Protein 6WOM (pdb70)

Foldseek 3Di:
DPQWPDEQAPDACVQAFPKIKYKAWFQDWDDDPLKIWTFGDDLRFTAIEIEDCVVANPVVSVVVVLADGGFIKMFIFTWHADPDFDPPGRHRGTHGHTHDMDGPGRDDDDPWRQEPDIPDDPLSCLLVLVSVCSHPVLVVLQVLLVVLVVLLVVLLVVVVADEDDDDQFADDADDDFDFDWAFDLVDFPDITTGAQDCVLVQLLVLLVVSFKYWYFDKHATDDFQDALRFRIATKTWIKGFPDALVVQCVSVVVSVQVLLCVLQVDGDDDAAEAAQVRCCQFQNHQFDQPLDHQTKDWCLVLQEPQPPVQSPPFPTKMKGKAAQALVPDPVRQVVLQVVCVPPVNNFDGKKKWACAQVRFIDIPPCVRAPRVSSVVVCVSNVHDHNMMMMMGTHYSNSVSSSNNVSVVVSCVVVVSQFLSDKRKHKYFFAQQWDADPVVRAIAGPDPLQFAWDVVCLVCLVPNSRNTTTQKMFMHMSSRTFKIKGWGDLDLVSSCSSCVNNPHDPVRCCVNPVVVSVSSVSPRGGMMIMMGRSLQSSQSSSSHRNSVSSDSQGADSVNASSNVGPDDDDDPVVCVSSVHDDDD/DDQWPDEQAPDAPVQAFPKIKYKAWFQDWDDPPQKIWTWGDDLRGTAIEIEGNVVADPVQVVVSVLADGGFIKMFIFTWHADPDFDVPGRHRGTHGHTHDMDGPGRDDDDPWHQEPDIPDDPLSCLLVLVSVCSHCVQVVLQVLLVVLVVLLCVLLVVVVADEDDDDQFADDDPDDFDWDWAFDLVDFPDITTGAQDCVVVQLVVLLVPSFKYWYFDKHAGDDFQDALRFRIATKTWIKGFPDALVRQCVSVVVSVQVLLCVLLVDGDDDAAEAAQVRCCQFQNGQFDQPLDHQTKDWCLVLPEPLPPVQSPPFPTKIKGKAAQCLVPDPVRQVVLQVVCCPPVQNFDGKKKWACAQVRFIDIPPCVRAPRVSSVVVCVSNVHDHRMMMIMGTHYSNSVSSSNNVSVVVVCVVVVSQFLSDKRKHKYFFAQQWDADPVVRAIHGPAPLQWDFDPVQPVCLVPNSRNTTTQKMFMHMSSRTFKIKGWGDLDVVVSVSSCVRRPDDPVRCCVRPVVVVVSSVSPRGGMMIMMGRSLQVSQSSSSHRNSVSSDSQGADSVNASSNVGPDDDDDPVVCVSSVHDDDD/DQWPDEQQDDVKIKYKAFFQDADPCGKTWGDDPRGTAIEDEVPVVVVVVVLADGGFIKMFIADKAVTYGYTDDIGGPGRDDDDPWHQEPDIPDDPLSCLLVVVSVCSHPVLVVLQVLLVVLVVLLVVLLVVVVADEDDDDQFAADFPDDADWDWAFDLVPFPHITTGAQDCVLVQLVVLQVPSFKYWYFDKHAGQDFFDFQRFRIATKTWIKGFPDALVRQCVSVQVVVQVVCCVLQVDHDDDFAEAACVRCCQFQNGQFDQPLDHQTKFWCLVLQEDQPPVQSPPFPTKIKGKAALALVPDVVNVVVLQVVCCPPVQNADGKKKWHCAQVRQIDIPPCVRAPRVSSVVVCVSNVHDHRMMMMMGTHYSNSRSSSNNVSVVVVCVVVVVQFLSDKHKHKYFFAQQWDCDVAIDGPADLQWAWDPVQPVCLPPNSRNTTTQKMWMHMSSRTFKIKHWGDLDLVVSVSSCVNRPADPVRCCSRCVVVSVSSVVPRGGMMIMMGGSLQVSQSSVSHRRSPSSDSNTADSNNASSNVGPDDDDDPCVCVSSVD

Organism: NCBI:txid1117645

Solvent-accessible surface area: 75802 Å² total; per-residue (Å²): 94,69,24,52,78,38,28,0,14,86,1,24,63,151,12,72,95,70,120,4,23,0,0,0,5,0,32,68,56,50,99,57,76,148,54,1,73,1,44,0,22,6,26,70,19,36,0,29,0,2,0,17,60,132,134,33,51,64,71,13,4,116,65,2,112,120,14,16,85,2,25,0,0,32,1,29,2,75,0,20,96,33,120,94,124,49,108,177,50,104,0,1,50,0,21,0,18,1,110,136,29,70,57,20,18,95,7,106,108,10,47,4,33,8,91,85,161,35,110,12,45,96,155,64,22,25,109,29,3,5,0,0,0,8,12,60,41,0,25,98,32,4,52,31,20,16,85,0,8,18,56,0,17,52,49,0,26,128,62,23,0,10,19,4,49,8,8,17,0,23,79,18,77,101,91,74,47,98,16,10,2,0,4,4,31,70,21,90,18,55,2,5,1,1,8,41,36,4,63,45,5,7,1,0,0,0,0,2,10,0,5,36,0,0,12,24,19,39,0,0,75,10,33,110,13,78,84,44,134,25,2,15,37,2,34,0,3,0,3,6,2,9,10,63,20,74,56,0,0,72,37,0,10,17,0,1,44,48,2,0,123,65,46,47,72,47,80,49,57,143,6,69,77,25,37,52,68,94,0,33,114,86,10,4,30,50,93,0,1,50,45,19,32,15,63,15,47,59,2,38,147,71,1,72,69,73,120,24,59,108,6,56,150,12,104,10,0,0,0,0,15,0,133,63,8,10,96,44,75,76,76,78,10,84,73,3,25,93,43,0,107,81,129,132,33,28,7,121,28,29,13,55,3,39,19,57,92,106,32,82,4,30,9,54,12,82,183,53,4,86,91,127,35,3,71,110,5,1,92,75,16,53,13,146,71,17,11,0,0,0,1,2,23,22,97,68,108,124,1,24,58,14,0,10,30,0,1,43,41,2,0,79,114,63,42,64,44,102,39,124,74,27,16,7,0,0,0,23,19,19,43,6,6,40,113,65,118,138,78,109,166,51,125,24,99,45,71,20,2,3,11,0,26,91,101,4,70,140,25,3,133,130,77,2,38,131,1,85,0,9,6,0,25,0,0,0,8,15,14,80,0,6,17,26,14,15,19,6,60,62,126,110,20,15,64,63,3,7,79,43,22,62,54,63,107,127,90,3,105,90,79,29,10,80,21,49,64,0,27,66,21,0,1,0,2,0,0,4,1,25,2,21,1,8,64,0,0,0,4,4,63,38,45,75,84,11,54,16,0,30,3,7,18,12,56,69,50,3,46,3,65,16,18,81,0,0,18,87,20,39,115,73,28,20,96,69,13,20,3,70,44,74,145,115,58,26,51,80,38,24,0,12,89,2,23,59,147,13,68,93,71,109,4,24,0,0,0,4,0,30,69,56,148,69,42,30,124,37,0,51,0,42,0,19,7,23,68,19,45,0,28,0,5,0,25,87,129,169,30,69,75,64,18,10,112,53,1,104,127,14,17,89,2,27,0,0,36,1,26,0,69,0,43,81,24,114,91,94,53,132,190,50,99,0,1,61,0,22,0,22,3,88,145,26,70,49,20,12,86,6,94,107,11,47,5,32,8,90,80,155,34,109,11,46,93,152,66,25,22,107,33,4,6,0,0,0,7,13,58,38,0,24,99,36,4,50,28,20,18,95,0,6,19,48,0,15,54,48,0,24,128,63,22,1,10,18,6,48,8,8,19,0,25,70,13,67,102,70,76,45,43,20,7,2,0,5,5,50,68,19,92,24,49,3,4,1,1,8,45,36,5,56,43,6,12,0,0,0,0,0,2,10,0,5,40,0,0,12,23,22,41,0,1,63,8,61,82,19,84,91,46,130,25,2,16,33,2,34,0,3,0,1,7,4,10,10,59,28,76,54,0,1,76,36,0,11,18,1,3,47,57,1,0,23,72,48,41,58,124,157,51,55,146,5,68,77,26,35,57,69,92,0,34,117,92,15,4,31,51,97,0,1,49,45,20,39,15,62,13,32,58,2,40,142,56,1,66,72,82,86,19,56,110,6,50,147,13,104,10,0,0,0,0,17,0,135,62,10,6,137,38,77,77,75,78,10,82,75,2,25,90,44,0,101,83,108,135,35,42,8,110,27,27,15,60,4,35,46,63,81,109,34,88,4,27,8,53,16,80,98,79,5,90,77,60,27,3,34,121,4,2,129,76,13,46,11,144,77,22,13,0,0,0,1,3,20,23,102,67,105,52,0,26,59,21,0,9,30,0,0,44,39,0,0,82,107,64,42,63,39,103,39,124,69,28,16,7,0,0,0,27,20,15,42,6,6,88,116,36,102,51,42,116,95,42,81,39,97,50,48,30,4,2,16,1,34,92,101,5,80,132,27,4,79,139,109,3,41,62,0,87,0,15,2,0,25,0,0,0,8,14,14,79,1,7,17,25,9,17,19,7,64,69,144,102,26,17,60,76,3,10,78,37,11,28,52,60,109,130,86,3,96,93,68,28,10,73,18,63,81,0,30,30,33,0,1,0,2,0,0,5,2,25,2,21,1,8,68,4,0,0,5,4,61,40,43,78,81,14,43,19,0,29,4,8,15,14,59,66,54,2,46,2,55,16,17,71,0,0,21,86,21,42,116,142,24,20,95,64,17,20,3,69,55,65,155,135,138,125,77,80,38,5,45,70,102,165,129,24,22,33,19,7,96,0,34,70,63,61,74,138,42,124,5,48,14,19,10,146,114,25,86,37,41,15,25,58,120,89,83,16,49,76,48,6,76,60,23,18,86,2,23,20,15,39,23,37,6,37,70,82,166,44,76,38,58,19,75,59,50,71,70,78,88,73,28,156,118,12,60,5,48,10,41,95,93,39,108,10,46,64,86,72,39,58,32,78,6,118,18,2,38,64,16,52,61,6,31,102,8,47,95,43,43,110,74,27,17,86,60,14,76,94,29,18,60,132,40,48,14,40,78,40,159,16,63,68,96,32,80,60,69,119,31,77,55,54,35,61,83,42,66,25,68,103,42,83,41,104,111,79,1,32,6,38,38,3,42,44,50,4,3,52,36,1,39,62,60,82,62,60,0,1,12,22,16,92,0,30,70,72,60,95,16,91,86,34,114,28,25,78,36,14,31,5,1,22,6,17,9,143,23,58,40,105,61,7,19,77,76,9,40,36,37,22,30,86,36,20,45,83,68,48,76,50,103,65,59,96,20,64,67,34,49,42,71,43,0,30,39,96,10,2,29,44,92,0,1,52,58,29,45,25,22,16,50,82,1,40,143,70,2,76,73,33,124,20,60,107,6,53,151,13,103,10,0,0,0,0,12,6,137,59,15,6,96,73,55,142,78,37,8,83,52,6,19,80,46,0,109,81,129,138,35,35,9,121,27,28,14,41,4,23,46,64,97,119,40,38,13,30,6,54,8,82,196,80,9,90,79,118,52,4,30,40,4,2,134,78,14,59,15,27,76,18,11,0,0,0,2,2,22,23,90,60,110,130,0,28,56,16,0,8,29,0,0,40,38,5,0,76,134,50,54,93,43,54,40,94,43,70,18,25,0,4,0,42,51,3,31,16,13,43,160,79,118,48,77,52,44,58,33,57,33,3,14,20,20,10,109,119,13,64,151,11,35,98,104,57,32,35,76,8,93,4,26,0,0,14,4,0,20,8,14,14,75,6,8,18,14,11,20,10,8,133,72,88,76,51,9,60,84,22,9,76,36,20,60,63,52,125,80,39,15,63,66,18,29,21,138,16,54,95,19,33,86,185,50,25,15,44,2,0,9,10,25,4,18,4,9,58,34,7,0,8,72,81,39,58,74,60,8,47,59,7,35,36,112,19,25,65,69,92,26,90,31,59,63,75,91,49,84,84,117,66,65,125,76,50,81,76,72,15,62,78

Secondary structure (DSSP, 8-state):
----SS-TTS--GGGTT-EEEEEEEEEEEEEETTEEEEEEEETTEEEEEEE-GGGS-HHHHHHHTT--TT-EEEEEEEEEE-SS--TTSTTTTEEEEEEEEEEEE-PPPPSS--SSS-S--HHHHHHTHHHHTTSHHHHHHHHHHHHHHHHHHHHHHHTT-EE----SSB---SSSSPPPEEE-SSSTT-EEE--S-SHHHHHHHHHTT--EEEEEEEEE--S---SS--SEEEEEEEEEES--HHHHHHHHHHHHHHHHHHHHSS---PPPEEEHHHHHHHHSSSS---SS----EE-HHHHTTSS-HHHHH-SEEEEEEETT-TT--HHHHHHHHHHHHSTTT-----EEEEE-TTS-EEES-TTT--HHHHHHHHHHHT--TT-EEEEEEESHHHHHHHHHHHHHHHHHHTT---TT---EEEEE--BSEEEETTTTEEEESS-TTBPBPGGGGGGTTT-GGGPBBSEEEEEETTEEEEEEEEEP--HHHHHHHHHHTT--HHHHHHHHHHHHHHHTTTPPPEEEEEEEHHHHHHHHTT----GGGSSS---TTS-BTTTTBSB---HHHHHHHTEEE--/----SS-TTS--GGGTT-EEEEEEEEEEEEE-SSEEEEEEEETTEEEEEEEEGGGS-HHHHHHHHT--TT-EEEEEEEEEE-SS--TTSTTTTEEEEEEEEEEEE-PPPPSS--SSS-S--HHHHHHTHHHHTTSHHHHHHHHHHHHHHHHHHHHHHHTT-EE----SSB---SSSSPPPEEE-SSSTT-EEE--SSSHHHHHHHHHTT--EEEEEEEEE--S---SS--SEEEEEEEEEES--HHHHHHHHHHHHHHHHHHHHS----SPPEEEHHHHHHHHSSSS---SS----EE-HHHHTTSS-HHHHH-SEEEEEEETT-TT--HHHHHHHHHHHHSTTT-----EEEEE-TTS-EEETTTTT--HHHHHHHHHHHT--TT-EEEEEEESHHHHHHHHHHHHHHHHHHTT---TT---EEEEE--BSEEEETTTTEEEESS-TTBPBPGGGGGGTTT-GGGPBBSEEEEEETTEEEEEEEBBP--HHHHHHHHHHTT--HHHHHHHHHHHHHHHTTTPPPEEEEEEEHHHHHHHHTT-S--GGGSSS---TTS-BTTTTBSB---HHHHHHTTEEE--/---SS-TT---EEEEEEEEEEEE---EEEEEETTEEEEEE--HHHHHHHTT--TT-EEEEEEEE----EEEEEEEEEE-PPPPSS--SSS-S--HHHHHHTHHHHTTSHHHHHHHHHHHHHHHHHHHHHHHTT-EE----SSB---SSSSPPPEEEESSSTTEEEE--SSSHHHHHHHHHTT--EEEEEEEEE--S---SS--SEEEEEEEEEES--HHHHHHHHHHHHHHHHHHHHSS---PPPEEEHHHHHHHHSSSS---SS----EE-HHHHTTSS-HHHHH-SEEEEEEETT-TT--HHHHHHHHHHHHSTTT-----EEEEE-TTS-EEETTTTT--HHHHHHHHHHHT--TT-EEEEEEESHHHHHHHHHHHHHHHHHHTT---TT---EEEEE--BSEEE---EEESS-TTBPBPGGGGGGGTT-GGGPBBSEEEEEETTEEEEEEEEBP--HHHHHHHHHHTT--HHHHHHHHHHHHHHHTTTPPPEEEEEEEHHHHHHHHTT----GGGSSS---TTS-BTTTTBS----HHHHHHTT-

B-factor: mean 54.82, std 27.16, range [22.13, 235.01]

InterPro domains:
  IPR002312 Aspartyl/Asparaginyl-tRNA synthetase, class IIb [PR01042] (193-205)
  IPR002312 Aspartyl/Asparaginyl-tRNA synthetase, class IIb [PR01042] (210-223)
  IPR002312 Aspartyl/Asparaginyl-tRNA synthetase, class IIb [PR01042] (471-487)
  IPR002312 Aspartyl/Asparaginyl-tRNA synthetase, class IIb [PR01042] (515-529)
  IPR004115 GAD-like domain superfamily [G3DSA:3.30.1360.30] (274-416)
  IPR004115 GAD-like domain superfamily [SSF55261] (291-415)
  IPR004364 Aminoacyl-tRNA synthetase, class II (D/K/N) [PF00152] (121-554)
  IPR004365 OB-fold nucleic acid binding domain, AA-tRNA synthetase-type [PF01336] (19-103)
  IPR004524 Aspartate-tRNA ligase, type 1 [MF_00044] (2-581)
  IPR004524 Aspartate-tRNA ligase, type 1 [NF001750] (1-581)
  IPR004524 Aspartate-tRNA ligase, type 1 [TIGR00459] (2-579)
  IPR006195 Aminoacyl-tRNA synthetase, class II [PS50862] (144-552)
  IPR012340 Nucleic acid-binding, OB-fold [G3DSA:2.40.50.140] (1-108)
  IPR012340 Nucleic acid-binding, OB-fold [SSF50249] (2-110)
  IPR029351 GAD domain [PF02938] (314-400)
  IPR045864 Class II Aminoacyl-tRNA synthetase/Biotinyl protein ligase (BPL) and lipoyl protein ligase (LPL) [G3DSA:3.30.930.10] (113-577)
  IPR045864 Class II Aminoacyl-tRNA synthetase/Biotinyl protein ligase (BPL) and lipoyl protein ligase (LPL) [SSF55681] (116-579)
  IPR047089 Aspartate-tRNA ligase, type 1, anticodon recognition domain [cd04317] (3-134)
  IPR047090 Aspartate-tRNA ligase, type 1, core domain [cd00777] (141-556)

CATH classification: 2.40.50.140 (+1 more: 3.30.1360.30)

Nearest PDB structures (foldseek):
  6wom-assembly1_A  TM=1.002E+00  e=0.000E+00  Elizabethkingia anophelis
  6wom-assembly2_C  TM=9.666E-01  e=0.000E+00  Elizabethkingia anophelis
  1l0w-assembly1_B  TM=9.329E-01  e=7.699E-73  Thermus thermophilus
  7ap4-assembly1_B  TM=9.175E-01  e=4.406E-73  Thermus thermophilus HB8
  7ap4-assembly1_A  TM=9.339E-01  e=1.061E-71  Thermus thermophilus HB8

Sequence (1715 aa):
HMFRTHTNGELSLKNLNEEVTLSGWVQTIRDKGFMIWIDLRDRYGITQLVFDQDRSSAALLEEAKKLGREFVIQVSGKVIERASKNPKIPTGEIEILVEKLTILNNSELPPFTIEDETDGGEELRMKYRYLDIRRNPVKEKLIFRHKIAQQKVRNYLSDQGFIEVETPVLIKSTPEGARDFVVPSRMNPGQFYALPQSPQQTFKQLLMVGGMDKYFQIVKCFRDEDLRADRQPEFTQIDCEMAFVEQEDVMNIFEGLTQNLLKDIAGQEFGKFPRMTFAEAMKKYGNDKPDIRFGMEEFHELNDLVKGKDFKIFDEAELVVGINVEGCAEYTRKQIDELTDWIKRPQIGATGMVWIKYQADGIVTSSVNKFYNEEDLKKIAEEFGAKPGDLMLVLSGNENKVRAQLSALRMELGNRLGLRKGNEFAPLWVIDFPLLEWDEDTQRYHHAMHHPFTSPKPEDIHLLENEAGKARANAYDLVINGNEIGGGSIRIFDKDLQAQMFSLLGFTPEEAEAQFGFLMNAFKYGAPPHGGLAFGFDRLVAVLDGNEVIRDYIAFPKNNSGRDVMIDAPASIANEQLDELALTINIHMFRTHTNGELSLKNLNEEVTLSGWVQTIRDKGFMIWIDLRDRYGITQLVFDQDRSSAALLEEAKKLGREFVIQVSGKVIERASKNPKIPTGEIEILVEEKLTILNNSELPPFTIEDETDGGEELRMKYRYLDIRRNPVKEKLIFRHKIAQKVRNYLSDQGFIEVETPVLIKSTPEGARDFVVPSRMNPGQFYALPQSPQTFKQLLMVGGMDKYFQIVKCFRDEDLRADRQPEFTQIDCEMAFVEQEDVMNIFEGLTQNLLKDIAGQEFGKFPRMTFAEAMKKYGNDKPDIRFGMEFHELNDLVKGKDFKIFDEAELVVGINVEGCAEYTRKQIDELTDWIKRPQIGATGMVWIKYQADGIVTSSVNKFYNEEDLKKIAEEFGAKPGDLMLVLSGNENKVRAQLSALRMELGNRLGLRKGNEFAPLWVIDFPLLEWDEDTQRYHAMHHPFTSSPKPEDIHLLENEAGKARANAYDLVINGNEIGGGSIRIFDKDLQAQMFSLLGFTPEEAEAQFGFLMMNAFKYGAPPHGGLAFFGFDRLVAVLDGNEVIRDYIAFPKNNSGRDVMIDAPASIANEQLDELALTINIMFRTHTNGELEEVTLSGWVQTIRDKIWIDLRDRYGITQLVFSAALLEEAKKLGREFVIQVSGKVIEIEILVEKLTILNNSELPPFTIEDETDGGEELRMKYRYLDIRRNPVKEKLIFRHKIAQKVRNYLSDQGFIEVETPVLIKSTPEGARDFVVPSRMNPGQFYALPQSPQTFKQLLMVGGMDKYFQIVKCFRDEDLRADRQPEFTQIDCEMAFVEQEDVMNIFEGLTQNLLKDIAGQEFGKFPRMTFAEAMKKYGNDKPDIRFGMEFHELNDLVKGKDFKIFDEAELVVGINVEGCAEYTRKQIDELTDWIKRPQIGATGMVWIKYQADGIVTSSVNKFYNEEDLKKIAEEFGAKPGDLMLVLSGNENKVRAQLSALRMELGNRLGLRKGNEFAPLWVIDFPLLEWDQRYHAMHHPFTSPKPEDIHLLENEAGKARANAYDLVINGNEIGGGSIRIFDKDLQAQMFSLLGFTPEEAEAQFGFLMNAFKYGAPPHGGLAFGFDRLVAVLDGNEVIRDYIAFPKNNSGRDVMIDAPASIANEQLDELAL

Structure (mmCIF, N/CA/C/O backbone):
data_6WOM
#
_entry.id   6WOM
#
_cell.length_a   234.370
_cell.length_b   106.570
_cell.length_c   93.410
_cell.angle_alpha   90.000
_cell.angle_beta   100.910
_cell.angle_gamma   90.000
#
_symmetry.space_group_name_H-M   'C 1 2 1'
#
loop_
_entity.id
_entity.type
_entity.pdbx_description
1 polymer 'Aspartate--tRNA ligase'
2 non-polymer 'SULFATE ION'
3 water water
#
loop_
_atom_site.group_PDB
_atom_site.id
_atom_site.type_symbol
_atom_site.label_atom_id
_atom_site.label_alt_id
_atom_site.label_comp_id
_atom_site.label_asym_id
_atom_site.label_entity_id
_atom_site.label_seq_id
_atom_site.pdbx_PDB_ins_code
_atom_site.Cartn_x
_atom_site.Cartn_y
_atom_site.Cartn_z
_atom_site.occupancy
_atom_site.B_iso_or_equiv
_atom_site.auth_seq_id
_atom_site.auth_comp_id
_atom_site.auth_asym_id
_atom_site.auth_atom_id
_atom_site.pdbx_PDB_model_num
ATOM 1 N N . HIS A 1 8 ? 29.764 2.881 6.902 1.00 78.35 0 HIS A N 1
ATOM 2 C CA . HIS A 1 8 ? 28.637 3.230 6.044 1.00 79.65 0 HIS A CA 1
ATOM 3 C C . HIS A 1 8 ? 28.720 2.511 4.712 1.00 67.16 0 HIS A C 1
ATOM 4 O O . HIS A 1 8 ? 29.439 2.967 3.822 1.00 63.29 0 HIS A O 1
ATOM 6 N N . MET A 1 9 ? 28.016 1.387 4.570 1.00 56.18 1 MET A N 1
ATOM 7 C CA . MET A 1 9 ? 27.713 0.898 3.234 1.00 53.82 1 MET A CA 1
ATOM 8 C C . MET A 1 9 ? 27.021 2.010 2.461 1.00 47.77 1 MET A C 1
ATOM 9 O O . MET A 1 9 ? 26.076 2.624 2.954 1.00 52.40 1 MET A O 1
ATOM 11 N N . PHE A 1 10 ? 27.485 2.257 1.242 1.00 39.64 2 PHE A N 1
ATOM 12 C CA . PHE A 1 10 ? 26.909 3.314 0.423 1.00 38.35 2 PHE A CA 1
ATOM 13 C C . PHE A 1 10 ? 25.730 2.826 -0.396 1.00 33.12 2 PHE A C 1
ATOM 14 O O . PHE A 1 10 ? 24.907 3.645 -0.819 1.00 30.10 2 PHE A O 1
ATOM 22 N N . ARG A 1 11 ? 25.660 1.530 -0.683 1.00 32.16 3 ARG A N 1
ATOM 23 C CA . ARG A 1 11 ? 24.567 1.006 -1.484 1.00 30.74 3 ARG A CA 1
ATOM 24 C C . ARG A 1 11 ? 24.456 -0.491 -1.250 1.00 32.85 3 ARG A C 1
ATOM 25 O O . ARG A 1 11 ? 25.449 -1.173 -0.976 1.00 30.64 3 ARG A O 1
ATOM 33 N N . THR A 1 12 ? 23.225 -0.983 -1.323 1.00 30.21 4 THR A N 1
ATOM 34 C CA . THR A 1 12 ? 22.950 -2.408 -1.386 1.00 32.96 4 THR A CA 1
ATOM 35 C C . THR A 1 12 ? 22.788 -2.914 -2.808 1.00 28.74 4 THR A C 1
ATOM 36 O O . THR A 1 12 ? 22.873 -4.125 -3.028 1.00 34.12 4 THR A O 1
ATOM 40 N N . HIS A 1 13 ? 22.530 -2.020 -3.759 1.00 29.29 5 HIS A N 1
ATOM 41 C CA . HIS A 1 13 ? 22.277 -2.381 -5.151 1.00 27.43 5 HIS A CA 1
ATOM 42 C C . HIS A 1 13 ? 22.806 -1.258 -6.031 1.00 30.48 5 HIS A C 1
ATOM 43 O O . HIS A 1 13 ? 23.017 -0.132 -5.572 1.00 30.80 5 HIS A O 1
ATOM 50 N N . THR A 1 14 ? 22.988 -1.562 -7.311 1.00 29.97 6 THR A N 1
ATOM 51 C CA . THR A 1 14 ? 23.216 -0.505 -8.279 1.00 30.73 6 THR A CA 1
ATOM 52 C C . THR A 1 14 ? 21.888 0.126 -8.674 1.00 32.00 6 THR A C 1
ATOM 53 O O . THR A 1 14 ? 20.803 -0.367 -8.333 1.00 29.53 6 THR A O 1
ATOM 57 N N . ASN A 1 15 ? 21.974 1.232 -9.404 1.00 29.00 7 ASN A N 1
ATOM 58 C CA . ASN A 1 15 ? 20.759 1.923 -9.818 1.00 29.25 7 ASN A CA 1
ATOM 59 C C . ASN A 1 15 ? 20.131 1.320 -11.060 1.00 31.65 7 ASN A C 1
ATOM 60 O O . ASN A 1 15 ? 19.162 1.898 -11.592 1.00 31.60 7 ASN A O 1
ATOM 65 N N . GLY A 1 16 ? 20.622 0.165 -11.530 1.00 30.89 8 GLY A N 1
ATOM 66 C CA . GLY A 1 16 ? 19.983 -0.459 -12.676 1.00 29.85 8 GLY A CA 1
ATOM 67 C C . GLY A 1 16 ? 19.463 -1.866 -12.450 1.00 33.75 8 GLY A C 1
ATOM 68 O O . GLY A 1 16 ? 18.959 -2.488 -13.381 1.00 34.97 8 GLY A O 1
ATOM 69 N N . GLU A 1 17 ? 19.563 -2.394 -11.231 1.00 34.98 9 GLU A N 1
ATOM 70 C CA . GLU A 1 17 ? 19.261 -3.802 -11.039 1.00 35.03 9 GLU A CA 1
ATOM 71 C C . GLU A 1 17 ? 17.953 -4.088 -10.315 1.00 30.69 9 GLU A C 1
ATOM 72 O O . GLU A 1 17 ? 17.509 -5.236 -10.340 1.00 35.94 9 GLU A O 1
ATOM 78 N N . LEU A 1 18 ? 17.334 -3.110 -9.661 1.00 32.16 10 LEU A N 1
ATOM 79 C CA . LEU A 1 18 ? 16.089 -3.402 -8.953 1.00 33.09 10 LEU A CA 1
ATOM 80 C C . LEU A 1 18 ? 14.933 -3.567 -9.942 1.00 39.85 10 LEU A C 1
ATOM 81 O O . LEU A 1 18 ? 14.920 -2.978 -11.029 1.00 36.02 10 LEU A O 1
ATOM 86 N N . SER A 1 19 ? 13.974 -4.411 -9.568 1.00 36.92 11 SER A N 1
ATOM 87 C CA . SER A 1 19 ? 12.775 -4.616 -10.364 1.00 38.50 11 SER A CA 1
ATOM 88 C C . SER A 1 19 ? 11.639 -5.029 -9.434 1.00 39.00 11 SER A C 1
ATOM 89 O O . SER A 1 19 ? 11.752 -4.945 -8.206 1.00 36.91 11 SER A O 1
ATOM 92 N N . LEU A 1 20 ? 10.528 -5.472 -10.031 1.00 36.23 12 LEU A N 1
ATOM 93 C CA . LEU A 1 20 ? 9.348 -5.783 -9.242 1.00 39.56 12 LEU A CA 1
ATOM 94 C C . LEU A 1 20 ? 9.619 -6.941 -8.295 1.00 43.24 12 LEU A C 1
ATOM 95 O O . LEU A 1 20 ? 9.004 -7.027 -7.223 1.00 41.10 12 LEU A O 1
ATOM 100 N N . LYS A 1 21 ? 10.572 -7.808 -8.648 1.00 40.58 13 LYS A N 1
ATOM 101 C CA . LYS A 1 21 ? 10.971 -8.893 -7.763 1.00 40.58 13 LYS A CA 1
ATOM 102 C C . LYS A 1 21 ? 11.514 -8.379 -6.430 1.00 42.14 13 LYS A C 1
ATOM 103 O O . LYS A 1 21 ? 11.570 -9.141 -5.462 1.00 43.27 13 LYS A O 1
ATOM 109 N N . ASN A 1 22 ? 11.909 -7.108 -6.349 1.00 41.46 14 ASN A N 1
ATOM 110 C CA . ASN A 1 22 ? 12.417 -6.535 -5.110 1.00 40.11 14 ASN A CA 1
ATOM 111 C C . ASN A 1 22 ? 11.351 -5.784 -4.321 1.00 41.64 14 ASN A C 1
ATOM 112 O O . ASN A 1 22 ? 11.692 -5.094 -3.352 1.00 37.04 14 ASN A O 1
ATOM 117 N N . LEU A 1 23 ? 10.075 -5.901 -4.720 1.00 37.71 15 LEU A N 1
ATOM 118 C CA . LEU A 1 23 ? 8.985 -5.180 -4.068 1.00 39.76 15 LEU A CA 1
ATOM 119 C C . LEU A 1 23 ? 9.078 -5.295 -2.551 1.00 39.49 15 LEU A C 1
ATOM 120 O O . LEU A 1 23 ? 9.302 -6.380 -2.011 1.00 42.89 15 LEU A O 1
ATOM 125 N N . ASN A 1 24 ? 8.941 -4.160 -1.870 1.00 38.52 16 ASN A N 1
ATOM 126 C CA . ASN A 1 24 ? 8.877 -4.062 -0.415 1.00 40.29 16 ASN A CA 1
ATOM 127 C C . ASN A 1 24 ? 10.209 -4.306 0.278 1.00 42.44 16 ASN A C 1
ATOM 128 O O . ASN A 1 24 ? 10.252 -4.270 1.512 1.00 44.03 16 ASN A O 1
ATOM 133 N N . GLU A 1 25 ? 11.300 -4.535 -0.453 1.00 38.95 17 GLU A N 1
ATOM 134 C CA . GLU A 1 25 ? 12.597 -4.625 0.202 1.00 39.79 17 GLU A CA 1
ATOM 135 C C . GLU A 1 25 ? 13.073 -3.236 0.624 1.00 35.79 17 GLU A C 1
ATOM 136 O O . GLU A 1 25 ? 12.750 -2.223 -0.004 1.00 34.98 17 GLU A O 1
ATOM 142 N N . GLU A 1 26 ? 13.816 -3.200 1.725 1.00 36.42 18 GLU A N 1
ATOM 143 C CA . GLU A 1 26 ? 14.543 -2.009 2.148 1.00 35.29 18 GLU A CA 1
ATOM 144 C C . GLU A 1 26 ? 15.893 -1.980 1.433 1.00 38.56 18 GLU A C 1
ATOM 145 O O . GLU A 1 26 ? 16.645 -2.958 1.484 1.00 37.64 18 GLU A O 1
ATOM 151 N N . VAL A 1 27 ? 16.195 -0.880 0.746 1.00 32.66 19 VAL A N 1
ATOM 152 C CA . VAL A 1 27 ? 17.444 -0.784 -0.002 1.00 35.44 19 VAL A CA 1
ATOM 153 C C . VAL A 1 27 ? 18.139 0.536 0.303 1.00 33.63 19 VAL A C 1
ATOM 154 O O . VAL A 1 27 ? 17.546 1.488 0.813 1.00 34.11 19 VAL A O 1
ATOM 158 N N . THR A 1 28 ? 19.409 0.589 -0.060 1.00 33.61 20 THR A N 1
ATOM 159 C CA . THR A 1 28 ? 20.215 1.798 0.013 1.00 33.87 20 THR A CA 1
ATOM 160 C C . THR A 1 28 ? 20.853 1.990 -1.346 1.00 31.69 20 THR A C 1
ATOM 161 O O . THR A 1 28 ? 21.376 1.029 -1.914 1.00 33.01 20 THR A O 1
ATOM 165 N N . LEU A 1 29 ? 20.789 3.212 -1.874 1.00 29.28 21 LEU A N 1
ATOM 166 C CA . LEU A 1 29 ? 21.319 3.530 -3.195 1.00 28.34 21 LEU A CA 1
ATOM 167 C C . LEU A 1 29 ? 22.118 4.823 -3.125 1.00 29.97 21 LEU A C 1
ATOM 168 O O . LEU A 1 29 ? 21.774 5.736 -2.366 1.00 32.22 21 LEU A O 1
ATOM 173 N N . SER A 1 30 ? 23.144 4.920 -3.965 1.00 26.10 22 SER A N 1
ATOM 174 C CA . SER A 1 30 ? 23.914 6.147 -4.140 1.00 27.27 22 SER A CA 1
ATOM 175 C C . SER A 1 30 ? 24.085 6.425 -5.635 1.00 30.46 22 SER A C 1
ATOM 176 O O . SER A 1 30 ? 24.123 5.490 -6.444 1.00 25.68 22 SER A O 1
ATOM 179 N N . GLY A 1 31 ? 24.251 7.703 -5.985 1.00 25.49 23 GLY A N 1
ATOM 180 C CA . GLY A 1 31 ? 24.460 8.084 -7.371 1.00 25.20 23 GLY A CA 1
ATOM 181 C C . GLY A 1 31 ? 24.291 9.583 -7.571 1.00 27.86 23 GLY A C 1
ATOM 182 O O . GLY A 1 31 ? 24.317 10.356 -6.611 1.00 24.96 23 GLY A O 1
ATOM 183 N N . TRP A 1 32 ? 24.110 9.975 -8.841 1.00 24.35 24 TRP A N 1
ATOM 184 C CA . TRP A 1 32 ? 23.982 11.372 -9.243 1.00 26.23 24 TRP A CA 1
ATOM 185 C C . TRP A 1 32 ? 22.519 11.706 -9.523 1.00 26.71 24 TRP A C 1
ATOM 186 O O . TRP A 1 32 ? 21.789 10.880 -10.064 1.00 25.72 24 TRP A O 1
ATOM 197 N N . VAL A 1 33 ? 22.105 12.930 -9.196 1.00 25.13 25 VAL A N 1
ATOM 198 C CA . VAL A 1 33 ? 20.742 13.384 -9.475 1.00 28.39 25 VAL A CA 1
ATOM 199 C C . VAL A 1 33 ? 20.646 13.706 -10.969 1.00 30.28 25 VAL A C 1
ATOM 200 O O . VAL A 1 33 ? 21.142 14.735 -11.438 1.00 29.82 25 VAL A O 1
ATOM 204 N N . GLN A 1 34 ? 20.013 12.825 -11.733 1.00 28.01 26 GLN A N 1
ATOM 205 C CA . GLN A 1 34 ? 19.918 13.057 -13.168 1.00 33.18 26 GLN A CA 1
ATOM 206 C C . GLN A 1 34 ? 18.822 14.076 -13.485 1.00 33.46 26 GLN A C 1
ATOM 207 O O . GLN A 1 34 ? 19.068 15.049 -14.209 1.00 33.61 26 GLN A O 1
ATOM 213 N N . THR A 1 35 ? 17.637 13.906 -12.894 1.00 29.55 27 THR A N 1
ATOM 214 C CA . THR A 1 35 ? 16.461 14.726 -13.180 1.00 34.06 27 THR A CA 1
ATOM 215 C C . THR A 1 35 ? 15.667 14.944 -11.899 1.00 31.99 27 THR A C 1
ATOM 216 O O . THR A 1 35 ? 15.540 14.036 -11.073 1.00 29.76 27 THR A O 1
ATOM 220 N N . ILE A 1 36 ? 15.055 16.121 -11.783 1.00 35.60 28 ILE A N 1
ATOM 221 C CA . ILE A 1 36 ? 14.184 16.458 -10.658 1.00 36.98 28 ILE A CA 1
ATOM 222 C C . ILE A 1 36 ? 12.828 16.876 -11.220 1.00 38.51 28 ILE A C 1
ATOM 223 O O . ILE A 1 36 ? 12.770 17.676 -12.163 1.00 37.96 28 ILE A O 1
ATOM 228 N N . ARG A 1 37 ? 11.750 16.310 -10.670 1.00 38.35 29 ARG A N 1
ATOM 229 C CA . ARG A 1 37 ? 10.376 16.675 -11.026 1.00 43.80 29 ARG A CA 1
ATOM 230 C C . ARG A 1 37 ? 9.575 17.035 -9.776 1.00 45.59 29 ARG A C 1
ATOM 231 O O . ARG A 1 37 ? 9.534 16.251 -8.825 1.00 48.36 29 ARG A O 1
ATOM 233 N N . ASP A 1 38 ? 8.959 18.225 -9.773 1.00 56.97 30 ASP A N 1
ATOM 234 C CA . ASP A 1 38 ? 8.167 18.756 -8.660 1.00 55.53 30 ASP A CA 1
ATOM 235 C C . ASP A 1 38 ? 6.690 18.809 -9.048 1.00 65.78 30 ASP A C 1
ATOM 236 O O . ASP A 1 38 ? 6.325 19.479 -10.019 1.00 72.80 30 ASP A O 1
ATOM 241 N N . LYS A 1 39 ? 5.846 18.084 -8.312 1.00 67.53 31 LYS A N 1
ATOM 242 C CA . LYS A 1 39 ? 4.391 18.182 -8.444 1.00 68.51 31 LYS A CA 1
ATOM 243 C C . LYS A 1 39 ? 3.838 18.481 -7.059 1.00 73.44 31 LYS A C 1
ATOM 244 O O . LYS A 1 39 ? 3.853 17.610 -6.183 1.00 79.55 31 LYS A O 1
ATOM 246 N N . GLY A 1 40 ? 3.354 19.701 -6.855 1.00 76.47 32 GLY A N 1
ATOM 247 C CA . GLY A 1 40 ? 2.866 20.058 -5.534 1.00 70.23 32 GLY A CA 1
ATOM 248 C C . GLY A 1 40 ? 3.991 19.964 -4.521 1.00 70.12 32 GLY A C 1
ATOM 249 O O . GLY A 1 40 ? 5.071 20.541 -4.702 1.00 67.75 32 GLY A O 1
ATOM 250 N N . PHE A 1 41 ? 3.750 19.212 -3.444 1.00 61.33 33 PHE A N 1
ATOM 251 C CA . PHE A 1 41 ? 4.769 19.025 -2.419 1.00 62.02 33 PHE A CA 1
ATOM 252 C C . PHE A 1 41 ? 5.686 17.841 -2.685 1.00 57.80 33 PHE A C 1
ATOM 253 O O . PHE A 1 41 ? 6.778 17.793 -2.110 1.00 62.38 33 PHE A O 1
ATOM 261 N N . MET A 1 42 ? 5.274 16.893 -3.527 1.00 54.55 34 MET A N 1
ATOM 262 C CA . MET A 1 42 ? 6.064 15.695 -3.799 1.00 55.82 34 MET A CA 1
ATOM 263 C C . MET A 1 42 ? 7.197 15.978 -4.775 1.00 48.15 34 MET A C 1
ATOM 264 O O . MET A 1 42 ? 7.084 16.832 -5.655 1.00 49.11 34 MET A O 1
ATOM 269 N N . ILE A 1 43 ? 8.294 15.236 -4.616 1.00 45.14 35 ILE A N 1
ATOM 270 C CA . ILE A 1 43 ? 9.461 15.354 -5.481 1.00 41.50 35 ILE A CA 1
ATOM 271 C C . ILE A 1 43 ? 9.849 13.972 -5.986 1.00 39.79 35 ILE A C 1
ATOM 272 O O . ILE A 1 43 ? 9.921 13.014 -5.206 1.00 36.38 35 ILE A O 1
ATOM 277 N N . TRP A 1 44 ? 10.051 13.862 -7.295 1.00 35.77 36 TRP A N 1
ATOM 278 C CA . TRP A 1 44 ? 10.581 12.666 -7.924 1.00 35.56 36 TRP A CA 1
ATOM 279 C C . TRP A 1 44 ? 11.977 12.970 -8.451 1.00 37.02 36 TRP A C 1
ATOM 280 O O . TRP A 1 44 ? 12.230 14.063 -8.977 1.00 36.32 36 TRP A O 1
ATOM 291 N N . ILE A 1 45 ? 12.888 12.015 -8.278 1.00 32.61 37 ILE A N 1
ATOM 292 C CA . ILE A 1 45 ? 14.277 12.147 -8.712 1.00 29.98 37 ILE A CA 1
ATOM 293 C C . ILE A 1 45 ? 14.698 10.877 -9.442 1.00 34.16 37 ILE A C 1
ATOM 294 O O . ILE A 1 45 ? 14.464 9.762 -8.952 1.00 30.79 37 ILE A O 1
ATOM 299 N N . ASP A 1 46 ? 15.305 11.052 -10.616 1.00 32.86 38 ASP A N 1
ATOM 300 C CA . ASP A 1 46 ? 15.976 9.959 -11.316 1.00 32.63 38 ASP A CA 1
ATOM 301 C C . ASP A 1 46 ? 17.402 9.855 -10.781 1.00 28.67 38 ASP A C 1
ATOM 302 O O . ASP A 1 46 ? 18.201 10.778 -10.940 1.00 33.92 38 ASP A O 1
ATOM 307 N N . LEU A 1 47 ? 17.708 8.765 -10.091 1.00 31.58 39 LEU A N 1
ATOM 308 C CA . LEU A 1 47 ? 19.042 8.549 -9.535 1.00 26.75 39 LEU A CA 1
ATOM 309 C C . LEU A 1 47 ? 19.876 7.719 -10.505 1.00 28.53 39 LEU A C 1
ATOM 310 O O . LEU A 1 47 ? 19.483 6.607 -10.863 1.00 28.09 39 LEU A O 1
ATOM 315 N N . ARG A 1 48 ? 21.065 8.206 -10.853 1.00 28.31 40 ARG A N 1
ATOM 316 C CA . ARG A 1 48 ? 21.875 7.591 -11.907 1.00 28.33 40 ARG A CA 1
ATOM 317 C C . ARG A 1 48 ? 23.203 7.061 -11.375 1.00 28.37 40 ARG A C 1
ATOM 318 O O . ARG A 1 48 ? 23.864 7.716 -10.564 1.00 28.35 40 ARG A O 1
ATOM 326 N N . ASP A 1 49 ? 23.626 5.919 -11.917 1.00 28.21 41 ASP A N 1
ATOM 327 C CA . ASP A 1 49 ? 25.018 5.486 -11.886 1.00 29.18 41 ASP A CA 1
ATOM 328 C C . ASP A 1 49 ? 25.323 4.829 -13.246 1.00 29.77 41 ASP A C 1
ATOM 329 O O . ASP A 1 49 ? 24.515 4.879 -14.182 1.00 29.71 41 ASP A O 1
ATOM 334 N N . ARG A 1 50 ? 26.489 4.195 -13.357 1.00 27.76 42 ARG A N 1
ATOM 335 C CA . ARG A 1 50 ? 26.912 3.578 -14.623 1.00 29.16 42 ARG A CA 1
ATOM 336 C C . ARG A 1 50 ? 25.915 2.536 -15.123 1.00 31.68 42 ARG A C 1
ATOM 337 O O . ARG A 1 50 ? 25.838 2.267 -16.326 1.00 29.00 42 ARG A O 1
ATOM 345 N N . TYR A 1 51 ? 25.160 1.938 -14.219 1.00 27.56 43 TYR A N 1
ATOM 346 C CA . TYR A 1 51 ? 24.360 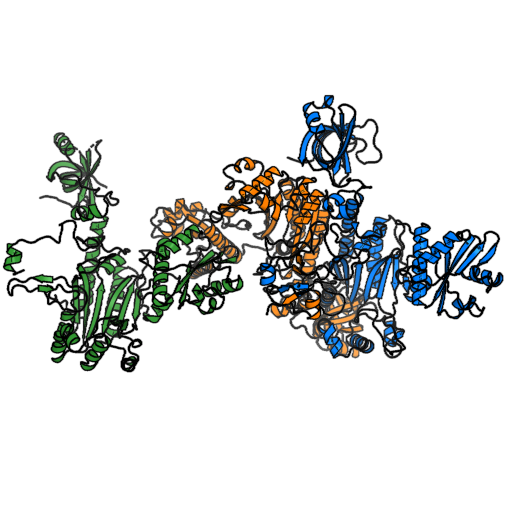0.756 -14.488 1.00 29.14 43 TYR A CA 1
ATOM 347 C C . TYR A 1 51 ? 22.928 1.066 -14.895 1.00 29.39 43 TYR A C 1
ATOM 348 O O . TYR A 1 51 ? 22.251 0.188 -15.417 1.00 31.22 43 TYR A O 1
ATOM 357 N N . GLY A 1 52 ? 22.443 2.263 -14.649 1.00 32.34 44 GLY A N 1
ATOM 358 C CA . GLY A 1 52 ? 21.082 2.604 -15.009 1.00 33.18 44 GLY A CA 1
ATOM 359 C C . GLY A 1 52 ? 20.527 3.671 -14.079 1.00 32.73 44 GLY A C 1
ATOM 360 O O . GLY A 1 52 ? 21.251 4.301 -13.306 1.00 28.67 44 GLY A O 1
ATOM 361 N N . ILE A 1 53 ? 19.211 3.840 -14.174 1.00 32.23 45 ILE A N 1
ATOM 362 C CA . ILE A 1 53 ? 18.451 4.867 -13.474 1.00 30.90 45 ILE A CA 1
ATOM 363 C C . ILE A 1 53 ? 17.390 4.202 -12.601 1.00 32.06 45 ILE A C 1
ATOM 364 O O . ILE A 1 53 ? 16.661 3.316 -13.071 1.00 29.74 45 ILE A O 1
ATOM 369 N N . THR A 1 54 ? 17.279 4.644 -11.346 1.00 29.74 46 THR A N 1
ATOM 370 C CA . THR A 1 54 ? 16.182 4.229 -10.467 1.00 29.00 46 THR A CA 1
ATOM 371 C C . THR A 1 54 ? 15.454 5.485 -10.006 1.00 32.26 46 THR A C 1
ATOM 372 O O . THR A 1 54 ? 16.090 6.473 -9.627 1.00 28.67 46 THR A O 1
ATOM 376 N N . GLN A 1 55 ? 14.124 5.453 -10.058 1.00 34.71 47 GLN A N 1
ATOM 377 C CA . GLN A 1 55 ? 13.319 6.595 -9.664 1.00 30.69 47 GLN A CA 1
ATOM 378 C C . GLN A 1 55 ? 13.129 6.595 -8.155 1.00 27.66 47 GLN A C 1
ATOM 379 O O . GLN A 1 55 ? 12.841 5.552 -7.562 1.00 28.26 47 GLN A O 1
ATOM 385 N N . LEU A 1 56 ? 13.311 7.757 -7.533 1.00 30.20 48 LEU A N 1
ATOM 386 C CA . LEU A 1 56 ? 13.054 7.962 -6.108 1.00 30.85 48 LEU A CA 1
ATOM 387 C C . LEU A 1 56 ? 11.853 8.881 -5.928 1.00 33.53 48 LEU A C 1
ATOM 388 O O . LEU A 1 56 ? 11.688 9.847 -6.683 1.00 33.07 48 LEU A O 1
ATOM 393 N N . VAL A 1 57 ? 11.025 8.612 -4.914 1.00 35.20 49 VAL A N 1
ATOM 394 C CA . VAL A 1 57 ? 9.893 9.477 -4.617 1.00 34.43 49 VAL A CA 1
ATOM 395 C C . VAL A 1 57 ? 10.010 9.998 -3.187 1.00 36.05 49 VAL A C 1
ATOM 396 O O . VAL A 1 57 ? 10.167 9.225 -2.231 1.00 36.23 49 VAL A O 1
ATOM 400 N N . PHE A 1 58 ? 9.932 11.316 -3.052 1.00 37.16 50 PHE A N 1
ATOM 401 C CA . PHE A 1 58 ? 9.876 11.992 -1.766 1.00 36.46 50 PHE A CA 1
ATOM 402 C C . PHE A 1 58 ? 8.448 12.469 -1.519 1.00 40.60 50 PHE A C 1
ATOM 403 O O . PHE A 1 58 ? 7.932 13.317 -2.247 1.00 38.41 50 PHE A O 1
ATOM 411 N N . ASP A 1 59 ? 7.815 11.928 -0.497 1.00 39.04 51 ASP A N 1
ATOM 412 C CA . ASP A 1 59 ? 6.444 12.285 -0.164 1.00 45.22 51 ASP A CA 1
ATOM 413 C C . ASP A 1 59 ? 6.401 12.418 1.349 1.00 45.94 51 ASP A C 1
ATOM 414 O O . ASP A 1 59 ? 6.562 11.418 2.058 1.00 41.43 51 ASP A O 1
ATOM 419 N N . GLN A 1 60 ? 6.227 13.650 1.841 1.00 46.25 52 GLN A N 1
ATOM 420 C CA . GLN A 1 60 ? 6.427 13.873 3.267 1.00 49.49 52 GLN A CA 1
ATOM 421 C C . GLN A 1 60 ? 5.390 13.128 4.089 1.00 52.94 52 GLN A C 1
ATOM 422 O O . GLN A 1 60 ? 5.705 12.679 5.194 1.00 53.88 52 GLN A O 1
ATOM 428 N N . ASP A 1 61 ? 4.169 12.950 3.547 1.00 49.01 53 ASP A N 1
ATOM 429 C CA . ASP A 1 61 ? 3.120 12.216 4.254 1.00 52.79 53 ASP A CA 1
ATOM 430 C C . ASP A 1 61 ? 3.526 10.785 4.554 1.00 48.69 53 ASP A C 1
ATOM 431 O O . ASP A 1 61 ? 3.018 10.189 5.506 1.00 56.98 53 ASP A O 1
ATOM 436 N N . ARG A 1 62 ? 4.396 10.199 3.738 1.00 41.91 54 ARG A N 1
ATOM 437 C CA . ARG A 1 62 ? 4.875 8.851 3.985 1.00 40.32 54 ARG A CA 1
ATOM 438 C C . ARG A 1 62 ? 6.312 8.846 4.482 1.00 46.91 54 ARG A C 1
ATOM 439 O O . ARG A 1 62 ? 6.885 7.774 4.697 1.00 42.51 54 ARG A O 1
ATOM 447 N N . SER A 1 63 ? 6.910 10.015 4.669 1.00 40.05 55 SER A N 1
ATOM 448 C CA . SER A 1 63 ? 8.266 10.061 5.199 1.00 44.37 55 SER A CA 1
ATOM 449 C C . SER A 1 63 ? 8.274 11.053 6.357 1.00 42.48 55 SER A C 1
ATOM 450 O O . SER A 1 63 ? 7.894 10.695 7.484 1.00 42.42 55 SER A O 1
ATOM 453 N N . SER A 1 64 ? 8.649 12.304 6.090 1.00 41.61 56 SER A N 1
ATOM 454 C CA . SER A 1 64 ? 8.668 13.339 7.120 1.00 36.94 56 SER A CA 1
ATOM 455 C C . SER A 1 64 ? 8.841 14.692 6.454 1.00 36.08 56 SER A C 1
ATOM 456 O O . SER A 1 64 ? 9.382 14.794 5.353 1.00 35.91 56 SER A O 1
ATOM 459 N N . ALA A 1 65 ? 8.448 15.736 7.183 1.00 38.30 57 ALA A N 1
ATOM 460 C CA . ALA A 1 65 ? 8.619 17.084 6.676 1.00 36.07 57 ALA A CA 1
ATOM 461 C C . ALA A 1 65 ? 10.092 17.475 6.605 1.00 38.78 57 ALA A C 1
ATOM 462 O O . ALA A 1 65 ? 10.478 18.237 5.713 1.00 37.67 57 ALA A O 1
ATOM 464 N N . ALA A 1 66 ? 10.925 16.955 7.515 1.00 38.17 58 ALA A N 1
ATOM 465 C CA . ALA A 1 66 ? 12.361 17.254 7.471 1.00 35.69 58 ALA A CA 1
ATOM 466 C C . ALA A 1 66 ? 13.023 16.635 6.243 1.00 36.61 58 ALA A C 1
ATOM 467 O O . ALA A 1 66 ? 13.913 17.242 5.640 1.00 38.78 58 ALA A O 1
ATOM 469 N N . LEU A 1 67 ? 12.646 15.408 5.885 1.00 34.34 59 LEU A N 1
ATOM 470 C CA . LEU A 1 67 ? 13.200 14.820 4.675 1.00 36.86 59 LEU A CA 1
ATOM 471 C C . LEU A 1 67 ? 12.880 15.683 3.455 1.00 36.72 59 LEU A C 1
ATOM 472 O O . LEU A 1 67 ? 13.752 15.926 2.615 1.00 37.20 59 LEU A O 1
ATOM 477 N N . LEU A 1 68 ? 11.643 16.179 3.347 1.00 37.06 60 LEU A N 1
ATOM 478 C CA . LEU A 1 68 ? 11.287 16.985 2.171 1.00 41.04 60 LEU A CA 1
ATOM 479 C C . LEU A 1 68 ? 12.039 18.310 2.153 1.00 41.18 60 LEU A C 1
ATOM 480 O O . LEU A 1 68 ? 12.381 18.813 1.081 1.00 37.51 60 LEU A O 1
ATOM 485 N N . GLU A 1 69 ? 12.298 18.887 3.326 1.00 36.74 61 GLU A N 1
ATOM 486 C CA . GLU A 1 69 ? 13.103 20.101 3.391 1.00 41.81 61 GLU A CA 1
ATOM 487 C C . GLU A 1 69 ? 14.482 19.887 2.773 1.00 39.54 61 GLU A C 1
ATOM 488 O O . GLU A 1 69 ? 15.007 20.768 2.087 1.00 43.02 61 GLU A O 1
ATOM 494 N N . GLU A 1 70 ? 15.118 18.756 3.063 1.00 37.28 62 GLU A N 1
ATOM 495 C CA . GLU A 1 70 ? 16.424 18.491 2.466 1.00 38.01 62 GLU A CA 1
ATOM 496 C C . GLU A 1 70 ? 16.308 18.159 0.984 1.00 38.63 62 GLU A C 1
ATOM 497 O O . GLU A 1 70 ? 17.161 18.570 0.185 1.00 36.04 62 GLU A O 1
ATOM 503 N N . ALA A 1 71 ? 15.278 17.395 0.602 1.00 34.53 63 ALA A N 1
ATOM 504 C CA . ALA A 1 71 ? 15.101 17.045 -0.802 1.00 35.94 63 ALA A CA 1
ATOM 505 C C . ALA A 1 71 ? 14.861 18.270 -1.684 1.00 38.66 63 ALA A C 1
ATOM 506 O O . ALA A 1 71 ? 15.267 18.271 -2.851 1.00 33.11 63 ALA A O 1
ATOM 508 N N . LYS A 1 72 ? 14.230 19.324 -1.154 1.00 34.10 64 LYS A N 1
ATOM 509 C CA . LYS A 1 72 ? 14.028 20.543 -1.942 1.00 37.18 64 LYS A CA 1
ATOM 510 C C . LYS A 1 72 ? 15.328 21.275 -2.260 1.00 38.56 64 LYS A C 1
ATOM 511 O O . LYS A 1 72 ? 15.308 22.193 -3.079 1.00 37.03 64 LYS A O 1
ATOM 517 N N . LYS A 1 73 ? 16.434 20.949 -1.577 1.00 34.69 65 LYS A N 1
ATOM 518 C CA . LYS A 1 73 ? 17.744 21.523 -1.851 1.00 37.54 65 LYS A CA 1
ATOM 519 C C . LYS A 1 73 ? 18.491 20.821 -2.970 1.00 35.86 65 LYS A C 1
ATOM 520 O O . LYS A 1 73 ? 19.573 21.286 -3.344 1.00 36.74 65 LYS A O 1
ATOM 526 N N . LEU A 1 74 ? 18.005 19.679 -3.442 1.00 34.25 66 LEU A N 1
ATOM 527 C CA . LEU A 1 74 ? 18.763 18.896 -4.411 1.00 36.35 66 LEU A CA 1
ATOM 528 C C . LEU A 1 74 ? 18.800 19.596 -5.764 1.00 33.98 66 LEU A C 1
ATOM 529 O O . LEU A 1 74 ? 17.826 20.219 -6.179 1.00 35.75 66 LEU A O 1
ATOM 534 N N . GLY A 1 75 ? 19.947 19.504 -6.443 1.00 35.02 67 GLY A N 1
ATOM 535 C CA . GLY A 1 75 ? 20.076 19.990 -7.798 1.00 29.17 67 GLY A CA 1
ATOM 536 C C . GLY A 1 75 ? 20.674 18.919 -8.697 1.00 30.38 67 GLY A C 1
ATOM 537 O O . GLY A 1 75 ? 21.181 17.891 -8.232 1.00 29.90 67 GLY A O 1
ATOM 538 N N . ARG A 1 76 ? 20.638 19.200 -9.998 1.00 28.41 68 ARG A N 1
ATOM 539 C CA . ARG A 1 76 ? 21.199 18.291 -10.997 1.00 30.41 68 ARG A CA 1
ATOM 540 C C . ARG A 1 76 ? 22.650 17.973 -10.669 1.00 30.78 68 ARG A C 1
ATOM 541 O O . ARG A 1 76 ? 23.424 18.857 -10.293 1.00 25.56 68 ARG A O 1
ATOM 549 N N . GLU A 1 77 ? 22.988 16.690 -10.761 1.00 29.39 69 GLU A N 1
ATOM 550 C CA . GLU A 1 77 ? 24.314 16.134 -10.566 1.00 28.04 69 GLU A CA 1
ATOM 551 C C . GLU A 1 77 ? 24.782 16.184 -9.114 1.00 31.24 69 GLU A C 1
ATOM 552 O O . GLU A 1 77 ? 25.940 15.864 -8.854 1.00 26.15 69 GLU A O 1
ATOM 558 N N . PHE A 1 78 ? 23.913 16.542 -8.156 1.00 29.39 70 PHE A N 1
ATOM 559 C CA . PHE A 1 78 ? 24.225 16.277 -6.757 1.00 30.08 70 PHE A CA 1
ATOM 560 C C . PHE A 1 78 ? 24.542 14.797 -6.613 1.00 26.41 70 PHE A C 1
ATOM 561 O O . PHE A 1 78 ? 23.923 13.960 -7.265 1.00 28.35 70 PHE A O 1
ATOM 569 N N . VAL A 1 79 ? 25.503 14.477 -5.763 1.00 24.69 71 VAL A N 1
ATOM 570 C CA . VAL A 1 79 ? 25.798 13.099 -5.377 1.00 26.44 71 VAL A CA 1
ATOM 571 C C . VAL A 1 79 ? 25.112 12.838 -4.041 1.00 27.34 71 VAL A C 1
ATOM 572 O O . VAL A 1 79 ? 25.344 13.562 -3.067 1.00 26.80 71 VAL A O 1
ATOM 576 N N . ILE A 1 80 ? 24.217 11.856 -4.003 1.00 26.21 72 ILE A N 1
ATOM 577 C CA . ILE A 1 80 ? 23.420 11.608 -2.813 1.00 28.98 72 ILE A CA 1
ATOM 578 C C . ILE A 1 80 ? 23.408 10.119 -2.503 1.00 29.07 72 ILE A C 1
ATOM 579 O O . ILE A 1 80 ? 23.717 9.271 -3.354 1.00 27.44 72 ILE A O 1
ATOM 584 N N . GLN A 1 81 ? 23.032 9.822 -1.256 1.00 29.25 73 GLN A N 1
ATOM 585 C CA . GLN A 1 81 ? 22.745 8.481 -0.778 1.00 29.16 73 GLN A CA 1
ATOM 586 C C . GLN A 1 81 ? 21.358 8.495 -0.157 1.00 32.17 73 GLN A C 1
ATOM 587 O O . GLN A 1 81 ? 21.025 9.431 0.575 1.00 32.59 73 GLN A O 1
ATOM 593 N N . VAL A 1 82 ? 20.534 7.493 -0.489 1.00 29.28 74 VAL A N 1
ATOM 594 C CA . VAL A 1 82 ? 19.190 7.376 0.059 1.00 28.08 74 VAL A CA 1
ATOM 595 C C . VAL A 1 82 ? 18.977 5.951 0.551 1.00 31.74 74 VAL A C 1
ATOM 596 O O . VAL A 1 82 ? 19.586 5.004 0.046 1.00 30.28 74 VAL A O 1
ATOM 600 N N . SER A 1 83 ? 18.110 5.807 1.556 1.00 29.64 75 SER A N 1
ATOM 601 C CA . SER A 1 83 ? 17.573 4.516 1.976 1.00 31.37 75 SER A CA 1
ATOM 602 C C . SER A 1 83 ? 16.050 4.582 1.970 1.00 37.51 75 SER A C 1
ATOM 603 O O . SER A 1 83 ? 15.457 5.612 2.331 1.00 34.78 75 SER A O 1
ATOM 606 N N . GLY A 1 84 ? 15.417 3.491 1.554 1.00 34.02 76 GLY A N 1
ATOM 607 C CA . GLY A 1 84 ? 13.966 3.466 1.521 1.00 31.96 76 GLY A CA 1
ATOM 608 C C . GLY A 1 84 ? 13.460 2.120 1.065 1.00 34.64 76 GLY A C 1
ATOM 609 O O . GLY A 1 84 ? 14.215 1.145 1.010 1.00 33.63 76 GLY A O 1
ATOM 610 N N . LYS A 1 85 ? 12.179 2.095 0.696 1.00 32.14 77 LYS A N 1
ATOM 611 C CA . LYS A 1 85 ? 11.455 0.868 0.392 1.00 36.72 77 LYS A CA 1
ATOM 612 C C . LYS A 1 85 ? 11.115 0.797 -1.095 1.00 32.20 77 LYS A C 1
ATOM 613 O O . LYS A 1 85 ? 10.612 1.772 -1.674 1.00 34.34 77 LYS A O 1
ATOM 619 N N . VAL A 1 86 ? 11.352 -0.367 -1.698 1.00 35.62 78 VAL A N 1
ATOM 620 C CA . VAL A 1 86 ? 10.982 -0.594 -3.090 1.00 33.76 78 VAL A CA 1
ATOM 621 C C . VAL A 1 86 ? 9.465 -0.717 -3.181 1.00 35.09 78 VAL A C 1
ATOM 622 O O . VAL A 1 86 ? 8.870 -1.613 -2.570 1.00 36.10 78 VAL A O 1
ATOM 626 N N . ILE A 1 87 ? 8.828 0.172 -3.950 1.00 33.07 79 ILE A N 1
ATOM 627 C CA . ILE A 1 87 ? 7.386 0.099 -4.163 1.00 34.32 79 ILE A CA 1
ATOM 628 C C . ILE A 1 87 ? 7.078 0.086 -5.660 1.00 39.99 79 ILE A C 1
ATOM 629 O O . ILE A 1 87 ? 7.895 0.469 -6.500 1.00 37.12 79 ILE A O 1
ATOM 634 N N . GLU A 1 88 ? 5.862 -0.340 -5.984 1.00 41.26 80 GLU A N 1
ATOM 635 C CA . GLU A 1 88 ? 5.428 -0.494 -7.363 1.00 44.03 80 GLU A CA 1
ATOM 636 C C . GLU A 1 88 ? 4.895 0.825 -7.899 1.00 43.76 80 GLU A C 1
ATOM 637 O O . GLU A 1 88 ? 4.109 1.498 -7.226 1.00 48.30 80 GLU A O 1
ATOM 643 N N . ARG A 1 89 ? 5.312 1.180 -9.115 1.00 36.15 81 ARG A N 1
ATOM 644 C CA . ARG A 1 89 ? 4.743 2.329 -9.795 1.00 40.82 81 ARG A CA 1
ATOM 645 C C . ARG A 1 89 ? 3.313 2.029 -10.241 1.00 48.81 81 ARG A C 1
ATOM 646 O O . ARG A 1 89 ? 2.965 0.886 -10.560 1.00 41.36 81 ARG A O 1
ATOM 654 N N . ALA A 1 90 ? 2.492 3.083 -10.311 1.00 53.07 82 ALA A N 1
ATOM 655 C CA . ALA A 1 90 ? 1.137 2.926 -10.834 1.00 50.01 82 ALA A CA 1
ATOM 656 C C . ALA A 1 90 ? 1.163 2.413 -12.262 1.00 52.55 82 ALA A C 1
ATOM 657 O O . ALA A 1 90 ? 0.405 1.504 -12.621 1.00 48.72 82 ALA A O 1
ATOM 659 N N . SER A 1 91 ? 2.046 2.961 -13.091 1.00 52.23 83 SER A N 1
ATOM 660 C CA . SER A 1 91 ? 2.205 2.447 -14.440 1.00 52.04 83 SER A CA 1
ATOM 661 C C . SER A 1 91 ? 3.691 2.315 -14.723 1.00 50.43 83 SER A C 1
ATOM 662 O O . SER A 1 91 ? 4.452 3.271 -14.536 1.00 48.75 83 SER A O 1
ATOM 665 N N . LYS A 1 92 ? 4.103 1.119 -15.140 1.00 45.13 84 LYS A N 1
ATOM 666 C CA . LYS A 1 92 ? 5.518 0.831 -15.288 1.00 42.84 84 LYS A CA 1
ATOM 667 C C . LYS A 1 92 ? 6.076 1.616 -16.468 1.00 45.35 84 LYS A C 1
ATOM 668 O O . LYS A 1 92 ? 5.385 1.832 -17.471 1.00 44.86 84 LYS A O 1
ATOM 674 N N . ASN A 1 93 ? 7.323 2.095 -16.333 1.00 40.92 85 ASN A N 1
ATOM 675 C CA . ASN A 1 93 ? 7.979 2.676 -17.496 1.00 39.87 85 ASN A CA 1
ATOM 676 C C . ASN A 1 93 ? 8.641 1.526 -18.237 1.00 40.01 85 ASN A C 1
ATOM 677 O O . ASN A 1 93 ? 9.627 0.961 -17.755 1.00 41.58 85 ASN A O 1
ATOM 682 N N . PRO A 1 94 ? 8.132 1.157 -19.413 1.00 41.83 86 PRO A N 1
ATOM 683 C CA . PRO A 1 94 ? 8.670 -0.017 -20.112 1.00 38.78 86 PRO A CA 1
ATOM 684 C C . PRO A 1 94 ? 10.022 0.222 -20.732 1.00 39.68 86 PRO A C 1
ATOM 685 O O . PRO A 1 94 ? 10.632 -0.735 -21.222 1.00 39.77 86 PRO A O 1
ATOM 689 N N . LYS A 1 95 ? 10.508 1.459 -20.742 1.00 37.66 87 LYS A N 1
ATOM 690 C CA . LYS A 1 95 ? 11.736 1.802 -21.432 1.00 40.42 87 LYS A CA 1
ATOM 691 C C . LYS A 1 95 ? 12.999 1.612 -20.590 1.00 44.43 87 LYS A C 1
ATOM 692 O O . LYS A 1 95 ? 14.102 1.707 -21.145 1.00 40.65 87 LYS A O 1
ATOM 698 N N . ILE A 1 96 ? 12.887 1.370 -19.283 1.00 36.00 88 ILE A N 1
ATOM 699 C CA . ILE A 1 96 ? 14.085 1.225 -18.456 1.00 37.51 88 ILE A CA 1
ATOM 700 C C . ILE A 1 96 ? 13.970 -0.018 -17.576 1.00 37.46 88 ILE A C 1
ATOM 701 O O . ILE A 1 96 ? 12.860 -0.425 -17.216 1.00 37.60 88 ILE A O 1
ATOM 706 N N . PRO A 1 97 ? 15.081 -0.668 -17.228 1.00 37.64 89 PRO A N 1
ATOM 707 C CA . PRO A 1 97 ? 14.964 -1.954 -16.523 1.00 34.81 89 PRO A CA 1
ATOM 708 C C . PRO A 1 97 ? 14.275 -1.863 -15.173 1.00 34.99 89 PRO A C 1
ATOM 709 O O . PRO A 1 97 ? 13.556 -2.798 -14.809 1.00 32.45 89 PRO A O 1
ATOM 713 N N . THR A 1 98 ? 14.482 -0.781 -14.414 1.00 28.28 90 THR A N 1
ATOM 714 C CA . THR A 1 98 ? 13.848 -0.589 -13.112 1.00 32.26 90 THR A CA 1
ATOM 715 C C . THR A 1 98 ? 12.466 0.054 -13.204 1.00 35.53 90 THR A C 1
ATOM 716 O O . THR A 1 98 ? 11.919 0.467 -12.170 1.00 32.06 90 THR A O 1
ATOM 720 N N . GLY A 1 99 ? 11.902 0.164 -14.411 1.00 34.08 91 GLY A N 1
ATOM 721 C CA . GLY A 1 99 ? 10.695 0.945 -14.644 1.00 36.05 91 GLY A CA 1
ATOM 722 C C . GLY A 1 99 ? 9.440 0.430 -13.958 1.00 35.39 91 GLY A C 1
ATOM 723 O O . GLY A 1 99 ? 8.441 1.156 -13.922 1.00 37.29 91 GLY A O 1
ATOM 724 N N . GLU A 1 100 ? 9.455 -0.786 -13.417 1.00 34.21 92 GLU A N 1
ATOM 725 C CA . GLU A 1 100 ? 8.281 -1.232 -12.672 1.00 34.71 92 GLU A CA 1
ATOM 726 C C . GLU A 1 100 ? 8.214 -0.658 -11.268 1.00 36.52 92 GLU A C 1
ATOM 727 O O . GLU A 1 100 ? 7.141 -0.692 -10.660 1.00 42.06 92 GLU A O 1
ATOM 733 N N . ILE A 1 101 ? 9.328 -0.173 -10.710 1.00 37.66 93 ILE A N 1
ATOM 734 C CA . ILE A 1 101 ? 9.372 0.173 -9.292 1.00 33.99 93 ILE A CA 1
ATOM 735 C C . ILE A 1 101 ? 9.911 1.586 -9.092 1.00 33.69 93 ILE A C 1
ATOM 736 O O . ILE A 1 101 ? 10.408 2.239 -10.011 1.00 33.47 93 ILE A O 1
ATOM 741 N N . GLU A 1 102 ? 9.808 2.045 -7.852 1.00 33.36 94 GLU A N 1
ATOM 742 C CA . GLU A 1 102 ? 10.412 3.293 -7.431 1.00 33.17 94 GLU A CA 1
ATOM 743 C C . GLU A 1 102 ? 10.708 3.136 -5.953 1.00 34.56 94 GLU A C 1
ATOM 744 O O . GLU A 1 102 ? 10.188 2.233 -5.297 1.00 36.23 94 GLU A O 1
ATOM 750 N N . ILE A 1 103 ? 11.558 4.008 -5.434 1.00 33.04 95 ILE A N 1
ATOM 751 C CA . ILE A 1 103 ? 12.009 3.909 -4.052 1.00 33.77 95 ILE A CA 1
ATOM 752 C C . ILE A 1 103 ? 11.248 4.935 -3.233 1.00 33.94 95 ILE A C 1
ATOM 753 O O . ILE A 1 103 ? 11.287 6.137 -3.528 1.00 34.59 95 ILE A O 1
ATOM 758 N N . LEU A 1 104 ? 10.534 4.471 -2.212 1.00 31.91 96 LEU A N 1
ATOM 759 C CA . LEU A 1 104 ? 9.908 5.407 -1.293 1.00 32.97 96 LEU A CA 1
ATOM 760 C C . LEU A 1 104 ? 10.983 5.835 -0.311 1.00 31.62 96 LEU A C 1
ATOM 761 O O . LEU A 1 104 ? 11.314 5.099 0.616 1.00 30.91 96 LEU A O 1
ATOM 766 N N . VAL A 1 105 ? 11.535 7.035 -0.495 1.00 34.90 97 VAL A N 1
ATOM 767 C CA . VAL A 1 105 ? 12.729 7.391 0.262 1.00 32.04 97 VAL A CA 1
ATOM 768 C C . VAL A 1 105 ? 12.347 7.681 1.703 1.00 33.72 97 VAL A C 1
ATOM 769 O O . VAL A 1 105 ? 11.373 8.393 1.976 1.00 35.38 97 VAL A O 1
ATOM 773 N N . GLU A 1 106 ? 13.116 7.123 2.632 1.00 33.99 98 GLU A N 1
ATOM 774 C CA . GLU A 1 106 ? 13.008 7.453 4.043 1.00 37.05 98 GLU A CA 1
ATOM 775 C C . GLU A 1 106 ? 14.172 8.287 4.566 1.00 36.68 98 GLU A C 1
ATOM 776 O O . GLU A 1 106 ? 13.963 9.136 5.435 1.00 36.02 98 GLU A O 1
ATOM 782 N N . LYS A 1 107 ? 15.380 8.093 4.039 1.00 33.40 99 LYS A N 1
ATOM 783 C CA . LYS A 1 107 ? 16.570 8.799 4.506 1.00 34.83 99 LYS A CA 1
ATOM 784 C C . LYS A 1 107 ? 17.364 9.338 3.325 1.00 32.17 99 LYS A C 1
ATOM 785 O O . LYS A 1 107 ? 17.465 8.685 2.286 1.00 29.86 99 LYS A O 1
ATOM 791 N N . LEU A 1 108 ? 17.950 10.517 3.510 1.00 28.02 100 LEU A N 1
ATOM 792 C CA . LEU A 1 108 ? 18.722 11.182 2.479 1.00 30.82 100 LEU A CA 1
ATOM 793 C C . LEU A 1 108 ? 20.001 11.739 3.099 1.00 37.22 100 LEU A C 1
ATOM 794 O O . LEU A 1 108 ? 19.954 12.371 4.157 1.00 32.89 100 LEU A O 1
ATOM 799 N N . THR A 1 109 ? 21.134 11.503 2.437 1.00 31.06 101 THR A N 1
ATOM 800 C CA . THR A 1 109 ? 22.410 12.116 2.788 1.00 31.69 101 THR A CA 1
ATOM 801 C C . THR A 1 109 ? 22.957 12.749 1.521 1.00 30.53 101 THR A C 1
ATOM 802 O O . THR A 1 109 ? 23.095 12.061 0.506 1.00 30.63 101 THR A O 1
ATOM 806 N N . ILE A 1 110 ? 23.254 14.047 1.569 1.00 27.16 102 ILE A N 1
ATOM 807 C CA . ILE A 1 110 ? 23.906 14.717 0.451 1.00 29.13 102 ILE A CA 1
ATOM 808 C C . ILE A 1 110 ? 25.416 14.490 0.576 1.00 33.60 102 ILE A C 1
ATOM 809 O O . ILE A 1 110 ? 26.045 14.961 1.523 1.00 36.05 102 ILE A O 1
ATOM 814 N N . LEU A 1 111 ? 25.998 13.759 -0.380 1.00 31.51 103 LEU A N 1
ATOM 815 C CA . LEU A 1 111 ? 27.429 13.467 -0.360 1.00 31.60 103 LEU A CA 1
ATOM 816 C C . LEU A 1 111 ? 28.268 14.553 -1.029 1.00 28.72 103 LEU A C 1
ATOM 817 O O . LEU A 1 111 ? 29.399 14.798 -0.608 1.00 27.36 103 LEU A O 1
ATOM 822 N N . ASN A 1 112 ? 27.744 15.208 -2.061 1.00 29.56 104 ASN A N 1
ATOM 823 C CA . ASN A 1 112 ? 28.436 16.309 -2.730 1.00 29.22 104 ASN A CA 1
ATOM 824 C C . ASN A 1 112 ? 27.357 17.214 -3.294 1.00 31.61 104 ASN A C 1
ATOM 825 O O . ASN A 1 112 ? 26.521 16.759 -4.089 1.00 27.44 104 ASN A O 1
ATOM 830 N N . ASN A 1 113 ? 27.333 18.471 -2.844 1.00 32.43 105 ASN A N 1
ATOM 831 C CA . ASN A 1 113 ? 26.380 19.455 -3.368 1.00 32.94 105 ASN A CA 1
ATOM 832 C C . ASN A 1 113 ? 26.966 20.082 -4.633 1.00 33.67 105 ASN A C 1
ATOM 833 O O . ASN A 1 113 ? 27.395 21.235 -4.654 1.00 34.62 105 ASN A O 1
ATOM 838 N N . SER A 1 114 ? 26.946 19.293 -5.711 1.00 33.08 106 SER A N 1
ATOM 839 C CA . SER A 1 114 ? 27.628 19.677 -6.948 1.00 34.15 106 SER A CA 1
ATOM 840 C C . SER A 1 114 ? 27.125 21.005 -7.510 1.00 33.59 106 SER A C 1
ATOM 841 O O . SER A 1 114 ? 25.935 21.343 -7.424 1.00 32.49 106 SER A O 1
ATOM 844 N N . GLU A 1 115 ? 28.046 21.740 -8.136 1.00 32.45 107 GLU A N 1
ATOM 845 C CA . GLU A 1 115 ? 27.639 22.813 -9.029 1.00 32.64 107 GLU A CA 1
ATOM 846 C C . GLU A 1 115 ? 26.892 22.208 -10.210 1.00 34.65 107 GLU A C 1
ATOM 847 O O . GLU A 1 115 ? 27.034 21.017 -10.522 1.00 31.56 107 GLU A O 1
ATOM 853 N N . LEU A 1 116 ? 26.092 23.038 -10.873 1.00 33.72 108 LEU A N 1
ATOM 854 C CA . LEU A 1 116 ? 25.437 22.592 -12.092 1.00 37.32 108 LEU A CA 1
ATOM 855 C C . LEU A 1 116 ? 26.484 22.269 -13.154 1.00 34.17 108 LEU A C 1
ATOM 856 O O . LEU A 1 116 ? 27.519 22.953 -13.237 1.00 34.81 108 LEU A O 1
ATOM 861 N N . PRO A 1 117 ? 26.272 21.251 -13.979 1.00 31.54 109 PRO A N 1
ATOM 862 C CA . PRO A 1 117 ? 27.223 20.938 -15.039 1.00 32.14 109 PRO A CA 1
ATOM 863 C C . PRO A 1 117 ? 27.212 22.032 -16.120 1.00 34.58 109 PRO A C 1
ATOM 864 O O . PRO A 1 117 ? 26.170 22.658 -16.352 1.00 33.48 109 PRO A O 1
ATOM 868 N N . PRO A 1 118 ? 28.341 22.273 -16.775 1.00 31.82 110 PRO A N 1
ATOM 869 C CA . PRO A 1 118 ? 28.366 23.318 -17.818 1.00 35.63 110 PRO A CA 1
ATOM 870 C C . PRO A 1 118 ? 27.527 22.979 -19.050 1.00 35.15 110 PRO A C 1
ATOM 871 O O . PRO A 1 118 ? 27.308 23.863 -19.883 1.00 35.80 110 PRO A O 1
ATOM 875 N N . PHE A 1 119 ? 27.050 21.744 -19.173 1.00 31.64 111 PHE A N 1
ATOM 876 C CA . PHE A 1 119 ? 26.164 21.318 -20.244 1.00 32.35 111 PHE A CA 1
ATOM 877 C C . PHE A 1 119 ? 25.334 20.184 -19.677 1.00 32.71 111 PHE A C 1
ATOM 878 O O . PHE A 1 119 ? 25.710 19.571 -18.667 1.00 32.19 111 PHE A O 1
ATOM 886 N N . THR A 1 120 ? 24.209 19.899 -20.334 1.00 31.82 112 THR A N 1
ATOM 887 C CA . THR A 1 120 ? 23.276 18.906 -19.802 1.00 33.55 112 THR A CA 1
ATOM 888 C C . THR A 1 120 ? 23.868 17.510 -19.909 1.00 33.08 112 THR A C 1
ATOM 889 O O . THR A 1 120 ? 24.504 17.172 -20.913 1.00 30.70 112 THR A O 1
ATOM 893 N N . ILE A 1 121 ? 23.633 16.691 -18.885 1.00 27.89 113 ILE A N 1
ATOM 894 C CA . ILE A 1 121 ? 24.140 15.306 -18.873 1.00 30.86 113 ILE A CA 1
ATOM 895 C C . ILE A 1 121 ? 23.044 14.447 -19.499 1.00 35.60 113 ILE A C 1
ATOM 896 O O . ILE A 1 121 ? 22.258 13.778 -18.825 1.00 34.89 113 ILE A O 1
ATOM 901 N N . GLU A 1 122 ? 22.984 14.474 -20.837 1.00 30.54 114 GLU A N 1
ATOM 902 C CA . GLU A 1 122 ? 21.919 13.817 -21.595 1.00 33.90 114 GLU A CA 1
ATOM 903 C C . GLU A 1 122 ? 22.477 13.331 -22.920 1.00 35.76 114 GLU A C 1
ATOM 904 O O . GLU A 1 122 ? 23.453 13.881 -23.438 1.00 32.88 114 GLU A O 1
ATOM 910 N N . ASP A 1 123 ? 21.812 12.320 -23.487 1.00 33.78 115 ASP A N 1
ATOM 911 C CA . ASP A 1 123 ? 22.247 11.776 -24.767 1.00 33.88 115 ASP A CA 1
ATOM 912 C C . ASP A 1 123 ? 22.374 12.879 -25.800 1.00 37.92 115 ASP A C 1
ATOM 913 O O . ASP A 1 123 ? 23.383 12.977 -26.497 1.00 35.72 115 ASP A O 1
ATOM 918 N N . GLU A 1 124 ? 21.368 13.745 -25.892 1.00 35.88 116 GLU A N 1
ATOM 919 C CA . GLU A 1 124 ? 21.444 14.914 -26.764 1.00 41.96 116 GLU A CA 1
ATOM 920 C C . GLU A 1 124 ? 21.732 16.123 -25.891 1.00 38.24 116 GLU A C 1
ATOM 921 O O . GLU A 1 124 ? 20.816 16.741 -25.346 1.00 39.80 116 GLU A O 1
ATOM 927 N N . THR A 1 125 ? 23.000 16.490 -25.804 1.00 36.22 117 THR A N 1
ATOM 928 C CA . THR A 1 125 ? 23.425 17.523 -24.882 1.00 31.12 117 THR A CA 1
ATOM 929 C C . THR A 1 125 ? 23.451 18.866 -25.595 1.00 33.53 117 THR A C 1
ATOM 930 O O . THR A 1 125 ? 23.581 18.945 -26.815 1.00 34.30 117 THR A O 1
ATOM 934 N N . ASP A 1 126 ? 23.364 19.936 -24.813 1.00 34.86 118 ASP A N 1
ATOM 935 C CA . ASP A 1 126 ? 23.463 21.271 -25.386 1.00 33.62 118 ASP A CA 1
ATOM 936 C C . ASP A 1 126 ? 24.907 21.780 -25.437 1.00 36.65 118 ASP A C 1
ATOM 937 O O . ASP A 1 126 ? 25.124 22.909 -25.875 1.00 35.98 118 ASP A O 1
ATOM 942 N N . GLY A 1 127 ? 25.888 20.989 -25.024 1.00 34.56 119 GLY A N 1
ATOM 943 C CA . GLY A 1 127 ? 27.274 21.439 -25.017 1.00 32.90 119 GLY A CA 1
ATOM 944 C C . GLY A 1 127 ? 27.952 21.261 -26.363 1.00 30.72 119 GLY A C 1
ATOM 945 O O . GLY A 1 127 ? 27.865 20.196 -26.972 1.00 33.10 119 GLY A O 1
ATOM 946 N N . GLY A 1 128 ? 28.660 22.293 -26.799 1.00 34.12 120 GLY A N 1
ATOM 947 C CA . GLY A 1 128 ? 29.472 22.157 -27.990 1.00 35.65 120 GLY A CA 1
ATOM 948 C C . GLY A 1 128 ? 30.682 21.267 -27.738 1.00 36.80 120 GLY A C 1
ATOM 949 O O . GLY A 1 128 ? 31.024 20.923 -26.597 1.00 33.69 120 GLY A O 1
ATOM 950 N N . GLU A 1 129 ? 31.328 20.858 -28.840 1.00 36.13 121 GLU A N 1
ATOM 951 C CA . GLU A 1 129 ? 32.433 19.906 -28.734 1.00 38.68 121 GLU A CA 1
ATOM 952 C C . GLU A 1 129 ? 33.576 20.450 -27.873 1.00 37.43 121 GLU A C 1
ATOM 953 O O . GLU A 1 129 ? 34.145 19.717 -27.052 1.00 34.99 121 GLU A O 1
ATOM 959 N N . GLU A 1 130 ? 33.939 21.725 -28.048 1.00 33.80 122 GLU A N 1
ATOM 960 C CA . GLU A 1 130 ? 35.087 22.257 -27.314 1.00 37.04 122 GLU A CA 1
ATOM 961 C C . GLU A 1 130 ? 34.806 22.341 -25.821 1.00 33.54 122 GLU A C 1
ATOM 962 O O . GLU A 1 130 ? 35.691 22.067 -24.993 1.00 32.76 122 GLU A O 1
ATOM 968 N N . LEU A 1 131 ? 33.587 22.743 -25.468 1.00 30.05 123 LEU A N 1
ATOM 969 C CA . LEU A 1 131 ? 33.186 22.784 -24.072 1.00 29.93 123 LEU A CA 1
ATOM 970 C C . LEU A 1 131 ? 33.184 21.384 -23.459 1.00 31.47 123 LEU A C 1
ATOM 971 O O . LEU A 1 131 ? 33.590 21.203 -22.304 1.00 32.94 123 LEU A O 1
ATOM 976 N N . ARG A 1 132 ? 32.730 20.381 -24.215 1.00 32.04 124 ARG A N 1
ATOM 977 C CA . ARG A 1 132 ? 32.710 19.017 -23.699 1.00 30.64 124 ARG A CA 1
ATOM 978 C C . ARG A 1 132 ? 34.123 18.465 -23.509 1.00 32.05 124 ARG A C 1
ATOM 979 O O . ARG A 1 132 ? 34.371 17.700 -22.566 1.00 30.18 124 ARG A O 1
ATOM 987 N N . MET A 1 133 ? 35.058 18.822 -24.392 1.00 30.34 125 MET A N 1
ATOM 988 C CA . MET A 1 133 ? 36.434 18.358 -24.205 1.00 30.46 125 MET A CA 1
ATOM 989 C C . MET A 1 133 ? 37.107 19.059 -23.037 1.00 31.84 125 MET A C 1
ATOM 990 O O . MET A 1 133 ? 37.955 18.460 -22.362 1.00 31.60 125 MET A O 1
ATOM 995 N N . LYS A 1 134 ? 36.786 20.331 -22.811 1.00 30.78 126 LYS A N 1
ATOM 996 C CA . LYS A 1 134 ? 37.278 21.002 -21.618 1.00 34.35 126 LYS A CA 1
ATOM 997 C C . LYS A 1 134 ? 36.800 20.293 -20.359 1.00 32.36 126 LYS A C 1
ATOM 998 O O . LYS A 1 134 ? 37.557 20.158 -19.388 1.00 30.42 126 LYS A O 1
ATOM 1004 N N . TYR A 1 135 ? 35.572 19.779 -20.384 1.00 27.82 127 TYR A N 1
ATOM 1005 C CA . TYR A 1 135 ? 35.004 19.075 -19.245 1.00 29.20 127 TYR A CA 1
ATOM 1006 C C . TYR A 1 135 ? 34.799 17.612 -19.603 1.00 29.29 127 TYR A C 1
ATOM 1007 O O . TYR A 1 135 ? 33.740 17.031 -19.322 1.00 27.96 127 TYR A O 1
ATOM 1016 N N . ARG A 1 136 ? 35.824 17.016 -20.218 1.00 28.82 128 ARG A N 1
ATOM 1017 C CA . ARG A 1 136 ? 35.714 15.642 -20.703 1.00 27.39 128 ARG A CA 1
ATOM 1018 C C . ARG A 1 136 ? 35.317 14.684 -19.591 1.00 29.13 128 ARG A C 1
ATOM 1019 O O . ARG A 1 136 ? 34.570 13.726 -19.844 1.00 29.67 128 ARG A O 1
ATOM 1027 N N . TYR A 1 137 ? 35.790 14.929 -18.351 1.00 28.56 129 TYR A N 1
ATOM 1028 C CA . TYR A 1 137 ? 35.413 14.077 -17.228 1.00 27.81 129 TYR A CA 1
ATOM 1029 C C . TYR A 1 137 ? 33.912 14.122 -16.928 1.00 29.09 129 TYR A C 1
ATOM 1030 O O . TYR A 1 137 ? 33.386 13.166 -16.356 1.00 28.06 129 TYR A O 1
ATOM 1039 N N . LEU A 1 138 ? 33.202 15.204 -17.278 1.00 28.93 130 LEU A N 1
ATOM 1040 C CA . LEU A 1 138 ? 31.737 15.200 -17.163 1.00 26.60 130 LEU A CA 1
ATOM 1041 C C . LEU A 1 138 ? 31.054 14.647 -18.409 1.00 27.60 130 LEU A C 1
ATOM 1042 O O . LEU A 1 138 ? 29.994 14.015 -18.303 1.00 28.55 130 LEU A O 1
ATOM 1047 N N . ASP A 1 139 ? 31.663 14.860 -19.577 1.00 27.29 131 ASP A N 1
ATOM 1048 C CA . ASP A 1 139 ? 31.164 14.300 -20.833 1.00 27.57 131 ASP A CA 1
ATOM 1049 C C . ASP A 1 139 ? 31.028 12.784 -20.745 1.00 27.49 131 ASP A C 1
ATOM 1050 O O . ASP A 1 139 ? 30.078 12.200 -21.278 1.00 28.64 131 ASP A O 1
ATOM 1055 N N . ILE A 1 140 ? 31.978 12.138 -20.065 1.00 27.52 132 ILE A N 1
ATOM 1056 C CA . ILE A 1 140 ? 32.045 10.693 -19.899 1.00 26.19 132 ILE A CA 1
ATOM 1057 C C . ILE A 1 140 ? 30.858 10.163 -19.112 1.00 30.43 132 ILE A C 1
ATOM 1058 O O . ILE A 1 140 ? 30.505 8.982 -19.246 1.00 26.06 132 ILE A O 1
ATOM 1063 N N . ARG A 1 141 ? 30.215 11.022 -18.296 1.00 25.62 133 ARG A N 1
ATOM 1064 C CA . ARG A 1 141 ? 28.982 10.622 -17.627 1.00 30.32 133 ARG A CA 1
ATOM 1065 C C . ARG A 1 141 ? 27.881 10.275 -18.627 1.00 30.37 133 ARG A C 1
ATOM 1066 O O . ARG A 1 141 ? 27.011 9.451 -18.320 1.00 26.19 133 ARG A O 1
ATOM 1074 N N . ARG A 1 142 ? 27.879 10.911 -19.804 1.00 26.98 134 ARG A N 1
ATOM 1075 C CA . ARG A 1 142 ? 26.749 10.758 -20.726 1.00 30.62 134 ARG A CA 1
ATOM 1076 C C . ARG A 1 142 ? 26.778 9.387 -21.400 1.00 29.97 134 ARG A C 1
ATOM 1077 O O . ARG A 1 142 ? 27.843 8.880 -21.762 1.00 28.90 134 ARG A O 1
ATOM 1085 N N . ASN A 1 143 ? 25.602 8.802 -21.598 1.00 32.21 135 ASN A N 1
ATOM 1086 C CA . ASN A 1 143 ? 25.536 7.454 -22.160 1.00 31.93 135 ASN A CA 1
ATOM 1087 C C . ASN A 1 143 ? 26.277 7.269 -23.488 1.00 31.27 135 ASN A C 1
ATOM 1088 O O . ASN A 1 143 ? 26.915 6.215 -23.652 1.00 32.67 135 ASN A O 1
ATOM 1093 N N . PRO A 1 144 ? 26.224 8.190 -24.465 1.00 29.92 136 PRO A N 1
ATOM 1094 C CA . PRO A 1 144 ? 26.938 7.939 -25.733 1.00 32.01 136 PRO A CA 1
ATOM 1095 C C . PRO A 1 144 ? 28.450 7.847 -25.575 1.00 34.48 136 PRO A C 1
ATOM 1096 O O . PRO A 1 144 ? 29.107 7.299 -26.466 1.00 35.13 136 PRO A O 1
ATOM 1100 N N . VAL A 1 145 ? 29.022 8.409 -24.515 1.00 28.26 137 VAL A N 1
ATOM 1101 C CA . VAL A 1 145 ? 30.460 8.300 -24.276 1.00 28.60 137 VAL A CA 1
ATOM 1102 C C . VAL A 1 145 ? 30.774 7.138 -23.347 1.00 29.07 137 VAL A C 1
ATOM 1103 O O . VAL A 1 145 ? 31.635 6.306 -23.646 1.00 25.84 137 VAL A O 1
ATOM 1107 N N . LYS A 1 146 ? 30.045 7.034 -22.231 1.00 29.78 138 LYS A N 1
ATOM 1108 C CA . LYS A 1 146 ? 30.244 5.917 -21.309 1.00 30.44 138 LYS A CA 1
ATOM 1109 C C . LYS A 1 146 ? 30.128 4.578 -22.031 1.00 32.84 138 LYS A C 1
ATOM 1110 O O . LYS A 1 146 ? 30.934 3.668 -21.809 1.00 28.62 138 LYS A O 1
ATOM 1116 N N . GLU A 1 147 ? 29.123 4.442 -22.908 1.00 27.93 139 GLU A N 1
ATOM 1117 C CA . GLU A 1 147 ? 28.909 3.164 -23.578 1.00 30.57 139 GLU A CA 1
ATOM 1118 C C . GLU A 1 147 ? 30.042 2.849 -24.545 1.00 30.82 139 GLU A C 1
ATOM 1119 O O . GLU A 1 147 ? 30.403 1.676 -24.721 1.00 29.53 139 GLU A O 1
ATOM 1125 N N . LYS A 1 148 ? 30.627 3.874 -25.159 1.00 24.54 140 LYS A N 1
ATOM 1126 C CA . LYS A 1 148 ? 31.733 3.628 -26.080 1.00 28.53 140 LYS A CA 1
ATOM 1127 C C . LYS A 1 148 ? 32.970 3.152 -25.329 1.00 29.00 140 LYS A C 1
ATOM 1128 O O . LYS A 1 148 ? 33.675 2.247 -25.801 1.00 26.04 140 LYS A O 1
ATOM 1134 N N . LEU A 1 149 ? 33.221 3.707 -24.134 1.00 27.74 141 LEU A N 1
ATOM 1135 C CA . LEU A 1 149 ? 34.373 3.254 -23.360 1.00 28.59 141 LEU A CA 1
ATOM 1136 C C . LEU A 1 149 ? 34.175 1.831 -22.858 1.00 29.70 141 LEU A C 1
ATOM 1137 O O . LEU A 1 149 ? 35.141 1.058 -22.765 1.00 25.77 141 LEU A O 1
ATOM 1142 N N . ILE A 1 150 ? 32.946 1.496 -22.459 1.00 28.66 142 ILE A N 1
ATOM 1143 C CA . ILE A 1 150 ? 32.658 0.129 -22.032 1.00 30.03 142 ILE A CA 1
ATOM 1144 C C . ILE A 1 150 ? 32.788 -0.834 -23.205 1.00 28.84 142 ILE A C 1
ATOM 1145 O O . ILE A 1 150 ? 33.368 -1.914 -23.070 1.00 27.54 142 ILE A O 1
ATOM 1150 N N . PHE A 1 151 ? 32.259 -0.452 -24.375 1.00 29.53 143 PHE A N 1
ATOM 1151 C CA . PHE A 1 151 ? 32.364 -1.311 -25.556 1.00 31.35 143 PHE A CA 1
ATOM 1152 C C . PHE A 1 151 ? 33.823 -1.534 -25.944 1.00 28.45 143 PHE A C 1
ATOM 1153 O O . PHE A 1 151 ? 34.221 -2.656 -26.282 1.00 27.09 143 PHE A O 1
ATOM 1161 N N . ARG A 1 152 ? 34.633 -0.473 -25.895 1.00 27.84 144 ARG A N 1
ATOM 1162 C CA . ARG A 1 152 ? 36.065 -0.603 -26.188 1.00 26.63 144 ARG A CA 1
ATOM 1163 C C . ARG A 1 152 ? 36.736 -1.598 -25.246 1.00 27.89 144 ARG A C 1
ATOM 1164 O O . ARG A 1 152 ? 37.564 -2.416 -25.673 1.00 27.23 144 ARG A O 1
ATOM 1172 N N . HIS A 1 153 ? 36.389 -1.535 -23.954 1.00 27.17 145 HIS A N 1
ATOM 1173 C CA . HIS A 1 153 ? 36.904 -2.483 -22.975 1.00 26.26 145 HIS A CA 1
ATOM 1174 C C . HIS A 1 153 ? 36.541 -3.919 -23.346 1.00 27.98 145 HIS A C 1
ATOM 1175 O O . HIS A 1 153 ? 37.390 -4.812 -23.337 1.00 26.89 145 HIS A O 1
ATOM 1182 N N . LYS A 1 154 ? 35.266 -4.150 -23.688 1.00 30.38 146 LYS A N 1
ATOM 1183 C CA . LYS A 1 154 ? 34.799 -5.480 -24.078 1.00 29.23 146 LYS A CA 1
ATOM 1184 C C . LYS A 1 154 ? 35.580 -6.028 -25.285 1.00 27.47 146 LYS A C 1
ATOM 1185 O O . LYS A 1 154 ? 35.964 -7.201 -25.306 1.00 27.64 146 LYS A O 1
ATOM 1191 N N . ILE A 1 155 ? 35.840 -5.193 -26.298 1.00 26.68 147 ILE A N 1
ATOM 1192 C CA . ILE A 1 155 ? 36.598 -5.674 -27.460 1.00 27.01 147 ILE A CA 1
ATOM 1193 C C . ILE A 1 155 ? 38.042 -6.026 -27.071 1.00 29.97 147 ILE A C 1
ATOM 1194 O O . ILE A 1 155 ? 38.593 -7.040 -27.523 1.00 24.93 147 ILE A O 1
ATOM 1199 N N . ALA A 1 156 ? 38.683 -5.184 -26.253 1.00 26.64 148 ALA A N 1
ATOM 1200 C CA . ALA A 1 156 ? 40.057 -5.465 -25.844 1.00 29.09 148 ALA A CA 1
ATOM 1201 C C . ALA A 1 156 ? 40.152 -6.821 -25.143 1.00 31.16 148 ALA A C 1
ATOM 1202 O O . ALA A 1 156 ? 41.051 -7.625 -25.438 1.00 27.76 148 ALA A O 1
ATOM 1204 N N . GLN A 1 157 ? 39.227 -7.101 -24.214 1.00 27.65 149 GLN A N 1
ATOM 1205 C CA A GLN A 1 157 ? 39.249 -8.388 -23.520 0.50 39.00 149 GLN A CA 1
ATOM 1206 C CA B GLN A 1 157 ? 39.285 -8.383 -23.532 0.50 34.94 149 GLN A CA 1
ATOM 1207 C C . GLN A 1 157 ? 39.023 -9.534 -24.490 1.00 30.08 149 GLN A C 1
ATOM 1208 O O . GLN A 1 157 ? 39.654 -10.589 -24.381 1.00 27.30 149 GLN A O 1
ATOM 1219 N N . LYS A 1 158 ? 38.080 -9.361 -25.416 1.00 30.15 150 LYS A N 1
ATOM 1220 C CA . LYS A 1 158 ? 37.811 -10.405 -26.394 1.00 31.05 150 LYS A CA 1
ATOM 1221 C C . LYS A 1 158 ? 39.043 -10.675 -27.259 1.00 29.50 150 LYS A C 1
ATOM 1222 O O . LYS A 1 158 ? 39.413 -11.835 -27.482 1.00 28.27 150 LYS A O 1
ATOM 1228 N N . VAL A 1 159 ? 39.715 -9.610 -27.707 1.00 26.33 151 VAL A N 1
ATOM 1229 C CA . VAL A 1 159 ? 40.944 -9.766 -28.498 1.00 30.27 151 VAL A CA 1
ATOM 1230 C C . VAL A 1 159 ? 41.995 -10.532 -27.702 1.00 29.33 151 VAL A C 1
ATOM 1231 O O . VAL A 1 159 ? 42.544 -11.526 -28.182 1.00 27.05 151 VAL A O 1
ATOM 1235 N N . ARG A 1 160 ? 42.261 -10.110 -26.452 1.00 29.26 152 ARG A N 1
ATOM 1236 C CA . ARG A 1 160 ? 43.342 -10.754 -25.687 1.00 29.73 152 ARG A CA 1
ATOM 1237 C C . ARG A 1 160 ? 43.005 -12.214 -25.376 1.00 27.00 152 ARG A C 1
ATOM 1238 O O . ARG A 1 160 ? 43.868 -13.082 -25.481 1.00 27.66 152 ARG A O 1
ATOM 1246 N N . ASN A 1 161 ? 41.754 -12.512 -25.006 1.00 27.70 153 ASN A N 1
ATOM 1247 C CA . ASN A 1 161 ? 41.391 -13.910 -24.753 1.00 29.39 153 ASN A CA 1
ATOM 1248 C C . ASN A 1 161 ? 41.459 -14.756 -26.028 1.00 30.72 153 ASN A C 1
ATOM 1249 O O . ASN A 1 161 ? 41.944 -15.893 -25.996 1.00 32.87 153 ASN A O 1
ATOM 1254 N N . TYR A 1 162 ? 40.978 -14.228 -27.161 1.00 27.51 154 TYR A N 1
ATOM 1255 C CA . TYR A 1 162 ? 41.020 -15.003 -28.397 1.00 29.39 154 TYR A CA 1
ATOM 1256 C C . TYR A 1 162 ? 42.457 -15.312 -28.802 1.00 28.07 154 TYR A C 1
ATOM 1257 O O . TYR A 1 162 ? 42.778 -16.451 -29.150 1.00 28.45 154 TYR A O 1
ATOM 1266 N N . LEU A 1 163 ? 43.330 -14.298 -28.805 1.00 27.83 155 LEU A N 1
ATOM 1267 C CA . LEU A 1 163 ? 44.719 -14.527 -29.222 1.00 29.61 155 LEU A CA 1
ATOM 1268 C C . LEU A 1 163 ? 45.502 -15.363 -28.201 1.00 31.47 155 LEU A C 1
ATOM 1269 O O . LEU A 1 163 ? 46.339 -16.179 -28.605 1.00 31.02 155 LEU A O 1
ATOM 1274 N N . SER A 1 164 ? 45.228 -15.216 -26.889 1.00 27.61 156 SER A N 1
ATOM 1275 C CA . SER A 1 164 ? 45.879 -16.087 -25.905 1.00 30.65 156 SER A CA 1
ATOM 1276 C C . SER A 1 164 ? 45.501 -17.542 -26.133 1.00 32.07 156 SER A C 1
ATOM 1277 O O . SER A 1 164 ? 46.343 -18.440 -25.998 1.00 30.62 156 SER A O 1
ATOM 1280 N N . ASP A 1 165 ? 44.221 -17.795 -26.425 1.00 28.70 157 ASP A N 1
ATOM 1281 C CA . ASP A 1 165 ? 43.767 -19.155 -26.711 1.00 28.79 157 ASP A CA 1
ATOM 1282 C C . ASP A 1 165 ? 44.464 -19.740 -27.938 1.00 33.46 157 ASP A C 1
ATOM 1283 O O . ASP A 1 165 ? 44.627 -20.959 -28.028 1.00 33.10 157 ASP A O 1
ATOM 1288 N N . GLN A 1 166 ? 44.847 -18.895 -28.899 1.00 30.72 158 GLN A N 1
ATOM 1289 C CA . GLN A 1 166 ? 45.562 -19.319 -30.107 1.00 34.33 158 GLN A CA 1
ATOM 1290 C C . GLN A 1 166 ? 47.040 -19.631 -29.873 1.00 36.93 158 GLN A C 1
ATOM 1291 O O . GLN A 1 166 ? 47.721 -20.042 -30.817 1.00 34.68 158 GLN A O 1
ATOM 1297 N N . GLY A 1 167 ? 47.565 -19.394 -28.671 1.00 33.08 159 GLY A N 1
ATOM 1298 C CA . GLY A 1 167 ? 48.970 -19.603 -28.379 1.00 30.08 159 GLY A CA 1
ATOM 1299 C C . GLY A 1 167 ? 49.810 -18.344 -28.426 1.00 32.37 159 GLY A C 1
ATOM 1300 O O . GLY A 1 167 ? 51.031 -18.424 -28.259 1.00 32.83 159 GLY A O 1
ATOM 1301 N N . PHE A 1 168 ? 49.198 -17.186 -28.652 1.00 29.86 160 PHE A N 1
ATOM 1302 C CA . PHE A 1 168 ? 49.937 -15.937 -28.628 1.00 29.21 160 PHE A CA 1
ATOM 1303 C C . PHE A 1 168 ? 50.309 -15.567 -27.200 1.00 34.24 160 PHE A C 1
ATOM 1304 O O . PHE A 1 168 ? 49.536 -15.789 -26.250 1.00 29.23 160 PHE A O 1
ATOM 1312 N N . ILE A 1 169 ? 51.511 -15.017 -27.057 1.00 29.26 161 ILE A N 1
ATOM 1313 C CA . ILE A 1 169 ? 52.027 -14.525 -25.789 1.00 30.67 161 ILE A CA 1
ATOM 1314 C C . ILE A 1 169 ? 52.059 -13.010 -25.871 1.00 31.38 161 ILE A C 1
ATOM 1315 O O . ILE A 1 169 ? 52.652 -12.456 -26.802 1.00 29.90 161 ILE A O 1
ATOM 1320 N N . GLU A 1 170 ? 51.446 -12.342 -24.892 1.00 27.83 162 GLU A N 1
ATOM 1321 C CA . GLU A 1 170 ? 51.520 -10.886 -24.790 1.00 32.74 162 GLU A CA 1
ATOM 1322 C C . GLU A 1 170 ? 52.861 -10.475 -24.188 1.00 29.44 162 GLU A C 1
ATOM 1323 O O . GLU A 1 170 ? 53.199 -10.912 -23.083 1.00 28.87 162 GLU A O 1
ATOM 1329 N N . VAL A 1 171 ? 53.620 -9.628 -24.884 1.00 28.94 163 VAL A N 1
ATOM 1330 C CA . VAL A 1 171 ? 54.930 -9.199 -24.386 1.00 30.03 163 VAL A CA 1
ATOM 1331 C C . VAL A 1 171 ? 54.966 -7.676 -24.412 1.00 33.56 163 VAL A C 1
ATOM 1332 O O . VAL A 1 171 ? 54.719 -7.068 -25.461 1.00 31.06 163 VAL A O 1
ATOM 1336 N N . GLU A 1 172 ? 55.215 -7.062 -23.250 1.00 29.50 164 GLU A N 1
ATOM 1337 C CA . GLU A 1 172 ? 55.421 -5.623 -23.195 1.00 32.21 164 GLU A CA 1
ATOM 1338 C C . GLU A 1 172 ? 56.804 -5.280 -23.732 1.00 31.30 164 GLU A C 1
ATOM 1339 O O . GLU A 1 172 ? 57.806 -5.860 -23.313 1.00 34.41 164 GLU A O 1
ATOM 1345 N N . THR A 1 173 ? 56.861 -4.352 -24.664 1.00 31.15 165 THR A N 1
ATOM 1346 C CA . THR A 1 173 ? 58.108 -3.877 -25.207 1.00 27.76 165 THR A CA 1
ATOM 1347 C C . THR A 1 173 ? 58.357 -2.459 -24.713 1.00 30.31 165 THR A C 1
ATOM 1348 O O . THR A 1 173 ? 57.429 -1.792 -24.248 1.00 28.77 165 THR A O 1
ATOM 1352 N N . PRO A 1 174 ? 59.603 -1.980 -24.733 1.00 25.61 166 PRO A N 1
ATOM 1353 C CA . PRO A 1 174 ? 59.887 -0.687 -24.106 1.00 33.18 166 PRO A CA 1
ATOM 1354 C C . PRO A 1 174 ? 59.210 0.486 -24.805 1.00 32.99 166 PRO A C 1
ATOM 1355 O O . PRO A 1 174 ? 58.932 0.468 -26.005 1.00 32.39 166 PRO A O 1
ATOM 1359 N N . VAL A 1 175 ? 58.955 1.519 -24.014 1.00 30.20 167 VAL A N 1
ATOM 1360 C CA . VAL A 1 175 ? 58.492 2.795 -24.521 1.00 28.26 167 VAL A CA 1
ATOM 1361 C C . VAL A 1 175 ? 59.646 3.769 -24.749 1.00 31.59 167 VAL A C 1
ATOM 1362 O O . VAL A 1 175 ? 59.589 4.603 -25.657 1.00 33.29 167 VAL A O 1
ATOM 1366 N N . LEU A 1 176 ? 60.701 3.681 -23.956 1.00 28.97 168 LEU A N 1
ATOM 1367 C CA . LEU A 1 176 ? 61.873 4.536 -24.128 1.00 29.18 168 LEU A CA 1
ATOM 1368 C C . LEU A 1 176 ? 62.838 3.783 -25.035 1.00 33.09 168 LEU A C 1
ATOM 1369 O O . LEU A 1 176 ? 63.575 2.906 -24.579 1.00 30.64 168 LEU A O 1
ATOM 1374 N N . ILE A 1 177 ? 62.839 4.104 -26.328 1.00 32.30 169 ILE A N 1
ATOM 1375 C CA . ILE A 1 177 ? 63.677 3.354 -27.261 1.00 30.74 169 ILE A CA 1
ATOM 1376 C C . ILE A 1 177 ? 64.632 4.300 -27.985 1.00 31.07 169 ILE A C 1
ATOM 1377 O O . ILE A 1 177 ? 64.866 5.431 -27.538 1.00 31.96 169 ILE A O 1
ATOM 1382 N N . LYS A 1 178 ? 65.207 3.857 -29.096 1.00 32.32 170 LYS A N 1
ATOM 1383 C CA . LYS A 1 178 ? 66.206 4.666 -29.789 1.00 38.19 170 LYS A CA 1
ATOM 1384 C C . LYS A 1 178 ? 65.543 5.455 -30.917 1.00 34.12 170 LYS A C 1
ATOM 1385 O O . LYS A 1 178 ? 64.764 4.897 -31.699 1.00 32.77 170 LYS A O 1
ATOM 1391 N N . SER A 1 179 ? 65.873 6.746 -31.007 1.00 32.58 171 SER A N 1
ATOM 1392 C CA . SER A 1 179 ? 65.354 7.580 -32.085 1.00 42.50 171 SER A CA 1
ATOM 1393 C C . SER A 1 179 ? 66.048 7.267 -33.408 1.00 45.70 171 SER A C 1
ATOM 1394 O O . SER A 1 179 ? 67.273 7.109 -33.455 1.00 45.14 171 SER A O 1
ATOM 1397 N N . THR A 1 180 ? 65.258 7.255 -34.499 1.00 45.40 172 THR A N 1
ATOM 1398 C CA . THR A 1 180 ? 65.729 7.045 -35.862 1.00 52.49 172 THR A CA 1
ATOM 1399 C C . THR A 1 180 ? 65.528 8.313 -36.679 1.00 50.67 172 THR A C 1
ATOM 1400 O O . THR A 1 180 ? 64.438 8.896 -36.645 1.00 46.69 172 THR A O 1
ATOM 1404 N N . PRO A 1 181 ? 66.531 8.746 -37.449 1.00 54.10 173 PRO A N 1
ATOM 1405 C CA . PRO A 1 181 ? 66.391 10.019 -38.181 1.00 53.43 173 PRO A CA 1
ATOM 1406 C C . PRO A 1 181 ? 65.359 10.008 -39.299 1.00 49.90 173 PRO A C 1
ATOM 1407 O O . PRO A 1 181 ? 64.684 11.021 -39.509 1.00 45.69 173 PRO A O 1
ATOM 1411 N N . GLU A 1 182 ? 65.205 8.903 -40.021 1.00 48.17 174 GLU A N 1
ATOM 1412 C CA . GLU A 1 182 ? 64.367 8.925 -41.211 1.00 49.33 174 GLU A CA 1
ATOM 1413 C C . GLU A 1 182 ? 62.904 8.681 -40.862 1.00 48.71 174 GLU A C 1
ATOM 1414 O O . GLU A 1 182 ? 62.559 8.217 -39.772 1.00 51.95 174 GLU A O 1
ATOM 1420 N N . GLY A 1 183 ? 62.040 8.924 -41.831 1.00 46.94 175 GLY A N 1
ATOM 1421 C CA . GLY A 1 183 ? 60.648 8.603 -41.628 1.00 45.08 175 GLY A CA 1
ATOM 1422 C C . GLY A 1 183 ? 59.893 9.668 -40.850 1.00 42.96 175 GLY A C 1
ATOM 1423 O O . GLY A 1 183 ? 60.293 10.832 -40.759 1.00 42.85 175 GLY A O 1
ATOM 1424 N N . ALA A 1 184 ? 58.752 9.263 -40.307 1.00 42.08 176 ALA A N 1
ATOM 1425 C CA . ALA A 1 184 ? 57.968 10.244 -39.584 1.00 46.72 176 ALA A CA 1
ATOM 1426 C C . ALA A 1 184 ? 58.727 10.684 -38.335 1.00 39.70 176 ALA A C 1
ATOM 1427 O O . ALA A 1 184 ? 59.624 9.992 -37.841 1.00 39.89 176 ALA A O 1
ATOM 1429 N N . ARG A 1 185 ? 58.358 11.856 -37.837 1.00 37.01 177 ARG A N 1
ATOM 1430 C CA . ARG A 1 185 ? 59.038 12.445 -36.699 1.00 40.09 177 ARG A CA 1
ATOM 1431 C C . ARG A 1 185 ? 58.751 11.652 -35.430 1.00 37.68 177 ARG A C 1
ATOM 1432 O O . ARG A 1 185 ? 57.599 11.318 -35.138 1.00 34.70 177 ARG A O 1
ATOM 1440 N N . ASP A 1 186 ? 59.806 11.362 -34.685 1.00 35.03 178 ASP A N 1
ATOM 1441 C CA . ASP A 1 186 ? 59.692 10.794 -33.353 1.00 35.29 178 ASP A CA 1
ATOM 1442 C C . ASP A 1 186 ? 59.325 11.896 -32.360 1.00 32.24 178 ASP A C 1
ATOM 1443 O O . ASP A 1 186 ? 59.727 13.056 -32.514 1.00 31.27 178 ASP A O 1
ATOM 1448 N N . PHE A 1 187 ? 58.521 11.545 -31.358 1.00 30.76 179 PHE A N 1
ATOM 1449 C CA . PHE A 1 187 ? 58.583 12.267 -30.094 1.00 30.53 179 PHE A CA 1
ATOM 1450 C C . PHE A 1 187 ? 59.857 11.826 -29.386 1.00 32.02 179 PHE A C 1
ATOM 1451 O O . PHE A 1 187 ? 60.210 10.642 -29.419 1.00 31.15 179 PHE A O 1
ATOM 1459 N N . VAL A 1 188 ? 60.548 12.765 -28.734 1.00 29.53 180 VAL A N 1
ATOM 1460 C CA . VAL A 1 188 ? 61.809 12.446 -28.079 1.00 30.22 180 VAL A CA 1
ATOM 1461 C C . VAL A 1 188 ? 61.710 12.784 -26.595 1.00 36.07 180 VAL A C 1
ATOM 1462 O O . VAL A 1 188 ? 60.893 13.607 -26.165 1.00 33.38 180 VAL A O 1
ATOM 1466 N N . VAL A 1 189 ? 62.573 12.137 -25.815 1.00 29.22 181 VAL A N 1
ATOM 1467 C CA . VAL A 1 189 ? 62.618 12.246 -24.357 1.00 30.04 181 VAL A CA 1
ATOM 1468 C C . VAL A 1 189 ? 64.060 12.542 -23.931 1.00 31.18 181 VAL A C 1
ATOM 1469 O O . VAL A 1 189 ? 64.913 11.650 -23.987 1.00 32.22 181 VAL A O 1
ATOM 1473 N N . PRO A 1 190 ? 64.381 13.753 -23.485 1.00 31.05 182 PRO A N 1
ATOM 1474 C CA . PRO A 1 190 ? 65.759 14.029 -23.060 1.00 34.61 182 PRO A CA 1
ATOM 1475 C C . PRO A 1 190 ? 66.139 13.204 -21.840 1.00 34.81 182 PRO A C 1
ATOM 1476 O O . PRO A 1 190 ? 65.322 12.934 -20.955 1.00 34.00 182 PRO A O 1
ATOM 1480 N N . SER A 1 191 ? 67.393 12.795 -21.807 1.00 34.20 183 SER A N 1
ATOM 1481 C CA . SER A 1 191 ? 67.899 11.976 -20.726 1.00 42.76 183 SER A CA 1
ATOM 1482 C C . SER A 1 191 ? 68.707 12.858 -19.796 1.00 45.89 183 SER A C 1
ATOM 1483 O O . SER A 1 191 ? 69.576 13.622 -20.241 1.00 47.22 183 SER A O 1
ATOM 1486 N N . ARG A 1 192 ? 68.388 12.767 -18.516 1.00 43.41 184 ARG A N 1
ATOM 1487 C CA . ARG A 1 192 ? 69.120 13.511 -17.517 1.00 47.19 184 ARG A CA 1
ATOM 1488 C C . ARG A 1 192 ? 70.458 12.847 -17.216 1.00 51.85 184 ARG A C 1
ATOM 1489 O O . ARG A 1 192 ? 71.481 13.529 -17.122 1.00 52.34 184 ARG A O 1
ATOM 1497 N N . MET A 1 193 ? 70.461 11.516 -17.064 1.00 58.58 185 MET A N 1
ATOM 1498 C CA . MET A 1 193 ? 71.675 10.793 -16.698 1.00 58.37 185 MET A CA 1
ATOM 1499 C C . MET A 1 193 ? 72.666 10.755 -17.844 1.00 59.57 185 MET A C 1
ATOM 1500 O O . MET A 1 193 ? 73.873 10.644 -17.613 1.00 67.42 185 MET A O 1
ATOM 1505 N N . ASN A 1 194 ? 72.189 10.869 -19.082 1.00 55.46 186 ASN A N 1
ATOM 1506 C CA . ASN A 1 194 ? 73.052 10.884 -20.261 1.00 56.96 186 ASN A CA 1
ATOM 1507 C C . ASN A 1 194 ? 72.834 12.217 -20.974 1.00 55.92 186 ASN A C 1
ATOM 1508 O O . ASN A 1 194 ? 72.084 12.292 -21.962 1.00 54.78 186 ASN A O 1
ATOM 1513 N N . PRO A 1 195 ? 73.476 13.289 -20.509 1.00 58.19 187 PRO A N 1
ATOM 1514 C CA . PRO A 1 195 ? 73.118 14.628 -21.001 1.00 56.20 187 PRO A CA 1
ATOM 1515 C C . PRO A 1 195 ? 73.369 14.763 -22.497 1.00 58.02 187 PRO A C 1
ATOM 1516 O O . PRO A 1 195 ? 74.342 14.238 -23.040 1.00 58.08 187 PRO A O 1
ATOM 1520 N N . GLY A 1 196 ? 72.498 15.519 -23.159 1.00 55.09 188 GLY A N 1
ATOM 1521 C CA . GLY A 1 196 ? 72.591 15.669 -24.596 1.00 51.15 188 GLY A CA 1
ATOM 1522 C C . GLY A 1 196 ? 72.089 14.481 -25.393 1.00 48.34 188 GLY A C 1
ATOM 1523 O O . GLY A 1 196 ? 72.106 14.530 -26.633 1.00 48.80 188 GLY A O 1
ATOM 1524 N N . GLN A 1 197 ? 71.666 13.410 -24.734 1.00 42.88 189 GLN A N 1
ATOM 1525 C CA . GLN A 1 197 ? 71.138 12.247 -25.420 1.00 39.90 189 GLN A CA 1
ATOM 1526 C C . GLN A 1 197 ? 69.641 12.123 -25.171 1.00 40.58 189 GLN A C 1
ATOM 1527 O O . GLN A 1 197 ? 69.103 12.623 -24.173 1.00 37.76 189 GLN A O 1
ATOM 1533 N N . PHE A 1 198 ? 68.9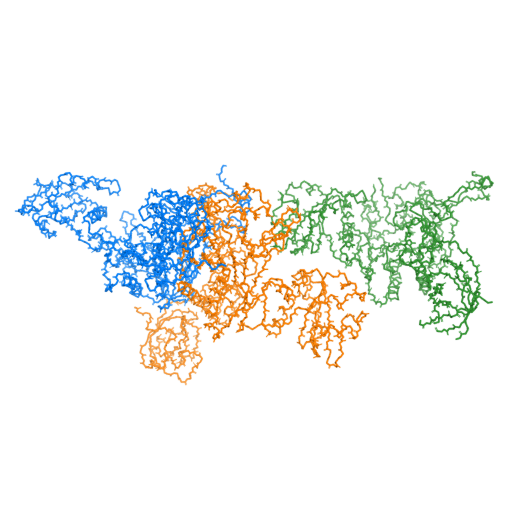71 11.416 -26.079 1.00 35.19 190 PHE A N 1
ATOM 1534 C CA . PHE A 1 198 ? 67.518 11.300 -26.052 1.00 34.84 190 PHE A CA 1
ATOM 1535 C C . PHE A 1 198 ? 67.071 9.863 -26.260 1.00 36.69 190 PHE A C 1
ATOM 1536 O O . PHE A 1 198 ? 67.719 9.084 -26.969 1.00 34.66 190 PHE A O 1
ATOM 1544 N N . TYR A 1 199 ? 65.920 9.547 -25.680 1.00 30.38 191 TYR A N 1
ATOM 1545 C CA . TYR A 1 199 ? 65.142 8.415 -26.142 1.00 30.58 191 TYR A CA 1
ATOM 1546 C C . TYR A 1 199 ? 64.112 8.925 -27.152 1.00 36.01 191 TYR A C 1
ATOM 1547 O O . TYR A 1 199 ? 63.828 10.127 -27.233 1.00 30.76 191 TYR A O 1
ATOM 1556 N N . ALA A 1 200 ? 63.522 7.992 -27.902 1.00 29.95 192 ALA A N 1
ATOM 1557 C CA . ALA A 1 200 ? 62.310 8.276 -28.644 1.00 28.36 192 ALA A CA 1
ATOM 1558 C C . ALA A 1 200 ? 61.168 7.427 -28.099 1.00 30.95 192 ALA A C 1
ATOM 1559 O O . ALA A 1 200 ? 61.382 6.317 -27.596 1.00 31.67 192 ALA A O 1
ATOM 1561 N N . LEU A 1 201 ? 59.927 7.964 -28.221 1.00 28.56 193 LEU A N 1
ATOM 1562 C CA . LEU A 1 201 ? 58.751 7.137 -28.031 1.00 28.48 193 LEU A CA 1
ATOM 1563 C C . LEU A 1 201 ? 58.528 6.314 -29.302 1.00 28.58 193 LEU A C 1
ATOM 1564 O O . LEU A 1 201 ? 58.882 6.746 -30.404 1.00 29.77 193 LEU A O 1
ATOM 1569 N N . PRO A 1 202 ? 57.993 5.101 -29.169 1.00 30.64 194 PRO A N 1
ATOM 1570 C CA . PRO A 1 202 ? 57.942 4.185 -30.310 1.00 30.59 194 PRO A CA 1
ATOM 1571 C C . PRO A 1 202 ? 56.836 4.554 -31.297 1.00 33.24 194 PRO A C 1
ATOM 1572 O O . PRO A 1 202 ? 55.692 4.813 -30.915 1.00 28.99 194 PRO A O 1
ATOM 1576 N N . GLN A 1 203 ? 57.187 4.561 -32.581 1.00 30.26 195 GLN A N 1
ATOM 1577 C CA . GLN A 1 203 ? 56.166 4.631 -33.625 1.00 35.73 195 GLN A CA 1
ATOM 1578 C C . GLN A 1 203 ? 55.326 3.357 -33.646 1.00 35.57 195 GLN A C 1
ATOM 1579 O O . GLN A 1 203 ? 54.141 3.398 -33.997 1.00 36.48 195 GLN A O 1
ATOM 1585 N N . SER A 1 204 ? 55.932 2.219 -33.277 1.00 32.99 196 SER A N 1
ATOM 1586 C CA . SER A 1 204 ? 55.316 0.898 -33.183 1.00 33.21 196 SER A CA 1
ATOM 1587 C C . SER A 1 204 ? 56.330 -0.042 -32.542 1.00 32.03 196 SER A C 1
ATOM 1588 O O . SER A 1 204 ? 57.497 0.340 -32.369 1.00 30.29 196 SER A O 1
ATOM 1591 N N . PRO A 1 205 ? 55.951 -1.265 -32.197 1.00 32.27 197 PRO A N 1
ATOM 1592 C CA . PRO A 1 205 ? 56.940 -2.215 -31.655 1.00 33.84 197 PRO A CA 1
ATOM 1593 C C . PRO A 1 205 ? 57.777 -2.939 -32.704 1.00 33.90 197 PRO A C 1
ATOM 1594 O O . PRO A 1 205 ? 58.389 -3.971 -32.391 1.00 34.05 197 PRO A O 1
ATOM 1598 N N . GLN A 1 206 ? 57.861 -2.382 -33.917 1.00 33.59 198 GLN A N 1
ATOM 1599 C CA A GLN A 1 206 ? 58.427 -3.105 -35.059 0.45 37.80 198 GLN A CA 1
ATOM 1600 C CA B GLN A 1 206 ? 58.418 -3.120 -35.052 0.55 37.79 198 GLN A CA 1
ATOM 1601 C C . GLN A 1 206 ? 59.786 -3.736 -34.743 1.00 35.67 198 GLN A C 1
ATOM 1602 O O . GLN A 1 206 ? 60.002 -4.938 -34.962 1.00 39.50 198 GLN A O 1
ATOM 1613 N N . THR A 1 207 ? 60.728 -2.944 -34.240 1.00 30.00 199 THR A N 1
ATOM 1614 C CA . THR A 1 207 ? 62.055 -3.495 -33.978 1.00 31.74 199 THR A CA 1
ATOM 1615 C C . THR A 1 207 ? 61.994 -4.648 -32.975 1.00 33.66 199 THR A C 1
ATOM 1616 O O . THR A 1 207 ? 62.511 -5.746 -33.237 1.00 28.71 199 THR A O 1
ATOM 1620 N N . PHE A 1 208 ? 61.276 -4.448 -31.853 1.00 28.41 200 PHE A N 1
ATOM 1621 C CA . PHE A 1 208 ? 61.283 -5.451 -30.797 1.00 26.48 200 PHE A CA 1
ATOM 1622 C C . PHE A 1 208 ? 60.455 -6.668 -31.175 1.00 27.22 200 PHE A C 1
ATOM 1623 O O . PHE A 1 208 ? 60.808 -7.791 -30.805 1.00 29.80 200 PHE A O 1
ATOM 1631 N N . LYS A 1 209 ? 59.379 -6.497 -31.942 1.00 29.35 201 LYS A N 1
ATOM 1632 C CA . LYS A 1 209 ? 58.627 -7.692 -32.290 1.00 29.98 201 LYS A CA 1
ATOM 1633 C C . LYS A 1 209 ? 59.413 -8.582 -33.240 1.00 30.57 201 LYS A C 1
ATOM 1634 O O . LYS A 1 209 ? 59.311 -9.818 -33.157 1.00 29.17 201 LYS A O 1
ATOM 1640 N N . GLN A 1 210 ? 60.244 -7.991 -34.100 1.00 27.34 202 GLN A N 1
ATOM 1641 C CA . GLN A 1 210 ? 61.117 -8.831 -34.913 1.00 28.07 202 GLN A CA 1
ATOM 1642 C C . GLN A 1 210 ? 62.178 -9.500 -34.052 1.00 26.87 202 GLN A C 1
ATOM 1643 O O . GLN A 1 210 ? 62.433 -10.700 -34.205 1.00 30.63 202 GLN A O 1
ATOM 1649 N N . LEU A 1 211 ? 62.761 -8.767 -33.093 1.00 28.64 203 LEU A N 1
ATOM 1650 C CA . LEU A 1 211 ? 63.711 -9.404 -32.184 1.00 27.72 203 LEU A CA 1
ATOM 1651 C C . LEU A 1 211 ? 63.070 -10.545 -31.399 1.00 29.80 203 LEU A C 1
ATOM 1652 O O . LEU A 1 211 ? 63.747 -11.532 -31.077 1.00 29.06 203 LEU A O 1
ATOM 1657 N N . LEU A 1 212 ? 61.777 -10.437 -31.072 1.00 27.05 204 LEU A N 1
ATOM 1658 C CA . LEU A 1 212 ? 61.135 -11.543 -30.357 1.00 27.57 204 LEU A CA 1
ATOM 1659 C C . LEU A 1 212 ? 61.003 -12.783 -31.234 1.00 28.39 204 LEU A C 1
ATOM 1660 O O . LEU A 1 212 ? 60.950 -13.901 -30.710 1.00 31.00 204 LEU A O 1
ATOM 1665 N N . MET A 1 213 ? 60.934 -12.615 -32.560 1.00 27.62 205 MET A N 1
ATOM 1666 C CA . MET A 1 213 ? 60.934 -13.778 -33.442 1.00 28.80 205 MET A CA 1
ATOM 1667 C C . MET A 1 213 ? 62.318 -14.420 -33.496 1.00 30.05 205 MET A C 1
ATOM 1668 O O . MET A 1 213 ? 62.443 -15.652 -33.436 1.00 30.84 205 MET A O 1
ATOM 1673 N N . VAL A 1 214 ? 63.367 -13.602 -33.590 1.00 30.49 206 VAL A N 1
ATOM 1674 C CA . VAL A 1 214 ? 64.726 -14.125 -33.450 1.00 27.96 206 VAL A CA 1
ATOM 1675 C C . VAL A 1 214 ? 64.887 -14.855 -32.122 1.00 30.53 206 VAL A C 1
ATOM 1676 O O . VAL A 1 214 ? 65.605 -15.861 -32.036 1.00 31.71 206 VAL A O 1
ATOM 1680 N N . GLY A 1 215 ? 64.200 -14.388 -31.082 1.00 28.79 207 GLY A N 1
ATOM 1681 C CA . GLY A 1 215 ? 64.255 -14.924 -29.742 1.00 30.16 207 GLY A CA 1
ATOM 1682 C C . GLY A 1 215 ? 63.390 -16.129 -29.479 1.00 29.70 207 GLY A C 1
ATOM 1683 O O . GLY A 1 215 ? 63.343 -16.597 -28.333 1.00 29.49 207 GLY A O 1
ATOM 1684 N N . GLY A 1 216 ? 62.705 -16.642 -30.509 1.00 28.46 208 GLY A N 1
ATOM 1685 C CA . GLY A 1 216 ? 61.981 -17.892 -30.401 1.00 28.56 208 GLY A CA 1
ATOM 1686 C C . GLY A 1 216 ? 60.591 -17.818 -29.796 1.00 31.68 208 GLY A C 1
ATOM 1687 O O . GLY A 1 216 ? 60.032 -18.859 -29.427 1.00 30.92 208 GLY A O 1
ATOM 1688 N N . MET A 1 217 ? 60.002 -16.625 -29.689 1.00 30.37 209 MET A N 1
ATOM 1689 C CA . MET A 1 217 ? 58.690 -16.493 -29.033 1.00 30.54 209 MET A CA 1
ATOM 1690 C C . MET A 1 217 ? 57.524 -17.024 -29.876 1.00 30.32 209 MET A C 1
ATOM 1691 O O . MET A 1 217 ? 56.443 -17.264 -29.317 1.00 33.46 209 MET A O 1
ATOM 1696 N N . ASP A 1 218 ? 57.718 -17.229 -31.192 1.00 26.90 210 ASP A N 1
ATOM 1697 C CA . ASP A 1 218 ? 56.786 -17.932 -32.092 1.00 32.93 210 ASP A CA 1
ATOM 1698 C C . ASP A 1 218 ? 55.481 -17.200 -32.410 1.00 30.65 210 ASP A C 1
ATOM 1699 O O . ASP A 1 218 ? 55.073 -17.147 -33.584 1.00 28.80 210 ASP A O 1
ATOM 1704 N N . LYS A 1 219 ? 54.783 -16.709 -31.385 1.00 28.32 211 LYS A N 1
ATOM 1705 C CA . LYS A 1 219 ? 53.525 -15.989 -31.571 1.00 28.13 211 LYS A CA 1
ATOM 1706 C C . LYS A 1 219 ? 53.458 -14.907 -30.507 1.00 30.17 211 LYS A C 1
ATOM 1707 O O . LYS A 1 219 ? 53.320 -15.207 -29.320 1.00 28.04 211 LYS A O 1
ATOM 1713 N N . TYR A 1 220 ? 53.513 -13.660 -30.935 1.00 29.85 212 TYR A N 1
ATOM 1714 C CA . TYR A 1 220 ? 53.527 -12.508 -30.053 1.00 29.45 212 TYR A CA 1
ATOM 1715 C C . TYR A 1 220 ? 52.361 -11.588 -30.373 1.00 30.66 212 TYR A C 1
ATOM 1716 O O . TYR A 1 220 ? 51.971 -11.452 -31.536 1.00 30.30 212 TYR A O 1
ATOM 1725 N N . PHE A 1 221 ? 51.809 -10.944 -29.339 1.00 29.88 213 PHE A N 1
ATOM 1726 C CA . PHE A 1 221 ? 50.915 -9.821 -29.597 1.00 31.78 213 PHE A CA 1
ATOM 1727 C C . PHE A 1 221 ? 51.032 -8.801 -28.483 1.00 31.85 213 PHE A C 1
ATOM 1728 O O . PHE A 1 221 ? 51.571 -9.067 -27.404 1.00 31.02 213 PHE A O 1
ATOM 1736 N N . GLN A 1 222 ? 50.432 -7.647 -28.744 1.00 31.28 214 GLN A N 1
ATOM 1737 C CA . GLN A 1 222 ? 50.420 -6.556 -27.787 1.00 34.72 214 GLN A CA 1
ATOM 1738 C C . GLN A 1 222 ? 49.346 -5.577 -28.237 1.00 34.96 214 GLN A C 1
ATOM 1739 O O . GLN A 1 222 ? 49.309 -5.218 -29.418 1.00 32.01 214 GLN A O 1
ATOM 1745 N N . ILE A 1 223 ? 48.482 -5.156 -27.313 1.00 30.86 215 ILE A N 1
ATOM 1746 C CA . ILE A 1 223 ? 47.658 -3.965 -27.495 1.00 28.98 215 ILE A CA 1
ATOM 1747 C C . ILE A 1 223 ? 48.438 -2.813 -26.878 1.00 31.19 215 ILE A C 1
ATOM 1748 O O . ILE A 1 223 ? 48.661 -2.787 -25.663 1.00 31.89 215 ILE A O 1
ATOM 1753 N N . VAL A 1 224 ? 48.875 -1.870 -27.704 1.00 26.96 216 VAL A N 1
ATOM 1754 C CA . VAL A 1 224 ? 49.999 -1.015 -27.338 1.00 28.71 216 VAL A CA 1
ATOM 1755 C C . VAL A 1 224 ? 49.798 0.392 -27.890 1.00 26.54 216 VAL A C 1
ATOM 1756 O O . VAL A 1 224 ? 49.305 0.570 -29.010 1.00 29.47 216 VAL A O 1
ATOM 1760 N N . LYS A 1 225 ? 50.182 1.389 -27.097 1.00 30.87 217 LYS A N 1
ATOM 1761 C CA . LYS A 1 225 ? 50.202 2.776 -27.548 1.00 29.70 217 LYS A CA 1
ATOM 1762 C C . LYS A 1 225 ? 51.373 3.021 -28.492 1.00 31.54 217 LYS A C 1
ATOM 1763 O O . LYS A 1 225 ? 52.492 2.562 -28.254 1.00 33.74 217 LYS A O 1
ATOM 1769 N N . CYS A 1 226 ? 51.110 3.774 -29.548 1.00 27.43 218 CYS A N 1
ATOM 1770 C CA . CYS A 1 226 ? 52.105 4.202 -30.516 1.00 33.79 218 CYS A CA 1
ATOM 1771 C C . CYS A 1 226 ? 52.065 5.720 -30.592 1.00 34.39 218 CYS A C 1
ATOM 1772 O O . CYS A 1 226 ? 51.059 6.349 -30.262 1.00 31.73 218 CYS A O 1
ATOM 1775 N N . PHE A 1 227 ? 53.175 6.309 -31.028 1.00 30.88 219 PHE A N 1
ATOM 1776 C CA . PHE A 1 227 ? 53.341 7.751 -30.923 1.00 30.72 219 PHE A CA 1
ATOM 1777 C C . PHE A 1 227 ? 53.939 8.272 -32.215 1.00 35.52 219 PHE A C 1
ATOM 1778 O O . PHE A 1 227 ? 54.997 7.803 -32.639 1.00 37.47 219 PHE A O 1
ATOM 1786 N N . ARG A 1 228 ? 53.287 9.259 -32.822 1.00 32.44 220 ARG A N 1
ATOM 1787 C CA . ARG A 1 228 ? 53.770 9.815 -34.082 1.00 36.68 220 ARG A CA 1
ATOM 1788 C C . ARG A 1 228 ? 53.486 11.309 -34.098 1.00 36.13 220 ARG A C 1
ATOM 1789 O O . ARG A 1 228 ? 52.353 11.735 -33.863 1.00 39.16 220 ARG A O 1
ATOM 1797 N N . ASP A 1 229 ? 54.526 12.099 -34.347 1.00 33.39 221 ASP A N 1
ATOM 1798 C CA . ASP A 1 229 ? 54.444 13.558 -34.321 1.00 32.79 221 ASP A CA 1
ATOM 1799 C C . ASP A 1 229 ? 54.347 14.063 -35.761 1.00 39.54 221 ASP A C 1
ATOM 1800 O O . ASP A 1 229 ? 55.301 14.550 -36.359 1.00 35.94 221 ASP A O 1
ATOM 1805 N N . GLU A 1 230 ? 53.164 13.861 -36.310 1.00 41.27 222 GLU A N 1
ATOM 1806 C CA . GLU A 1 230 ? 52.780 14.188 -37.678 1.00 50.67 222 GLU A CA 1
ATOM 1807 C C . GLU A 1 230 ? 51.600 15.149 -37.666 1.00 55.38 222 GLU A C 1
ATOM 1808 O O . GLU A 1 230 ? 51.039 15.472 -36.611 1.00 56.71 222 GLU A O 1
ATOM 1810 N N . ASP A 1 231 ? 51.217 15.599 -38.858 1.00 61.72 223 ASP A N 1
ATOM 1811 C CA . ASP A 1 231 ? 50.055 16.469 -38.985 1.00 64.64 223 ASP A CA 1
ATOM 1812 C C . ASP A 1 231 ? 48.828 15.739 -38.459 1.00 63.60 223 ASP A C 1
ATOM 1813 O O . ASP A 1 231 ? 48.573 14.586 -38.820 1.00 62.17 223 ASP A O 1
ATOM 1818 N N . LEU A 1 232 ? 48.073 16.408 -37.595 1.00 66.99 224 LEU A N 1
ATOM 1819 C CA . LEU A 1 232 ? 46.853 15.835 -37.037 1.00 71.11 224 LEU A CA 1
ATOM 1820 C C . LEU A 1 232 ? 45.713 16.409 -37.868 1.00 79.86 224 LEU A C 1
ATOM 1821 O O . LEU A 1 232 ? 45.240 17.519 -37.619 1.00 82.15 224 LEU A O 1
ATOM 1826 N N . ARG A 1 233 ? 45.272 15.636 -38.855 1.00 85.09 225 ARG A N 1
ATOM 1827 C CA . ARG A 1 233 ? 44.305 16.107 -39.835 1.00 93.99 225 ARG A CA 1
ATOM 1828 C C . ARG A 1 233 ? 42.891 15.812 -39.367 1.00 102.85 225 ARG A C 1
ATOM 1829 O O . ARG A 1 233 ? 42.312 16.569 -38.581 1.00 103.94 225 ARG A O 1
ATOM 1831 N N . ALA A 1 234 ? 42.331 14.711 -39.845 1.00 114.66 226 ALA A N 1
ATOM 1832 C CA . ALA A 1 234 ? 41.014 14.258 -39.428 1.00 110.29 226 ALA A CA 1
ATOM 1833 C C . ALA A 1 234 ? 41.185 12.994 -38.603 1.00 102.55 226 ALA A C 1
ATOM 1834 O O . ALA A 1 234 ? 41.752 12.008 -39.089 1.00 107.56 226 ALA A O 1
ATOM 1836 N N . ASP A 1 235 ? 40.727 13.042 -37.349 1.00 90.60 227 ASP A N 1
ATOM 1837 C CA . ASP A 1 235 ? 40.743 11.879 -36.459 1.00 85.90 227 ASP A CA 1
ATOM 1838 C C . ASP A 1 235 ? 42.159 11.360 -36.241 1.00 78.15 227 ASP A C 1
ATOM 1839 O O . ASP A 1 235 ? 42.386 10.151 -36.145 1.00 79.74 227 ASP A O 1
ATOM 1844 N N . ARG A 1 236 ? 43.116 12.271 -36.133 1.00 70.09 228 ARG A N 1
ATOM 1845 C CA . ARG A 1 236 ? 44.513 11.893 -35.964 1.00 64.24 228 ARG A CA 1
ATOM 1846 C C . ARG A 1 236 ? 45.031 12.426 -34.643 1.00 56.47 228 ARG A C 1
ATOM 1847 O O . ARG A 1 236 ? 45.096 13.641 -34.436 1.00 59.56 228 ARG A O 1
ATOM 1855 N N . GLN A 1 237 ? 45.319 11.513 -33.739 1.00 46.23 229 GLN A N 1
ATOM 1856 C CA . GLN A 1 237 ? 45.835 11.703 -32.401 1.00 42.52 229 GLN A CA 1
ATOM 1857 C C . GLN A 1 237 ? 47.347 11.486 -32.380 1.00 39.87 229 GLN A C 1
ATOM 1858 O O . GLN A 1 237 ? 47.857 10.600 -33.075 1.00 36.43 229 GLN A O 1
ATOM 1864 N N . PRO A 1 238 ? 48.095 12.265 -31.592 1.00 39.64 230 PRO A N 1
ATOM 1865 C CA . PRO A 1 238 ? 49.541 12.015 -31.490 1.00 34.48 230 PRO A CA 1
ATOM 1866 C C . PRO A 1 238 ? 49.877 10.681 -30.832 1.00 34.63 230 PRO A C 1
ATOM 1867 O O . PRO A 1 238 ? 50.971 10.146 -31.040 1.00 34.11 230 PRO A O 1
ATOM 1871 N N . GLU A 1 239 ? 48.999 10.152 -29.999 1.00 35.80 231 GLU A N 1
ATOM 1872 C CA . GLU A 1 239 ? 49.161 8.814 -29.461 1.00 34.88 231 GLU A CA 1
ATOM 1873 C C . GLU A 1 239 ? 47.901 8.027 -29.793 1.00 32.77 231 GLU A C 1
ATOM 1874 O O . GLU A 1 239 ? 46.792 8.570 -29.751 1.00 33.09 231 GLU A O 1
ATOM 1880 N N . PHE A 1 240 ? 48.082 6.755 -30.138 1.00 27.66 232 PHE A N 1
ATOM 1881 C CA . PHE A 1 240 ? 46.993 5.944 -30.668 1.00 31.61 232 PHE A CA 1
ATOM 1882 C C . PHE A 1 240 ? 47.316 4.497 -30.347 1.00 33.76 232 PHE A C 1
ATOM 1883 O O . PHE A 1 240 ? 48.454 4.167 -30.006 1.00 31.01 232 PHE A O 1
ATOM 1891 N N . THR A 1 241 ? 46.313 3.627 -30.442 1.00 28.98 233 THR A N 1
ATOM 1892 C CA . THR A 1 241 ? 46.479 2.264 -29.956 1.00 29.89 233 THR A CA 1
ATOM 1893 C C . THR A 1 241 ? 46.419 1.274 -31.105 1.00 28.02 233 THR A C 1
ATOM 1894 O O . THR A 1 241 ? 45.560 1.385 -31.980 1.00 27.83 233 THR A O 1
ATOM 1898 N N . GLN A 1 242 ? 47.321 0.291 -31.079 1.00 29.09 234 GLN A N 1
ATOM 1899 C CA . GLN A 1 242 ? 47.368 -0.775 -32.069 1.00 29.73 234 GLN A CA 1
ATOM 1900 C C . GLN A 1 242 ? 47.226 -2.148 -31.424 1.00 29.63 234 GLN A C 1
ATOM 1901 O O . GLN A 1 242 ? 47.630 -2.358 -30.281 1.00 32.57 234 GLN A O 1
ATOM 1907 N N . ILE A 1 243 ? 46.704 -3.107 -32.186 1.00 29.77 235 ILE A N 1
ATOM 1908 C CA . ILE A 1 243 ? 46.913 -4.522 -31.894 1.00 31.84 235 ILE A CA 1
ATOM 1909 C C . ILE A 1 243 ? 48.092 -4.964 -32.741 1.00 36.93 235 ILE A C 1
ATOM 1910 O O . ILE A 1 243 ? 47.969 -5.086 -33.966 1.00 32.98 235 ILE A O 1
ATOM 1915 N N . ASP A 1 244 ? 49.249 -5.180 -32.117 1.00 30.83 236 ASP A N 1
ATOM 1916 C CA . ASP A 1 244 ? 50.469 -5.493 -32.853 1.00 31.40 236 ASP A CA 1
ATOM 1917 C C . ASP A 1 244 ? 50.791 -6.976 -32.710 1.00 35.37 236 ASP A C 1
ATOM 1918 O O . ASP A 1 244 ? 50.861 -7.489 -31.590 1.00 31.86 236 ASP A O 1
ATOM 1923 N N . CYS A 1 245 ? 51.009 -7.662 -33.832 1.00 30.72 237 CYS A N 1
ATOM 1924 C CA . CYS A 1 245 ? 51.166 -9.111 -33.787 1.00 28.75 237 CYS A CA 1
ATOM 1925 C C . CYS A 1 245 ? 52.309 -9.548 -34.684 1.00 32.33 237 CYS A C 1
ATOM 1926 O O . CYS A 1 245 ? 52.564 -8.942 -35.730 1.00 35.54 237 CYS A O 1
ATOM 1929 N N . GLU A 1 246 ? 52.956 -10.648 -34.298 1.00 30.76 238 GLU A N 1
ATOM 1930 C CA . GLU A 1 246 ? 54.026 -11.201 -35.112 1.00 27.49 238 GLU A CA 1
ATOM 1931 C C . GLU A 1 246 ? 54.067 -12.697 -34.869 1.00 32.48 238 GLU A C 1
ATOM 1932 O O . GLU A 1 246 ? 53.855 -13.153 -33.739 1.00 28.77 238 GLU A O 1
ATOM 1938 N N . MET A 1 247 ? 54.325 -13.450 -35.943 1.00 28.63 239 MET A N 1
ATOM 1939 C CA . MET A 1 247 ? 54.315 -14.901 -35.926 1.00 29.79 239 MET A CA 1
ATOM 1940 C C . MET A 1 247 ? 55.507 -15.431 -36.711 1.00 32.52 239 MET A C 1
ATOM 1941 O O . MET A 1 247 ? 55.959 -14.811 -37.674 1.00 31.82 239 MET A O 1
ATOM 1946 N N . ALA A 1 248 ? 55.996 -16.601 -36.306 1.00 31.07 240 ALA A N 1
ATOM 1947 C CA . ALA A 1 248 ? 57.121 -17.254 -36.950 1.00 29.21 240 ALA A CA 1
ATOM 1948 C C . ALA A 1 248 ? 56.635 -18.440 -37.775 1.00 32.10 240 ALA A C 1
ATOM 1949 O O . ALA A 1 248 ? 55.544 -18.991 -37.547 1.00 32.61 240 ALA A O 1
ATOM 1951 N N . PHE A 1 249 ? 57.458 -18.808 -38.763 1.00 28.01 241 PHE A N 1
ATOM 1952 C CA . PHE A 1 249 ? 57.224 -19.982 -39.609 1.00 31.17 241 PHE A CA 1
ATOM 1953 C C . PHE A 1 249 ? 55.834 -19.978 -40.221 1.00 31.28 241 PHE A C 1
ATOM 1954 O O . PHE A 1 249 ? 55.126 -20.986 -40.203 1.00 32.68 241 PHE A O 1
ATOM 1962 N N . VAL A 1 250 ? 55.447 -18.838 -40.787 1.00 30.94 242 VAL A N 1
ATOM 1963 C CA . VAL A 1 250 ? 54.116 -18.686 -41.360 1.00 29.30 242 VAL A CA 1
ATOM 1964 C C . VAL A 1 250 ? 54.228 -18.295 -42.821 1.00 35.95 242 VAL A C 1
ATOM 1965 O O . VAL A 1 250 ? 55.168 -17.613 -43.241 1.00 34.16 242 VAL A O 1
ATOM 1969 N N . GLU A 1 251 ? 53.239 -18.732 -43.589 1.00 36.20 243 GLU A N 1
ATOM 1970 C CA . GLU A 1 251 ? 52.944 -18.202 -44.907 1.00 35.09 243 GLU A CA 1
ATOM 1971 C C . GLU A 1 251 ? 51.853 -17.149 -44.779 1.00 34.20 243 GLU A C 1
ATOM 1972 O O . GLU A 1 251 ? 51.129 -17.090 -43.778 1.00 33.92 243 GLU A O 1
ATOM 1978 N N . GLN A 1 252 ? 51.734 -16.332 -45.830 1.00 36.83 244 GLN A N 1
ATOM 1979 C CA . GLN A 1 252 ? 50.682 -15.328 -45.909 1.00 37.14 244 GLN A CA 1
ATOM 1980 C C . GLN A 1 252 ? 49.328 -15.920 -45.547 1.00 35.98 244 GLN A C 1
ATOM 1981 O O . GLN A 1 252 ? 48.547 -15.325 -44.790 1.00 35.02 244 GLN A O 1
ATOM 1987 N N . GLU A 1 253 ? 49.050 -17.113 -46.060 1.00 32.25 245 GLU A N 1
ATOM 1988 C CA . GLU A 1 253 ? 47.754 -17.727 -45.821 1.00 39.53 245 GLU A CA 1
ATOM 1989 C C . GLU A 1 253 ? 47.528 -17.978 -44.335 1.00 35.07 245 GLU A C 1
ATOM 1990 O O . GLU A 1 253 ? 46.417 -17.790 -43.832 1.00 36.46 245 GLU A O 1
ATOM 1996 N N . ASP A 1 254 ? 48.576 -18.384 -43.615 1.00 33.38 246 ASP A N 1
ATOM 1997 C CA . ASP A 1 254 ? 48.450 -18.608 -42.175 1.00 36.22 246 ASP A CA 1
ATOM 1998 C C . ASP A 1 254 ? 48.126 -17.308 -41.448 1.00 33.05 246 ASP A C 1
ATOM 1999 O O . ASP A 1 254 ? 47.270 -17.288 -40.559 1.00 36.48 246 ASP A O 1
ATOM 2004 N N . VAL A 1 255 ? 48.837 -16.213 -41.774 1.00 33.34 247 VAL A N 1
ATOM 2005 C CA . VAL A 1 255 ? 48.573 -14.962 -41.058 1.00 30.43 247 VAL A CA 1
ATOM 2006 C C . VAL A 1 255 ? 47.144 -14.503 -41.306 1.00 32.04 247 VAL A C 1
ATOM 2007 O O . VAL A 1 255 ? 46.427 -14.131 -40.374 1.00 31.24 247 VAL A O 1
ATOM 2011 N N . MET A 1 256 ? 46.692 -14.575 -42.552 1.00 29.98 248 MET A N 1
ATOM 2012 C CA . MET A 1 256 ? 45.345 -14.128 -42.875 1.00 29.83 248 MET A CA 1
ATOM 2013 C C . MET A 1 256 ? 44.292 -14.974 -42.190 1.00 29.04 248 MET A C 1
ATOM 2014 O O . MET A 1 256 ? 43.293 -14.439 -41.719 1.00 31.87 248 MET A O 1
ATOM 2019 N N . ASN A 1 257 ? 44.459 -16.300 -42.177 1.00 29.55 249 ASN A N 1
ATOM 2020 C CA . ASN A 1 257 ? 43.446 -17.159 -41.562 1.00 32.00 249 ASN A CA 1
ATOM 2021 C C . ASN A 1 257 ? 43.296 -16.877 -40.068 1.00 34.12 249 ASN A C 1
ATOM 2022 O O . ASN A 1 257 ? 42.171 -16.764 -39.565 1.00 35.48 249 ASN A O 1
ATOM 2027 N N . ILE A 1 258 ? 44.414 -16.746 -39.345 1.00 32.88 250 ILE A N 1
ATOM 2028 C CA . ILE A 1 258 ? 44.348 -16.474 -37.901 1.00 34.68 250 ILE A CA 1
ATOM 2029 C C . ILE A 1 258 ? 43.554 -15.206 -37.628 1.00 31.62 250 ILE A C 1
ATOM 2030 O O . ILE A 1 258 ? 42.627 -15.183 -36.808 1.00 32.07 250 ILE A O 1
ATOM 2035 N N . PHE A 1 259 ? 43.916 -14.123 -38.305 1.00 29.95 251 PHE A N 1
ATOM 2036 C CA . PHE A 1 259 ? 43.290 -12.848 -38.011 1.00 29.72 251 PHE A CA 1
ATOM 2037 C C . PHE A 1 259 ? 41.940 -12.712 -38.674 1.00 30.15 251 PHE A C 1
ATOM 2038 O O . PHE A 1 259 ? 41.125 -11.891 -38.232 1.00 31.29 251 PHE A O 1
ATOM 2046 N N . GLU A 1 260 ? 41.668 -13.506 -39.707 1.00 30.86 252 GLU A N 1
ATOM 2047 C CA . GLU A 1 260 ? 40.286 -13.630 -40.165 1.00 32.04 252 GLU A CA 1
ATOM 2048 C C . GLU A 1 260 ? 39.414 -14.283 -39.097 1.00 32.79 252 GLU A C 1
ATOM 2049 O O . GLU A 1 260 ? 38.279 -13.851 -38.859 1.00 33.75 252 GLU A O 1
ATOM 2055 N N . GLY A 1 261 ? 39.917 -15.349 -38.468 1.00 33.71 253 GLY A N 1
ATOM 2056 C CA . GLY A 1 261 ? 39.177 -15.988 -37.387 1.00 32.05 253 GLY A CA 1
ATOM 2057 C C . GLY A 1 261 ? 38.879 -15.051 -36.231 1.00 34.28 253 GLY A C 1
ATOM 2058 O O . GLY A 1 261 ? 37.787 -15.084 -35.659 1.00 36.30 253 GLY A O 1
ATOM 2059 N N . LEU A 1 262 ? 39.857 -14.224 -35.850 1.00 36.82 254 LEU A N 1
ATOM 2060 C CA . LEU A 1 262 ? 39.632 -13.231 -34.799 1.00 33.63 254 LEU A CA 1
ATOM 2061 C C . LEU A 1 262 ? 38.543 -12.252 -35.207 1.00 35.84 254 LEU A C 1
ATOM 2062 O O . LEU A 1 262 ? 37.631 -11.950 -34.420 1.00 34.04 254 LEU A O 1
ATOM 2067 N N . THR A 1 263 ? 38.633 -11.724 -36.437 1.00 28.96 255 THR A N 1
ATOM 2068 C CA . THR A 1 263 ? 37.649 -10.740 -36.873 1.00 31.90 255 THR A CA 1
ATOM 2069 C C . THR A 1 263 ? 36.260 -11.362 -36.951 1.00 34.55 255 THR A C 1
ATOM 2070 O O . THR A 1 263 ? 35.281 -10.748 -36.515 1.00 35.88 255 THR A O 1
ATOM 2074 N N . GLN A 1 264 ? 36.162 -12.599 -37.467 1.00 33.24 256 GLN A N 1
ATOM 2075 C CA . GLN A 1 264 ? 34.892 -13.325 -37.440 1.00 37.94 256 GLN A CA 1
ATOM 2076 C C . GLN A 1 264 ? 34.357 -13.457 -36.014 1.00 40.13 256 GLN A C 1
ATOM 2077 O O . GLN A 1 264 ? 33.162 -13.241 -35.767 1.00 35.27 256 GLN A O 1
ATOM 2083 N N . ASN A 1 265 ? 35.231 -13.793 -35.059 1.00 38.09 257 ASN A N 1
ATOM 2084 C CA . ASN A 1 265 ? 34.813 -13.893 -33.662 1.00 36.74 257 ASN A CA 1
ATOM 2085 C C . ASN A 1 265 ? 34.191 -12.586 -33.175 1.00 40.74 257 ASN A C 1
ATOM 2086 O O . ASN A 1 265 ? 33.118 -12.588 -32.557 1.00 40.64 257 ASN A O 1
ATOM 2091 N N . LEU A 1 266 ? 34.846 -11.453 -33.455 1.00 39.57 258 LEU A N 1
ATOM 2092 C CA . LEU A 1 266 ? 34.313 -10.160 -33.027 1.00 36.66 258 LEU A CA 1
ATOM 2093 C C . LEU A 1 266 ? 32.995 -9.841 -33.718 1.00 46.20 258 LEU A C 1
ATOM 2094 O O . LEU A 1 266 ? 32.053 -9.360 -33.079 1.00 43.65 258 LEU A O 1
ATOM 2099 N N . LEU A 1 267 ? 32.924 -10.061 -35.033 1.00 41.60 259 LEU A N 1
ATOM 2100 C CA . LEU A 1 267 ? 31.704 -9.729 -35.762 1.00 45.86 259 LEU A CA 1
ATOM 2101 C C . LEU A 1 267 ? 30.535 -10.588 -35.288 1.00 49.99 259 LEU A C 1
ATOM 2102 O O . LEU A 1 267 ? 29.445 -10.074 -35.030 1.00 49.09 259 LEU A O 1
ATOM 2107 N N . LYS A 1 268 ? 30.763 -11.891 -35.123 1.00 46.06 260 LYS A N 1
ATOM 2108 C CA . LYS A 1 268 ? 29.701 -12.794 -34.697 1.00 52.51 260 LYS A CA 1
ATOM 2109 C C . LYS A 1 268 ? 29.111 -12.345 -33.366 1.00 59.66 260 LYS A C 1
ATOM 2110 O O . LYS A 1 268 ? 27.887 -12.333 -33.195 1.00 60.56 260 LYS A O 1
ATOM 2116 N N . ASP A 1 269 ? 29.965 -11.947 -32.423 1.00 56.39 261 ASP A N 1
ATOM 2117 C CA . ASP A 1 269 ? 29.482 -11.487 -31.129 1.00 58.53 261 ASP A CA 1
ATOM 2118 C C . ASP A 1 269 ? 28.754 -10.156 -31.254 1.00 61.41 261 ASP A C 1
ATOM 2119 O O . ASP A 1 269 ? 27.750 -9.920 -30.573 1.00 59.83 261 ASP A O 1
ATOM 2124 N N . ILE A 1 270 ? 29.237 -9.275 -32.123 1.00 61.58 262 ILE A N 1
ATOM 2125 C CA . ILE A 1 270 ? 28.659 -7.940 -32.200 1.00 63.92 262 ILE A CA 1
ATOM 2126 C C . ILE A 1 270 ? 27.380 -7.951 -33.036 1.00 66.94 262 ILE A C 1
ATOM 2127 O O . ILE A 1 270 ? 26.424 -7.234 -32.720 1.00 72.06 262 ILE A O 1
ATOM 2132 N N . ALA A 1 271 ? 27.325 -8.765 -34.090 1.00 70.07 263 ALA A N 1
ATOM 2133 C CA . ALA A 1 271 ? 26.192 -8.788 -35.006 1.00 76.06 263 ALA A CA 1
ATOM 2134 C C . ALA A 1 271 ? 25.243 -9.962 -34.786 1.00 84.53 263 ALA A C 1
ATOM 2135 O O . ALA A 1 271 ? 24.132 -9.946 -35.329 1.00 93.92 263 ALA A O 1
ATOM 2137 N N . GLY A 1 272 ? 25.632 -10.965 -34.005 1.00 74.35 264 GLY A N 1
ATOM 2138 C CA . GLY A 1 272 ? 24.772 -12.120 -33.846 1.00 73.68 264 GLY A CA 1
ATOM 2139 C C . GLY A 1 272 ? 24.752 -13.038 -35.049 1.00 76.97 264 GLY A C 1
ATOM 2140 O O . GLY A 1 272 ? 23.973 -13.999 -35.075 1.00 77.51 264 GLY A O 1
ATOM 2141 N N . GLN A 1 273 ? 25.597 -12.775 -36.043 1.00 74.88 265 GLN A N 1
ATOM 2142 C CA . GLN A 1 273 ? 25.660 -13.544 -37.277 1.00 75.49 265 GLN A CA 1
ATOM 2143 C C . GLN A 1 273 ? 27.068 -14.069 -37.491 1.00 68.06 265 GLN A C 1
ATOM 2144 O O . GLN A 1 273 ? 28.038 -13.324 -37.330 1.00 65.70 265 GLN A O 1
ATOM 2146 N N . GLU A 1 274 ? 27.185 -15.343 -37.849 1.00 69.32 266 GLU A N 1
ATOM 2147 C CA . GLU A 1 274 ? 28.472 -15.835 -38.311 1.00 68.93 266 GLU A CA 1
ATOM 2148 C C . GLU A 1 274 ? 28.762 -15.248 -39.682 1.00 60.95 266 GLU A C 1
ATOM 2149 O O . GLU A 1 274 ? 27.861 -14.951 -40.469 1.00 59.45 266 GLU A O 1
ATOM 2151 N N . PHE A 1 275 ? 30.028 -15.007 -39.933 1.00 62.68 267 PHE A N 1
ATOM 2152 C CA . PHE A 1 275 ? 30.454 -14.522 -41.225 1.00 53.76 267 PHE A CA 1
ATOM 2153 C C . PHE A 1 275 ? 31.273 -15.633 -41.852 1.00 54.82 267 PHE A C 1
ATOM 2154 O O . PHE A 1 275 ? 32.059 -16.295 -41.162 1.00 58.18 267 PHE A O 1
ATOM 2162 N N . GLY A 1 276 ? 31.086 -15.836 -43.153 1.00 50.19 268 GLY A N 1
ATOM 2163 C CA . GLY A 1 276 ? 31.827 -16.844 -43.876 1.00 50.19 268 GLY A CA 1
ATOM 2164 C C . GLY A 1 276 ? 33.190 -16.331 -44.302 1.00 48.28 268 GLY A C 1
ATOM 2165 O O . GLY A 1 276 ? 33.679 -15.304 -43.832 1.00 45.62 268 GLY A O 1
ATOM 2166 N N . LYS A 1 277 ? 33.822 -17.086 -45.197 1.00 49.16 269 LYS A N 1
ATOM 2167 C CA . LYS A 1 277 ? 35.133 -16.703 -45.696 1.00 47.24 269 LYS A CA 1
ATOM 2168 C C . LYS A 1 277 ? 35.100 -15.283 -46.251 1.00 41.09 269 LYS A C 1
ATOM 2169 O O . LYS A 1 277 ? 34.143 -14.881 -46.914 1.00 42.55 269 LYS A O 1
ATOM 2175 N N . PHE A 1 278 ? 36.131 -14.523 -45.948 1.00 38.62 270 PHE A N 1
ATOM 2176 C CA . PHE A 1 278 ? 36.190 -13.141 -46.400 1.00 41.57 270 PHE A CA 1
ATOM 2177 C C . PHE A 1 278 ? 36.556 -13.114 -47.881 1.00 37.96 270 PHE A C 1
ATOM 2178 O O . PHE A 1 278 ? 37.509 -13.778 -48.296 1.00 38.52 270 PHE A O 1
ATOM 2186 N N . PRO A 1 279 ? 35.888 -12.302 -48.682 1.00 39.32 271 PRO A N 1
ATOM 2187 C CA . PRO A 1 279 ? 36.343 -12.128 -50.067 1.00 37.27 271 PRO A CA 1
ATOM 2188 C C . PRO A 1 279 ? 37.730 -11.498 -50.090 1.00 41.10 271 PRO A C 1
ATOM 2189 O O . PRO A 1 279 ? 38.158 -10.846 -49.130 1.00 37.94 271 PRO A O 1
ATOM 2193 N N . ARG A 1 280 ? 38.461 -11.770 -51.174 1.00 36.60 272 ARG A N 1
ATOM 2194 C CA . ARG A 1 280 ? 39.794 -11.235 -51.416 1.00 39.32 272 ARG A CA 1
ATOM 2195 C C . ARG A 1 280 ? 39.838 -10.543 -52.772 1.00 38.48 272 ARG A C 1
ATOM 2196 O O . ARG A 1 280 ? 39.324 -11.077 -53.759 1.00 41.29 272 ARG A O 1
ATOM 2204 N N . MET A 1 281 ? 40.409 -9.343 -52.817 1.00 38.14 273 MET A N 1
ATOM 2205 C CA . MET A 1 281 ? 40.673 -8.657 -54.076 1.00 39.52 273 MET A CA 1
ATOM 2206 C C . MET A 1 281 ? 42.159 -8.350 -54.199 1.00 34.05 273 MET A C 1
ATOM 2207 O O . MET A 1 281 ? 42.793 -7.947 -53.223 1.00 33.67 273 MET A O 1
ATOM 2212 N N . THR A 1 282 ? 42.691 -8.434 -55.414 1.00 32.83 274 THR A N 1
ATOM 2213 C CA . THR A 1 282 ? 44.022 -7.895 -55.628 1.00 35.92 274 THR A CA 1
ATOM 2214 C C . THR A 1 282 ? 43.973 -6.365 -55.581 1.00 33.83 274 THR A C 1
ATOM 2215 O O . THR A 1 282 ? 42.917 -5.740 -55.739 1.00 29.61 274 THR A O 1
ATOM 2219 N N . PHE A 1 283 ? 45.143 -5.768 -55.355 1.00 28.62 275 PHE A N 1
ATOM 2220 C CA . PHE A 1 283 ? 45.266 -4.319 -55.425 1.00 34.57 275 PHE A CA 1
ATOM 2221 C C . PHE A 1 283 ? 44.767 -3.776 -56.766 1.00 32.84 275 PHE A C 1
ATOM 2222 O O . PHE A 1 283 ? 44.063 -2.758 -56.814 1.00 28.89 275 PHE A O 1
ATOM 2230 N N . ALA A 1 284 ? 45.131 -4.442 -57.862 1.00 31.11 276 ALA A N 1
ATOM 2231 C CA . ALA A 1 284 ? 44.723 -3.992 -59.188 1.00 33.98 276 ALA A CA 1
ATOM 2232 C C . ALA A 1 284 ? 43.209 -4.071 -59.365 1.00 32.78 276 ALA A C 1
ATOM 2233 O O . ALA A 1 284 ? 42.597 -3.153 -59.924 1.00 35.01 276 ALA A O 1
ATOM 2235 N N . GLU A 1 285 ? 42.587 -5.156 -58.892 1.00 32.69 277 GLU A N 1
ATOM 2236 C CA . GLU A 1 285 ? 41.133 -5.280 -58.993 1.00 33.09 277 GLU A CA 1
ATOM 2237 C C . GLU A 1 285 ? 40.420 -4.198 -58.190 1.00 34.52 277 GLU A C 1
ATOM 2238 O O . GLU A 1 285 ? 39.427 -3.624 -58.655 1.00 32.58 277 GLU A O 1
ATOM 2244 N N . ALA A 1 286 ? 40.896 -3.919 -56.970 1.00 32.38 278 ALA A N 1
ATOM 2245 C CA . ALA A 1 286 ? 40.246 -2.909 -56.131 1.00 33.93 278 ALA A CA 1
ATOM 2246 C C . ALA A 1 286 ? 40.366 -1.519 -56.754 1.00 32.85 278 ALA A C 1
ATOM 2247 O O . ALA A 1 286 ? 39.389 -0.758 -56.796 1.00 30.43 278 ALA A O 1
ATOM 2249 N N . MET A 1 287 ? 41.566 -1.167 -57.228 1.00 28.24 279 MET A N 1
ATOM 2250 C CA . MET A 1 287 ? 41.762 0.144 -57.851 1.00 32.09 279 MET A CA 1
ATOM 2251 C C . MET A 1 287 ? 40.900 0.295 -59.102 1.00 32.95 279 MET A C 1
ATOM 2252 O O . MET A 1 287 ? 40.359 1.378 -59.366 1.00 33.28 279 MET A O 1
ATOM 2257 N N . LYS A 1 288 ? 40.756 -0.778 -59.883 1.00 32.07 280 LYS A N 1
ATOM 2258 C CA . LYS A 1 288 ? 40.011 -0.681 -61.143 1.00 34.55 280 LYS A CA 1
ATOM 2259 C C . LYS A 1 288 ? 38.504 -0.585 -60.920 1.00 33.94 280 LYS A C 1
ATOM 2260 O O . LYS A 1 288 ? 37.814 0.159 -61.628 1.00 34.75 280 LYS A O 1
ATOM 2266 N N . LYS A 1 289 ? 37.973 -1.358 -59.972 1.00 31.62 281 LYS A N 1
ATOM 2267 C CA . LYS A 1 289 ? 36.544 -1.440 -59.703 1.00 31.70 281 LYS A CA 1
ATOM 2268 C C . LYS A 1 289 ? 36.045 -0.358 -58.756 1.00 32.45 281 LYS A C 1
ATOM 2269 O O . LYS A 1 289 ? 34.901 0.087 -58.889 1.00 32.27 281 LYS A O 1
ATOM 2275 N N . TYR A 1 290 ? 36.866 0.092 -57.805 1.00 31.31 282 TYR A N 1
ATOM 2276 C CA . TYR A 1 290 ? 36.385 1.045 -56.810 1.00 30.92 282 TYR A CA 1
ATOM 2277 C C . TYR A 1 290 ? 37.248 2.290 -56.688 1.00 33.06 282 TYR A C 1
ATOM 2278 O O . TYR A 1 290 ? 36.880 3.203 -55.937 1.00 29.97 282 TYR A O 1
ATOM 2287 N N . GLY A 1 291 ? 38.391 2.349 -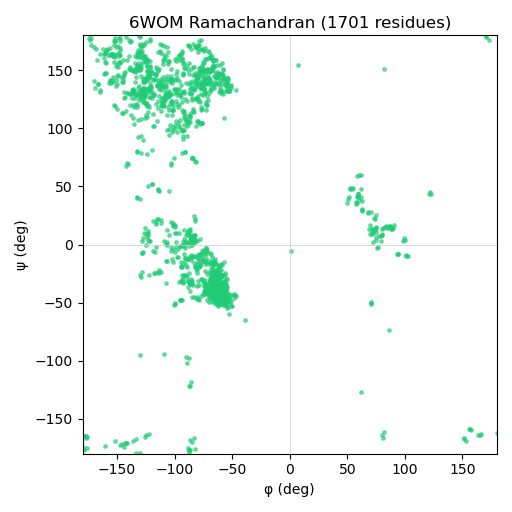57.369 1.00 27.12 283 GLY A N 1
ATOM 2288 C CA . GLY A 1 291 ? 39.233 3.528 -57.315 1.00 30.73 283 GLY A CA 1
ATOM 2289 C C . GLY A 1 291 ? 40.023 3.726 -56.045 1.00 26.68 283 GLY A C 1
ATOM 2290 O O . GLY A 1 291 ? 40.535 4.829 -55.822 1.00 28.36 283 GLY A O 1
ATOM 2291 N N . ASN A 1 292 ? 40.134 2.714 -55.199 1.00 29.31 284 ASN A N 1
ATOM 2292 C CA . ASN A 1 292 ? 40.941 2.831 -53.987 1.00 32.94 284 ASN A CA 1
ATOM 2293 C C . ASN A 1 292 ? 41.310 1.428 -53.527 1.00 32.30 284 ASN A C 1
ATOM 2294 O O . ASN A 1 292 ? 40.782 0.439 -54.036 1.00 32.11 284 ASN A O 1
ATOM 2299 N N . ASP A 1 293 ? 42.255 1.339 -52.574 1.00 31.67 285 ASP A N 1
ATOM 2300 C CA . ASP A 1 293 ? 42.707 0.032 -52.115 1.00 31.60 285 ASP A CA 1
ATOM 2301 C C . ASP A 1 293 ? 42.120 -0.355 -50.756 1.00 35.87 285 ASP A C 1
ATOM 2302 O O . ASP A 1 293 ? 42.672 -1.225 -50.070 1.00 31.65 285 ASP A O 1
ATOM 2307 N N . LYS A 1 294 ? 41.031 0.282 -50.342 1.00 34.47 286 LYS A N 1
ATOM 2308 C CA . LYS A 1 294 ? 40.301 -0.117 -49.133 1.00 32.92 286 LYS A CA 1
ATOM 2309 C C . LYS A 1 294 ? 38.803 0.035 -49.399 1.00 30.31 286 LYS A C 1
ATOM 2310 O O . LYS A 1 294 ? 38.137 0.939 -48.883 1.00 31.31 286 LYS A O 1
ATOM 2316 N N . PRO A 1 295 ? 38.247 -0.817 -50.244 1.00 32.19 287 PRO A N 1
ATOM 2317 C CA . PRO A 1 295 ? 36.907 -0.537 -50.780 1.00 32.37 287 PRO A CA 1
ATOM 2318 C C . PRO A 1 295 ? 35.770 -0.909 -49.832 1.00 35.46 287 PRO A C 1
ATOM 2319 O O . PRO A 1 295 ? 35.839 -1.889 -49.083 1.00 31.76 287 PRO A O 1
ATOM 2323 N N . ASP A 1 296 ? 34.720 -0.090 -49.877 1.00 32.68 288 ASP A N 1
ATOM 2324 C CA . ASP A 1 296 ? 33.428 -0.393 -49.260 1.00 33.19 288 ASP A CA 1
ATOM 2325 C C . ASP A 1 296 ? 32.591 -1.111 -50.310 1.00 35.02 288 ASP A C 1
ATOM 2326 O O . ASP A 1 296 ? 32.138 -0.486 -51.271 1.00 31.59 288 ASP A O 1
ATOM 2331 N N . ILE A 1 297 ? 32.412 -2.424 -50.151 1.00 34.22 289 ILE A N 1
ATOM 2332 C CA . ILE A 1 297 ? 31.725 -3.234 -51.147 1.00 34.38 289 ILE A CA 1
ATOM 2333 C C . ILE A 1 297 ? 30.268 -3.515 -50.760 1.00 39.83 289 ILE A C 1
ATOM 2334 O O . ILE A 1 297 ? 29.647 -4.407 -51.341 1.00 38.75 289 ILE A O 1
ATOM 2339 N N . ARG A 1 298 ? 29.709 -2.775 -49.794 1.00 33.95 290 ARG A N 1
ATOM 2340 C CA . ARG A 1 298 ? 28.339 -3.029 -49.377 1.00 37.80 290 ARG A CA 1
ATOM 2341 C C . ARG A 1 298 ? 27.301 -2.498 -50.357 1.00 42.01 290 ARG A C 1
ATOM 2342 O O . ARG A 1 298 ? 26.138 -2.898 -50.267 1.00 42.16 290 ARG A O 1
ATOM 2350 N N . PHE A 1 299 ? 27.682 -1.639 -51.300 1.00 37.35 291 PHE A N 1
ATOM 2351 C CA . PHE A 1 299 ? 26.736 -1.103 -52.263 1.00 35.45 291 PHE A CA 1
ATOM 2352 C C . PHE A 1 299 ? 27.407 -1.109 -53.622 1.00 40.52 291 PHE A C 1
ATOM 2353 O O . PHE A 1 299 ? 28.600 -1.421 -53.748 1.00 39.22 291 PHE A O 1
ATOM 2361 N N . GLY A 1 300 ? 26.630 -0.746 -54.641 1.00 37.98 292 GLY A N 1
ATOM 2362 C CA . GLY A 1 300 ? 27.071 -0.889 -56.011 1.00 35.39 292 GLY A CA 1
ATOM 2363 C C . GLY A 1 300 ? 27.868 0.296 -56.503 1.00 36.28 292 GLY A C 1
ATOM 2364 O O . GLY A 1 300 ? 28.904 0.645 -55.924 1.00 33.45 292 GLY A O 1
ATOM 2365 N N . MET A 1 301 ? 27.384 0.924 -57.575 1.00 32.88 293 MET A N 1
ATOM 2366 C CA . MET A 1 301 ? 28.106 2.006 -58.249 1.00 32.82 293 MET A CA 1
ATOM 2367 C C . MET A 1 301 ? 29.561 1.623 -58.571 1.00 32.63 293 MET A C 1
ATOM 2368 O O . MET A 1 301 ? 30.478 2.433 -58.450 1.00 30.72 293 MET A O 1
ATOM 2373 N N . GLU A 1 302 ? 29.785 0.377 -58.983 1.00 29.18 294 GLU A N 1
ATOM 2374 C CA A GLU A 1 302 ? 31.123 -0.027 -59.394 0.50 35.56 294 GLU A CA 1
ATOM 2375 C CA B GLU A 1 302 ? 31.121 -0.026 -59.395 0.50 34.09 294 GLU A CA 1
ATOM 2376 C C . GLU A 1 302 ? 31.561 0.750 -60.642 1.00 36.39 294 GLU A C 1
ATOM 2377 O O . GLU A 1 302 ? 30.738 1.232 -61.432 1.00 34.17 294 GLU A O 1
ATOM 2388 N N . PHE A 1 303 ? 32.885 0.859 -60.818 1.00 28.70 295 PHE A N 1
ATOM 2389 C CA . PHE A 1 303 ? 33.450 1.620 -61.932 1.00 33.39 295 PHE A CA 1
ATOM 2390 C C . PHE A 1 303 ? 33.306 0.878 -63.253 1.00 33.18 295 PHE A C 1
ATOM 2391 O O . PHE A 1 303 ? 33.533 -0.327 -63.331 1.00 33.08 295 PHE A O 1
ATOM 2399 N N . HIS A 1 304 ? 32.966 1.611 -64.306 1.00 29.54 296 HIS A N 1
ATOM 2400 C CA . HIS A 1 304 ? 33.042 1.108 -65.669 1.00 32.37 296 HIS A CA 1
ATOM 2401 C C . HIS A 1 304 ? 33.908 2.050 -66.487 1.00 33.24 296 HIS A C 1
ATOM 2402 O O . HIS A 1 304 ? 33.621 3.250 -66.552 1.00 35.07 296 HIS A O 1
ATOM 2409 N N . GLU A 1 305 ? 34.993 1.516 -67.051 1.00 30.07 297 GLU A N 1
ATOM 2410 C CA . GLU A 1 305 ? 35.865 2.282 -67.921 1.00 32.45 297 GLU A CA 1
ATOM 2411 C C . GLU A 1 305 ? 35.269 2.323 -69.328 1.00 32.96 297 GLU A C 1
ATOM 2412 O O . GLU A 1 305 ? 34.711 1.331 -69.802 1.00 33.36 297 GLU A O 1
ATOM 2418 N N . LEU A 1 306 ? 35.360 3.485 -69.981 1.00 33.08 298 LEU A N 1
ATOM 2419 C CA . LEU A 1 306 ? 34.576 3.772 -71.179 1.00 31.24 298 LEU A CA 1
ATOM 2420 C C . LEU A 1 306 ? 35.429 4.145 -72.390 1.00 37.32 298 LEU A C 1
ATOM 2421 O O . LEU A 1 306 ? 34.858 4.530 -73.416 1.00 36.16 298 LEU A O 1
ATOM 2426 N N . ASN A 1 307 ? 36.767 4.018 -72.305 1.00 31.24 299 ASN A N 1
ATOM 2427 C CA . ASN A 1 307 ? 37.661 4.540 -73.338 1.00 38.41 299 ASN A CA 1
ATOM 2428 C C . ASN A 1 307 ? 37.253 4.093 -74.738 1.00 35.96 299 ASN A C 1
ATOM 2429 O O . ASN A 1 307 ? 37.069 4.926 -75.625 1.00 36.56 299 ASN A O 1
ATOM 2434 N N . ASP A 1 308 ? 37.091 2.781 -74.945 1.00 33.84 300 ASP A N 1
ATOM 2435 C CA . ASP A 1 308 ? 36.788 2.267 -76.281 1.00 37.73 300 ASP A CA 1
ATOM 2436 C C . ASP A 1 308 ? 35.432 2.752 -76.779 1.00 43.02 300 ASP A C 1
ATOM 2437 O O . ASP A 1 308 ? 35.230 2.890 -77.995 1.00 43.91 300 ASP A O 1
ATOM 2442 N N . LEU A 1 309 ? 34.479 2.986 -75.874 1.00 36.13 301 LEU A N 1
ATOM 2443 C CA . LEU A 1 309 ? 33.163 3.417 -76.319 1.00 39.63 301 LEU A CA 1
ATOM 2444 C C . LEU A 1 309 ? 33.072 4.914 -76.604 1.00 39.61 301 LEU A C 1
ATOM 2445 O O . LEU A 1 309 ? 32.207 5.312 -77.384 1.00 47.19 301 LEU A O 1
ATOM 2450 N N . VAL A 1 310 ? 33.975 5.743 -76.086 1.00 36.76 302 VAL A N 1
ATOM 2451 C CA . VAL A 1 310 ? 33.799 7.188 -76.184 1.00 31.35 302 VAL A CA 1
ATOM 2452 C C . VAL A 1 310 ? 34.860 7.878 -77.040 1.00 35.44 302 VAL A C 1
ATOM 2453 O O . VAL A 1 310 ? 34.591 8.974 -77.566 1.00 36.01 302 VAL A O 1
ATOM 2457 N N . LYS A 1 311 ? 36.049 7.303 -77.214 1.00 33.27 303 LYS A N 1
ATOM 2458 C CA . LYS A 1 311 ? 37.127 7.986 -77.929 1.00 39.56 303 LYS A CA 1
ATOM 2459 C C . LYS A 1 311 ? 36.902 7.930 -79.438 1.00 36.42 303 LYS A C 1
ATOM 2460 O O . LYS A 1 311 ? 36.326 6.972 -79.959 1.00 36.11 303 LYS A O 1
ATOM 2466 N N . GLY A 1 312 ? 37.383 8.966 -80.135 1.00 41.05 304 GLY A N 1
ATOM 2467 C CA . GLY A 1 312 ? 37.311 9.063 -81.590 1.00 36.98 304 GLY A CA 1
ATOM 2468 C C . GLY A 1 312 ? 36.041 9.700 -82.120 1.00 36.76 304 GLY A C 1
ATOM 2469 O O . GLY A 1 312 ? 35.798 9.648 -83.331 1.00 33.73 304 GLY A O 1
ATOM 2470 N N . LYS A 1 313 ? 35.253 10.342 -81.254 1.00 35.11 305 LYS A N 1
ATOM 2471 C CA . LYS A 1 313 ? 33.958 10.918 -81.606 1.00 38.25 305 LYS A CA 1
ATOM 2472 C C . LYS A 1 313 ? 33.950 12.443 -81.477 1.00 37.75 305 LYS A C 1
ATOM 2473 O O . LYS A 1 313 ? 32.880 13.045 -81.303 1.00 35.38 305 LYS A O 1
ATOM 2479 N N . ASP A 1 314 ? 35.130 13.072 -81.519 1.00 36.06 306 ASP A N 1
ATOM 2480 C CA . ASP A 1 314 ? 35.353 14.524 -81.529 1.00 37.17 306 ASP A CA 1
ATOM 2481 C C . ASP A 1 314 ? 35.052 15.225 -80.212 1.00 37.56 306 ASP A C 1
ATOM 2482 O O . ASP A 1 314 ? 34.980 16.460 -80.194 1.00 39.69 306 ASP A O 1
ATOM 2487 N N . PHE A 1 315 ? 34.886 14.505 -79.106 1.00 34.62 307 PHE A N 1
ATOM 2488 C CA . PHE A 1 315 ? 34.766 15.169 -77.807 1.00 37.70 307 PHE A CA 1
ATOM 2489 C C . PHE A 1 315 ? 36.179 15.254 -77.222 1.00 43.99 307 PHE A C 1
ATOM 2490 O O . PHE A 1 315 ? 36.703 14.269 -76.692 1.00 39.43 307 PHE A O 1
ATOM 2498 N N . LYS A 1 316 ? 36.795 16.446 -77.295 1.00 43.26 308 LYS A N 1
ATOM 2499 C CA . LYS A 1 316 ? 38.230 16.570 -77.016 1.00 39.95 308 LYS A CA 1
ATOM 2500 C C . LYS A 1 316 ? 38.567 16.102 -75.602 1.00 42.21 308 LYS A C 1
ATOM 2501 O O . LYS A 1 316 ? 39.585 15.437 -75.386 1.00 41.77 308 LYS A O 1
ATOM 2503 N N . ILE A 1 317 ? 37.721 16.436 -74.630 1.00 36.74 309 ILE A N 1
ATOM 2504 C CA . ILE A 1 317 ? 37.982 16.060 -73.242 1.00 43.18 309 ILE A CA 1
ATOM 2505 C C . ILE A 1 317 ? 38.183 14.551 -73.110 1.00 42.44 309 ILE A C 1
ATOM 2506 O O . ILE A 1 317 ? 39.142 14.095 -72.480 1.00 41.26 309 ILE A O 1
ATOM 2511 N N . PHE A 1 318 ? 37.287 13.753 -73.702 1.00 36.67 310 PHE A N 1
ATOM 2512 C CA . PHE A 1 318 ? 37.444 12.302 -73.618 1.00 33.49 310 PHE A CA 1
ATOM 2513 C C . PHE A 1 318 ? 38.602 11.813 -74.483 1.00 40.53 310 PHE A C 1
ATOM 2514 O O . PHE A 1 318 ? 39.290 10.853 -74.106 1.00 36.93 310 PHE A O 1
ATOM 2522 N N . ASP A 1 319 ? 38.831 12.466 -75.634 1.00 36.76 311 ASP A N 1
ATOM 2523 C CA . ASP A 1 319 ? 39.919 12.079 -76.530 1.00 40.10 311 ASP A CA 1
ATOM 2524 C C . ASP A 1 319 ? 41.281 12.206 -75.856 1.00 42.01 311 ASP A C 1
ATOM 2525 O O . ASP A 1 319 ? 42.129 11.321 -75.995 1.00 39.69 311 ASP A O 1
ATOM 2530 N N . GLU A 1 320 ? 41.504 13.290 -75.109 1.00 40.81 312 GLU A N 1
ATOM 2531 C CA . GLU A 1 320 ? 42.806 13.553 -74.515 1.00 39.81 312 GLU A CA 1
ATOM 2532 C C . GLU A 1 320 ? 43.021 12.866 -73.175 1.00 42.82 312 GLU A C 1
ATOM 2533 O O . GLU A 1 320 ? 44.160 12.830 -72.699 1.00 43.69 312 GLU A O 1
ATOM 2539 N N . ALA A 1 321 ? 41.978 12.336 -72.549 1.00 37.93 313 ALA A N 1
ATOM 2540 C CA . ALA A 1 321 ? 42.131 11.780 -71.214 1.00 39.09 313 ALA A CA 1
ATOM 2541 C C . ALA A 1 321 ? 42.721 10.384 -71.281 1.00 37.46 313 ALA A C 1
ATOM 2542 O O . ALA A 1 321 ? 42.413 9.600 -72.179 1.00 37.93 313 ALA A O 1
ATOM 2544 N N . GLU A 1 322 ? 43.587 10.085 -70.321 1.00 38.04 314 GLU A N 1
ATOM 2545 C CA . GLU A 1 322 ? 44.125 8.737 -70.194 1.00 39.02 314 GLU A CA 1
ATOM 2546 C C . GLU A 1 322 ? 43.019 7.728 -69.896 1.00 35.44 314 GLU A C 1
ATOM 2547 O O . GLU A 1 322 ? 43.050 6.591 -70.384 1.00 36.39 314 GLU A O 1
ATOM 2553 N N . LEU A 1 323 ? 42.064 8.102 -69.041 1.00 35.41 315 LEU A N 1
ATOM 2554 C CA . LEU A 1 323 ? 41.014 7.183 -68.631 1.00 33.39 315 LEU A CA 1
ATOM 2555 C C . LEU A 1 323 ? 39.699 7.937 -68.537 1.00 33.39 315 LEU A C 1
ATOM 2556 O O . LEU A 1 323 ? 39.634 9.004 -67.916 1.00 30.61 315 LEU A O 1
ATOM 2561 N N . VAL A 1 324 ? 38.663 7.380 -69.167 1.00 34.67 316 VAL A N 1
ATOM 2562 C CA . VAL A 1 324 ? 37.284 7.835 -69.031 1.00 30.72 316 VAL A CA 1
ATOM 2563 C C . VAL A 1 324 ? 36.575 6.755 -68.239 1.00 29.32 316 VAL A C 1
ATOM 2564 O O . VAL A 1 324 ? 36.585 5.589 -68.646 1.00 30.71 316 VAL A O 1
ATOM 2568 N N . VAL A 1 325 ? 35.973 7.118 -67.104 1.00 28.57 317 VAL A N 1
ATOM 2569 C CA . VAL A 1 325 ? 35.404 6.109 -66.216 1.00 28.90 317 VAL A CA 1
ATOM 2570 C C . VAL A 1 325 ? 34.221 6.712 -65.468 1.00 31.10 317 VAL A C 1
ATOM 2571 O O . VAL A 1 325 ? 34.217 7.901 -65.129 1.00 32.98 317 VAL A O 1
ATOM 2575 N N . GLY A 1 326 ? 33.200 5.883 -65.213 1.00 31.02 318 GLY A N 1
ATOM 2576 C CA . GLY A 1 326 ? 32.000 6.364 -64.559 1.00 29.78 318 GLY A CA 1
ATOM 2577 C C . GLY A 1 326 ? 31.307 5.338 -63.687 1.00 31.04 318 GLY A C 1
ATOM 2578 O O . GLY A 1 326 ? 31.741 4.190 -63.566 1.00 31.12 318 GLY A O 1
ATOM 2579 N N . ILE A 1 327 ? 30.224 5.790 -63.049 1.00 28.60 319 ILE A N 1
ATOM 2580 C CA . ILE A 1 327 ? 29.368 4.962 -62.205 1.00 31.85 319 ILE A CA 1
ATOM 2581 C C . ILE A 1 327 ? 27.912 5.155 -62.610 1.00 33.04 319 ILE A C 1
ATOM 2582 O O . ILE A 1 327 ? 27.527 6.197 -63.153 1.00 35.13 319 ILE A O 1
ATOM 2587 N N . ASN A 1 328 ? 27.101 4.129 -62.363 1.00 35.02 320 ASN A N 1
ATOM 2588 C CA . ASN A 1 328 ? 25.662 4.186 -62.599 1.00 33.67 320 ASN A CA 1
ATOM 2589 C C . ASN A 1 328 ? 24.977 4.396 -61.252 1.00 33.75 320 ASN A C 1
ATOM 2590 O O . ASN A 1 328 ? 25.071 3.535 -60.373 1.00 31.33 320 ASN A O 1
ATOM 2595 N N . VAL A 1 329 ? 24.313 5.540 -61.091 1.00 35.71 321 VAL A N 1
ATOM 2596 C CA . VAL A 1 329 ? 23.591 5.903 -59.871 1.00 33.55 321 VAL A CA 1
ATOM 2597 C C . VAL A 1 329 ? 22.124 5.527 -60.092 1.00 37.11 321 VAL A C 1
ATOM 2598 O O . VAL A 1 329 ? 21.388 6.230 -60.794 1.00 35.20 321 VAL A O 1
ATOM 2602 N N . GLU A 1 330 ? 21.700 4.403 -59.516 1.00 34.14 322 GLU A N 1
ATOM 2603 C CA . GLU A 1 330 ? 20.383 3.838 -59.805 1.00 39.48 322 GLU A CA 1
ATOM 2604 C C . GLU A 1 330 ? 19.248 4.715 -59.286 1.00 38.20 322 GLU A C 1
ATOM 2605 O O . GLU A 1 330 ? 19.300 5.238 -58.167 1.00 37.36 322 GLU A O 1
ATOM 2611 N N . GLY A 1 331 ? 18.207 4.852 -60.108 1.00 37.63 323 GLY A N 1
ATOM 2612 C CA . GLY A 1 331 ? 16.992 5.559 -59.745 1.00 34.47 323 GLY A CA 1
ATOM 2613 C C . GLY A 1 331 ? 17.105 7.064 -59.732 1.00 39.55 323 GLY A C 1
ATOM 2614 O O . GLY A 1 331 ? 16.166 7.734 -59.308 1.00 40.14 323 GLY A O 1
ATOM 2615 N N . CYS A 1 332 ? 18.188 7.640 -60.249 1.00 35.61 324 CYS A N 1
ATOM 2616 C CA . CYS A 1 332 ? 18.365 9.081 -60.133 1.00 35.20 324 CYS A CA 1
ATOM 2617 C C . CYS A 1 332 ? 18.270 9.814 -61.469 1.00 35.76 324 CYS A C 1
ATOM 2618 O O . CYS A 1 332 ? 18.682 10.977 -61.559 1.00 37.07 324 CYS A O 1
ATOM 2621 N N . ALA A 1 333 ? 17.676 9.191 -62.495 1.00 35.30 325 ALA A N 1
ATOM 2622 C CA . ALA A 1 333 ? 17.572 9.867 -63.785 1.00 39.73 325 ALA A CA 1
ATOM 2623 C C . ALA A 1 333 ? 16.758 11.157 -63.709 1.00 43.11 325 ALA A C 1
ATOM 2624 O O . ALA A 1 333 ? 16.946 12.045 -64.547 1.00 43.60 325 ALA A O 1
ATOM 2626 N N . GLU A 1 334 ? 15.858 11.288 -62.740 1.00 39.87 326 GLU A N 1
ATOM 2627 C CA . GLU A 1 334 ? 15.072 12.512 -62.623 1.00 43.12 326 GLU A CA 1
ATOM 2628 C C . GLU A 1 334 ? 15.783 13.616 -61.834 1.00 42.91 326 GLU A C 1
ATOM 2629 O O . GLU A 1 334 ? 15.146 14.628 -61.541 1.00 47.14 326 GLU A O 1
ATOM 2631 N N . TYR A 1 335 ? 17.058 13.451 -61.470 1.00 40.78 327 TYR A N 1
ATOM 2632 C CA . TYR A 1 335 ? 17.814 14.543 -60.861 1.00 43.70 327 TYR A CA 1
ATOM 2633 C C . TYR A 1 335 ? 17.725 15.817 -61.692 1.00 46.30 327 TYR A C 1
ATOM 2634 O O . TYR A 1 335 ? 17.841 15.794 -62.922 1.00 46.16 327 TYR A O 1
ATOM 2643 N N . THR A 1 336 ? 17.537 16.938 -61.004 1.00 45.95 328 THR A N 1
ATOM 2644 C CA . THR A 1 336 ? 17.376 18.234 -61.646 1.00 50.42 328 THR A CA 1
ATOM 2645 C C . THR A 1 336 ? 18.732 18.821 -62.028 1.00 54.41 328 THR A C 1
ATOM 2646 O O . THR A 1 336 ? 19.793 18.324 -61.639 1.00 50.26 328 THR A O 1
ATOM 2650 N N . ARG A 1 337 ? 18.685 19.908 -62.801 1.00 55.29 329 ARG A N 1
ATOM 2651 C CA . ARG A 1 337 ? 19.917 20.600 -63.159 1.00 55.28 329 ARG A CA 1
ATOM 2652 C C . ARG A 1 337 ? 20.620 21.147 -61.922 1.00 52.98 329 ARG A C 1
ATOM 2653 O O . ARG A 1 337 ? 21.851 21.095 -61.831 1.00 50.13 329 ARG A O 1
ATOM 2655 N N . LYS A 1 338 ? 19.854 21.654 -60.947 1.00 54.88 330 LYS A N 1
ATOM 2656 C CA . LYS A 1 338 ? 20.469 22.125 -59.708 1.00 58.06 330 LYS A CA 1
ATOM 2657 C C . LYS A 1 338 ? 21.191 20.996 -58.988 1.00 53.68 330 LYS A C 1
ATOM 2658 O O . LYS A 1 338 ? 22.302 21.188 -58.477 1.00 53.59 330 LYS A O 1
ATOM 2660 N N . GLN A 1 339 ? 20.575 19.809 -58.934 1.00 47.43 331 GLN A N 1
ATOM 2661 C CA . GLN A 1 339 ? 21.214 18.667 -58.285 1.00 48.63 331 GLN A CA 1
ATOM 2662 C C . GLN A 1 339 ? 22.475 18.221 -59.028 1.00 50.02 331 GLN A C 1
ATOM 2663 O O . GLN A 1 339 ? 23.481 17.881 -58.394 1.00 46.39 331 GLN A O 1
ATOM 2669 N N . ILE A 1 340 ? 22.441 18.206 -60.365 1.00 44.60 332 ILE A N 1
ATOM 2670 C CA . ILE A 1 340 ? 23.624 17.818 -61.129 1.00 45.74 332 ILE A CA 1
ATOM 2671 C C . ILE A 1 340 ? 24.735 18.848 -60.935 1.00 46.91 332 ILE A C 1
ATOM 2672 O O . ILE A 1 340 ? 25.899 18.494 -60.704 1.00 48.05 332 ILE A O 1
ATOM 2677 N N . ASP A 1 341 ? 24.391 20.141 -61.032 1.00 46.62 333 ASP A N 1
ATOM 2678 C CA . ASP A 1 341 ? 25.376 21.203 -60.830 1.00 48.23 333 ASP A CA 1
ATOM 2679 C C . ASP A 1 341 ? 25.958 21.162 -59.425 1.00 48.25 333 ASP A C 1
ATOM 2680 O O . ASP A 1 341 ? 27.145 21.465 -59.230 1.00 43.97 333 ASP A O 1
ATOM 2685 N N . GLU A 1 342 ? 25.140 20.789 -58.440 1.00 46.50 334 GLU A N 1
ATOM 2686 C CA . GLU A 1 342 ? 25.628 20.663 -57.068 1.00 46.91 334 GLU A CA 1
ATOM 2687 C C . GLU A 1 342 ? 26.704 19.587 -56.968 1.00 47.09 334 GLU A C 1
ATOM 2688 O O . GLU A 1 342 ? 27.726 19.777 -56.295 1.00 45.65 334 GLU A O 1
ATOM 2694 N N . LEU A 1 343 ? 26.475 18.433 -57.609 1.00 47.09 335 LEU A N 1
ATOM 2695 C CA . LEU A 1 343 ? 27.492 17.387 -57.626 1.00 46.34 335 LEU A CA 1
ATOM 2696 C C . LEU A 1 343 ? 28.734 17.847 -58.385 1.00 44.03 335 LEU A C 1
ATOM 2697 O O . LEU A 1 343 ? 29.865 17.590 -57.957 1.00 43.87 335 LEU A O 1
ATOM 2702 N N . THR A 1 344 ? 28.543 18.551 -59.502 1.00 41.83 336 THR A N 1
ATOM 2703 C CA . THR A 1 344 ? 29.684 19.047 -60.261 1.00 45.66 336 THR A CA 1
ATOM 2704 C C . THR A 1 344 ? 30.503 20.027 -59.431 1.00 45.51 336 THR A C 1
ATOM 2705 O O . THR A 1 344 ? 31.739 19.978 -59.439 1.00 49.47 336 THR A O 1
ATOM 2709 N N . ASP A 1 345 ? 29.830 20.913 -58.696 1.00 44.92 337 ASP A N 1
ATOM 2710 C CA . ASP A 1 345 ? 30.538 21.834 -57.812 1.00 49.64 337 ASP A CA 1
ATOM 2711 C C . ASP A 1 345 ? 31.280 21.083 -56.715 1.00 46.49 337 ASP A C 1
ATOM 2712 O O . ASP A 1 345 ? 32.417 21.422 -56.379 1.00 47.35 337 ASP A O 1
ATOM 2717 N N . TRP A 1 346 ? 30.662 20.040 -56.164 1.00 45.89 338 TRP A N 1
ATOM 2718 C CA . TRP A 1 346 ? 31.270 19.310 -55.054 1.00 46.39 338 TRP A CA 1
ATOM 2719 C C . TRP A 1 346 ? 32.564 18.620 -55.463 1.00 47.99 338 TRP A C 1
ATOM 2720 O O . TRP A 1 346 ? 33.519 18.582 -54.682 1.00 44.93 338 TRP A O 1
ATOM 2731 N N . ILE A 1 347 ? 32.595 18.008 -56.651 1.00 44.42 339 ILE A N 1
ATOM 2732 C CA . ILE A 1 347 ? 33.827 17.368 -57.101 1.00 44.20 339 ILE A CA 1
ATOM 2733 C C . ILE A 1 347 ? 34.824 18.387 -57.618 1.00 45.60 339 ILE A C 1
ATOM 2734 O O . ILE A 1 347 ? 36.009 18.064 -57.743 1.00 48.17 339 ILE A O 1
ATOM 2739 N N . LYS A 1 348 ? 34.389 19.610 -57.929 1.00 44.72 340 LYS A N 1
ATOM 2740 C CA . LYS A 1 348 ? 35.354 20.650 -58.266 1.00 48.10 340 LYS A CA 1
ATOM 2741 C C . LYS A 1 348 ? 36.026 21.267 -57.039 1.00 51.43 340 LYS A C 1
ATOM 2742 O O . LYS A 1 348 ? 36.962 22.055 -57.205 1.00 47.11 340 LYS A O 1
ATOM 2748 N N . ARG A 1 349 ? 35.577 20.942 -55.830 1.00 48.20 341 ARG A N 1
ATOM 2749 C CA . ARG A 1 349 ? 36.254 21.442 -54.642 1.00 53.14 341 ARG A CA 1
ATOM 2750 C C . ARG A 1 349 ? 37.721 21.022 -54.673 1.00 54.10 341 ARG A C 1
ATOM 2751 O O . ARG A 1 349 ? 38.033 19.901 -55.098 1.00 52.45 341 ARG A O 1
ATOM 2759 N N . PRO A 1 350 ? 38.640 21.878 -54.203 1.00 59.65 342 PRO A N 1
ATOM 2760 C CA . PRO A 1 350 ? 40.072 21.523 -54.235 1.00 56.49 342 PRO A CA 1
ATOM 2761 C C . PRO A 1 350 ? 40.383 20.221 -53.532 1.00 53.08 342 PRO A C 1
ATOM 2762 O O . PRO A 1 350 ? 41.348 19.542 -53.901 1.00 55.41 342 PRO A O 1
ATOM 2766 N N . GLN A 1 351 ? 39.601 19.866 -52.513 1.00 52.77 343 GLN A N 1
ATOM 2767 C CA . GLN A 1 351 ? 39.761 18.576 -51.850 1.00 53.72 343 GLN A CA 1
ATOM 2768 C C . GLN A 1 351 ? 39.678 17.420 -52.834 1.00 49.06 343 GLN A C 1
ATOM 2769 O O . GLN A 1 351 ? 40.325 16.392 -52.628 1.00 47.05 343 GLN A O 1
ATOM 2775 N N . ILE A 1 352 ? 38.855 17.543 -53.874 1.00 51.71 344 ILE A N 1
ATOM 2776 C CA . ILE A 1 352 ? 38.654 16.473 -54.862 1.00 47.77 344 ILE A CA 1
ATOM 2777 C C . ILE A 1 352 ? 39.470 16.723 -56.122 1.00 45.48 344 ILE A C 1
ATOM 2778 O O . ILE A 1 352 ? 40.197 15.844 -56.582 1.00 46.37 344 ILE A O 1
ATOM 2783 N N . GLY A 1 353 ? 39.354 17.920 -56.690 1.00 43.99 345 GLY A N 1
ATOM 2784 C CA . GLY A 1 353 ? 40.191 18.321 -57.793 1.00 46.34 345 GLY A CA 1
ATOM 2785 C C . GLY A 1 353 ? 39.693 17.941 -59.164 1.00 50.96 345 GLY A C 1
ATOM 2786 O O . GLY A 1 353 ? 40.481 17.972 -60.116 1.00 48.12 345 GLY A O 1
ATOM 2787 N N . ALA A 1 354 ? 38.421 17.566 -59.302 1.00 47.40 346 ALA A N 1
ATOM 2788 C CA . ALA A 1 354 ? 37.904 17.235 -60.621 1.00 46.42 346 ALA A CA 1
ATOM 2789 C C . ALA A 1 354 ? 37.696 18.498 -61.447 1.00 44.59 346 ALA A C 1
ATOM 2790 O O . ALA A 1 354 ? 37.442 19.584 -60.916 1.00 47.56 346 ALA A O 1
ATOM 2792 N N . THR A 1 355 ? 37.839 18.353 -62.762 1.00 44.06 347 THR A N 1
ATOM 2793 C CA . THR A 1 355 ? 37.661 19.480 -63.669 1.00 45.45 347 THR A CA 1
ATOM 2794 C C . THR A 1 355 ? 36.230 19.591 -64.180 1.00 47.61 347 THR A C 1
ATOM 2795 O O . THR A 1 355 ? 35.807 20.682 -64.576 1.00 53.00 347 THR A O 1
ATOM 2799 N N . GLY A 1 356 ? 35.488 18.488 -64.225 1.00 46.79 348 GLY A N 1
ATOM 2800 C CA . GLY A 1 356 ? 34.135 18.520 -64.757 1.00 41.24 348 GLY A CA 1
ATOM 2801 C C . GLY A 1 356 ? 33.501 17.153 -64.662 1.00 40.08 348 GLY A C 1
ATOM 2802 O O . GLY A 1 356 ? 34.077 16.221 -64.103 1.00 38.92 348 GLY A O 1
ATOM 2803 N N . MET A 1 357 ? 32.299 17.045 -65.215 1.00 39.03 349 MET A N 1
ATOM 2804 C CA . MET A 1 357 ? 31.546 15.796 -65.182 1.00 38.91 349 MET A CA 1
ATOM 2805 C C . MET A 1 357 ? 30.588 15.707 -66.369 1.00 40.10 349 MET A C 1
ATOM 2806 O O . MET A 1 357 ? 29.978 16.705 -66.747 1.00 36.86 349 MET A O 1
ATOM 2811 N N . VAL A 1 358 ? 30.486 14.512 -66.958 1.00 34.62 350 VAL A N 1
ATOM 2812 C CA . VAL A 1 358 ? 29.503 14.188 -67.985 1.00 33.61 350 VAL A CA 1
ATOM 2813 C C . VAL A 1 358 ? 28.395 13.363 -67.344 1.00 35.36 350 VAL A C 1
ATOM 2814 O O . VAL A 1 358 ? 28.658 12.512 -66.478 1.00 32.86 350 VAL A O 1
ATOM 2818 N N . TRP A 1 359 ? 27.151 13.613 -67.739 1.00 31.97 351 TRP A N 1
ATOM 2819 C CA . TRP A 1 359 ? 26.047 12.808 -67.226 1.00 32.72 351 TRP A CA 1
ATOM 2820 C C . TRP A 1 359 ? 25.261 12.184 -68.367 1.00 34.59 351 TRP A C 1
ATOM 2821 O O . TRP A 1 359 ? 25.185 12.732 -69.479 1.00 32.57 351 TRP A O 1
ATOM 2832 N N . ILE A 1 360 ? 24.699 11.011 -68.079 1.00 34.41 352 ILE A N 1
ATOM 2833 C CA . ILE A 1 360 ? 23.874 10.267 -69.016 1.00 31.71 352 ILE A CA 1
ATOM 2834 C C . ILE A 1 360 ? 22.614 9.799 -68.295 1.00 32.13 352 ILE A C 1
ATOM 2835 O O . ILE A 1 360 ? 22.699 9.096 -67.279 1.00 34.12 352 ILE A O 1
ATOM 2840 N N . LYS A 1 361 ? 21.450 10.208 -68.804 1.00 33.09 353 LYS A N 1
ATOM 2841 C CA . LYS A 1 361 ? 20.166 9.830 -68.232 1.00 35.08 353 LYS A CA 1
ATOM 2842 C C . LYS A 1 361 ? 19.548 8.727 -69.072 1.00 34.55 353 LYS A C 1
ATOM 2843 O O . LYS A 1 361 ? 19.345 8.896 -70.279 1.00 36.14 353 LYS A O 1
ATOM 2849 N N . TYR A 1 362 ? 19.251 7.609 -68.434 1.00 32.82 354 TYR A N 1
ATOM 2850 C CA . TYR A 1 362 ? 18.390 6.589 -69.016 1.00 35.62 354 TYR A CA 1
ATOM 2851 C C . TYR A 1 362 ? 16.976 6.891 -68.534 1.00 37.07 354 TYR A C 1
ATOM 2852 O O . TYR A 1 362 ? 16.571 6.478 -67.446 1.00 37.68 354 TYR A O 1
ATOM 2861 N N . GLN A 1 363 ? 16.215 7.644 -69.333 1.00 36.42 355 GLN A N 1
ATOM 2862 C CA . GLN A 1 363 ? 14.923 8.117 -68.856 1.00 37.47 355 GLN A CA 1
ATOM 2863 C C . GLN A 1 363 ? 13.962 6.940 -68.666 1.00 39.69 355 GLN A C 1
ATOM 2864 O O . GLN A 1 363 ? 14.132 5.865 -69.254 1.00 37.84 355 GLN A O 1
ATOM 2870 N N . ALA A 1 364 ? 12.938 7.160 -67.827 1.00 42.45 356 ALA A N 1
ATOM 2871 C CA . ALA A 1 364 ? 11.938 6.125 -67.572 1.00 39.77 356 ALA A CA 1
ATOM 2872 C C . ALA A 1 364 ? 11.160 5.762 -68.836 1.00 39.92 356 ALA A C 1
ATOM 2873 O O . ALA A 1 364 ? 10.617 4.655 -68.927 1.00 41.23 356 ALA A O 1
ATOM 2875 N N . ASP A 1 365 ? 11.061 6.668 -69.808 1.00 41.33 357 ASP A N 1
ATOM 2876 C CA . ASP A 1 365 ? 10.389 6.320 -71.056 1.00 40.14 357 ASP A CA 1
ATOM 2877 C C . ASP A 1 365 ? 11.324 5.638 -72.044 1.00 39.00 357 ASP A C 1
ATOM 2878 O O . ASP A 1 365 ? 10.951 5.447 -73.206 1.00 34.81 357 ASP A O 1
ATOM 2883 N N . GLY A 1 366 ? 12.548 5.303 -71.623 1.00 41.65 358 GLY A N 1
ATOM 2884 C CA . GLY A 1 366 ? 13.469 4.572 -72.467 1.00 36.98 358 GLY A CA 1
ATOM 2885 C C . GLY A 1 366 ? 14.440 5.407 -73.273 1.00 37.55 358 GLY A C 1
ATOM 2886 O O . GLY A 1 366 ? 15.397 4.846 -73.824 1.00 38.03 358 GLY A O 1
ATOM 2887 N N . ILE A 1 367 ? 14.294 6.726 -73.304 1.00 36.63 359 ILE A N 1
ATOM 2888 C CA . ILE A 1 367 ? 15.223 7.545 -74.077 1.00 40.43 359 ILE A CA 1
ATOM 2889 C C . ILE A 1 367 ? 16.514 7.741 -73.286 1.00 33.41 359 ILE A C 1
ATOM 2890 O O . ILE A 1 367 ? 16.492 8.122 -72.114 1.00 33.54 359 ILE A O 1
ATOM 2895 N N . VAL A 1 368 ? 17.641 7.446 -73.907 1.00 35.31 360 VAL A N 1
ATOM 2896 C CA . VAL A 1 368 ? 18.931 7.768 -73.308 1.00 37.58 360 VAL A CA 1
ATOM 2897 C C . VAL A 1 368 ? 19.358 9.130 -73.843 1.00 35.10 360 VAL A C 1
ATOM 2898 O O . VAL A 1 368 ? 19.378 9.351 -75.059 1.00 37.56 360 VAL A O 1
ATOM 2902 N N . THR A 1 369 ? 19.595 10.077 -72.939 1.00 33.52 361 THR A N 1
ATOM 2903 C CA . THR A 1 369 ? 20.062 11.406 -73.303 1.00 35.49 361 THR A CA 1
ATOM 2904 C C . THR A 1 369 ? 21.236 11.767 -72.403 1.00 36.78 361 THR A C 1
ATOM 2905 O O . THR A 1 369 ? 21.509 11.085 -71.411 1.00 36.33 361 THR A O 1
ATOM 2909 N N . SER A 1 370 ? 21.958 12.833 -72.755 1.00 34.40 362 SER A N 1
ATOM 2910 C CA . SER A 1 370 ? 23.213 13.129 -72.063 1.00 33.44 362 SER A CA 1
ATOM 2911 C C . SER A 1 370 ? 23.479 14.626 -72.104 1.00 33.83 362 SER A C 1
ATOM 2912 O O . SER A 1 370 ? 22.699 15.401 -72.658 1.00 35.66 362 SER A O 1
ATOM 2915 N N . SER A 1 371 ? 24.574 15.029 -71.462 1.00 35.07 363 SER A N 1
ATOM 2916 C CA . SER A 1 371 ? 25.109 16.378 -71.593 1.00 33.70 363 SER A CA 1
ATOM 2917 C C . SER A 1 371 ? 26.057 16.518 -72.774 1.00 37.35 363 SER A C 1
ATOM 2918 O O . SER A 1 371 ? 26.632 17.595 -72.957 1.00 40.18 363 SER A O 1
ATOM 2921 N N . VAL A 1 372 ? 26.227 15.469 -73.584 1.00 35.83 364 VAL A N 1
ATOM 2922 C CA . VAL A 1 372 ? 27.124 15.530 -74.736 1.00 32.22 364 VAL A CA 1
ATOM 2923 C C . VAL A 1 372 ? 26.440 14.970 -75.989 1.00 34.22 364 VAL A C 1
ATOM 2924 O O . VAL A 1 372 ? 27.064 14.271 -76.793 1.00 35.39 364 VAL A O 1
ATOM 2928 N N . ASN A 1 373 ? 25.152 15.279 -76.179 1.00 32.83 365 ASN A N 1
ATOM 2929 C CA . ASN A 1 373 ? 24.419 14.765 -77.336 1.00 30.80 365 ASN A CA 1
ATOM 2930 C C . ASN A 1 373 ? 24.980 15.288 -78.653 1.00 36.51 365 ASN A C 1
ATOM 2931 O O . ASN A 1 373 ? 24.737 14.693 -79.707 1.00 34.17 365 ASN A O 1
ATOM 2936 N N . LYS A 1 374 ? 25.692 16.410 -78.619 1.00 32.23 366 LYS A N 1
ATOM 2937 C CA . LYS A 1 374 ? 26.316 16.917 -79.825 1.00 37.00 366 LYS A CA 1
ATOM 2938 C C . LYS A 1 374 ? 27.354 15.939 -80.366 1.00 35.01 366 LYS A C 1
ATOM 2939 O O . LYS A 1 374 ? 27.613 15.931 -81.568 1.00 36.98 366 LYS A O 1
ATOM 2945 N N . PHE A 1 375 ? 27.889 15.057 -79.518 1.00 33.58 367 PHE A N 1
ATOM 2946 C CA . PHE A 1 375 ? 28.945 14.139 -79.919 1.00 32.31 367 PHE A CA 1
ATOM 2947 C C . PHE A 1 375 ? 28.512 12.687 -79.945 1.00 33.17 367 PHE A C 1
ATOM 2948 O O . PHE A 1 375 ? 29.132 11.893 -80.656 1.00 37.36 367 PHE A O 1
ATOM 2956 N N . TYR A 1 376 ? 27.474 12.316 -79.201 1.00 33.35 368 TYR A N 1
ATOM 2957 C CA . TYR A 1 376 ? 27.051 10.927 -79.094 1.00 35.84 368 TYR A CA 1
ATOM 2958 C C . TYR A 1 376 ? 25.555 10.860 -79.359 1.00 36.39 368 TYR A C 1
ATOM 2959 O O . TYR A 1 376 ? 24.784 11.548 -78.684 1.00 35.69 368 TYR A O 1
ATOM 2968 N N . ASN A 1 377 ? 25.142 10.016 -80.309 1.00 35.07 369 ASN A N 1
ATOM 2969 C CA . ASN A 1 377 ? 23.727 9.892 -80.643 1.00 36.90 369 ASN A CA 1
ATOM 2970 C C . ASN A 1 377 ? 23.078 8.863 -79.723 1.00 38.30 369 ASN A C 1
ATOM 2971 O O . ASN A 1 377 ? 23.730 8.297 -78.841 1.00 38.07 369 ASN A O 1
ATOM 2976 N N . GLU A 1 378 ? 21.788 8.586 -79.947 1.00 36.76 370 GLU A N 1
ATOM 2977 C CA . GLU A 1 378 ? 21.048 7.733 -79.016 1.00 45.26 370 GLU A CA 1
ATOM 2978 C C . GLU A 1 378 ? 21.609 6.310 -78.968 1.00 40.89 370 GLU A C 1
ATOM 2979 O O . GLU A 1 378 ? 21.612 5.675 -77.902 1.00 37.11 370 GLU A O 1
ATOM 2985 N N . GLU A 1 379 ? 22.022 5.773 -80.119 1.00 42.97 371 GLU A N 1
ATOM 2986 C CA . GLU A 1 379 ? 22.581 4.424 -80.163 1.00 45.04 371 GLU A CA 1
ATOM 2987 C C . GLU A 1 379 ? 23.929 4.347 -79.449 1.00 42.12 371 GLU A C 1
ATOM 2988 O O . GLU A 1 379 ? 24.254 3.326 -78.841 1.00 41.85 371 GLU A O 1
ATOM 2994 N N . ASP A 1 380 ? 24.755 5.384 -79.578 1.00 38.09 372 ASP A N 1
ATOM 2995 C CA . ASP A 1 380 ? 26.019 5.438 -78.858 1.00 35.83 372 ASP A CA 1
ATOM 2996 C C . ASP A 1 380 ? 25.762 5.436 -77.352 1.00 39.71 372 ASP A C 1
ATOM 2997 O O . ASP A 1 380 ? 26.372 4.667 -76.598 1.00 31.83 372 ASP A O 1
ATOM 3002 N N . LEU A 1 381 ? 24.829 6.288 -76.910 1.00 34.03 373 LEU A N 1
ATOM 3003 C CA . LEU A 1 381 ? 24.507 6.387 -75.493 1.00 38.20 373 LEU A CA 1
ATOM 3004 C C . LEU A 1 381 ? 23.918 5.083 -74.975 1.00 36.71 373 LEU A C 1
ATOM 3005 O O . LEU A 1 381 ? 24.215 4.670 -73.849 1.00 34.42 373 LEU A O 1
ATOM 3010 N N . LYS A 1 382 ? 23.143 4.386 -75.814 1.00 37.49 374 LYS A N 1
ATOM 3011 C CA . LYS A 1 382 ? 22.526 3.124 -75.412 1.00 36.48 374 LYS A CA 1
ATOM 3012 C C . LYS A 1 382 ? 23.576 2.043 -75.155 1.00 39.80 374 LYS A C 1
ATOM 3013 O O . LYS A 1 382 ? 23.458 1.269 -74.194 1.00 39.73 374 LYS A O 1
ATOM 3019 N N . LYS A 1 383 ? 24.608 1.978 -76.000 1.00 35.76 375 LYS A N 1
ATOM 3020 C CA . LYS A 1 383 ? 25.705 1.035 -75.777 1.00 39.76 375 LYS A CA 1
ATOM 3021 C C . LYS A 1 383 ? 26.455 1.344 -74.484 1.00 38.31 375 LYS A C 1
ATOM 3022 O O . LYS A 1 383 ? 26.955 0.430 -73.819 1.00 35.62 375 LYS A O 1
ATOM 3028 N N . ILE A 1 384 ? 26.589 2.628 -74.132 1.00 38.18 376 ILE A N 1
ATOM 3029 C CA . ILE A 1 384 ? 27.199 2.956 -72.844 1.00 34.64 376 ILE A CA 1
ATOM 3030 C C . ILE A 1 384 ? 26.311 2.488 -71.696 1.00 35.89 376 ILE A C 1
ATOM 3031 O O . ILE A 1 384 ? 26.793 1.884 -70.725 1.00 34.65 376 ILE A O 1
ATOM 3036 N N . ALA A 1 385 ? 24.998 2.736 -71.793 1.00 34.49 377 ALA A N 1
ATOM 3037 C CA . ALA A 1 385 ? 24.098 2.251 -70.753 1.00 34.83 377 ALA A CA 1
ATOM 3038 C C . ALA A 1 385 ? 24.174 0.732 -70.632 1.00 33.18 377 ALA A C 1
ATOM 3039 O O . ALA A 1 385 ? 24.122 0.179 -69.520 1.00 35.18 377 ALA A O 1
ATOM 3041 N N . GLU A 1 386 ? 24.329 0.047 -71.763 1.00 35.50 378 GLU A N 1
ATOM 3042 C CA . GLU A 1 386 ? 24.475 -1.406 -71.760 1.00 37.03 378 GLU A CA 1
ATOM 3043 C C . GLU A 1 386 ? 25.777 -1.832 -71.099 1.00 36.38 378 GLU A C 1
ATOM 3044 O O . GLU A 1 386 ? 25.810 -2.847 -70.399 1.00 36.43 378 GLU A O 1
ATOM 3050 N N . GLU A 1 387 ? 26.857 -1.078 -71.316 1.00 35.18 379 GLU A N 1
ATOM 3051 C CA . GLU A 1 387 ? 28.098 -1.366 -70.608 1.00 34.19 379 GLU A CA 1
ATOM 3052 C C . GLU A 1 387 ? 27.883 -1.292 -69.103 1.00 36.81 379 GLU A C 1
ATOM 3053 O O . GLU A 1 387 ? 28.380 -2.143 -68.356 1.00 38.02 379 GLU A O 1
ATOM 3059 N N . PHE A 1 388 ? 27.116 -0.302 -68.636 1.00 36.49 380 PHE A N 1
ATOM 3060 C CA . PHE A 1 388 ? 26.812 -0.219 -67.207 1.00 31.38 380 PHE A CA 1
ATOM 3061 C C . PHE A 1 388 ? 25.785 -1.229 -66.733 1.00 34.20 380 PHE A C 1
ATOM 3062 O O . PHE A 1 388 ? 25.667 -1.426 -65.524 1.00 38.51 380 PHE A O 1
ATOM 3070 N N . GLY A 1 389 ? 25.060 -1.890 -67.626 1.00 37.40 381 GLY A N 1
ATOM 3071 C CA . GLY A 1 389 ? 23.885 -2.609 -67.165 1.00 35.42 381 GLY A CA 1
ATOM 3072 C C . GLY A 1 389 ? 22.840 -1.689 -66.573 1.00 35.58 381 GLY A C 1
ATOM 3073 O O . GLY A 1 389 ? 22.069 -2.100 -65.702 1.00 34.12 381 GLY A O 1
ATOM 3074 N N . ALA A 1 390 ? 22.784 -0.448 -67.038 1.00 36.14 382 ALA A N 1
ATOM 3075 C CA . ALA A 1 390 ? 21.823 0.503 -66.519 1.00 34.02 382 ALA A CA 1
ATOM 3076 C C . ALA A 1 390 ? 20.420 0.204 -67.053 1.00 33.57 382 ALA A C 1
ATOM 3077 O O . ALA A 1 390 ? 20.237 -0.433 -68.097 1.00 34.20 382 ALA A O 1
ATOM 3079 N N . LYS A 1 391 ? 19.428 0.679 -66.319 1.00 35.00 383 LYS A N 1
ATOM 3080 C CA . LYS A 1 391 ? 18.021 0.454 -66.603 1.00 35.00 383 LYS A CA 1
ATOM 3081 C C . LYS A 1 391 ? 17.323 1.799 -66.634 1.00 37.59 383 LYS A C 1
ATOM 3082 O O . LYS A 1 391 ? 17.836 2.781 -66.081 1.00 34.66 383 LYS A O 1
ATOM 3088 N N . PRO A 1 392 ? 16.139 1.870 -67.251 1.00 36.62 384 PRO A N 1
ATOM 3089 C CA . PRO A 1 392 ? 15.371 3.120 -67.248 1.00 36.75 384 PRO A CA 1
ATOM 3090 C C . PRO A 1 392 ? 15.194 3.639 -65.832 1.00 34.27 384 PRO A C 1
ATOM 3091 O O . PRO A 1 392 ? 14.912 2.882 -64.907 1.00 38.44 384 PRO A O 1
ATOM 3095 N N . GLY A 1 393 ? 15.434 4.939 -65.655 1.00 35.48 385 GLY A N 1
ATOM 3096 C CA . GLY A 1 393 ? 15.459 5.559 -64.351 1.00 35.21 385 GLY A CA 1
ATOM 3097 C C . GLY A 1 393 ? 16.853 5.800 -63.797 1.00 40.46 385 GLY A C 1
ATOM 3098 O O . GLY A 1 393 ? 16.987 6.481 -62.769 1.00 37.48 385 GLY A O 1
ATOM 3099 N N . ASP A 1 394 ? 17.892 5.276 -64.442 1.00 33.65 386 ASP A N 1
ATOM 3100 C CA . ASP A 1 394 ? 19.238 5.387 -63.894 1.00 34.52 386 ASP A CA 1
ATOM 3101 C C . ASP A 1 394 ? 19.964 6.636 -64.405 1.00 35.70 386 ASP A C 1
ATOM 3102 O O . ASP A 1 394 ? 19.638 7.191 -65.459 1.00 31.35 386 ASP A O 1
ATOM 3107 N N . LEU A 1 395 ? 20.949 7.086 -63.618 1.00 32.64 387 LEU A N 1
ATOM 3108 C CA . LEU A 1 395 ? 21.807 8.213 -63.971 1.00 34.94 387 LEU A CA 1
ATOM 3109 C C . LEU A 1 395 ? 23.270 7.783 -63.904 1.00 32.19 387 LEU A C 1
ATOM 3110 O O . LEU A 1 395 ? 23.745 7.348 -62.849 1.00 33.87 387 LEU A O 1
ATOM 3115 N N . MET A 1 396 ? 23.972 7.900 -65.023 1.00 31.71 388 MET A N 1
ATOM 3116 C CA . MET A 1 396 ? 25.393 7.597 -65.106 1.00 32.53 388 MET A CA 1
ATOM 3117 C C . MET A 1 396 ? 26.182 8.894 -65.051 1.00 35.69 388 MET A C 1
ATOM 3118 O O . MET A 1 396 ? 25.822 9.871 -65.716 1.00 33.25 388 MET A O 1
ATOM 3123 N N . LEU A 1 397 ? 27.232 8.901 -64.232 1.00 29.76 389 LEU A N 1
ATOM 3124 C CA . LEU A 1 397 ? 28.120 10.038 -64.046 1.00 31.80 389 LEU A CA 1
ATOM 3125 C C . LEU A 1 397 ? 29.518 9.627 -64.485 1.00 32.90 389 LEU A C 1
ATOM 3126 O O . LEU A 1 397 ? 30.022 8.578 -64.066 1.00 32.80 389 LEU A O 1
ATOM 3131 N N . VAL A 1 398 ? 30.143 10.443 -65.329 1.00 32.17 390 VAL A N 1
ATOM 3132 C CA . VAL A 1 398 ? 31.380 10.069 -66.010 1.00 34.46 390 VAL A CA 1
ATOM 3133 C C . VAL A 1 398 ? 32.439 11.135 -65.772 1.00 31.29 390 VAL A C 1
ATOM 3134 O O . VAL A 1 398 ? 32.201 12.319 -66.029 1.00 32.63 390 VAL A O 1
ATOM 3138 N N . LEU A 1 399 ? 33.610 10.709 -65.305 1.00 28.81 391 LEU A N 1
ATOM 3139 C CA . LEU A 1 399 ? 34.771 11.572 -65.159 1.00 32.19 391 LEU A CA 1
ATOM 3140 C C . LEU A 1 399 ? 35.844 11.130 -66.139 1.00 30.96 391 LEU A C 1
ATOM 3141 O O . LEU A 1 399 ? 35.788 10.039 -66.713 1.00 28.45 391 LEU A O 1
ATOM 3146 N N . SER A 1 400 ? 36.845 11.983 -66.318 1.00 34.08 392 SER A N 1
ATOM 3147 C CA . SER A 1 400 ? 37.982 11.610 -67.147 1.00 33.51 392 SER A CA 1
ATOM 3148 C C . SER A 1 400 ? 39.230 12.322 -66.646 1.00 33.30 392 SER A C 1
ATOM 3149 O O . SER A 1 400 ? 39.144 13.370 -66.008 1.00 32.80 392 SER A O 1
ATOM 3152 N N . GLY A 1 401 ? 40.385 11.728 -66.930 1.00 34.01 393 GLY A N 1
ATOM 3153 C CA . GLY A 1 401 ? 41.651 12.341 -66.585 1.00 36.28 393 GLY A CA 1
ATOM 3154 C C . GLY A 1 401 ? 42.749 11.295 -66.486 1.00 38.44 393 GLY A C 1
ATOM 3155 O O . GLY A 1 401 ? 42.648 10.206 -67.057 1.00 37.22 393 GLY A O 1
ATOM 3156 N N . ASN A 1 402 ? 43.813 11.672 -65.775 1.00 37.83 394 ASN A N 1
ATOM 3157 C CA . ASN A 1 402 ? 44.894 10.733 -65.511 1.00 38.90 394 ASN A CA 1
ATOM 3158 C C . ASN A 1 402 ? 44.372 9.582 -64.656 1.00 40.08 394 ASN A C 1
ATOM 3159 O O . ASN A 1 402 ? 43.537 9.775 -63.763 1.00 37.19 394 ASN A O 1
ATOM 3164 N N . GLU A 1 403 ? 44.909 8.386 -64.921 1.00 35.67 395 GLU A N 1
ATOM 3165 C CA . GLU A 1 403 ? 44.351 7.145 -64.390 1.00 37.09 395 GLU A CA 1
ATOM 3166 C C . GLU A 1 403 ? 44.192 7.186 -62.879 1.00 40.96 395 GLU A C 1
ATOM 3167 O O . GLU A 1 403 ? 43.099 6.940 -62.359 1.00 36.87 395 GLU A O 1
ATOM 3173 N N . ASN A 1 404 ? 45.267 7.504 -62.153 1.00 34.14 396 ASN A N 1
ATOM 3174 C CA . ASN A 1 404 ? 45.184 7.449 -60.698 1.00 40.20 396 ASN A CA 1
ATOM 3175 C C . ASN A 1 404 ? 44.348 8.595 -60.165 1.00 41.39 396 ASN A C 1
ATOM 3176 O O . ASN A 1 404 ? 43.588 8.423 -59.204 1.00 39.97 396 ASN A O 1
ATOM 3181 N N . LYS A 1 405 ? 44.489 9.772 -60.783 1.00 37.80 397 LYS A N 1
ATOM 3182 C CA . LYS A 1 405 ? 43.791 10.959 -60.324 1.00 36.83 397 LYS A CA 1
ATOM 3183 C C . LYS A 1 405 ? 42.280 10.802 -60.470 1.00 37.72 397 LYS A C 1
ATOM 3184 O O . LYS A 1 405 ? 41.526 11.112 -59.547 1.00 36.71 397 LYS A O 1
ATOM 3190 N N . VAL A 1 406 ? 41.825 10.303 -61.618 1.00 36.66 398 VAL A N 1
ATOM 3191 C CA . VAL A 1 406 ? 40.390 10.237 -61.880 1.00 35.59 398 VAL A CA 1
ATOM 3192 C C . VAL A 1 406 ? 39.757 9.082 -61.115 1.00 32.04 398 VAL A C 1
ATOM 3193 O O . VAL A 1 406 ? 38.595 9.159 -60.707 1.00 34.45 398 VAL A O 1
ATOM 3197 N N . ARG A 1 407 ? 40.501 8.009 -60.863 1.00 33.32 399 ARG A N 1
ATOM 3198 C CA . ARG A 1 407 ? 39.958 6.954 -60.020 1.00 36.36 399 ARG A CA 1
ATOM 3199 C C . ARG A 1 407 ? 39.711 7.443 -58.593 1.00 36.44 399 ARG A C 1
ATOM 3200 O O . ARG A 1 407 ? 38.709 7.073 -57.967 1.00 32.24 399 ARG A O 1
ATOM 3208 N N . ALA A 1 408 ? 40.608 8.276 -58.058 1.00 37.78 400 ALA A N 1
ATOM 3209 C CA . ALA A 1 408 ? 40.392 8.811 -56.715 1.00 35.81 400 ALA A CA 1
ATOM 3210 C C . ALA A 1 408 ? 39.219 9.778 -56.686 1.00 33.42 400 ALA A C 1
ATOM 3211 O O . ALA A 1 408 ? 38.453 9.800 -55.719 1.00 30.16 400 ALA A O 1
ATOM 3213 N N . GLN A 1 409 ? 39.091 10.613 -57.719 1.00 32.30 401 GLN A N 1
ATOM 3214 C CA . GLN A 1 409 ? 37.970 11.542 -57.794 1.00 36.68 401 GLN A CA 1
ATOM 3215 C C . GLN A 1 409 ? 36.649 10.787 -57.857 1.00 33.86 401 GLN A C 1
ATOM 3216 O O . GLN A 1 409 ? 35.720 11.076 -57.103 1.00 34.21 401 GLN A O 1
ATOM 3222 N N . LEU A 1 410 ? 36.557 9.805 -58.752 1.00 33.95 402 LEU A N 1
ATOM 3223 C CA . LEU A 1 410 ? 35.332 9.037 -58.892 1.00 29.70 402 LEU A CA 1
ATOM 3224 C C . LEU A 1 410 ? 35.035 8.249 -57.629 1.00 36.38 402 LEU A C 1
ATOM 3225 O O . LEU A 1 410 ? 33.861 8.045 -57.282 1.00 31.60 402 LEU A O 1
ATOM 3230 N N . SER A 1 411 ? 36.085 7.791 -56.931 1.00 31.09 403 SER A N 1
ATOM 3231 C CA . SER A 1 411 ? 35.885 7.086 -55.664 1.00 34.90 403 SER A CA 1
ATOM 3232 C C . SER A 1 411 ? 35.302 8.009 -54.606 1.00 32.92 403 SER A C 1
ATOM 3233 O O . SER A 1 411 ? 34.405 7.612 -53.853 1.00 34.08 403 SER A O 1
ATOM 3236 N N . ALA A 1 412 ? 35.802 9.245 -54.524 1.00 33.16 404 ALA A N 1
ATOM 3237 C CA . ALA A 1 412 ? 35.211 10.201 -53.591 1.00 36.34 404 ALA A CA 1
ATOM 3238 C C . ALA A 1 412 ? 33.746 10.449 -53.920 1.00 36.42 404 ALA A C 1
ATOM 3239 O O . ALA A 1 412 ? 32.891 10.457 -53.027 1.00 33.32 404 ALA A O 1
ATOM 3241 N N . LEU A 1 413 ? 33.432 10.621 -55.210 1.00 35.28 405 LEU A N 1
ATOM 3242 C CA . LEU A 1 413 ? 32.047 10.849 -55.610 1.00 33.34 405 LEU A CA 1
ATOM 3243 C C . LEU A 1 413 ? 31.176 9.636 -55.303 1.00 31.75 405 LEU A C 1
ATOM 3244 O O . LEU A 1 413 ? 30.048 9.781 -54.812 1.00 35.13 405 LEU A O 1
ATOM 3249 N N . ARG A 1 414 ? 31.682 8.428 -55.580 1.00 33.38 406 ARG A N 1
ATOM 3250 C CA . ARG A 1 414 ? 30.924 7.212 -55.279 1.00 32.11 406 ARG A CA 1
ATOM 3251 C C . ARG A 1 414 ? 30.583 7.125 -53.785 1.00 36.40 406 ARG A C 1
ATOM 3252 O O . ARG A 1 414 ? 29.431 6.857 -53.409 1.00 30.30 406 ARG A O 1
ATOM 3260 N N . MET A 1 415 ? 31.582 7.358 -52.919 1.00 34.31 407 MET A N 1
ATOM 3261 C CA . MET A 1 415 ? 31.363 7.249 -51.478 1.00 33.57 407 MET A CA 1
ATOM 3262 C C . MET A 1 415 ? 30.445 8.354 -50.977 1.00 33.22 407 MET A C 1
ATOM 3263 O O . MET A 1 415 ? 29.638 8.131 -50.075 1.00 36.35 407 MET A O 1
ATOM 3268 N N . GLU A 1 416 ? 30.601 9.565 -51.506 1.00 31.78 408 GLU A N 1
ATOM 3269 C CA . GLU A 1 416 ? 29.730 10.651 -51.101 1.00 34.14 408 GLU A CA 1
ATOM 3270 C C . GLU A 1 416 ? 28.286 10.356 -51.484 1.00 37.55 408 GLU A C 1
ATOM 3271 O O . GLU A 1 416 ? 27.365 10.624 -50.710 1.00 38.08 408 GLU A O 1
ATOM 3277 N N . LEU A 1 417 ? 28.072 9.777 -52.667 1.00 37.96 409 LEU A N 1
ATOM 3278 C CA . LEU A 1 417 ? 26.726 9.377 -53.062 1.00 36.20 409 LEU A CA 1
ATOM 3279 C C . LEU A 1 417 ? 26.233 8.202 -52.234 1.00 33.74 409 LEU A C 1
ATOM 3280 O O . LEU A 1 417 ? 25.039 8.111 -51.954 1.00 32.31 409 LEU A O 1
ATOM 3285 N N . GLY A 1 418 ? 27.122 7.279 -51.854 1.00 34.21 410 GLY A N 1
ATOM 3286 C CA . GLY A 1 418 ? 26.693 6.175 -51.012 1.00 31.60 410 GLY A CA 1
ATOM 3287 C C . GLY A 1 418 ? 26.161 6.659 -49.673 1.00 38.70 410 GLY A C 1
ATOM 3288 O O . GLY A 1 418 ? 25.114 6.202 -49.206 1.00 33.53 410 GLY A O 1
ATOM 3289 N N . ASN A 1 419 ? 26.848 7.630 -49.064 1.00 36.65 411 ASN A N 1
ATOM 3290 C CA . ASN A 1 419 ? 26.363 8.209 -47.815 1.00 35.71 411 ASN A CA 1
ATOM 3291 C C . ASN A 1 419 ? 25.033 8.923 -48.033 1.00 39.48 411 ASN A C 1
ATOM 3292 O O . ASN A 1 419 ? 24.052 8.628 -47.347 1.00 38.22 411 ASN A O 1
ATOM 3297 N N . ARG A 1 420 ? 24.966 9.821 -49.032 1.00 38.18 412 ARG A N 1
ATOM 3298 C CA . ARG A 1 420 ? 23.762 10.633 -49.238 1.00 41.91 412 ARG A CA 1
ATOM 3299 C C . ARG A 1 420 ? 22.542 9.781 -49.563 1.00 42.06 412 ARG A C 1
ATOM 3300 O O . ARG A 1 420 ? 21.425 10.089 -49.137 1.00 47.20 412 ARG A O 1
ATOM 3308 N N . LEU A 1 421 ? 22.716 8.742 -50.341 1.00 40.23 413 LEU A N 1
ATOM 3309 C CA . LEU A 1 421 ? 21.566 7.947 -50.728 1.00 41.37 413 LEU A CA 1
ATOM 3310 C C . LEU A 1 421 ? 21.200 6.909 -49.684 1.00 35.19 413 LEU A C 1
ATOM 3311 O O . LEU A 1 421 ? 20.349 6.055 -49.953 1.00 37.32 413 LEU A O 1
ATOM 3316 N N . GLY A 1 422 ? 21.844 6.935 -48.522 1.00 39.97 414 GLY A N 1
ATOM 3317 C CA . GLY A 1 422 ? 21.521 5.991 -47.459 1.00 37.77 414 GLY A CA 1
ATOM 3318 C C . GLY A 1 422 ? 21.932 4.560 -47.726 1.00 40.09 414 GLY A C 1
ATOM 3319 O O . GLY A 1 422 ? 21.332 3.637 -47.169 1.00 38.77 414 GLY A O 1
ATOM 3320 N N . LEU A 1 423 ? 22.979 4.349 -48.524 1.00 35.69 415 LEU A N 1
ATOM 3321 C CA . LEU A 1 423 ? 23.434 3.003 -48.848 1.00 39.50 415 LEU A CA 1
ATOM 3322 C C . LEU A 1 423 ? 24.498 2.465 -47.887 1.00 39.09 415 LEU A C 1
ATOM 3323 O O . LEU A 1 423 ? 24.779 1.261 -47.916 1.00 37.27 415 LEU A O 1
ATOM 3328 N N . ARG A 1 424 ? 25.079 3.305 -47.031 1.00 34.89 416 ARG A N 1
ATOM 3329 C CA . ARG A 1 424 ? 26.097 2.873 -46.060 1.00 36.08 416 ARG A CA 1
ATOM 3330 C C . ARG A 1 424 ? 25.455 2.800 -44.674 1.00 39.80 416 ARG A C 1
ATOM 3331 O O . ARG A 1 424 ? 25.234 3.827 -44.028 1.00 39.61 416 ARG A O 1
ATOM 3339 N N . LYS A 1 425 ? 25.147 1.588 -44.213 1.00 39.05 417 LYS A N 1
ATOM 3340 C CA . LYS A 1 425 ? 24.452 1.394 -42.942 1.00 43.71 417 LYS A CA 1
ATOM 3341 C C . LYS A 1 425 ? 25.397 0.882 -41.860 1.00 43.22 417 LYS A C 1
ATOM 3342 O O . LYS A 1 425 ? 26.044 -0.161 -42.033 1.00 40.65 417 LYS A O 1
ATOM 3348 N N . GLY A 1 426 ? 25.380 1.560 -40.709 1.00 48.53 418 GLY A N 1
ATOM 3349 C CA . GLY A 1 426 ? 26.273 1.204 -39.614 1.00 52.67 418 GLY A CA 1
ATOM 3350 C C . GLY A 1 426 ? 26.166 -0.237 -39.143 1.00 49.45 418 GLY A C 1
ATOM 3351 O O . GLY A 1 426 ? 27.145 -0.795 -38.647 1.00 49.10 418 GLY A O 1
ATOM 3352 N N . ASN A 1 427 ? 25.009 -0.871 -39.320 1.00 40.58 419 ASN A N 1
ATOM 3353 C CA . ASN A 1 427 ? 24.856 -2.250 -38.866 1.00 48.33 419 ASN A CA 1
ATOM 3354 C C . ASN A 1 427 ? 25.218 -3.293 -39.924 1.00 41.20 419 ASN A C 1
ATOM 3355 O O . ASN A 1 427 ? 25.014 -4.489 -39.691 1.00 43.20 419 ASN A O 1
ATOM 3360 N N . GLU A 1 428 ? 25.689 -2.894 -41.096 1.00 42.18 420 GLU A N 1
ATOM 3361 C CA . GLU A 1 428 ? 26.080 -3.849 -42.119 1.00 39.49 420 GLU A CA 1
ATOM 3362 C C . GLU A 1 428 ? 27.597 -3.871 -42.235 1.00 35.91 420 GLU A C 1
ATOM 3363 O O . GLU A 1 428 ? 28.242 -2.818 -42.235 1.00 38.51 420 GLU A O 1
ATOM 3369 N N . PHE A 1 429 ? 28.157 -5.071 -42.350 1.00 31.81 421 PHE A N 1
ATOM 3370 C CA . PHE A 1 429 ? 29.599 -5.270 -42.316 1.00 38.87 421 PHE A CA 1
ATOM 3371 C C . PHE A 1 429 ? 30.006 -6.116 -43.504 1.00 38.08 421 PHE A C 1
ATOM 3372 O O . PHE A 1 429 ? 29.473 -7.213 -43.698 1.00 37.08 421 PHE A O 1
ATOM 3380 N N . ALA A 1 430 ? 30.977 -5.619 -44.264 1.00 35.25 422 ALA A N 1
ATOM 3381 C CA . ALA A 1 430 ? 31.540 -6.336 -45.399 1.00 39.38 422 ALA A CA 1
ATOM 3382 C C . ALA A 1 430 ? 33.049 -6.303 -45.221 1.00 36.51 422 ALA A C 1
ATOM 3383 O O . ALA A 1 430 ? 33.733 -5.377 -45.686 1.00 35.85 422 ALA A O 1
ATOM 3385 N N . PRO A 1 431 ? 33.610 -7.324 -44.597 1.00 36.24 423 PRO A N 1
ATOM 3386 C CA . PRO A 1 431 ? 35.065 -7.424 -44.528 1.00 33.98 423 PRO A CA 1
ATOM 3387 C C . PRO A 1 431 ? 35.649 -8.052 -45.784 1.00 38.61 423 PRO A C 1
ATOM 3388 O O . PRO A 1 431 ? 35.007 -8.834 -46.489 1.00 35.18 423 PRO A O 1
ATOM 3392 N N . LEU A 1 432 ? 36.901 -7.678 -46.061 1.00 33.53 424 LEU A N 1
ATOM 3393 C CA . LEU A 1 432 ? 37.627 -8.288 -47.157 1.00 31.34 424 LEU A CA 1
ATOM 3394 C C . LEU A 1 432 ? 39.104 -8.031 -46.941 1.00 32.14 424 LEU A C 1
ATOM 3395 O O . LEU A 1 432 ? 39.502 -7.132 -46.183 1.00 32.06 424 LEU A O 1
ATOM 3400 N N . TRP A 1 433 ? 39.902 -8.807 -47.665 1.00 30.83 425 TRP A N 1
ATOM 3401 C CA . TRP A 1 433 ? 41.342 -8.635 -47.745 1.00 34.60 425 TRP A CA 1
ATOM 3402 C C . TRP A 1 433 ? 41.688 -7.987 -49.082 1.00 30.91 425 TRP A C 1
ATOM 3403 O O . TRP A 1 433 ? 41.145 -8.364 -50.124 1.00 35.13 425 TRP A O 1
ATOM 3414 N N . VAL A 1 434 ? 42.636 -7.066 -49.064 1.00 31.31 426 VAL A N 1
ATOM 3415 C CA . VAL A 1 434 ? 43.274 -6.594 -50.281 1.00 31.40 426 VAL A CA 1
ATOM 3416 C C . VAL A 1 434 ? 44.684 -7.143 -50.280 1.00 32.96 426 VAL A C 1
ATOM 3417 O O . VAL A 1 434 ? 45.414 -6.965 -49.301 1.00 33.14 426 VAL A O 1
ATOM 3421 N N . ILE A 1 435 ? 45.057 -7.840 -51.358 1.00 30.80 427 ILE A N 1
ATOM 3422 C CA . ILE A 1 435 ? 46.329 -8.548 -51.431 1.00 34.55 427 ILE A CA 1
ATOM 3423 C C . ILE A 1 435 ? 47.028 -8.198 -52.745 1.00 32.03 427 ILE A C 1
ATOM 3424 O O . ILE A 1 435 ? 46.520 -7.432 -53.557 1.00 32.72 427 ILE A O 1
ATOM 3429 N N . ASP A 1 436 ? 48.211 -8.776 -52.937 1.00 33.73 428 ASP A N 1
ATOM 3430 C CA . ASP A 1 436 ? 48.950 -8.704 -54.206 1.00 33.93 428 ASP A CA 1
ATOM 3431 C C . ASP A 1 436 ? 49.274 -7.263 -54.615 1.00 33.13 428 ASP A C 1
ATOM 3432 O O . ASP A 1 436 ? 49.173 -6.894 -55.785 1.00 33.05 428 ASP A O 1
ATOM 3437 N N . PHE A 1 437 ? 49.682 -6.448 -53.643 1.00 31.67 429 PHE A N 1
ATOM 3438 C CA . PHE A 1 437 ? 50.211 -5.134 -53.941 1.00 34.30 429 PHE A CA 1
ATOM 3439 C C . PHE A 1 437 ? 51.484 -5.286 -54.773 1.00 34.73 429 PHE A C 1
ATOM 3440 O O . PHE A 1 437 ? 52.260 -6.217 -54.559 1.00 29.44 429 PHE A O 1
ATOM 3448 N N . PRO A 1 438 ? 51.751 -4.359 -55.688 1.00 35.06 430 PRO A N 1
ATOM 3449 C CA . PRO A 1 438 ? 53.051 -4.370 -56.369 1.00 35.50 430 PRO A CA 1
ATOM 3450 C C . PRO A 1 438 ? 54.189 -4.200 -55.366 1.00 36.71 430 PRO A C 1
ATOM 3451 O O . PRO A 1 438 ? 54.114 -3.400 -54.432 1.00 33.04 430 PRO A O 1
ATOM 3455 N N . LEU A 1 439 ? 55.251 -4.978 -55.557 1.00 32.74 431 LEU A N 1
ATOM 3456 C CA . LEU A 1 439 ? 56.384 -4.868 -54.649 1.00 34.38 431 LEU A CA 1
ATOM 3457 C C . LEU A 1 439 ? 57.104 -3.542 -54.855 1.00 40.13 431 LEU A C 1
ATOM 3458 O O . LEU A 1 439 ? 57.471 -2.871 -53.887 1.00 40.87 431 LEU A O 1
ATOM 3463 N N . LEU A 1 440 ? 57.272 -3.128 -56.106 1.00 37.68 432 LEU A N 1
ATOM 3464 C CA . LEU A 1 440 ? 58.008 -1.919 -56.447 1.00 40.57 432 LEU A CA 1
ATOM 3465 C C . LEU A 1 440 ? 57.162 -1.080 -57.387 1.00 44.03 432 LEU A C 1
ATOM 3466 O O . LEU A 1 440 ? 56.213 -1.576 -57.997 1.00 43.90 432 LEU A O 1
ATOM 3471 N N . GLU A 1 441 ? 57.541 0.186 -57.542 1.00 44.39 433 GLU A N 1
ATOM 3472 C CA . GLU A 1 441 ? 56.909 1.053 -58.527 1.00 48.60 433 GLU A CA 1
ATOM 3473 C C . GLU A 1 441 ? 57.997 1.712 -59.365 1.00 46.12 433 GLU A C 1
ATOM 3474 O O . GLU A 1 441 ? 58.989 2.214 -58.827 1.00 45.23 433 GLU A O 1
ATOM 3476 N N . TRP A 1 442 ? 57.843 1.624 -60.681 1.00 46.47 434 TRP A N 1
ATOM 3477 C CA . TRP A 1 442 ? 58.847 2.077 -61.637 1.00 46.82 434 TRP A CA 1
ATOM 3478 C C . TRP A 1 442 ? 58.584 3.493 -62.118 1.00 47.48 434 TRP A C 1
ATOM 3479 O O . TRP A 1 442 ? 57.446 3.858 -62.423 1.00 45.43 434 TRP A O 1
ATOM 3490 N N . ASP A 1 443 ? 59.645 4.284 -62.209 1.00 46.94 435 ASP A N 1
ATOM 3491 C CA . ASP A 1 443 ? 59.563 5.623 -62.779 1.00 48.79 435 ASP A CA 1
ATOM 3492 C C . ASP A 1 443 ? 60.334 5.620 -64.095 1.00 48.78 435 ASP A C 1
ATOM 3493 O O . ASP A 1 443 ? 61.557 5.429 -64.103 1.00 42.67 435 ASP A O 1
ATOM 3498 N N . GLU A 1 444 ? 59.611 5.822 -65.198 1.00 45.91 436 GLU A N 1
ATOM 3499 C CA . GLU A 1 444 ? 60.215 5.707 -66.523 1.00 52.41 436 GLU A CA 1
ATOM 3500 C C . GLU A 1 444 ? 61.254 6.805 -66.758 1.00 50.37 436 GLU A C 1
ATOM 3501 O O . GLU A 1 444 ? 62.371 6.523 -67.203 1.00 48.62 436 GLU A O 1
ATOM 3507 N N . ASP A 1 445 ? 60.917 8.055 -66.416 1.00 49.98 437 ASP A N 1
ATOM 3508 C CA . ASP A 1 445 ? 61.794 9.191 -66.700 1.00 51.05 437 ASP A CA 1
ATOM 3509 C C . ASP A 1 445 ? 63.172 9.004 -66.082 1.00 52.44 437 ASP A C 1
ATOM 3510 O O . ASP A 1 445 ? 64.195 9.240 -66.733 1.00 51.46 437 ASP A O 1
ATOM 3515 N N . THR A 1 446 ? 63.221 8.604 -64.817 1.00 47.75 438 THR A N 1
ATOM 3516 C CA . THR A 1 446 ? 64.491 8.494 -64.123 1.00 51.83 438 THR A CA 1
ATOM 3517 C C . THR A 1 446 ? 65.028 7.073 -64.081 1.00 51.44 438 THR A C 1
ATOM 3518 O O . THR A 1 446 ? 66.108 6.851 -63.531 1.00 44.61 438 THR A O 1
ATOM 3522 N N . GLN A 1 447 ? 64.290 6.101 -64.615 1.00 50.83 439 GLN A N 1
ATOM 3523 C CA . GLN A 1 447 ? 64.722 4.706 -64.574 1.00 45.30 439 GLN A CA 1
ATOM 3524 C C . GLN A 1 447 ? 65.012 4.255 -63.139 1.00 49.30 439 GLN A C 1
ATOM 3525 O O . GLN A 1 447 ? 66.031 3.622 -62.856 1.00 48.94 439 GLN A O 1
ATOM 3531 N N . ARG A 1 448 ? 64.072 4.540 -62.229 1.00 49.31 440 ARG A N 1
ATOM 3532 C CA . ARG A 1 448 ? 64.239 4.198 -60.820 1.00 46.29 440 ARG A CA 1
ATOM 3533 C C . ARG A 1 448 ? 63.060 3.380 -60.328 1.00 44.60 440 ARG A C 1
ATOM 3534 O O . ARG A 1 448 ? 61.922 3.606 -60.737 1.00 44.77 440 ARG A O 1
ATOM 3542 N N . TYR A 1 449 ? 63.353 2.427 -59.451 1.00 47.23 441 TYR A N 1
ATOM 3543 C CA . TYR A 1 449 ? 62.356 1.729 -58.659 1.00 40.31 441 TYR A CA 1
ATOM 3544 C C . TYR A 1 449 ? 62.283 2.404 -57.302 1.00 46.06 441 TYR A C 1
ATOM 3545 O O . TYR A 1 449 ? 63.310 2.789 -56.743 1.00 46.60 441 TYR A O 1
ATOM 3554 N N . HIS A 1 450 ? 61.081 2.535 -56.763 1.00 46.08 442 HIS A N 1
ATOM 3555 C CA A HIS A 1 450 ? 60.879 3.004 -55.401 0.44 47.85 442 HIS A CA 1
ATOM 3556 C CA B HIS A 1 450 ? 60.921 2.976 -55.389 0.56 47.85 442 HIS A CA 1
ATOM 3557 C C . HIS A 1 450 ? 60.062 1.970 -54.643 1.00 48.85 442 HIS A C 1
ATOM 3558 O O . HIS A 1 450 ? 59.083 1.441 -55.180 1.00 45.42 442 HIS A O 1
ATOM 3571 N N . ALA A 1 451 ? 60.471 1.691 -53.404 1.00 47.20 443 ALA A N 1
ATOM 3572 C CA . ALA A 1 451 ? 59.801 0.704 -52.572 1.00 45.66 443 ALA A CA 1
ATOM 3573 C C . ALA A 1 451 ? 58.416 1.178 -52.168 1.00 48.79 443 ALA A C 1
ATOM 3574 O O . ALA A 1 451 ? 58.213 2.345 -51.822 1.00 47.82 443 ALA A O 1
ATOM 3576 N N . MET A 1 452 ? 57.453 0.280 -52.271 1.00 41.40 444 MET A N 1
ATOM 3577 C CA . MET A 1 452 ? 56.116 0.546 -51.778 1.00 42.88 444 MET A CA 1
ATOM 3578 C C . MET A 1 452 ? 55.901 0.036 -50.355 1.00 44.49 444 MET A C 1
ATOM 3579 O O . MET A 1 452 ? 54.932 0.436 -49.709 1.00 46.50 444 MET A O 1
ATOM 3584 N N . HIS A 1 453 ? 56.786 -0.819 -49.851 1.00 45.19 445 HIS A N 1
ATOM 3585 C CA . HIS A 1 453 ? 56.671 -1.375 -48.518 1.00 44.92 445 HIS A CA 1
ATOM 3586 C C . HIS A 1 453 ? 58.025 -1.266 -47.842 1.00 42.43 445 HIS A C 1
ATOM 3587 O O . HIS A 1 453 ? 59.012 -0.862 -48.457 1.00 45.57 445 HIS A O 1
ATOM 3594 N N . HIS A 1 454 ? 58.093 -1.739 -46.606 1.00 44.54 446 HIS A N 1
ATOM 3595 C CA . HIS A 1 454 ? 59.366 -1.786 -45.909 1.00 41.86 446 HIS A CA 1
ATOM 3596 C C . HIS A 1 454 ? 60.356 -2.653 -46.687 1.00 40.73 446 HIS A C 1
ATOM 3597 O O . HIS A 1 454 ? 59.970 -3.692 -47.233 1.00 37.91 446 HIS A O 1
ATOM 3604 N N . PRO A 1 455 ? 61.635 -2.272 -46.734 1.00 41.63 447 PRO A N 1
ATOM 3605 C CA . PRO A 1 455 ? 62.617 -3.057 -47.508 1.00 38.85 447 PRO A CA 1
ATOM 3606 C C . PRO A 1 455 ? 62.767 -4.504 -47.091 1.00 37.41 447 PRO A C 1
ATOM 3607 O O . PRO A 1 455 ? 63.314 -5.273 -47.886 1.00 36.65 447 PRO A O 1
ATOM 3611 N N . PHE A 1 456 ? 62.319 -4.906 -45.891 1.00 35.88 448 PHE A N 1
ATOM 3612 C CA . PHE A 1 456 ? 62.346 -6.316 -45.499 1.00 38.73 448 PHE A CA 1
ATOM 3613 C C . PHE A 1 456 ? 61.130 -7.100 -45.989 1.00 38.70 448 PHE A C 1
ATOM 3614 O O . PHE A 1 456 ? 61.027 -8.296 -45.686 1.00 33.23 448 PHE A O 1
ATOM 3622 N N . THR A 1 457 ? 60.197 -6.459 -46.693 1.00 33.30 449 THR A N 1
ATOM 3623 C CA . THR A 1 457 ? 58.978 -7.133 -47.121 1.00 34.03 449 THR A CA 1
ATOM 3624 C C . THR A 1 457 ? 59.288 -8.196 -48.169 1.00 39.91 449 THR A C 1
ATOM 3625 O O . THR A 1 457 ? 60.027 -7.950 -49.131 1.00 34.63 449 THR A O 1
ATOM 3629 N N . SER A 1 458 ? 58.732 -9.353 -47.994 1.00 32.88 450 SER A N 1
ATOM 3630 C CA . SER A 1 458 ? 59.091 -10.397 -48.937 1.00 35.57 450 SER A CA 1
ATOM 3631 C C . SER A 1 458 ? 58.283 -10.280 -50.232 1.00 35.05 450 SER A C 1
ATOM 3632 O O . SER A 1 458 ? 57.096 -9.935 -50.206 1.00 36.01 450 SER A O 1
ATOM 3635 N N . PRO A 1 459 ? 58.901 -10.561 -51.376 1.00 37.34 451 PRO A N 1
ATOM 3636 C CA . PRO A 1 459 ? 58.118 -10.835 -52.585 1.00 36.19 451 PRO A CA 1
ATOM 3637 C C . PRO A 1 459 ? 57.365 -12.138 -52.402 1.00 37.26 451 PRO A C 1
ATOM 3638 O O . PRO A 1 459 ? 57.811 -13.027 -51.677 1.00 35.38 451 PRO A O 1
ATOM 3642 N N . LYS A 1 460 ? 56.233 -12.265 -53.082 1.00 36.06 452 LYS A N 1
ATOM 3643 C CA . LYS A 1 460 ? 55.561 -13.555 -53.072 1.00 39.63 452 LYS A CA 1
ATOM 3644 C C . LYS A 1 460 ? 56.549 -14.611 -53.551 1.00 41.31 452 LYS A C 1
ATOM 3645 O O . LYS A 1 460 ? 57.297 -14.366 -54.505 1.00 40.10 452 LYS A O 1
ATOM 3651 N N . PRO A 1 461 ? 56.602 -15.772 -52.897 1.00 45.96 453 PRO A N 1
ATOM 3652 C CA . PRO A 1 461 ? 57.532 -16.830 -53.337 1.00 43.80 453 PRO A CA 1
ATOM 3653 C C . PRO A 1 461 ? 57.517 -17.099 -54.835 1.00 42.61 453 PRO A C 1
ATOM 3654 O O . PRO A 1 461 ? 58.587 -17.205 -55.446 1.00 46.92 453 PRO A O 1
ATOM 3658 N N . GLU A 1 462 ? 56.347 -17.171 -55.459 1.00 41.89 454 GLU A N 1
ATOM 3659 C CA . GLU A 1 462 ? 56.315 -17.469 -56.891 1.00 47.27 454 GLU A CA 1
ATOM 3660 C C . GLU A 1 462 ? 56.775 -16.302 -57.757 1.00 47.38 454 GLU A C 1
ATOM 3661 O O . GLU A 1 462 ? 56.850 -16.458 -58.985 1.00 47.51 454 GLU A O 1
ATOM 3667 N N . ASP A 1 463 ? 57.084 -15.145 -57.178 1.00 43.76 455 ASP A N 1
ATOM 3668 C CA . ASP A 1 463 ? 57.526 -14.009 -57.965 1.00 41.79 455 ASP A CA 1
ATOM 3669 C C . ASP A 1 463 ? 59.005 -13.741 -57.805 1.00 40.03 455 ASP A C 1
ATOM 3670 O O . ASP A 1 463 ? 59.511 -12.798 -58.409 1.00 40.84 455 ASP A O 1
ATOM 3675 N N . ILE A 1 464 ? 59.704 -14.527 -56.991 1.00 40.95 456 ILE A N 1
ATOM 3676 C CA . ILE A 1 464 ? 61.118 -14.262 -56.758 1.00 44.82 456 ILE A CA 1
ATOM 3677 C C . ILE A 1 464 ? 61.895 -14.378 -58.066 1.00 46.80 456 ILE A C 1
ATOM 3678 O O . ILE A 1 464 ? 62.798 -13.579 -58.338 1.00 44.31 456 ILE A O 1
ATOM 3683 N N . HIS A 1 465 ? 61.509 -15.324 -58.929 1.00 45.40 457 HIS A N 1
ATOM 3684 C CA . HIS A 1 465 ? 62.186 -15.465 -60.216 1.00 51.90 457 HIS A CA 1
ATOM 3685 C C . HIS A 1 465 ? 62.056 -14.216 -61.081 1.00 53.20 457 HIS A C 1
ATOM 3686 O O . HIS A 1 465 ? 62.790 -14.074 -62.063 1.00 54.39 457 HIS A O 1
ATOM 3693 N N . LEU A 1 466 ? 61.102 -13.335 -60.779 1.00 51.24 458 LEU A N 1
ATOM 3694 C CA . LEU A 1 466 ? 60.921 -12.129 -61.569 1.00 45.74 458 LEU A CA 1
ATOM 3695 C C . LEU A 1 466 ? 61.922 -11.030 -61.222 1.00 46.24 458 LEU A C 1
ATOM 3696 O O . LEU A 1 466 ? 62.078 -10.091 -62.005 1.00 44.52 458 LEU A O 1
ATOM 3701 N N . LEU A 1 467 ? 62.629 -11.134 -60.093 1.00 44.67 459 LEU A N 1
ATOM 3702 C CA . LEU A 1 467 ? 63.440 -10.008 -59.635 1.00 43.31 459 LEU A CA 1
ATOM 3703 C C . LEU A 1 467 ? 64.643 -9.739 -60.537 1.00 45.92 459 LEU A C 1
ATOM 3704 O O . LEU A 1 467 ? 65.069 -8.585 -60.657 1.00 46.25 459 LEU A O 1
ATOM 3709 N N . GLU A 1 468 ? 65.203 -10.773 -61.165 1.00 38.83 460 GLU A N 1
ATOM 3710 C CA . GLU A 1 468 ? 66.426 -10.599 -61.950 1.00 53.72 460 GLU A CA 1
ATOM 3711 C C . GLU A 1 468 ? 66.222 -9.612 -63.100 1.00 48.60 460 GLU A C 1
ATOM 3712 O O . GLU A 1 468 ? 67.006 -8.674 -63.268 1.00 50.64 460 GLU A O 1
ATOM 3718 N N . ASN A 1 469 ? 65.147 -9.770 -63.866 1.00 44.07 461 ASN A N 1
ATOM 3719 C CA . ASN A 1 469 ? 64.931 -8.951 -65.057 1.00 51.61 461 ASN A CA 1
ATOM 3720 C C . ASN A 1 469 ? 63.572 -8.270 -65.132 1.00 54.56 461 ASN A C 1
ATOM 3721 O O . ASN A 1 469 ? 63.439 -7.302 -65.894 1.00 53.98 461 ASN A O 1
ATOM 3726 N N . GLU A 1 470 ? 62.543 -8.779 -64.453 1.00 47.57 462 GLU A N 1
ATOM 3727 C CA . GLU A 1 470 ? 61.230 -8.154 -64.528 1.00 45.92 462 GLU A CA 1
ATOM 3728 C C . GLU A 1 470 ? 60.698 -7.754 -63.146 1.00 45.72 462 GLU A C 1
ATOM 3729 O O . GLU A 1 470 ? 59.554 -8.070 -62.805 1.00 38.78 462 GLU A O 1
ATOM 3735 N N . ALA A 1 471 ? 61.516 -7.047 -62.358 1.00 43.56 463 ALA A N 1
ATOM 3736 C CA . ALA A 1 471 ? 61.160 -6.750 -60.971 1.00 43.29 463 ALA A CA 1
ATOM 3737 C C . ALA A 1 471 ? 59.864 -5.952 -60.877 1.00 43.37 463 ALA A C 1
ATOM 3738 O O . ALA A 1 471 ? 59.152 -6.042 -59.873 1.00 42.50 463 ALA A O 1
ATOM 3740 N N . GLY A 1 472 ? 59.523 -5.193 -61.921 1.00 40.79 464 GLY A N 1
ATOM 3741 C CA . GLY A 1 472 ? 58.326 -4.383 -61.866 1.00 38.75 464 GLY A CA 1
ATOM 3742 C C . GLY A 1 472 ? 57.048 -5.193 -61.807 1.00 41.18 464 GLY A C 1
ATOM 3743 O O . GLY A 1 472 ? 56.006 -4.658 -61.413 1.00 43.31 464 GLY A O 1
ATOM 3744 N N . LYS A 1 473 ? 57.110 -6.482 -62.141 1.00 39.41 465 LYS A N 1
ATOM 3745 C CA . LYS A 1 473 ? 55.926 -7.338 -62.104 1.00 42.32 465 LYS A CA 1
ATOM 3746 C C . LYS A 1 473 ? 55.784 -8.120 -60.807 1.00 38.71 465 LYS A C 1
ATOM 3747 O O . LYS A 1 473 ? 54.857 -8.923 -60.698 1.00 36.62 465 LYS A O 1
ATOM 3753 N N . ALA A 1 474 ? 56.721 -7.977 -59.869 1.00 35.16 466 ALA A N 1
ATOM 3754 C CA . ALA A 1 474 ? 56.681 -8.746 -58.634 1.00 36.49 466 ALA A CA 1
ATOM 3755 C C . ALA A 1 474 ? 55.639 -8.176 -57.685 1.00 36.53 466 ALA A C 1
ATOM 3756 O O . ALA A 1 474 ? 55.457 -6.955 -57.601 1.00 32.18 466 ALA A O 1
ATOM 3758 N N . ARG A 1 475 ? 54.903 -9.075 -57.028 1.00 36.08 467 ARG A N 1
ATOM 3759 C CA . ARG A 1 475 ? 53.924 -8.735 -56.003 1.00 34.06 467 ARG A CA 1
ATOM 3760 C C . ARG A 1 475 ? 54.532 -8.901 -54.618 1.00 35.64 467 ARG A C 1
ATOM 3761 O O . ARG A 1 475 ? 55.404 -9.743 -54.399 1.00 33.66 467 ARG A O 1
ATOM 3769 N N . ALA A 1 476 ? 54.064 -8.097 -53.677 1.00 32.95 468 ALA A N 1
ATOM 3770 C CA . ALA A 1 476 ? 54.533 -8.243 -52.311 1.00 36.37 468 ALA A CA 1
ATOM 3771 C C . ALA A 1 476 ? 53.705 -9.303 -51.605 1.00 37.25 468 ALA A C 1
ATOM 3772 O O . ALA A 1 476 ? 52.537 -9.539 -51.937 1.00 37.58 468 ALA A O 1
ATOM 3774 N N . ASN A 1 477 ? 54.339 -9.967 -50.643 1.00 36.29 469 ASN A N 1
ATOM 3775 C CA . ASN A 1 477 ? 53.652 -10.865 -49.718 1.00 34.79 469 ASN A CA 1
ATOM 3776 C C . ASN A 1 477 ? 53.023 -10.018 -48.609 1.00 41.14 469 ASN A C 1
ATOM 3777 O O . ASN A 1 477 ? 53.481 -9.993 -47.462 1.00 37.22 469 ASN A O 1
ATOM 3782 N N . ALA A 1 478 ? 51.976 -9.276 -48.975 1.00 35.14 470 ALA A N 1
ATOM 3783 C CA . ALA A 1 478 ? 51.397 -8.309 -48.057 1.00 34.65 470 ALA A CA 1
ATOM 3784 C C . ALA A 1 478 ? 49.885 -8.330 -48.211 1.00 36.84 470 ALA A C 1
ATOM 3785 O O . ALA A 1 478 ? 49.346 -8.763 -49.236 1.00 35.93 470 ALA A O 1
ATOM 3787 N N . TYR A 1 479 ? 49.202 -7.854 -47.174 1.00 34.04 471 TYR A N 1
ATOM 3788 C CA . TYR A 1 479 ? 47.758 -8.025 -47.053 1.00 32.98 471 TYR A CA 1
ATOM 3789 C C . TYR A 1 479 ? 47.217 -6.929 -46.146 1.00 35.28 471 TYR A C 1
ATOM 3790 O O . TYR A 1 479 ? 47.855 -6.572 -45.152 1.00 30.90 471 TYR A O 1
ATOM 3799 N N . ASP A 1 480 ? 46.039 -6.418 -46.493 1.00 31.96 472 ASP A N 1
ATOM 3800 C CA . ASP A 1 480 ? 45.337 -5.375 -45.758 1.00 31.58 472 ASP A CA 1
ATOM 3801 C C . ASP A 1 480 ? 43.947 -5.915 -45.471 1.00 32.98 472 ASP A C 1
ATOM 3802 O O . ASP A 1 480 ? 43.297 -6.436 -46.381 1.00 28.71 472 ASP A O 1
ATOM 3807 N N . LEU A 1 481 ? 43.483 -5.772 -44.230 1.00 30.63 473 LEU A N 1
ATOM 3808 C CA . LEU A 1 481 ? 42.123 -6.138 -43.860 1.00 30.83 473 LEU A CA 1
ATOM 3809 C C . LEU A 1 481 ? 41.267 -4.875 -43.872 1.00 31.43 473 LEU A C 1
ATOM 3810 O O . LEU A 1 481 ? 41.652 -3.858 -43.286 1.00 30.18 473 LEU A O 1
ATOM 3815 N N . VAL A 1 482 ? 40.131 -4.937 -44.567 1.00 28.18 474 VAL A N 1
ATOM 3816 C CA . VAL A 1 482 ? 39.267 -3.787 -44.804 1.00 31.72 474 VAL A CA 1
ATOM 3817 C C . VAL A 1 482 ? 37.844 -4.127 -44.369 1.00 29.77 474 VAL A C 1
ATOM 3818 O O . VAL A 1 482 ? 37.370 -5.242 -44.596 1.00 31.47 474 VAL A O 1
ATOM 3822 N N . ILE A 1 483 ? 37.166 -3.172 -43.735 1.00 29.32 475 ILE A N 1
ATOM 3823 C CA . ILE A 1 483 ? 35.751 -3.323 -43.402 1.00 32.58 475 ILE A CA 1
ATOM 3824 C C . ILE A 1 483 ? 35.053 -2.018 -43.745 1.00 30.10 475 ILE A C 1
ATOM 3825 O O . ILE A 1 483 ? 35.402 -0.961 -43.197 1.00 32.96 475 ILE A O 1
ATOM 3830 N N . ASN A 1 484 ? 34.082 -2.089 -44.651 1.00 29.79 476 ASN A N 1
ATOM 3831 C CA . ASN A 1 484 ? 33.202 -0.964 -44.962 1.00 30.18 476 ASN A CA 1
ATOM 3832 C C . ASN A 1 484 ? 33.984 0.253 -45.440 1.00 32.28 476 ASN A C 1
ATOM 3833 O O . ASN A 1 484 ? 33.618 1.395 -45.154 1.00 32.99 476 ASN A O 1
ATOM 3838 N N . GLY A 1 485 ? 35.065 0.014 -46.190 1.00 28.94 477 GLY A N 1
ATOM 3839 C CA . GLY A 1 485 ? 35.888 1.109 -46.682 1.00 30.74 477 GLY A CA 1
ATOM 3840 C C . GLY A 1 485 ? 36.869 1.683 -45.683 1.00 33.99 477 GLY A C 1
ATOM 3841 O O . GLY A 1 485 ? 37.475 2.730 -45.962 1.00 28.98 477 GLY A O 1
ATOM 3842 N N . ASN A 1 486 ? 37.028 1.052 -44.521 1.00 30.83 478 ASN A N 1
ATOM 3843 C CA . ASN A 1 486 ? 37.992 1.466 -43.504 1.00 31.47 478 ASN A CA 1
ATOM 3844 C C . ASN A 1 486 ? 39.124 0.457 -43.468 1.00 32.13 478 ASN A C 1
ATOM 3845 O O . ASN A 1 486 ? 38.872 -0.750 -43.359 1.00 31.95 478 ASN A O 1
ATOM 3850 N N . GLU A 1 487 ? 40.363 0.927 -43.524 1.00 31.84 479 GLU A N 1
ATOM 3851 C CA . GLU A 1 487 ? 41.467 -0.012 -43.358 1.00 34.34 479 GLU A CA 1
ATOM 3852 C C . GLU A 1 487 ? 41.613 -0.352 -41.873 1.00 33.89 479 GLU A C 1
ATOM 3853 O O . GLU A 1 487 ? 41.901 0.519 -41.050 1.00 33.87 479 GLU A O 1
ATOM 3859 N N . ILE A 1 488 ? 41.387 -1.616 -41.537 1.00 29.84 480 ILE A N 1
ATOM 3860 C CA . ILE A 1 488 ? 41.411 -2.077 -40.155 1.00 31.54 480 ILE A CA 1
ATOM 3861 C C . ILE A 1 488 ? 42.814 -2.499 -39.744 1.00 40.83 480 ILE A C 1
ATOM 3862 O O . ILE A 1 488 ? 43.186 -2.357 -38.577 1.00 36.51 480 ILE A O 1
ATOM 3867 N N . GLY A 1 489 ? 43.600 -3.010 -40.684 1.00 37.84 481 GLY A N 1
ATOM 3868 C CA . GLY A 1 489 ? 44.973 -3.360 -40.389 1.00 40.05 481 GLY A CA 1
ATOM 3869 C C . GLY A 1 489 ? 45.608 -4.082 -41.554 1.00 34.72 481 GLY A C 1
ATOM 3870 O O . GLY A 1 489 ? 44.972 -4.362 -42.577 1.00 37.86 481 GLY A O 1
ATOM 3871 N N . GLY A 1 490 ? 46.887 -4.362 -41.383 1.00 31.60 482 GLY A N 1
ATOM 3872 C CA . GLY A 1 490 ? 47.623 -5.036 -42.429 1.00 36.56 482 GLY A CA 1
ATOM 3873 C C . GLY A 1 490 ? 49.014 -5.385 -41.957 1.00 38.78 482 GLY A C 1
ATOM 3874 O O . GLY A 1 490 ? 49.433 -5.041 -40.845 1.00 32.52 482 GLY A O 1
ATOM 3875 N N . GLY A 1 491 ? 49.720 -6.081 -42.833 1.00 31.00 483 GLY A N 1
ATOM 3876 C CA . GLY A 1 491 ? 51.080 -6.460 -42.547 1.00 33.99 483 GLY A CA 1
ATOM 3877 C C . GLY A 1 491 ? 51.629 -7.242 -43.713 1.00 36.83 483 GLY A C 1
ATOM 3878 O O . GLY A 1 491 ? 51.070 -7.230 -44.816 1.00 30.30 483 GLY A O 1
ATOM 3879 N N . SER A 1 492 ? 52.707 -7.961 -43.445 1.00 32.41 484 SER A N 1
ATOM 3880 C CA . SER A 1 492 ? 53.356 -8.683 -44.518 1.00 35.81 484 SER A CA 1
ATOM 3881 C C . SER A 1 492 ? 54.231 -9.790 -43.953 1.00 35.79 484 SER A C 1
ATOM 3882 O O . SER A 1 492 ? 54.571 -9.805 -42.761 1.00 31.83 484 SER A O 1
ATOM 3885 N N . ILE A 1 493 ? 54.616 -10.697 -44.852 1.00 30.97 485 ILE A N 1
ATOM 3886 C CA . ILE A 1 493 ? 55.648 -11.691 -44.585 1.00 34.67 485 ILE A CA 1
ATOM 3887 C C . ILE A 1 493 ? 57.003 -11.052 -44.863 1.00 32.29 485 ILE A C 1
ATOM 3888 O O . ILE A 1 493 ? 57.146 -10.286 -45.817 1.00 33.70 485 ILE A O 1
ATOM 3893 N N . ARG A 1 494 ? 57.977 -11.316 -43.996 1.00 31.47 486 ARG A N 1
ATOM 3894 C CA . ARG A 1 494 ? 59.302 -10.717 -44.050 1.00 29.11 486 ARG A CA 1
ATOM 3895 C C . ARG A 1 494 ? 60.308 -11.668 -44.682 1.00 33.27 486 ARG A C 1
ATOM 3896 O O . ARG A 1 494 ? 60.149 -12.890 -44.659 1.00 31.60 486 ARG A O 1
ATOM 3904 N N . ILE A 1 495 ? 61.409 -11.088 -45.153 1.00 35.69 487 ILE A N 1
ATOM 3905 C CA . ILE A 1 495 ? 62.515 -11.852 -45.721 1.00 34.63 487 ILE A CA 1
ATOM 3906 C C . ILE A 1 495 ? 63.334 -12.446 -44.586 1.00 32.16 487 ILE A C 1
ATOM 3907 O O . ILE A 1 495 ? 63.635 -11.761 -43.603 1.00 35.65 487 ILE A O 1
ATOM 3912 N N . PHE A 1 496 ? 63.688 -13.727 -44.706 1.00 32.77 488 PHE A N 1
ATOM 3913 C CA . PHE A 1 496 ? 64.633 -14.346 -43.781 1.00 30.76 488 PHE A CA 1
ATOM 3914 C C . PHE A 1 496 ? 65.908 -14.818 -44.466 1.00 37.44 488 PHE A C 1
ATOM 3915 O O . PHE A 1 496 ? 66.843 -15.248 -43.778 1.00 38.73 488 PHE A O 1
ATOM 3923 N N . ASP A 1 497 ? 65.965 -14.736 -45.789 1.00 34.42 489 ASP A N 1
ATOM 3924 C CA . ASP A 1 497 ? 67.104 -15.163 -46.587 1.00 35.96 489 ASP A CA 1
ATOM 3925 C C . ASP A 1 497 ? 68.030 -13.980 -46.840 1.00 36.73 489 ASP A C 1
ATOM 3926 O O . ASP A 1 497 ? 67.657 -13.023 -47.530 1.00 33.54 489 ASP A O 1
ATOM 3931 N N . LYS A 1 498 ? 69.242 -14.076 -46.310 1.00 38.32 490 LYS A N 1
ATOM 3932 C CA . LYS A 1 498 ? 70.186 -12.972 -46.342 1.00 41.14 490 LYS A CA 1
ATOM 3933 C C . LYS A 1 498 ? 70.488 -12.537 -47.777 1.00 38.15 490 LYS A C 1
ATOM 3934 O O . LYS A 1 498 ? 70.578 -11.337 -48.067 1.00 38.90 490 LYS A O 1
ATOM 3940 N N . ASP A 1 499 ? 70.544 -13.491 -48.705 1.00 37.66 491 ASP A N 1
ATOM 3941 C CA . ASP A 1 499 ? 70.817 -13.158 -50.101 1.00 37.07 491 ASP A CA 1
ATOM 3942 C C . ASP A 1 499 ? 69.639 -12.465 -50.765 1.00 39.90 491 ASP A C 1
ATOM 3943 O O . ASP A 1 499 ? 69.831 -11.544 -51.574 1.00 36.12 491 ASP A O 1
ATOM 3948 N N . LEU A 1 500 ? 68.412 -12.913 -50.479 1.00 34.68 492 LEU A N 1
ATOM 3949 C CA . LEU A 1 500 ? 67.254 -12.219 -51.041 1.00 34.45 492 LEU A CA 1
ATOM 3950 C C . LEU A 1 500 ? 67.205 -10.776 -50.556 1.00 33.58 492 LEU A C 1
ATOM 3951 O O . LEU A 1 500 ? 66.916 -9.860 -51.333 1.00 34.41 492 LEU A O 1
ATOM 3956 N N . GLN A 1 501 ? 67.510 -10.554 -49.275 1.00 37.02 493 GLN A N 1
ATOM 3957 C CA . GLN A 1 501 ? 67.468 -9.200 -48.726 1.00 38.14 493 GLN A CA 1
ATOM 3958 C C . GLN A 1 501 ? 68.466 -8.281 -49.431 1.00 39.55 493 GLN A C 1
ATOM 3959 O O . GLN A 1 501 ? 68.129 -7.148 -49.798 1.00 38.68 493 GLN A O 1
ATOM 3965 N N . ALA A 1 502 ? 69.700 -8.762 -49.641 1.00 37.72 494 ALA A N 1
ATOM 3966 C CA . ALA A 1 502 ? 70.706 -7.950 -50.329 1.00 39.29 494 ALA A CA 1
ATOM 3967 C C . ALA A 1 502 ? 70.266 -7.635 -51.748 1.00 37.72 494 ALA A C 1
ATOM 3968 O O . ALA A 1 502 ? 70.431 -6.509 -52.229 1.00 38.72 494 ALA A O 1
ATOM 3970 N N . GLN A 1 503 ? 69.653 -8.607 -52.412 1.00 37.49 495 GLN A N 1
ATOM 3971 C CA . GLN A 1 503 ? 69.143 -8.382 -53.760 1.00 38.83 495 GLN A CA 1
ATOM 3972 C C . GLN A 1 503 ? 68.042 -7.331 -53.772 1.00 40.97 495 GLN A C 1
ATOM 3973 O O . GLN A 1 503 ? 67.956 -6.517 -54.700 1.00 35.10 495 GLN A O 1
ATOM 3979 N N . MET A 1 504 ? 67.172 -7.345 -52.756 1.00 36.35 496 MET A N 1
ATOM 3980 C CA . MET A 1 504 ? 66.135 -6.321 -52.681 1.00 34.88 496 MET A CA 1
ATOM 3981 C C . MET A 1 504 ? 66.734 -4.939 -52.442 1.00 32.90 496 MET A C 1
ATOM 3982 O O . MET A 1 504 ? 66.282 -3.957 -53.033 1.00 36.97 496 MET A O 1
ATOM 3987 N N . PHE A 1 505 ? 67.730 -4.833 -51.559 1.00 36.98 497 PHE A N 1
ATOM 3988 C CA . PHE A 1 505 ? 68.379 -3.543 -51.333 1.00 38.56 497 PHE A CA 1
ATOM 3989 C C . PHE A 1 505 ? 69.021 -3.017 -52.609 1.00 41.69 497 PHE A C 1
ATOM 3990 O O . PHE A 1 505 ? 69.005 -1.807 -52.863 1.00 43.70 497 PHE A O 1
ATOM 3998 N N . SER A 1 506 ? 69.612 -3.906 -53.416 1.00 40.40 498 SER A N 1
ATOM 3999 C CA . SER A 1 506 ? 70.213 -3.464 -54.671 1.00 41.45 498 SER A CA 1
ATOM 4000 C C . SER A 1 506 ? 69.153 -2.921 -55.618 1.00 42.02 498 SER A C 1
ATOM 4001 O O . SER A 1 506 ? 69.314 -1.842 -56.197 1.00 46.76 498 SER A O 1
ATOM 4004 N N . LEU A 1 507 ? 68.044 -3.644 -55.773 1.00 40.69 499 LEU A N 1
ATOM 4005 C CA . LEU A 1 507 ? 66.964 -3.135 -56.609 1.00 40.46 499 LEU A CA 1
ATOM 4006 C C . LEU A 1 507 ? 66.440 -1.792 -56.112 1.00 45.62 499 LEU A C 1
ATOM 4007 O O . LEU A 1 507 ? 66.027 -0.953 -56.922 1.00 43.64 499 LEU A O 1
ATOM 4012 N N . LEU A 1 508 ? 66.454 -1.564 -54.795 1.00 41.20 500 LEU A N 1
ATOM 4013 C CA . LEU A 1 508 ? 65.934 -0.321 -54.226 1.00 43.90 500 LEU A CA 1
ATOM 4014 C C . LEU A 1 508 ? 66.926 0.829 -54.260 1.00 44.43 500 LEU A C 1
ATOM 4015 O O . LEU A 1 508 ? 66.605 1.903 -53.750 1.00 50.68 500 LEU A O 1
ATOM 4020 N N . GLY A 1 509 ? 68.120 0.629 -54.801 1.00 45.68 501 GLY A N 1
ATOM 4021 C CA . GLY A 1 509 ? 69.087 1.701 -54.932 1.00 48.04 501 GLY A CA 1
ATOM 4022 C C . GLY A 1 509 ? 70.014 1.900 -53.750 1.00 50.28 501 GLY A C 1
ATOM 4023 O O . GLY A 1 509 ? 70.679 2.941 -53.681 1.00 50.45 501 GLY A O 1
ATOM 4024 N N . PHE A 1 510 ? 70.081 0.946 -52.820 1.00 45.89 502 PHE A N 1
ATOM 4025 C CA . PHE A 1 510 ? 71.016 1.006 -51.702 1.00 46.19 502 PHE A CA 1
ATOM 4026 C C . PHE A 1 510 ? 72.297 0.260 -52.065 1.00 50.71 502 PHE A C 1
ATOM 4027 O O . PHE A 1 510 ? 72.239 -0.881 -52.538 1.00 50.40 502 PHE A O 1
ATOM 4035 N N . THR A 1 511 ? 73.448 0.886 -51.832 1.00 42.89 503 THR A N 1
ATOM 4036 C CA . THR A 1 511 ? 74.676 0.114 -51.795 1.00 46.45 503 THR A CA 1
ATOM 4037 C C . THR A 1 511 ? 74.646 -0.764 -50.546 1.00 48.27 503 THR A C 1
ATOM 4038 O O . THR A 1 511 ? 73.896 -0.489 -49.608 1.00 45.66 503 THR A O 1
ATOM 4042 N N . PRO A 1 512 ? 75.465 -1.812 -50.493 1.00 47.23 504 PRO A N 1
ATOM 4043 C CA . PRO A 1 512 ? 75.526 -2.601 -49.249 1.00 46.72 504 PRO A CA 1
ATOM 4044 C C . PRO A 1 512 ? 75.830 -1.758 -48.022 1.00 44.45 504 PRO A C 1
ATOM 4045 O O . PRO A 1 512 ? 75.286 -2.013 -46.943 1.00 46.83 504 PRO A O 1
ATOM 4049 N N . GLU A 1 513 ? 76.686 -0.747 -48.160 1.00 46.25 505 GLU A N 1
ATOM 4050 C CA . GLU A 1 513 ? 77.049 0.078 -47.010 1.00 48.26 505 GLU A CA 1
ATOM 4051 C C . GLU A 1 513 ? 75.915 1.017 -46.607 1.00 41.89 505 GLU A C 1
ATOM 4052 O O . GLU A 1 513 ? 75.701 1.260 -45.411 1.00 45.46 505 GLU A O 1
ATOM 4058 N N . GLU A 1 514 ? 75.173 1.554 -47.581 1.00 45.41 506 GLU A N 1
ATOM 4059 C CA . GLU A 1 514 ? 74.030 2.398 -47.238 1.00 42.48 506 GLU A CA 1
ATOM 4060 C C . GLU A 1 514 ? 72.953 1.583 -46.535 1.00 43.86 506 GLU A C 1
ATOM 4061 O O . GLU A 1 514 ? 72.355 2.043 -45.554 1.00 43.04 506 GLU A O 1
ATOM 4067 N N . ALA A 1 515 ? 72.723 0.354 -46.997 1.00 43.81 507 ALA A N 1
ATOM 4068 C CA . ALA A 1 515 ? 71.721 -0.485 -46.358 1.00 45.10 507 ALA A CA 1
ATOM 4069 C C . ALA A 1 515 ? 72.123 -0.797 -44.928 1.00 45.68 507 ALA A C 1
ATOM 4070 O O . ALA A 1 515 ? 71.298 -0.722 -44.012 1.00 41.81 507 ALA A O 1
ATOM 4072 N N . GLU A 1 516 ? 73.405 -1.083 -44.707 1.00 44.37 508 GLU A N 1
ATOM 4073 C CA . GLU A 1 516 ? 73.860 -1.361 -43.352 1.00 44.77 508 GLU A CA 1
ATOM 4074 C C . GLU A 1 516 ? 73.702 -0.135 -42.460 1.00 47.38 508 GLU A C 1
ATOM 4075 O O . GLU A 1 516 ? 73.314 -0.260 -41.296 1.00 46.71 508 GLU A O 1
ATOM 4081 N N . ALA A 1 517 ? 73.951 1.061 -43.004 1.00 49.31 509 ALA A N 1
ATOM 4082 C CA . ALA A 1 517 ? 73.877 2.287 -42.205 1.00 47.52 509 ALA A CA 1
ATOM 4083 C C . ALA A 1 517 ? 72.464 2.543 -41.692 1.00 47.29 509 ALA A C 1
ATOM 4084 O O . ALA A 1 517 ? 72.285 3.030 -40.571 1.00 50.76 509 ALA A O 1
ATOM 4086 N N . GLN A 1 518 ? 71.449 2.246 -42.500 1.00 46.14 510 GLN A N 1
ATOM 4087 C CA . GLN A 1 518 ? 70.073 2.514 -42.099 1.00 46.15 510 GLN A CA 1
ATOM 4088 C C . GLN A 1 518 ? 69.412 1.319 -41.411 1.00 47.23 510 GLN A C 1
ATOM 4089 O O . GLN A 1 518 ? 68.560 1.512 -40.537 1.00 47.37 510 GLN A O 1
ATOM 4095 N N . PHE A 1 519 ? 69.798 0.086 -41.760 1.00 45.99 511 PHE A N 1
ATOM 4096 C CA . PHE A 1 519 ? 69.125 -1.114 -41.269 1.00 46.41 511 PHE A CA 1
ATOM 4097 C C . PHE A 1 519 ? 70.063 -2.124 -40.606 1.00 45.12 511 PHE A C 1
ATOM 4098 O O . PHE A 1 519 ? 69.662 -3.278 -40.400 1.00 46.84 511 PHE A O 1
ATOM 4106 N N . GLY A 1 520 ? 71.292 -1.737 -40.276 1.00 45.16 512 GLY A N 1
ATOM 4107 C CA . GLY A 1 520 ? 72.284 -2.710 -39.834 1.00 45.97 512 GLY A CA 1
ATOM 4108 C C . GLY A 1 520 ? 71.986 -3.422 -38.525 1.00 42.66 512 GLY A C 1
ATOM 4109 O O . GLY A 1 520 ? 72.396 -4.572 -38.343 1.00 39.72 512 GLY A O 1
ATOM 4110 N N . PHE A 1 521 ? 71.303 -2.760 -37.583 1.00 44.18 513 PHE A N 1
ATOM 4111 C CA . PHE A 1 521 ? 71.106 -3.394 -36.281 1.00 38.77 513 PHE A CA 1
ATOM 4112 C C . PHE A 1 521 ? 70.289 -4.677 -36.411 1.00 36.24 513 PHE A C 1
ATOM 4113 O O . PHE A 1 521 ? 70.671 -5.725 -35.876 1.00 38.23 513 PHE A O 1
ATOM 4121 N N . LEU A 1 522 ? 69.164 -4.616 -37.126 1.00 38.44 514 LEU A N 1
ATOM 4122 C CA . LEU A 1 522 ? 68.326 -5.799 -37.304 1.00 37.19 514 LEU A CA 1
ATOM 4123 C C . LEU A 1 522 ? 68.993 -6.835 -38.201 1.00 35.40 514 LEU A C 1
ATOM 4124 O O . LEU A 1 522 ? 68.958 -8.039 -37.905 1.00 30.03 514 LEU A O 1
ATOM 4129 N N . MET A 1 523 ? 69.597 -6.395 -39.310 1.00 37.14 515 MET A N 1
ATOM 4130 C CA . MET A 1 523 ? 70.296 -7.342 -40.176 1.00 39.74 515 MET A CA 1
ATOM 4131 C C . MET A 1 523 ? 71.370 -8.085 -39.409 1.00 36.76 515 MET A C 1
ATOM 4132 O O . MET A 1 523 ? 71.530 -9.304 -39.572 1.00 36.30 515 MET A O 1
ATOM 4137 N N . ASN A 1 524 ? 72.101 -7.384 -38.544 1.00 36.57 516 ASN A N 1
ATOM 4138 C CA . ASN A 1 524 ? 73.099 -8.089 -37.751 1.00 36.52 516 ASN A CA 1
ATOM 4139 C C . ASN A 1 524 ? 72.443 -9.057 -36.769 1.00 35.97 516 ASN A C 1
ATOM 4140 O O . ASN A 1 524 ? 72.941 -10.168 -36.559 1.00 35.28 516 ASN A O 1
ATOM 4145 N N . ALA A 1 525 ? 71.325 -8.658 -36.154 1.00 34.60 517 ALA A N 1
ATOM 4146 C CA . ALA A 1 525 ? 70.627 -9.573 -35.247 1.00 36.68 517 ALA A CA 1
ATOM 4147 C C . ALA A 1 525 ? 70.127 -10.816 -35.983 1.00 33.13 517 ALA A C 1
ATOM 4148 O O . ALA A 1 525 ? 70.192 -11.929 -35.453 1.00 30.23 517 ALA A O 1
ATOM 4150 N N . PHE A 1 526 ? 69.625 -10.643 -37.209 1.00 34.10 518 PHE A N 1
ATOM 4151 C CA . PHE A 1 526 ? 69.062 -11.767 -37.956 1.00 33.79 518 PHE A CA 1
ATOM 4152 C C . PHE A 1 526 ? 70.094 -12.864 -38.220 1.00 35.50 518 PHE A C 1
ATOM 4153 O O . PHE A 1 526 ? 69.724 -14.038 -38.351 1.00 32.74 518 PHE A O 1
ATOM 4161 N N . LYS A 1 527 ? 71.386 -12.511 -38.290 1.00 31.11 519 LYS A N 1
ATOM 4162 C CA . LYS A 1 527 ? 72.418 -13.494 -38.599 1.00 29.95 519 LYS A CA 1
ATOM 4163 C C . LYS A 1 527 ? 72.596 -14.539 -37.505 1.00 33.59 519 LYS A C 1
ATOM 4164 O O . LYS A 1 527 ? 73.207 -15.580 -37.769 1.00 33.83 519 LYS A O 1
ATOM 4170 N N . TYR A 1 528 ? 72.094 -14.292 -36.289 1.00 31.72 520 TYR A N 1
ATOM 4171 C CA . TYR A 1 528 ? 72.131 -15.266 -35.208 1.00 30.03 520 TYR A CA 1
ATOM 4172 C C . TYR A 1 528 ? 70.918 -16.199 -35.201 1.00 32.04 520 TYR A C 1
ATOM 4173 O O . TYR A 1 528 ? 70.754 -16.983 -34.259 1.00 32.05 520 TYR A O 1
ATOM 4182 N N . GLY A 1 529 ? 70.081 -16.156 -36.236 1.00 31.48 521 GLY A N 1
ATOM 4183 C CA . GLY A 1 529 ? 69.031 -17.141 -36.369 1.00 29.86 521 GLY A CA 1
ATOM 4184 C C . GLY A 1 529 ? 67.617 -16.605 -36.460 1.00 32.56 521 GLY A C 1
ATOM 4185 O O . GLY A 1 529 ? 66.709 -17.151 -35.824 1.00 30.95 521 GLY A O 1
ATOM 4186 N N . ALA A 1 530 ? 67.398 -15.552 -37.240 1.00 32.05 522 ALA A N 1
ATOM 4187 C CA . ALA A 1 530 ? 66.033 -15.153 -37.537 1.00 27.50 522 ALA A CA 1
ATOM 4188 C C . ALA A 1 530 ? 65.315 -16.289 -38.252 1.00 32.78 522 ALA A C 1
ATOM 4189 O O . ALA A 1 530 ? 65.880 -16.878 -39.187 1.00 33.09 522 ALA A O 1
ATOM 4191 N N . PRO A 1 531 ? 64.094 -16.631 -37.844 1.00 31.21 523 PRO A N 1
ATOM 4192 C CA . PRO A 1 531 ? 63.293 -17.593 -38.594 1.00 29.06 523 PRO A CA 1
ATOM 4193 C C . PRO A 1 531 ? 62.503 -16.877 -39.671 1.00 27.17 523 PRO A C 1
ATOM 4194 O O . PRO A 1 531 ? 62.413 -15.642 -39.659 1.00 31.73 523 PRO A O 1
ATOM 4198 N N . PRO A 1 532 ? 61.851 -17.601 -40.576 1.00 29.17 524 PRO A N 1
ATOM 4199 C CA . PRO A 1 532 ? 60.766 -16.974 -41.337 1.00 33.04 524 PRO A CA 1
ATOM 4200 C C . PRO A 1 532 ? 59.782 -16.374 -40.345 1.00 32.61 524 PRO A C 1
ATOM 4201 O O . PRO A 1 532 ? 59.560 -16.935 -39.267 1.00 29.92 524 PRO A O 1
ATOM 4205 N N . HIS A 1 533 ? 59.247 -15.200 -40.673 1.00 28.01 525 HIS A N 1
ATOM 4206 C CA . HIS A 1 533 ? 58.251 -14.592 -39.797 1.00 32.70 525 HIS A CA 1
ATOM 4207 C C . HIS A 1 533 ? 57.456 -13.580 -40.601 1.00 33.91 525 HIS A C 1
ATOM 4208 O O . HIS A 1 533 ? 57.910 -13.079 -41.631 1.00 32.09 525 HIS A O 1
ATOM 4215 N N . GLY A 1 534 ? 56.247 -13.319 -40.125 1.00 33.17 526 GLY A N 1
ATOM 4216 C CA . GLY A 1 534 ? 55.381 -12.316 -40.711 1.00 30.00 526 GLY A CA 1
ATOM 4217 C C . GLY A 1 534 ? 54.447 -11.802 -39.639 1.00 39.74 526 GLY A C 1
ATOM 4218 O O . GLY A 1 534 ? 54.273 -12.429 -38.585 1.00 36.89 526 GLY A O 1
ATOM 4219 N N . GLY A 1 535 ? 53.831 -10.659 -39.921 1.00 36.18 527 GLY A N 1
ATOM 4220 C CA . GLY A 1 535 ? 52.984 -10.038 -38.923 1.00 37.73 527 GLY A CA 1
ATOM 4221 C C . GLY A 1 535 ? 51.769 -9.295 -39.436 1.00 36.27 527 GLY A C 1
ATOM 4222 O O . GLY A 1 535 ? 51.427 -9.359 -40.622 1.00 31.84 527 GLY A O 1
ATOM 4223 N N . LEU A 1 536 ? 51.107 -8.583 -38.520 1.00 34.59 528 LEU A N 1
ATOM 4224 C CA . LEU A 1 536 ? 49.907 -7.824 -38.828 1.00 39.40 528 LEU A CA 1
ATOM 4225 C C . LEU A 1 536 ? 49.636 -6.903 -37.649 1.00 37.90 528 LEU A C 1
ATOM 4226 O O . LEU A 1 536 ? 49.792 -7.312 -36.496 1.00 40.73 528 LEU A O 1
ATOM 4231 N N . ALA A 1 537 ? 49.262 -5.663 -37.937 1.00 31.95 529 ALA A N 1
ATOM 4232 C CA . ALA A 1 537 ? 48.858 -4.732 -36.895 1.00 33.81 529 ALA A CA 1
ATOM 4233 C C . ALA A 1 537 ? 47.512 -4.133 -37.262 1.00 34.42 529 ALA A C 1
ATOM 4234 O O . ALA A 1 537 ? 47.302 -3.729 -38.414 1.00 36.31 529 ALA A O 1
ATOM 4236 N N . PHE A 1 538 ? 46.602 -4.116 -36.293 1.00 28.86 530 PHE A N 1
ATOM 4237 C CA . PHE A 1 538 ? 45.309 -3.442 -36.402 1.00 35.60 530 PHE A CA 1
ATOM 4238 C C . PHE A 1 538 ? 45.397 -2.028 -35.851 1.00 36.25 530 PHE A C 1
ATOM 4239 O O . PHE A 1 538 ? 46.062 -1.789 -34.830 1.00 31.32 530 PHE A O 1
ATOM 4247 N N . GLY A 1 539 ? 44.636 -1.113 -36.470 1.00 31.88 531 GLY A N 1
ATOM 4248 C CA . GLY A 1 539 ? 44.303 0.145 -35.823 1.00 29.89 531 GLY A CA 1
ATOM 4249 C C . GLY A 1 539 ? 43.228 -0.123 -34.783 1.00 29.47 531 GLY A C 1
ATOM 4250 O O . GLY A 1 539 ? 42.073 -0.328 -35.158 1.00 32.95 531 GLY A O 1
ATOM 4251 N N . PHE A 1 540 ? 43.567 -0.147 -33.488 1.00 27.26 532 PHE A N 1
ATOM 4252 C CA . PHE A 1 540 ? 42.572 -0.551 -32.492 1.00 27.73 532 PHE A CA 1
ATOM 4253 C C . PHE A 1 540 ? 41.464 0.490 -32.363 1.00 25.26 532 PHE A C 1
ATOM 4254 O O . PHE A 1 540 ? 40.284 0.146 -32.353 1.00 27.02 532 PHE A O 1
ATOM 4262 N N . ASP A 1 541 ? 41.822 1.770 -32.287 1.00 31.84 533 ASP A N 1
ATOM 4263 C CA . ASP A 1 541 ? 40.815 2.827 -32.217 1.00 31.72 533 ASP A CA 1
ATOM 4264 C C . ASP A 1 541 ? 39.814 2.708 -33.356 1.00 29.59 533 ASP A C 1
ATOM 4265 O O . ASP A 1 541 ? 38.598 2.782 -33.150 1.00 30.34 533 ASP A O 1
ATOM 4270 N N . ARG A 1 542 ? 40.320 2.509 -34.569 1.00 29.25 534 ARG A N 1
ATOM 4271 C CA . ARG A 1 542 ? 39.459 2.433 -35.737 1.00 35.38 534 ARG A CA 1
ATOM 4272 C C . ARG A 1 542 ? 38.650 1.139 -35.747 1.00 28.58 534 ARG A C 1
ATOM 4273 O O . ARG A 1 542 ? 37.479 1.135 -36.147 1.00 29.96 534 ARG A O 1
ATOM 4281 N N . LEU A 1 543 ? 39.267 0.023 -35.340 1.00 27.43 535 LEU A N 1
ATOM 4282 C CA . LEU A 1 543 ? 38.549 -1.251 -35.307 1.00 28.14 535 LEU A CA 1
ATOM 4283 C C . LEU A 1 543 ? 37.322 -1.172 -34.397 1.00 31.95 535 LEU A C 1
ATOM 4284 O O . LEU A 1 543 ? 36.225 -1.608 -34.774 1.00 30.93 535 LEU A O 1
ATOM 4289 N N . VAL A 1 544 ? 37.490 -0.597 -33.197 1.00 28.53 536 VAL A N 1
ATOM 4290 C CA . VAL A 1 544 ? 36.379 -0.476 -32.248 1.00 30.18 536 VAL A CA 1
ATOM 4291 C C . VAL A 1 544 ? 35.280 0.420 -32.812 1.00 27.74 536 VAL A C 1
ATOM 4292 O O . VAL A 1 544 ? 34.092 0.085 -32.746 1.00 30.65 536 VAL A O 1
ATOM 4296 N N . ALA A 1 545 ? 35.656 1.593 -33.329 1.00 30.46 537 ALA A N 1
ATOM 4297 C CA . ALA A 1 545 ? 34.674 2.497 -33.927 1.00 36.12 537 ALA A CA 1
ATOM 4298 C C . ALA A 1 545 ? 33.869 1.788 -35.014 1.00 34.34 537 ALA A C 1
ATOM 4299 O O . ALA A 1 545 ? 32.635 1.800 -34.994 1.00 33.64 537 ALA A O 1
ATOM 4301 N N . VAL A 1 546 ? 34.559 1.103 -35.934 1.00 33.94 538 VAL A N 1
ATOM 4302 C CA . VAL A 1 546 ? 33.867 0.445 -37.037 1.00 31.63 538 VAL A CA 1
ATOM 4303 C C . VAL A 1 546 ? 32.955 -0.652 -36.508 1.00 34.10 538 VAL A C 1
ATOM 4304 O O . VAL A 1 546 ? 31.825 -0.820 -36.979 1.00 32.09 538 VAL A O 1
ATOM 4308 N N . LEU A 1 547 ? 33.427 -1.424 -35.527 1.00 33.87 539 LEU A N 1
ATOM 4309 C CA . LEU A 1 547 ? 32.575 -2.474 -34.971 1.00 33.83 539 LEU A CA 1
ATOM 4310 C C . LEU A 1 547 ? 31.338 -1.889 -34.303 1.00 36.29 539 LEU A C 1
ATOM 4311 O O . LEU A 1 547 ? 30.300 -2.550 -34.242 1.00 36.49 539 LEU A O 1
ATOM 4316 N N . ASP A 1 548 ? 31.431 -0.663 -33.795 1.00 34.72 540 ASP A N 1
ATOM 4317 C CA . ASP A 1 548 ? 30.297 0.007 -33.175 1.00 38.47 540 ASP A CA 1
ATOM 4318 C C . ASP A 1 548 ? 29.473 0.787 -34.189 1.00 39.70 540 ASP A C 1
ATOM 4319 O O . ASP A 1 548 ? 28.644 1.605 -33.789 1.00 36.24 540 ASP A O 1
ATOM 4324 N N . GLY A 1 549 ? 29.712 0.581 -35.487 1.00 35.92 541 GLY A N 1
ATOM 4325 C CA . GLY A 1 549 ? 28.960 1.273 -36.514 1.00 38.49 541 GLY A CA 1
ATOM 4326 C C . GLY A 1 549 ? 29.309 2.730 -36.689 1.00 40.71 541 GLY A C 1
ATOM 4327 O O . GLY A 1 549 ? 28.530 3.480 -37.268 1.00 42.27 541 GLY A O 1
ATOM 4328 N N . ASN A 1 550 ? 30.493 3.139 -36.276 1.00 37.14 542 ASN A N 1
ATOM 4329 C CA . ASN A 1 550 ? 30.868 4.538 -36.242 1.00 39.12 542 ASN A CA 1
ATOM 4330 C C . ASN A 1 550 ? 32.124 4.710 -37.081 1.00 43.53 542 ASN A C 1
ATOM 4331 O O . ASN A 1 550 ? 32.880 3.758 -37.297 1.00 41.68 542 ASN A O 1
ATOM 4336 N N . GLU A 1 551 ? 32.372 5.928 -37.546 1.00 43.68 543 GLU A N 1
ATOM 4337 C CA . GLU A 1 551 ? 33.612 6.159 -38.278 1.00 47.36 543 GLU A CA 1
ATOM 4338 C C . GLU A 1 551 ? 34.416 7.330 -37.725 1.00 49.18 543 GLU A C 1
ATOM 4339 O O . GLU A 1 551 ? 35.444 7.688 -38.302 1.00 48.03 543 GLU A O 1
ATOM 4345 N N . VAL A 1 552 ? 33.986 7.924 -36.616 1.00 51.40 544 VAL A N 1
ATOM 4346 C CA . VAL A 1 552 ? 34.772 8.913 -35.888 1.00 53.69 544 VAL A CA 1
ATOM 4347 C C . VAL A 1 552 ? 35.349 8.235 -34.653 1.00 47.81 544 VAL A C 1
ATOM 4348 O O . VAL A 1 552 ? 34.593 7.759 -33.798 1.00 45.33 544 VAL A O 1
ATOM 4352 N N . ILE A 1 553 ? 36.681 8.222 -34.528 1.00 47.70 545 ILE A N 1
ATOM 4353 C CA . ILE A 1 553 ? 37.300 7.534 -33.397 1.00 49.26 545 ILE A CA 1
ATOM 4354 C C . ILE A 1 553 ? 37.379 8.389 -32.142 1.00 49.39 545 ILE A C 1
ATOM 4355 O O . ILE A 1 553 ? 37.644 7.842 -31.065 1.00 46.79 545 ILE A O 1
ATOM 4360 N N . ARG A 1 554 ? 37.094 9.694 -32.235 1.00 51.85 546 ARG A N 1
ATOM 4361 C CA . ARG A 1 554 ? 37.309 10.610 -31.113 1.00 46.77 546 ARG A CA 1
ATOM 4362 C C . ARG A 1 554 ? 36.669 10.118 -29.818 1.00 45.48 546 ARG A C 1
ATOM 4363 O O . ARG A 1 554 ? 37.324 10.093 -28.771 1.00 44.85 546 ARG A O 1
ATOM 4371 N N . ASP A 1 555 ? 35.384 9.736 -29.849 1.00 43.32 547 ASP A N 1
ATOM 4372 C CA . ASP A 1 555 ? 34.734 9.422 -28.575 1.00 42.70 547 ASP A CA 1
ATOM 4373 C C . ASP A 1 555 ? 34.992 8.003 -28.102 1.00 38.75 547 ASP A C 1
ATOM 4374 O O . ASP A 1 555 ? 34.410 7.600 -27.092 1.00 39.28 547 ASP A O 1
ATOM 4379 N N . TYR A 1 556 ? 35.837 7.239 -28.782 1.00 35.60 548 TYR A N 1
ATOM 4380 C CA . TYR A 1 556 ? 36.294 5.975 -28.233 1.00 35.81 548 TYR A CA 1
ATOM 4381 C C . TYR A 1 556 ? 37.603 6.139 -27.469 1.00 33.94 548 TYR A C 1
ATOM 4382 O O . TYR A 1 556 ? 38.136 5.151 -26.952 1.00 26.97 548 TYR A O 1
ATOM 4391 N N . ILE A 1 557 ? 38.105 7.369 -27.366 1.00 29.35 549 ILE A N 1
ATOM 4392 C CA . ILE A 1 557 ? 39.302 7.686 -26.601 1.00 33.06 549 ILE A CA 1
ATOM 4393 C C . ILE A 1 557 ? 38.864 8.478 -25.375 1.00 32.85 549 ILE A C 1
ATOM 4394 O O . ILE A 1 557 ? 38.248 9.546 -25.498 1.00 31.07 549 ILE A O 1
ATOM 4399 N N . ALA A 1 558 ? 39.159 7.942 -24.192 1.00 26.03 550 ALA A N 1
ATOM 4400 C CA . ALA A 1 558 ? 38.679 8.568 -22.966 1.00 28.08 550 ALA A CA 1
ATOM 4401 C C . ALA A 1 558 ? 39.150 10.016 -22.850 1.00 29.53 550 ALA A C 1
ATOM 4402 O O . ALA A 1 558 ? 38.352 10.916 -22.569 1.00 31.16 550 ALA A O 1
ATOM 4404 N N . PHE A 1 559 ? 40.442 10.270 -23.060 1.00 27.79 551 PHE A N 1
ATOM 4405 C CA . PHE A 1 559 ? 41.014 11.610 -22.879 1.00 30.69 551 PHE A CA 1
ATOM 4406 C C . PHE A 1 559 ? 41.819 12.008 -24.117 1.00 30.48 551 PHE A C 1
ATOM 4407 O O . PHE A 1 559 ? 43.061 11.953 -24.129 1.00 29.73 551 PHE A O 1
ATOM 4415 N N . PRO A 1 560 ? 41.134 12.426 -25.180 1.00 28.75 552 PRO A N 1
ATOM 4416 C CA . PRO A 1 560 ? 41.810 12.726 -26.446 1.00 29.29 552 PRO A CA 1
ATOM 4417 C C . PRO A 1 560 ? 42.471 14.102 -26.450 1.00 30.99 552 PRO A C 1
ATOM 4418 O O . PRO A 1 560 ? 42.268 14.938 -25.566 1.00 32.02 552 PRO A O 1
ATOM 4422 N N . LYS A 1 561 ? 43.246 14.337 -27.508 1.00 30.39 553 LYS A N 1
ATOM 4423 C CA . LYS A 1 561 ? 43.877 15.618 -27.771 1.00 30.24 553 LYS A CA 1
ATOM 4424 C C . LYS A 1 561 ? 43.190 16.303 -28.944 1.00 34.36 553 LYS A C 1
ATOM 4425 O O . LYS A 1 561 ? 42.482 15.667 -29.730 1.00 32.51 553 LYS A O 1
ATOM 4431 N N . ASN A 1 562 ? 43.420 17.616 -29.062 1.00 35.59 554 ASN A N 1
ATOM 4432 C CA . ASN A 1 562 ? 42.875 18.409 -30.156 1.00 34.49 554 ASN A CA 1
ATOM 4433 C C . ASN A 1 562 ? 43.859 18.346 -31.324 1.00 33.31 554 ASN A C 1
ATOM 4434 O O . ASN A 1 562 ? 44.901 17.689 -31.247 1.00 35.89 554 ASN A O 1
ATOM 4439 N N . ASN A 1 563 ? 43.535 19.042 -32.414 1.00 39.90 555 ASN A N 1
ATOM 4440 C CA . ASN A 1 563 ? 44.312 18.994 -33.658 1.00 39.39 555 ASN A CA 1
ATOM 4441 C C . ASN A 1 563 ? 45.708 19.582 -33.526 1.00 43.87 555 ASN A C 1
ATOM 4442 O O . ASN A 1 563 ? 46.531 19.395 -34.430 1.00 45.68 555 ASN A O 1
ATOM 4444 N N . SER A 1 564 ? 45.993 20.309 -32.454 1.00 40.27 556 SER A N 1
ATOM 4445 C CA . SER A 1 564 ? 47.336 20.800 -32.219 1.00 40.15 556 SER A CA 1
ATOM 4446 C C . SER A 1 564 ? 48.092 19.936 -31.225 1.00 35.84 556 SER A C 1
ATOM 4447 O O . SER A 1 564 ? 49.161 20.332 -30.766 1.00 36.92 556 SER A O 1
ATOM 4450 N N . GLY A 1 565 ? 47.548 18.786 -30.858 1.00 36.91 557 GLY A N 1
ATOM 4451 C CA . GLY A 1 565 ? 48.201 17.928 -29.891 1.00 32.72 557 GLY A CA 1
ATOM 4452 C C . GLY A 1 565 ? 47.989 18.343 -28.453 1.00 34.20 557 GLY A C 1
ATOM 4453 O O . GLY A 1 565 ? 48.673 17.830 -27.563 1.00 29.76 557 GLY A O 1
ATOM 4454 N N . ARG A 1 566 ? 47.036 19.219 -28.185 1.00 29.22 558 ARG A N 1
ATOM 4455 C CA . ARG A 1 566 ? 46.856 19.731 -26.839 1.00 32.52 558 ARG A CA 1
ATOM 4456 C C . ARG A 1 566 ? 45.719 19.012 -26.132 1.00 32.42 558 ARG A C 1
ATOM 4457 O O . ARG A 1 566 ? 44.690 18.700 -26.742 1.00 32.45 558 ARG A O 1
ATOM 4465 N N . ASP A 1 567 ? 45.909 18.750 -24.841 1.00 29.90 559 ASP A N 1
ATOM 4466 C CA . ASP A 1 567 ? 44.812 18.289 -23.987 1.00 29.16 559 ASP A CA 1
ATOM 4467 C C . ASP A 1 567 ? 44.187 19.543 -23.404 1.00 28.49 559 ASP A C 1
ATOM 4468 O O . ASP A 1 567 ? 44.825 20.235 -22.607 1.00 33.37 559 ASP A O 1
ATOM 4473 N N . VAL A 1 568 ? 42.981 19.891 -23.871 1.00 30.08 560 VAL A N 1
ATOM 4474 C CA . VAL A 1 568 ? 42.327 21.126 -23.439 1.00 31.00 560 VAL A CA 1
ATOM 4475 C C . VAL A 1 568 ? 41.719 21.023 -22.051 1.00 31.48 560 VAL A C 1
ATOM 4476 O O . VAL A 1 568 ? 41.253 22.031 -21.512 1.00 35.12 560 VAL A O 1
ATOM 4480 N N . MET A 1 569 ? 41.696 19.836 -21.460 1.00 32.26 561 MET A N 1
ATOM 4481 C CA . MET A 1 569 ? 41.157 19.651 -20.117 1.00 31.34 561 MET A CA 1
ATOM 4482 C C . MET A 1 569 ? 42.189 19.938 -19.033 1.00 31.61 561 MET A C 1
ATOM 4483 O O . MET A 1 569 ? 41.888 20.643 -18.065 1.00 35.53 561 MET A O 1
ATOM 4488 N N . ILE A 1 570 ? 43.415 19.422 -19.189 1.00 32.82 562 ILE A N 1
ATOM 4489 C CA . ILE A 1 570 ? 44.471 19.649 -18.206 1.00 37.02 562 ILE A CA 1
ATOM 4490 C C . ILE A 1 570 ? 45.496 20.690 -18.649 1.00 38.39 562 ILE A C 1
ATOM 4491 O O . ILE A 1 570 ? 46.414 20.993 -17.871 1.00 42.69 562 ILE A O 1
ATOM 4496 N N . ASP A 1 571 ? 45.375 21.245 -19.862 1.00 38.98 563 ASP A N 1
ATOM 4497 C CA . ASP A 1 571 ? 46.315 22.253 -20.389 1.00 35.27 563 ASP A CA 1
ATOM 4498 C C . ASP A 1 571 ? 47.730 21.684 -20.505 1.00 35.84 563 ASP A C 1
ATOM 4499 O O . ASP A 1 571 ? 48.679 22.162 -19.884 1.00 37.27 563 ASP A O 1
ATOM 4504 N N . ALA A 1 572 ? 47.847 20.619 -21.302 1.00 35.27 564 ALA A N 1
ATOM 4505 C CA . ALA A 1 572 ? 49.133 20.099 -21.731 1.00 34.41 564 ALA A CA 1
ATOM 4506 C C . ALA A 1 572 ? 49.202 20.163 -23.252 1.00 34.90 564 ALA A C 1
ATOM 4507 O O . ALA A 1 572 ? 48.173 20.024 -23.919 1.00 33.37 564 ALA A O 1
ATOM 4509 N N . PRO A 1 573 ? 50.398 20.386 -23.837 1.00 34.10 565 PRO A N 1
ATOM 4510 C CA . PRO A 1 573 ? 51.682 20.562 -23.144 1.00 34.13 565 PRO A CA 1
ATOM 4511 C C . PRO A 1 573 ? 51.793 21.965 -22.525 1.00 35.62 565 PRO A C 1
ATOM 4512 O O . PRO A 1 573 ? 50.990 22.846 -22.830 1.00 35.08 565 PRO A O 1
ATOM 4516 N N . ALA A 1 574 ? 52.783 22.175 -21.672 1.00 33.90 566 ALA A N 1
ATOM 4517 C CA . ALA A 1 574 ? 52.988 23.489 -21.085 1.00 38.17 566 ALA A CA 1
ATOM 4518 C C . ALA A 1 574 ? 54.467 23.648 -20.736 1.00 38.62 566 ALA A C 1
ATOM 4519 O O . ALA A 1 574 ? 55.253 22.698 -20.791 1.00 35.09 566 ALA A O 1
ATOM 4521 N N . SER A 1 575 ? 54.832 24.860 -20.343 1.00 34.71 567 SER A N 1
ATOM 4522 C CA . SER A 1 575 ? 56.216 25.143 -19.984 1.00 41.84 567 SER A CA 1
ATOM 4523 C C . SER A 1 575 ? 56.610 24.437 -18.693 1.00 41.72 567 SER A C 1
ATOM 4524 O O . SER A 1 575 ? 55.783 24.219 -17.806 1.00 44.79 567 SER A O 1
ATOM 4527 N N . ILE A 1 576 ? 57.885 24.075 -18.592 1.00 38.36 568 ILE A N 1
ATOM 4528 C CA . ILE A 1 576 ? 58.414 23.435 -17.398 1.00 43.00 568 ILE A CA 1
ATOM 4529 C C . ILE A 1 576 ? 59.369 24.402 -16.691 1.00 51.12 568 ILE A C 1
ATOM 4530 O O . ILE A 1 576 ? 59.690 25.479 -17.199 1.00 47.95 568 ILE A O 1
ATOM 4535 N N . ALA A 1 577 ? 59.806 24.013 -15.489 1.00 49.74 569 ALA A N 1
ATOM 4536 C CA . ALA A 1 577 ? 60.620 24.887 -14.647 1.00 56.98 569 ALA A CA 1
ATOM 4537 C C . ALA A 1 577 ? 62.052 25.004 -15.162 1.00 50.78 569 ALA A C 1
ATOM 4538 O O . ALA A 1 577 ? 62.598 24.077 -15.764 1.00 50.22 569 ALA A O 1
ATOM 4540 N N . ASN A 1 578 ? 62.668 26.162 -14.891 1.00 55.26 570 ASN A N 1
ATOM 4541 C CA . ASN A 1 578 ? 64.060 26.377 -15.288 1.00 55.32 570 ASN A CA 1
ATOM 4542 C C . ASN A 1 578 ? 64.983 25.331 -14.682 1.00 52.44 570 ASN A C 1
ATOM 4543 O O . ASN A 1 578 ? 65.958 24.914 -15.315 1.00 51.46 570 ASN A O 1
ATOM 4548 N N . GLU A 1 579 ? 64.705 24.908 -13.449 1.00 53.94 571 GLU A N 1
ATOM 4549 C CA . GLU A 1 579 ? 65.551 23.898 -12.827 1.00 53.05 571 GLU A CA 1
ATOM 4550 C C . GLU A 1 579 ? 65.458 22.574 -13.571 1.00 49.70 571 GLU A C 1
ATOM 4551 O O . GLU A 1 579 ? 66.443 21.833 -13.637 1.00 51.56 571 GLU A O 1
ATOM 4553 N N . GLN A 1 580 ? 64.296 22.268 -14.156 1.00 49.52 572 GLN A N 1
ATOM 4554 C CA . GLN A 1 580 ? 64.179 21.062 -14.969 1.00 47.06 572 GLN A CA 1
ATOM 4555 C C . GLN A 1 580 ? 64.993 21.200 -16.247 1.00 44.43 572 GLN A C 1
ATOM 4556 O O . GLN A 1 580 ? 65.733 20.283 -16.619 1.00 48.49 572 GLN A O 1
ATOM 4562 N N . LEU A 1 581 ? 64.857 22.336 -16.942 1.00 45.47 573 LEU A N 1
ATOM 4563 C CA . LEU A 1 581 ? 65.663 22.584 -18.140 1.00 48.10 573 LEU A CA 1
ATOM 4564 C C . LEU A 1 581 ? 67.153 22.505 -17.828 1.00 52.55 573 LEU A C 1
ATOM 4565 O O . LEU A 1 581 ? 67.914 21.848 -18.548 1.00 55.47 573 LEU A O 1
ATOM 4570 N N . ASP A 1 582 ? 67.583 23.143 -16.736 1.00 46.60 574 ASP A N 1
ATOM 4571 C CA . ASP A 1 582 ? 68.998 23.126 -16.386 1.00 51.39 574 ASP A CA 1
ATOM 4572 C C . ASP A 1 582 ? 69.471 21.701 -16.138 1.00 50.08 574 ASP A C 1
ATOM 4573 O O . ASP A 1 582 ? 70.518 21.274 -16.636 1.00 54.41 574 ASP A O 1
ATOM 4578 N N . GLU A 1 583 ? 68.696 20.944 -15.380 1.00 47.36 575 GLU A N 1
ATOM 4579 C CA . GLU A 1 583 ? 69.095 19.594 -15.035 1.00 49.24 575 GLU A CA 1
ATOM 4580 C C . GLU A 1 583 ? 69.144 18.673 -16.252 1.00 53.21 575 GLU A C 1
ATOM 4581 O O . GLU A 1 583 ? 69.896 17.689 -16.242 1.00 49.87 575 GLU A O 1
ATOM 4587 N N . LEU A 1 584 ? 68.418 19.014 -17.319 1.00 50.04 576 LEU A N 1
ATOM 4588 C CA . LEU A 1 584 ? 68.462 18.296 -18.585 1.00 48.03 576 LEU A CA 1
ATOM 4589 C C . LEU A 1 584 ? 69.494 18.867 -19.543 1.00 52.11 576 LEU A C 1
ATOM 4590 O O . LEU A 1 584 ? 69.686 18.304 -20.631 1.00 53.31 576 LEU A O 1
ATOM 4595 N N . ALA A 1 585 ? 70.163 19.955 -19.154 1.00 52.05 577 ALA A N 1
ATOM 4596 C CA . ALA A 1 585 ? 71.144 20.640 -19.993 1.00 54.03 577 ALA A CA 1
ATOM 4597 C C . ALA A 1 585 ? 70.511 21.128 -21.295 1.00 50.21 577 ALA A C 1
ATOM 4598 O O . ALA A 1 585 ? 71.091 21.004 -22.376 1.00 48.81 577 ALA A O 1
ATOM 4600 N N . LEU A 1 586 ? 69.320 21.706 -21.187 1.00 49.27 578 LEU A N 1
ATOM 4601 C CA . LEU A 1 586 ? 68.597 22.240 -22.329 1.00 52.37 578 LEU A CA 1
ATOM 4602 C C . LEU A 1 586 ? 68.324 23.721 -22.119 1.00 51.01 578 LEU A C 1
ATOM 4603 O O . LEU A 1 586 ? 67.974 24.144 -21.014 1.00 49.37 578 LEU A O 1
ATOM 4608 N N . THR A 1 587 ? 68.475 24.493 -23.192 1.00 49.45 579 THR A N 1
ATOM 4609 C CA . THR A 1 587 ? 68.047 25.882 -23.262 1.00 50.67 579 THR A CA 1
ATOM 4610 C C . THR A 1 587 ? 67.045 26.013 -24.397 1.00 48.32 579 THR A C 1
ATOM 4611 O O . THR A 1 587 ? 67.261 25.456 -25.474 1.00 47.70 579 THR A O 1
ATOM 4615 N N . ILE A 1 588 ? 65.943 26.721 -24.151 1.00 49.31 580 ILE A N 1
ATOM 4616 C CA . ILE A 1 588 ? 64.929 26.948 -25.179 1.00 50.48 580 ILE A CA 1
ATOM 4617 C C . ILE A 1 588 ? 65.401 28.082 -26.075 1.00 54.39 580 ILE A C 1
ATOM 4618 O O . ILE A 1 588 ? 65.697 29.179 -25.593 1.00 57.41 580 ILE A O 1
ATOM 4623 N N . ASN A 1 589 ? 65.445 27.829 -27.383 1.00 55.94 581 ASN A N 1
ATOM 4624 C CA . ASN A 1 589 ? 65.878 28.836 -28.346 1.00 61.32 581 ASN A CA 1
ATOM 4625 C C . ASN A 1 589 ? 65.028 30.099 -28.258 1.00 63.79 581 ASN A C 1
ATOM 4626 O O . ASN A 1 589 ? 63.853 30.098 -28.640 1.00 66.93 581 ASN A O 1
ATOM 4631 N N . ILE A 1 590 ? 65.622 31.174 -27.745 1.00 79.45 582 ILE A N 1
ATOM 4632 C CA . ILE A 1 590 ? 64.953 32.466 -27.626 1.00 86.63 582 ILE A CA 1
ATOM 4633 C C . ILE A 1 590 ? 65.963 33.585 -27.851 1.00 94.84 582 ILE A C 1
ATOM 4634 O O . ILE A 1 590 ? 66.958 33.689 -27.131 1.00 95.84 582 ILE A O 1
ATOM 4636 N N . HIS B 1 8 ? 56.983 -24.145 -48.985 1.00 88.21 0 HIS B N 1
ATOM 4637 C CA . HIS B 1 8 ? 55.612 -23.886 -48.552 1.00 98.22 0 HIS B CA 1
ATOM 4638 C C . HIS B 1 8 ? 55.523 -24.024 -47.034 1.00 90.15 0 HIS B C 1
ATOM 4639 O O . HIS B 1 8 ? 56.319 -23.407 -46.328 1.00 85.19 0 HIS B O 1
ATOM 4641 N N . MET B 1 9 ? 54.576 -24.841 -46.552 1.00 66.54 1 MET B N 1
ATOM 4642 C CA . MET B 1 9 ? 54.362 -25.030 -45.117 1.00 58.77 1 MET B CA 1
ATOM 4643 C C . MET B 1 9 ? 55.667 -25.370 -44.399 1.00 56.67 1 MET B C 1
ATOM 4644 O O . MET B 1 9 ? 56.465 -26.187 -44.866 1.00 61.04 1 MET B O 1
ATOM 4646 N N . PHE B 1 10 ? 55.887 -24.712 -43.265 1.00 44.12 2 PHE B N 1
ATOM 4647 C CA . PHE B 1 10 ? 57.105 -24.865 -42.486 1.00 43.53 2 PHE B CA 1
ATOM 4648 C C . PHE B 1 10 ? 56.996 -25.977 -41.449 1.00 40.22 2 PHE B C 1
ATOM 4649 O O . PHE B 1 10 ? 58.016 -26.562 -41.071 1.00 35.67 2 PHE B O 1
ATOM 4657 N N . ARG B 1 11 ? 55.789 -26.289 -40.983 1.00 35.99 3 ARG B N 1
ATOM 4658 C CA . ARG B 1 11 ? 55.622 -27.342 -39.997 1.00 33.95 3 ARG B CA 1
ATOM 4659 C C . ARG B 1 11 ? 54.183 -27.831 -40.011 1.00 37.82 3 ARG B C 1
ATOM 4660 O O . ARG B 1 11 ? 53.262 -27.075 -40.315 1.00 37.77 3 ARG B O 1
ATOM 4668 N N . THR B 1 12 ? 54.015 -29.125 -39.723 1.00 37.15 4 THR B N 1
ATOM 4669 C CA . THR B 1 12 ? 52.718 -29.711 -39.412 1.00 34.07 4 THR B CA 1
ATOM 4670 C C . THR B 1 12 ? 52.436 -29.742 -37.921 1.00 38.26 4 THR B C 1
ATOM 4671 O O . THR B 1 12 ? 51.279 -29.891 -37.533 1.00 39.34 4 THR B O 1
ATOM 4675 N N . HIS B 1 13 ? 53.475 -29.631 -37.092 1.00 38.35 5 HIS B N 1
ATOM 4676 C CA . HIS B 1 13 ? 53.386 -29.716 -35.648 1.00 37.46 5 HIS B CA 1
ATOM 4677 C C . HIS B 1 13 ? 54.463 -28.819 -35.057 1.00 36.02 5 HIS B C 1
ATOM 4678 O O . HIS B 1 13 ? 55.422 -28.451 -35.737 1.00 36.35 5 HIS B O 1
ATOM 4685 N N . THR B 1 14 ? 54.306 -28.488 -33.777 1.00 36.17 6 THR B N 1
ATOM 4686 C CA . THR B 1 14 ? 55.372 -27.867 -32.998 1.00 34.26 6 THR B CA 1
ATOM 4687 C C . THR B 1 14 ? 56.358 -28.930 -32.525 1.00 31.30 6 THR B C 1
ATOM 4688 O O . THR B 1 14 ? 56.101 -30.135 -32.600 1.00 34.49 6 THR B O 1
ATOM 4692 N N . ASN B 1 15 ? 57.477 -28.473 -31.978 1.00 33.66 7 ASN B N 1
ATOM 4693 C CA . ASN B 1 15 ? 58.523 -29.374 -31.496 1.00 33.27 7 ASN B CA 1
ATOM 4694 C C . ASN B 1 15 ? 58.267 -29.903 -30.088 1.00 36.66 7 ASN B C 1
ATOM 4695 O O . ASN B 1 15 ? 59.121 -30.614 -29.534 1.00 35.08 7 ASN B O 1
ATOM 4700 N N . GLY B 1 16 ? 57.101 -29.629 -29.509 1.00 34.94 8 GLY B N 1
ATOM 4701 C CA . GLY B 1 16 ? 56.811 -30.216 -28.226 1.00 34.09 8 GLY B CA 1
ATOM 4702 C C . GLY B 1 16 ? 55.547 -31.043 -28.170 1.00 37.68 8 GLY B C 1
ATOM 4703 O O . GLY B 1 16 ? 55.191 -31.512 -27.093 1.00 38.71 8 GLY B O 1
ATOM 4704 N N . GLU B 1 17 ? 54.847 -31.247 -29.286 1.00 35.81 9 GLU B N 1
ATOM 4705 C CA . GLU B 1 17 ? 53.517 -31.848 -29.199 1.00 38.92 9 GLU B CA 1
ATOM 4706 C C . GLU B 1 17 ? 53.435 -33.293 -29.667 1.00 42.82 9 GLU B C 1
ATOM 4707 O O . GLU B 1 17 ? 52.420 -33.943 -29.399 1.00 38.30 9 GLU B O 1
ATOM 4713 N N . LEU B 1 18 ? 54.446 -33.807 -30.365 1.00 39.47 10 LEU B N 1
ATOM 4714 C CA . LEU B 1 18 ? 54.401 -35.181 -30.855 1.00 40.46 10 LEU B CA 1
ATOM 4715 C C . LEU B 1 18 ? 54.667 -36.184 -29.736 1.00 37.66 10 LEU B C 1
ATOM 4716 O O . LEU B 1 18 ? 55.377 -35.895 -28.765 1.00 39.25 10 LEU B O 1
ATOM 4721 N N . SER B 1 19 ? 54.125 -37.390 -29.902 1.00 33.62 11 SER B N 1
ATOM 4722 C CA . SER B 1 19 ? 54.260 -38.436 -28.897 1.00 39.86 11 SER B CA 1
ATOM 4723 C C . SER B 1 19 ? 53.983 -39.780 -29.558 1.00 43.66 11 SER B C 1
ATOM 4724 O O . SER B 1 19 ? 53.801 -39.868 -30.776 1.00 43.27 11 SER B O 1
ATOM 4727 N N . LEU B 1 20 ? 53.931 -40.832 -28.738 1.00 45.49 12 LEU B N 1
ATOM 4728 C CA . LEU B 1 20 ? 53.740 -42.184 -29.250 1.00 49.66 12 LEU B CA 1
ATOM 4729 C C . LEU B 1 20 ? 52.432 -42.330 -30.018 1.00 46.42 12 LEU B C 1
ATOM 4730 O O . LEU B 1 20 ? 52.304 -43.247 -30.838 1.00 46.58 12 LEU B O 1
ATOM 4735 N N . LYS B 1 21 ? 51.462 -41.448 -29.777 1.00 43.30 13 LYS B N 1
ATOM 4736 C CA . LYS B 1 21 ? 50.210 -41.481 -30.525 1.00 42.61 13 LYS B CA 1
ATOM 4737 C C . LYS B 1 21 ? 50.407 -41.124 -31.992 1.00 43.86 13 LYS B C 1
ATOM 4738 O O . LYS B 1 21 ? 49.582 -41.494 -32.829 1.00 45.21 13 LYS B O 1
ATOM 4744 N N . ASN B 1 22 ? 51.476 -40.413 -32.327 1.00 44.33 14 ASN B N 1
ATOM 4745 C CA . ASN B 1 22 ? 51.763 -40.049 -33.707 1.00 46.31 14 ASN B CA 1
ATOM 4746 C C . ASN B 1 22 ? 52.647 -41.063 -34.405 1.00 46.29 14 ASN B C 1
ATOM 4747 O O . ASN B 1 22 ? 53.176 -40.769 -35.482 1.00 45.35 14 ASN B O 1
ATOM 4752 N N . LEU B 1 23 ? 52.834 -42.238 -33.807 1.00 46.14 15 LEU B N 1
ATOM 4753 C CA . LEU B 1 23 ? 53.785 -43.202 -34.343 1.00 49.91 15 LEU B CA 1
ATOM 4754 C C . LEU B 1 23 ? 53.501 -43.473 -35.815 1.00 48.80 15 LEU B C 1
ATOM 4755 O O . LEU B 1 23 ? 52.347 -43.657 -36.216 1.00 48.32 15 LEU B O 1
ATOM 4760 N N . ASN B 1 24 ? 54.564 -43.417 -36.618 1.00 47.83 16 ASN B N 1
ATOM 4761 C CA . ASN B 1 24 ? 54.589 -43.711 -38.048 1.00 50.22 16 ASN B CA 1
ATOM 4762 C C . ASN B 1 24 ? 53.917 -42.659 -38.921 1.00 46.11 16 ASN B C 1
ATOM 4763 O O . ASN B 1 24 ? 53.766 -42.889 -40.124 1.00 48.82 16 ASN B O 1
ATOM 4768 N N . GLU B 1 25 ? 53.550 -41.503 -38.373 1.00 42.25 17 GLU B N 1
ATOM 4769 C CA . GLU B 1 25 ? 53.068 -40.410 -39.200 1.00 43.37 17 GLU B CA 1
ATOM 4770 C C . GLU B 1 25 ? 54.243 -39.709 -39.885 1.00 44.95 17 GLU B C 1
ATOM 4771 O O . GLU B 1 25 ? 55.359 -39.652 -39.358 1.00 41.07 17 GLU B O 1
ATOM 4777 N N . GLU B 1 26 ? 53.984 -39.189 -41.083 1.00 38.46 18 GLU B N 1
ATOM 4778 C CA . GLU B 1 26 ? 54.901 -38.289 -41.768 1.00 38.22 18 GLU B CA 1
ATOM 4779 C C . GLU B 1 26 ? 54.630 -36.876 -41.268 1.00 41.37 18 GLU B C 1
ATOM 4780 O O . GLU B 1 26 ? 53.492 -36.403 -41.344 1.00 42.57 18 GLU B O 1
ATOM 4786 N N . VAL B 1 27 ? 55.664 -36.200 -40.763 1.00 39.70 19 VAL B N 1
ATOM 4787 C CA . VAL B 1 27 ? 55.516 -34.872 -40.178 1.00 36.45 19 VAL B CA 1
ATOM 4788 C C . VAL B 1 27 ? 56.586 -33.950 -40.759 1.00 36.66 19 VAL B C 1
ATOM 4789 O O . VAL B 1 27 ? 57.576 -34.402 -41.331 1.00 35.68 19 VAL B O 1
ATOM 4793 N N . THR B 1 28 ? 56.373 -32.641 -40.597 1.00 33.07 20 THR B N 1
ATOM 4794 C CA . THR B 1 28 ? 57.338 -31.614 -40.982 1.00 35.58 20 THR B CA 1
ATOM 4795 C C . THR B 1 28 ? 57.541 -30.692 -39.792 1.00 34.27 20 THR B C 1
ATOM 4796 O O . THR B 1 28 ? 56.563 -30.235 -39.196 1.00 34.35 20 THR B O 1
ATOM 4800 N N . LEU B 1 29 ? 58.799 -30.398 -39.464 1.00 32.79 21 LEU B N 1
ATOM 4801 C CA . LEU B 1 29 ? 59.137 -29.589 -38.296 1.00 32.92 21 LEU B CA 1
ATOM 4802 C C . LEU B 1 29 ? 60.165 -28.529 -38.669 1.00 36.31 21 LEU B C 1
ATOM 4803 O O . LEU B 1 29 ? 61.024 -28.751 -39.528 1.00 35.35 21 LEU B O 1
ATOM 4808 N N . SER B 1 30 ? 60.094 -27.390 -37.979 1.00 31.35 22 SER B N 1
ATOM 4809 C CA . SER B 1 30 ? 61.067 -26.318 -38.105 1.00 31.70 22 SER B CA 1
ATOM 4810 C C . SER B 1 30 ? 61.488 -25.842 -36.721 1.00 33.43 22 SER B C 1
ATOM 4811 O O . SER B 1 30 ? 60.748 -25.996 -35.747 1.00 30.76 22 SER B O 1
ATOM 4814 N N . GLY B 1 31 ? 62.693 -25.288 -36.631 1.00 34.28 23 GLY B N 1
ATOM 4815 C CA . GLY B 1 31 ? 63.157 -24.761 -35.355 1.00 32.45 23 GLY B CA 1
ATOM 4816 C C . GLY B 1 31 ? 64.665 -24.541 -35.356 1.00 33.44 23 GLY B C 1
ATOM 4817 O O . GLY B 1 31 ? 65.301 -24.504 -36.411 1.00 32.07 23 GLY B O 1
ATOM 4818 N N . TRP B 1 32 ? 65.204 -24.394 -34.139 1.00 28.95 24 TRP B N 1
ATOM 4819 C CA . TRP B 1 32 ? 66.615 -24.124 -33.901 1.00 32.48 24 TRP B CA 1
ATOM 4820 C C . TRP B 1 32 ? 67.315 -25.410 -33.467 1.00 34.60 24 TRP B C 1
ATOM 4821 O O . TRP B 1 32 ? 66.740 -26.229 -32.738 1.00 31.37 24 TRP B O 1
ATOM 4832 N N . VAL B 1 33 ? 68.547 -25.589 -33.944 1.00 30.50 25 VAL B N 1
ATOM 4833 C CA . VAL B 1 33 ? 69.397 -26.727 -33.610 1.00 30.75 25 VAL B CA 1
ATOM 4834 C C . VAL B 1 33 ? 69.965 -26.479 -32.217 1.00 32.08 25 VAL B C 1
ATOM 4835 O O . VAL B 1 33 ? 70.855 -25.654 -32.039 1.00 34.02 25 VAL B O 1
ATOM 4839 N N . GLN B 1 34 ? 69.430 -27.179 -31.219 1.00 35.86 26 GLN B N 1
ATOM 4840 C CA . GLN B 1 34 ? 69.870 -27.006 -29.838 1.00 35.10 26 GLN B CA 1
ATOM 4841 C C . GLN B 1 34 ? 71.169 -27.768 -29.580 1.00 37.80 26 GLN B C 1
ATOM 4842 O O . GLN B 1 34 ? 72.120 -27.223 -29.007 1.00 40.19 26 GLN B O 1
ATOM 4848 N N . THR B 1 35 ? 71.237 -29.026 -30.015 1.00 40.99 27 THR B N 1
ATOM 4849 C CA . THR B 1 35 ? 72.389 -29.883 -29.765 1.00 36.50 27 THR B CA 1
ATOM 4850 C C . THR B 1 35 ? 72.605 -30.757 -30.988 1.00 40.29 27 THR B C 1
ATOM 4851 O O . THR B 1 35 ? 71.651 -31.116 -31.685 1.00 39.13 27 THR B O 1
ATOM 4855 N N . ILE B 1 36 ? 73.870 -31.080 -31.248 1.00 37.36 28 ILE B N 1
ATOM 4856 C CA . ILE B 1 36 ? 74.276 -31.993 -32.309 1.00 37.44 28 ILE B CA 1
ATOM 4857 C C . ILE B 1 36 ? 75.145 -33.095 -31.712 1.00 44.00 28 ILE B C 1
ATOM 4858 O O . ILE B 1 36 ? 76.136 -32.805 -31.031 1.00 44.15 28 ILE B O 1
ATOM 4863 N N . ARG B 1 37 ? 74.802 -34.352 -31.994 1.00 38.26 29 ARG B N 1
ATOM 4864 C CA . ARG B 1 37 ? 75.666 -35.483 -31.677 1.00 37.23 29 ARG B CA 1
ATOM 4865 C C . ARG B 1 37 ? 75.913 -36.217 -32.989 1.00 40.39 29 ARG B C 1
ATOM 4866 O O . ARG B 1 37 ? 74.986 -36.795 -33.569 1.00 37.95 29 ARG B O 1
ATOM 4874 N N . ASP B 1 38 ? 77.163 -36.203 -33.443 1.00 39.20 30 ASP B N 1
ATOM 4875 C CA . ASP B 1 38 ? 77.563 -36.766 -34.728 1.00 39.55 30 ASP B CA 1
ATOM 4876 C C . ASP B 1 38 ? 78.482 -37.947 -34.458 1.00 47.37 30 ASP B C 1
ATOM 4877 O O . ASP B 1 38 ? 79.593 -37.773 -33.935 1.00 47.26 30 ASP B O 1
ATOM 4882 N N . LYS B 1 39 ? 78.053 -39.139 -34.868 1.00 42.50 31 LYS B N 1
ATOM 4883 C CA . LYS B 1 39 ? 78.880 -40.332 -34.729 1.00 47.28 31 LYS B CA 1
ATOM 4884 C C . LYS B 1 39 ? 79.183 -40.957 -36.084 1.00 48.08 31 LYS B C 1
ATOM 4885 O O . LYS B 1 39 ? 79.572 -42.125 -36.156 1.00 53.60 31 LYS B O 1
ATOM 4887 N N . GLY B 1 40 ? 79.048 -40.185 -37.159 1.00 46.90 32 GLY B N 1
ATOM 4888 C CA . GLY B 1 40 ? 79.416 -40.668 -38.479 1.00 50.17 32 GLY B CA 1
ATOM 4889 C C . GLY B 1 40 ? 78.299 -41.428 -39.165 1.00 52.24 32 GLY B C 1
ATOM 4890 O O . GLY B 1 40 ? 77.679 -40.922 -40.106 1.00 54.36 32 GLY B O 1
ATOM 4891 N N . PHE B 1 41 ? 78.038 -42.655 -38.706 1.00 52.67 33 PHE B N 1
ATOM 4892 C CA . PHE B 1 41 ? 76.944 -43.470 -39.226 1.00 53.11 33 PHE B CA 1
ATOM 4893 C C . PHE B 1 41 ? 75.570 -42.967 -38.783 1.00 52.67 33 PHE B C 1
ATOM 4894 O O . PHE B 1 41 ? 74.557 -43.448 -39.303 1.00 52.25 33 PHE B O 1
ATOM 4902 N N . MET B 1 42 ? 75.511 -42.047 -37.819 1.00 47.80 34 MET B N 1
ATOM 4903 C CA . MET B 1 42 ? 74.239 -41.525 -37.340 1.00 43.56 34 MET B CA 1
ATOM 4904 C C . MET B 1 42 ? 74.472 -40.158 -36.715 1.00 44.27 34 MET B C 1
ATOM 4905 O O . MET B 1 42 ? 75.473 -39.945 -36.023 1.00 41.94 34 MET B O 1
ATOM 4910 N N . ILE B 1 43 ? 73.556 -39.231 -36.990 1.00 39.42 35 ILE B N 1
ATOM 4911 C CA . ILE B 1 43 ? 73.558 -37.901 -36.398 1.00 37.59 35 ILE B CA 1
ATOM 4912 C C . ILE B 1 43 ? 72.239 -37.708 -35.664 1.00 40.30 35 ILE B C 1
ATOM 4913 O O . ILE B 1 43 ? 71.170 -37.996 -36.214 1.00 39.12 35 ILE B O 1
ATOM 4918 N N . TRP B 1 44 ? 72.319 -37.251 -34.420 1.00 38.00 36 TRP B N 1
ATOM 4919 C CA . TRP B 1 44 ? 71.145 -36.918 -33.628 1.00 37.07 36 TRP B CA 1
ATOM 4920 C C . TRP B 1 44 ? 71.099 -35.410 -33.429 1.00 41.70 36 TRP B C 1
ATOM 4921 O O . TRP B 1 44 ? 72.115 -34.779 -33.102 1.00 40.00 36 TRP B O 1
ATOM 4932 N N . ILE B 1 45 ? 69.920 -34.832 -33.589 1.00 37.02 37 ILE B N 1
ATOM 4933 C CA . ILE B 1 45 ? 69.753 -33.397 -33.430 1.00 40.18 37 ILE B CA 1
ATOM 4934 C C . ILE B 1 45 ? 68.524 -33.128 -32.575 1.00 40.82 37 ILE B C 1
ATOM 4935 O O . ILE B 1 45 ? 67.438 -33.657 -32.850 1.00 37.79 37 ILE B O 1
ATOM 4940 N N . ASP B 1 46 ? 68.710 -32.315 -31.535 1.00 35.97 38 ASP B N 1
ATOM 4941 C CA . ASP B 1 46 ? 67.614 -31.785 -30.730 1.00 38.00 38 ASP B CA 1
ATOM 4942 C C . ASP B 1 46 ? 67.110 -30.507 -31.390 1.00 37.80 38 ASP B C 1
ATOM 4943 O O . ASP B 1 46 ? 67.827 -29.508 -31.447 1.00 32.57 38 ASP B O 1
ATOM 4948 N N . LEU B 1 47 ? 65.902 -30.561 -31.935 1.00 33.93 39 LEU B N 1
ATOM 4949 C CA . LEU B 1 47 ? 65.275 -29.425 -32.592 1.00 32.77 39 LEU B CA 1
ATOM 4950 C C . LEU B 1 47 ? 64.368 -28.703 -31.599 1.00 38.06 39 LEU B C 1
ATOM 4951 O O . LEU B 1 47 ? 63.457 -29.320 -31.030 1.00 35.02 39 LEU B O 1
ATOM 4956 N N . ARG B 1 48 ? 64.545 -27.384 -31.473 1.00 36.58 40 ARG B N 1
ATOM 4957 C CA . ARG B 1 48 ? 63.902 -26.594 -30.428 1.00 33.16 40 ARG B CA 1
ATOM 4958 C C . ARG B 1 48 ? 62.978 -25.532 -31.012 1.00 35.98 40 ARG B C 1
ATOM 4959 O O . ARG B 1 48 ? 63.304 -24.889 -32.017 1.00 31.75 40 ARG B O 1
ATOM 4967 N N . ASP B 1 49 ? 61.844 -25.322 -30.340 1.00 35.47 41 ASP B N 1
ATOM 4968 C CA . ASP B 1 49 ? 61.049 -24.116 -30.502 1.00 33.15 41 ASP B CA 1
ATOM 4969 C C . ASP B 1 49 ? 60.497 -23.766 -29.121 1.00 32.61 41 ASP B C 1
ATOM 4970 O O . ASP B 1 49 ? 60.909 -24.339 -28.106 1.00 32.49 41 ASP B O 1
ATOM 4975 N N . ARG B 1 50 ? 59.582 -22.795 -29.076 1.00 33.54 42 ARG B N 1
ATOM 4976 C CA . ARG B 1 50 ? 59.023 -22.372 -27.795 1.00 36.70 42 ARG B CA 1
ATOM 4977 C C . ARG B 1 50 ? 58.336 -23.526 -27.065 1.00 32.46 42 ARG B C 1
ATOM 4978 O O . ARG B 1 50 ? 58.264 -23.525 -25.833 1.00 33.62 42 ARG B O 1
ATOM 4986 N N . TYR B 1 51 ? 57.853 -24.529 -27.799 1.00 33.00 43 TYR B N 1
ATOM 4987 C CA . TYR B 1 51 ? 57.002 -25.558 -27.217 1.00 35.77 43 TYR B CA 1
ATOM 4988 C C . TYR B 1 51 ? 57.781 -26.753 -26.679 1.00 36.20 43 TYR B C 1
ATOM 4989 O O . TYR B 1 51 ? 57.248 -27.499 -25.858 1.00 36.37 43 TYR B O 1
ATOM 4998 N N . GLY B 1 52 ? 59.024 -26.943 -27.070 1.00 36.46 44 GLY B N 1
ATOM 4999 C CA . GLY B 1 52 ? 59.796 -28.059 -26.558 1.00 33.38 44 GLY B CA 1
ATOM 5000 C C . GLY B 1 52 ? 60.835 -28.486 -27.574 1.00 35.32 44 GLY B C 1
ATOM 5001 O O . GLY B 1 52 ? 61.124 -27.767 -28.525 1.00 33.43 44 GLY B O 1
ATOM 5002 N N . ILE B 1 53 ? 61.398 -29.669 -27.329 1.00 33.39 45 ILE B N 1
ATOM 5003 C CA . ILE B 1 53 ? 62.457 -30.257 -28.140 1.00 33.09 45 ILE B CA 1
ATOM 5004 C C . ILE B 1 53 ? 61.990 -31.595 -28.682 1.00 35.96 45 ILE B C 1
ATOM 5005 O O . ILE B 1 53 ? 61.386 -32.390 -27.951 1.00 38.49 45 ILE B O 1
ATOM 5010 N N . THR B 1 54 ? 62.267 -31.832 -29.965 1.00 33.48 46 THR B N 1
ATOM 5011 C CA . THR B 1 54 ? 62.052 -33.107 -30.635 1.00 35.20 46 THR B CA 1
ATOM 5012 C C . THR B 1 54 ? 63.382 -33.608 -31.190 1.00 34.58 46 THR B C 1
ATOM 5013 O O . THR B 1 54 ? 64.166 -32.829 -31.735 1.00 36.07 46 THR B O 1
ATOM 5017 N N . GLN B 1 55 ? 63.663 -34.894 -30.996 1.00 31.75 47 GLN B N 1
ATOM 5018 C CA . GLN B 1 55 ? 64.913 -35.488 -31.451 1.00 37.58 47 GLN B CA 1
ATOM 5019 C C . GLN B 1 55 ? 64.794 -35.941 -32.903 1.00 36.07 47 GLN B C 1
ATOM 5020 O O . GLN B 1 55 ? 63.867 -36.677 -33.260 1.00 34.79 47 GLN B O 1
ATOM 5026 N N . LEU B 1 56 ? 65.768 -35.543 -33.717 1.00 37.01 48 LEU B N 1
ATOM 5027 C CA . LEU B 1 56 ? 65.866 -35.934 -35.114 1.00 35.88 48 LEU B CA 1
ATOM 5028 C C . LEU B 1 56 ? 67.005 -36.929 -35.268 1.00 38.64 48 LEU B C 1
ATOM 5029 O O . LEU B 1 56 ? 68.068 -36.768 -34.652 1.00 37.34 48 LEU B O 1
ATOM 5034 N N . VAL B 1 57 ? 66.790 -37.938 -36.109 1.00 37.21 49 VAL B N 1
ATOM 5035 C CA . VAL B 1 57 ? 67.794 -38.960 -36.393 1.00 36.09 49 VAL B CA 1
ATOM 5036 C C . VAL B 1 57 ? 68.103 -38.912 -37.880 1.00 38.59 49 VAL B C 1
ATOM 5037 O O . VAL B 1 57 ? 67.189 -38.977 -38.709 1.00 36.12 49 VAL B O 1
ATOM 5041 N N . PHE B 1 58 ? 69.383 -38.777 -38.213 1.00 37.39 50 PHE B N 1
ATOM 5042 C CA . PHE B 1 58 ? 69.862 -38.929 -39.584 1.00 39.13 50 PHE B CA 1
ATOM 5043 C C . PHE B 1 58 ? 70.600 -40.263 -39.650 1.00 39.34 50 PHE B C 1
ATOM 5044 O O . PHE B 1 58 ? 71.666 -40.417 -39.043 1.00 39.96 50 PHE 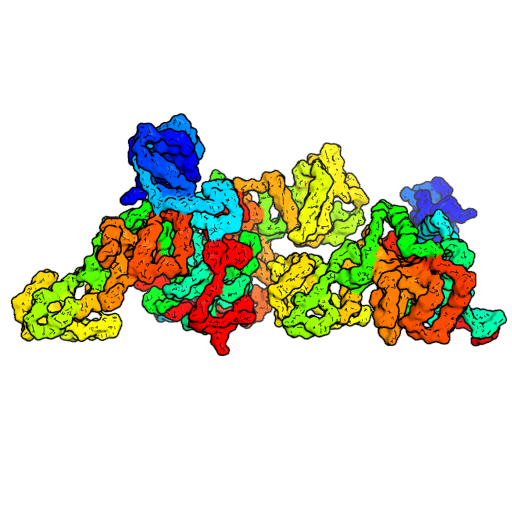B O 1
ATOM 5052 N N . ASP B 1 59 ? 70.028 -41.223 -40.366 1.00 38.44 51 ASP B N 1
ATOM 5053 C CA . ASP B 1 59 ? 70.542 -42.590 -40.427 1.00 37.53 51 ASP B CA 1
ATOM 5054 C C . ASP B 1 59 ? 71.286 -42.756 -41.751 1.00 47.83 51 ASP B C 1
ATOM 5055 O O . ASP B 1 59 ? 70.666 -42.763 -42.817 1.00 44.52 51 ASP B O 1
ATOM 5060 N N . GLN B 1 60 ? 72.613 -42.897 -41.676 1.00 42.85 52 GLN B N 1
ATOM 5061 C CA . GLN B 1 60 ? 73.435 -42.932 -42.884 1.00 51.97 52 GLN B CA 1
ATOM 5062 C C . GLN B 1 60 ? 73.021 -44.066 -43.812 1.00 52.48 52 GLN B C 1
ATOM 5063 O O . GLN B 1 60 ? 72.861 -43.867 -45.021 1.00 50.52 52 GLN B O 1
ATOM 5069 N N . ASP B 1 61 ? 72.838 -45.268 -43.266 1.00 52.04 53 ASP B N 1
ATOM 5070 C CA . ASP B 1 61 ? 72.557 -46.415 -44.118 1.00 56.91 53 ASP B CA 1
ATOM 5071 C C . ASP B 1 61 ? 71.188 -46.336 -44.781 1.00 55.81 53 ASP B C 1
ATOM 5072 O O . ASP B 1 61 ? 70.972 -46.995 -45.804 1.00 56.91 53 ASP B O 1
ATOM 5077 N N . ARG B 1 62 ? 70.265 -45.543 -44.239 1.00 52.82 54 ARG B N 1
ATOM 5078 C CA . ARG B 1 62 ? 68.929 -45.430 -44.806 1.00 51.83 54 ARG B CA 1
ATOM 5079 C C . ARG B 1 62 ? 68.717 -44.102 -45.512 1.00 49.51 54 ARG B C 1
ATOM 5080 O O . ARG B 1 62 ? 67.585 -43.779 -45.889 1.00 48.32 54 ARG B O 1
ATOM 5088 N N . SER B 1 63 ? 69.789 -43.351 -45.747 1.00 49.71 55 SER B N 1
ATOM 5089 C CA . SER B 1 63 ? 69.689 -42.025 -46.331 1.00 52.53 55 SER B CA 1
ATOM 5090 C C . SER B 1 63 ? 70.665 -41.857 -47.492 1.00 46.76 55 SER B C 1
ATOM 5091 O O . SER B 1 63 ? 71.687 -42.539 -47.587 1.00 39.36 55 SER B O 1
ATOM 5094 N N . SER B 1 64 ? 70.319 -40.914 -48.364 1.00 41.70 56 SER B N 1
ATOM 5095 C CA . SER B 1 64 ? 71.212 -40.444 -49.407 1.00 46.42 56 SER B CA 1
ATOM 5096 C C . SER B 1 64 ? 72.495 -39.878 -48.801 1.00 45.98 56 SER B C 1
ATOM 5097 O O . SER B 1 64 ? 72.529 -39.411 -47.655 1.00 39.19 56 SER B O 1
ATOM 5100 N N . ALA B 1 65 ? 73.558 -39.875 -49.609 1.00 43.16 57 ALA B N 1
ATOM 5101 C CA . ALA B 1 65 ? 74.807 -39.299 -49.138 1.00 43.40 57 ALA B CA 1
ATOM 5102 C C . ALA B 1 65 ? 74.669 -37.795 -49.004 1.00 44.38 57 ALA B C 1
ATOM 5103 O O . ALA B 1 65 ? 75.330 -37.182 -48.158 1.00 48.64 57 ALA B O 1
ATOM 5105 N N . ALA B 1 66 ? 73.806 -37.193 -49.821 1.00 41.85 58 ALA B N 1
ATOM 5106 C CA . ALA B 1 66 ? 73.621 -35.749 -49.784 1.00 43.53 58 ALA B CA 1
ATOM 5107 C C . ALA B 1 66 ? 72.950 -35.301 -48.485 1.00 45.12 58 ALA B C 1
ATOM 5108 O O . ALA B 1 66 ? 73.334 -34.280 -47.897 1.00 41.67 58 ALA B O 1
ATOM 5110 N N . LEU B 1 67 ? 71.940 -36.046 -48.027 1.00 45.27 59 LEU B N 1
ATOM 5111 C CA . LEU B 1 67 ? 71.270 -35.690 -46.776 1.00 39.64 59 LEU B CA 1
ATOM 5112 C C . LEU B 1 67 ? 72.244 -35.705 -45.599 1.00 39.96 59 LEU B C 1
ATOM 5113 O O . LEU B 1 67 ? 72.257 -34.780 -44.778 1.00 39.58 59 LEU B O 1
ATOM 5118 N N . LEU B 1 68 ? 73.081 -36.741 -45.507 1.00 40.06 60 LEU B N 1
ATOM 5119 C CA . LEU B 1 68 ? 74.027 -36.819 -44.393 1.00 42.68 60 LEU B CA 1
ATOM 5120 C C . LEU B 1 68 ? 75.076 -35.724 -44.475 1.00 45.06 60 LEU B C 1
ATOM 5121 O O . LEU B 1 68 ? 75.478 -35.168 -43.443 1.00 42.36 60 LEU B O 1
ATOM 5126 N N . GLU B 1 69 ? 75.524 -35.397 -45.691 1.00 40.71 61 GLU B N 1
ATOM 5127 C CA . GLU B 1 69 ? 76.454 -34.287 -45.865 1.00 46.48 61 GLU B CA 1
ATOM 5128 C C . GLU B 1 69 ? 75.837 -32.982 -45.399 1.00 41.85 61 GLU B C 1
ATOM 5129 O O . GLU B 1 69 ? 76.508 -32.157 -44.768 1.00 47.28 61 GLU B O 1
ATOM 5135 N N . GLU B 1 70 ? 74.562 -32.768 -45.722 1.00 42.87 62 GLU B N 1
ATOM 5136 C CA . GLU B 1 70 ? 73.895 -31.554 -45.281 1.00 39.14 62 GLU B CA 1
ATOM 5137 C C . GLU B 1 70 ? 73.738 -31.537 -43.767 1.00 42.12 62 GLU B C 1
ATOM 5138 O O . GLU B 1 70 ? 73.902 -30.488 -43.136 1.00 37.26 62 GLU B O 1
ATOM 5144 N N . ALA B 1 71 ? 73.432 -32.687 -43.162 1.00 36.21 63 ALA B N 1
ATOM 5145 C CA . ALA B 1 71 ? 73.304 -32.716 -41.709 1.00 43.40 63 ALA B CA 1
ATOM 5146 C C . ALA B 1 71 ? 74.620 -32.358 -41.032 1.00 41.44 63 ALA B C 1
ATOM 5147 O O . ALA B 1 71 ? 74.624 -31.694 -39.987 1.00 37.53 63 ALA B O 1
ATOM 5149 N N . LYS B 1 72 ? 75.746 -32.750 -41.637 1.00 39.56 64 LYS B N 1
ATOM 5150 C CA . LYS B 1 72 ? 77.061 -32.441 -41.086 1.00 41.42 64 LYS B CA 1
ATOM 5151 C C . LYS B 1 72 ? 77.416 -30.963 -41.200 1.00 40.69 64 LYS B C 1
ATOM 5152 O O . LYS B 1 72 ? 78.366 -30.525 -40.549 1.00 42.57 64 LYS B O 1
ATOM 5158 N N . LYS B 1 73 ? 76.693 -30.184 -42.011 1.00 42.94 65 LYS B N 1
ATOM 5159 C CA . LYS B 1 73 ? 76.932 -28.743 -42.061 1.00 44.64 65 LYS B CA 1
ATOM 5160 C C . LYS B 1 73 ? 76.252 -27.987 -40.929 1.00 42.19 65 LYS B C 1
ATOM 5161 O O . LYS B 1 73 ? 76.524 -26.795 -40.748 1.00 38.16 65 LYS B O 1
ATOM 5167 N N . LEU B 1 74 ? 75.372 -28.636 -40.179 1.00 37.74 66 LEU B N 1
ATOM 5168 C CA . LEU B 1 74 ? 74.587 -27.919 -39.189 1.00 38.10 66 LEU B CA 1
ATOM 5169 C C . LEU B 1 74 ? 75.455 -27.495 -38.009 1.00 40.16 66 LEU B C 1
ATOM 5170 O O . LEU B 1 74 ? 76.343 -28.228 -37.570 1.00 41.21 66 LEU B O 1
ATOM 5175 N N . GLY B 1 75 ? 75.182 -26.298 -37.484 1.00 37.23 67 GLY B N 1
ATOM 5176 C CA . GLY B 1 75 ? 75.806 -25.839 -36.265 1.00 33.88 67 GLY B CA 1
ATOM 5177 C C . GLY B 1 75 ? 74.741 -25.411 -35.271 1.00 34.19 67 GLY B C 1
ATOM 5178 O O . GLY B 1 75 ? 73.552 -25.331 -35.598 1.00 36.19 67 GLY B O 1
ATOM 5179 N N . ARG B 1 76 ? 75.189 -25.140 -34.049 1.00 37.64 68 ARG B N 1
ATOM 5180 C CA . ARG B 1 76 ? 74.288 -24.703 -32.989 1.00 32.89 68 ARG B CA 1
ATOM 5181 C C . ARG B 1 76 ? 73.509 -23.479 -33.422 1.00 35.91 68 ARG B C 1
ATOM 5182 O O . ARG B 1 76 ? 74.086 -22.518 -33.940 1.00 32.82 68 ARG B O 1
ATOM 5190 N N . GLU B 1 77 ? 72.190 -23.521 -33.196 1.00 32.02 69 GLU B N 1
ATOM 5191 C CA . GLU B 1 77 ? 71.250 -22.438 -33.473 1.00 33.38 69 GLU B CA 1
ATOM 5192 C C . GLU B 1 77 ? 70.972 -22.187 -34.961 1.00 34.39 69 GLU B C 1
ATOM 5193 O O . GLU B 1 77 ? 70.295 -21.207 -35.280 1.00 34.00 69 GLU B O 1
ATOM 5199 N N . PHE B 1 78 ? 71.424 -23.051 -35.881 1.00 32.41 70 PHE B N 1
ATOM 5200 C CA . PHE B 1 78 ? 70.891 -23.023 -37.251 1.00 31.38 70 PHE B CA 1
ATOM 5201 C C . PHE B 1 78 ? 69.369 -23.140 -37.198 1.00 30.06 70 PHE B C 1
ATOM 5202 O O . PHE B 1 78 ? 68.825 -23.861 -36.357 1.00 29.55 70 PHE B O 1
ATOM 5210 N N . VAL B 1 79 ? 68.676 -22.441 -38.094 1.00 29.05 71 VAL B N 1
ATOM 5211 C CA . VAL B 1 79 ? 67.237 -22.606 -38.267 1.00 30.25 71 VAL B CA 1
ATOM 5212 C C . VAL B 1 79 ? 67.033 -23.573 -39.422 1.00 32.55 71 VAL B C 1
ATOM 5213 O O . VAL B 1 79 ? 67.501 -23.317 -40.535 1.00 31.76 71 VAL B O 1
ATOM 5217 N N . ILE B 1 80 ? 66.370 -24.703 -39.168 1.00 31.65 72 ILE B N 1
ATOM 5218 C CA . ILE B 1 80 ? 66.209 -25.738 -40.183 1.00 32.11 72 ILE B CA 1
ATOM 5219 C C . ILE B 1 80 ? 64.741 -26.155 -40.254 1.00 34.96 72 ILE B C 1
ATOM 5220 O O . ILE B 1 80 ? 63.946 -25.908 -39.339 1.00 33.23 72 ILE B O 1
ATOM 5225 N N . GLN B 1 81 ? 64.393 -26.793 -41.372 1.00 29.82 73 GLN B N 1
ATOM 5226 C CA . GLN B 1 81 ? 63.116 -27.466 -41.553 1.00 30.69 73 GLN B CA 1
ATOM 5227 C C . GLN B 1 81 ? 63.412 -28.894 -42.005 1.00 36.09 73 GLN B C 1
ATOM 5228 O O . GLN B 1 81 ? 64.241 -29.101 -42.899 1.00 36.13 73 GLN B O 1
ATOM 5234 N N . VAL B 1 82 ? 62.731 -29.875 -41.413 1.00 33.40 74 VAL B N 1
ATOM 5235 C CA . VAL B 1 82 ? 62.922 -31.281 -41.762 1.00 33.24 74 VAL B CA 1
ATOM 5236 C C . VAL B 1 82 ? 61.563 -31.931 -41.989 1.00 34.09 74 VAL B C 1
ATOM 5237 O O . VAL B 1 82 ? 60.543 -31.487 -41.458 1.00 35.78 74 VAL B O 1
ATOM 5241 N N . SER B 1 83 ? 61.554 -32.980 -42.799 1.00 32.86 75 SER B N 1
ATOM 5242 C CA . SER B 1 83 ? 60.418 -33.880 -42.907 1.00 37.75 75 SER B CA 1
ATOM 5243 C C . SER B 1 83 ? 60.899 -35.302 -42.673 1.00 40.01 75 SER B C 1
ATOM 5244 O O . SER B 1 83 ? 62.014 -35.665 -43.071 1.00 37.43 75 SER B O 1
ATOM 5247 N N . GLY B 1 84 ? 60.075 -36.091 -41.996 1.00 37.78 76 GLY B N 1
ATOM 5248 C CA . GLY B 1 84 ? 60.428 -37.479 -41.762 1.00 42.75 76 GLY B CA 1
ATOM 5249 C C . GLY B 1 84 ? 59.315 -38.203 -41.038 1.00 45.67 76 GLY B C 1
ATOM 5250 O O . GLY B 1 84 ? 58.203 -37.689 -40.901 1.00 40.44 76 GLY B O 1
ATOM 5251 N N . LYS B 1 85 ? 59.648 -39.388 -40.524 1.00 39.04 77 LYS B N 1
ATOM 5252 C CA . LYS B 1 85 ? 58.661 -40.295 -39.961 1.00 41.76 77 LYS B CA 1
ATOM 5253 C C . LYS B 1 85 ? 58.814 -40.398 -38.449 1.00 40.61 77 LYS B C 1
ATOM 5254 O O . LYS B 1 85 ? 59.927 -40.525 -37.934 1.00 38.96 77 LYS B O 1
ATOM 5260 N N . VAL B 1 86 ? 57.688 -40.364 -37.740 1.00 41.40 78 VAL B N 1
ATOM 5261 C CA . VAL B 1 86 ? 57.711 -40.553 -36.291 1.00 39.38 78 VAL B CA 1
ATOM 5262 C C . VAL B 1 86 ? 57.998 -42.020 -35.977 1.00 42.73 78 VAL B C 1
ATOM 5263 O O . VAL B 1 86 ? 57.250 -42.917 -36.387 1.00 43.37 78 VAL B O 1
ATOM 5267 N N . ILE B 1 87 ? 59.095 -42.277 -35.252 1.00 37.59 79 ILE B N 1
ATOM 5268 C CA . ILE B 1 87 ? 59.434 -43.631 -34.836 1.00 38.12 79 ILE B CA 1
ATOM 5269 C C . ILE B 1 87 ? 59.615 -43.624 -33.326 1.00 43.89 79 ILE B C 1
ATOM 5270 O O . ILE B 1 87 ? 59.847 -42.581 -32.710 1.00 40.72 79 ILE B O 1
ATOM 5275 N N . GLU B 1 88 ? 59.512 -44.809 -32.733 1.00 44.01 80 GLU B N 1
ATOM 5276 C CA . GLU B 1 88 ? 59.561 -44.963 -31.281 1.00 48.12 80 GLU B CA 1
ATOM 5277 C C . GLU B 1 88 ? 61.008 -45.103 -30.810 1.00 45.29 80 GLU B C 1
ATOM 5278 O O . GLU B 1 88 ? 61.765 -45.902 -31.356 1.00 45.26 80 GLU B O 1
ATOM 5284 N N . ARG B 1 89 ? 61.388 -44.325 -29.800 1.00 43.68 81 ARG B N 1
ATOM 5285 C CA . ARG B 1 89 ? 62.746 -44.402 -29.281 1.00 46.93 81 ARG B CA 1
ATOM 5286 C C . ARG B 1 89 ? 63.011 -45.762 -28.657 1.00 51.22 81 ARG B C 1
ATOM 5287 O O . ARG B 1 89 ? 62.157 -46.317 -27.962 1.00 48.76 81 ARG B O 1
ATOM 5295 N N . ALA B 1 90 ? 64.210 -46.294 -28.906 1.00 46.25 82 ALA B N 1
ATOM 5296 C CA . ALA B 1 90 ? 64.673 -47.447 -28.144 1.00 50.66 82 ALA B CA 1
ATOM 5297 C C . ALA B 1 90 ? 64.898 -47.078 -26.688 1.00 52.80 82 ALA B C 1
ATOM 5298 O O . ALA B 1 90 ? 64.569 -47.857 -25.786 1.00 56.06 82 ALA B O 1
ATOM 5300 N N . SER B 1 91 ? 65.442 -45.893 -26.443 1.00 49.86 83 SER B N 1
ATOM 5301 C CA . SER B 1 91 ? 65.734 -45.398 -25.099 1.00 53.35 83 SER B CA 1
ATOM 5302 C C . SER B 1 91 ? 64.924 -44.120 -24.888 1.00 49.31 83 SER B C 1
ATOM 5303 O O . SER B 1 91 ? 65.289 -43.048 -25.379 1.00 48.31 83 SER B O 1
ATOM 5306 N N . LYS B 1 92 ? 63.826 -44.236 -24.153 1.00 47.76 84 LYS B N 1
ATOM 5307 C CA . LYS B 1 92 ? 62.902 -43.127 -23.998 1.00 49.50 84 LYS B CA 1
ATOM 5308 C C . LYS B 1 92 ? 63.415 -42.115 -22.985 1.00 44.70 84 LYS B C 1
ATOM 5309 O O . LYS B 1 92 ? 64.123 -42.457 -22.038 1.00 48.59 84 LYS B O 1
ATOM 5315 N N . ASN B 1 93 ? 63.078 -40.851 -23.214 1.00 42.49 85 ASN B N 1
ATOM 5316 C CA . ASN B 1 93 ? 63.440 -39.798 -22.276 1.00 42.16 85 ASN B CA 1
ATOM 5317 C C . ASN B 1 93 ? 62.193 -39.391 -21.507 1.00 47.16 85 ASN B C 1
ATOM 5318 O O . ASN B 1 93 ? 61.431 -38.531 -21.968 1.00 46.93 85 ASN B O 1
ATOM 5323 N N . PRO B 1 94 ? 61.956 -39.969 -20.328 1.00 49.59 86 PRO B N 1
ATOM 5324 C CA . PRO B 1 94 ? 60.711 -39.661 -19.599 1.00 50.10 86 PRO B CA 1
ATOM 5325 C C . PRO B 1 94 ? 60.571 -38.195 -19.233 1.00 46.43 86 PRO B C 1
ATOM 5326 O O . PRO B 1 94 ? 59.449 -37.722 -19.026 1.00 51.50 86 PRO B O 1
ATOM 5330 N N . LYS B 1 95 ? 61.674 -37.454 -19.173 1.00 51.54 87 LYS B N 1
ATOM 5331 C CA . LYS B 1 95 ? 61.645 -36.085 -18.679 1.00 50.18 87 LYS B CA 1
ATOM 5332 C C . LYS B 1 95 ? 61.011 -35.095 -19.664 1.00 51.23 87 LYS B C 1
ATOM 5333 O O . LYS B 1 95 ? 60.536 -34.042 -19.226 1.00 56.92 87 LYS B O 1
ATOM 5339 N N . ILE B 1 96 ? 60.967 -35.385 -20.966 1.00 45.63 88 ILE B N 1
ATOM 5340 C CA . ILE B 1 96 ? 60.377 -34.410 -21.892 1.00 44.05 88 ILE B CA 1
ATOM 5341 C C . ILE B 1 96 ? 59.121 -34.964 -22.564 1.00 43.93 88 ILE B C 1
ATOM 5342 O O . ILE B 1 96 ? 58.994 -36.181 -22.733 1.00 43.54 88 ILE B O 1
ATOM 5347 N N . PRO B 1 97 ? 58.173 -34.111 -22.974 1.00 41.88 89 PRO B N 1
ATOM 5348 C CA . PRO B 1 97 ? 56.911 -34.631 -23.538 1.00 41.06 89 PRO B CA 1
ATOM 5349 C C . PRO B 1 97 ? 57.062 -35.475 -24.797 1.00 42.69 89 PRO B C 1
ATOM 5350 O O . PRO B 1 97 ? 56.302 -36.435 -24.973 1.00 38.38 89 PRO B O 1
ATOM 5354 N N . THR B 1 98 ? 57.969 -35.121 -25.710 1.00 40.09 90 THR B N 1
ATOM 5355 C CA . THR B 1 98 ? 58.148 -35.900 -26.930 1.00 37.13 90 THR B CA 1
ATOM 5356 C C . THR B 1 98 ? 59.119 -37.053 -26.740 1.00 41.60 90 THR B C 1
ATOM 5357 O O . THR B 1 98 ? 59.561 -37.644 -27.732 1.00 40.81 90 THR B O 1
ATOM 5361 N N . GLY B 1 99 ? 59.464 -37.379 -25.491 1.00 40.35 91 GLY B N 1
ATOM 5362 C CA . GLY B 1 99 ? 60.574 -38.273 -25.207 1.00 42.76 91 GLY B CA 1
ATOM 5363 C C . GLY B 1 99 ? 60.333 -39.728 -25.546 1.00 43.27 91 GLY B C 1
ATOM 5364 O O . GLY B 1 99 ? 61.258 -40.530 -25.393 1.00 42.81 91 GLY B O 1
ATOM 5365 N N . GLU B 1 100 ? 59.121 -40.093 -25.975 1.00 42.36 92 GLU B N 1
ATOM 5366 C CA . GLU B 1 100 ? 58.867 -41.449 -26.452 1.00 42.49 92 GLU B CA 1
ATOM 5367 C C . GLU B 1 100 ? 59.273 -41.654 -27.906 1.00 43.31 92 GLU B C 1
ATOM 5368 O O . GLU B 1 100 ? 59.400 -42.809 -28.337 1.00 42.49 92 GLU B O 1
ATOM 5374 N N . ILE B 1 101 ? 59.435 -40.572 -28.678 1.00 41.11 93 ILE B N 1
ATOM 5375 C CA . ILE B 1 101 ? 59.587 -40.666 -30.125 1.00 40.30 93 ILE B CA 1
ATOM 5376 C C . ILE B 1 101 ? 60.801 -39.863 -30.592 1.00 42.92 93 ILE B C 1
ATOM 5377 O O . ILE B 1 101 ? 61.441 -39.136 -29.828 1.00 35.76 93 ILE B O 1
ATOM 5382 N N . GLU B 1 102 ? 61.115 -40.037 -31.879 1.00 39.30 94 GLU B N 1
ATOM 5383 C CA . GLU B 1 102 ? 62.145 -39.321 -32.609 1.00 35.46 94 GLU B CA 1
ATOM 5384 C C . GLU B 1 102 ? 61.746 -39.324 -34.078 1.00 37.34 94 GLU B C 1
ATOM 5385 O O . GLU B 1 102 ? 60.903 -40.114 -34.501 1.00 39.45 94 GLU B O 1
ATOM 5391 N N . ILE B 1 103 ? 62.348 -38.434 -34.861 1.00 35.30 95 ILE B N 1
ATOM 5392 C CA . ILE B 1 103 ? 62.006 -38.290 -36.272 1.00 37.06 95 ILE B CA 1
ATOM 5393 C C . ILE B 1 103 ? 63.118 -38.901 -37.111 1.00 36.82 95 ILE B C 1
ATOM 5394 O O . ILE B 1 103 ? 64.265 -38.430 -37.077 1.00 35.68 95 ILE B O 1
ATOM 5399 N N . LEU B 1 104 ? 62.784 -39.926 -37.890 1.00 35.64 96 LEU B N 1
ATOM 5400 C CA . LEU B 1 104 ? 63.727 -40.441 -38.882 1.00 38.37 96 LEU B CA 1
ATOM 5401 C C . LEU B 1 104 ? 63.661 -39.506 -40.090 1.00 39.34 96 LEU B C 1
ATOM 5402 O O . LEU B 1 104 ? 62.665 -39.497 -40.821 1.00 37.99 96 LEU B O 1
ATOM 5407 N N . VAL B 1 105 ? 64.686 -38.678 -40.267 1.00 35.18 97 VAL B N 1
ATOM 5408 C CA . VAL B 1 105 ? 64.630 -37.575 -41.225 1.00 38.70 97 VAL B CA 1
ATOM 5409 C C . VAL B 1 105 ? 64.760 -38.089 -42.650 1.00 38.98 97 VAL B C 1
ATOM 5410 O O . VAL B 1 105 ? 65.659 -38.883 -42.963 1.00 38.65 97 VAL B O 1
ATOM 5414 N N . GLU B 1 106 ? 63.883 -37.594 -43.527 1.00 38.96 98 GLU B N 1
ATOM 5415 C CA A GLU B 1 106 ? 63.941 -37.844 -44.963 0.56 41.88 98 GLU B CA 1
ATOM 5416 C CA B GLU B 1 106 ? 63.967 -37.845 -44.961 0.44 41.92 98 GLU B CA 1
ATOM 5417 C C . GLU B 1 106 ? 64.437 -36.643 -45.764 1.00 40.41 98 GLU B C 1
ATOM 5418 O O . GLU B 1 106 ? 65.048 -36.824 -46.816 1.00 41.74 98 GLU B O 1
ATOM 5429 N N . LYS B 1 107 ? 64.185 -35.423 -45.295 1.00 38.00 99 LYS B N 1
ATOM 5430 C CA . LYS B 1 107 ? 64.508 -34.209 -46.036 1.00 38.50 99 LYS B CA 1
ATOM 5431 C C . LYS B 1 107 ? 64.938 -33.113 -45.068 1.00 39.31 99 LYS B C 1
ATOM 5432 O O . LYS B 1 107 ? 64.390 -32.996 -43.964 1.00 34.60 99 LYS B O 1
ATOM 5438 N N . LEU B 1 108 ? 65.904 -32.302 -45.500 1.00 36.35 100 LEU B N 1
ATOM 5439 C CA . LEU B 1 108 ? 66.476 -31.248 -44.676 1.00 37.50 100 LEU B CA 1
ATOM 5440 C C . LEU B 1 108 ? 66.617 -29.974 -45.492 1.00 38.10 100 LEU B C 1
ATOM 5441 O O . LEU B 1 108 ? 67.104 -30.013 -46.625 1.00 34.42 100 LEU B O 1
ATOM 5446 N N . THR B 1 109 ? 66.202 -28.848 -44.907 1.00 33.73 101 THR B N 1
ATOM 5447 C CA . THR B 1 109 ? 66.389 -27.521 -45.492 1.00 33.20 101 THR B CA 1
ATOM 5448 C C . THR B 1 109 ? 66.983 -26.598 -44.435 1.00 35.71 101 THR B C 1
ATOM 5449 O O . THR B 1 109 ? 66.401 -26.430 -43.353 1.00 33.87 101 THR B O 1
ATOM 5453 N N . ILE B 1 110 ? 68.119 -25.983 -44.750 1.00 32.74 102 ILE B N 1
ATOM 5454 C CA . ILE B 1 110 ? 68.693 -24.965 -43.877 1.00 34.22 102 ILE B CA 1
ATOM 5455 C C . ILE B 1 110 ? 67.992 -23.646 -44.193 1.00 38.06 102 ILE B C 1
ATOM 5456 O O . ILE B 1 110 ? 68.148 -23.099 -45.285 1.00 37.22 102 ILE B O 1
ATOM 5461 N N . LEU B 1 111 ? 67.224 -23.126 -43.232 1.00 33.38 103 LEU B N 1
ATOM 5462 C CA . LEU B 1 111 ? 66.534 -21.863 -43.441 1.00 33.42 103 LEU B CA 1
ATOM 5463 C C . LEU B 1 111 ? 67.420 -20.676 -43.090 1.00 34.31 103 LEU B C 1
ATOM 5464 O O . LEU B 1 111 ? 67.349 -19.637 -43.751 1.00 35.69 103 LEU B O 1
ATOM 5469 N N . ASN B 1 112 ? 68.294 -20.835 -42.100 1.00 31.48 104 ASN B N 1
ATOM 5470 C CA . ASN B 1 112 ? 69.241 -19.796 -41.706 1.00 36.73 104 ASN B CA 1
ATOM 5471 C C . ASN B 1 112 ? 70.489 -20.467 -41.145 1.00 32.08 104 ASN B C 1
ATOM 5472 O O . ASN B 1 112 ? 70.418 -21.135 -40.108 1.00 32.51 104 ASN B O 1
ATOM 5477 N N . ASN B 1 113 ? 71.633 -20.279 -41.806 1.00 35.25 105 ASN B N 1
ATOM 5478 C CA . ASN B 1 113 ? 72.902 -20.817 -41.302 1.00 33.47 105 ASN B CA 1
ATOM 5479 C C . ASN B 1 113 ? 73.486 -19.828 -40.292 1.00 37.40 105 ASN B C 1
ATOM 5480 O O . ASN B 1 113 ? 74.469 -19.125 -40.542 1.00 35.59 105 ASN B O 1
ATOM 5485 N N . SER B 1 114 ? 72.860 -19.825 -39.112 1.00 34.78 106 SER B N 1
ATOM 5486 C CA . SER B 1 114 ? 73.141 -18.852 -38.072 1.00 35.72 106 SER B CA 1
ATOM 5487 C C . SER B 1 114 ? 74.607 -18.889 -37.659 1.00 35.94 106 SER B C 1
ATOM 5488 O O . SER B 1 114 ? 75.237 -19.953 -37.617 1.00 38.16 106 SER B O 1
ATOM 5491 N N . GLU B 1 115 ? 75.137 -17.716 -37.305 1.00 35.97 107 GLU B N 1
ATOM 5492 C CA . GLU B 1 115 ? 76.382 -17.679 -36.557 1.00 37.79 107 GLU B CA 1
ATOM 5493 C C . GLU B 1 115 ? 76.166 -18.314 -35.192 1.00 34.89 107 GLU B C 1
ATOM 5494 O O . GLU B 1 115 ? 75.047 -18.385 -34.675 1.00 32.97 107 GLU B O 1
ATOM 5500 N N . LEU B 1 116 ? 77.261 -18.749 -34.595 1.00 38.86 108 LEU B N 1
ATOM 5501 C CA . LEU B 1 116 ? 77.206 -19.282 -33.244 1.00 41.48 108 LEU B CA 1
ATOM 5502 C C . LEU B 1 116 ? 76.719 -18.198 -32.282 1.00 36.33 108 LEU B C 1
ATOM 5503 O O . LEU B 1 116 ? 77.032 -17.012 -32.463 1.00 36.45 108 LEU B O 1
ATOM 5508 N N . PRO B 1 117 ? 75.930 -18.547 -31.271 1.00 37.58 109 PRO B N 1
ATOM 5509 C CA . PRO B 1 117 ? 75.515 -17.549 -30.295 1.00 39.66 109 PRO B CA 1
ATOM 5510 C C . PRO B 1 117 ? 76.692 -17.129 -29.454 1.00 39.03 109 PRO B C 1
ATOM 5511 O O . PRO B 1 117 ? 77.643 -17.914 -29.243 1.00 36.58 109 PRO B O 1
ATOM 5515 N N . PRO B 1 118 ? 76.726 -15.887 -28.961 1.00 37.39 110 PRO B N 1
ATOM 5516 C CA . PRO B 1 118 ? 77.867 -15.442 -28.152 1.00 38.16 110 PRO B CA 1
ATOM 5517 C C . PRO B 1 118 ? 77.931 -16.116 -26.788 1.00 41.10 110 PRO B C 1
ATOM 5518 O O . PRO B 1 118 ? 78.905 -15.897 -26.057 1.00 44.46 110 PRO B O 1
ATOM 5522 N N . PHE B 1 119 ? 76.911 -16.886 -26.413 1.00 39.30 111 PHE B N 1
ATOM 5523 C CA . PHE B 1 119 ? 76.884 -17.664 -25.180 1.00 41.36 111 PHE B CA 1
ATOM 5524 C C . PHE B 1 119 ? 75.951 -18.845 -25.411 1.00 40.65 111 PHE B C 1
ATOM 5525 O O . PHE B 1 119 ? 75.148 -18.834 -26.348 1.00 38.00 111 PHE B O 1
ATOM 5533 N N . THR B 1 120 ? 76.063 -19.873 -24.561 1.00 39.05 112 THR B N 1
ATOM 5534 C CA . THR B 1 120 ? 75.291 -21.092 -24.784 1.00 39.08 112 THR B CA 1
ATOM 5535 C C . THR B 1 120 ? 73.804 -20.863 -24.531 1.00 39.36 112 THR B C 1
ATOM 5536 O O . THR B 1 120 ? 73.412 -20.177 -23.580 1.00 34.59 112 THR B O 1
ATOM 5540 N N . ILE B 1 121 ? 72.976 -21.465 -25.380 1.00 37.52 113 ILE B N 1
ATOM 5541 C CA . ILE B 1 121 ? 71.498 -21.368 -25.243 1.00 35.04 113 ILE B CA 1
ATOM 5542 C C . ILE B 1 121 ? 71.095 -22.555 -24.374 1.00 38.70 113 ILE B C 1
ATOM 5543 O O . ILE B 1 121 ? 70.650 -23.603 -24.843 1.00 41.44 113 ILE B O 1
ATOM 5548 N N . GLU B 1 122 ? 71.290 -22.393 -23.065 1.00 36.98 114 GLU B N 1
ATOM 5549 C CA . GLU B 1 122 ? 71.122 -23.454 -22.077 1.00 39.81 114 GLU B CA 1
ATOM 5550 C C . GLU B 1 122 ? 70.639 -22.845 -20.770 1.00 38.80 114 GLU B C 1
ATOM 5551 O O . GLU B 1 122 ? 70.850 -21.656 -20.508 1.00 34.58 114 GLU B O 1
ATOM 5557 N N . ASP B 1 123 ? 69.990 -23.680 -19.947 1.00 38.18 115 ASP B N 1
ATOM 5558 C CA . ASP B 1 123 ? 69.504 -23.212 -18.647 1.00 43.93 115 ASP B CA 1
ATOM 5559 C C . ASP B 1 123 ? 70.641 -22.610 -17.819 1.00 46.17 115 ASP B C 1
ATOM 5560 O O . ASP B 1 123 ? 70.490 -21.532 -17.239 1.00 43.78 115 ASP B O 1
ATOM 5565 N N . GLU B 1 124 ? 71.787 -23.300 -17.750 1.00 42.39 116 GLU B N 1
ATOM 5566 C CA . GLU B 1 124 ? 72.995 -22.764 -17.122 1.00 47.19 116 GLU B CA 1
ATOM 5567 C C . GLU B 1 124 ? 73.893 -22.313 -18.262 1.00 44.09 116 GLU B C 1
ATOM 5568 O O . GLU B 1 124 ? 74.604 -23.125 -18.856 1.00 47.37 116 GLU B O 1
ATOM 5574 N N . THR B 1 125 ? 73.882 -21.022 -18.556 1.00 43.96 117 THR B N 1
ATOM 5575 C CA . THR B 1 125 ? 74.612 -20.505 -19.706 1.00 45.14 117 THR B CA 1
ATOM 5576 C C . THR B 1 125 ? 75.998 -20.042 -19.269 1.00 41.81 117 THR B C 1
ATOM 5577 O O . THR B 1 125 ? 76.245 -19.810 -18.091 1.00 40.05 117 THR B O 1
ATOM 5581 N N . ASP B 1 126 ? 76.921 -19.947 -20.234 1.00 39.77 118 ASP B N 1
ATOM 5582 C CA . ASP B 1 126 ? 78.252 -19.424 -19.957 1.00 42.54 118 ASP B CA 1
ATOM 5583 C C . ASP B 1 126 ? 78.339 -17.921 -20.172 1.00 42.08 118 ASP B C 1
ATOM 5584 O O . ASP B 1 126 ? 79.415 -17.343 -19.972 1.00 43.22 118 ASP B O 1
ATOM 5589 N N . GLY B 1 127 ? 77.237 -17.271 -20.549 1.00 41.58 119 GLY B N 1
ATOM 5590 C CA . GLY B 1 127 ? 77.269 -15.834 -20.768 1.00 42.00 119 GLY B CA 1
ATOM 5591 C C . GLY B 1 127 ? 77.074 -15.084 -19.466 1.00 40.88 119 GLY B C 1
ATOM 5592 O O . GLY B 1 127 ? 76.236 -15.461 -18.643 1.00 38.91 119 GLY B O 1
ATOM 5593 N N . GLY B 1 128 ? 77.900 -14.053 -19.248 1.00 41.95 120 GLY B N 1
ATOM 5594 C CA . GLY B 1 128 ? 77.702 -13.141 -18.139 1.00 42.66 120 GLY B CA 1
ATOM 5595 C C . GLY B 1 128 ? 76.537 -12.183 -18.394 1.00 49.92 120 GLY B C 1
ATOM 5596 O O . GLY B 1 128 ? 76.061 -12.031 -19.523 1.00 45.00 120 GLY B O 1
ATOM 5597 N N . GLU B 1 129 ? 76.105 -11.498 -17.325 1.00 47.93 121 GLU B N 1
ATOM 5598 C CA . GLU B 1 129 ? 74.893 -10.687 -17.406 1.00 51.22 121 GLU B CA 1
ATOM 5599 C C . GLU B 1 129 ? 74.996 -9.585 -18.459 1.00 42.24 121 GLU B C 1
ATOM 5600 O O . GLU B 1 129 ? 74.050 -9.371 -19.221 1.00 45.58 121 GLU B O 1
ATOM 5606 N N . GLU B 1 130 ? 76.123 -8.872 -18.529 1.00 47.96 122 GLU B N 1
ATOM 5607 C CA . GLU B 1 130 ? 76.213 -7.770 -19.493 1.00 49.81 122 GLU B CA 1
ATOM 5608 C C . GLU B 1 130 ? 76.189 -8.282 -20.927 1.00 40.79 122 GLU B C 1
ATOM 5609 O O . GLU B 1 130 ? 75.561 -7.670 -21.799 1.00 41.27 122 GLU B O 1
ATOM 5615 N N . LEU B 1 131 ? 76.867 -9.401 -21.191 1.00 41.64 123 LEU B N 1
ATOM 5616 C CA . LEU B 1 131 ? 76.818 -9.986 -22.524 1.00 38.79 123 LEU B CA 1
ATOM 5617 C C . LEU B 1 131 ? 75.398 -10.432 -22.870 1.00 39.23 123 LEU B C 1
ATOM 5618 O O . LEU B 1 131 ? 74.939 -10.246 -24.006 1.00 37.21 123 LEU B O 1
ATOM 5623 N N . ARG B 1 132 ? 74.677 -11.001 -21.894 1.00 38.30 124 ARG B N 1
ATOM 5624 C CA . ARG B 1 132 ? 73.318 -11.456 -22.162 1.00 34.15 124 ARG B CA 1
ATOM 5625 C C . ARG B 1 132 ? 72.394 -10.283 -22.445 1.00 33.93 124 ARG B C 1
ATOM 5626 O O . ARG B 1 132 ? 71.543 -10.369 -23.337 1.00 34.88 124 ARG B O 1
ATOM 5634 N N . MET B 1 133 ? 72.570 -9.156 -21.747 1.00 33.36 125 MET B N 1
ATOM 5635 C CA . MET B 1 133 ? 71.691 -8.021 -22.031 1.00 34.06 125 MET B CA 1
ATOM 5636 C C . MET B 1 133 ? 72.009 -7.388 -23.388 1.00 35.13 125 MET B C 1
ATOM 5637 O O . MET B 1 133 ? 71.096 -6.952 -24.104 1.00 34.38 125 MET B O 1
ATOM 5642 N N . LYS B 1 134 ? 73.284 -7.359 -23.769 1.00 37.64 126 LYS B N 1
ATOM 5643 C CA . LYS B 1 134 ? 73.655 -6.907 -25.107 1.00 35.93 126 LYS B CA 1
ATOM 5644 C C . LYS B 1 134 ? 72.973 -7.755 -26.173 1.00 33.73 126 LYS B C 1
ATOM 5645 O O . LYS B 1 134 ? 72.577 -7.242 -27.223 1.00 33.65 126 LYS B O 1
ATOM 5651 N N . TYR B 1 135 ? 72.818 -9.056 -25.912 1.00 33.97 127 TYR B N 1
ATOM 5652 C CA . TYR B 1 135 ? 72.123 -9.952 -26.827 1.00 34.05 127 TYR B CA 1
ATOM 5653 C C . TYR B 1 135 ? 70.849 -10.477 -26.175 1.00 31.90 127 TYR B C 1
ATOM 5654 O O . TYR B 1 135 ? 70.577 -11.684 -26.179 1.00 33.07 127 TYR B O 1
ATOM 5663 N N . ARG B 1 136 ? 70.073 -9.571 -25.582 1.00 32.67 128 ARG B N 1
ATOM 5664 C CA . ARG B 1 136 ? 68.868 -9.979 -24.860 1.00 30.26 128 ARG B CA 1
ATOM 5665 C C . ARG B 1 136 ? 67.929 -10.778 -25.753 1.00 31.21 128 ARG B C 1
ATOM 5666 O O . ARG B 1 136 ? 67.251 -11.704 -25.288 1.00 32.03 128 ARG B O 1
ATOM 5674 N N . TYR B 1 137 ? 67.865 -10.436 -27.042 1.00 30.42 129 TYR B N 1
ATOM 5675 C CA . TYR B 1 137 ? 67.001 -11.192 -27.944 1.00 30.12 129 TYR B CA 1
ATOM 5676 C C . TYR B 1 137 ? 67.435 -12.648 -28.096 1.00 30.13 129 TYR B C 1
ATOM 5677 O O . TYR B 1 137 ? 66.608 -13.497 -28.449 1.00 32.96 129 TYR B O 1
ATOM 5686 N N . LEU B 1 138 ? 68.698 -12.959 -27.862 1.00 29.34 130 LEU B N 1
ATOM 5687 C CA . LEU B 1 138 ? 69.114 -14.357 -27.820 1.00 29.03 130 LEU B CA 1
ATOM 5688 C C . LEU B 1 138 ? 68.976 -14.974 -26.432 1.00 31.78 130 LEU B C 1
ATOM 5689 O O . LEU B 1 138 ? 68.773 -16.190 -26.320 1.00 31.57 130 LEU B O 1
ATOM 5694 N N . ASP B 1 139 ? 69.142 -14.173 -25.374 1.00 29.83 131 ASP B N 1
ATOM 5695 C CA . ASP B 1 139 ? 68.910 -14.650 -24.007 1.00 32.34 131 ASP B CA 1
ATOM 5696 C C . ASP B 1 139 ? 67.477 -15.156 -23.839 1.00 31.67 131 ASP B C 1
ATOM 5697 O O . ASP B 1 139 ? 67.229 -16.165 -23.163 1.00 32.32 131 ASP B O 1
ATOM 5702 N N . ILE B 1 140 ? 66.529 -14.493 -24.498 1.00 32.69 132 ILE B N 1
ATOM 5703 C CA . ILE B 1 140 ? 65.116 -14.850 -24.410 1.00 31.81 132 ILE B CA 1
ATOM 5704 C C . ILE B 1 140 ? 64.840 -16.259 -24.935 1.00 33.78 132 ILE B C 1
ATOM 5705 O O . ILE B 1 140 ? 63.847 -16.882 -24.537 1.00 31.77 132 ILE B O 1
ATOM 5710 N N . ARG B 1 141 ? 65.710 -16.787 -25.811 1.00 29.55 133 ARG B N 1
ATOM 5711 C CA . ARG B 1 141 ? 65.582 -18.171 -26.270 1.00 32.00 133 ARG B CA 1
ATOM 5712 C C . ARG B 1 141 ? 65.700 -19.188 -25.128 1.00 32.31 133 ARG B C 1
ATOM 5713 O O . ARG B 1 141 ? 65.212 -20.319 -25.264 1.00 33.80 133 ARG B O 1
ATOM 5721 N N . ARG B 1 142 ? 66.449 -18.860 -24.062 1.00 31.77 134 ARG B N 1
ATOM 5722 C CA . ARG B 1 142 ? 66.737 -19.825 -23.000 1.00 31.72 134 ARG B CA 1
ATOM 5723 C C . ARG B 1 142 ? 65.513 -20.050 -22.106 1.00 31.36 134 ARG B C 1
ATOM 5724 O O . ARG B 1 142 ? 64.767 -19.118 -21.809 1.00 31.25 134 ARG B O 1
ATOM 5732 N N . ASN B 1 143 ? 65.317 -21.286 -21.653 1.00 31.57 135 ASN B N 1
ATOM 5733 C CA . ASN B 1 143 ? 64.129 -21.583 -20.853 1.00 33.94 135 ASN B CA 1
ATOM 5734 C C . ASN B 1 143 ? 63.972 -20.709 -19.602 1.00 35.21 135 ASN B C 1
ATOM 5735 O O . ASN B 1 143 ? 62.826 -20.340 -19.294 1.00 36.01 135 ASN B O 1
ATOM 5740 N N . PRO B 1 144 ? 65.014 -20.383 -18.822 1.00 32.80 136 PRO B N 1
ATOM 5741 C CA . PRO B 1 144 ? 64.771 -19.556 -17.620 1.00 35.61 136 PRO B CA 1
ATOM 5742 C C . PRO B 1 144 ? 64.235 -18.161 -17.926 1.00 38.64 136 PRO B C 1
ATOM 5743 O O . PRO B 1 144 ? 63.625 -17.548 -17.043 1.00 39.30 136 PRO B O 1
ATOM 5747 N N . VAL B 1 145 ? 64.444 -17.629 -19.127 1.00 32.46 137 VAL B N 1
ATOM 5748 C CA . VAL B 1 145 ? 63.893 -16.330 -19.507 1.00 31.37 137 VAL B CA 1
ATOM 5749 C C . VAL B 1 145 ? 62.572 -16.478 -20.255 1.00 35.82 137 VAL B C 1
ATOM 5750 O O . VAL B 1 145 ? 61.603 -15.774 -19.965 1.00 36.55 137 VAL B O 1
ATOM 5754 N N . LYS B 1 146 ? 62.522 -17.375 -21.245 1.00 32.52 138 LYS B N 1
ATOM 5755 C CA . LYS B 1 146 ? 61.284 -17.611 -21.972 1.00 32.87 138 LYS B CA 1
ATOM 5756 C C . LYS B 1 146 ? 60.136 -17.955 -21.027 1.00 33.68 138 LYS B C 1
ATOM 5757 O O . LYS B 1 146 ? 59.022 -17.436 -21.174 1.00 32.50 138 LYS B O 1
ATOM 5763 N N . GLU B 1 147 ? 60.395 -18.826 -20.044 1.00 30.17 139 GLU B N 1
ATOM 5764 C CA . GLU B 1 147 ? 59.330 -19.270 -19.159 1.00 33.50 139 GLU B CA 1
ATOM 5765 C C . GLU B 1 147 ? 58.840 -18.138 -18.263 1.00 34.52 139 GLU B C 1
ATOM 5766 O O . GLU B 1 147 ? 57.659 -18.112 -17.895 1.00 32.50 139 GLU B O 1
ATOM 5772 N N . LYS B 1 148 ? 59.720 -17.198 -17.906 1.00 30.83 140 LYS B N 1
ATOM 5773 C CA . LYS B 1 148 ? 59.273 -16.068 -17.093 1.00 32.74 140 LYS B CA 1
ATOM 5774 C C . LYS B 1 148 ? 58.384 -15.125 -17.894 1.00 31.98 140 LYS B C 1
ATOM 5775 O O . LYS B 1 148 ? 57.426 -14.557 -17.350 1.00 32.50 140 LYS B O 1
ATOM 5781 N N . LEU B 1 149 ? 58.692 -14.914 -19.180 1.00 29.53 141 LEU B N 1
ATOM 5782 C CA . LEU B 1 149 ? 57.837 -14.052 -19.986 1.00 29.16 141 LEU B CA 1
ATOM 5783 C C . LEU B 1 149 ? 56.478 -14.692 -20.217 1.00 31.88 141 LEU B C 1
ATOM 5784 O O . LEU B 1 149 ? 55.452 -14.000 -20.219 1.00 29.87 141 LEU B O 1
ATOM 5789 N N . ILE B 1 150 ? 56.451 -16.007 -20.441 1.00 28.82 142 ILE B N 1
ATOM 5790 C CA . ILE B 1 150 ? 55.173 -16.689 -20.610 1.00 31.07 142 ILE B CA 1
ATOM 5791 C C . ILE B 1 150 ? 54.366 -16.609 -19.318 1.00 32.85 142 ILE B C 1
ATOM 5792 O O . ILE B 1 150 ? 53.142 -16.390 -19.337 1.00 28.92 142 ILE B O 1
ATOM 5797 N N . PHE B 1 151 ? 55.043 -16.785 -18.177 1.00 28.81 143 PHE B N 1
ATOM 5798 C CA . PHE B 1 151 ? 54.381 -16.717 -16.876 1.00 29.49 143 PHE B CA 1
ATOM 5799 C C . PHE B 1 151 ? 53.793 -15.327 -16.634 1.00 30.00 143 PHE B C 1
ATOM 5800 O O . PHE B 1 151 ? 52.676 -15.194 -16.115 1.00 29.00 143 PHE B O 1
ATOM 5808 N N . ARG B 1 152 ? 54.538 -14.278 -16.997 1.00 27.92 144 ARG B N 1
ATOM 5809 C CA . ARG B 1 152 ? 54.045 -12.907 -16.857 1.00 28.45 144 ARG B CA 1
ATOM 5810 C C . ARG B 1 152 ? 52.769 -12.703 -17.671 1.00 30.07 144 ARG B C 1
ATOM 5811 O O . ARG B 1 152 ? 51.800 -12.120 -17.182 1.00 27.36 144 ARG B O 1
ATOM 5819 N N . HIS B 1 153 ? 52.745 -13.220 -18.906 1.00 26.81 145 HIS B N 1
ATOM 5820 C CA . HIS B 1 153 ? 51.551 -13.158 -19.734 1.00 28.29 145 HIS B CA 1
ATOM 5821 C C . HIS B 1 153 ? 50.381 -13.842 -19.037 1.00 30.62 145 HIS B C 1
ATOM 5822 O O . HIS B 1 153 ? 49.274 -13.301 -18.973 1.00 31.33 145 HIS B O 1
ATOM 5829 N N . LYS B 1 154 ? 50.624 -15.029 -18.477 1.00 29.51 146 LYS B N 1
ATOM 5830 C CA . LYS B 1 154 ? 49.572 -15.762 -17.777 1.00 33.11 146 LYS B CA 1
ATOM 5831 C C . LYS B 1 154 ? 48.997 -14.960 -16.600 1.00 31.50 146 LYS B C 1
ATOM 5832 O O . LYS B 1 154 ? 47.775 -14.947 -16.397 1.00 30.37 146 LYS B O 1
ATOM 5838 N N . ILE B 1 155 ? 49.856 -14.301 -15.805 1.00 27.93 147 ILE B N 1
ATOM 5839 C CA . ILE B 1 155 ? 49.353 -13.506 -14.681 1.00 29.26 147 ILE B CA 1
ATOM 5840 C C . ILE B 1 155 ? 48.543 -12.313 -15.184 1.00 29.88 147 ILE B C 1
ATOM 5841 O O . ILE B 1 155 ? 47.496 -11.974 -14.617 1.00 29.89 147 ILE B O 1
ATOM 5846 N N . ALA B 1 156 ? 49.029 -11.637 -16.229 1.00 27.19 148 ALA B N 1
ATOM 5847 C CA . ALA B 1 156 ? 48.301 -10.489 -16.774 1.00 29.94 148 ALA B CA 1
ATOM 5848 C C . ALA B 1 156 ? 46.891 -10.885 -17.213 1.00 28.75 148 ALA B C 1
ATOM 5849 O O . ALA B 1 156 ? 45.917 -10.181 -16.920 1.00 27.69 148 ALA B O 1
ATOM 5851 N N . GLN B 1 157 ? 46.769 -12.012 -17.915 1.00 28.13 149 GLN B N 1
ATOM 5852 C CA . GLN B 1 157 ? 45.464 -12.498 -18.365 1.00 33.49 149 GLN B CA 1
ATOM 5853 C C . GLN B 1 157 ? 44.541 -12.787 -17.183 1.00 29.07 149 GLN B C 1
ATOM 5854 O O . GLN B 1 157 ? 43.366 -12.421 -17.191 1.00 26.45 149 GLN B O 1
ATOM 5860 N N . LYS B 1 158 ? 45.053 -13.490 -16.179 1.00 24.85 150 LYS B N 1
ATOM 5861 C CA . LYS B 1 158 ? 44.235 -13.787 -15.013 1.00 28.03 150 LYS B CA 1
ATOM 5862 C C . LYS B 1 158 ? 43.771 -12.515 -14.342 1.00 26.19 150 LYS B C 1
ATOM 5863 O O . LYS B 1 158 ? 42.620 -12.424 -13.928 1.00 28.33 150 LYS B O 1
ATOM 5869 N N . VAL B 1 159 ? 44.655 -11.523 -14.215 1.00 27.63 151 VAL B N 1
ATOM 5870 C CA . VAL B 1 159 ? 44.271 -10.269 -13.564 1.00 25.98 151 VAL B CA 1
ATOM 5871 C C . VAL B 1 159 ? 43.134 -9.598 -14.322 1.00 30.03 151 VAL B C 1
ATOM 5872 O O . VAL B 1 159 ? 42.143 -9.165 -13.730 1.00 27.22 151 VAL B O 1
ATOM 5876 N N . ARG B 1 160 ? 43.285 -9.451 -15.641 1.00 28.08 152 ARG B N 1
ATOM 5877 C CA . ARG B 1 160 ? 42.267 -8.738 -16.417 1.00 26.20 152 ARG B CA 1
ATOM 5878 C C . ARG B 1 160 ? 40.948 -9.489 -16.421 1.00 26.56 152 ARG B C 1
ATOM 5879 O O . ARG B 1 160 ? 39.886 -8.872 -16.293 1.00 29.15 152 ARG B O 1
ATOM 5887 N N . ASN B 1 161 ? 40.989 -10.818 -16.582 1.00 24.77 153 ASN B N 1
ATOM 5888 C CA . ASN B 1 161 ? 39.756 -11.595 -16.533 1.00 27.15 153 ASN B CA 1
ATOM 5889 C C . ASN B 1 161 ? 39.099 -11.502 -15.158 1.00 31.92 153 ASN B C 1
ATOM 5890 O O . ASN B 1 161 ? 37.878 -11.373 -15.065 1.00 28.69 153 ASN B O 1
ATOM 5895 N N . TYR B 1 162 ? 39.886 -11.573 -14.074 1.00 27.23 154 TYR B N 1
ATOM 5896 C CA . TYR B 1 162 ? 39.285 -11.480 -12.739 1.00 30.90 154 TYR B CA 1
ATOM 5897 C C . TYR B 1 162 ? 38.635 -10.117 -12.513 1.00 28.20 154 TYR B C 1
ATOM 5898 O O . TYR B 1 162 ? 37.485 -10.026 -12.062 1.00 28.41 154 TYR B O 1
ATOM 5907 N N . LEU B 1 163 ? 39.358 -9.037 -12.803 1.00 27.77 155 LEU B N 1
ATOM 5908 C CA . LEU B 1 163 ? 38.781 -7.718 -12.548 1.00 26.66 155 LEU B CA 1
ATOM 5909 C C . LEU B 1 163 ? 37.631 -7.400 -13.511 1.00 31.79 155 LEU B C 1
ATOM 5910 O O . LEU B 1 163 ? 36.623 -6.808 -13.095 1.00 29.84 155 LEU B O 1
ATOM 5915 N N . SER B 1 164 ? 37.713 -7.853 -14.770 1.00 30.04 156 SER B N 1
ATOM 5916 C CA . SER B 1 164 ? 36.605 -7.621 -15.699 1.00 28.59 156 SER B CA 1
ATOM 5917 C C . SER B 1 164 ? 35.337 -8.308 -15.214 1.00 28.42 156 SER B C 1
ATOM 5918 O O . SER B 1 164 ? 34.245 -7.737 -15.298 1.00 32.57 156 SER B O 1
ATOM 5921 N N . ASP B 1 165 ? 35.465 -9.554 -14.731 1.00 30.25 157 ASP B N 1
ATOM 5922 C CA . ASP B 1 165 ? 34.317 -10.305 -14.207 1.00 31.40 157 ASP B CA 1
ATOM 5923 C C . ASP B 1 165 ? 33.718 -9.636 -12.974 1.00 29.61 157 ASP B C 1
ATOM 5924 O O . ASP B 1 165 ? 32.517 -9.743 -12.731 1.00 33.06 157 ASP B O 1
ATOM 5929 N N . GLN B 1 166 ? 34.536 -8.944 -12.187 1.00 30.33 158 GLN B N 1
ATOM 5930 C CA . GLN B 1 166 ? 34.053 -8.166 -11.052 1.00 32.38 158 GLN B CA 1
ATOM 5931 C C . GLN B 1 166 ? 33.341 -6.880 -11.477 1.00 34.66 158 GLN B C 1
ATOM 5932 O O . GLN B 1 166 ? 32.807 -6.179 -10.616 1.00 36.13 158 GLN B O 1
ATOM 5938 N N . GLY B 1 167 ? 33.354 -6.527 -12.765 1.00 31.79 159 GLY B N 1
ATOM 5939 C CA . GLY B 1 167 ? 32.731 -5.299 -13.228 1.00 30.27 159 GLY B CA 1
ATOM 5940 C C . GLY B 1 167 ? 33.663 -4.128 -13.441 1.00 28.39 159 GLY B C 1
ATOM 5941 O O . GLY B 1 167 ? 33.175 -3.015 -13.711 1.00 26.73 159 GLY B O 1
ATOM 5942 N N . PHE B 1 168 ? 34.979 -4.325 -13.310 1.00 28.10 160 PHE B N 1
ATOM 5943 C CA . PHE B 1 168 ? 35.918 -3.242 -13.586 1.00 30.58 160 PHE B CA 1
ATOM 5944 C C . PHE B 1 168 ? 36.014 -3.011 -15.089 1.00 26.80 160 PHE B C 1
ATOM 5945 O O . PHE B 1 168 ? 35.999 -3.960 -15.871 1.00 25.99 160 PHE B O 1
ATOM 5953 N N . ILE B 1 169 ? 36.130 -1.747 -15.488 1.00 25.78 161 ILE B N 1
ATOM 5954 C CA . ILE B 1 169 ? 36.282 -1.364 -16.884 1.00 26.35 161 ILE B CA 1
ATOM 5955 C C . ILE B 1 169 ? 37.723 -0.914 -17.087 1.00 28.00 161 ILE B C 1
ATOM 5956 O O . ILE B 1 169 ? 38.211 -0.036 -16.367 1.00 28.42 161 ILE B O 1
ATOM 5961 N N . GLU B 1 170 ? 38.395 -1.504 -18.060 1.00 25.92 162 GLU B N 1
ATOM 5962 C CA . GLU B 1 170 ? 39.734 -1.065 -18.415 1.00 29.43 162 GLU B CA 1
ATOM 5963 C C . GLU B 1 170 ? 39.659 0.189 -19.282 1.00 28.88 162 GLU B C 1
ATOM 5964 O O . GLU B 1 170 ? 38.974 0.204 -20.311 1.00 33.03 162 GLU B O 1
ATOM 5970 N N . VAL B 1 171 ? 40.317 1.259 -18.844 1.00 27.95 163 VAL B N 1
ATOM 5971 C CA . VAL B 1 171 ? 40.307 2.513 -19.584 1.00 27.46 163 VAL B CA 1
ATOM 5972 C C . VAL B 1 171 ? 41.755 2.926 -19.812 1.00 31.62 163 VAL B C 1
ATOM 5973 O O . VAL B 1 171 ? 42.522 3.062 -18.847 1.00 29.75 163 VAL B O 1
ATOM 5977 N N . GLU B 1 172 ? 42.132 3.109 -21.080 1.00 29.09 164 GLU B N 1
ATOM 5978 C CA . GLU B 1 172 ? 43.448 3.658 -21.397 1.00 32.83 164 GLU B CA 1
ATOM 5979 C C . GLU B 1 172 ? 43.464 5.146 -21.077 1.00 26.10 164 GLU B C 1
ATOM 5980 O O . GLU B 1 172 ? 42.570 5.879 -21.486 1.00 29.18 164 GLU B O 1
ATOM 5986 N N . THR B 1 173 ? 44.475 5.593 -20.354 1.00 26.49 165 THR B N 1
ATOM 5987 C CA . THR B 1 173 ? 44.672 6.995 -20.040 1.00 27.69 165 THR B CA 1
ATOM 5988 C C . THR B 1 173 ? 45.872 7.528 -20.800 1.00 30.18 165 THR B C 1
ATOM 5989 O O . THR B 1 173 ? 46.699 6.745 -21.285 1.00 30.91 165 THR B O 1
ATOM 5993 N N . PRO B 1 174 ? 45.981 8.847 -20.983 1.00 28.44 166 PRO B N 1
ATOM 5994 C CA . PRO B 1 174 ? 47.037 9.369 -21.856 1.00 28.96 166 PRO B CA 1
ATOM 5995 C C . PRO B 1 174 ? 48.433 9.142 -21.285 1.00 29.58 166 PRO B C 1
ATOM 5996 O O . PRO B 1 174 ? 48.653 9.125 -20.068 1.00 30.01 166 PRO B O 1
ATOM 6000 N N . VAL B 1 175 ? 49.387 9.003 -22.199 1.00 30.85 167 VAL B N 1
ATOM 6001 C CA . VAL B 1 175 ? 50.799 8.954 -21.842 1.00 28.81 167 VAL B CA 1
ATOM 6002 C C . VAL B 1 175 ? 51.409 10.347 -21.928 1.00 32.18 167 VAL B C 1
ATOM 6003 O O . VAL B 1 175 ? 52.347 10.661 -21.190 1.00 32.40 167 VAL B O 1
ATOM 6007 N N . LEU B 1 176 ? 50.896 11.198 -22.815 1.00 27.39 168 LEU B N 1
ATOM 6008 C CA . LEU B 1 176 ? 51.402 12.566 -22.955 1.00 31.47 168 LEU B CA 1
ATOM 6009 C C . LEU B 1 176 ? 50.542 13.465 -22.074 1.00 33.68 168 LEU B C 1
ATOM 6010 O O . LEU B 1 176 ? 49.436 13.869 -22.459 1.00 30.41 168 LEU B O 1
ATOM 6015 N N . ILE B 1 177 ? 51.037 13.770 -20.881 1.00 29.15 169 ILE B N 1
ATOM 6016 C CA . ILE B 1 177 ? 50.231 14.526 -19.925 1.00 31.23 169 ILE B CA 1
ATOM 6017 C C . ILE B 1 177 ? 50.978 15.778 -19.480 1.00 33.81 169 ILE B C 1
ATOM 6018 O O . ILE B 1 177 ? 51.933 16.206 -20.132 1.00 31.63 169 ILE B O 1
ATOM 6023 N N . LYS B 1 178 ? 50.540 16.388 -18.384 1.00 34.56 170 LYS B N 1
ATOM 6024 C CA . LYS B 1 178 ? 51.074 17.672 -17.951 1.00 38.53 170 LYS B CA 1
ATOM 6025 C C . LYS B 1 178 ? 52.130 17.461 -16.879 1.00 34.96 170 LYS B C 1
ATOM 6026 O O . LYS B 1 178 ? 51.908 16.716 -15.924 1.00 35.31 170 LYS B O 1
ATOM 6032 N N . SER B 1 179 ? 53.274 18.098 -17.042 1.00 37.48 171 SER B N 1
ATOM 6033 C CA . SER B 1 179 ? 54.308 18.031 -16.024 1.00 42.69 171 SER B CA 1
ATOM 6034 C C . SER B 1 179 ? 53.994 19.018 -14.910 1.00 51.89 171 SER B C 1
ATOM 6035 O O . SER B 1 179 ? 53.631 20.168 -15.170 1.00 49.21 171 SER B O 1
ATOM 6038 N N . THR B 1 180 ? 54.195 18.583 -13.678 1.00 53.38 172 THR B N 1
ATOM 6039 C CA . THR B 1 180 ? 54.051 19.392 -12.478 1.00 65.52 172 THR B CA 1
ATOM 6040 C C . THR B 1 180 ? 55.418 19.553 -11.824 1.00 65.15 172 THR B C 1
ATOM 6041 O O . THR B 1 180 ? 56.207 18.599 -11.805 1.00 63.39 172 THR B O 1
ATOM 6045 N N . PRO B 1 181 ? 55.742 20.746 -11.317 1.00 73.99 173 PRO B N 1
ATOM 6046 C CA . PRO B 1 181 ? 57.069 20.942 -10.699 1.00 78.01 173 PRO B CA 1
ATOM 6047 C C . PRO B 1 181 ? 57.315 20.064 -9.476 1.00 76.45 173 PRO B C 1
ATOM 6048 O O . PRO B 1 181 ? 58.460 19.659 -9.238 1.00 78.14 173 PRO B O 1
ATOM 6052 N N . GLU B 1 182 ? 56.276 19.741 -8.712 1.00 75.60 174 GLU B N 1
ATOM 6053 C CA . GLU B 1 182 ? 56.397 19.038 -7.444 1.00 74.94 174 GLU B CA 1
ATOM 6054 C C . GLU B 1 182 ? 56.521 17.529 -7.665 1.00 71.38 174 GLU B C 1
ATOM 6055 O O . GLU B 1 182 ? 56.360 17.018 -8.774 1.00 73.33 174 GLU B O 1
ATOM 6061 N N . GLY B 1 183 ? 56.826 16.809 -6.587 1.00 67.70 175 GLY B N 1
ATOM 6062 C CA . GLY B 1 183 ? 56.836 15.355 -6.639 1.00 64.64 175 GLY B CA 1
ATOM 6063 C C . GLY B 1 183 ? 58.107 14.784 -7.253 1.00 61.78 175 GLY B C 1
ATOM 6064 O O . GLY B 1 183 ? 59.134 15.463 -7.386 1.00 59.53 175 GLY B O 1
ATOM 6065 N N . ALA B 1 184 ? 58.031 13.505 -7.630 1.00 55.08 176 ALA B N 1
ATOM 6066 C CA . ALA B 1 184 ? 59.173 12.833 -8.235 1.00 56.84 176 ALA B CA 1
ATOM 6067 C C . ALA B 1 184 ? 59.462 13.421 -9.623 1.00 50.75 176 ALA B C 1
ATOM 6068 O O . ALA B 1 184 ? 58.614 14.066 -10.243 1.00 48.01 176 ALA B O 1
ATOM 6070 N N . ARG B 1 185 ? 60.681 13.198 -10.108 1.00 46.54 177 ARG B N 1
ATOM 6071 C CA . ARG B 1 185 ? 61.095 13.813 -11.367 1.00 46.63 177 ARG B CA 1
ATOM 6072 C C . ARG B 1 185 ? 60.389 13.160 -12.556 1.00 39.64 177 ARG B C 1
ATOM 6073 O O . ARG B 1 185 ? 60.458 11.945 -12.741 1.00 38.33 177 ARG B O 1
ATOM 6081 N N . ASP B 1 186 ? 59.761 13.983 -13.391 1.00 37.28 178 ASP B N 1
ATOM 6082 C CA . ASP B 1 186 ? 59.144 13.513 -14.623 1.00 36.06 178 ASP B CA 1
ATOM 6083 C C . ASP B 1 186 ? 60.179 13.335 -15.730 1.00 36.88 178 ASP B C 1
ATOM 6084 O O . ASP B 1 186 ? 61.103 14.140 -15.861 1.00 36.51 178 ASP B O 1
ATOM 6089 N N . PHE B 1 187 ? 59.991 12.305 -16.553 1.00 29.83 179 PHE B N 1
ATOM 6090 C CA . PHE B 1 187 ? 60.489 12.359 -17.924 1.00 34.44 179 PHE B CA 1
ATOM 6091 C C . PHE B 1 187 ? 59.627 13.339 -18.717 1.00 34.94 179 PHE B C 1
ATOM 6092 O O . PHE B 1 187 ? 58.413 13.410 -18.507 1.00 31.61 179 PHE B O 1
ATOM 6100 N N . VAL B 1 188 ? 60.245 14.113 -19.616 1.00 30.44 180 VAL B N 1
ATOM 6101 C CA . VAL B 1 188 ? 59.491 15.118 -20.362 1.00 29.22 180 VAL B CA 1
ATOM 6102 C C . VAL B 1 188 ? 59.667 14.909 -21.863 1.00 30.58 180 VAL B C 1
ATOM 6103 O O . VAL B 1 188 ? 60.600 14.244 -22.322 1.00 30.09 180 VAL B O 1
ATOM 6107 N N . VAL B 1 189 ? 58.722 15.469 -22.622 1.00 27.98 181 VAL B N 1
ATOM 6108 C CA . VAL B 1 189 ? 58.635 15.340 -24.078 1.00 30.42 181 VAL B CA 1
ATOM 6109 C C . VAL B 1 189 ? 58.425 16.724 -24.688 1.00 28.81 181 VAL B C 1
ATOM 6110 O O . VAL B 1 189 ? 57.314 17.260 -24.608 1.00 31.00 181 VAL B O 1
ATOM 6114 N N . PRO B 1 190 ? 59.421 17.309 -25.346 1.00 30.79 182 PRO B N 1
ATOM 6115 C CA . PRO B 1 190 ? 59.224 18.625 -25.969 1.00 32.04 182 PRO B CA 1
ATOM 6116 C C . PRO B 1 190 ? 58.217 18.530 -27.098 1.00 33.70 182 PRO B C 1
ATOM 6117 O O . PRO B 1 190 ? 58.156 17.536 -27.829 1.00 33.16 182 PRO B O 1
ATOM 6121 N N . SER B 1 191 ? 57.425 19.582 -27.255 1.00 32.10 183 SER B N 1
ATOM 6122 C CA . SER B 1 191 ? 56.405 19.591 -28.290 1.00 36.02 183 SER B CA 1
ATOM 6123 C C . SER B 1 191 ? 56.855 20.480 -29.439 1.00 35.94 183 SER B C 1
ATOM 6124 O O . SER B 1 191 ? 57.188 21.652 -29.238 1.00 41.20 183 SER B O 1
ATOM 6127 N N . ARG B 1 192 ? 56.813 19.928 -30.648 1.00 35.66 184 ARG B N 1
ATOM 6128 C CA . ARG B 1 192 ? 57.189 20.701 -31.825 1.00 36.23 184 ARG B CA 1
ATOM 6129 C C . ARG B 1 192 ? 56.087 21.685 -32.199 1.00 38.97 184 ARG B C 1
ATOM 6130 O O . ARG B 1 192 ? 56.362 22.843 -32.524 1.00 38.21 184 ARG B O 1
ATOM 6138 N N . MET B 1 193 ? 54.833 21.238 -32.142 1.00 37.72 185 MET B N 1
ATOM 6139 C CA . MET B 1 193 ? 53.706 22.072 -32.524 1.00 38.97 185 MET B CA 1
ATOM 6140 C C . MET B 1 193 ? 53.457 23.199 -31.538 1.00 42.90 185 MET B C 1
ATOM 6141 O O . MET B 1 193 ? 52.821 24.191 -31.906 1.00 42.89 185 MET B O 1
ATOM 6146 N N . ASN B 1 194 ? 53.894 23.040 -30.285 1.00 42.50 186 ASN B N 1
ATOM 6147 C CA . ASN B 1 194 ? 53.739 24.043 -29.239 1.00 41.98 186 ASN B CA 1
ATOM 6148 C C . ASN B 1 194 ? 55.112 24.388 -28.672 1.00 44.09 186 ASN B C 1
ATOM 6149 O O . ASN B 1 194 ? 55.461 23.962 -27.559 1.00 38.32 186 ASN B O 1
ATOM 6154 N N . PRO B 1 195 ? 55.897 25.197 -29.380 1.00 42.24 187 PRO B N 1
ATOM 6155 C CA . PRO B 1 195 ? 57.312 25.354 -29.018 1.00 42.70 187 PRO B CA 1
ATOM 6156 C C . PRO B 1 195 ? 57.475 25.923 -27.618 1.00 43.12 187 PRO B C 1
ATOM 6157 O O . PRO B 1 195 ? 56.681 26.743 -27.158 1.00 47.22 187 PRO B O 1
ATOM 6161 N N . GLY B 1 196 ? 58.536 25.489 -26.947 1.00 43.92 188 GLY B N 1
ATOM 6162 C CA . GLY B 1 196 ? 58.783 25.868 -25.575 1.00 45.34 188 GLY B CA 1
ATOM 6163 C C . GLY B 1 196 ? 57.913 25.148 -24.565 1.00 47.32 188 GLY B C 1
ATOM 6164 O O . GLY B 1 196 ? 58.063 25.386 -23.358 1.00 46.44 188 GLY B O 1
ATOM 6165 N N . GLN B 1 197 ? 56.985 24.307 -25.014 1.00 39.50 189 GLN B N 1
ATOM 6166 C CA . GLN B 1 197 ? 56.142 23.528 -24.121 1.00 39.38 189 GLN B CA 1
ATOM 6167 C C . GLN B 1 197 ? 56.513 22.050 -24.179 1.00 37.45 189 GLN B C 1
ATOM 6168 O O . GLN B 1 197 ? 57.046 21.544 -25.176 1.00 34.50 189 GLN B O 1
ATOM 6174 N N . PHE B 1 198 ? 56.196 21.355 -23.091 1.00 33.54 190 PHE B N 1
ATOM 6175 C CA . PHE B 1 198 ? 56.550 19.960 -22.901 1.00 33.87 190 PHE B CA 1
ATOM 6176 C C . PHE B 1 198 ? 55.345 19.195 -22.380 1.00 33.96 190 PHE B C 1
ATOM 6177 O O . PHE B 1 198 ? 54.521 19.735 -21.633 1.00 29.61 190 PHE B O 1
ATOM 6185 N N . TYR B 1 199 ? 55.301 17.913 -22.722 1.00 30.69 191 TYR B N 1
ATOM 6186 C CA . TYR B 1 199 ? 54.492 16.961 -21.981 1.00 28.66 191 TYR B CA 1
ATOM 6187 C C . TYR B 1 199 ? 55.376 16.309 -20.931 1.00 31.03 191 TYR B C 1
ATOM 6188 O O . TYR B 1 199 ? 56.603 16.400 -20.981 1.00 31.57 191 TYR B O 1
ATOM 6197 N N . ALA B 1 200 ? 54.738 15.623 -19.991 1.00 31.62 192 ALA B N 1
ATOM 6198 C CA . ALA B 1 200 ? 55.399 14.652 -19.135 1.00 31.71 192 ALA B CA 1
ATOM 6199 C C . ALA B 1 200 ? 54.872 13.256 -19.430 1.00 28.89 192 ALA B C 1
ATOM 6200 O O . ALA B 1 200 ? 53.733 13.084 -19.884 1.00 31.65 192 ALA B O 1
ATOM 6202 N N . LEU B 1 201 ? 55.712 12.280 -19.212 1.00 27.95 193 LEU B N 1
ATOM 6203 C CA . LEU B 1 201 ? 55.248 10.908 -19.137 1.00 31.32 193 LEU B CA 1
ATOM 6204 C C . LEU B 1 201 ? 54.703 10.656 -17.729 1.00 33.43 193 LEU B C 1
ATOM 6205 O O . LEU B 1 201 ? 55.199 11.224 -16.750 1.00 29.43 193 LEU B O 1
ATOM 6210 N N . PRO B 1 202 ? 53.671 9.826 -17.600 1.00 28.77 194 PRO B N 1
ATOM 6211 C CA . PRO B 1 202 ? 52.974 9.724 -16.310 1.00 36.29 194 PRO B CA 1
ATOM 6212 C C . PRO B 1 202 ? 53.766 8.892 -15.309 1.00 31.10 194 PRO B C 1
ATOM 6213 O O . PRO B 1 202 ? 54.300 7.834 -15.649 1.00 31.02 194 PRO B O 1
ATOM 6217 N N . GLN B 1 203 ? 53.866 9.396 -14.074 1.00 31.89 195 GLN B N 1
ATOM 6218 C CA . GLN B 1 203 ? 54.336 8.556 -12.967 1.00 34.14 195 GLN B CA 1
ATOM 6219 C C . GLN B 1 203 ? 53.334 7.462 -12.634 1.00 37.34 195 GLN B C 1
ATOM 6220 O O . GLN B 1 203 ? 53.721 6.404 -12.114 1.00 34.35 195 GLN B O 1
ATOM 6226 N N . SER B 1 204 ? 52.044 7.730 -12.882 1.00 29.98 196 SER B N 1
ATOM 6227 C CA . SER B 1 204 ? 50.910 6.853 -12.657 1.00 36.87 196 SER B CA 1
ATOM 6228 C C . SER B 1 204 ? 49.680 7.477 -13.313 1.00 34.13 196 SER B C 1
ATOM 6229 O O . SER B 1 204 ? 49.723 8.636 -13.734 1.00 35.22 196 SER B O 1
ATOM 6232 N N . PRO B 1 205 ? 48.583 6.769 -13.405 1.00 35.21 197 PRO B N 1
ATOM 6233 C CA . PRO B 1 205 ? 47.366 7.387 -13.960 1.00 36.50 197 PRO B CA 1
ATOM 6234 C C . PRO B 1 205 ? 46.591 8.223 -12.933 1.00 36.20 197 PRO B C 1
ATOM 6235 O O . PRO B 1 205 ? 45.400 8.493 -13.138 1.00 34.01 197 PRO B O 1
ATOM 6239 N N . GLN B 1 206 ? 47.269 8.678 -11.869 1.00 34.06 198 GLN B N 1
ATOM 6240 C CA . GLN B 1 206 ? 46.670 9.353 -10.714 1.00 37.02 198 GLN B CA 1
ATOM 6241 C C . GLN B 1 206 ? 45.535 10.333 -11.030 1.00 37.47 198 GLN B C 1
ATOM 6242 O O . GLN B 1 206 ? 44.390 10.127 -10.610 1.00 35.38 198 GLN B O 1
ATOM 6248 N N . THR B 1 207 ? 45.847 11.418 -11.739 1.00 32.30 199 THR B N 1
ATOM 6249 C CA . THR B 1 207 ? 44.835 12.430 -12.040 1.00 36.37 199 THR B CA 1
ATOM 6250 C C . THR B 1 207 ? 43.640 11.855 -12.809 1.00 34.77 199 THR B C 1
ATOM 6251 O O . THR B 1 207 ? 42.486 12.140 -12.476 1.00 28.10 199 THR B O 1
ATOM 6255 N N . PHE B 1 208 ? 43.899 11.033 -13.826 1.00 27.81 200 PHE B N 1
ATOM 6256 C CA . PHE B 1 208 ? 42.827 10.569 -14.698 1.00 27.80 200 PHE B CA 1
ATOM 6257 C C . PHE B 1 208 ? 41.967 9.509 -14.035 1.00 29.54 200 PHE B C 1
ATOM 6258 O O . PHE B 1 208 ? 40.761 9.423 -14.324 1.00 29.03 200 PHE B O 1
ATOM 6266 N N . LYS B 1 209 ? 42.544 8.688 -13.152 1.00 30.53 201 LYS B N 1
ATOM 6267 C CA . LYS B 1 209 ? 41.709 7.700 -12.490 1.00 29.23 201 LYS B CA 1
ATOM 6268 C C . LYS B 1 209 ? 40.728 8.367 -11.528 1.00 30.12 201 LYS B C 1
ATOM 6269 O O . LYS B 1 209 ? 39.598 7.890 -11.371 1.00 30.82 201 LYS B O 1
ATOM 6275 N N . GLN B 1 210 ? 41.111 9.487 -10.911 1.00 29.13 202 GLN B N 1
ATOM 6276 C CA . GLN B 1 210 ? 40.147 10.212 -10.092 1.00 31.00 202 GLN B CA 1
ATOM 6277 C C . GLN B 1 210 ? 39.063 10.842 -10.966 1.00 30.21 202 GLN B C 1
ATOM 6278 O O . GLN B 1 210 ? 37.879 10.803 -10.618 1.00 30.67 202 GLN B O 1
ATOM 6284 N N . LEU B 1 211 ? 39.447 11.407 -12.111 1.00 25.83 203 LEU B N 1
ATOM 6285 C CA . LEU B 1 211 ? 38.464 11.970 -13.036 1.00 27.20 203 LEU B CA 1
ATOM 6286 C C . LEU B 1 211 ? 37.491 10.914 -13.535 1.00 27.48 203 LEU B C 1
ATOM 6287 O O . LEU B 1 211 ? 36.339 11.228 -13.824 1.00 29.75 203 LEU B O 1
ATOM 6292 N N . LEU B 1 212 ? 37.940 9.673 -13.688 1.00 28.78 204 LEU B N 1
ATOM 6293 C CA . LEU B 1 212 ? 37.022 8.624 -14.091 1.00 26.57 204 LEU B CA 1
ATOM 6294 C C . LEU B 1 212 ? 35.990 8.335 -13.013 1.00 28.73 204 LEU B C 1
ATOM 6295 O O . LEU B 1 212 ? 34.881 7.904 -13.335 1.00 27.22 204 LEU B O 1
ATOM 6300 N N . MET B 1 213 ? 36.313 8.585 -11.742 1.00 26.34 205 MET B N 1
ATOM 6301 C CA . MET B 1 213 ? 35.295 8.439 -10.701 1.00 26.49 205 MET B CA 1
ATOM 6302 C C . MET B 1 213 ? 34.301 9.588 -10.753 1.00 26.70 205 MET B C 1
ATOM 6303 O O . MET B 1 213 ? 33.090 9.379 -10.601 1.00 27.63 205 MET B O 1
ATOM 6308 N N . VAL B 1 214 ? 34.798 10.813 -10.944 1.00 28.29 206 VAL B N 1
ATOM 6309 C CA . VAL B 1 214 ? 33.926 11.970 -11.145 1.00 25.49 206 VAL B CA 1
ATOM 6310 C C . VAL B 1 214 ? 33.011 11.749 -12.339 1.00 27.77 206 VAL B C 1
ATOM 6311 O O . VAL B 1 214 ? 31.847 12.168 -12.336 1.00 29.02 206 VAL B O 1
ATOM 6315 N N . GLY B 1 215 ? 33.520 11.071 -13.369 1.00 26.25 207 GLY B N 1
ATOM 6316 C CA . GLY B 1 215 ? 32.796 10.769 -14.588 1.00 28.91 207 GLY B CA 1
ATOM 6317 C C . GLY B 1 215 ? 31.898 9.564 -14.517 1.00 26.89 207 GLY B C 1
ATOM 6318 O O . GLY B 1 215 ? 31.341 9.158 -15.541 1.00 28.86 207 GLY B O 1
ATOM 6319 N N . GLY B 1 216 ? 31.785 8.942 -13.348 1.00 28.35 208 GLY B N 1
ATOM 6320 C CA . GLY B 1 216 ? 30.786 7.898 -13.146 1.00 27.72 208 GLY B CA 1
ATOM 6321 C C . GLY B 1 216 ? 31.163 6.504 -13.591 1.00 26.71 208 GLY B C 1
ATOM 6322 O O . GLY B 1 216 ? 30.285 5.633 -13.632 1.00 27.88 208 GLY B O 1
ATOM 6323 N N . MET B 1 217 ? 32.452 6.242 -13.861 1.00 26.99 209 MET B N 1
ATOM 6324 C CA . MET B 1 217 ? 32.862 4.920 -14.351 1.00 28.62 209 MET B CA 1
ATOM 6325 C C . MET B 1 217 ? 32.828 3.823 -13.274 1.00 31.90 209 MET B C 1
ATOM 6326 O O . MET B 1 217 ? 32.890 2.635 -13.629 1.00 32.33 209 MET B O 1
ATOM 6331 N N . ASP B 1 218 ? 32.746 4.189 -11.980 1.00 27.76 210 ASP B N 1
ATOM 6332 C CA . ASP B 1 218 ? 32.452 3.285 -10.850 1.00 29.32 210 ASP B CA 1
ATOM 6333 C C . ASP B 1 218 ? 33.566 2.297 -10.502 1.00 28.26 210 ASP B C 1
ATOM 6334 O O . ASP B 1 218 ? 33.905 2.148 -9.328 1.00 28.86 210 ASP B O 1
ATOM 6339 N N . LYS B 1 219 ? 34.093 1.560 -11.479 1.00 29.11 211 LYS B N 1
ATOM 6340 C CA . LYS B 1 219 ? 35.164 0.595 -11.225 1.00 25.94 211 LYS B CA 1
ATOM 6341 C C . LYS B 1 219 ? 36.061 0.618 -12.448 1.00 27.66 211 LYS B C 1
ATOM 6342 O O . LYS B 1 219 ? 35.633 0.192 -13.527 1.00 28.41 211 LYS B O 1
ATOM 6348 N N . TYR B 1 220 ? 37.292 1.099 -12.271 1.00 25.78 212 TYR B N 1
ATOM 6349 C CA . TYR B 1 220 ? 38.285 1.261 -13.327 1.00 26.73 212 TYR B CA 1
ATOM 6350 C C . TYR B 1 220 ? 39.552 0.508 -12.951 1.00 28.60 212 TYR B C 1
ATOM 6351 O O . TYR B 1 220 ? 39.919 0.454 -11.772 1.00 30.00 212 TYR B O 1
ATOM 6360 N N . PHE B 1 221 ? 40.222 -0.058 -13.961 1.00 25.83 213 PHE B N 1
ATOM 6361 C CA . PHE B 1 221 ? 41.570 -0.579 -13.791 1.00 27.44 213 PHE B CA 1
ATOM 6362 C C . PHE B 1 221 ? 42.344 -0.451 -15.099 1.00 29.13 213 PHE B C 1
ATOM 6363 O O . PHE B 1 221 ? 41.791 -0.162 -16.158 1.00 28.87 213 PHE B O 1
ATOM 6371 N N . GLN B 1 222 ? 43.644 -0.719 -15.002 1.00 29.73 214 GLN B N 1
ATOM 6372 C CA . GLN B 1 222 ? 44.567 -0.658 -16.116 1.00 28.07 214 GLN B CA 1
ATOM 6373 C C . GLN B 1 222 ? 45.836 -1.380 -15.680 1.00 33.47 214 GLN B C 1
ATOM 6374 O O . GLN B 1 222 ? 46.311 -1.163 -14.554 1.00 33.41 214 GLN B O 1
ATOM 6380 N N . ILE B 1 223 ? 46.369 -2.264 -16.519 1.00 29.08 215 ILE B N 1
ATOM 6381 C CA . ILE B 1 223 ? 47.754 -2.690 -16.388 1.00 30.86 215 ILE B CA 1
ATOM 6382 C C . ILE B 1 223 ? 48.528 -1.731 -17.273 1.00 33.67 215 ILE B C 1
ATOM 6383 O O . ILE B 1 223 ? 48.275 -1.657 -18.476 1.00 29.70 215 ILE B O 1
ATOM 6388 N N . VAL B 1 224 ? 49.390 -0.920 -16.675 1.00 26.03 216 VAL B N 1
ATOM 6389 C CA . VAL B 1 224 ? 49.810 0.307 -17.332 1.00 30.22 216 VAL B CA 1
ATOM 6390 C C . VAL B 1 224 ? 51.274 0.607 -17.015 1.00 32.89 216 VAL B C 1
ATOM 6391 O O . VAL B 1 224 ? 51.740 0.413 -15.880 1.00 27.37 216 VAL B O 1
ATOM 6395 N N . LYS B 1 225 ? 51.996 1.083 -18.044 1.00 29.24 217 LYS B N 1
ATOM 6396 C CA . LYS B 1 225 ? 53.363 1.544 -17.887 1.00 29.89 217 LYS B CA 1
ATOM 6397 C C . LYS B 1 225 ? 53.403 2.885 -17.176 1.00 30.69 217 LYS B C 1
ATOM 6398 O O . LYS B 1 225 ? 52.590 3.776 -17.449 1.00 29.39 217 LYS B O 1
ATOM 6404 N N . CYS B 1 226 ? 54.375 3.016 -16.279 1.00 27.80 218 CYS B N 1
ATOM 6405 C CA . CYS B 1 226 ? 54.652 4.224 -15.522 1.00 31.45 218 CYS B CA 1
ATOM 6406 C C . CYS B 1 226 ? 56.117 4.583 -15.696 1.00 31.42 218 CYS B C 1
ATOM 6407 O O . CYS B 1 226 ? 56.955 3.733 -15.999 1.00 33.76 218 CYS B O 1
ATOM 6410 N N . PHE B 1 227 ? 56.428 5.856 -15.493 1.00 30.47 219 PHE B N 1
ATOM 6411 C CA . PHE B 1 227 ? 57.746 6.365 -15.836 1.00 29.80 219 PHE B CA 1
ATOM 6412 C C . PHE B 1 227 ? 58.262 7.260 -14.718 1.00 33.36 219 PHE B C 1
ATOM 6413 O O . PHE B 1 227 ? 57.555 8.170 -14.278 1.00 36.67 219 PHE B O 1
ATOM 6421 N N . ARG B 1 228 ? 59.485 7.020 -14.268 1.00 31.85 220 ARG B N 1
ATOM 6422 C CA . ARG B 1 228 ? 60.047 7.839 -13.199 1.00 40.49 220 ARG B CA 1
ATOM 6423 C C . ARG B 1 228 ? 61.531 8.039 -13.468 1.00 34.62 220 ARG B C 1
ATOM 6424 O O . ARG B 1 228 ? 62.254 7.064 -13.672 1.00 39.88 220 ARG B O 1
ATOM 6432 N N . ASP B 1 229 ? 61.982 9.290 -13.473 1.00 33.83 221 ASP B N 1
ATOM 6433 C CA . ASP B 1 229 ? 63.382 9.585 -13.769 1.00 41.58 221 ASP B CA 1
ATOM 6434 C C . ASP B 1 229 ? 64.109 9.898 -12.458 1.00 44.23 221 ASP B C 1
ATOM 6435 O O . ASP B 1 229 ? 64.521 11.017 -12.178 1.00 43.45 221 ASP B O 1
ATOM 6440 N N . GLU B 1 230 ? 64.255 8.870 -11.645 1.00 44.38 222 GLU B N 1
ATOM 6441 C CA . GLU B 1 230 ? 64.905 8.977 -10.348 1.00 53.90 222 GLU B CA 1
ATOM 6442 C C . GLU B 1 230 ? 66.078 8.014 -10.334 1.00 63.88 222 GLU B C 1
ATOM 6443 O O . GLU B 1 230 ? 66.285 7.255 -11.284 1.00 68.65 222 GLU B O 1
ATOM 6449 N N . ASP B 1 231 ? 66.838 8.030 -9.243 1.00 65.00 223 ASP B N 1
ATOM 6450 C CA . ASP B 1 231 ? 67.993 7.150 -9.163 1.00 75.49 223 ASP B CA 1
ATOM 6451 C C . ASP B 1 231 ? 67.545 5.705 -9.322 1.00 76.11 223 ASP B C 1
ATOM 6452 O O . ASP B 1 231 ? 66.576 5.264 -8.695 1.00 68.44 223 ASP B O 1
ATOM 6454 N N . LEU B 1 232 ? 68.219 4.996 -10.218 1.00 80.12 224 LEU B N 1
ATOM 6455 C CA . LEU B 1 232 ? 67.945 3.595 -10.519 1.00 84.37 224 LEU B CA 1
ATOM 6456 C C . LEU B 1 232 ? 68.990 2.762 -9.790 1.00 96.88 224 LEU B C 1
ATOM 6457 O O . LEU B 1 232 ? 70.132 2.651 -10.242 1.00 100.64 224 LEU B O 1
ATOM 6462 N N . ARG B 1 233 ? 68.608 2.177 -8.657 1.00 110.03 225 ARG B N 1
ATOM 6463 C CA . ARG B 1 233 ? 69.594 1.490 -7.836 1.00 119.44 225 ARG B CA 1
ATOM 6464 C C . ARG B 1 233 ? 69.735 0.028 -8.235 1.00 132.37 225 ARG B C 1
ATOM 6465 O O . ARG B 1 233 ? 70.379 -0.294 -9.239 1.00 130.69 225 ARG B O 1
ATOM 6467 N N . ALA B 1 234 ? 69.128 -0.858 -7.455 1.00 131.33 226 ALA B N 1
ATOM 6468 C CA . ALA B 1 234 ? 69.078 -2.286 -7.738 1.00 133.07 226 ALA B CA 1
ATOM 6469 C C . ALA B 1 234 ? 67.627 -2.661 -8.001 1.00 128.95 226 ALA B C 1
ATOM 6470 O O . ALA B 1 234 ? 66.759 -2.399 -7.160 1.00 133.31 226 ALA B O 1
ATOM 6472 N N . ASP B 1 235 ? 67.365 -3.252 -9.170 1.00 123.19 227 ASP B N 1
ATOM 6473 C CA . ASP B 1 235 ? 66.018 -3.679 -9.552 1.00 110.04 227 ASP B CA 1
ATOM 6474 C C . ASP B 1 235 ? 65.074 -2.482 -9.647 1.00 99.81 227 ASP B C 1
ATOM 6475 O O . ASP B 1 235 ? 63.905 -2.559 -9.263 1.00 100.81 227 ASP B O 1
ATOM 6480 N N . ARG B 1 236 ? 65.595 -1.356 -10.140 1.00 94.21 228 ARG B N 1
ATOM 6481 C CA . ARG B 1 236 ? 64.823 -0.128 -10.330 1.00 81.67 228 ARG B CA 1
ATOM 6482 C C . ARG B 1 236 ? 64.933 0.289 -11.794 1.00 65.44 228 ARG B C 1
ATOM 6483 O O . ARG B 1 236 ? 66.006 0.692 -12.253 1.00 65.23 228 ARG B O 1
ATOM 6491 N N . GLN B 1 237 ? 63.845 0.159 -12.527 1.00 53.49 229 GLN B N 1
ATOM 6492 C CA . GLN B 1 237 ? 63.722 0.458 -13.943 1.00 38.64 229 GLN B CA 1
ATOM 6493 C C . GLN B 1 237 ? 63.119 1.846 -14.156 1.00 41.97 229 GLN B C 1
ATOM 6494 O O . GLN B 1 237 ? 62.279 2.283 -13.365 1.00 38.83 229 GLN B O 1
ATOM 6500 N N . PRO B 1 238 ? 63.550 2.604 -15.169 1.00 36.60 230 PRO B N 1
ATOM 6501 C CA . PRO B 1 238 ? 62.930 3.920 -15.417 1.00 31.97 230 PRO B CA 1
ATOM 6502 C C . PRO B 1 238 ? 61.486 3.828 -15.902 1.00 34.14 230 PRO B C 1
ATOM 6503 O O . PRO B 1 238 ? 60.733 4.797 -15.752 1.00 33.63 230 PRO B O 1
ATOM 6507 N N . GLU B 1 239 ? 61.094 2.713 -16.499 1.00 29.32 231 GLU B N 1
ATOM 6508 C CA . GLU B 1 239 ? 59.718 2.445 -16.844 1.00 30.83 231 GLU B CA 1
ATOM 6509 C C . GLU B 1 239 ? 59.343 1.105 -16.238 1.00 34.22 231 GLU B C 1
ATOM 6510 O O . GLU B 1 239 ? 60.156 0.176 -16.217 1.00 32.43 231 GLU B O 1
ATOM 6516 N N . PHE B 1 240 ? 58.108 1.020 -15.732 1.00 30.25 232 PHE B N 1
ATOM 6517 C CA . PHE B 1 240 ? 57.685 -0.129 -14.939 1.00 34.41 232 PHE B CA 1
ATOM 6518 C C . PHE B 1 240 ? 56.173 -0.238 -15.046 1.00 31.99 232 PHE B C 1
ATOM 6519 O O . PHE B 1 240 ? 55.496 0.703 -15.463 1.00 33.13 232 PHE B O 1
ATOM 6527 N N . THR B 1 241 ? 55.644 -1.397 -14.668 1.00 29.03 233 THR B N 1
ATOM 6528 C CA . THR B 1 241 ? 54.246 -1.725 -14.918 1.00 34.02 233 THR B CA 1
ATOM 6529 C C . THR B 1 241 ? 53.480 -1.860 -13.602 1.00 31.78 233 THR B C 1
ATOM 6530 O O . THR B 1 241 ? 53.963 -2.491 -12.651 1.00 26.46 233 THR B O 1
ATOM 6534 N N . GLN B 1 242 ? 52.274 -1.277 -13.566 1.00 30.76 234 GLN B N 1
ATOM 6535 C CA . GLN B 1 242 ? 51.394 -1.306 -12.406 1.00 28.44 234 GLN B CA 1
ATOM 6536 C C . GLN B 1 242 ? 50.037 -1.878 -12.783 1.00 30.80 234 GLN B C 1
ATOM 6537 O O . GLN B 1 242 ? 49.595 -1.751 -13.930 1.00 31.12 234 GLN B O 1
ATOM 6543 N N . ILE B 1 243 ? 49.356 -2.461 -11.797 1.00 27.85 235 ILE B N 1
ATOM 6544 C CA . ILE B 1 243 ? 47.917 -2.691 -11.871 1.00 29.84 235 ILE B CA 1
ATOM 6545 C C . ILE B 1 243 ? 47.288 -1.526 -11.116 1.00 33.94 235 ILE B C 1
ATOM 6546 O O . ILE B 1 243 ? 47.336 -1.464 -9.884 1.00 30.59 235 ILE B O 1
ATOM 6551 N N . ASP B 1 244 ? 46.722 -0.581 -11.849 1.00 28.95 236 ASP B N 1
ATOM 6552 C CA . ASP B 1 244 ? 46.182 0.626 -11.255 1.00 31.70 236 ASP B CA 1
ATOM 6553 C C . ASP B 1 244 ? 44.663 0.495 -11.235 1.00 30.98 236 ASP B C 1
ATOM 6554 O O . ASP B 1 244 ? 44.066 0.157 -12.261 1.00 32.25 236 ASP B O 1
ATOM 6559 N N . CYS B 1 245 ? 44.044 0.736 -10.071 1.00 28.78 237 CYS B N 1
ATOM 6560 C CA . CYS B 1 245 ? 42.615 0.518 -9.888 1.00 27.11 237 CYS B CA 1
ATOM 6561 C C . CYS B 1 245 ? 41.994 1.651 -9.084 1.00 34.37 237 CYS B C 1
ATOM 6562 O O . CYS B 1 245 ? 42.639 2.236 -8.212 1.00 34.79 237 CYS B O 1
ATOM 6565 N N . GLU B 1 246 ? 40.707 1.916 -9.335 1.00 30.76 238 GLU B N 1
ATOM 6566 C CA . GLU B 1 246 ? 39.987 2.937 -8.587 1.00 28.53 238 GLU B CA 1
ATOM 6567 C C . GLU B 1 246 ? 38.504 2.582 -8.612 1.00 31.05 238 GLU B C 1
ATOM 6568 O O . GLU B 1 246 ? 37.992 2.122 -9.643 1.00 29.23 238 GLU B O 1
ATOM 6574 N N . MET B 1 247 ? 37.824 2.813 -7.482 1.00 26.21 239 MET B N 1
ATOM 6575 C CA . MET B 1 247 ? 36.427 2.435 -7.278 1.00 30.56 239 MET B CA 1
ATOM 6576 C C . MET B 1 247 ? 35.679 3.559 -6.574 1.00 28.42 239 MET B C 1
ATOM 6577 O O . MET B 1 247 ? 36.258 4.285 -5.772 1.00 30.58 239 MET B O 1
ATOM 6582 N N . ALA B 1 248 ? 34.381 3.670 -6.848 1.00 28.26 240 ALA B N 1
ATOM 6583 C CA . ALA B 1 248 ? 33.525 4.679 -6.244 1.00 26.54 240 ALA B CA 1
ATOM 6584 C C . ALA B 1 248 ? 32.637 4.040 -5.184 1.00 31.49 240 ALA B C 1
ATOM 6585 O O . ALA B 1 248 ? 32.390 2.828 -5.205 1.00 31.80 240 ALA B O 1
ATOM 6587 N N . PHE B 1 249 ? 32.156 4.873 -4.246 1.00 28.50 241 PHE B N 1
ATOM 6588 C CA . PHE B 1 249 ? 31.212 4.436 -3.206 1.00 29.45 241 PHE B CA 1
ATOM 6589 C C . PHE B 1 249 ? 31.708 3.198 -2.455 1.00 31.88 241 PHE B C 1
ATOM 6590 O O . PHE B 1 249 ? 30.994 2.200 -2.321 1.00 31.91 241 PHE B O 1
ATOM 6598 N N . VAL B 1 250 ? 32.967 3.243 -2.010 1.00 30.32 242 VAL B N 1
ATOM 6599 C CA . VAL B 1 250 ? 33.576 2.107 -1.326 1.00 29.77 242 VAL B CA 1
ATOM 6600 C C . VAL B 1 250 ? 34.078 2.536 0.042 1.00 32.66 242 VAL B C 1
ATOM 6601 O O . VAL B 1 250 ? 34.530 3.668 0.248 1.00 34.40 242 VAL B O 1
ATOM 6605 N N . GLU B 1 251 ? 34.047 1.593 0.966 1.00 33.34 243 GLU B N 1
ATOM 6606 C CA . GLU B 1 251 ? 34.784 1.715 2.211 1.00 35.30 243 GLU B CA 1
ATOM 6607 C C . GLU B 1 251 ? 36.120 0.995 2.086 1.00 33.55 243 GLU B C 1
ATOM 6608 O O . GLU B 1 251 ? 36.317 0.173 1.185 1.00 33.52 243 GLU B O 1
ATOM 6614 N N . GLN B 1 252 ? 37.038 1.308 3.009 1.00 32.08 244 GLN B N 1
ATOM 6615 C CA . GLN B 1 252 ? 38.326 0.619 3.035 1.00 34.79 244 GLN B CA 1
ATOM 6616 C C . GLN B 1 252 ? 38.145 -0.891 2.944 1.00 34.36 244 GLN B C 1
ATOM 6617 O O . GLN B 1 252 ? 38.881 -1.577 2.221 1.00 34.07 244 GLN B O 1
ATOM 6623 N N . GLU B 1 253 ? 37.166 -1.423 3.674 1.00 32.24 245 GLU B N 1
ATOM 6624 C CA . GLU B 1 253 ? 36.940 -2.864 3.697 1.00 34.17 245 GLU B CA 1
ATOM 6625 C C . GLU B 1 253 ? 36.551 -3.389 2.320 1.00 33.90 245 GLU B C 1
ATOM 6626 O O . GLU B 1 253 ? 36.950 -4.491 1.938 1.00 34.98 245 GLU B O 1
ATOM 6632 N N . ASP B 1 254 ? 35.766 -2.617 1.561 1.00 31.45 246 ASP B N 1
ATOM 6633 C CA . ASP B 1 254 ? 35.383 -3.048 0.213 1.00 34.96 246 ASP B CA 1
ATOM 6634 C C . ASP B 1 254 ? 36.607 -3.205 -0.673 1.00 32.85 246 ASP B C 1
ATOM 6635 O O . ASP B 1 254 ? 36.771 -4.226 -1.354 1.00 35.93 246 ASP B O 1
ATOM 6640 N N . VAL B 1 255 ? 37.481 -2.194 -0.675 1.00 32.65 247 VAL B N 1
ATOM 6641 C CA . VAL B 1 255 ? 38.666 -2.255 -1.521 1.00 32.51 247 VAL B CA 1
ATOM 6642 C C . VAL B 1 255 ? 39.545 -3.427 -1.102 1.00 32.49 247 VAL B C 1
ATOM 6643 O O . VAL B 1 255 ? 40.063 -4.170 -1.949 1.00 30.16 247 VAL B O 1
ATOM 6647 N N . MET B 1 256 ? 39.695 -3.642 0.207 1.00 32.85 248 MET B N 1
ATOM 6648 C CA . MET B 1 256 ? 40.542 -4.741 0.657 1.00 32.99 248 MET B CA 1
ATOM 6649 C C . MET B 1 256 ? 39.977 -6.096 0.243 1.00 32.49 248 MET B C 1
ATOM 6650 O O . MET B 1 256 ? 40.726 -6.971 -0.215 1.00 33.33 248 MET B O 1
ATOM 6655 N N . ASN B 1 257 ? 38.664 -6.292 0.395 1.00 30.98 249 ASN B N 1
ATOM 6656 C CA . ASN B 1 257 ? 38.065 -7.582 0.051 1.00 32.12 249 ASN B CA 1
ATOM 6657 C C . ASN B 1 257 ? 38.219 -7.910 -1.435 1.00 30.14 249 ASN B C 1
ATOM 6658 O O . ASN B 1 257 ? 38.537 -9.052 -1.787 1.00 30.34 249 ASN B O 1
ATOM 6663 N N . ILE B 1 258 ? 37.963 -6.941 -2.317 1.00 31.06 250 ILE B N 1
ATOM 6664 C CA . ILE B 1 258 ? 38.108 -7.187 -3.756 1.00 30.05 250 ILE B CA 1
ATOM 6665 C C . ILE B 1 258 ? 39.521 -7.649 -4.090 1.00 32.56 250 ILE B C 1
ATOM 6666 O O . ILE B 1 258 ? 39.721 -8.661 -4.777 1.00 32.13 250 ILE B O 1
ATOM 6671 N N . PHE B 1 259 ? 40.528 -6.902 -3.641 1.00 30.45 251 PHE B N 1
ATOM 6672 C CA . PHE B 1 259 ? 41.881 -7.252 -4.050 1.00 32.08 251 PHE B CA 1
ATOM 6673 C C . PHE B 1 259 ? 42.470 -8.400 -3.244 1.00 31.07 251 PHE B C 1
ATOM 6674 O O . PHE B 1 259 ? 43.378 -9.083 -3.739 1.00 29.57 251 PHE B O 1
ATOM 6682 N N . GLU B 1 260 ? 41.953 -8.655 -2.043 1.00 29.35 252 GLU B N 1
ATOM 6683 C CA . GLU B 1 260 ? 42.279 -9.920 -1.391 1.00 33.15 252 GLU B CA 1
ATOM 6684 C C . GLU B 1 260 ? 41.752 -11.095 -2.210 1.00 31.19 252 GLU B C 1
ATOM 6685 O O . GLU B 1 260 ? 42.462 -12.087 -2.423 1.00 32.54 252 GLU B O 1
ATOM 6691 N N . GLY B 1 261 ? 40.510 -10.994 -2.691 1.00 29.60 253 GLY B N 1
ATOM 6692 C CA . GLY B 1 261 ? 39.983 -12.041 -3.564 1.00 35.68 253 GLY B CA 1
ATOM 6693 C C . GLY B 1 261 ? 40.819 -12.250 -4.823 1.00 32.97 253 GLY B C 1
ATOM 6694 O O . GLY B 1 261 ? 41.117 -13.385 -5.203 1.00 33.12 253 GLY B O 1
ATOM 6695 N N . LEU B 1 262 ? 41.244 -11.162 -5.465 1.00 32.17 254 LEU B N 1
ATOM 6696 C CA . LEU B 1 262 ? 42.126 -11.304 -6.623 1.00 29.90 254 LEU B CA 1
ATOM 6697 C C . LEU B 1 262 ? 43.407 -12.041 -6.235 1.00 33.77 254 LEU B C 1
ATOM 6698 O O . LEU B 1 262 ? 43.835 -12.987 -6.913 1.00 32.57 254 LEU B O 1
ATOM 6703 N N . THR B 1 263 ? 44.033 -11.623 -5.132 1.00 34.04 255 THR B N 1
ATOM 6704 C CA . THR B 1 263 ? 45.278 -12.250 -4.714 1.00 29.47 255 THR B CA 1
ATOM 6705 C C . THR B 1 263 ? 45.066 -13.715 -4.317 1.00 32.60 255 THR B C 1
ATOM 6706 O O . THR B 1 263 ? 45.904 -14.570 -4.623 1.00 31.62 255 THR B O 1
ATOM 6710 N N . GLN B 1 264 ? 43.970 -14.020 -3.607 1.00 33.79 256 GLN B N 1
ATOM 6711 C CA . GLN B 1 264 ? 43.644 -15.416 -3.303 1.00 35.17 256 GLN B CA 1
ATOM 6712 C C . GLN B 1 264 ? 43.525 -16.254 -4.575 1.00 33.64 256 GLN B C 1
ATOM 6713 O O . GLN B 1 264 ? 44.032 -17.382 -4.638 1.00 34.77 256 GLN B O 1
ATOM 6719 N N . ASN B 1 265 ? 42.838 -15.721 -5.586 1.00 33.94 257 ASN B N 1
ATOM 6720 C CA . ASN B 1 265 ? 42.684 -16.410 -6.868 1.00 34.56 257 ASN B CA 1
ATOM 6721 C C . ASN B 1 265 ? 44.046 -16.707 -7.487 1.00 34.81 257 ASN B C 1
ATOM 6722 O O . ASN B 1 265 ? 44.327 -17.848 -7.879 1.00 36.73 257 ASN B O 1
ATOM 6727 N N . LEU B 1 266 ? 44.937 -15.708 -7.526 1.00 34.20 258 LEU B N 1
ATOM 6728 C CA . LEU B 1 266 ? 46.265 -15.928 -8.110 1.00 35.09 258 LEU B CA 1
ATOM 6729 C C . LEU B 1 266 ? 47.060 -16.969 -7.325 1.00 36.10 258 LEU B C 1
ATOM 6730 O O . LEU B 1 266 ? 47.705 -17.851 -7.917 1.00 30.86 258 LEU B O 1
ATOM 6735 N N . LEU B 1 267 ? 47.035 -16.877 -5.986 1.00 32.20 259 LEU B N 1
ATOM 6736 C CA . LEU B 1 267 ? 47.827 -17.796 -5.163 1.00 33.44 259 LEU B CA 1
ATOM 6737 C C . LEU B 1 267 ? 47.343 -19.230 -5.318 1.00 34.66 259 LEU B C 1
ATOM 6738 O O . LEU B 1 267 ? 48.154 -20.155 -5.392 1.00 34.01 259 LEU B O 1
ATOM 6743 N N . LYS B 1 268 ? 46.022 -19.438 -5.299 1.00 34.50 260 LYS B N 1
ATOM 6744 C CA . LYS B 1 268 ? 45.484 -20.785 -5.470 1.00 38.65 260 LYS B CA 1
ATOM 6745 C C . LYS B 1 268 ? 45.886 -21.362 -6.824 1.00 40.31 260 LYS B C 1
ATOM 6746 O O . LYS B 1 268 ? 46.312 -22.522 -6.917 1.00 37.46 260 LYS B O 1
ATOM 6748 N N . ASP B 1 269 ? 45.782 -20.548 -7.881 1.00 38.99 261 ASP B N 1
ATOM 6749 C CA . ASP B 1 269 ? 46.074 -21.039 -9.220 1.00 38.84 261 ASP B CA 1
ATOM 6750 C C . ASP B 1 269 ? 47.555 -21.382 -9.361 1.00 42.32 261 ASP B C 1
ATOM 6751 O O . ASP B 1 269 ? 47.893 -22.417 -9.943 1.00 41.05 261 ASP B O 1
ATOM 6756 N N . ILE B 1 270 ? 48.448 -20.553 -8.814 1.00 37.76 262 ILE B N 1
ATOM 6757 C CA . ILE B 1 270 ? 49.878 -20.775 -9.031 1.00 41.39 262 ILE B CA 1
ATOM 6758 C C . ILE B 1 270 ? 50.449 -21.745 -8.007 1.00 40.89 262 ILE B C 1
ATOM 6759 O O . ILE B 1 270 ? 51.208 -22.644 -8.363 1.00 47.89 262 ILE B O 1
ATOM 6764 N N . ALA B 1 271 ? 50.033 -21.651 -6.745 1.00 43.41 263 ALA B N 1
ATOM 6765 C CA . ALA B 1 271 ? 50.624 -22.450 -5.680 1.00 42.81 263 ALA B CA 1
ATOM 6766 C C . ALA B 1 271 ? 49.802 -23.688 -5.350 1.00 46.41 263 ALA B C 1
ATOM 6767 O O . ALA B 1 271 ? 50.286 -24.556 -4.617 1.00 43.53 263 ALA B O 1
ATOM 6769 N N . GLY B 1 272 ? 48.585 -23.791 -5.882 1.00 44.41 264 GLY B N 1
ATOM 6770 C CA . GLY B 1 272 ? 47.751 -24.957 -5.687 1.00 45.60 264 GLY B CA 1
ATOM 6771 C C . GLY B 1 272 ? 47.050 -25.081 -4.357 1.00 42.13 264 GLY B C 1
ATOM 6772 O O . GLY B 1 272 ? 46.422 -26.110 -4.119 1.00 44.95 264 GLY B O 1
ATOM 6773 N N . GLN B 1 273 ? 47.107 -24.077 -3.491 1.00 41.99 265 GLN B N 1
ATOM 6774 C CA . GLN B 1 273 ? 46.445 -24.147 -2.197 1.00 43.41 265 GLN B CA 1
ATOM 6775 C C . GLN B 1 273 ? 45.469 -22.988 -2.045 1.00 44.41 265 GLN B C 1
ATOM 6776 O O . GLN B 1 273 ? 45.831 -21.828 -2.273 1.00 42.31 265 GLN B O 1
ATOM 6782 N N . GLU B 1 274 ? 44.256 -23.291 -1.591 1.00 42.65 266 GLU B N 1
ATOM 6783 C CA . GLU B 1 274 ? 43.335 -22.232 -1.211 1.00 39.14 266 GLU B CA 1
ATOM 6784 C C . GLU B 1 274 ? 43.860 -21.537 0.033 1.00 40.57 266 GLU B C 1
ATOM 6785 O O . GLU B 1 274 ? 44.306 -22.182 0.987 1.00 38.43 266 GLU B O 1
ATOM 6791 N N . PHE B 1 275 ? 43.720 -20.224 0.063 1.00 40.15 267 PHE B N 1
ATOM 6792 C CA . PHE B 1 275 ? 44.152 -19.418 1.192 1.00 39.14 267 PHE B CA 1
ATOM 6793 C C . PHE B 1 275 ? 42.927 -18.871 1.908 1.00 41.88 267 PHE B C 1
ATOM 6794 O O . PHE B 1 275 ? 41.907 -18.577 1.275 1.00 39.20 267 PHE B O 1
ATOM 6802 N N . GLY B 1 276 ? 43.012 -18.783 3.232 1.00 42.27 268 GLY B N 1
ATOM 6803 C CA . GLY B 1 276 ? 41.952 -18.195 4.017 1.00 41.37 268 GLY B CA 1
ATOM 6804 C C . GLY B 1 276 ? 42.104 -16.690 4.075 1.00 43.08 268 GLY B C 1
ATOM 6805 O O . GLY B 1 276 ? 42.924 -16.085 3.378 1.00 42.38 268 GLY B O 1
ATOM 6806 N N . LYS B 1 277 ? 41.304 -16.078 4.946 1.00 42.12 269 LYS B N 1
ATOM 6807 C CA . LYS B 1 277 ? 41.352 -14.634 5.127 1.00 39.74 269 LYS B CA 1
ATOM 6808 C C . LYS B 1 277 ? 42.780 -14.197 5.444 1.00 34.08 269 LYS B C 1
ATOM 6809 O O . LYS B 1 277 ? 43.479 -14.844 6.218 1.00 34.49 269 LYS B O 1
ATOM 6815 N N . PHE B 1 278 ? 43.213 -13.093 4.841 1.00 35.96 270 PHE B N 1
ATOM 6816 C CA . PHE B 1 278 ? 44.581 -12.624 5.042 1.00 33.99 270 PHE B CA 1
ATOM 6817 C C . PHE B 1 278 ? 44.704 -12.012 6.438 1.00 35.08 270 PHE B C 1
ATOM 6818 O O . PHE B 1 278 ? 43.785 -11.326 6.891 1.00 32.72 270 PHE B O 1
ATOM 6826 N N . PRO B 1 279 ? 45.801 -12.247 7.144 1.00 33.91 271 PRO B N 1
ATOM 6827 C CA . PRO B 1 279 ? 46.026 -11.518 8.403 1.00 35.59 271 PRO B CA 1
ATOM 6828 C C . PRO B 1 279 ? 46.239 -10.029 8.156 1.00 38.45 271 PRO B C 1
ATOM 6829 O O . PRO B 1 279 ? 46.640 -9.604 7.070 1.00 31.01 271 PRO B O 1
ATOM 6833 N N . ARG B 1 280 ? 45.920 -9.232 9.175 1.00 35.29 272 ARG B N 1
ATOM 6834 C CA . ARG B 1 280 ? 46.091 -7.784 9.154 1.00 32.61 272 ARG B CA 1
ATOM 6835 C C . ARG B 1 280 ? 46.897 -7.344 10.371 1.00 36.60 272 ARG B C 1
ATOM 6836 O O . ARG B 1 280 ? 46.646 -7.818 11.482 1.00 40.56 272 ARG B O 1
ATOM 6844 N N . MET B 1 281 ? 47.888 -6.484 10.155 1.00 36.86 273 MET B N 1
ATOM 6845 C CA . MET B 1 281 ? 48.649 -5.858 11.227 1.00 39.83 273 MET B CA 1
ATOM 6846 C C . MET B 1 281 ? 48.548 -4.352 11.073 1.00 35.72 273 MET B C 1
ATOM 6847 O O . MET B 1 281 ? 48.518 -3.836 9.952 1.00 36.58 273 MET B O 1
ATOM 6852 N N . THR B 1 282 ? 48.521 -3.647 12.198 1.00 30.93 274 THR B N 1
ATOM 6853 C CA . THR B 1 282 ? 48.692 -2.203 12.135 1.00 33.83 274 THR B CA 1
ATOM 6854 C C . THR B 1 282 ? 50.154 -1.868 11.839 1.00 34.64 274 THR B C 1
ATOM 6855 O O . THR B 1 282 ? 51.061 -2.662 12.081 1.00 31.53 274 THR B O 1
ATOM 6859 N N . PHE B 1 283 ? 50.376 -0.651 11.340 1.00 34.47 275 PHE B N 1
ATOM 6860 C CA . PHE B 1 283 ? 51.731 -0.154 11.155 1.00 31.70 275 PHE B CA 1
ATOM 6861 C C . PHE B 1 283 ? 52.528 -0.256 12.448 1.00 36.42 275 PHE B C 1
ATOM 6862 O O . PHE B 1 283 ? 53.675 -0.709 12.436 1.00 34.98 275 PHE B O 1
ATOM 6870 N N . ALA B 1 284 ? 51.917 0.122 13.581 1.00 34.64 276 ALA B N 1
ATOM 6871 C CA . ALA B 1 284 ? 52.632 0.087 14.852 1.00 39.33 276 ALA B CA 1
ATOM 6872 C C . ALA B 1 284 ? 53.023 -1.332 15.224 1.00 34.51 276 ALA B C 1
ATOM 6873 O O . ALA B 1 284 ? 54.169 -1.578 15.593 1.00 39.13 276 ALA B O 1
ATOM 6875 N N . GLU B 1 285 ? 52.107 -2.287 15.060 1.00 33.98 277 GLU B N 1
ATOM 6876 C CA . GLU B 1 285 ? 52.417 -3.683 15.354 1.00 34.45 277 GLU B CA 1
ATOM 6877 C C . GLU B 1 285 ? 53.550 -4.202 14.476 1.00 37.55 277 GLU B C 1
ATOM 6878 O O . GLU B 1 285 ? 54.451 -4.900 14.962 1.00 36.44 277 GLU B O 1
ATOM 6884 N N . ALA B 1 286 ? 53.517 -3.896 13.170 1.00 34.52 278 ALA B N 1
ATOM 6885 C CA . ALA B 1 286 ? 54.559 -4.408 12.281 1.00 33.21 278 ALA B CA 1
ATOM 6886 C C . ALA B 1 286 ? 55.917 -3.828 12.646 1.00 35.12 278 ALA B C 1
ATOM 6887 O O . ALA B 1 286 ? 56.914 -4.551 12.698 1.00 31.53 278 ALA B O 1
ATOM 6889 N N . MET B 1 287 ? 55.982 -2.515 12.887 1.00 34.63 279 MET B N 1
ATOM 6890 C CA . MET B 1 287 ? 57.259 -1.910 13.245 1.00 35.34 279 MET B CA 1
ATOM 6891 C C . MET B 1 287 ? 57.802 -2.494 14.546 1.00 35.57 279 MET B C 1
ATOM 6892 O O . MET B 1 287 ? 59.005 -2.755 14.667 1.00 35.57 279 MET B O 1
ATOM 6897 N N . LYS B 1 288 ? 56.926 -2.731 15.521 1.00 34.29 280 LYS B N 1
ATOM 6898 C CA . LYS B 1 288 ? 57.389 -3.187 16.826 1.00 38.29 280 LYS B CA 1
ATOM 6899 C C . LYS B 1 288 ? 57.832 -4.648 16.786 1.00 39.64 280 LYS B C 1
ATOM 6900 O O . LYS B 1 288 ? 58.842 -5.013 17.403 1.00 35.28 280 LYS B O 1
ATOM 6906 N N . LYS B 1 289 ? 57.095 -5.502 16.060 1.00 37.40 281 LYS B N 1
ATOM 6907 C CA . LYS B 1 289 ? 57.385 -6.937 16.047 1.00 36.17 281 LYS B CA 1
ATOM 6908 C C . LYS B 1 289 ? 58.433 -7.325 15.020 1.00 38.25 281 LYS B C 1
ATOM 6909 O O . LYS B 1 289 ? 59.152 -8.318 15.216 1.00 37.63 281 LYS B O 1
ATOM 6915 N N . TYR B 1 290 ? 58.530 -6.582 13.917 1.00 31.36 282 TYR B N 1
ATOM 6916 C CA . TYR B 1 290 ? 59.444 -6.958 12.853 1.00 35.02 282 TYR B CA 1
ATOM 6917 C C . TYR B 1 290 ? 60.384 -5.849 12.406 1.00 35.29 282 TYR B C 1
ATOM 6918 O O . TYR B 1 290 ? 61.287 -6.123 11.605 1.00 35.74 282 TYR B O 1
ATOM 6927 N N . GLY B 1 291 ? 60.213 -4.614 12.882 1.00 31.79 283 GLY B N 1
ATOM 6928 C CA . GLY B 1 291 ? 61.113 -3.550 12.468 1.00 32.15 283 GLY B CA 1
ATOM 6929 C C . GLY B 1 291 ? 60.908 -3.005 11.066 1.00 42.43 283 GLY B C 1
ATOM 6930 O O . GLY B 1 291 ? 61.811 -2.328 10.548 1.00 41.60 283 GLY B O 1
ATOM 6931 N N . ASN B 1 292 ? 59.772 -3.291 10.421 1.00 33.60 284 ASN B N 1
ATOM 6932 C CA . ASN B 1 292 ? 59.494 -2.723 9.103 1.00 39.33 284 ASN B CA 1
ATOM 6933 C C . ASN B 1 292 ? 57.989 -2.776 8.871 1.00 38.73 284 ASN B C 1
ATOM 6934 O O . ASN B 1 292 ? 57.252 -3.423 9.620 1.00 35.15 284 ASN B O 1
ATOM 6939 N N . ASP B 1 293 ? 57.525 -2.073 7.832 1.00 40.98 285 ASP B N 1
ATOM 6940 C CA . ASP B 1 293 ? 56.095 -2.035 7.543 1.00 33.37 285 ASP B CA 1
ATOM 6941 C C . ASP B 1 293 ? 55.701 -2.953 6.393 1.00 35.97 285 ASP B C 1
ATOM 6942 O O . ASP B 1 293 ? 54.584 -2.839 5.874 1.00 37.03 285 ASP B O 1
ATOM 6947 N N . LYS B 1 294 ? 56.560 -3.900 6.024 1.00 35.54 286 LYS B N 1
ATOM 6948 C CA . LYS B 1 294 ? 56.245 -4.910 5.006 1.00 34.78 286 LYS B CA 1
ATOM 6949 C C . LYS B 1 294 ? 56.857 -6.237 5.431 1.00 33.10 286 LYS B C 1
ATOM 6950 O O . LYS B 1 294 ? 57.817 -6.731 4.824 1.00 37.56 286 LYS B O 1
ATOM 6956 N N . PRO B 1 295 ? 56.343 -6.831 6.502 1.00 37.64 287 PRO B N 1
ATOM 6957 C CA . PRO B 1 295 ? 57.069 -7.922 7.155 1.00 31.03 287 PRO B CA 1
ATOM 6958 C C . PRO B 1 295 ? 56.891 -9.260 6.458 1.00 35.34 287 PRO B C 1
ATOM 6959 O O . PRO B 1 295 ? 55.854 -9.559 5.852 1.00 33.68 287 PRO B O 1
ATOM 6963 N N . ASP B 1 296 ? 57.966 -10.038 6.503 1.00 33.45 288 ASP B N 1
ATOM 6964 C CA . ASP B 1 296 ? 57.947 -11.448 6.127 1.00 32.64 288 ASP B CA 1
ATOM 6965 C C . ASP B 1 296 ? 57.628 -12.263 7.374 1.00 34.89 288 ASP B C 1
ATOM 6966 O O . ASP B 1 296 ? 58.461 -12.360 8.288 1.00 36.32 288 ASP B O 1
ATOM 6971 N N . ILE B 1 297 ? 56.416 -12.812 7.439 1.00 30.80 289 ILE B N 1
ATOM 6972 C CA . ILE B 1 297 ? 55.959 -13.507 8.636 1.00 35.02 289 ILE B CA 1
ATOM 6973 C C . ILE B 1 297 ? 56.039 -15.025 8.492 1.00 36.45 289 ILE B C 1
ATOM 6974 O O . ILE B 1 297 ? 55.433 -15.747 9.284 1.00 34.38 289 ILE B O 1
ATOM 6979 N N . ARG B 1 298 ? 56.769 -15.531 7.508 1.00 33.46 290 ARG B N 1
ATOM 6980 C CA . ARG B 1 298 ? 56.855 -16.980 7.345 1.00 35.78 290 ARG B CA 1
ATOM 6981 C C . ARG B 1 298 ? 57.762 -17.652 8.366 1.00 37.33 290 ARG B C 1
ATOM 6982 O O . ARG B 1 298 ? 57.723 -18.880 8.491 1.00 41.25 290 ARG B O 1
ATOM 6990 N N . PHE B 1 299 ? 58.570 -16.901 9.107 1.00 36.77 291 PHE B N 1
ATOM 6991 C CA . PHE B 1 299 ? 59.478 -17.517 10.067 1.00 38.46 291 PHE B CA 1
ATOM 6992 C C . PHE B 1 299 ? 59.466 -16.682 11.335 1.00 39.70 291 PHE B C 1
ATOM 6993 O O . PHE B 1 299 ? 58.853 -15.613 11.383 1.00 36.47 291 PHE B O 1
ATOM 7001 N N . GLY B 1 300 ? 60.164 -17.167 12.368 1.00 33.53 292 GLY B N 1
ATOM 7002 C CA . GLY B 1 300 ? 60.059 -16.514 13.657 1.00 35.51 292 GLY B CA 1
ATOM 7003 C C . GLY B 1 300 ? 61.041 -15.374 13.826 1.00 37.46 292 GLY B C 1
ATOM 7004 O O . GLY B 1 300 ? 61.056 -14.428 13.023 1.00 35.62 292 GLY B O 1
ATOM 7005 N N . MET B 1 301 ? 61.889 -15.477 14.854 1.00 36.15 293 MET B N 1
ATOM 7006 C CA . MET B 1 301 ? 62.817 -14.415 15.214 1.00 30.76 293 MET B CA 1
ATOM 7007 C C . MET B 1 301 ? 62.086 -13.083 15.347 1.00 30.27 293 MET B C 1
ATOM 7008 O O . MET B 1 301 ? 62.557 -12.036 14.901 1.00 29.77 293 MET B O 1
ATOM 7013 N N . GLU B 1 302 ? 60.904 -13.123 15.944 1.00 31.87 294 GLU B N 1
ATOM 7014 C CA . GLU B 1 302 ? 60.159 -11.898 16.218 1.00 32.28 294 GLU B CA 1
ATOM 7015 C C . GLU B 1 302 ? 60.911 -11.042 17.245 1.00 35.14 294 GLU B C 1
ATOM 7016 O O . GLU B 1 302 ? 61.705 -11.553 18.043 1.00 35.11 294 GLU B O 1
ATOM 7022 N N . PHE B 1 303 ? 60.690 -9.723 17.196 1.00 35.86 295 PHE B N 1
ATOM 7023 C CA . PHE B 1 303 ? 61.398 -8.803 18.084 1.00 35.33 295 PHE B CA 1
ATOM 7024 C C . PHE B 1 303 ? 60.870 -8.896 19.511 1.00 36.92 295 PHE B C 1
ATOM 7025 O O . PHE B 1 303 ? 59.661 -8.949 19.742 1.00 32.76 295 PHE B O 1
ATOM 7033 N N . HIS B 1 304 ? 61.783 -8.877 20.477 1.00 35.23 296 HIS B N 1
ATOM 7034 C CA . HIS B 1 304 ? 61.435 -8.704 21.885 1.00 39.78 296 HIS B CA 1
ATOM 7035 C C . HIS B 1 304 ? 62.200 -7.512 22.436 1.00 41.72 296 HIS B C 1
ATOM 7036 O O . HIS B 1 304 ? 63.434 -7.518 22.449 1.00 38.14 296 HIS B O 1
ATOM 7043 N N . GLU B 1 305 ? 61.468 -6.505 22.890 1.00 38.76 297 GLU B N 1
ATOM 7044 C CA . GLU B 1 305 ? 62.072 -5.328 23.485 1.00 41.08 297 GLU B CA 1
ATOM 7045 C C . GLU B 1 305 ? 62.446 -5.621 24.930 1.00 45.49 297 GLU B C 1
ATOM 7046 O O . GLU B 1 305 ? 61.694 -6.274 25.657 1.00 46.40 297 GLU B O 1
ATOM 7052 N N . LEU B 1 306 ? 63.617 -5.138 25.345 1.00 42.39 298 LEU B N 1
ATOM 7053 C CA . LEU B 1 306 ? 64.232 -5.610 26.577 1.00 47.53 298 LEU B CA 1
ATOM 7054 C C . LEU B 1 306 ? 64.529 -4.501 27.583 1.00 50.85 298 LEU B C 1
ATOM 7055 O O . LEU B 1 306 ? 65.215 -4.774 28.578 1.00 52.95 298 LEU B O 1
ATOM 7060 N N . ASN B 1 307 ? 64.038 -3.273 27.355 1.00 48.28 299 ASN B N 1
ATOM 7061 C CA . ASN B 1 307 ? 64.470 -2.111 28.138 1.00 52.32 299 ASN B CA 1
ATOM 7062 C C . ASN B 1 307 ? 64.403 -2.377 29.643 1.00 54.54 299 ASN B C 1
ATOM 7063 O O . ASN B 1 307 ? 65.405 -2.228 30.354 1.00 54.16 299 ASN B O 1
ATOM 7068 N N . ASP B 1 308 ? 63.248 -2.830 30.135 1.00 51.46 300 ASP B N 1
ATOM 7069 C CA . ASP B 1 308 ? 63.089 -3.044 31.571 1.00 55.45 300 ASP B CA 1
ATOM 7070 C C . ASP B 1 308 ? 64.019 -4.132 32.093 1.00 59.77 300 ASP B C 1
ATOM 7071 O O . ASP B 1 308 ? 64.476 -4.062 33.240 1.00 55.68 300 ASP B O 1
ATOM 7076 N N . LEU B 1 309 ? 64.331 -5.130 31.267 1.00 54.79 301 LEU B N 1
ATOM 7077 C CA . LEU B 1 309 ? 65.163 -6.230 31.726 1.00 57.46 301 LEU B CA 1
ATOM 7078 C C . LEU B 1 309 ? 66.650 -5.898 31.724 1.00 54.35 301 LEU B C 1
ATOM 7079 O O . LEU B 1 309 ? 67.425 -6.616 32.361 1.00 62.49 301 LEU B O 1
ATOM 7084 N N . VAL B 1 310 ? 67.081 -4.848 31.032 1.00 54.89 302 VAL B N 1
ATOM 7085 C CA . VAL B 1 310 ? 68.508 -4.599 30.885 1.00 57.23 302 VAL B CA 1
ATOM 7086 C C . VAL B 1 310 ? 68.968 -3.290 31.516 1.00 60.00 302 VAL B C 1
ATOM 7087 O O . VAL B 1 310 ? 70.160 -3.173 31.845 1.00 68.35 302 VAL B O 1
ATOM 7091 N N . LYS B 1 311 ? 68.100 -2.294 31.688 1.00 60.26 303 LYS B N 1
ATOM 7092 C CA . LYS B 1 311 ? 68.529 -0.990 32.180 1.00 67.04 303 LYS B CA 1
ATOM 7093 C C . LYS B 1 311 ? 68.736 -1.006 33.697 1.00 68.73 303 LYS B C 1
ATOM 7094 O O . LYS B 1 311 ? 68.117 -1.787 34.429 1.00 64.40 303 LYS B O 1
ATOM 7100 N N . GLY B 1 312 ? 69.635 -0.146 34.164 1.00 66.87 304 GLY B N 1
ATOM 7101 C CA . GLY B 1 312 ? 69.870 -0.038 35.589 1.00 79.03 304 GLY B CA 1
ATOM 7102 C C . GLY B 1 312 ? 70.898 -0.990 36.154 1.00 82.03 304 GLY B C 1
ATOM 7103 O O . GLY B 1 312 ? 70.939 -1.175 37.375 1.00 81.65 304 GLY B O 1
ATOM 7104 N N . LYS B 1 313 ? 71.720 -1.619 35.308 1.00 82.05 305 LYS B N 1
ATOM 7105 C CA . LYS B 1 313 ? 72.745 -2.554 35.761 1.00 83.45 305 LYS B CA 1
ATOM 7106 C C . LYS B 1 313 ? 74.147 -2.031 35.470 1.00 86.43 305 LYS B C 1
ATOM 7107 O O . LYS B 1 313 ? 75.093 -2.820 35.370 1.00 85.50 305 LYS B O 1
ATOM 7113 N N . ASP B 1 314 ? 74.284 -0.715 35.296 1.00 84.58 306 ASP B N 1
ATOM 7114 C CA . ASP B 1 314 ? 75.542 0.008 35.119 1.00 87.05 306 ASP B CA 1
ATOM 7115 C C . ASP B 1 314 ? 76.212 -0.307 33.790 1.00 85.05 306 ASP B C 1
ATOM 7116 O O . ASP B 1 314 ? 77.378 0.056 33.588 1.00 86.90 306 ASP B O 1
ATOM 7118 N N . PHE B 1 315 ? 75.499 -0.946 32.866 1.00 84.73 307 PHE B N 1
ATOM 7119 C CA . PHE B 1 315 ? 75.981 -1.159 31.504 1.00 76.58 307 PHE B CA 1
ATOM 7120 C C . PHE B 1 315 ? 75.537 0.044 30.683 1.00 77.28 307 PHE B C 1
ATOM 7121 O O . PHE B 1 315 ? 74.375 0.146 30.286 1.00 75.39 307 PHE B O 1
ATOM 7129 N N . LYS B 1 316 ? 76.477 0.957 30.427 1.00 79.42 308 LYS B N 1
ATOM 7130 C CA . LYS B 1 316 ? 76.126 2.278 29.912 1.00 81.86 308 LYS B CA 1
ATOM 7131 C C . LYS B 1 316 ? 75.452 2.201 28.546 1.00 75.15 308 LYS B C 1
ATOM 7132 O O . LYS B 1 316 ? 74.478 2.916 28.289 1.00 77.27 308 LYS B O 1
ATOM 7134 N N . ILE B 1 317 ? 75.960 1.343 27.659 1.00 73.90 309 ILE B N 1
ATOM 7135 C CA . ILE B 1 317 ? 75.444 1.263 26.293 1.00 72.34 309 ILE B CA 1
ATOM 7136 C C . ILE B 1 317 ? 73.941 1.010 26.298 1.00 67.37 309 ILE B C 1
ATOM 7137 O O . ILE B 1 317 ? 73.181 1.676 25.584 1.00 71.65 309 ILE B O 1
ATOM 7142 N N . PHE B 1 318 ? 73.489 0.031 27.092 1.00 67.96 310 PHE B N 1
ATOM 7143 C CA . PHE B 1 318 ? 72.054 -0.213 27.203 1.00 68.38 310 PHE B CA 1
ATOM 7144 C C . PHE B 1 318 ? 71.369 0.861 28.040 1.00 72.30 310 PHE B C 1
ATOM 7145 O O . PHE B 1 318 ? 70.204 1.190 27.787 1.00 65.35 310 PHE B O 1
ATOM 7153 N N . ASP B 1 319 ? 72.064 1.404 29.046 1.00 72.50 311 ASP B N 1
ATOM 7154 C CA . ASP B 1 319 ? 71.467 2.439 29.887 1.00 73.30 311 ASP B CA 1
ATOM 7155 C C . ASP B 1 319 ? 71.104 3.673 29.073 1.00 72.23 311 ASP B C 1
ATOM 7156 O O . ASP B 1 319 ? 70.029 4.257 29.257 1.00 73.07 311 ASP B O 1
ATOM 7161 N N . GLU B 1 320 ? 71.986 4.089 28.173 1.00 74.06 312 GLU B N 1
ATOM 7162 C CA . GLU B 1 320 ? 71.775 5.300 27.396 1.00 74.99 312 GLU B CA 1
ATOM 7163 C C . GLU B 1 320 ? 70.948 5.072 26.135 1.00 73.52 312 GLU B C 1
ATOM 7164 O O . GLU B 1 320 ? 70.548 6.049 25.496 1.00 67.81 312 GLU B O 1
ATOM 7170 N N . ALA B 1 321 ? 70.670 3.824 25.767 1.00 70.06 313 ALA B N 1
ATOM 7171 C CA . ALA B 1 321 ? 69.981 3.557 24.512 1.00 68.66 313 ALA B CA 1
ATOM 7172 C C . ALA B 1 321 ? 68.485 3.818 24.645 1.00 62.41 313 ALA B C 1
ATOM 7173 O O . ALA B 1 321 ? 67.854 3.473 25.650 1.00 58.95 313 ALA B O 1
ATOM 7175 N N . GLU B 1 322 ? 67.922 4.427 23.605 1.00 59.84 314 GLU B N 1
ATOM 7176 C CA . GLU B 1 322 ? 66.479 4.630 23.554 1.00 64.57 314 GLU B CA 1
ATOM 7177 C C . GLU B 1 322 ? 65.736 3.296 23.574 1.00 61.44 314 GLU B C 1
ATOM 7178 O O . GLU B 1 322 ? 64.748 3.132 24.302 1.00 58.74 314 GLU B O 1
ATOM 7184 N N . LEU B 1 323 ? 66.221 2.318 22.814 1.00 58.80 315 LEU B N 1
ATOM 7185 C CA . LEU B 1 323 ? 65.560 1.027 22.727 1.00 55.65 315 LEU B CA 1
ATOM 7186 C C . LEU B 1 323 ? 66.598 -0.085 22.708 1.00 50.43 315 LEU B C 1
ATOM 7187 O O . LEU B 1 323 ? 67.559 -0.029 21.935 1.00 51.17 315 LEU B O 1
ATOM 7192 N N . VAL B 1 324 ? 66.401 -1.081 23.568 1.00 45.00 316 VAL B N 1
ATOM 7193 C CA . VAL B 1 324 ? 67.138 -2.341 23.535 1.00 48.26 316 VAL B CA 1
ATOM 7194 C C . VAL B 1 324 ? 66.163 -3.423 23.068 1.00 48.77 316 VAL B C 1
ATOM 7195 O O . VAL B 1 324 ? 65.103 -3.622 23.678 1.00 47.12 316 VAL B O 1
ATOM 7199 N N . VAL B 1 325 ? 66.515 -4.119 21.987 1.00 41.39 317 VAL B N 1
ATOM 7200 C CA . VAL B 1 325 ? 65.608 -5.064 21.343 1.00 40.70 317 VAL B CA 1
ATOM 7201 C C . VAL B 1 325 ? 66.439 -6.175 20.723 1.00 38.16 317 VAL B C 1
ATOM 7202 O O . VAL B 1 325 ? 67.556 -5.943 20.255 1.00 42.92 317 VAL B O 1
ATOM 7206 N N . GLY B 1 326 ? 65.892 -7.393 20.719 1.00 37.93 318 GLY B N 1
ATOM 7207 C CA . GLY B 1 326 ? 66.631 -8.519 20.188 1.00 37.01 318 GLY B CA 1
ATOM 7208 C C . GLY B 1 326 ? 65.758 -9.572 19.538 1.00 34.30 318 GLY B C 1
ATOM 7209 O O . GLY B 1 326 ? 64.526 -9.478 19.515 1.00 34.18 318 GLY B O 1
ATOM 7210 N N . ILE B 1 327 ? 66.428 -10.592 18.998 1.00 32.93 319 ILE B N 1
ATOM 7211 C CA . ILE B 1 327 ? 65.780 -11.743 18.380 1.00 35.35 319 ILE B CA 1
ATOM 7212 C C . ILE B 1 327 ? 66.374 -13.021 18.958 1.00 36.64 319 ILE B C 1
ATOM 7213 O O . ILE B 1 327 ? 67.540 -13.055 19.360 1.00 34.07 319 ILE B O 1
ATOM 7218 N N . ASN B 1 328 ? 65.573 -14.088 18.968 1.00 34.26 320 ASN B N 1
ATOM 7219 C CA . ASN B 1 328 ? 66.045 -15.405 19.365 1.00 36.55 320 ASN B CA 1
ATOM 7220 C C . ASN B 1 328 ? 66.294 -16.249 18.114 1.00 39.75 320 ASN B C 1
ATOM 7221 O O . ASN B 1 328 ? 65.361 -16.535 17.353 1.00 38.30 320 ASN B O 1
ATOM 7226 N N . VAL B 1 329 ? 67.552 -16.620 17.894 1.00 37.28 321 VAL B N 1
ATOM 7227 C CA . VAL B 1 329 ? 67.964 -17.439 16.758 1.00 36.14 321 VAL B CA 1
ATOM 7228 C C . VAL B 1 329 ? 68.010 -18.885 17.242 1.00 42.44 321 VAL B C 1
ATOM 7229 O O . VAL B 1 329 ? 68.974 -19.307 17.888 1.00 39.46 321 VAL B O 1
ATOM 7233 N N . GLU B 1 330 ? 66.962 -19.643 16.931 1.00 36.19 322 GLU B N 1
ATOM 7234 C CA . GLU B 1 330 ? 66.788 -20.980 17.486 1.00 39.48 322 GLU B CA 1
ATOM 7235 C C . GLU B 1 330 ? 67.864 -21.933 16.985 1.00 43.31 322 GLU B C 1
ATOM 7236 O O . GLU B 1 330 ? 68.171 -21.978 15.787 1.00 43.15 322 GLU B O 1
ATOM 7242 N N . GLY B 1 331 ? 68.417 -22.720 17.909 1.00 41.04 323 GLY B N 1
ATOM 7243 C CA . GLY B 1 331 ? 69.368 -23.766 17.583 1.00 43.46 323 GLY B CA 1
ATOM 7244 C C . GLY B 1 331 ? 70.772 -23.333 17.203 1.00 44.91 323 GLY B C 1
ATOM 7245 O O . GLY B 1 331 ? 71.537 -24.170 16.723 1.00 47.11 323 GLY B O 1
ATOM 7246 N N . CYS B 1 332 ? 71.157 -22.073 17.421 1.00 41.10 324 CYS B N 1
ATOM 7247 C CA . CYS B 1 332 ? 72.461 -21.580 16.983 1.00 42.43 324 CYS B CA 1
ATOM 7248 C C . CYS B 1 332 ? 73.413 -21.261 18.139 1.00 44.71 324 CYS B C 1
ATOM 7249 O O . CYS B 1 332 ? 74.370 -20.501 17.952 1.00 42.07 324 CYS B O 1
ATOM 7252 N N . ALA B 1 333 ? 73.176 -21.825 19.325 1.00 45.43 325 ALA B N 1
ATOM 7253 C CA . ALA B 1 333 ? 74.050 -21.547 20.463 1.00 47.96 325 ALA B CA 1
ATOM 7254 C C . ALA B 1 333 ? 75.480 -22.015 20.235 1.00 48.14 325 ALA B C 1
ATOM 7255 O O . ALA B 1 333 ? 76.390 -21.516 20.906 1.00 47.38 325 ALA B O 1
ATOM 7257 N N . GLU B 1 334 ? 75.694 -22.988 19.340 1.00 46.66 326 GLU B N 1
ATOM 7258 C CA . GLU B 1 334 ? 77.033 -23.471 19.019 1.00 45.73 326 GLU B CA 1
ATOM 7259 C C . GLU B 1 334 ? 77.742 -22.624 17.966 1.00 50.57 326 GLU B C 1
ATOM 7260 O O . GLU B 1 334 ? 78.837 -23.011 17.539 1.00 53.01 326 GLU B O 1
ATOM 7266 N N . TYR B 1 335 ? 77.164 -21.497 17.537 1.00 47.96 327 TYR B N 1
ATOM 7267 C CA . TYR B 1 335 ? 77.891 -20.593 16.655 1.00 51.30 327 TYR B CA 1
ATOM 7268 C C . TYR B 1 335 ? 79.257 -20.270 17.251 1.00 57.37 327 TYR B C 1
ATOM 7269 O O . TYR B 1 335 ? 79.391 -20.047 18.458 1.00 54.13 327 TYR B O 1
ATOM 7278 N N . THR B 1 336 ? 80.279 -20.282 16.398 1.00 57.27 328 THR B N 1
ATOM 7279 C CA . THR B 1 336 ? 81.641 -20.044 16.838 1.00 55.78 328 THR B CA 1
ATOM 7280 C C . THR B 1 336 ? 81.894 -18.547 16.985 1.00 58.68 328 THR B C 1
ATOM 7281 O O . THR B 1 336 ? 81.095 -17.706 16.560 1.00 50.69 328 THR B O 1
ATOM 7285 N N . ARG B 1 337 ? 83.036 -18.222 17.599 1.00 52.69 329 ARG B N 1
ATOM 7286 C CA . ARG B 1 337 ? 83.428 -16.823 17.739 1.00 60.01 329 ARG B CA 1
ATOM 7287 C C . ARG B 1 337 ? 83.644 -16.178 16.372 1.00 62.28 329 ARG B C 1
ATOM 7288 O O . ARG B 1 337 ? 83.321 -15.001 16.176 1.00 62.93 329 ARG B O 1
ATOM 7290 N N . LYS B 1 338 ? 84.199 -16.930 15.416 1.00 57.15 330 LYS B N 1
ATOM 7291 C CA . LYS B 1 338 ? 84.335 -16.409 14.060 1.00 64.33 330 LYS B CA 1
ATOM 7292 C C . LYS B 1 338 ? 82.970 -16.101 13.446 1.00 57.98 330 LYS B C 1
ATOM 7293 O O . LYS B 1 338 ? 82.803 -15.077 12.773 1.00 60.35 330 LYS B O 1
ATOM 7295 N N . GLN B 1 339 ? 81.987 -16.984 13.658 1.00 57.10 331 GLN B N 1
ATOM 7296 C CA . GLN B 1 339 ? 80.644 -16.747 13.130 1.00 58.82 331 GLN B CA 1
ATOM 7297 C C . GLN B 1 339 ? 79.995 -15.525 13.767 1.00 56.46 331 GLN B C 1
ATOM 7298 O O . GLN B 1 339 ? 79.385 -14.709 13.066 1.00 59.03 331 GLN B O 1
ATOM 7304 N N . ILE B 1 340 ? 80.133 -15.365 15.087 1.00 54.87 332 ILE B N 1
ATOM 7305 C CA . ILE B 1 340 ? 79.546 -14.201 15.749 1.00 59.43 332 ILE B CA 1
ATOM 7306 C C . ILE B 1 340 ? 80.207 -12.932 15.242 1.00 60.66 332 ILE B C 1
ATOM 7307 O O . ILE B 1 340 ? 79.535 -11.927 14.967 1.00 56.38 332 ILE B O 1
ATOM 7312 N N . ASP B 1 341 ? 81.539 -12.954 15.132 1.00 59.41 333 ASP B N 1
ATOM 7313 C CA . ASP B 1 341 ? 82.266 -11.795 14.626 1.00 62.04 333 ASP B CA 1
ATOM 7314 C C . ASP B 1 341 ? 81.858 -11.469 13.196 1.00 60.46 333 ASP B C 1
ATOM 7315 O O . ASP B 1 341 ? 81.752 -10.296 12.826 1.00 61.90 333 ASP B O 1
ATOM 7320 N N . GLU B 1 342 ? 81.596 -12.493 12.382 1.00 64.09 334 GLU B N 1
ATOM 7321 C CA . GLU B 1 342 ? 81.134 -12.239 11.024 1.00 65.88 334 GLU B CA 1
ATOM 7322 C C . GLU B 1 342 ? 79.785 -11.525 11.033 1.00 66.78 334 GLU B C 1
ATOM 7323 O O . GLU B 1 342 ? 79.572 -10.581 10.260 1.00 67.11 334 GLU B O 1
ATOM 7329 N N . LEU B 1 343 ? 78.856 -11.970 11.892 1.00 62.47 335 LEU B N 1
ATOM 7330 C CA . LEU B 1 343 ? 77.567 -11.284 12.013 1.00 61.10 335 LEU B CA 1
ATOM 7331 C C . LEU B 1 343 ? 77.738 -9.875 12.561 1.00 61.78 335 LEU B C 1
ATOM 7332 O O . LEU B 1 343 ? 77.032 -8.952 12.138 1.00 62.08 335 LEU B O 1
ATOM 7337 N N . THR B 1 344 ? 78.629 -9.702 13.542 1.00 57.68 336 THR B N 1
ATOM 7338 C CA . THR B 1 344 ? 78.875 -8.369 14.079 1.00 61.09 336 THR B CA 1
ATOM 7339 C C . THR B 1 344 ? 79.462 -7.454 13.006 1.00 65.60 336 THR B C 1
ATOM 7340 O O . THR B 1 344 ? 79.040 -6.300 12.864 1.00 65.87 336 THR B O 1
ATOM 7344 N N . ASP B 1 345 ? 80.410 -7.969 12.214 1.00 65.23 337 ASP B N 1
ATOM 7345 C CA . ASP B 1 345 ? 80.955 -7.199 11.098 1.00 65.83 337 ASP B CA 1
ATOM 7346 C C . ASP B 1 345 ? 79.888 -6.909 10.054 1.00 68.37 337 ASP B C 1
ATOM 7347 O O . ASP B 1 345 ? 79.836 -5.808 9.494 1.00 69.18 337 ASP B O 1
ATOM 7352 N N . TRP B 1 346 ? 79.037 -7.893 9.766 1.00 62.86 338 TRP B N 1
ATOM 7353 C CA . TRP B 1 346 ? 78.048 -7.720 8.711 1.00 63.07 338 TRP B CA 1
ATOM 7354 C C . TRP B 1 346 ? 77.074 -6.600 9.053 1.00 66.39 338 TRP B C 1
ATOM 7355 O O . TRP B 1 346 ? 76.730 -5.785 8.188 1.00 68.83 338 TRP B O 1
ATOM 7366 N N . ILE B 1 347 ? 76.625 -6.530 10.310 1.00 64.07 339 ILE B N 1
ATOM 7367 C CA . ILE B 1 347 ? 75.709 -5.457 10.682 1.00 65.58 339 ILE B CA 1
ATOM 7368 C C . ILE B 1 347 ? 76.422 -4.127 10.886 1.00 66.10 339 ILE B C 1
ATOM 7369 O O . ILE B 1 347 ? 75.764 -3.079 10.882 1.00 68.25 339 ILE B O 1
ATOM 7374 N N . LYS B 1 348 ? 77.744 -4.132 11.061 1.00 67.33 340 LYS B N 1
ATOM 7375 C CA . LYS B 1 348 ? 78.510 -2.893 11.145 1.00 69.25 340 LYS B CA 1
ATOM 7376 C C . LYS B 1 348 ? 78.789 -2.269 9.781 1.00 71.41 340 LYS B C 1
ATOM 7377 O O . LYS B 1 348 ? 79.277 -1.135 9.733 1.00 71.46 340 LYS B O 1
ATOM 7383 N N . ARG B 1 349 ? 78.487 -2.970 8.686 1.00 71.63 341 ARG B N 1
ATOM 7384 C CA . ARG B 1 349 ? 78.664 -2.420 7.349 1.00 72.35 341 ARG B CA 1
ATOM 7385 C C . ARG B 1 349 ? 77.855 -1.132 7.185 1.00 76.90 341 ARG B C 1
ATOM 7386 O O . ARG B 1 349 ? 76.818 -0.956 7.835 1.00 75.02 341 ARG B O 1
ATOM 7394 N N . PRO B 1 350 ? 78.324 -0.206 6.337 1.00 84.71 342 PRO B N 1
ATOM 7395 C CA . PRO B 1 350 ? 77.601 1.066 6.148 1.00 81.44 342 PRO B CA 1
ATOM 7396 C C . PRO B 1 350 ? 76.151 0.915 5.727 1.00 76.20 342 PRO B C 1
ATOM 7397 O O . PRO B 1 350 ? 75.327 1.769 6.078 1.00 74.42 342 PRO B O 1
ATOM 7401 N N . GLN B 1 351 ? 75.812 -0.131 4.972 1.00 77.40 343 GLN B N 1
ATOM 7402 C CA . GLN B 1 351 ? 74.418 -0.353 4.595 1.00 76.31 343 GLN B CA 1
ATOM 7403 C C . GLN B 1 351 ? 73.503 -0.452 5.810 1.00 71.40 343 GLN B C 1
ATOM 7404 O O . GLN B 1 351 ? 72.347 -0.020 5.747 1.00 70.09 343 GLN B O 1
ATOM 7410 N N . ILE B 1 352 ? 73.986 -1.020 6.911 1.00 71.69 344 ILE B N 1
ATOM 7411 C CA . ILE B 1 352 ? 73.169 -1.242 8.101 1.00 66.22 344 ILE B CA 1
ATOM 7412 C C . ILE B 1 352 ? 73.420 -0.188 9.168 1.00 65.96 344 ILE B C 1
ATOM 7413 O O . ILE B 1 352 ? 72.485 0.425 9.679 1.00 66.02 344 ILE B O 1
ATOM 7418 N N . GLY B 1 353 ? 74.676 0.029 9.532 1.00 65.41 345 GLY B N 1
ATOM 7419 C CA . GLY B 1 353 ? 75.008 1.103 10.440 1.00 67.44 345 GLY B CA 1
ATOM 7420 C C . GLY B 1 353 ? 74.917 0.779 11.911 1.00 64.57 345 GLY B C 1
ATOM 7421 O O . GLY B 1 353 ? 74.909 1.706 12.729 1.00 63.49 345 GLY B O 1
ATOM 7422 N N . ALA B 1 354 ? 74.861 -0.497 12.282 1.00 64.62 346 ALA B N 1
ATOM 7423 C CA . ALA B 1 354 ? 74.801 -0.851 13.693 1.00 64.46 346 ALA B CA 1
ATOM 7424 C C . ALA B 1 354 ? 76.146 -0.589 14.361 1.00 65.00 346 ALA B C 1
ATOM 7425 O O . ALA B 1 354 ? 77.204 -0.709 13.734 1.00 68.54 346 ALA B O 1
ATOM 7427 N N . THR B 1 355 ? 76.100 -0.262 15.660 1.00 67.63 347 THR B N 1
ATOM 7428 C CA . THR B 1 355 ? 77.308 0.076 16.410 1.00 71.00 347 THR B CA 1
ATOM 7429 C C . THR B 1 355 ? 77.971 -1.137 17.034 1.00 70.04 347 THR B C 1
ATOM 7430 O O . THR B 1 355 ? 79.193 -1.136 17.230 1.00 78.48 347 THR B O 1
ATOM 7434 N N . GLY B 1 356 ? 77.198 -2.169 17.341 1.00 67.61 348 GLY B N 1
ATOM 7435 C CA . GLY B 1 356 ? 77.722 -3.356 17.987 1.00 63.98 348 GLY B CA 1
ATOM 7436 C C . GLY B 1 356 ? 76.610 -4.372 18.108 1.00 64.29 348 GLY B C 1
ATOM 7437 O O . GLY B 1 356 ? 75.500 -4.177 17.601 1.00 63.13 348 GLY B O 1
ATOM 7438 N N . MET B 1 357 ? 76.927 -5.472 18.783 1.00 58.14 349 MET B N 1
ATOM 7439 C CA . MET B 1 357 ? 75.965 -6.541 19.001 1.00 57.63 349 MET B CA 1
ATOM 7440 C C . MET B 1 357 ? 76.311 -7.238 20.306 1.00 55.59 349 MET B C 1
ATOM 7441 O O . MET B 1 357 ? 77.482 -7.519 20.581 1.00 57.76 349 MET B O 1
ATOM 7446 N N . VAL B 1 358 ? 75.289 -7.512 21.095 1.00 52.15 350 VAL B N 1
ATOM 7447 C CA . VAL B 1 358 ? 75.391 -8.344 22.286 1.00 47.19 350 VAL B CA 1
ATOM 7448 C C . VAL B 1 358 ? 74.813 -9.704 21.934 1.00 48.87 350 VAL B C 1
ATOM 7449 O O . VAL B 1 358 ? 73.846 -9.790 21.157 1.00 45.27 350 VAL B O 1
ATOM 7453 N N . TRP B 1 359 ? 75.421 -10.772 22.449 1.00 45.45 351 TRP B N 1
ATOM 7454 C CA . TRP B 1 359 ? 74.873 -12.108 22.268 1.00 46.60 351 TRP B CA 1
ATOM 7455 C C . TRP B 1 359 ? 74.632 -12.755 23.623 1.00 49.14 351 TRP B C 1
ATOM 7456 O O . TRP B 1 359 ? 75.321 -12.468 24.608 1.00 46.88 351 TRP B O 1
ATOM 7467 N N . ILE B 1 360 ? 73.610 -13.604 23.660 1.00 42.86 352 ILE B N 1
ATOM 7468 C CA . ILE B 1 360 ? 73.248 -14.375 24.837 1.00 44.70 352 ILE B CA 1
ATOM 7469 C C . ILE B 1 360 ? 73.030 -15.809 24.378 1.00 46.74 352 ILE B C 1
ATOM 7470 O O . ILE B 1 360 ? 72.165 -16.066 23.526 1.00 42.48 352 ILE B O 1
ATOM 7475 N N . LYS B 1 361 ? 73.843 -16.730 24.906 1.00 45.31 353 LYS B N 1
ATOM 7476 C CA . LYS B 1 361 ? 73.765 -18.151 24.587 1.00 41.65 353 LYS B CA 1
ATOM 7477 C C . LYS B 1 361 ? 73.091 -18.908 25.723 1.00 45.46 353 LYS B C 1
ATOM 7478 O O . LYS B 1 361 ? 73.579 -18.893 26.862 1.00 43.65 353 LYS B O 1
ATOM 7484 N N . TYR B 1 362 ? 72.016 -19.623 25.393 1.00 40.01 354 TYR B N 1
ATOM 7485 C CA . TYR B 1 362 ? 71.424 -20.618 26.284 1.00 43.43 354 TYR B CA 1
ATOM 7486 C C . TYR B 1 362 ? 72.145 -21.927 25.968 1.00 43.64 354 TYR B C 1
ATOM 7487 O O . TYR B 1 362 ? 71.822 -22.636 25.009 1.00 41.94 354 TYR B O 1
ATOM 7496 N N . GLN B 1 363 ? 73.197 -22.196 26.734 1.00 42.20 355 GLN B N 1
ATOM 7497 C CA . GLN B 1 363 ? 74.112 -23.280 26.419 1.00 46.34 355 GLN B CA 1
ATOM 7498 C C . GLN B 1 363 ? 73.450 -24.639 26.618 1.00 46.45 355 GLN B C 1
ATOM 7499 O O . GLN B 1 363 ? 72.452 -24.780 27.329 1.00 43.11 355 GLN B O 1
ATOM 7505 N N . ALA B 1 364 ? 74.044 -25.651 25.977 1.00 47.27 356 ALA B N 1
ATOM 7506 C CA . ALA B 1 364 ? 73.538 -27.018 26.058 1.00 47.24 356 ALA B CA 1
ATOM 7507 C C . ALA B 1 364 ? 73.576 -27.556 27.481 1.00 45.91 356 ALA B C 1
ATOM 7508 O O . ALA B 1 364 ? 72.796 -28.449 27.828 1.00 48.08 356 ALA B O 1
ATOM 7510 N N . ASP B 1 365 ? 74.474 -27.050 28.321 1.00 48.18 357 ASP B N 1
ATOM 7511 C CA . ASP B 1 365 ? 74.487 -27.538 29.691 1.00 53.16 357 ASP B CA 1
ATOM 7512 C C . ASP B 1 365 ? 73.460 -26.835 30.583 1.00 51.26 357 ASP B C 1
ATOM 7513 O O . ASP B 1 365 ? 73.383 -27.149 31.774 1.00 50.91 357 ASP B O 1
ATOM 7518 N N . GLY B 1 366 ? 72.630 -25.939 30.032 1.00 51.18 358 GLY B N 1
ATOM 7519 C CA . GLY B 1 366 ? 71.592 -25.272 30.800 1.00 52.99 358 GLY B CA 1
ATOM 7520 C C . GLY B 1 366 ? 71.982 -23.927 31.381 1.00 51.38 358 GLY B C 1
ATOM 7521 O O . GLY B 1 366 ? 71.126 -23.243 31.960 1.00 45.41 358 GLY B O 1
ATOM 7522 N N . ILE B 1 367 ? 73.246 -23.550 31.285 1.00 49.24 359 ILE B N 1
ATOM 7523 C CA . ILE B 1 367 ? 73.719 -22.260 31.765 1.00 53.78 359 ILE B CA 1
ATOM 7524 C C . ILE B 1 367 ? 73.523 -21.221 30.673 1.00 51.45 359 ILE B C 1
ATOM 7525 O O . ILE B 1 367 ? 73.918 -21.438 29.517 1.00 48.55 359 ILE B O 1
ATOM 7530 N N . VAL B 1 368 ? 72.907 -20.098 31.026 1.00 50.28 360 VAL B N 1
ATOM 7531 C CA . VAL B 1 368 ? 72.813 -18.965 30.115 1.00 53.97 360 VAL B CA 1
ATOM 7532 C C . VAL B 1 368 ? 74.042 -18.092 30.326 1.00 51.47 360 VAL B C 1
ATOM 7533 O O . VAL B 1 368 ? 74.300 -17.629 31.436 1.00 55.63 360 VAL B O 1
ATOM 7537 N N . THR B 1 369 ? 74.799 -17.856 29.264 1.00 47.13 361 THR B N 1
ATOM 7538 C CA . THR B 1 369 ? 75.950 -16.969 29.331 1.00 49.45 361 THR B CA 1
ATOM 7539 C C . THR B 1 369 ? 75.836 -15.950 28.203 1.00 51.44 361 THR B C 1
ATOM 7540 O O . THR B 1 369 ? 75.032 -16.105 27.276 1.00 49.44 361 THR B O 1
ATOM 7544 N N . SER B 1 370 ? 76.647 -14.896 28.281 1.00 52.13 362 SER B N 1
ATOM 7545 C CA . SER B 1 370 ? 76.498 -13.768 27.376 1.00 48.42 362 SER B CA 1
ATOM 7546 C C . SER B 1 370 ? 77.844 -13.095 27.170 1.00 54.74 362 SER B C 1
ATOM 7547 O O . SER B 1 370 ? 78.832 -13.422 27.826 1.00 53.57 362 SER B O 1
ATOM 7550 N N . SER B 1 371 ? 77.861 -12.109 26.277 1.00 55.78 363 SER B N 1
ATOM 7551 C CA . SER B 1 371 ? 79.028 -11.262 26.082 1.00 53.18 363 SER B CA 1
ATOM 7552 C C . SER B 1 371 ? 79.070 -10.081 27.045 1.00 54.80 363 SER B C 1
ATOM 7553 O O . SER B 1 371 ? 79.925 -9.208 26.890 1.00 62.05 363 SER B O 1
ATOM 7556 N N . VAL B 1 372 ? 78.154 -10.014 28.010 1.00 55.37 364 VAL B N 1
ATOM 7557 C CA . VAL B 1 372 ? 78.144 -8.918 28.974 1.00 57.44 364 VAL B CA 1
ATOM 7558 C C . VAL B 1 372 ? 77.985 -9.451 30.398 1.00 61.16 364 VAL B C 1
ATOM 7559 O O . VAL B 1 372 ? 77.272 -8.854 31.214 1.00 62.70 364 VAL B O 1
ATOM 7563 N N . ASN B 1 373 ? 78.661 -10.564 30.717 1.00 58.68 365 ASN B N 1
ATOM 7564 C CA . ASN B 1 373 ? 78.517 -11.175 32.041 1.00 64.01 365 ASN B CA 1
ATOM 7565 C C . ASN B 1 373 ? 78.977 -10.271 33.176 1.00 66.32 365 ASN B C 1
ATOM 7566 O O . ASN B 1 373 ? 78.539 -10.470 34.315 1.00 65.44 365 ASN B O 1
ATOM 7571 N N . LYS B 1 374 ? 79.838 -9.283 32.899 1.00 68.94 366 LYS B N 1
ATOM 7572 C CA . LYS B 1 374 ? 80.300 -8.378 33.950 1.00 71.94 366 LYS B CA 1
ATOM 7573 C C . LYS B 1 374 ? 79.162 -7.569 34.564 1.00 75.65 366 LYS B C 1
ATOM 7574 O O . LYS B 1 374 ? 79.309 -7.067 35.682 1.00 74.82 366 LYS B O 1
ATOM 7576 N N . PHE B 1 375 ? 78.032 -7.430 33.862 1.00 71.62 367 PHE B N 1
ATOM 7577 C CA . PHE B 1 375 ? 76.916 -6.624 34.332 1.00 67.82 367 PHE B CA 1
ATOM 7578 C C . PHE B 1 375 ? 75.675 -7.437 34.649 1.00 70.32 367 PHE B C 1
ATOM 7579 O O . PHE B 1 375 ? 74.832 -6.968 35.419 1.00 70.05 367 PHE B O 1
ATOM 7587 N N . TYR B 1 376 ? 75.546 -8.636 34.083 1.00 65.55 368 TYR B N 1
ATOM 7588 C CA . TYR B 1 376 ? 74.348 -9.442 34.230 1.00 62.25 368 TYR B CA 1
ATOM 7589 C C . TYR B 1 376 ? 74.753 -10.819 34.720 1.00 64.00 368 TYR B C 1
ATOM 7590 O O . TYR B 1 376 ? 75.630 -11.459 34.134 1.00 62.09 368 TYR B O 1
ATOM 7599 N N . ASN B 1 377 ? 74.122 -11.261 35.797 1.00 59.00 369 ASN B N 1
ATOM 7600 C CA . ASN B 1 377 ? 74.399 -12.565 36.369 1.00 63.56 369 ASN B CA 1
ATOM 7601 C C . ASN B 1 377 ? 73.507 -13.612 35.709 1.00 63.86 369 ASN B C 1
ATOM 7602 O O . ASN B 1 377 ? 72.763 -13.326 34.765 1.00 63.23 369 ASN B O 1
ATOM 7607 N N . GLU B 1 378 ? 73.585 -14.841 36.221 1.00 65.76 370 GLU B N 1
ATOM 7608 C CA . GLU B 1 378 ? 72.806 -15.945 35.679 1.00 66.02 370 GLU B CA 1
ATOM 7609 C C . GLU B 1 378 ? 71.313 -15.668 35.768 1.00 63.54 370 GLU B C 1
ATOM 7610 O O . GLU B 1 378 ? 70.559 -15.977 34.835 1.00 55.31 370 GLU B O 1
ATOM 7616 N N . GLU B 1 379 ? 70.867 -15.094 36.889 1.00 61.51 371 GLU B N 1
ATOM 7617 C CA . GLU B 1 379 ? 69.451 -14.789 37.040 1.00 65.41 371 GLU B CA 1
ATOM 7618 C C . GLU B 1 379 ? 69.022 -13.687 36.075 1.00 58.41 371 GLU B C 1
ATOM 7619 O O . GLU B 1 379 ? 67.916 -13.737 35.524 1.00 59.21 371 GLU B O 1
ATOM 7621 N N . ASP B 1 380 ? 69.888 -12.693 35.854 1.00 57.55 372 ASP B N 1
ATOM 7622 C CA . ASP B 1 380 ? 69.602 -11.648 34.876 1.00 57.15 372 ASP B CA 1
ATOM 7623 C C . ASP B 1 380 ? 69.468 -12.232 33.468 1.00 57.59 372 ASP B C 1
ATOM 7624 O O . ASP B 1 380 ? 68.533 -11.899 32.727 1.00 49.52 372 ASP B O 1
ATOM 7629 N N . LEU B 1 381 ? 70.417 -13.078 33.070 1.00 54.37 373 LEU B N 1
ATOM 7630 C CA . LEU B 1 381 ? 70.354 -13.666 31.739 1.00 50.99 373 LEU B CA 1
ATOM 7631 C C . LEU B 1 381 ? 69.149 -14.584 31.601 1.00 50.75 373 LEU B C 1
ATOM 7632 O O . LEU B 1 381 ? 68.486 -14.589 30.556 1.00 47.71 373 LEU B O 1
ATOM 7637 N N . LYS B 1 382 ? 68.805 -15.315 32.669 1.00 50.87 374 LYS B N 1
ATOM 7638 C CA . LYS B 1 382 ? 67.674 -16.237 32.596 1.00 51.32 374 LYS B CA 1
ATOM 7639 C C . LYS B 1 382 ? 66.354 -15.495 32.405 1.00 50.04 374 LYS B C 1
ATOM 7640 O O . LYS B 1 382 ? 65.485 -15.964 31.660 1.00 49.91 374 LYS B O 1
ATOM 7642 N N . LYS B 1 383 ? 66.184 -14.339 33.062 1.00 47.57 375 LYS B N 1
ATOM 7643 C CA . LYS B 1 383 ? 64.966 -13.557 32.864 1.00 47.93 375 LYS B CA 1
ATOM 7644 C C . LYS B 1 383 ? 64.825 -13.133 31.410 1.00 48.31 375 LYS B C 1
ATOM 7645 O O . LYS B 1 383 ? 63.720 -13.143 30.858 1.00 46.74 375 LYS B O 1
ATOM 7651 N N . ILE B 1 384 ? 65.939 -12.777 30.771 1.00 50.13 376 ILE B N 1
ATOM 7652 C CA . ILE B 1 384 ? 65.899 -12.399 29.366 1.00 41.92 376 ILE B CA 1
ATOM 7653 C C . ILE B 1 384 ? 65.549 -13.601 28.497 1.00 41.08 376 ILE B C 1
ATOM 7654 O O . ILE B 1 384 ? 64.733 -13.499 27.574 1.00 39.65 376 ILE B O 1
ATOM 7659 N N . ALA B 1 385 ? 66.148 -14.757 28.776 1.00 42.27 377 ALA B N 1
ATOM 7660 C CA . ALA B 1 385 ? 65.806 -15.950 28.007 1.00 41.99 377 ALA B CA 1
ATOM 7661 C C . ALA B 1 385 ? 64.326 -16.285 28.129 1.00 42.47 377 ALA B C 1
ATOM 7662 O O . ALA B 1 385 ? 63.698 -16.712 27.152 1.00 40.63 377 ALA B O 1
ATOM 7664 N N . GLU B 1 386 ? 63.744 -16.076 29.317 1.00 45.24 378 GLU B N 1
ATOM 7665 C CA . GLU B 1 386 ? 62.318 -16.333 29.505 1.00 43.71 378 GLU B CA 1
ATOM 7666 C C . GLU B 1 386 ? 61.474 -15.361 28.704 1.00 39.93 378 GLU B C 1
ATOM 7667 O O . GLU B 1 386 ? 60.429 -15.744 28.160 1.00 42.34 378 GLU B O 1
ATOM 7673 N N . GLU B 1 387 ? 61.897 -14.096 28.631 1.00 39.96 379 GLU B N 1
ATOM 7674 C CA . GLU B 1 387 ? 61.166 -13.142 27.806 1.00 42.69 379 GLU B CA 1
ATOM 7675 C C . GLU B 1 387 ? 61.111 -13.603 26.353 1.00 41.33 379 GLU B C 1
ATOM 7676 O O . GLU B 1 387 ? 60.053 -13.533 25.716 1.00 41.61 379 GLU B O 1
ATOM 7682 N N . PHE B 1 388 ? 62.228 -14.114 25.825 1.00 39.77 380 PHE B N 1
ATOM 7683 C CA . PHE B 1 388 ? 62.234 -14.658 24.467 1.00 39.20 380 PHE B CA 1
ATOM 7684 C C . PHE B 1 388 ? 61.554 -16.014 24.378 1.00 38.38 380 PHE B C 1
ATOM 7685 O O . PHE B 1 388 ? 61.255 -16.460 23.270 1.00 37.56 380 PHE B O 1
ATOM 7693 N N . GLY B 1 389 ? 61.303 -16.682 25.501 1.00 40.49 381 GLY B N 1
ATOM 7694 C CA . GLY B 1 389 ? 60.925 -18.083 25.413 1.00 40.41 381 GLY B CA 1
ATOM 7695 C C . GLY B 1 389 ? 62.019 -18.941 24.815 1.00 42.97 381 GLY B C 1
ATOM 7696 O O . GLY B 1 389 ? 61.728 -19.914 24.106 1.00 40.79 381 GLY B O 1
ATOM 7697 N N . ALA B 1 390 ? 63.279 -18.557 25.026 1.00 42.88 382 ALA B N 1
ATOM 7698 C CA . ALA B 1 390 ? 64.416 -19.305 24.523 1.00 38.13 382 ALA B CA 1
ATOM 7699 C C . ALA B 1 390 ? 64.642 -20.557 25.373 1.00 42.60 382 ALA B C 1
ATOM 7700 O O . ALA B 1 390 ? 64.254 -20.628 26.545 1.00 43.44 382 ALA B O 1
ATOM 7702 N N . LYS B 1 391 ? 65.261 -21.553 24.759 1.00 38.46 383 LYS B N 1
ATOM 7703 C CA . LYS B 1 391 ? 65.528 -22.856 25.352 1.00 40.49 383 LYS B CA 1
ATOM 7704 C C . LYS B 1 391 ? 66.976 -23.237 25.097 1.00 44.58 383 LYS B C 1
ATOM 7705 O O . LYS B 1 391 ? 67.659 -22.616 24.275 1.00 40.27 383 LYS B O 1
ATOM 7711 N N . PRO B 1 392 ? 67.490 -24.241 25.812 1.00 41.62 384 PRO B N 1
ATOM 7712 C CA . PRO B 1 392 ? 68.874 -24.682 25.581 1.00 41.73 384 PRO B CA 1
ATOM 7713 C C . PRO B 1 392 ? 69.154 -24.989 24.115 1.00 41.79 384 PRO B C 1
ATOM 7714 O O . PRO B 1 392 ? 68.377 -25.673 23.440 1.00 42.25 384 PRO B O 1
ATOM 7718 N N . GLY B 1 393 ? 70.274 -24.458 23.619 1.00 39.68 385 GLY B N 1
ATOM 7719 C CA . GLY B 1 393 ? 70.636 -24.542 22.220 1.00 44.66 385 GLY B CA 1
ATOM 7720 C C . GLY B 1 393 ? 70.409 -23.279 21.408 1.00 44.47 385 GLY B C 1
ATOM 7721 O O . GLY B 1 393 ? 70.871 -23.216 20.259 1.00 42.23 385 GLY B O 1
ATOM 7722 N N . ASP B 1 394 ? 69.731 -22.275 21.968 1.00 40.60 386 ASP B N 1
ATOM 7723 C CA . ASP B 1 394 ? 69.378 -21.053 21.253 1.00 42.27 386 ASP B CA 1
ATOM 7724 C C . ASP B 1 394 ? 70.418 -19.946 21.439 1.00 43.16 386 ASP B C 1
ATOM 7725 O O . ASP B 1 394 ? 71.139 -19.889 22.444 1.00 42.79 386 ASP B O 1
ATOM 7730 N N . LEU B 1 395 ? 70.458 -19.036 20.460 1.00 39.59 387 LEU B N 1
ATOM 7731 C CA . LEU B 1 395 ? 71.312 -17.853 20.487 1.00 39.45 387 LEU B CA 1
ATOM 7732 C C . LEU B 1 395 ? 70.457 -16.599 20.327 1.00 39.93 387 LEU B C 1
ATOM 7733 O O . LEU B 1 395 ? 69.800 -16.416 19.296 1.00 37.56 387 LEU B O 1
ATOM 7738 N N . MET B 1 396 ? 70.506 -15.718 21.322 1.00 37.23 388 MET B N 1
ATOM 7739 C CA . MET B 1 396 ? 69.819 -14.437 21.273 1.00 38.41 388 MET B CA 1
ATOM 7740 C C . MET B 1 396 ? 70.801 -13.350 20.859 1.00 42.65 388 MET B C 1
ATOM 7741 O O . MET B 1 396 ? 71.931 -13.300 21.359 1.00 39.43 388 MET B O 1
ATOM 7746 N N . LEU B 1 397 ? 70.382 -12.505 19.917 1.00 41.84 389 LEU B N 1
ATOM 7747 C CA . LEU B 1 397 ? 71.190 -11.397 19.430 1.00 36.50 389 LEU B CA 1
ATOM 7748 C C . LEU B 1 397 ? 70.461 -10.105 19.760 1.00 39.60 389 LEU B C 1
ATOM 7749 O O . LEU B 1 397 ? 69.277 -9.958 19.435 1.00 40.01 389 LEU B O 1
ATOM 7754 N N . VAL B 1 398 ? 71.159 -9.169 20.395 1.00 40.85 390 VAL B N 1
ATOM 7755 C CA . VAL B 1 398 ? 70.545 -7.972 20.962 1.00 43.01 390 VAL B CA 1
ATOM 7756 C C . VAL B 1 398 ? 71.250 -6.737 20.414 1.00 48.01 390 VAL B C 1
ATOM 7757 O O . VAL B 1 398 ? 72.481 -6.660 20.437 1.00 48.21 390 VAL B O 1
ATOM 7761 N N . LEU B 1 399 ? 70.470 -5.788 19.900 1.00 45.96 391 LEU B N 1
ATOM 7762 C CA . LEU B 1 399 ? 70.957 -4.487 19.455 1.00 48.11 391 LEU B CA 1
ATOM 7763 C C . LEU B 1 399 ? 70.383 -3.387 20.343 1.00 51.72 391 LEU B C 1
ATOM 7764 O O . LEU B 1 399 ? 69.423 -3.595 21.091 1.00 49.57 391 LEU B O 1
ATOM 7769 N N . SER B 1 400 ? 70.965 -2.193 20.233 1.00 51.08 392 SER B N 1
ATOM 7770 C CA . SER B 1 400 ? 70.496 -1.044 20.997 1.00 54.98 392 SER B CA 1
ATOM 7771 C C . SER B 1 400 ? 70.738 0.232 20.202 1.00 56.78 392 SER B C 1
ATOM 7772 O O . SER B 1 400 ? 71.648 0.293 19.369 1.00 57.15 392 SER B O 1
ATOM 7775 N N . GLY B 1 401 ? 69.907 1.246 20.453 1.00 57.30 393 GLY B N 1
ATOM 7776 C CA . GLY B 1 401 ? 70.075 2.537 19.810 1.00 54.80 393 GLY B CA 1
ATOM 7777 C C . GLY B 1 401 ? 68.767 3.308 19.758 1.00 59.85 393 GLY B C 1
ATOM 7778 O O . GLY B 1 401 ? 67.854 3.067 20.542 1.00 58.64 393 GLY B O 1
ATOM 7779 N N . ASN B 1 402 ? 68.717 4.270 18.834 1.00 57.62 394 ASN B N 1
ATOM 7780 C CA . ASN B 1 402 ? 67.481 5.008 18.594 1.00 63.89 394 ASN B CA 1
ATOM 7781 C C . ASN B 1 402 ? 66.400 4.067 18.072 1.00 58.15 394 ASN B C 1
ATOM 7782 O O . ASN B 1 402 ? 66.681 3.115 17.341 1.00 57.04 394 ASN B O 1
ATOM 7787 N N . GLU B 1 403 ? 65.150 4.359 18.449 1.00 55.98 395 GLU B N 1
ATOM 7788 C CA . GLU B 1 403 ? 64.047 3.425 18.230 1.00 56.18 395 GLU B CA 1
ATOM 7789 C C . GLU B 1 403 ? 63.936 3.013 16.769 1.00 53.89 395 GLU B C 1
ATOM 7790 O O . GLU B 1 403 ? 63.954 1.821 16.439 1.00 52.52 395 GLU B O 1
ATOM 7796 N N . ASN B 1 404 ? 63.841 3.985 15.871 1.00 56.36 396 ASN B N 1
ATOM 7797 C CA . ASN B 1 404 ? 63.598 3.653 14.475 1.00 51.47 396 ASN B CA 1
ATOM 7798 C C . ASN B 1 404 ? 64.851 3.091 13.809 1.00 50.75 396 ASN B C 1
ATOM 7799 O O . ASN B 1 404 ? 64.771 2.112 13.054 1.00 49.88 396 ASN B O 1
ATOM 7804 N N . LYS B 1 405 ? 66.024 3.662 14.109 1.00 50.89 397 LYS B N 1
ATOM 7805 C CA . LYS B 1 405 ? 67.258 3.183 13.487 1.00 52.80 397 LYS B CA 1
ATOM 7806 C C . LYS B 1 405 ? 67.559 1.736 13.876 1.00 50.62 397 LYS B C 1
ATOM 7807 O O . LYS B 1 405 ? 67.965 0.934 13.027 1.00 49.38 397 LYS B O 1
ATOM 7809 N N . VAL B 1 406 ? 67.380 1.384 15.151 1.00 49.25 398 VAL B N 1
ATOM 7810 C CA . VAL B 1 406 ? 67.767 0.042 15.588 1.00 48.73 398 VAL B CA 1
ATOM 7811 C C . VAL B 1 406 ? 66.756 -1.006 15.131 1.00 45.80 398 VAL B C 1
ATOM 7812 O O . VAL B 1 406 ? 67.126 -2.159 14.893 1.00 45.92 398 VAL B O 1
ATOM 7816 N N . ARG B 1 407 ? 65.480 -0.641 14.985 1.00 43.69 399 ARG B N 1
ATOM 7817 C CA . ARG B 1 407 ? 64.519 -1.589 14.428 1.00 43.88 399 ARG B CA 1
ATOM 7818 C C . ARG B 1 407 ? 64.870 -1.941 12.990 1.00 42.97 399 ARG B C 1
ATOM 7819 O O . ARG B 1 407 ? 64.769 -3.105 12.584 1.00 39.80 399 ARG B O 1
ATOM 7827 N N . ALA B 1 408 ? 65.314 -0.955 12.212 1.00 43.12 400 ALA B N 1
ATOM 7828 C CA . ALA B 1 408 ? 65.722 -1.242 10.844 1.00 42.76 400 ALA B CA 1
ATOM 7829 C C . ALA B 1 408 ? 66.964 -2.124 10.815 1.00 43.36 400 ALA B C 1
ATOM 7830 O O . ALA B 1 408 ? 67.061 -3.046 9.993 1.00 43.28 400 ALA B O 1
ATOM 7832 N N . GLN B 1 409 ? 67.917 -1.867 11.715 1.00 44.62 401 GLN B N 1
ATOM 7833 C CA . GLN B 1 409 ? 69.118 -2.694 11.794 1.00 47.01 401 GLN B CA 1
ATOM 7834 C C . GLN B 1 409 ? 68.768 -4.130 12.148 1.00 42.81 401 GLN B C 1
ATOM 7835 O O . GLN B 1 409 ? 69.231 -5.078 11.501 1.00 42.26 401 GLN B O 1
ATOM 7841 N N . LEU B 1 410 ? 67.954 -4.306 13.184 1.00 42.28 402 LEU B N 1
ATOM 7842 C CA . LEU B 1 410 ? 67.578 -5.641 13.624 1.00 40.72 402 LEU B CA 1
ATOM 7843 C C . LEU B 1 410 ? 66.739 -6.365 12.574 1.00 39.71 402 LEU B C 1
ATOM 7844 O O . LEU B 1 410 ? 66.828 -7.595 12.446 1.00 39.25 402 LEU B O 1
ATOM 7849 N N . SER B 1 411 ? 65.917 -5.629 11.818 1.00 38.36 403 SER B N 1
ATOM 7850 C CA . SER B 1 411 ? 65.143 -6.247 10.750 1.00 34.11 403 SER B CA 1
ATOM 7851 C C . SER B 1 411 ? 66.052 -6.777 9.655 1.00 37.46 403 SER B C 1
ATOM 7852 O O . SER B 1 411 ? 65.874 -7.905 9.179 1.00 38.43 403 SER B O 1
ATOM 7855 N N . ALA B 1 412 ? 67.054 -5.990 9.268 1.00 36.10 404 ALA B N 1
ATOM 7856 C CA . ALA B 1 412 ? 68.023 -6.463 8.287 1.00 42.19 404 ALA B CA 1
ATOM 7857 C C . ALA B 1 412 ? 68.743 -7.713 8.777 1.00 41.68 404 ALA B C 1
ATOM 7858 O O . ALA B 1 412 ? 68.972 -8.654 8.003 1.00 40.41 404 ALA B O 1
ATOM 7860 N N . LEU B 1 413 ? 69.127 -7.736 10.057 1.00 43.31 405 LEU B N 1
ATOM 7861 C CA . LEU B 1 413 ? 69.788 -8.917 10.604 1.00 40.72 405 LEU B CA 1
ATOM 7862 C C . LEU B 1 413 ? 68.848 -10.121 10.581 1.00 36.35 405 LEU B C 1
ATOM 7863 O O . LEU B 1 413 ? 69.235 -11.213 10.151 1.00 38.94 405 LEU B O 1
ATOM 7868 N N . ARG B 1 414 ? 67.587 -9.920 10.975 1.00 37.09 406 ARG B N 1
ATOM 7869 C CA . ARG B 1 414 ? 66.602 -11.000 10.932 1.00 36.66 406 ARG B CA 1
ATOM 7870 C C . ARG B 1 414 ? 66.432 -11.550 9.516 1.00 36.72 406 ARG B C 1
ATOM 7871 O O . ARG B 1 414 ? 66.414 -12.770 9.302 1.00 31.28 406 ARG B O 1
ATOM 7879 N N . MET B 1 415 ? 66.281 -10.666 8.534 1.00 35.83 407 MET B N 1
ATOM 7880 C CA . MET B 1 415 ? 66.051 -11.155 7.180 1.00 39.44 407 MET B CA 1
ATOM 7881 C C . MET B 1 415 ? 67.284 -11.879 6.657 1.00 40.95 407 MET B C 1
ATOM 7882 O O . MET B 1 415 ? 67.170 -12.940 6.028 1.00 39.94 407 MET B O 1
ATOM 7887 N N . GLU B 1 416 ? 68.470 -11.343 6.956 1.00 41.17 408 GLU B N 1
ATOM 7888 C CA . GLU B 1 416 ? 69.709 -11.978 6.525 1.00 38.13 408 GLU B CA 1
ATOM 7889 C C . GLU B 1 416 ? 69.854 -13.360 7.140 1.00 41.94 408 GLU B C 1
ATOM 7890 O O . GLU B 1 416 ? 70.251 -14.309 6.458 1.00 43.98 408 GLU B O 1
ATOM 7896 N N . LEU B 1 417 ? 69.498 -13.505 8.422 1.00 38.56 409 LEU B N 1
ATOM 7897 C CA . LEU B 1 417 ? 69.573 -14.822 9.038 1.00 36.08 409 LEU B CA 1
ATOM 7898 C C . LEU B 1 417 ? 68.522 -15.750 8.459 1.00 40.74 409 LEU B C 1
ATOM 7899 O O . LEU B 1 417 ? 68.776 -16.948 8.284 1.00 39.42 409 LEU B O 1
ATOM 7904 N N . GLY B 1 418 ? 67.344 -15.208 8.128 1.00 42.31 410 GLY B N 1
ATOM 7905 C CA . GLY B 1 418 ? 66.312 -16.033 7.534 1.00 34.69 410 GLY B CA 1
ATOM 7906 C C . GLY B 1 418 ? 66.748 -16.667 6.226 1.00 36.74 410 GLY B C 1
ATOM 7907 O O . GLY B 1 418 ? 66.470 -17.843 5.973 1.00 36.98 410 GLY B O 1
ATOM 7908 N N . ASN B 1 419 ? 67.436 -15.901 5.380 1.00 34.56 411 ASN B N 1
ATOM 7909 C CA . ASN B 1 419 ? 67.984 -16.463 4.146 1.00 41.65 411 ASN B CA 1
ATOM 7910 C C . ASN B 1 419 ? 69.053 -17.507 4.441 1.00 41.98 411 ASN B C 1
ATOM 7911 O O . ASN B 1 419 ? 69.038 -18.610 3.877 1.00 41.66 411 ASN B O 1
ATOM 7916 N N . ARG B 1 420 ? 69.995 -17.171 5.322 1.00 40.79 412 ARG B N 1
ATOM 7917 C CA . ARG B 1 420 ? 71.104 -18.075 5.595 1.00 42.05 412 ARG B CA 1
ATOM 7918 C C . ARG B 1 420 ? 70.617 -19.404 6.147 1.00 41.22 412 ARG B C 1
ATOM 7919 O O . ARG B 1 420 ? 71.182 -20.458 5.835 1.00 43.56 412 ARG B O 1
ATOM 7927 N N . LEU B 1 421 ? 69.586 -19.377 6.981 1.00 39.33 413 LEU B N 1
ATOM 7928 C CA . LEU B 1 421 ? 69.079 -20.575 7.627 1.00 42.81 413 LEU B CA 1
ATOM 7929 C C . LEU B 1 421 ? 68.067 -21.334 6.771 1.00 41.64 413 LEU B C 1
ATOM 7930 O O . LEU B 1 421 ? 67.497 -22.326 7.237 1.00 40.36 413 LEU B O 1
ATOM 7935 N N . GLY B 1 422 ? 67.833 -20.908 5.534 1.00 40.97 414 GLY B N 1
ATOM 7936 C CA . GLY B 1 422 ? 66.883 -21.630 4.703 1.00 41.46 414 GLY B CA 1
ATOM 7937 C C . GLY B 1 422 ? 65.455 -21.510 5.183 1.00 40.34 414 GLY B C 1
ATOM 7938 O O . GLY B 1 422 ? 64.645 -22.413 4.949 1.00 43.96 414 GLY B O 1
ATOM 7939 N N . LEU B 1 423 ? 65.122 -20.414 5.859 1.00 40.32 415 LEU B N 1
ATOM 7940 C CA . LEU B 1 423 ? 63.771 -20.211 6.361 1.00 40.53 415 LEU B CA 1
ATOM 7941 C C . LEU B 1 423 ? 62.872 -19.478 5.377 1.00 37.58 415 LEU B C 1
ATOM 7942 O O . LEU B 1 423 ? 61.658 -19.440 5.597 1.00 37.83 415 LEU B O 1
ATOM 7947 N N . ARG B 1 424 ? 63.433 -18.901 4.310 1.00 36.36 416 ARG B N 1
ATOM 7948 C CA . ARG B 1 424 ? 62.671 -18.165 3.300 1.00 39.70 416 ARG B CA 1
ATOM 7949 C C . ARG B 1 424 ? 62.592 -19.026 2.034 1.00 39.80 416 ARG B C 1
ATOM 7950 O O . ARG B 1 424 ? 63.521 -19.034 1.213 1.00 37.96 416 ARG B O 1
ATOM 7958 N N . LYS B 1 425 ? 61.467 -19.720 1.863 1.00 35.93 417 LYS B N 1
ATOM 7959 C CA . LYS B 1 425 ? 61.281 -20.664 0.766 1.00 42.42 417 LYS B CA 1
ATOM 7960 C C . LYS B 1 425 ? 60.375 -20.069 -0.311 1.00 46.54 417 LYS B C 1
ATOM 7961 O O . LYS B 1 425 ? 59.284 -19.572 -0.009 1.00 38.51 417 LYS B O 1
ATOM 7967 N N . GLY B 1 426 ? 60.839 -20.143 -1.565 1.00 43.85 418 GLY B N 1
ATOM 7968 C CA . GLY B 1 426 ? 60.095 -19.599 -2.690 1.00 49.64 418 GLY B CA 1
ATOM 7969 C C . GLY B 1 426 ? 58.712 -20.195 -2.894 1.00 46.10 418 GLY B C 1
ATOM 7970 O O . GLY B 1 426 ? 57.834 -19.538 -3.454 1.00 49.65 418 GLY B O 1
ATOM 7971 N N . ASN B 1 427 ? 58.499 -21.437 -2.456 1.00 52.81 419 ASN B N 1
ATOM 7972 C CA . ASN B 1 427 ? 57.209 -22.102 -2.617 1.00 54.11 419 ASN B CA 1
ATOM 7973 C C . ASN B 1 427 ? 56.232 -21.812 -1.469 1.00 51.25 419 ASN B C 1
ATOM 7974 O O . ASN B 1 427 ? 55.082 -22.261 -1.533 1.00 51.35 419 ASN B O 1
ATOM 7979 N N . GLU B 1 428 ? 56.636 -21.039 -0.457 1.00 44.65 420 GLU B N 1
ATOM 7980 C CA . GLU B 1 428 ? 55.793 -20.704 0.685 1.00 43.96 420 GLU B CA 1
ATOM 7981 C C . GLU B 1 428 ? 55.349 -19.249 0.609 1.00 38.91 420 GLU B C 1
ATOM 7982 O O . GLU B 1 428 ? 56.166 -18.349 0.382 1.00 36.76 420 GLU B O 1
ATOM 7988 N N . PHE B 1 429 ? 54.066 -19.011 0.872 1.00 39.16 421 PHE B N 1
ATOM 7989 C CA . PHE B 1 429 ? 53.473 -17.692 0.691 1.00 37.36 421 PHE B CA 1
ATOM 7990 C C . PHE B 1 429 ? 52.746 -17.261 1.949 1.00 38.60 421 PHE B C 1
ATOM 7991 O O . PHE B 1 429 ? 51.911 -18.001 2.475 1.00 41.42 421 PHE B O 1
ATOM 7999 N N . ALA B 1 430 ? 53.056 -16.064 2.427 1.00 33.81 422 ALA B N 1
ATOM 8000 C CA . ALA B 1 430 ? 52.352 -15.510 3.575 1.00 36.18 422 ALA B CA 1
ATOM 8001 C C . ALA B 1 430 ? 51.938 -14.089 3.237 1.00 36.51 422 ALA B C 1
ATOM 8002 O O . ALA B 1 430 ? 52.670 -13.127 3.523 1.00 34.54 422 ALA B O 1
ATOM 8004 N N . PRO B 1 431 ? 50.725 -13.913 2.721 1.00 33.54 423 PRO B N 1
ATOM 8005 C CA . PRO B 1 431 ? 50.228 -12.566 2.469 1.00 30.61 423 PRO B CA 1
ATOM 8006 C C . PRO B 1 431 ? 49.628 -11.974 3.727 1.00 30.38 423 PRO B C 1
ATOM 8007 O O . PRO B 1 431 ? 49.115 -12.681 4.599 1.00 31.89 423 PRO B O 1
ATOM 8011 N N . LEU B 1 432 ? 49.669 -10.647 3.797 1.00 29.91 424 LEU B N 1
ATOM 8012 C CA . LEU B 1 432 ? 48.993 -9.932 4.870 1.00 31.18 424 LEU B CA 1
ATOM 8013 C C . LEU B 1 432 ? 48.798 -8.495 4.431 1.00 33.96 424 LEU B C 1
ATOM 8014 O O . LEU B 1 432 ? 49.432 -8.017 3.484 1.00 33.09 424 LEU B O 1
ATOM 8019 N N . TRP B 1 433 ? 47.925 -7.811 5.160 1.00 33.72 425 TRP B N 1
ATOM 8020 C CA . TRP B 1 433 ? 47.689 -6.388 5.009 1.00 33.06 425 TRP B CA 1
ATOM 8021 C C . TRP B 1 433 ? 48.365 -5.656 6.159 1.00 34.79 425 TRP B C 1
ATOM 8022 O O . TRP B 1 433 ? 48.359 -6.137 7.298 1.00 31.43 425 TRP B O 1
ATOM 8033 N N . VAL B 1 434 ? 48.936 -4.494 5.867 1.00 31.88 426 VAL B N 1
ATOM 8034 C CA . VAL B 1 434 ? 49.352 -3.557 6.894 1.00 29.95 426 VAL B CA 1
ATOM 8035 C C . VAL B 1 434 ? 48.432 -2.351 6.787 1.00 33.24 426 VAL B C 1
ATOM 8036 O O . VAL B 1 434 ? 48.269 -1.786 5.700 1.00 32.49 426 VAL B O 1
ATOM 8040 N N . ILE B 1 435 ? 47.789 -1.986 7.897 1.00 31.11 427 ILE B N 1
ATOM 8041 C CA . ILE B 1 435 ? 46.791 -0.930 7.904 1.00 34.19 427 ILE B CA 1
ATOM 8042 C C . ILE B 1 435 ? 47.119 0.051 9.030 1.00 41.17 427 ILE B C 1
ATOM 8043 O O . ILE B 1 435 ? 48.130 -0.082 9.731 1.00 34.94 427 ILE B O 1
ATOM 8048 N N . ASP B 1 436 ? 46.265 1.072 9.157 1.00 34.96 428 ASP B N 1
ATOM 8049 C CA . ASP B 1 436 ? 46.313 2.032 10.255 1.00 37.81 428 ASP B CA 1
ATOM 8050 C C . ASP B 1 436 ? 47.653 2.771 10.310 1.00 36.91 428 ASP B C 1
ATOM 8051 O O . ASP B 1 436 ? 48.216 2.994 11.386 1.00 39.45 428 ASP B O 1
ATOM 8056 N N . PHE B 1 437 ? 48.172 3.141 9.136 1.00 35.33 429 PHE B N 1
ATOM 8057 C CA . PHE B 1 437 ? 49.320 4.029 9.060 1.00 38.14 429 PHE B CA 1
ATOM 8058 C C . PHE B 1 437 ? 48.955 5.392 9.644 1.00 38.34 429 PHE B C 1
ATOM 8059 O O . PHE B 1 437 ? 47.807 5.832 9.537 1.00 35.88 429 PHE B O 1
ATOM 8067 N N . PRO B 1 438 ? 49.913 6.089 10.251 1.00 37.68 430 PRO B N 1
ATOM 8068 C CA . PRO B 1 438 ? 49.671 7.493 10.614 1.00 39.91 430 PRO B CA 1
ATOM 8069 C C . PRO B 1 438 ? 49.390 8.345 9.383 1.00 41.78 430 PRO B C 1
ATOM 8070 O O . PRO B 1 438 ? 50.059 8.229 8.352 1.00 37.97 430 PRO B O 1
ATOM 8074 N N . LEU B 1 439 ? 48.417 9.248 9.524 1.00 38.53 431 LEU B N 1
ATOM 8075 C CA . LEU B 1 439 ? 48.048 10.128 8.421 1.00 38.15 431 LEU B CA 1
ATOM 8076 C C . LEU B 1 439 ? 49.144 11.149 8.134 1.00 43.11 431 LEU B C 1
ATOM 8077 O O . LEU B 1 439 ? 49.464 11.413 6.968 1.00 41.99 431 LEU B O 1
ATOM 8082 N N . LEU B 1 440 ? 49.755 11.705 9.184 1.00 38.48 432 LEU B N 1
ATOM 8083 C CA . LEU B 1 440 ? 50.666 12.837 9.072 1.00 39.31 432 LEU B CA 1
ATOM 8084 C C . LEU B 1 440 ? 51.971 12.568 9.810 1.00 44.73 432 LEU B C 1
ATOM 8085 O O . LEU B 1 440 ? 52.074 11.637 10.607 1.00 46.44 432 LEU B O 1
ATOM 8090 N N . GLU B 1 441 ? 52.977 13.390 9.514 1.00 43.44 433 GLU B N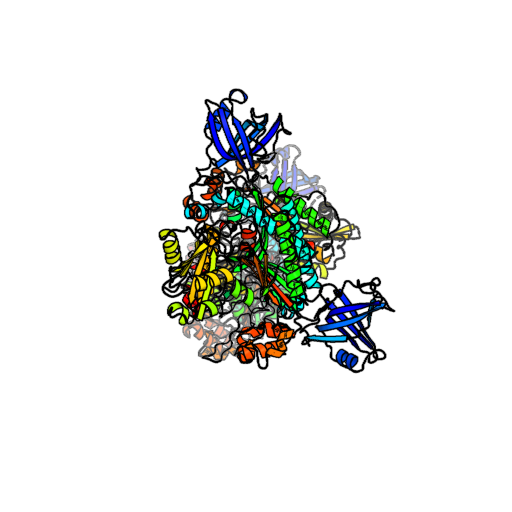 1
ATOM 8091 C CA . GLU B 1 441 ? 54.242 13.403 10.241 1.00 47.73 433 GLU B CA 1
ATOM 8092 C C . GLU B 1 441 ? 54.667 14.847 10.470 1.00 48.83 433 GLU B C 1
ATOM 8093 O O . GLU B 1 441 ? 54.737 15.631 9.517 1.00 47.73 433 GLU B O 1
ATOM 8099 N N . TRP B 1 442 ? 55.008 15.193 11.710 1.00 51.54 434 TRP B N 1
ATOM 8100 C CA . TRP B 1 442 ? 55.286 16.590 12.021 1.00 56.15 434 TRP B CA 1
ATOM 8101 C C . TRP B 1 442 ? 56.711 16.954 11.620 1.00 54.72 434 TRP B C 1
ATOM 8102 O O . TRP B 1 442 ? 57.644 16.168 11.807 1.00 55.87 434 TRP B O 1
ATOM 8113 N N . ASP B 1 443 ? 56.867 18.131 11.006 1.00 59.17 435 ASP B N 1
ATOM 8114 C CA . ASP B 1 443 ? 58.182 18.649 10.622 1.00 66.37 435 ASP B CA 1
ATOM 8115 C C . ASP B 1 443 ? 58.500 19.926 11.400 1.00 63.81 435 ASP B C 1
ATOM 8116 O O . ASP B 1 443 ? 57.960 21.000 11.101 1.00 59.62 435 ASP B O 1
ATOM 8121 N N . GLU B 1 444 ? 59.408 19.815 12.369 1.00 63.41 436 GLU B N 1
ATOM 8122 C CA . GLU B 1 444 ? 59.776 20.985 13.159 1.00 66.32 436 GLU B CA 1
ATOM 8123 C C . GLU B 1 444 ? 60.520 22.017 12.316 1.00 67.18 436 GLU B C 1
ATOM 8124 O O . GLU B 1 444 ? 60.300 23.226 12.466 1.00 62.52 436 GLU B O 1
ATOM 8130 N N . ASP B 1 445 ? 61.381 21.555 11.406 1.00 66.48 437 ASP B N 1
ATOM 8131 C CA . ASP B 1 445 ? 62.188 22.463 10.601 1.00 62.74 437 ASP B CA 1
ATOM 8132 C C . ASP B 1 445 ? 61.323 23.441 9.805 1.00 66.82 437 ASP B C 1
ATOM 8133 O O . ASP B 1 445 ? 61.632 24.637 9.741 1.00 57.48 437 ASP B O 1
ATOM 8138 N N . THR B 1 446 ? 60.233 22.954 9.194 1.00 65.75 438 THR B N 1
ATOM 8139 C CA . THR B 1 446 ? 59.336 23.799 8.403 1.00 67.68 438 THR B CA 1
ATOM 8140 C C . THR B 1 446 ? 58.074 24.226 9.149 1.00 65.53 438 THR B C 1
ATOM 8141 O O . THR B 1 446 ? 57.296 25.020 8.605 1.00 60.84 438 THR B O 1
ATOM 8143 N N . GLN B 1 447 ? 57.845 23.708 10.361 1.00 61.97 439 GLN B N 1
ATOM 8144 C CA . GLN B 1 447 ? 56.670 24.039 11.178 1.00 64.70 439 GLN B CA 1
ATOM 8145 C C . GLN B 1 447 ? 55.347 23.692 10.479 1.00 64.13 439 GLN B C 1
ATOM 8146 O O . GLN B 1 447 ? 54.395 24.478 10.485 1.00 59.33 439 GLN B O 1
ATOM 8152 N N . ARG B 1 448 ? 55.291 22.516 9.853 1.00 63.55 440 ARG B N 1
ATOM 8153 C CA . ARG B 1 448 ? 54.073 22.034 9.216 1.00 61.68 440 ARG B CA 1
ATOM 8154 C C . ARG B 1 448 ? 54.047 20.515 9.335 1.00 60.45 440 ARG B C 1
ATOM 8155 O O . ARG B 1 448 ? 55.043 19.883 9.696 1.00 57.47 440 ARG B O 1
ATOM 8163 N N . TYR B 1 449 ? 52.891 19.927 9.041 1.00 55.06 441 TYR B N 1
ATOM 8164 C CA . TYR B 1 449 ? 52.808 18.478 8.948 1.00 54.64 441 TYR B CA 1
ATOM 8165 C C . TYR B 1 449 ? 53.115 18.046 7.525 1.00 48.57 441 TYR B C 1
ATOM 8166 O O . TYR B 1 449 ? 52.929 18.801 6.568 1.00 51.30 441 TYR B O 1
ATOM 8175 N N . HIS B 1 450 ? 53.611 16.824 7.401 1.00 48.05 442 HIS B N 1
ATOM 8176 C CA . HIS B 1 450 ? 53.914 16.217 6.113 1.00 52.65 442 HIS B CA 1
ATOM 8177 C C . HIS B 1 450 ? 52.945 15.072 5.874 1.00 46.85 442 HIS B C 1
ATOM 8178 O O . HIS B 1 450 ? 52.706 14.254 6.774 1.00 44.22 442 HIS B O 1
ATOM 8185 N N . ALA B 1 451 ? 52.366 15.030 4.679 1.00 45.70 443 ALA B N 1
ATOM 8186 C CA . ALA B 1 451 ? 51.487 13.923 4.350 1.00 49.09 443 ALA B CA 1
ATOM 8187 C C . ALA B 1 451 ? 52.332 12.681 4.098 1.00 48.50 443 ALA B C 1
ATOM 8188 O O . ALA B 1 451 ? 53.305 12.720 3.338 1.00 50.15 443 ALA B O 1
ATOM 8190 N N . MET B 1 452 ? 51.945 11.573 4.721 1.00 44.31 444 MET B N 1
ATOM 8191 C CA . MET B 1 452 ? 52.590 10.288 4.508 1.00 45.43 444 MET B CA 1
ATOM 8192 C C . MET B 1 452 ? 51.984 9.519 3.343 1.00 50.40 444 MET B C 1
ATOM 8193 O O . MET B 1 452 ? 52.551 8.510 2.911 1.00 47.31 444 MET B O 1
ATOM 8198 N N . HIS B 1 453 ? 50.832 9.958 2.858 1.00 47.14 445 HIS B N 1
ATOM 8199 C CA . HIS B 1 453 ? 50.149 9.357 1.724 1.00 49.25 445 HIS B CA 1
ATOM 8200 C C . HIS B 1 453 ? 49.735 10.522 0.835 1.00 47.35 445 HIS B C 1
ATOM 8201 O O . HIS B 1 453 ? 50.221 11.638 1.030 1.00 54.37 445 HIS B O 1
ATOM 8208 N N . HIS B 1 454 ? 48.878 10.295 -0.147 1.00 48.32 446 HIS B N 1
ATOM 8209 C CA . HIS B 1 454 ? 48.399 11.406 -0.963 1.00 45.67 446 HIS B CA 1
ATOM 8210 C C . HIS B 1 454 ? 47.716 12.457 -0.079 1.00 42.65 446 HIS B C 1
ATOM 8211 O O . HIS B 1 454 ? 47.066 12.108 0.913 1.00 38.50 446 HIS B O 1
ATOM 8218 N N . PRO B 1 455 ? 47.869 13.749 -0.376 1.00 41.84 447 PRO B N 1
ATOM 8219 C CA . PRO B 1 455 ? 47.196 14.768 0.452 1.00 40.41 447 PRO B CA 1
ATOM 8220 C C . PRO B 1 455 ? 45.676 14.627 0.473 1.00 42.47 447 PRO B C 1
ATOM 8221 O O . PRO B 1 455 ? 45.036 15.241 1.337 1.00 38.90 447 PRO B O 1
ATOM 8225 N N . PHE B 1 456 ? 45.075 13.884 -0.473 1.00 35.71 448 PHE B N 1
ATOM 8226 C CA . PHE B 1 456 ? 43.634 13.638 -0.472 1.00 37.70 448 PHE B CA 1
ATOM 8227 C C . PHE B 1 456 ? 43.240 12.428 0.367 1.00 34.08 448 PHE B C 1
ATOM 8228 O O . PHE B 1 456 ? 42.062 12.066 0.382 1.00 35.98 448 PHE B O 1
ATOM 8236 N N . THR B 1 457 ? 44.189 11.758 1.013 1.00 32.06 449 THR B N 1
ATOM 8237 C CA . THR B 1 457 ? 43.880 10.564 1.784 1.00 31.16 449 THR B CA 1
ATOM 8238 C C . THR B 1 457 ? 43.002 10.935 2.978 1.00 33.67 449 THR B C 1
ATOM 8239 O O . THR B 1 457 ? 43.271 11.921 3.675 1.00 36.95 449 THR B O 1
ATOM 8243 N N . SER B 1 458 ? 41.958 10.152 3.217 1.00 32.15 450 SER B N 1
ATOM 8244 C CA A SER B 1 458 ? 41.046 10.461 4.312 0.43 37.72 450 SER B CA 1
ATOM 8245 C CA B SER B 1 458 ? 41.073 10.498 4.319 0.57 37.71 450 SER B CA 1
ATOM 8246 C C . SER B 1 458 ? 41.546 9.857 5.623 1.00 39.21 450 SER B C 1
ATOM 8247 O O . SER B 1 458 ? 42.055 8.736 5.619 1.00 37.97 450 SER B O 1
ATOM 8252 N N . PRO B 1 459 ? 41.394 10.579 6.728 1.00 40.98 451 PRO B N 1
ATOM 8253 C CA . PRO B 1 459 ? 41.585 9.967 8.048 1.00 39.37 451 PRO B CA 1
ATOM 8254 C C . PRO B 1 459 ? 40.499 8.935 8.294 1.00 44.97 451 PRO B C 1
ATOM 8255 O O . PRO B 1 459 ? 39.396 9.038 7.759 1.00 46.69 451 PRO B O 1
ATOM 8259 N N . LYS B 1 460 ? 40.808 7.942 9.120 1.00 44.33 452 LYS B N 1
ATOM 8260 C CA . LYS B 1 460 ? 39.754 7.042 9.567 1.00 49.54 452 LYS B CA 1
ATOM 8261 C C . LYS B 1 460 ? 38.645 7.859 10.228 1.00 55.04 452 LYS B C 1
ATOM 8262 O O . LYS B 1 460 ? 38.935 8.787 10.997 1.00 49.28 452 LYS B O 1
ATOM 8268 N N . PRO B 1 461 ? 37.372 7.542 9.956 1.00 58.25 453 PRO B N 1
ATOM 8269 C CA . PRO B 1 461 ? 36.260 8.306 10.565 1.00 56.24 453 PRO B CA 1
ATOM 8270 C C . PRO B 1 461 ? 36.385 8.510 12.064 1.00 60.05 453 PRO B C 1
ATOM 8271 O O . PRO B 1 461 ? 36.118 9.613 12.561 1.00 63.94 453 PRO B O 1
ATOM 8275 N N . GLU B 1 462 ? 36.779 7.472 12.804 1.00 56.52 454 GLU B N 1
ATOM 8276 C CA . GLU B 1 462 ? 36.882 7.571 14.252 1.00 56.52 454 GLU B CA 1
ATOM 8277 C C . GLU B 1 462 ? 38.069 8.408 14.716 1.00 58.77 454 GLU B C 1
ATOM 8278 O O . GLU B 1 462 ? 38.212 8.604 15.931 1.00 56.39 454 GLU B O 1
ATOM 8284 N N . ASP B 1 463 ? 38.909 8.911 13.807 1.00 53.85 455 ASP B N 1
ATOM 8285 C CA . ASP B 1 463 ? 40.035 9.766 14.176 1.00 54.32 455 ASP B CA 1
ATOM 8286 C C . ASP B 1 463 ? 39.840 11.228 13.795 1.00 52.21 455 ASP B C 1
ATOM 8287 O O . ASP B 1 463 ? 40.732 12.043 14.053 1.00 47.23 455 ASP B O 1
ATOM 8292 N N . ILE B 1 464 ? 38.704 11.589 13.199 1.00 50.16 456 ILE B N 1
ATOM 8293 C CA . ILE B 1 464 ? 38.513 12.961 12.732 1.00 52.66 456 ILE B CA 1
ATOM 8294 C C . ILE B 1 464 ? 38.607 13.955 13.889 1.00 54.39 456 ILE B C 1
ATOM 8295 O O . ILE B 1 464 ? 39.205 15.030 13.745 1.00 53.53 456 ILE B O 1
ATOM 8300 N N . HIS B 1 465 ? 38.090 13.584 15.071 1.00 56.97 457 HIS B N 1
ATOM 8301 C CA . HIS B 1 465 ? 38.134 14.462 16.240 1.00 56.24 457 HIS B CA 1
ATOM 8302 C C . HIS B 1 465 ? 39.558 14.786 16.680 1.00 59.99 457 HIS B C 1
ATOM 8303 O O . HIS B 1 465 ? 39.761 15.722 17.467 1.00 57.94 457 HIS B O 1
ATOM 8310 N N . LEU B 1 466 ? 40.542 14.004 16.250 1.00 56.41 458 LEU B N 1
ATOM 8311 C CA . LEU B 1 466 ? 41.922 14.271 16.629 1.00 57.93 458 LEU B CA 1
ATOM 8312 C C . LEU B 1 466 ? 42.555 15.379 15.807 1.00 55.94 458 LEU B C 1
ATOM 8313 O O . LEU B 1 466 ? 43.648 15.830 16.155 1.00 57.05 458 LEU B O 1
ATOM 8318 N N . LEU B 1 467 ? 41.919 15.809 14.714 1.00 53.66 459 LEU B N 1
ATOM 8319 C CA . LEU B 1 467 ? 42.576 16.773 13.837 1.00 57.24 459 LEU B CA 1
ATOM 8320 C C . LEU B 1 467 ? 42.727 18.136 14.503 1.00 58.28 459 LEU B C 1
ATOM 8321 O O . LEU B 1 467 ? 43.693 18.852 14.222 1.00 60.24 459 LEU B O 1
ATOM 8326 N N . GLU B 1 468 ? 41.810 18.493 15.406 1.00 64.35 460 GLU B N 1
ATOM 8327 C CA . GLU B 1 468 ? 41.829 19.821 16.020 1.00 64.68 460 GLU B CA 1
ATOM 8328 C C . GLU B 1 468 ? 43.119 20.062 16.801 1.00 66.44 460 GLU B C 1
ATOM 8329 O O . GLU B 1 468 ? 43.755 21.113 16.655 1.00 65.28 460 GLU B O 1
ATOM 8331 N N . ASN B 1 469 ? 43.530 19.099 17.632 1.00 69.33 461 ASN B N 1
ATOM 8332 C CA . ASN B 1 469 ? 44.678 19.336 18.502 1.00 70.47 461 ASN B CA 1
ATOM 8333 C C . ASN B 1 469 ? 45.742 18.243 18.429 1.00 71.62 461 ASN B C 1
ATOM 8334 O O . ASN B 1 469 ? 46.930 18.520 18.626 1.00 73.85 461 ASN B O 1
ATOM 8339 N N . GLU B 1 470 ? 45.352 17.010 18.110 1.00 63.88 462 GLU B N 1
ATOM 8340 C CA . GLU B 1 470 ? 46.321 15.918 18.099 1.00 60.55 462 GLU B CA 1
ATOM 8341 C C . GLU B 1 470 ? 46.434 15.285 16.718 1.00 57.43 462 GLU B C 1
ATOM 8342 O O . GLU B 1 470 ? 46.346 14.061 16.585 1.00 53.81 462 GLU B O 1
ATOM 8348 N N . ALA B 1 471 ? 46.651 16.106 15.689 1.00 55.77 463 ALA B N 1
ATOM 8349 C CA . ALA B 1 471 ? 46.599 15.600 14.321 1.00 54.25 463 ALA B CA 1
ATOM 8350 C C . ALA B 1 471 ? 47.613 14.482 14.096 1.00 50.99 463 ALA B C 1
ATOM 8351 O O . ALA B 1 471 ? 47.377 13.590 13.273 1.00 44.48 463 ALA B O 1
ATOM 8353 N N . GLY B 1 472 ? 48.721 14.489 14.849 1.00 48.57 464 GLY B N 1
ATOM 8354 C CA . GLY B 1 472 ? 49.767 13.500 14.671 1.00 42.14 464 GLY B CA 1
ATOM 8355 C C . GLY B 1 472 ? 49.376 12.094 15.075 1.00 42.97 464 GLY B C 1
ATOM 8356 O O . GLY B 1 472 ? 50.075 11.144 14.707 1.00 41.30 464 GLY B O 1
ATOM 8357 N N . LYS B 1 473 ? 48.290 11.940 15.836 1.00 40.71 465 LYS B N 1
ATOM 8358 C CA . LYS B 1 473 ? 47.802 10.628 16.248 1.00 42.63 465 LYS B CA 1
ATOM 8359 C C . LYS B 1 473 ? 46.725 10.081 15.318 1.00 48.85 465 LYS B C 1
ATOM 8360 O O . LYS B 1 473 ? 46.246 8.961 15.538 1.00 47.68 465 LYS B O 1
ATOM 8362 N N . ALA B 1 474 ? 46.334 10.833 14.289 1.00 39.71 466 ALA B N 1
ATOM 8363 C CA . ALA B 1 474 ? 45.273 10.367 13.410 1.00 43.84 466 ALA B CA 1
ATOM 8364 C C . ALA B 1 474 ? 45.797 9.261 12.506 1.00 35.61 466 ALA B C 1
ATOM 8365 O O . ALA B 1 474 ? 46.919 9.332 12.001 1.00 41.07 466 ALA B O 1
ATOM 8367 N N . ARG B 1 475 ? 44.990 8.224 12.327 1.00 39.01 467 ARG B N 1
ATOM 8368 C CA . ARG B 1 475 ? 45.323 7.134 11.422 1.00 41.00 467 ARG B CA 1
ATOM 8369 C C . ARG B 1 475 ? 44.722 7.411 10.051 1.00 39.27 467 ARG B C 1
ATOM 8370 O O . ARG B 1 475 ? 43.660 8.021 9.932 1.00 38.32 467 ARG B O 1
ATOM 8378 N N . ALA B 1 476 ? 45.419 6.960 9.013 1.00 40.26 468 ALA B N 1
ATOM 8379 C CA . ALA B 1 476 ? 44.943 7.117 7.648 1.00 38.67 468 ALA B CA 1
ATOM 8380 C C . ALA B 1 476 ? 44.064 5.949 7.239 1.00 41.93 468 ALA B C 1
ATOM 8381 O O . ALA B 1 476 ? 44.257 4.807 7.672 1.00 37.63 468 ALA B O 1
ATOM 8383 N N . ASN B 1 477 ? 43.128 6.245 6.340 1.00 34.87 469 ASN B N 1
ATOM 8384 C CA . ASN B 1 477 ? 42.315 5.236 5.672 1.00 37.65 469 ASN B CA 1
ATOM 8385 C C . ASN B 1 477 ? 43.118 4.664 4.498 1.00 35.34 469 ASN B C 1
ATOM 8386 O O . ASN B 1 477 ? 42.869 4.957 3.328 1.00 36.08 469 ASN B O 1
ATOM 8391 N N . ALA B 1 478 ? 44.135 3.870 4.836 1.00 31.57 470 ALA B N 1
ATOM 8392 C CA . ALA B 1 478 ? 45.117 3.409 3.861 1.00 36.27 470 ALA B CA 1
ATOM 8393 C C . ALA B 1 478 ? 45.553 1.989 4.202 1.00 40.52 470 ALA B C 1
ATOM 8394 O O . ALA B 1 478 ? 45.457 1.548 5.352 1.00 35.30 470 ALA B O 1
ATOM 8396 N N . TYR B 1 479 ? 46.079 1.291 3.194 1.00 30.06 471 TYR B N 1
ATOM 8397 C CA . TYR B 1 479 ? 46.273 -0.146 3.301 1.00 30.11 471 TYR B CA 1
ATOM 8398 C C . TYR B 1 479 ? 47.367 -0.583 2.336 1.00 35.66 471 TYR B C 1
ATOM 8399 O O . TYR B 1 479 ? 47.434 -0.091 1.205 1.00 30.93 471 TYR B O 1
ATOM 8408 N N . ASP B 1 480 ? 48.210 -1.512 2.787 1.00 33.54 472 ASP B N 1
ATOM 8409 C CA . ASP B 1 480 ? 49.292 -2.074 1.984 1.00 37.32 472 ASP B CA 1
ATOM 8410 C C . ASP B 1 480 ? 49.177 -3.585 1.990 1.00 36.61 472 ASP B C 1
ATOM 8411 O O . ASP B 1 480 ? 49.061 -4.191 3.064 1.00 31.65 472 ASP B O 1
ATOM 8416 N N . LEU B 1 481 ? 49.285 -4.185 0.804 1.00 30.45 473 LEU B N 1
ATOM 8417 C CA . LEU B 1 481 ? 49.310 -5.630 0.656 1.00 30.47 473 LEU B CA 1
ATOM 8418 C C . LEU B 1 481 ? 50.765 -6.099 0.601 1.00 35.49 473 LEU B C 1
ATOM 8419 O O . LEU B 1 481 ? 51.566 -5.570 -0.180 1.00 30.19 473 LEU B O 1
ATOM 8424 N N . VAL B 1 482 ? 51.096 -7.093 1.420 1.00 30.57 474 VAL B N 1
ATOM 8425 C CA . VAL B 1 482 ? 52.462 -7.579 1.571 1.00 31.27 474 VAL B CA 1
ATOM 8426 C C . VAL B 1 482 ? 52.478 -9.078 1.342 1.00 30.22 474 VAL B C 1
ATOM 8427 O O . VAL B 1 482 ? 51.587 -9.795 1.812 1.00 32.75 474 VAL B O 1
ATOM 8431 N N . ILE B 1 483 ? 53.501 -9.569 0.649 1.00 34.26 475 ILE B N 1
ATOM 8432 C CA . ILE B 1 483 ? 53.689 -11.011 0.517 1.00 29.65 475 ILE B CA 1
ATOM 8433 C C . ILE B 1 483 ? 55.157 -11.320 0.755 1.00 32.30 475 ILE B C 1
ATOM 8434 O O . ILE B 1 483 ? 56.020 -10.846 0.004 1.00 29.30 475 ILE B O 1
ATOM 8439 N N . ASN B 1 484 ? 55.442 -12.118 1.786 1.00 29.16 476 ASN B N 1
ATOM 8440 C CA . ASN B 1 484 ? 56.797 -12.617 2.039 1.00 33.96 476 ASN B CA 1
ATOM 8441 C C . ASN B 1 484 ? 57.792 -11.473 2.200 1.00 32.92 476 ASN B C 1
ATOM 8442 O O . ASN B 1 484 ? 58.939 -11.552 1.752 1.00 32.98 476 ASN B O 1
ATOM 8447 N N . GLY B 1 485 ? 57.349 -10.389 2.819 1.00 29.72 477 GLY B N 1
ATOM 8448 C CA . GLY B 1 485 ? 58.216 -9.245 2.994 1.00 32.79 477 GLY B CA 1
ATOM 8449 C C . GLY B 1 485 ? 58.364 -8.354 1.786 1.00 33.29 477 GLY B C 1
ATOM 8450 O O . GLY B 1 485 ? 59.220 -7.468 1.795 1.00 32.38 477 GLY B O 1
ATOM 8451 N N . ASN B 1 486 ? 57.578 -8.568 0.739 1.00 28.99 478 ASN B N 1
ATOM 8452 C CA . ASN B 1 486 ? 57.580 -7.713 -0.438 1.00 33.36 478 ASN B CA 1
ATOM 8453 C C . ASN B 1 486 ? 56.307 -6.889 -0.458 1.00 34.37 478 ASN B C 1
ATOM 8454 O O . ASN B 1 486 ? 55.208 -7.446 -0.352 1.00 31.27 478 ASN B O 1
ATOM 8459 N N . GLU B 1 487 ? 56.441 -5.579 -0.615 1.00 30.70 479 GLU B N 1
ATOM 8460 C CA . GLU B 1 487 ? 55.245 -4.775 -0.748 1.00 36.94 479 GLU B CA 1
ATOM 8461 C C . GLU B 1 487 ? 54.702 -4.959 -2.158 1.00 36.45 479 GLU B C 1
ATOM 8462 O O . GLU B 1 487 ? 55.369 -4.616 -3.134 1.00 36.59 479 GLU B O 1
ATOM 8468 N N . ILE B 1 488 ? 53.503 -5.514 -2.252 1.00 34.90 480 ILE B N 1
ATOM 8469 C CA . ILE B 1 488 ? 52.872 -5.797 -3.535 1.00 30.17 480 ILE B CA 1
ATOM 8470 C C . ILE B 1 488 ? 52.100 -4.593 -4.047 1.00 33.80 480 ILE B C 1
ATOM 8471 O O . ILE B 1 488 ? 52.016 -4.372 -5.261 1.00 42.13 480 ILE B O 1
ATOM 8476 N N . GLY B 1 489 ? 51.508 -3.820 -3.153 1.00 36.87 481 GLY B N 1
ATOM 8477 C CA . GLY B 1 489 ? 50.782 -2.640 -3.571 1.00 39.43 481 GLY B CA 1
ATOM 8478 C C . GLY B 1 489 ? 50.009 -2.078 -2.405 1.00 35.43 481 GLY B C 1
ATOM 8479 O O . GLY B 1 489 ? 50.056 -2.607 -1.293 1.00 38.24 481 GLY B O 1
ATOM 8480 N N . GLY B 1 490 ? 49.324 -0.974 -2.676 1.00 35.38 482 GLY B N 1
ATOM 8481 C CA . GLY B 1 490 ? 48.559 -0.299 -1.650 1.00 38.22 482 GLY B CA 1
ATOM 8482 C C . GLY B 1 490 ? 47.756 0.841 -2.235 1.00 32.86 482 GLY B C 1
ATOM 8483 O O . GLY B 1 490 ? 47.861 1.173 -3.418 1.00 29.65 482 GLY B O 1
ATOM 8484 N N . GLY B 1 491 ? 46.988 1.469 -1.361 1.00 30.79 483 GLY B N 1
ATOM 8485 C CA . GLY B 1 491 ? 46.163 2.593 -1.741 1.00 30.63 483 GLY B CA 1
ATOM 8486 C C . GLY B 1 491 ? 45.483 3.159 -0.519 1.00 35.51 483 GLY B C 1
ATOM 8487 O O . GLY B 1 491 ? 45.849 2.849 0.623 1.00 29.38 483 GLY B O 1
ATOM 8488 N N . SER B 1 492 ? 44.478 3.988 -0.775 1.00 29.02 484 SER B N 1
ATOM 8489 C CA . SER B 1 492 ? 43.785 4.684 0.295 1.00 30.42 484 SER B CA 1
ATOM 8490 C C . SER B 1 492 ? 42.410 5.106 -0.188 1.00 32.35 484 SER B C 1
ATOM 8491 O O . SER B 1 492 ? 42.148 5.165 -1.394 1.00 27.87 484 SER B O 1
ATOM 8494 N N . ILE B 1 493 ? 41.549 5.428 0.784 1.00 31.52 485 ILE B N 1
ATOM 8495 C CA . ILE B 1 493 ? 40.247 6.044 0.551 1.00 29.14 485 ILE B CA 1
ATOM 8496 C C . ILE B 1 493 ? 40.479 7.553 0.514 1.00 36.07 485 ILE B C 1
ATOM 8497 O O . ILE B 1 493 ? 41.296 8.095 1.286 1.00 33.30 485 ILE B O 1
ATOM 8502 N N . ARG B 1 494 ? 39.820 8.224 -0.421 1.00 26.99 486 ARG B N 1
ATOM 8503 C CA . ARG B 1 494 ? 40.032 9.639 -0.674 1.00 30.24 486 ARG B CA 1
ATOM 8504 C C . ARG B 1 494 ? 38.949 10.463 0.010 1.00 28.59 486 ARG B C 1
ATOM 8505 O O . ARG B 1 494 ? 37.845 9.984 0.278 1.00 34.94 486 ARG B O 1
ATOM 8513 N N . ILE B 1 495 ? 39.262 11.732 0.241 1.00 32.53 487 ILE B N 1
ATOM 8514 C CA . ILE B 1 495 ? 38.316 12.681 0.818 1.00 31.54 487 ILE B CA 1
ATOM 8515 C C . ILE B 1 495 ? 37.365 13.136 -0.274 1.00 35.66 487 ILE B C 1
ATOM 8516 O O . ILE B 1 495 ? 37.781 13.372 -1.413 1.00 29.15 487 ILE B O 1
ATOM 8521 N N . PHE B 1 496 ? 36.074 13.214 0.039 1.00 34.70 488 PHE B N 1
ATOM 8522 C CA . PHE B 1 496 ? 35.143 13.833 -0.890 1.00 33.43 488 PHE B CA 1
ATOM 8523 C C . PHE B 1 496 ? 34.460 15.057 -0.307 1.00 38.20 488 PHE B C 1
ATOM 8524 O O . PHE B 1 496 ? 33.752 15.756 -1.039 1.00 37.45 488 PHE B O 1
ATOM 8532 N N . ASP B 1 497 ? 34.690 15.354 0.966 1.00 37.61 489 ASP B N 1
ATOM 8533 C CA . ASP B 1 497 ? 34.158 16.539 1.637 1.00 35.50 489 ASP B CA 1
ATOM 8534 C C . ASP B 1 497 ? 35.185 17.663 1.502 1.00 40.28 489 ASP B C 1
ATOM 8535 O O . ASP B 1 497 ? 36.248 17.620 2.131 1.00 38.65 489 ASP B O 1
ATOM 8540 N N . LYS B 1 498 ? 34.865 18.677 0.704 1.00 38.86 490 LYS B N 1
ATOM 8541 C CA . LYS B 1 498 ? 35.844 19.721 0.418 1.00 38.51 490 LYS B CA 1
ATOM 8542 C C . LYS B 1 498 ? 36.247 20.491 1.674 1.00 40.11 490 LYS B C 1
ATOM 8543 O O . LYS B 1 498 ? 37.352 21.042 1.730 1.00 37.18 490 LYS B O 1
ATOM 8549 N N . ASP B 1 499 ? 35.362 20.584 2.674 1.00 39.13 491 ASP B N 1
ATOM 8550 C CA . ASP B 1 499 ? 35.754 21.255 3.907 1.00 36.91 491 ASP B CA 1
ATOM 8551 C C . ASP B 1 499 ? 36.803 20.443 4.664 1.00 37.37 491 ASP B C 1
ATOM 8552 O O . ASP B 1 499 ? 37.769 21.006 5.198 1.00 35.89 491 ASP B O 1
ATOM 8557 N N . LEU B 1 500 ? 36.634 19.118 4.727 1.00 35.68 492 LEU B N 1
ATOM 8558 C CA . LEU B 1 500 ? 37.685 18.283 5.301 1.00 38.02 492 LEU B CA 1
ATOM 8559 C C . LEU B 1 500 ? 38.971 18.416 4.492 1.00 35.36 492 LEU B C 1
ATOM 8560 O O . LEU B 1 500 ? 40.077 18.452 5.054 1.00 35.34 492 LEU B O 1
ATOM 8565 N N . GLN B 1 501 ? 38.851 18.483 3.170 1.00 35.51 493 GLN B N 1
ATOM 8566 C CA . GLN B 1 501 ? 40.052 18.630 2.350 1.00 36.34 493 GLN B CA 1
ATOM 8567 C C . GLN B 1 501 ? 40.763 19.947 2.671 1.00 39.36 493 GLN B C 1
ATOM 8568 O O . GLN B 1 501 ? 41.994 19.984 2.798 1.00 34.37 493 GLN B O 1
ATOM 8574 N N . ALA B 1 502 ? 39.994 21.039 2.815 1.00 33.02 494 ALA B N 1
ATOM 8575 C CA . ALA B 1 502 ? 40.584 22.332 3.145 1.00 38.76 494 ALA B CA 1
ATOM 8576 C C . ALA B 1 502 ? 41.263 22.294 4.513 1.00 41.38 494 ALA B C 1
ATOM 8577 O O . ALA B 1 502 ? 42.325 22.899 4.706 1.00 38.05 494 ALA B O 1
ATOM 8579 N N . GLN B 1 503 ? 40.670 21.582 5.471 1.00 35.62 495 GLN B N 1
ATOM 8580 C CA . GLN B 1 503 ? 41.304 21.450 6.778 1.00 40.10 495 GLN B CA 1
ATOM 8581 C C . GLN B 1 503 ? 42.619 20.684 6.671 1.00 39.09 495 GLN B C 1
ATOM 8582 O O . GLN B 1 503 ? 43.610 21.048 7.309 1.00 41.37 495 GLN B O 1
ATOM 8588 N N . MET B 1 504 ? 42.669 19.654 5.823 1.00 37.23 496 MET B N 1
ATOM 8589 C CA . MET B 1 504 ? 43.908 18.904 5.667 1.00 35.60 496 MET B CA 1
ATOM 8590 C C . MET B 1 504 ? 45.005 19.770 5.050 1.00 39.35 496 MET B C 1
ATOM 8591 O O . MET B 1 504 ? 46.165 19.725 5.487 1.00 39.76 496 MET B O 1
ATOM 8596 N N . PHE B 1 505 ? 44.655 20.584 4.055 1.00 35.53 497 PHE B N 1
ATOM 8597 C CA . PHE B 1 505 ? 45.632 21.483 3.442 1.00 41.30 497 PHE B CA 1
ATOM 8598 C C . PHE B 1 505 ? 46.235 22.425 4.478 1.00 47.04 497 PHE B C 1
ATOM 8599 O O . PHE B 1 505 ? 47.432 22.730 4.434 1.00 44.88 497 PHE B O 1
ATOM 8607 N N . SER B 1 506 ? 45.412 22.913 5.406 1.00 42.23 498 SER B N 1
ATOM 8608 C CA . SER B 1 506 ? 45.908 23.805 6.444 1.00 43.48 498 SER B CA 1
ATOM 8609 C C . SER B 1 506 ? 46.882 23.086 7.364 1.00 43.80 498 SER B C 1
ATOM 8610 O O . SER B 1 506 ? 47.946 23.622 7.688 1.00 43.06 498 SER B O 1
ATOM 8613 N N . LEU B 1 507 ? 46.544 21.865 7.790 1.00 41.70 499 LEU B N 1
ATOM 8614 C CA . LEU B 1 507 ? 47.492 21.092 8.587 1.00 45.62 499 LEU B CA 1
ATOM 8615 C C . LEU B 1 507 ? 48.811 20.884 7.850 1.00 47.44 499 LEU B C 1
ATOM 8616 O O . LEU B 1 507 ? 49.872 20.823 8.479 1.00 50.65 499 LEU B O 1
ATOM 8621 N N . LEU B 1 508 ? 48.771 20.783 6.527 1.00 47.69 500 LEU B N 1
ATOM 8622 C CA . LEU B 1 508 ? 49.972 20.532 5.744 1.00 46.48 500 LEU B CA 1
ATOM 8623 C C . LEU B 1 508 ? 50.765 21.803 5.433 1.00 48.45 500 LEU B C 1
ATOM 8624 O O . LEU B 1 508 ? 51.775 21.726 4.725 1.00 52.68 500 LEU B O 1
ATOM 8629 N N . GLY B 1 509 ? 50.333 22.962 5.919 1.00 46.82 501 GLY B N 1
ATOM 8630 C CA . GLY B 1 509 ? 51.083 24.193 5.771 1.00 46.66 501 GLY B CA 1
ATOM 8631 C C . GLY B 1 509 ? 50.800 24.997 4.522 1.00 53.14 501 GLY B C 1
ATOM 8632 O O . GLY B 1 509 ? 51.559 25.927 4.220 1.00 48.38 501 GLY B O 1
ATOM 8633 N N . PHE B 1 510 ? 49.715 24.706 3.810 1.00 44.09 502 PHE B N 1
ATOM 8634 C CA . PHE B 1 510 ? 49.375 25.434 2.603 1.00 39.68 502 PHE B CA 1
ATOM 8635 C C . PHE B 1 510 ? 48.450 26.591 2.940 1.00 44.59 502 PHE B C 1
ATOM 8636 O O . PHE B 1 510 ? 47.448 26.404 3.638 1.00 46.70 502 PHE B O 1
ATOM 8644 N N . THR B 1 511 ? 48.760 27.777 2.423 1.00 39.73 503 THR B N 1
ATOM 8645 C CA . THR B 1 511 ? 47.742 28.803 2.394 1.00 38.55 503 THR B CA 1
ATOM 8646 C C . THR B 1 511 ? 46.667 28.373 1.392 1.00 42.93 503 THR B C 1
ATOM 8647 O O . THR B 1 511 ? 46.900 27.485 0.571 1.00 42.42 503 THR B O 1
ATOM 8651 N N . PRO B 1 512 ? 45.469 28.955 1.460 1.00 42.63 504 PRO B N 1
ATOM 8652 C CA . PRO B 1 512 ? 44.463 28.611 0.444 1.00 38.71 504 PRO B CA 1
ATOM 8653 C C . PRO B 1 512 ? 44.962 28.849 -0.961 1.00 45.54 504 PRO B C 1
ATOM 8654 O O . PRO B 1 512 ? 44.753 28.005 -1.843 1.00 39.06 504 PRO B O 1
ATOM 8658 N N . GLU B 1 513 ? 45.703 29.943 -1.171 1.00 38.47 505 GLU B N 1
ATOM 8659 C CA . GLU B 1 513 ? 46.174 30.256 -2.510 1.00 40.01 505 GLU B CA 1
ATOM 8660 C C . GLU B 1 513 ? 47.198 29.235 -2.978 1.00 40.37 505 GLU B C 1
ATOM 8661 O O . GLU B 1 513 ? 47.172 28.813 -4.142 1.00 43.72 505 GLU B O 1
ATOM 8667 N N . GLU B 1 514 ? 48.059 28.774 -2.067 1.00 40.36 506 GLU B N 1
ATOM 8668 C CA . GLU B 1 514 ? 49.052 27.759 -2.406 1.00 39.85 506 GLU B CA 1
ATOM 8669 C C . GLU B 1 514 ? 48.407 26.417 -2.722 1.00 41.17 506 GLU B C 1
ATOM 8670 O O . GLU B 1 514 ? 48.836 25.729 -3.653 1.00 37.77 506 GLU B O 1
ATOM 8676 N N . ALA B 1 515 ? 47.385 26.017 -1.955 1.00 41.04 507 ALA B N 1
ATOM 8677 C CA . ALA B 1 515 ? 46.730 24.737 -2.225 1.00 42.80 507 ALA B CA 1
ATOM 8678 C C . ALA B 1 515 ? 46.046 24.763 -3.584 1.00 39.38 507 ALA B C 1
ATOM 8679 O O . ALA B 1 515 ? 46.101 23.785 -4.345 1.00 42.39 507 ALA B O 1
ATOM 8681 N N . GLU B 1 516 ? 45.417 25.890 -3.915 1.00 37.27 508 GLU B N 1
ATOM 8682 C CA . GLU B 1 516 ? 44.793 26.044 -5.225 1.00 38.22 508 GLU B CA 1
ATOM 8683 C C . GLU B 1 516 ? 45.826 25.990 -6.355 1.00 40.78 508 GLU B C 1
ATOM 8684 O O . GLU B 1 516 ? 45.567 25.404 -7.413 1.00 37.32 508 GLU B O 1
ATOM 8690 N N . ALA B 1 517 ? 47.006 26.592 -6.153 1.00 40.12 509 ALA B N 1
ATOM 8691 C CA . ALA B 1 517 ? 48.012 26.593 -7.211 1.00 43.66 509 ALA B CA 1
ATOM 8692 C C . ALA B 1 517 ? 48.479 25.178 -7.510 1.00 42.02 509 ALA B C 1
ATOM 8693 O O . ALA B 1 517 ? 48.760 24.844 -8.659 1.00 42.20 509 ALA B O 1
ATOM 8695 N N . GLN B 1 518 ? 48.580 24.335 -6.482 1.00 41.42 510 GLN B N 1
ATOM 8696 C CA . GLN B 1 518 ? 49.118 22.989 -6.645 1.00 41.51 510 GLN B CA 1
ATOM 8697 C C . GLN B 1 518 ? 48.064 21.930 -6.926 1.00 43.58 510 GLN B C 1
ATOM 8698 O O . GLN B 1 518 ? 48.352 20.961 -7.635 1.00 42.43 510 GLN B O 1
ATOM 8704 N N . PHE B 1 519 ? 46.855 22.060 -6.376 1.00 43.65 511 PHE B N 1
ATOM 8705 C CA . PHE B 1 519 ? 45.847 21.012 -6.525 1.00 40.24 511 PHE B CA 1
ATOM 8706 C C . PHE B 1 519 ? 44.556 21.529 -7.145 1.00 37.97 511 PHE B C 1
ATOM 8707 O O . PHE B 1 519 ? 43.563 20.790 -7.179 1.00 36.09 511 PHE B O 1
ATOM 8715 N N . GLY B 1 520 ? 44.567 22.754 -7.681 1.00 38.12 512 GLY B N 1
ATOM 8716 C CA . GLY B 1 520 ? 43.335 23.409 -8.093 1.00 38.38 512 GLY B CA 1
ATOM 8717 C C . GLY B 1 520 ? 42.577 22.707 -9.203 1.00 35.10 512 GLY B C 1
ATOM 8718 O O . GLY B 1 520 ? 41.352 22.799 -9.261 1.00 32.81 512 GLY B O 1
ATOM 8719 N N . PHE B 1 521 ? 43.279 22.011 -10.106 1.00 36.92 513 PHE B N 1
ATOM 8720 C CA . PHE B 1 521 ? 42.561 21.380 -11.207 1.00 36.38 513 PHE B CA 1
ATOM 8721 C C . PHE B 1 521 ? 41.617 20.300 -10.699 1.00 34.33 513 PHE B C 1
ATOM 8722 O O . PHE B 1 521 ? 40.451 20.241 -11.110 1.00 33.06 513 PHE B O 1
ATOM 8730 N N . LEU B 1 522 ? 42.112 19.406 -9.838 1.00 34.26 514 LEU B N 1
ATOM 8731 C CA . LEU B 1 522 ? 41.243 18.352 -9.300 1.00 36.00 514 LEU B CA 1
ATOM 8732 C C . LEU B 1 522 ? 40.227 18.914 -8.307 1.00 37.22 514 LEU B C 1
ATOM 8733 O O . LEU B 1 522 ? 39.049 18.514 -8.316 1.00 32.47 514 LEU B O 1
ATOM 8738 N N . MET B 1 523 ? 40.660 19.842 -7.442 1.00 33.32 515 MET B N 1
ATOM 8739 C CA A MET B 1 523 ? 39.727 20.522 -6.546 0.54 36.72 515 MET B CA 1
ATOM 8740 C CA B MET B 1 523 ? 39.716 20.500 -6.547 0.46 35.50 515 MET B CA 1
ATOM 8741 C C . MET B 1 523 ? 38.561 21.110 -7.321 1.00 37.05 515 MET B C 1
ATOM 8742 O O . MET B 1 523 ? 37.406 21.030 -6.890 1.00 32.42 515 MET B O 1
ATOM 8751 N N . ASN B 1 524 ? 38.850 21.734 -8.455 1.00 34.64 516 ASN B N 1
ATOM 8752 C CA . ASN B 1 524 ? 37.768 22.388 -9.164 1.00 34.20 516 ASN B CA 1
ATOM 8753 C C . ASN B 1 524 ? 36.871 21.363 -9.840 1.00 34.57 516 ASN B C 1
ATOM 8754 O O . ASN B 1 524 ? 35.640 21.503 -9.806 1.00 35.11 516 ASN B O 1
ATOM 8759 N N . ALA B 1 525 ? 37.470 20.300 -10.406 1.00 32.40 517 ALA B N 1
ATOM 8760 C CA . ALA B 1 525 ? 36.697 19.232 -11.035 1.00 32.47 517 ALA B CA 1
ATOM 8761 C C . ALA B 1 525 ? 35.780 18.538 -10.037 1.00 31.57 517 ALA B C 1
ATOM 8762 O O . ALA B 1 525 ? 34.650 18.168 -10.379 1.00 25.55 517 ALA B O 1
ATOM 8764 N N . PHE B 1 526 ? 36.263 18.323 -8.806 1.00 29.58 518 PHE B N 1
ATOM 8765 C CA . PHE B 1 526 ? 35.470 17.628 -7.792 1.00 32.43 518 PHE B CA 1
ATOM 8766 C C . PHE B 1 526 ? 34.189 18.386 -7.464 1.00 30.77 518 PHE B C 1
ATOM 8767 O O . PHE B 1 526 ? 33.192 17.766 -7.076 1.00 30.14 518 PHE B O 1
ATOM 8775 N N . LYS B 1 527 ? 34.188 19.715 -7.622 1.00 26.83 519 LYS B N 1
ATOM 8776 C CA . LYS B 1 527 ? 32.998 20.508 -7.315 1.00 30.13 519 LYS B CA 1
ATOM 8777 C C . LYS B 1 527 ? 31.822 20.185 -8.238 1.00 32.39 519 LYS B C 1
ATOM 8778 O O . LYS B 1 527 ? 30.682 20.569 -7.928 1.00 33.14 519 LYS B O 1
ATOM 8780 N N . TYR B 1 528 ? 32.062 19.516 -9.370 1.00 30.07 520 TYR B N 1
ATOM 8781 C CA . TYR B 1 528 ? 30.979 19.110 -10.265 1.00 29.45 520 TYR B CA 1
ATOM 8782 C C . TYR B 1 528 ? 30.421 17.728 -9.933 1.00 30.16 520 TYR B C 1
ATOM 8783 O O . TYR B 1 528 ? 29.616 17.190 -10.712 1.00 27.35 520 TYR B O 1
ATOM 8792 N N . GLY B 1 529 ? 30.833 17.139 -8.804 1.00 29.95 521 GLY B N 1
ATOM 8793 C CA . GLY B 1 529 ? 30.230 15.911 -8.315 1.00 26.13 521 GLY B CA 1
ATOM 8794 C C . GLY B 1 529 ? 31.175 14.744 -8.143 1.00 27.39 521 GLY B C 1
ATOM 8795 O O . GLY B 1 529 ? 30.859 13.629 -8.585 1.00 24.10 521 GLY B O 1
ATOM 8796 N N . ALA B 1 530 ? 32.351 14.967 -7.548 1.00 28.72 522 ALA B N 1
ATOM 8797 C CA . ALA B 1 530 ? 33.160 13.823 -7.156 1.00 27.31 522 ALA B CA 1
ATOM 8798 C C . ALA B 1 530 ? 32.373 12.963 -6.169 1.00 25.39 522 ALA B C 1
ATOM 8799 O O . ALA B 1 530 ? 31.787 13.496 -5.220 1.00 26.32 522 ALA B O 1
ATOM 8801 N N . PRO B 1 531 ? 32.324 11.649 -6.361 1.00 24.91 523 PRO B N 1
ATOM 8802 C CA . PRO B 1 531 ? 31.729 10.761 -5.362 1.00 23.99 523 PRO B CA 1
ATOM 8803 C C . PRO B 1 531 ? 32.776 10.344 -4.345 1.00 28.38 523 PRO B C 1
ATOM 8804 O O . PRO B 1 531 ? 33.965 10.624 -4.534 1.00 25.54 523 PRO B O 1
ATOM 8808 N N . PRO B 1 532 ? 32.390 9.667 -3.264 1.00 30.83 524 PRO B N 1
ATOM 8809 C CA . PRO B 1 532 ? 33.383 8.903 -2.500 1.00 27.77 524 PRO B CA 1
ATOM 8810 C C . PRO B 1 532 ? 34.087 7.938 -3.433 1.00 29.73 524 PRO B C 1
ATOM 8811 O O . PRO B 1 532 ? 33.475 7.379 -4.346 1.00 27.92 524 PRO B O 1
ATOM 8815 N N . HIS B 1 533 ? 35.393 7.778 -3.230 1.00 28.32 525 HIS B N 1
ATOM 8816 C CA . HIS B 1 533 ? 36.159 6.857 -4.051 1.00 28.63 525 HIS B CA 1
ATOM 8817 C C . HIS B 1 533 ? 37.442 6.505 -3.317 1.00 29.11 525 HIS B C 1
ATOM 8818 O O . HIS B 1 533 ? 37.903 7.232 -2.431 1.00 29.24 525 HIS B O 1
ATOM 8825 N N . GLY B 1 534 ? 37.987 5.358 -3.681 1.00 28.84 526 GLY B N 1
ATOM 8826 C CA . GLY B 1 534 ? 39.251 4.900 -3.139 1.00 29.69 526 GLY B CA 1
ATOM 8827 C C . GLY B 1 534 ? 39.892 3.978 -4.147 1.00 33.72 526 GLY B C 1
ATOM 8828 O O . GLY B 1 534 ? 39.244 3.506 -5.090 1.00 30.79 526 GLY B O 1
ATOM 8829 N N . GLY B 1 535 ? 41.178 3.738 -3.956 1.00 34.77 527 GLY B N 1
ATOM 8830 C CA . GLY B 1 535 ? 41.894 2.950 -4.939 1.00 38.28 527 GLY B CA 1
ATOM 8831 C C . GLY B 1 535 ? 43.006 2.084 -4.388 1.00 34.01 527 GLY B C 1
ATOM 8832 O O . GLY B 1 535 ? 43.204 1.981 -3.173 1.00 32.40 527 GLY B O 1
ATOM 8833 N N . LEU B 1 536 ? 43.753 1.480 -5.303 1.00 34.68 528 LEU B N 1
ATOM 8834 C CA . LEU B 1 536 ? 44.844 0.573 -4.985 1.00 36.28 528 LEU B CA 1
ATOM 8835 C C . LEU B 1 536 ? 45.657 0.352 -6.257 1.00 41.46 528 LEU B C 1
ATOM 8836 O O . LEU B 1 536 ? 45.090 0.201 -7.341 1.00 37.32 528 LEU B O 1
ATOM 8841 N N . ALA B 1 537 ? 46.980 0.350 -6.120 1.00 35.13 529 ALA B N 1
ATOM 8842 C CA . ALA B 1 537 ? 47.864 0.050 -7.238 1.00 35.07 529 ALA B CA 1
ATOM 8843 C C . ALA B 1 537 ? 48.856 -0.997 -6.774 1.00 37.87 529 ALA B C 1
ATOM 8844 O O . ALA B 1 537 ? 49.437 -0.857 -5.692 1.00 32.93 529 ALA B O 1
ATOM 8846 N N . PHE B 1 538 ? 49.000 -2.055 -7.568 1.00 31.82 530 PHE B N 1
ATOM 8847 C CA A PHE B 1 538 ? 49.991 -3.107 -7.386 0.34 33.51 530 PHE B CA 1
ATOM 8848 C CA B PHE B 1 538 ? 50.011 -3.071 -7.345 0.66 33.85 530 PHE B CA 1
ATOM 8849 C C . PHE B 1 538 ? 51.228 -2.817 -8.225 1.00 33.68 530 PHE B C 1
ATOM 8850 O O . PHE B 1 538 ? 51.127 -2.278 -9.328 1.00 28.50 530 PHE B O 1
ATOM 8865 N N . GLY B 1 539 ? 52.392 -3.217 -7.718 1.00 32.12 531 GLY B N 1
ATOM 8866 C CA . GLY B 1 539 ? 53.577 -3.312 -8.553 1.00 28.91 531 GLY B CA 1
ATOM 8867 C C . GLY B 1 539 ? 53.518 -4.613 -9.347 1.00 30.98 531 GLY B C 1
ATOM 8868 O O . GLY B 1 539 ? 53.716 -5.693 -8.778 1.00 31.22 531 GLY B O 1
ATOM 8869 N N . PHE B 1 540 ? 53.227 -4.541 -10.652 1.00 27.53 532 PHE B N 1
ATOM 8870 C CA . PHE B 1 540 ? 53.006 -5.761 -11.425 1.00 28.63 532 PHE B CA 1
ATOM 8871 C C . PHE B 1 540 ? 54.296 -6.573 -11.596 1.00 27.22 532 PHE B C 1
ATOM 8872 O O . PHE B 1 540 ? 54.298 -7.802 -11.444 1.00 28.00 532 PHE B O 1
ATOM 8880 N N . ASP B 1 541 ? 55.396 -5.912 -11.931 1.00 29.01 533 ASP B N 1
ATOM 8881 C CA . ASP B 1 541 ? 56.678 -6.600 -12.066 1.00 31.12 533 ASP B CA 1
ATOM 8882 C C . ASP B 1 541 ? 57.010 -7.398 -10.809 1.00 30.21 533 ASP B C 1
ATOM 8883 O O . ASP B 1 541 ? 57.406 -8.571 -10.878 1.00 30.31 533 ASP B O 1
ATOM 8888 N N . ARG B 1 542 ? 56.834 -6.769 -9.643 1.00 31.01 534 ARG B N 1
ATOM 8889 C CA . ARG B 1 542 ? 57.124 -7.405 -8.364 1.00 32.37 534 ARG B CA 1
ATOM 8890 C C . ARG B 1 542 ? 56.146 -8.531 -8.048 1.00 34.89 534 ARG B C 1
ATOM 8891 O O . ARG B 1 542 ? 56.549 -9.597 -7.549 1.00 33.33 534 ARG B O 1
ATOM 8899 N N . LEU B 1 543 ? 54.856 -8.312 -8.320 1.00 35.47 535 LEU B N 1
ATOM 8900 C CA . LEU B 1 543 ? 53.851 -9.341 -8.069 1.00 34.25 535 LEU B CA 1
ATOM 8901 C C . LEU B 1 543 ? 54.146 -10.599 -8.879 1.00 30.18 535 LEU B C 1
ATOM 8902 O O . LEU B 1 543 ? 54.091 -11.720 -8.356 1.00 30.95 535 LEU B O 1
ATOM 8907 N N . VAL B 1 544 ? 54.466 -10.431 -10.164 1.00 28.80 536 VAL B N 1
ATOM 8908 C CA . VAL B 1 544 ? 54.800 -11.593 -10.982 1.00 28.93 536 VAL B CA 1
ATOM 8909 C C . VAL B 1 544 ? 56.039 -12.298 -10.418 1.00 33.63 536 VAL B C 1
ATOM 8910 O O . VAL B 1 544 ? 56.036 -13.521 -10.204 1.00 32.74 536 VAL B O 1
ATOM 8914 N N . ALA B 1 545 ? 57.104 -11.538 -10.133 1.00 29.75 537 ALA B N 1
ATOM 8915 C CA . ALA B 1 545 ? 58.306 -12.153 -9.554 1.00 35.38 537 ALA B CA 1
ATOM 8916 C C . ALA B 1 545 ? 57.983 -12.938 -8.281 1.00 32.85 537 ALA B C 1
ATOM 8917 O O . ALA B 1 545 ? 58.354 -14.110 -8.155 1.00 35.53 537 ALA B O 1
ATOM 8919 N N . VAL B 1 546 ? 57.240 -12.322 -7.350 1.00 30.43 538 VAL B N 1
ATOM 8920 C CA . VAL B 1 546 ? 56.954 -12.977 -6.074 1.00 30.64 538 VAL B CA 1
ATOM 8921 C C . VAL B 1 546 ? 56.126 -14.234 -6.285 1.00 30.81 538 VAL B C 1
ATOM 8922 O O . VAL B 1 546 ? 56.381 -15.270 -5.661 1.00 31.72 538 VAL B O 1
ATOM 8926 N N . LEU B 1 547 ? 55.119 -14.166 -7.159 1.00 30.62 539 LEU B N 1
ATOM 8927 C CA . LEU B 1 547 ? 54.296 -15.342 -7.424 1.00 32.46 539 LEU B CA 1
ATOM 8928 C C . LEU B 1 547 ? 55.116 -16.480 -8.022 1.00 35.04 539 LEU B C 1
ATOM 8929 O O . LEU B 1 547 ? 54.791 -17.657 -7.810 1.00 36.29 539 LEU B O 1
ATOM 8934 N N . ASP B 1 548 ? 56.187 -16.160 -8.741 1.00 31.73 540 ASP B N 1
ATOM 8935 C CA . ASP B 1 548 ? 57.072 -17.179 -9.285 1.00 30.64 540 ASP B CA 1
ATOM 8936 C C . ASP B 1 548 ? 58.186 -17.564 -8.314 1.00 36.96 540 ASP B C 1
ATOM 8937 O O . ASP B 1 548 ? 59.105 -18.289 -8.702 1.00 36.64 540 ASP B O 1
ATOM 8942 N N . GLY B 1 549 ? 58.117 -17.122 -7.059 1.00 34.95 541 GLY B N 1
ATOM 8943 C CA . GLY B 1 549 ? 59.140 -17.490 -6.094 1.00 39.46 541 GLY B CA 1
ATOM 8944 C C . GLY B 1 549 ? 60.462 -16.776 -6.242 1.00 38.08 541 GLY B C 1
ATOM 8945 O O . GLY B 1 549 ? 61.500 -17.312 -5.851 1.00 46.05 541 GLY B O 1
ATOM 8946 N N . ASN B 1 550 ? 60.465 -15.592 -6.824 1.00 37.35 542 ASN B N 1
ATOM 8947 C CA . ASN B 1 550 ? 61.683 -14.862 -7.129 1.00 43.92 542 ASN B CA 1
ATOM 8948 C C . ASN B 1 550 ? 61.586 -13.479 -6.503 1.00 42.89 542 ASN B C 1
ATOM 8949 O O . ASN B 1 550 ? 60.492 -12.944 -6.324 1.00 41.68 542 ASN B O 1
ATOM 8954 N N . GLU B 1 551 ? 62.740 -12.861 -6.260 1.00 47.57 543 GLU B N 1
ATOM 8955 C CA . GLU B 1 551 ? 62.783 -11.497 -5.756 1.00 46.55 543 GLU B CA 1
ATOM 8956 C C . GLU B 1 551 ? 63.571 -10.567 -6.667 1.00 46.88 543 GLU B C 1
ATOM 8957 O O . GLU B 1 551 ? 63.636 -9.363 -6.392 1.00 44.83 543 GLU B O 1
ATOM 8963 N N . VAL B 1 552 ? 64.061 -11.069 -7.801 1.00 52.30 544 VAL B N 1
ATOM 8964 C CA . VAL B 1 552 ? 64.681 -10.261 -8.843 1.00 49.48 544 VAL B CA 1
ATOM 8965 C C . VAL B 1 552 ? 63.665 -10.071 -9.964 1.00 44.85 544 VAL B C 1
ATOM 8966 O O . VAL B 1 552 ? 63.247 -11.044 -10.594 1.00 44.16 544 VAL B O 1
ATOM 8970 N N . ILE B 1 553 ? 63.290 -8.822 -10.249 1.00 45.30 545 ILE B N 1
ATOM 8971 C CA . ILE B 1 553 ? 62.291 -8.578 -11.288 1.00 45.45 545 ILE B CA 1
ATOM 8972 C C . ILE B 1 553 ? 62.903 -8.457 -12.678 1.00 50.74 545 ILE B C 1
ATOM 8973 O O . ILE B 1 553 ? 62.157 -8.475 -13.674 1.00 45.24 545 ILE B O 1
ATOM 8978 N N . ARG B 1 554 ? 64.233 -8.347 -12.781 1.00 46.69 546 ARG B N 1
ATOM 8979 C CA . ARG B 1 554 ? 64.874 -8.083 -14.065 1.00 47.00 546 ARG B CA 1
ATOM 8980 C C . ARG B 1 554 ? 64.444 -9.081 -15.129 1.00 39.80 546 ARG B C 1
ATOM 8981 O O . ARG B 1 554 ? 64.080 -8.693 -16.243 1.00 40.15 546 ARG B O 1
ATOM 8989 N N . ASP B 1 555 ? 64.487 -10.375 -14.824 1.00 43.92 547 ASP B N 1
ATOM 8990 C CA . ASP B 1 555 ? 64.198 -11.302 -15.910 1.00 42.15 547 ASP B CA 1
ATOM 8991 C C . ASP B 1 555 ? 62.711 -11.503 -16.127 1.00 39.72 547 ASP B C 1
ATOM 8992 O O . ASP B 1 555 ? 62.354 -12.317 -16.978 1.00 44.92 547 ASP B O 1
ATOM 8997 N N . TYR B 1 556 ? 61.827 -10.789 -15.421 1.00 35.94 548 TYR B N 1
ATOM 8998 C CA . TYR B 1 556 ? 60.429 -10.793 -15.850 1.00 35.19 548 TYR B CA 1
ATOM 8999 C C . TYR B 1 556 ? 60.123 -9.644 -16.799 1.00 35.27 548 TYR B C 1
ATOM 9000 O O . TYR B 1 556 ? 58.968 -9.478 -17.202 1.00 31.97 548 TYR B O 1
ATOM 9009 N N . ILE B 1 557 ? 61.135 -8.864 -17.184 1.00 32.96 549 ILE B N 1
ATOM 9010 C CA . ILE B 1 557 ? 60.984 -7.771 -18.137 1.00 31.34 549 ILE B CA 1
ATOM 9011 C C . ILE B 1 557 ? 61.698 -8.145 -19.430 1.00 34.53 549 ILE B C 1
ATOM 9012 O O . ILE B 1 557 ? 62.919 -8.384 -19.432 1.00 31.97 549 ILE B O 1
ATOM 9017 N N . ALA B 1 558 ? 60.951 -8.136 -20.537 1.00 29.91 550 ALA B N 1
ATOM 9018 C CA . ALA B 1 558 ? 61.499 -8.601 -21.812 1.00 34.02 550 ALA B CA 1
ATOM 9019 C C . ALA B 1 558 ? 62.774 -7.860 -22.183 1.00 32.59 550 ALA B C 1
ATOM 9020 O O . ALA B 1 558 ? 63.783 -8.477 -22.525 1.00 29.98 550 ALA B O 1
ATOM 9022 N N . PHE B 1 559 ? 62.746 -6.530 -22.135 1.00 32.47 551 PHE B N 1
ATOM 9023 C CA . PHE B 1 559 ? 63.867 -5.711 -22.586 1.00 34.41 551 PHE B CA 1
ATOM 9024 C C . PHE B 1 559 ? 64.170 -4.644 -21.537 1.00 36.87 551 PHE B C 1
ATOM 9025 O O . PHE B 1 559 ? 63.763 -3.480 -21.670 1.00 33.84 551 PHE B O 1
ATOM 9033 N N . PRO B 1 560 ? 64.893 -5.010 -20.478 1.00 34.12 552 PRO B N 1
ATOM 9034 C CA . PRO B 1 560 ? 65.147 -4.076 -19.374 1.00 34.77 552 PRO B CA 1
ATOM 9035 C C . PRO B 1 560 ? 66.260 -3.089 -19.706 1.00 38.24 552 PRO B C 1
ATOM 9036 O O . PRO B 1 560 ? 66.975 -3.210 -20.704 1.00 34.76 552 PRO B O 1
ATOM 9040 N N . LYS B 1 561 ? 66.413 -2.109 -18.822 1.00 34.65 553 LYS B N 1
ATOM 9041 C CA . LYS B 1 561 ? 67.505 -1.156 -18.902 1.00 36.19 553 LYS B CA 1
ATOM 9042 C C . LYS B 1 561 ? 68.497 -1.408 -17.768 1.00 38.44 553 LYS B C 1
ATOM 9043 O O . LYS B 1 561 ? 68.188 -2.091 -16.791 1.00 37.01 553 LYS B O 1
ATOM 9049 N N . ASN B 1 562 ? 69.699 -0.849 -17.909 1.00 37.64 554 ASN B N 1
ATOM 9050 C CA . ASN B 1 562 ? 70.738 -0.992 -16.902 1.00 41.39 554 ASN B CA 1
ATOM 9051 C C . ASN B 1 562 ? 70.588 0.107 -15.849 1.00 46.47 554 ASN B C 1
ATOM 9052 O O . ASN B 1 562 ? 69.645 0.905 -15.872 1.00 45.45 554 ASN B O 1
ATOM 9057 N N . ASN B 1 563 ? 71.520 0.131 -14.893 1.00 44.84 555 ASN B N 1
ATOM 9058 C CA . ASN B 1 563 ? 71.429 1.053 -13.763 1.00 54.36 555 ASN B CA 1
ATOM 9059 C C . ASN B 1 563 ? 71.552 2.519 -14.175 1.00 54.62 555 ASN B C 1
ATOM 9060 O O . ASN B 1 563 ? 71.178 3.397 -13.393 1.00 60.44 555 ASN B O 1
ATOM 9062 N N . SER B 1 564 ? 72.030 2.815 -15.386 1.00 48.30 556 SER B N 1
ATOM 9063 C CA . SER B 1 564 ? 72.107 4.192 -15.868 1.00 45.46 556 SER B CA 1
ATOM 9064 C C . SER B 1 564 ? 70.948 4.546 -16.781 1.00 49.23 556 SER B C 1
ATOM 9065 O O . SER B 1 564 ? 70.991 5.584 -17.455 1.00 49.86 556 SER B O 1
ATOM 9068 N N . GLY B 1 565 ? 69.945 3.680 -16.866 1.00 43.27 557 GLY B N 1
ATOM 9069 C CA . GLY B 1 565 ? 68.812 3.953 -17.714 1.00 38.39 557 GLY B CA 1
ATOM 9070 C C . GLY B 1 565 ? 69.028 3.665 -19.175 1.00 42.27 557 GLY B C 1
ATOM 9071 O O . GLY B 1 565 ? 68.215 4.100 -19.997 1.00 45.75 557 GLY B O 1
ATOM 9072 N N . ARG B 1 566 ? 70.088 2.962 -19.549 1.00 37.61 558 ARG B N 1
ATOM 9073 C CA . ARG B 1 566 ? 70.297 2.729 -20.969 1.00 38.54 558 ARG B CA 1
ATOM 9074 C C . ARG B 1 566 ? 69.984 1.284 -21.355 1.00 35.98 558 ARG B C 1
ATOM 9075 O O . ARG B 1 566 ? 70.128 0.349 -20.562 1.00 37.36 558 ARG B O 1
ATOM 9083 N N . ASP B 1 567 ? 69.439 1.127 -22.558 1.00 33.27 559 ASP B N 1
ATOM 9084 C CA . ASP B 1 567 ? 69.213 -0.196 -23.118 1.00 32.33 559 ASP B CA 1
ATOM 9085 C C . ASP B 1 567 ? 70.485 -0.604 -23.844 1.00 35.97 559 ASP B C 1
ATOM 9086 O O . ASP B 1 567 ? 70.823 -0.024 -24.877 1.00 42.05 559 ASP B O 1
ATOM 9091 N N . VAL B 1 568 ? 71.227 -1.558 -23.283 1.00 32.30 560 VAL B N 1
ATOM 9092 C CA . VAL B 1 568 ? 72.515 -1.885 -23.896 1.00 38.62 560 VAL B CA 1
ATOM 9093 C C . VAL B 1 568 ? 72.359 -2.717 -25.158 1.00 37.31 560 VAL B C 1
ATOM 9094 O O . VAL B 1 568 ? 73.325 -2.890 -25.902 1.00 38.44 560 VAL B O 1
ATOM 9098 N N . MET B 1 569 ? 71.154 -3.188 -25.460 1.00 36.86 561 MET B N 1
ATOM 9099 C CA . MET B 1 569 ? 70.978 -3.972 -26.674 1.00 37.54 561 MET B CA 1
ATOM 9100 C C . MET B 1 569 ? 70.870 -3.068 -27.895 1.00 37.92 561 MET B C 1
ATOM 9101 O O . MET B 1 569 ? 71.530 -3.318 -28.909 1.00 44.68 561 MET B O 1
ATOM 9106 N N . ILE B 1 570 ? 70.084 -1.991 -27.800 1.00 37.74 562 ILE B N 1
ATOM 9107 C CA . ILE B 1 570 ? 69.919 -1.045 -28.906 1.00 40.24 562 ILE B CA 1
ATOM 9108 C C . ILE B 1 570 ? 70.705 0.237 -28.708 1.00 41.24 562 ILE B C 1
ATOM 9109 O O . ILE B 1 570 ? 70.703 1.095 -29.606 1.00 45.26 562 ILE B O 1
ATOM 9114 N N . ASP B 1 571 ? 71.347 0.414 -27.560 1.00 38.93 563 ASP B N 1
ATOM 9115 C CA . ASP B 1 571 ? 72.150 1.597 -27.265 1.00 36.87 563 ASP B CA 1
ATOM 9116 C C . ASP B 1 571 ? 71.318 2.884 -27.323 1.00 41.77 563 ASP B C 1
ATOM 9117 O O . ASP B 1 571 ? 71.592 3.813 -28.086 1.00 44.31 563 ASP B O 1
ATOM 9122 N N . ALA B 1 572 ? 70.297 2.931 -26.477 1.00 37.21 564 ALA B N 1
ATOM 9123 C CA . ALA B 1 572 ? 69.528 4.131 -26.223 1.00 40.15 564 ALA B CA 1
ATOM 9124 C C . ALA B 1 572 ? 69.690 4.513 -24.756 1.00 39.01 564 ALA B C 1
ATOM 9125 O O . ALA B 1 572 ? 69.820 3.628 -23.905 1.00 37.96 564 ALA B O 1
ATOM 9127 N N . PRO B 1 573 ? 69.678 5.813 -24.411 1.00 38.76 565 PRO B N 1
ATOM 9128 C CA . PRO B 1 573 ? 69.495 6.997 -25.256 1.00 39.49 565 PRO B CA 1
ATOM 9129 C C . PRO B 1 573 ? 70.742 7.314 -26.074 1.00 41.34 565 PRO B C 1
ATOM 9130 O O . PRO B 1 573 ? 71.807 6.734 -25.849 1.00 40.12 565 PRO B O 1
ATOM 9134 N N . ALA B 1 574 ? 70.593 8.201 -27.046 1.00 39.79 566 ALA B N 1
ATOM 9135 C CA . ALA B 1 574 ? 71.700 8.633 -27.884 1.00 45.47 566 ALA B CA 1
ATOM 9136 C C . ALA B 1 574 ? 71.353 10.007 -28.429 1.00 45.34 566 ALA B C 1
ATOM 9137 O O . ALA B 1 574 ? 70.197 10.437 -28.391 1.00 37.58 566 ALA B O 1
ATOM 9139 N N . SER B 1 575 ? 72.348 10.641 -29.036 1.00 45.04 567 SER B N 1
ATOM 9140 C CA . SER B 1 575 ? 72.172 11.964 -29.612 1.00 40.21 567 SER B CA 1
ATOM 9141 C C . SER B 1 575 ? 71.245 11.902 -30.815 1.00 38.74 567 SER B C 1
ATOM 9142 O O . SER B 1 575 ? 71.110 10.865 -31.471 1.00 44.09 567 SER B O 1
ATOM 9145 N N . ILE B 1 576 ? 70.540 13.003 -31.053 1.00 43.10 568 ILE B N 1
ATOM 9146 C CA . ILE B 1 576 ? 69.644 13.131 -32.190 1.00 42.05 568 ILE B CA 1
ATOM 9147 C C . ILE B 1 576 ? 70.214 14.171 -33.162 1.00 42.73 568 ILE B C 1
ATOM 9148 O O . ILE B 1 576 ? 71.176 14.866 -32.863 1.00 41.68 568 ILE B O 1
ATOM 9153 N N . ALA B 1 577 ? 69.585 14.291 -34.327 1.00 42.39 569 ALA B N 1
ATOM 9154 C CA . ALA B 1 577 ? 70.100 15.174 -35.364 1.00 43.04 569 ALA B CA 1
ATOM 9155 C C . ALA B 1 577 ? 69.871 16.641 -35.025 1.00 43.91 569 ALA B C 1
ATOM 9156 O O . ALA B 1 577 ? 68.884 17.017 -34.375 1.00 41.02 569 ALA B O 1
ATOM 9158 N N . ASN B 1 578 ? 70.795 17.475 -35.505 1.00 41.74 570 ASN B N 1
ATOM 9159 C CA . ASN B 1 578 ? 70.677 18.916 -35.319 1.00 45.54 570 ASN B CA 1
ATOM 9160 C C . ASN B 1 578 ? 69.375 19.435 -35.910 1.00 45.50 570 ASN B C 1
ATOM 9161 O O . ASN B 1 578 ? 68.777 20.375 -35.371 1.00 46.22 570 ASN B O 1
ATOM 9166 N N . GLU B 1 579 ? 68.919 18.829 -37.007 1.00 42.44 571 GLU B N 1
ATOM 9167 C CA . GLU B 1 579 ? 67.658 19.228 -37.615 1.00 42.86 571 GLU B CA 1
ATOM 9168 C C . GLU B 1 579 ? 66.479 19.005 -36.667 1.00 43.91 571 GLU B C 1
ATOM 9169 O O . GLU B 1 579 ? 65.520 19.784 -36.691 1.00 44.47 571 GLU B O 1
ATOM 9175 N N . GLN B 1 580 ? 66.529 17.957 -35.831 1.00 40.57 572 GLN B N 1
ATOM 9176 C CA . GLN B 1 580 ? 65.461 17.719 -34.852 1.00 42.69 572 GLN B CA 1
ATOM 9177 C C . GLN B 1 580 ? 65.505 18.734 -33.711 1.00 40.38 572 GLN B C 1
ATOM 9178 O O . GLN B 1 580 ? 64.467 19.280 -33.314 1.00 43.75 572 GLN B O 1
ATOM 9184 N N . LEU B 1 581 ? 66.689 18.957 -33.135 1.00 40.03 573 LEU B N 1
ATOM 9185 C CA . LEU B 1 581 ? 66.825 19.969 -32.093 1.00 40.89 573 LEU B CA 1
ATOM 9186 C C . LEU B 1 581 ? 66.313 21.319 -32.574 1.00 46.14 573 LEU B C 1
ATOM 9187 O O . LEU B 1 581 ? 65.571 22.000 -31.853 1.00 41.82 573 LEU B O 1
ATOM 9192 N N . ASP B 1 582 ? 66.668 21.704 -33.811 1.00 42.27 574 ASP B N 1
ATOM 9193 C CA . ASP B 1 582 ? 66.271 23.011 -34.327 1.00 39.87 574 ASP B CA 1
ATOM 9194 C C . ASP B 1 582 ? 64.756 23.129 -34.425 1.00 45.55 574 ASP B C 1
ATOM 9195 O O . ASP B 1 582 ? 64.179 24.128 -33.985 1.00 43.76 574 ASP B O 1
ATOM 9200 N N . GLU B 1 583 ? 64.088 22.119 -34.998 1.00 42.57 575 GLU B N 1
ATOM 9201 C CA . GLU B 1 583 ? 62.629 22.198 -35.106 1.00 46.53 575 GLU B CA 1
ATOM 9202 C C . GLU B 1 583 ? 61.951 22.134 -33.737 1.00 43.58 575 GLU B C 1
ATOM 9203 O O . GLU B 1 583 ? 60.796 22.561 -33.608 1.00 41.63 575 GLU B O 1
ATOM 9209 N N . LEU B 1 584 ? 62.639 21.637 -32.712 1.00 43.70 576 LEU B N 1
ATOM 9210 C CA . LEU B 1 584 ? 62.120 21.694 -31.348 1.00 44.58 576 LEU B CA 1
ATOM 9211 C C . LEU B 1 584 ? 62.573 22.947 -30.593 1.00 47.75 576 LEU B C 1
ATOM 9212 O O . LEU B 1 584 ? 62.201 23.121 -29.422 1.00 43.80 576 LEU B O 1
ATOM 9217 N N . ALA B 1 585 ? 63.379 23.805 -31.227 1.00 41.23 577 ALA B N 1
ATOM 9218 C CA . ALA B 1 585 ? 63.884 25.031 -30.612 1.00 48.85 577 ALA B CA 1
ATOM 9219 C C . ALA B 1 585 ? 64.690 24.719 -29.348 1.00 52.16 577 ALA B C 1
ATOM 9220 O O . ALA B 1 585 ? 64.570 25.393 -28.322 1.00 51.25 577 ALA B O 1
ATOM 9222 N N . LEU B 1 586 ? 65.531 23.695 -29.422 1.00 45.54 578 LEU B N 1
ATOM 9223 C CA . LEU B 1 586 ? 66.336 23.260 -28.291 1.00 47.13 578 LEU B CA 1
ATOM 9224 C C . LEU B 1 586 ? 67.805 23.333 -28.654 1.00 49.20 578 LEU B C 1
ATOM 9225 O O . LEU B 1 586 ? 68.184 23.028 -29.787 1.00 43.91 578 LEU B O 1
ATOM 9230 N N . THR B 1 587 ? 68.619 23.716 -27.675 1.00 48.14 579 THR B N 1
ATOM 9231 C CA . THR B 1 587 ? 70.067 23.674 -27.776 1.00 47.01 579 THR B CA 1
ATOM 9232 C C . THR B 1 587 ? 70.626 22.991 -26.534 1.00 48.21 579 THR B C 1
ATOM 9233 O O . THR B 1 587 ? 70.161 23.242 -25.421 1.00 49.34 579 THR B O 1
ATOM 9237 N N . ILE B 1 588 ? 71.603 22.103 -26.735 1.00 48.52 580 ILE B N 1
ATOM 9238 C CA . ILE B 1 588 ? 72.284 21.458 -25.617 1.00 52.11 580 ILE B CA 1
ATOM 9239 C C . ILE B 1 588 ? 73.219 22.464 -24.963 1.00 53.23 580 ILE B C 1
ATOM 9240 O O . ILE B 1 588 ? 73.999 23.138 -25.649 1.00 55.88 580 ILE B O 1
ATOM 9245 N N . ASN B 1 589 ? 73.154 22.563 -23.638 1.00 54.77 581 ASN B N 1
ATOM 9246 C CA . ASN B 1 589 ? 74.041 23.443 -22.880 1.00 57.55 581 ASN B CA 1
ATOM 9247 C C . ASN B 1 589 ? 75.437 22.844 -22.876 1.00 66.39 581 ASN B C 1
ATOM 9248 O O . ASN B 1 589 ? 75.653 21.760 -22.322 1.00 65.67 581 ASN B O 1
ATOM 9253 N N . ILE B 1 590 ? 76.379 23.547 -23.493 1.00 69.46 582 ILE B N 1
ATOM 9254 C CA . ILE B 1 590 ? 77.746 23.067 -23.620 1.00 78.33 582 ILE B CA 1
ATOM 9255 C C . ILE B 1 590 ? 78.564 23.526 -22.419 1.00 85.68 582 ILE B C 1
ATOM 9256 O O . ILE B 1 590 ? 78.672 22.808 -21.423 1.00 92.55 582 ILE B O 1
ATOM 9258 N N . MET C 1 9 ? 91.959 5.737 74.805 1.00 91.21 1 MET C N 1
ATOM 9259 C CA . MET C 1 9 ? 91.714 5.208 73.467 1.00 95.74 1 MET C CA 1
ATOM 9260 C C . MET C 1 9 ? 90.477 5.844 72.841 1.00 101.82 1 MET C C 1
ATOM 9261 O O . MET C 1 9 ? 89.435 5.955 73.486 1.00 97.69 1 MET C O 1
ATOM 9263 N N . PHE C 1 10 ? 90.608 6.268 71.579 1.00 109.06 2 PHE C N 1
ATOM 9264 C CA . PHE C 1 10 ? 89.516 6.911 70.853 1.00 108.47 2 PHE C CA 1
ATOM 9265 C C . PHE C 1 10 ? 88.661 5.936 70.054 1.00 107.06 2 PHE C C 1
ATOM 9266 O O . PHE C 1 10 ? 87.480 6.220 69.812 1.00 106.01 2 PHE C O 1
ATOM 9274 N N . ARG C 1 11 ? 89.223 4.809 69.620 1.00 104.76 3 ARG C N 1
ATOM 9275 C CA . ARG C 1 11 ? 88.453 3.857 68.830 1.00 106.21 3 ARG C CA 1
ATOM 9276 C C . ARG C 1 11 ? 89.130 2.494 68.851 1.00 108.80 3 ARG C C 1
ATOM 9277 O O . ARG C 1 11 ? 90.360 2.389 68.899 1.00 98.79 3 ARG C O 1
ATOM 9285 N N . THR C 1 12 ? 88.302 1.449 68.805 1.00 115.59 4 THR C N 1
ATOM 9286 C CA . THR C 1 12 ? 88.780 0.091 68.589 1.00 117.85 4 THR C CA 1
ATOM 9287 C C . THR C 1 12 ? 88.739 -0.320 67.124 1.00 118.49 4 THR C C 1
ATOM 9288 O O . THR C 1 12 ? 89.422 -1.279 66.744 1.00 119.27 4 THR C O 1
ATOM 9292 N N . HIS C 1 13 ? 87.954 0.375 66.299 1.00 111.73 5 HIS C N 1
ATOM 9293 C CA . HIS C 1 13 ? 87.801 0.031 64.892 1.00 106.34 5 HIS C CA 1
ATOM 9294 C C . HIS C 1 13 ? 87.559 1.292 64.077 1.00 100.93 5 HIS C C 1
ATOM 9295 O O . HIS C 1 13 ? 87.219 2.354 64.607 1.00 97.52 5 HIS C O 1
ATOM 9302 N N . THR C 1 14 ? 87.729 1.150 62.767 1.00 92.71 6 THR C N 1
ATOM 9303 C CA . THR C 1 14 ? 87.242 2.152 61.841 1.00 97.07 6 THR C CA 1
ATOM 9304 C C . THR C 1 14 ? 85.738 1.964 61.653 1.00 99.41 6 THR C C 1
ATOM 9305 O O . THR C 1 14 ? 85.164 0.944 62.044 1.00 98.67 6 THR C O 1
ATOM 9309 N N . ASN C 1 15 ? 85.096 2.950 61.030 1.00 97.64 7 ASN C N 1
ATOM 9310 C CA . ASN C 1 15 ? 83.652 2.892 60.816 1.00 102.52 7 ASN C CA 1
ATOM 9311 C C . ASN C 1 15 ? 83.266 2.074 59.585 1.00 100.54 7 ASN C C 1
ATOM 9312 O O . ASN C 1 15 ? 82.089 2.057 59.216 1.00 98.02 7 ASN C O 1
ATOM 9317 N N . GLY C 1 16 ? 84.227 1.391 58.962 1.00 103.83 8 GLY C N 1
ATOM 9318 C CA . GLY C 1 16 ? 83.968 0.530 57.824 1.00 107.64 8 GLY C CA 1
ATOM 9319 C C . GLY C 1 16 ? 84.433 -0.906 57.979 1.00 110.09 8 GLY C C 1
ATOM 9320 O O . GLY C 1 16 ? 84.345 -1.688 57.028 1.00 111.21 8 GLY C O 1
ATOM 9321 N N . GLU C 1 17 ? 84.913 -1.281 59.167 1.00 117.37 9 GLU C N 1
ATOM 9322 C CA . GLU C 1 17 ? 85.573 -2.568 59.350 1.00 121.06 9 GLU C CA 1
ATOM 9323 C C . GLU C 1 17 ? 84.683 -3.626 59.994 1.00 129.95 9 GLU C C 1
ATOM 9324 O O . GLU C 1 17 ? 85.033 -4.811 59.952 1.00 133.91 9 GLU C O 1
ATOM 9326 N N . LEU C 1 18 ? 83.563 -3.237 60.596 1.00 121.47 10 LEU C N 1
ATOM 9327 C CA . LEU C 1 18 ? 82.654 -4.196 61.215 1.00 120.14 10 LEU C CA 1
ATOM 9328 C C . LEU C 1 18 ? 81.826 -4.922 60.156 1.00 119.68 10 LEU C C 1
ATOM 9329 O O . LEU C 1 18 ? 81.263 -4.297 59.257 1.00 119.63 10 LEU C O 1
ATOM 9331 N N . GLU C 1 25 ? 80.405 -8.089 69.986 1.00 133.06 17 GLU C N 1
ATOM 9332 C CA . GLU C 1 25 ? 81.548 -7.552 70.719 1.00 135.05 17 GLU C CA 1
ATOM 9333 C C . GLU C 1 25 ? 81.362 -6.088 71.110 1.00 129.24 17 GLU C C 1
ATOM 9334 O O . GLU C 1 25 ? 80.656 -5.335 70.441 1.00 126.94 17 GLU C O 1
ATOM 9340 N N . GLU C 1 26 ? 81.999 -5.706 72.216 1.00 131.15 18 GLU C N 1
ATOM 9341 C CA . GLU C 1 26 ? 82.055 -4.312 72.637 1.00 129.73 18 GLU C CA 1
ATOM 9342 C C . GLU C 1 26 ? 83.140 -3.574 71.867 1.00 124.05 18 GLU C C 1
ATOM 9343 O O . GLU C 1 26 ? 84.299 -3.999 71.836 1.00 123.77 18 GLU C O 1
ATOM 9349 N N . VAL C 1 27 ? 82.757 -2.468 71.237 1.00 121.25 19 VAL C N 1
ATOM 9350 C CA . VAL C 1 27 ? 83.655 -1.688 70.403 1.00 115.87 19 VAL C CA 1
ATOM 9351 C C . VAL C 1 27 ? 83.541 -0.220 70.792 1.00 113.45 19 VAL C C 1
ATOM 9352 O O . VAL C 1 27 ? 82.622 0.194 71.503 1.00 114.80 19 VAL C O 1
ATOM 9354 N N . THR C 1 28 ? 84.520 0.561 70.336 1.00 108.54 20 THR C N 1
ATOM 9355 C CA . THR C 1 28 ? 84.522 2.010 70.482 1.00 102.95 20 THR C CA 1
ATOM 9356 C C . THR C 1 28 ? 84.817 2.636 69.128 1.00 101.75 20 THR C C 1
ATOM 9357 O O . THR C 1 28 ? 85.736 2.204 68.427 1.00 102.43 20 THR C O 1
ATOM 9361 N N . LEU C 1 29 ? 84.021 3.629 68.753 1.00 102.44 21 LEU C N 1
ATOM 9362 C CA . LEU C 1 29 ? 84.139 4.288 67.463 1.00 93.76 21 LEU C CA 1
ATOM 9363 C C . LEU C 1 29 ? 84.047 5.792 67.657 1.00 90.63 21 LEU C C 1
ATOM 9364 O O . LEU C 1 29 ? 83.384 6.278 68.578 1.00 96.76 21 LEU C O 1
ATOM 9366 N N . SER C 1 30 ? 84.728 6.525 66.785 1.00 85.69 22 SER C N 1
ATOM 9367 C CA . SER C 1 30 ? 84.644 7.975 66.755 1.00 87.41 22 SER C CA 1
ATOM 9368 C C . SER C 1 30 ? 84.483 8.407 65.305 1.00 89.99 22 SER C C 1
ATOM 9369 O O . SER C 1 30 ? 84.838 7.676 64.377 1.00 82.42 22 SER C O 1
ATOM 9372 N N . GLY C 1 31 ? 83.910 9.588 65.110 1.00 88.79 23 GLY C N 1
ATOM 9373 C CA . GLY C 1 31 ? 83.760 10.086 63.758 1.00 90.74 23 GLY C CA 1
ATOM 9374 C C . GLY C 1 31 ? 82.790 11.247 63.683 1.00 89.22 23 GLY C C 1
ATOM 9375 O O . GLY C 1 31 ? 82.445 11.860 64.695 1.00 86.08 23 GLY C O 1
ATOM 9376 N N . TRP C 1 32 ? 82.352 11.519 62.455 1.00 89.98 24 TRP C N 1
ATOM 9377 C CA . TRP C 1 32 ? 81.478 12.638 62.142 1.00 91.10 24 TRP C CA 1
ATOM 9378 C C . TRP C 1 32 ? 80.048 12.135 61.965 1.00 95.10 24 TRP C C 1
ATOM 9379 O O . TRP C 1 32 ? 79.821 11.043 61.435 1.00 95.24 24 TRP C O 1
ATOM 9390 N N . VAL C 1 33 ? 79.089 12.931 62.435 1.00 92.45 25 VAL C N 1
ATOM 9391 C CA . VAL C 1 33 ? 77.669 12.605 62.323 1.00 91.01 25 VAL C CA 1
ATOM 9392 C C . VAL C 1 33 ? 77.243 12.910 60.888 1.00 92.56 25 VAL C C 1
ATOM 9393 O O . VAL C 1 33 ? 77.067 14.070 60.512 1.00 91.50 25 VAL C O 1
ATOM 9397 N N . GLN C 1 34 ? 77.082 11.858 60.079 1.00 95.70 26 GLN C N 1
ATOM 9398 C CA . GLN C 1 34 ? 76.746 12.010 58.663 1.00 96.60 26 GLN C CA 1
ATOM 9399 C C . GLN C 1 34 ? 75.253 12.256 58.447 1.00 96.12 26 GLN C C 1
ATOM 9400 O O . GLN C 1 34 ? 74.862 13.145 57.681 1.00 91.18 26 GLN C O 1
ATOM 9406 N N . THR C 1 35 ? 74.406 11.466 59.097 1.00 93.65 27 THR C N 1
ATOM 9407 C CA . THR C 1 35 ? 72.965 11.550 58.916 1.00 97.83 27 THR C CA 1
ATOM 9408 C C . THR C 1 35 ? 72.300 11.298 60.262 1.00 100.45 27 THR C C 1
ATOM 9409 O O . THR C 1 35 ? 72.844 10.586 61.111 1.00 99.25 27 THR C O 1
ATOM 9413 N N . ILE C 1 36 ? 71.147 11.927 60.479 1.00 99.35 28 ILE C N 1
ATOM 9414 C CA . ILE C 1 36 ? 70.349 11.678 61.675 1.00 105.03 28 ILE C CA 1
ATOM 9415 C C . ILE C 1 36 ? 68.921 11.341 61.264 1.00 103.37 28 ILE C C 1
ATOM 9416 O O . ILE C 1 36 ? 68.300 12.080 60.490 1.00 98.07 28 ILE C O 1
ATOM 9421 N N . ARG C 1 37 ? 68.409 10.220 61.777 1.00 110.48 29 ARG C N 1
ATOM 9422 C CA . ARG C 1 37 ? 67.001 9.856 61.650 1.00 111.02 29 ARG C CA 1
ATOM 9423 C C . ARG C 1 37 ? 66.466 9.624 63.059 1.00 114.78 29 ARG C C 1
ATOM 9424 O O . ARG C 1 37 ? 66.841 8.649 63.720 1.00 117.85 29 ARG C O 1
ATOM 9426 N N . ASP C 1 38 ? 65.580 10.513 63.507 1.00 117.69 30 ASP C N 1
ATOM 9427 C CA . ASP C 1 38 ? 64.999 10.477 64.846 1.00 122.28 30 ASP C CA 1
ATOM 9428 C C . ASP C 1 38 ? 63.501 10.248 64.718 1.00 124.65 30 ASP C C 1
ATOM 9429 O O . ASP C 1 38 ? 62.801 11.045 64.083 1.00 119.65 30 ASP C O 1
ATOM 9431 N N . LYS C 1 39 ? 63.014 9.165 65.312 1.00 127.88 31 LYS C N 1
ATOM 9432 C CA . LYS C 1 39 ? 61.583 8.898 65.340 1.00 126.04 31 LYS C CA 1
ATOM 9433 C C . LYS C 1 39 ? 61.095 8.777 66.780 1.00 124.82 31 LYS C C 1
ATOM 9434 O O . LYS C 1 39 ? 60.247 7.941 67.094 1.00 126.98 31 LYS C O 1
ATOM 9436 N N . ILE C 1 43 ? 66.659 7.034 68.310 1.00 134.25 35 ILE C N 1
ATOM 9437 C CA . ILE C 1 43 ? 67.421 7.826 67.351 1.00 133.69 35 ILE C CA 1
ATOM 9438 C C . ILE C 1 43 ? 68.473 6.979 66.642 1.00 131.85 35 ILE C C 1
ATOM 9439 O O . ILE C 1 43 ? 69.268 6.287 67.281 1.00 127.75 35 ILE C O 1
ATOM 9444 N N . TRP C 1 44 ? 68.482 7.064 65.315 1.00 133.43 36 TRP C N 1
ATOM 9445 C CA . TRP C 1 44 ? 69.474 6.414 64.469 1.00 130.60 36 TRP C CA 1
ATOM 9446 C C . TRP C 1 44 ? 70.413 7.462 63.885 1.00 119.44 36 TRP C C 1
ATOM 9447 O O . TRP C 1 44 ? 69.963 8.488 63.367 1.00 118.12 36 TRP C O 1
ATOM 9458 N N . ILE C 1 45 ? 71.716 7.196 63.966 1.00 117.96 37 ILE C N 1
ATOM 9459 C CA . ILE C 1 45 ? 72.747 8.105 63.472 1.00 111.66 37 ILE C CA 1
ATOM 9460 C C . ILE C 1 45 ? 73.789 7.293 62.714 1.00 111.37 37 ILE C C 1
ATOM 9461 O O . ILE C 1 45 ? 74.263 6.263 63.209 1.00 106.12 37 ILE C O 1
ATOM 9463 N N . ASP C 1 46 ? 74.129 7.744 61.505 1.00 112.51 38 ASP C N 1
ATOM 9464 C CA . ASP C 1 46 ? 75.231 7.183 60.725 1.00 110.29 38 ASP C CA 1
ATOM 9465 C C . ASP C 1 46 ? 76.537 7.891 61.093 1.00 104.28 38 ASP C C 1
ATOM 9466 O O . ASP C 1 46 ? 76.715 9.077 60.798 1.00 100.86 38 ASP C O 1
ATOM 9471 N N . LEU C 1 47 ? 77.446 7.169 61.746 1.00 106.20 39 LEU C N 1
ATOM 9472 C CA . LEU C 1 47 ? 78.750 7.706 62.116 1.00 105.31 39 LEU C CA 1
ATOM 9473 C C . LEU C 1 47 ? 79.747 7.386 61.009 1.00 107.37 39 LEU C C 1
ATOM 9474 O O . LEU C 1 47 ? 79.838 6.239 60.559 1.00 104.23 39 LEU C O 1
ATOM 9476 N N . ARG C 1 48 ? 80.491 8.400 60.571 1.00 110.44 40 ARG C N 1
ATOM 9477 C CA . ARG C 1 48 ? 81.339 8.298 59.392 1.00 111.47 40 ARG C CA 1
ATOM 9478 C C . ARG C 1 48 ? 82.811 8.535 59.722 1.00 107.72 40 ARG C C 1
ATOM 9479 O O . ARG C 1 48 ? 83.157 9.301 60.629 1.00 103.64 40 ARG C O 1
ATOM 9487 N N . ASP C 1 49 ? 83.672 7.844 58.978 1.00 103.41 41 ASP C N 1
ATOM 9488 C CA . ASP C 1 49 ? 85.083 8.187 58.874 1.00 102.57 41 ASP C CA 1
ATOM 9489 C C . ASP C 1 49 ? 85.531 7.929 57.436 1.00 104.23 41 ASP C C 1
ATOM 9490 O O . ASP C 1 49 ? 84.711 7.698 56.540 1.00 99.24 41 ASP C O 1
ATOM 9495 N N . ARG C 1 50 ? 86.850 8.010 57.222 1.00 102.71 42 ARG C N 1
ATOM 9496 C CA . ARG C 1 50 ? 87.431 7.831 55.892 1.00 102.15 42 ARG C CA 1
ATOM 9497 C C . ARG C 1 50 ? 87.146 6.448 55.316 1.00 101.51 42 ARG C C 1
ATOM 9498 O O . ARG C 1 50 ? 87.111 6.285 54.091 1.00 99.09 42 ARG C O 1
ATOM 9506 N N . TYR C 1 51 ? 86.950 5.447 56.175 1.00 104.91 43 TYR C N 1
ATOM 9507 C CA . TYR C 1 51 ? 86.874 4.051 55.765 1.00 104.81 43 TYR C CA 1
ATOM 9508 C C . TYR C 1 51 ? 85.456 3.589 55.453 1.00 106.39 43 TYR C C 1
ATOM 9509 O O . TYR C 1 51 ? 85.289 2.521 54.858 1.00 100.82 43 TYR C O 1
ATOM 9518 N N . GLY C 1 52 ? 84.444 4.346 55.849 1.00 112.31 44 GLY C N 1
ATOM 9519 C CA . GLY C 1 52 ? 83.072 4.006 55.541 1.00 120.41 44 GLY C CA 1
ATOM 9520 C C . GLY C 1 52 ? 82.134 4.569 56.589 1.00 124.04 44 GLY C C 1
ATOM 9521 O O . GLY C 1 52 ? 82.527 5.363 57.438 1.00 129.27 44 GLY C O 1
ATOM 9522 N N . ILE C 1 53 ? 80.882 4.119 56.519 1.00 110.63 45 ILE C N 1
ATOM 9523 C CA . ILE C 1 53 ? 79.814 4.586 57.395 1.00 106.13 45 ILE C CA 1
ATOM 9524 C C . ILE C 1 53 ? 79.295 3.387 58.180 1.00 108.90 45 ILE C C 1
ATOM 9525 O O . ILE C 1 53 ? 78.999 2.337 57.595 1.00 106.07 45 ILE C O 1
ATOM 9530 N N . THR C 1 54 ? 79.170 3.550 59.498 1.00 101.78 46 THR C N 1
ATOM 9531 C CA . THR C 1 54 ? 78.608 2.537 60.380 1.00 99.16 46 THR C CA 1
ATOM 9532 C C . THR C 1 54 ? 77.405 3.118 61.109 1.00 105.52 46 THR C C 1
ATOM 9533 O O . THR C 1 54 ? 77.462 4.241 61.620 1.00 106.61 46 THR C O 1
ATOM 9535 N N . GLN C 1 55 ? 76.324 2.341 61.173 1.00 101.53 47 GLN C N 1
ATOM 9536 C CA . GLN C 1 55 ? 75.075 2.819 61.755 1.00 107.11 47 GLN C CA 1
ATOM 9537 C C . GLN C 1 55 ? 75.079 2.677 63.272 1.00 107.98 47 GLN C C 1
ATOM 9538 O O . GLN C 1 55 ? 75.467 1.634 63.807 1.00 106.60 47 GLN C O 1
ATOM 9540 N N . LEU C 1 56 ? 74.663 3.740 63.961 1.00 132.75 48 LEU C N 1
ATOM 9541 C CA . LEU C 1 56 ? 74.473 3.739 65.405 1.00 131.84 48 LEU C CA 1
ATOM 9542 C C . LEU C 1 56 ? 72.982 3.833 65.721 1.00 138.33 48 LEU C C 1
ATOM 9543 O O . LEU C 1 56 ? 72.241 4.562 65.049 1.00 137.87 48 LEU C O 1
ATOM 9545 N N . VAL C 1 57 ? 72.544 3.092 66.740 1.00 119.73 49 VAL C N 1
ATOM 9546 C CA . VAL C 1 57 ? 71.152 3.073 67.183 1.00 120.34 49 VAL C CA 1
ATOM 9547 C C . VAL C 1 57 ? 71.091 3.472 68.653 1.00 116.80 49 VAL C C 1
ATOM 9548 O O . VAL C 1 57 ? 71.781 2.877 69.490 1.00 119.36 49 VAL C O 1
ATOM 9552 N N . PHE C 1 58 ? 70.265 4.468 68.964 1.00 115.14 50 PHE C N 1
ATOM 9553 C CA . PHE C 1 58 ? 69.969 4.805 70.356 1.00 115.82 50 PHE C CA 1
ATOM 9554 C C . PHE C 1 58 ? 68.589 4.287 70.751 1.00 119.11 50 PHE C C 1
ATOM 9555 O O . PHE C 1 58 ? 67.570 4.897 70.433 1.00 121.83 50 PHE C O 1
ATOM 9563 N N . SER C 1 64 ? 69.950 3.286 78.050 1.00 120.58 56 SER C N 1
ATOM 9564 C CA . SER C 1 64 ? 69.727 4.256 79.118 1.00 133.74 56 SER C CA 1
ATOM 9565 C C . SER C 1 64 ? 68.993 5.507 78.617 1.00 144.24 56 SER C C 1
ATOM 9566 O O . SER C 1 64 ? 69.050 5.839 77.434 1.00 145.98 56 SER C O 1
ATOM 9569 N N . ALA C 1 65 ? 68.287 6.184 79.532 1.00 152.25 57 ALA C N 1
ATOM 9570 C CA . ALA C 1 65 ? 67.546 7.402 79.201 1.00 158.12 57 ALA C CA 1
ATOM 9571 C C . ALA C 1 65 ? 68.418 8.651 79.119 1.00 162.60 57 ALA C C 1
ATOM 9572 O O . ALA C 1 65 ? 68.098 9.569 78.355 1.00 165.85 57 ALA C O 1
ATOM 9574 N N . ALA C 1 66 ? 69.498 8.722 79.901 1.00 165.12 58 ALA C N 1
ATOM 9575 C CA . ALA C 1 66 ? 70.335 9.921 79.899 1.00 169.99 58 ALA C CA 1
ATOM 9576 C C . ALA C 1 66 ? 71.024 10.112 78.553 1.00 173.37 58 ALA C C 1
ATOM 9577 O O . ALA C 1 66 ? 71.156 11.244 78.072 1.00 175.50 58 ALA C O 1
ATOM 9579 N N . LEU C 1 67 ? 71.484 9.017 77.943 1.00 177.14 59 LEU C N 1
ATOM 9580 C CA . LEU C 1 67 ? 72.081 9.091 76.613 1.00 176.76 59 LEU C CA 1
ATOM 9581 C C . LEU C 1 67 ? 71.098 9.660 75.595 1.00 178.49 59 LEU C C 1
ATOM 9582 O O . LEU C 1 67 ? 71.486 10.429 74.709 1.00 182.46 59 LEU C O 1
ATOM 9584 N N . LEU C 1 68 ? 69.818 9.284 75.700 1.00 166.74 60 LEU C N 1
ATOM 9585 C CA . LEU C 1 68 ? 68.829 9.747 74.729 1.00 161.54 60 LEU C CA 1
ATOM 9586 C C . LEU C 1 68 ? 68.656 11.260 74.784 1.00 165.89 60 LEU C C 1
ATOM 9587 O O . LEU C 1 68 ? 68.437 11.901 73.749 1.00 158.95 60 LEU C O 1
ATOM 9589 N N . GLU C 1 69 ? 68.732 11.849 75.981 1.00 192.25 61 GLU C N 1
ATOM 9590 C CA . GLU C 1 69 ? 68.712 13.305 76.084 1.00 193.28 61 GLU C CA 1
ATOM 9591 C C . GLU C 1 69 ? 69.916 13.923 75.380 1.00 191.45 61 GLU C C 1
ATOM 9592 O O . GLU C 1 69 ? 69.782 14.923 74.664 1.00 199.52 61 GLU C O 1
ATOM 9594 N N . GLU C 1 70 ? 71.103 13.340 75.576 1.00 171.74 62 GLU C N 1
ATOM 9595 C CA . GLU C 1 70 ? 72.311 13.844 74.925 1.00 161.10 62 GLU C CA 1
ATOM 9596 C C . GLU C 1 70 ? 72.290 13.581 73.422 1.00 154.77 62 GLU C C 1
ATOM 9597 O O . GLU C 1 70 ? 72.778 14.404 72.639 1.00 145.93 62 GLU C O 1
ATOM 9599 N N . ALA C 1 71 ? 71.758 12.427 73.001 1.00 155.99 63 ALA C N 1
ATOM 9600 C CA . ALA C 1 71 ? 71.687 12.113 71.575 1.00 145.53 63 ALA C CA 1
ATOM 9601 C C . ALA C 1 71 ? 70.852 13.136 70.817 1.00 143.62 63 ALA C C 1
ATOM 9602 O O . ALA C 1 71 ? 71.108 13.390 69.634 1.00 134.56 63 ALA C O 1
ATOM 9604 N N . LYS C 1 72 ? 69.844 13.720 71.470 1.00 148.13 64 LYS C N 1
ATOM 9605 C CA . LYS C 1 72 ? 69.050 14.778 70.857 1.00 141.56 64 LYS C CA 1
ATOM 9606 C C . LYS C 1 72 ? 69.844 16.064 70.658 1.00 138.69 64 LYS C C 1
ATOM 9607 O O . LYS C 1 72 ? 69.384 16.947 69.927 1.00 129.84 64 LYS C O 1
ATOM 9609 N N . LYS C 1 73 ? 71.009 16.198 71.299 1.00 155.68 65 LYS C N 1
ATOM 9610 C CA . LYS C 1 73 ? 71.876 17.355 71.109 1.00 148.70 65 LYS C CA 1
ATOM 9611 C C . LYS C 1 73 ? 72.751 17.245 69.864 1.00 137.82 65 LYS C C 1
ATOM 9612 O O . LYS C 1 73 ? 73.400 18.232 69.498 1.00 136.65 65 LYS C O 1
ATOM 9614 N N . LEU C 1 74 ? 72.794 16.081 69.218 1.00 126.58 66 LEU C N 1
ATOM 9615 C CA . LEU C 1 74 ? 73.683 15.878 68.082 1.00 116.56 66 LEU C CA 1
ATOM 9616 C C . LEU C 1 74 ? 73.207 16.664 66.868 1.00 111.35 66 LEU C C 1
ATOM 9617 O O . LEU C 1 74 ? 72.004 16.781 66.611 1.00 109.57 66 LEU C O 1
ATOM 9622 N N . GLY C 1 75 ? 74.171 17.197 66.110 1.00 102.69 67 GLY C N 1
ATOM 9623 C CA . GLY C 1 75 ? 73.883 17.861 64.860 1.00 98.75 67 GLY C CA 1
ATOM 9624 C C . GLY C 1 75 ? 74.732 17.285 63.741 1.00 97.02 67 GLY C C 1
ATOM 9625 O O . GLY C 1 75 ? 75.605 16.442 63.968 1.00 96.76 67 GLY C O 1
ATOM 9626 N N . ARG C 1 76 ? 74.424 17.717 62.518 1.00 96.75 68 ARG C N 1
ATOM 9627 C CA . ARG C 1 76 ? 75.190 17.273 61.360 1.00 96.16 68 ARG C CA 1
ATOM 9628 C C . ARG C 1 76 ? 76.665 17.639 61.524 1.00 90.29 68 ARG C C 1
ATOM 9629 O O . ARG C 1 76 ? 77.003 18.778 61.862 1.00 89.44 68 ARG C O 1
ATOM 9637 N N . GLU C 1 77 ? 77.537 16.661 61.276 1.00 91.43 69 GLU C N 1
ATOM 9638 C CA . GLU C 1 77 ? 78.997 16.787 61.262 1.00 92.01 69 GLU C CA 1
ATOM 9639 C C . GLU C 1 77 ? 79.621 16.984 62.642 1.00 90.53 69 GLU C C 1
ATOM 9640 O O . GLU C 1 77 ? 80.802 17.339 62.728 1.00 94.16 69 GLU C O 1
ATOM 9646 N N . PHE C 1 78 ? 78.867 16.784 63.722 1.00 91.27 70 PHE C N 1
ATOM 9647 C CA . PHE C 1 78 ? 79.465 16.655 65.045 1.00 93.71 70 PHE C CA 1
ATOM 9648 C C . PHE C 1 78 ? 80.538 15.573 65.041 1.00 93.75 70 PHE C C 1
ATOM 9649 O O . PHE C 1 78 ? 80.399 14.545 64.375 1.00 93.12 70 PHE C O 1
ATOM 9657 N N . VAL C 1 79 ? 81.611 15.806 65.793 1.00 88.21 71 VAL C N 1
ATOM 9658 C CA . VAL C 1 79 ? 82.631 14.793 66.042 1.00 93.47 71 VAL C CA 1
ATOM 9659 C C . VAL C 1 79 ? 82.314 14.158 67.387 1.00 91.28 71 VAL C C 1
ATOM 9660 O O . VAL C 1 79 ? 82.304 14.842 68.417 1.00 89.17 71 VAL C O 1
ATOM 9662 N N . ILE C 1 80 ? 82.043 12.855 67.384 1.00 90.11 72 ILE C N 1
ATOM 9663 C CA . ILE C 1 80 ? 81.596 12.171 68.588 1.00 97.01 72 ILE C CA 1
ATOM 9664 C C . ILE C 1 80 ? 82.392 10.885 68.771 1.00 98.85 72 ILE C C 1
ATOM 9665 O O . ILE C 1 80 ? 83.024 10.374 67.843 1.00 91.03 72 ILE C O 1
ATOM 9670 N N . GLN C 1 81 ? 82.356 10.377 70.006 1.00 99.05 73 GLN C N 1
ATOM 9671 C CA . GLN C 1 81 ? 82.904 9.077 70.374 1.00 99.24 73 GLN C CA 1
ATOM 9672 C C . GLN C 1 81 ? 81.822 8.269 71.066 1.00 100.28 73 GLN C C 1
ATOM 9673 O O . GLN C 1 81 ? 81.105 8.797 71.920 1.00 101.02 73 GLN C O 1
ATOM 9679 N N . VAL C 1 82 ? 81.695 6.997 70.689 1.00 105.62 74 VAL C N 1
ATOM 9680 C CA . VAL C 1 82 ? 80.718 6.099 71.288 1.00 106.77 74 VAL C CA 1
ATOM 9681 C C . VAL C 1 82 ? 81.394 4.782 71.644 1.00 109.88 74 VAL C C 1
ATOM 9682 O O . VAL C 1 82 ? 82.371 4.370 71.008 1.00 104.78 74 VAL C O 1
ATOM 9684 N N . SER C 1 83 ? 80.872 4.128 72.684 1.00 114.28 75 SER C N 1
ATOM 9685 C CA . SER C 1 83 ? 81.214 2.754 73.025 1.00 114.63 75 SER C CA 1
ATOM 9686 C C . SER C 1 83 ? 79.930 1.949 73.160 1.00 125.14 75 SER C C 1
ATOM 9687 O O . SER C 1 83 ? 78.944 2.441 73.714 1.00 131.00 75 SER C O 1
ATOM 9690 N N . GLY C 1 84 ? 79.943 0.716 72.670 1.00 145.34 76 GLY C N 1
ATOM 9691 C CA . GLY C 1 84 ? 78.752 -0.111 72.742 1.00 155.56 76 GLY C CA 1
ATOM 9692 C C . GLY C 1 84 ? 78.988 -1.497 72.186 1.00 158.99 76 GLY C C 1
ATOM 9693 O O . GLY C 1 84 ? 80.130 -1.914 71.988 1.00 167.27 76 GLY C O 1
ATOM 9694 N N . LYS C 1 85 ? 77.889 -2.203 71.921 1.00 126.05 77 LYS C N 1
ATOM 9695 C CA . LYS C 1 85 ? 77.907 -3.608 71.529 1.00 117.19 77 LYS C CA 1
ATOM 9696 C C . LYS C 1 85 ? 77.464 -3.768 70.080 1.00 108.14 77 LYS C C 1
ATOM 9697 O O . LYS C 1 85 ? 76.516 -3.112 69.637 1.00 111.24 77 LYS C O 1
ATOM 9699 N N . VAL C 1 86 ? 78.159 -4.634 69.342 1.00 109.54 78 VAL C N 1
ATOM 9700 C CA . VAL C 1 86 ? 77.782 -4.936 67.962 1.00 108.79 78 VAL C CA 1
ATOM 9701 C C . VAL C 1 86 ? 76.520 -5.790 67.967 1.00 109.38 78 VAL C C 1
ATOM 9702 O O . VAL C 1 86 ? 76.500 -6.887 68.538 1.00 107.04 78 VAL C O 1
ATOM 9706 N N . ILE C 1 87 ? 75.466 -5.296 67.321 1.00 107.14 79 ILE C N 1
ATOM 9707 C CA . ILE C 1 87 ? 74.203 -6.027 67.225 1.00 109.86 79 ILE C CA 1
ATOM 9708 C C . ILE C 1 87 ? 73.772 -6.187 65.773 1.00 109.43 79 ILE C C 1
ATOM 9709 O O . ILE C 1 87 ? 73.547 -5.203 65.069 1.00 111.69 79 ILE C O 1
ATOM 9711 N N . GLU C 1 100 ? 75.748 -4.467 57.833 1.00 110.03 92 GLU C N 1
ATOM 9712 C CA . GLU C 1 100 ? 74.996 -5.641 58.258 1.00 105.82 92 GLU C CA 1
ATOM 9713 C C . GLU C 1 100 ? 74.788 -5.652 59.769 1.00 112.46 92 GLU C C 1
ATOM 9714 O O . GLU C 1 100 ? 74.089 -6.514 60.300 1.00 111.89 92 GLU C O 1
ATOM 9716 N N . ILE C 1 101 ? 75.399 -4.689 60.461 1.00 120.88 93 ILE C N 1
ATOM 9717 C CA . ILE C 1 101 ? 75.349 -4.608 61.914 1.00 119.71 93 ILE C CA 1
ATOM 9718 C C . ILE C 1 101 ? 74.952 -3.192 62.321 1.00 121.07 93 ILE C C 1
ATOM 9719 O O . ILE C 1 101 ? 74.840 -2.286 61.493 1.00 120.42 93 ILE C O 1
ATOM 9721 N N . GLU C 1 102 ? 74.717 -3.019 63.622 1.00 120.53 94 GLU C N 1
ATOM 9722 C CA . GLU C 1 102 ? 74.478 -1.705 64.203 1.00 120.99 94 GLU C CA 1
ATOM 9723 C C . GLU C 1 102 ? 74.911 -1.739 65.666 1.00 119.01 94 GLU C C 1
ATOM 9724 O O . GLU C 1 102 ? 74.992 -2.803 66.284 1.00 117.16 94 GLU C O 1
ATOM 9730 N N . ILE C 1 103 ? 75.206 -0.559 66.211 1.00 108.14 95 ILE C N 1
ATOM 9731 C CA . ILE C 1 103 ? 75.739 -0.421 67.564 1.00 110.64 95 ILE C CA 1
ATOM 9732 C C . ILE C 1 103 ? 74.675 0.185 68.470 1.00 114.38 95 ILE C C 1
ATOM 9733 O O . ILE C 1 103 ? 74.230 1.317 68.247 1.00 112.68 95 ILE C O 1
ATOM 9735 N N . LEU C 1 104 ? 74.288 -0.553 69.508 1.00 119.12 96 LEU C N 1
ATOM 9736 C CA . LEU C 1 104 ? 73.432 -0.013 70.561 1.00 128.18 96 LEU C CA 1
ATOM 9737 C C . LEU C 1 104 ? 74.307 0.798 71.515 1.00 138.50 96 LEU C C 1
ATOM 9738 O O . LEU C 1 104 ? 75.074 0.230 72.301 1.00 139.37 96 LEU C O 1
ATOM 9740 N N . VAL C 1 105 ? 74.194 2.125 71.451 1.00 150.04 97 VAL C N 1
ATOM 9741 C CA . VAL C 1 105 ? 75.144 3.005 72.128 1.00 149.25 97 VAL C CA 1
ATOM 9742 C C . VAL C 1 105 ? 74.912 2.957 73.635 1.00 147.74 97 VAL C C 1
ATOM 9743 O O . VAL C 1 105 ? 73.813 3.251 74.123 1.00 151.57 97 VAL C O 1
ATOM 9745 N N . GLU C 1 106 ? 75.957 2.593 74.380 1.00 140.37 98 GLU C N 1
ATOM 9746 C CA . GLU C 1 106 ? 75.921 2.588 75.838 1.00 137.39 98 GLU C CA 1
ATOM 9747 C C . GLU C 1 106 ? 76.479 3.884 76.423 1.00 139.30 98 GLU C C 1
ATOM 9748 O O . GLU C 1 106 ? 75.856 4.483 77.305 1.00 136.97 98 GLU C O 1
ATOM 9750 N N . LYS C 1 107 ? 77.645 4.329 75.948 1.00 158.67 99 LYS C N 1
ATOM 9751 C CA . LYS C 1 107 ? 78.252 5.586 76.372 1.00 145.48 99 LYS C CA 1
ATOM 9752 C C . LYS C 1 107 ? 78.516 6.467 75.158 1.00 133.04 99 LYS C C 1
ATOM 9753 O O . LYS C 1 107 ? 78.919 5.975 74.100 1.00 136.44 99 LYS C O 1
ATOM 9755 N N . LEU C 1 108 ? 78.299 7.774 75.320 1.00 113.72 100 LEU C N 1
ATOM 9756 C CA . LEU C 1 108 ? 78.472 8.734 74.234 1.00 107.65 100 LEU C CA 1
ATOM 9757 C C . LEU C 1 108 ? 79.195 9.974 74.744 1.00 105.72 100 LEU C C 1
ATOM 9758 O O . LEU C 1 108 ? 78.819 10.533 75.780 1.00 101.20 100 LEU C O 1
ATOM 9760 N N . THR C 1 109 ? 80.211 10.417 73.995 1.00 101.68 101 THR C N 1
ATOM 9761 C CA . THR C 1 109 ? 80.958 11.640 74.279 1.00 101.05 101 THR C CA 1
ATOM 9762 C C . THR C 1 109 ? 81.023 12.505 73.026 1.00 101.84 101 THR C C 1
ATOM 9763 O O . THR C 1 109 ? 81.407 12.022 71.956 1.00 98.53 101 THR C O 1
ATOM 9767 N N . ILE C 1 110 ? 80.638 13.772 73.158 1.00 99.52 102 ILE C N 1
ATOM 9768 C CA . ILE C 1 110 ? 80.787 14.735 72.070 1.00 98.58 102 ILE C CA 1
ATOM 9769 C C . ILE C 1 110 ? 82.202 15.300 72.109 1.00 99.13 102 ILE C C 1
ATOM 9770 O O . ILE C 1 110 ? 82.602 15.939 73.090 1.00 95.40 102 ILE C O 1
ATOM 9775 N N . LEU C 1 111 ? 82.969 15.040 71.051 1.00 95.37 103 LEU C N 1
ATOM 9776 C CA . LEU C 1 111 ? 84.340 15.523 70.929 1.00 93.69 103 LEU C CA 1
ATOM 9777 C C . LEU C 1 111 ? 84.414 16.925 70.340 1.00 93.45 103 LEU C C 1
ATOM 9778 O O . LEU C 1 111 ? 85.338 17.681 70.669 1.00 94.37 103 LEU C O 1
ATOM 9783 N N . ASN C 1 112 ? 83.476 17.281 69.464 1.00 92.71 104 ASN C N 1
ATOM 9784 C CA . ASN C 1 112 ? 83.423 18.621 68.890 1.00 93.73 104 ASN C CA 1
ATOM 9785 C C . ASN C 1 112 ? 81.981 18.936 68.521 1.00 97.45 104 ASN C C 1
ATOM 9786 O O . ASN C 1 112 ? 81.382 18.222 67.712 1.00 98.42 104 ASN C O 1
ATOM 9791 N N . ASN C 1 113 ? 81.425 19.994 69.115 1.00 101.16 105 ASN C N 1
ATOM 9792 C CA . ASN C 1 113 ? 80.066 20.444 68.802 1.00 103.31 105 ASN C CA 1
ATOM 9793 C C . ASN C 1 113 ? 80.130 21.346 67.568 1.00 108.10 105 ASN C C 1
ATOM 9794 O O . ASN C 1 113 ? 80.034 22.575 67.637 1.00 106.77 105 ASN C O 1
ATOM 9796 N N . SER C 1 114 ? 80.317 20.702 66.414 1.00 118.68 106 SER C N 1
ATOM 9797 C CA . SER C 1 114 ? 80.553 21.393 65.150 1.00 120.22 106 SER C CA 1
ATOM 9798 C C . SER C 1 114 ? 79.383 22.286 64.748 1.00 120.44 106 SER C C 1
ATOM 9799 O O . SER C 1 114 ? 78.217 21.982 65.014 1.00 123.63 106 SER C O 1
ATOM 9802 N N . GLU C 1 115 ? 79.709 23.402 64.096 1.00 110.29 107 GLU C N 1
ATOM 9803 C CA . GLU C 1 115 ? 78.716 24.153 63.345 1.00 111.67 107 GLU C CA 1
ATOM 9804 C C . GLU C 1 115 ? 78.229 23.337 62.149 1.00 110.24 107 GLU C C 1
ATOM 9805 O O . GLU C 1 115 ? 78.895 22.406 61.685 1.00 106.02 107 GLU C O 1
ATOM 9811 N N . LEU C 1 116 ? 77.046 23.692 61.655 1.00 110.59 108 LEU C N 1
ATOM 9812 C CA . LEU C 1 116 ? 76.543 23.064 60.442 1.00 106.87 108 LEU C CA 1
ATOM 9813 C C . LEU C 1 116 ? 77.456 23.405 59.268 1.00 105.31 108 LEU C C 1
ATOM 9814 O O . LEU C 1 116 ? 77.945 24.540 59.168 1.00 99.93 108 LEU C O 1
ATOM 9819 N N . PRO C 1 117 ? 77.705 22.467 58.357 1.00 109.77 109 PRO C N 1
ATOM 9820 C CA . PRO C 1 117 ? 78.525 22.780 57.194 1.00 107.88 109 PRO C CA 1
ATOM 9821 C C . PRO C 1 117 ? 77.785 23.723 56.251 1.00 104.88 109 PRO C C 1
ATOM 9822 O O . PRO C 1 117 ? 76.546 23.694 56.177 1.00 111.23 109 PRO C O 1
ATOM 9826 N N . PRO C 1 118 ? 78.508 24.585 55.530 1.00 102.06 110 PRO C N 1
ATOM 9827 C CA . PRO C 1 118 ? 77.841 25.496 54.583 1.00 101.00 110 PRO C CA 1
ATOM 9828 C C . PRO C 1 118 ? 77.223 24.790 53.386 1.00 94.70 110 PRO C C 1
ATOM 9829 O O . PRO C 1 118 ? 76.534 25.449 52.597 1.00 97.15 110 PRO C O 1
ATOM 9833 N N . PHE C 1 119 ? 77.469 23.490 53.216 1.00 92.64 111 PHE C N 1
ATOM 9834 C CA . PHE C 1 119 ? 76.863 22.691 52.160 1.00 90.66 111 PHE C CA 1
ATOM 9835 C C . PHE C 1 119 ? 76.788 21.242 52.622 1.00 88.20 111 PHE C C 1
ATOM 9836 O O . PHE C 1 119 ? 77.461 20.834 53.574 1.00 84.45 111 PHE C O 1
ATOM 9844 N N . THR C 1 120 ? 75.953 20.467 51.936 1.00 85.09 112 THR C N 1
ATOM 9845 C CA . THR C 1 120 ? 75.731 19.087 52.340 1.00 85.32 112 THR C CA 1
ATOM 9846 C C . THR C 1 120 ? 76.979 18.249 52.097 1.00 80.40 112 THR C C 1
ATOM 9847 O O . THR C 1 120 ? 77.662 18.394 51.080 1.00 83.58 112 THR C O 1
ATOM 9851 N N . ILE C 1 121 ? 77.278 17.372 53.049 1.00 78.89 113 ILE C N 1
ATOM 9852 C CA . ILE C 1 121 ? 78.437 16.477 52.942 1.00 78.25 113 ILE C CA 1
ATOM 9853 C C . ILE C 1 121 ? 77.918 15.183 52.323 1.00 81.51 113 ILE C C 1
ATOM 9854 O O . ILE C 1 121 ? 77.688 14.174 52.989 1.00 82.71 113 ILE C O 1
ATOM 9859 N N . GLU C 1 122 ? 77.731 15.211 51.006 1.00 84.80 114 GLU C N 1
ATOM 9860 C CA . GLU C 1 122 ? 77.148 14.074 50.306 1.00 91.40 114 GLU C CA 1
ATOM 9861 C C . GLU C 1 122 ? 77.744 14.001 48.908 1.00 91.88 114 GLU C C 1
ATOM 9862 O O . GLU C 1 122 ? 78.227 15.002 48.368 1.00 84.02 114 GLU C O 1
ATOM 9864 N N . ASP C 1 123 ? 77.704 12.796 48.322 1.00 94.61 115 ASP C N 1
ATOM 9865 C CA . ASP C 1 123 ? 78.209 12.635 46.962 1.00 91.28 115 ASP C CA 1
ATOM 9866 C C . ASP C 1 123 ? 77.560 13.660 46.046 1.00 89.97 115 ASP C C 1
ATOM 9867 O O . ASP C 1 123 ? 78.247 14.353 45.288 1.00 89.73 115 ASP C O 1
ATOM 9872 N N . GLU C 1 124 ? 76.239 13.818 46.157 1.00 85.46 116 GLU C N 1
ATOM 9873 C CA . GLU C 1 124 ? 75.499 14.861 45.447 1.00 87.97 116 GLU C CA 1
ATOM 9874 C C . GLU C 1 124 ? 75.252 16.000 46.435 1.00 85.54 116 GLU C C 1
ATOM 9875 O O . GLU C 1 124 ? 74.361 15.926 47.284 1.00 89.09 116 GLU C O 1
ATOM 9877 N N . THR C 1 125 ? 76.068 17.039 46.336 1.00 91.83 117 THR C N 1
ATOM 9878 C CA . THR C 1 125 ? 76.055 18.171 47.246 1.00 86.64 117 THR C CA 1
ATOM 9879 C C . THR C 1 125 ? 75.231 19.319 46.679 1.00 89.03 117 THR C C 1
ATOM 9880 O O . THR C 1 125 ? 75.005 19.414 45.470 1.00 91.99 117 THR C O 1
ATOM 9884 N N . ASP C 1 126 ? 74.782 20.199 47.572 1.00 94.46 118 ASP C N 1
ATOM 9885 C CA . ASP C 1 126 ? 74.105 21.419 47.154 1.00 98.48 118 ASP C CA 1
ATOM 9886 C C . ASP C 1 126 ? 75.050 22.606 47.017 1.00 97.92 118 ASP C C 1
ATOM 9887 O O . ASP C 1 126 ? 74.606 23.692 46.631 1.00 100.88 118 ASP C O 1
ATOM 9892 N N . GLY C 1 127 ? 76.344 22.421 47.289 1.00 90.52 119 GLY C N 1
ATOM 9893 C CA . GLY C 1 127 ? 77.301 23.510 47.219 1.00 90.51 119 GLY C CA 1
ATOM 9894 C C . GLY C 1 127 ? 77.873 23.711 45.829 1.00 91.19 119 GLY C C 1
ATOM 9895 O O . GLY C 1 127 ? 78.280 22.751 45.168 1.00 91.02 119 GLY C O 1
ATOM 9896 N N . GLY C 1 128 ? 77.904 24.977 45.391 1.00 98.10 120 GLY C N 1
ATOM 9897 C CA . GLY C 1 128 ? 78.563 25.354 44.159 1.00 99.16 120 GLY C CA 1
ATOM 9898 C C . GLY C 1 128 ? 80.082 25.379 44.277 1.00 96.88 120 GLY C C 1
ATOM 9899 O O . GLY C 1 128 ? 80.662 25.311 45.360 1.00 96.24 120 GLY C O 1
ATOM 9900 N N . GLU C 1 129 ? 80.734 25.481 43.118 1.00 100.69 121 GLU C N 1
ATOM 9901 C CA . GLU C 1 129 ? 82.191 25.413 43.081 1.00 100.97 121 GLU C CA 1
ATOM 9902 C C . GLU C 1 129 ? 82.828 26.516 43.924 1.00 99.11 121 GLU C C 1
ATOM 9903 O O . GLU C 1 129 ? 83.800 26.265 44.646 1.00 101.10 121 GLU C O 1
ATOM 9905 N N . GLU C 1 130 ? 82.298 27.744 43.849 1.00 91.58 122 GLU C N 1
ATOM 9906 C CA . GLU C 1 130 ? 82.926 28.864 44.550 1.00 86.50 122 GLU C CA 1
ATOM 9907 C C . GLU C 1 130 ? 82.823 28.724 46.068 1.00 84.93 122 GLU C C 1
ATOM 9908 O O . GLU C 1 130 ? 83.778 29.037 46.788 1.00 82.47 122 GLU C O 1
ATOM 9910 N N . LEU C 1 131 ? 81.674 28.272 46.580 1.00 86.42 123 LEU C N 1
ATOM 9911 C CA . LEU C 1 131 ? 81.561 28.043 48.020 1.00 82.07 123 LEU C CA 1
ATOM 9912 C C . LEU C 1 131 ? 82.448 26.885 48.466 1.00 85.90 123 LEU C C 1
ATOM 9913 O O . LEU C 1 131 ? 83.076 26.944 49.533 1.00 80.00 123 LEU C O 1
ATOM 9918 N N . ARG C 1 132 ? 82.506 25.823 47.655 1.00 85.30 124 ARG C N 1
ATOM 9919 C CA . ARG C 1 132 ? 83.263 24.623 47.999 1.00 83.92 124 ARG C CA 1
ATOM 9920 C C . ARG C 1 132 ? 84.777 24.852 48.004 1.00 82.98 124 ARG C C 1
ATOM 9921 O O . ARG C 1 132 ? 85.483 24.236 48.811 1.00 74.58 124 ARG C O 1
ATOM 9929 N N . MET C 1 133 ? 85.300 25.703 47.113 1.00 79.07 125 MET C N 1
ATOM 9930 C CA . MET C 1 133 ? 86.733 26.008 47.139 1.00 83.75 125 MET C CA 1
ATOM 9931 C C . MET C 1 133 ? 87.101 26.905 48.325 1.00 89.13 125 MET C C 1
ATOM 9932 O O . MET C 1 133 ? 88.204 26.783 48.876 1.00 87.16 125 MET C O 1
ATOM 9937 N N . LYS C 1 134 ? 86.201 27.815 48.722 1.00 96.32 126 LYS C N 1
ATOM 9938 C CA . LYS C 1 134 ? 86.401 28.578 49.953 1.00 93.29 126 LYS C CA 1
ATOM 9939 C C . LYS C 1 134 ? 86.459 27.659 51.168 1.00 92.71 126 LYS C C 1
ATOM 9940 O O . LYS C 1 134 ? 87.211 27.916 52.115 1.00 95.11 126 LYS C O 1
ATOM 9942 N N . TYR C 1 135 ? 85.666 26.586 51.159 1.00 84.48 127 TYR C N 1
ATOM 9943 C CA . TYR C 1 135 ? 85.631 25.611 52.244 1.00 81.70 127 TYR C CA 1
ATOM 9944 C C . TYR C 1 135 ? 86.134 24.245 51.775 1.00 78.70 127 TYR C C 1
ATOM 9945 O O . TYR C 1 135 ? 85.488 23.218 52.023 1.00 71.24 127 TYR C O 1
ATOM 9954 N N . ARG C 1 136 ? 87.277 24.238 51.077 1.00 82.28 128 ARG C N 1
ATOM 9955 C CA . ARG C 1 136 ? 87.810 23.013 50.477 1.00 78.34 128 ARG C CA 1
ATOM 9956 C C . ARG C 1 136 ? 88.044 21.911 51.509 1.00 80.42 128 ARG C C 1
ATOM 9957 O O . ARG C 1 136 ? 87.834 20.728 51.211 1.00 70.18 128 ARG C O 1
ATOM 9959 N N . TYR C 1 137 ? 88.479 22.276 52.728 1.00 90.20 129 TYR C N 1
ATOM 9960 C CA . TYR C 1 137 ? 88.731 21.273 53.767 1.00 88.33 129 TYR C CA 1
ATOM 9961 C C . TYR C 1 137 ? 87.460 20.539 54.157 1.00 86.66 129 TYR C C 1
ATOM 9962 O O . TYR C 1 137 ? 87.526 19.389 54.608 1.00 85.95 129 TYR C O 1
ATOM 9971 N N . LEU C 1 138 ? 86.297 21.178 53.974 1.00 86.06 130 LEU C N 1
ATOM 9972 C CA . LEU C 1 138 ? 85.026 20.482 54.113 1.00 87.19 130 LEU C CA 1
ATOM 9973 C C . LEU C 1 138 ? 84.674 19.763 52.828 1.00 82.26 130 LEU C C 1
ATOM 9974 O O . LEU C 1 138 ? 84.081 18.681 52.869 1.00 84.38 130 LEU C O 1
ATOM 9979 N N . ASP C 1 139 ? 85.037 20.353 51.688 1.00 76.52 131 ASP C N 1
ATOM 9980 C CA . ASP C 1 139 ? 84.837 19.686 50.405 1.00 83.70 131 ASP C CA 1
ATOM 9981 C C . ASP C 1 139 ? 85.622 18.377 50.341 1.00 84.31 131 ASP C C 1
ATOM 9982 O O . ASP C 1 139 ? 85.126 17.365 49.824 1.00 80.42 131 ASP C O 1
ATOM 9987 N N . ILE C 1 140 ? 86.839 18.370 50.899 1.00 78.89 132 ILE C N 1
ATOM 9988 C CA . ILE C 1 140 ? 87.686 17.184 50.893 1.00 73.17 132 ILE C CA 1
ATOM 9989 C C . ILE C 1 140 ? 87.055 16.041 51.682 1.00 79.65 132 ILE C C 1
ATOM 9990 O O . ILE C 1 140 ? 87.332 14.867 51.399 1.00 73.20 132 ILE C O 1
ATOM 9995 N N . ARG C 1 141 ? 86.162 16.354 52.630 1.00 81.88 133 ARG C N 1
ATOM 9996 C CA . ARG C 1 141 ? 85.457 15.305 53.354 1.00 78.78 133 ARG C CA 1
ATOM 9997 C C . ARG C 1 141 ? 84.656 14.415 52.419 1.00 82.67 133 ARG C C 1
ATOM 9998 O O . ARG C 1 141 ? 84.554 13.206 52.655 1.00 83.18 133 ARG C O 1
ATOM 10006 N N . ARG C 1 142 ? 84.126 14.976 51.336 1.00 89.50 134 ARG C N 1
ATOM 10007 C CA . ARG C 1 142 ? 83.185 14.244 50.498 1.00 95.19 134 ARG C CA 1
ATOM 10008 C C . ARG C 1 142 ? 83.898 13.140 49.721 1.00 92.31 134 ARG C C 1
ATOM 10009 O O . ARG C 1 142 ? 85.066 13.279 49.335 1.00 87.85 134 ARG C O 1
ATOM 10017 N N . ASN C 1 143 ? 83.203 12.012 49.555 1.00 88.08 135 ASN C N 1
ATOM 10018 C CA . ASN C 1 143 ? 83.781 10.865 48.859 1.00 90.23 135 ASN C CA 1
ATOM 10019 C C . ASN C 1 143 ? 84.310 11.191 47.465 1.00 91.73 135 ASN C C 1
ATOM 10020 O O . ASN C 1 143 ? 85.409 10.712 47.132 1.00 89.37 135 ASN C O 1
ATOM 10025 N N . PRO C 1 144 ? 83.619 11.971 46.616 1.00 92.54 136 PRO C N 1
ATOM 10026 C CA . PRO C 1 144 ? 84.160 12.227 45.269 1.00 90.32 136 PRO C CA 1
ATOM 10027 C C . PRO C 1 144 ? 85.499 12.957 45.263 1.00 88.24 136 PRO C C 1
ATOM 10028 O O . PRO C 1 144 ? 86.243 12.842 44.281 1.00 85.29 136 PRO C O 1
ATOM 10032 N N . VAL C 1 145 ? 85.837 13.687 46.322 1.00 86.37 137 VAL C N 1
ATOM 10033 C CA . VAL C 1 145 ? 87.120 14.376 46.396 1.00 83.63 137 VAL C CA 1
ATOM 10034 C C . VAL C 1 145 ? 88.158 13.519 47.106 1.00 79.09 137 VAL C C 1
ATOM 10035 O O . VAL C 1 145 ? 89.280 13.352 46.621 1.00 75.53 137 VAL C O 1
ATOM 10039 N N . LYS C 1 146 ? 87.780 12.963 48.263 1.00 84.55 138 LYS C N 1
ATOM 10040 C CA . LYS C 1 146 ? 88.663 12.076 49.020 1.00 81.44 138 LYS C CA 1
ATOM 10041 C C . LYS C 1 146 ? 89.145 10.896 48.179 1.00 78.47 138 LYS C C 1
ATOM 10042 O O . LYS C 1 146 ? 90.297 10.470 48.297 1.00 80.78 138 LYS C O 1
ATOM 10048 N N . GLU C 1 147 ? 88.272 10.325 47.355 1.00 81.61 139 GLU C N 1
ATOM 10049 C CA . GLU C 1 147 ? 88.691 9.188 46.542 1.00 80.82 139 GLU C CA 1
ATOM 10050 C C . GLU C 1 147 ? 89.689 9.596 45.469 1.00 74.93 139 GLU C C 1
ATOM 10051 O O . GLU C 1 147 ? 90.534 8.784 45.074 1.00 73.19 139 GLU C O 1
ATOM 10057 N N . LYS C 1 148 ? 89.595 10.830 44.970 1.00 75.10 140 LYS C N 1
ATOM 10058 C CA . LYS C 1 148 ? 90.521 11.276 43.933 1.00 80.66 140 LYS C CA 1
ATOM 10059 C C . LYS C 1 148 ? 91.930 11.463 44.489 1.00 81.49 140 LYS C C 1
ATOM 10060 O O . LYS C 1 148 ? 92.918 11.159 43.808 1.00 80.42 140 LYS C O 1
ATOM 10062 N N . LEU C 1 149 ? 92.046 11.962 45.724 1.00 81.73 141 LEU C N 1
ATOM 10063 C CA . LEU C 1 149 ? 93.363 12.110 46.337 1.00 74.45 141 LEU C CA 1
ATOM 10064 C C . LEU C 1 149 ? 93.993 10.749 46.589 1.00 73.03 141 LEU C C 1
ATOM 10065 O O . LEU C 1 149 ? 95.183 10.549 46.335 1.00 79.06 141 LEU C O 1
ATOM 10070 N N . ILE C 1 150 ? 93.186 9.782 47.024 1.00 79.04 142 ILE C N 1
ATOM 10071 C CA . ILE C 1 150 ? 93.686 8.435 47.285 1.00 80.58 142 ILE C CA 1
ATOM 10072 C C . ILE C 1 150 ? 94.181 7.786 45.997 1.00 79.71 142 ILE C C 1
ATOM 10073 O O . ILE C 1 150 ? 95.241 7.150 45.977 1.00 76.58 142 ILE C O 1
ATOM 10078 N N . PHE C 1 151 ? 93.427 7.946 44.900 1.00 80.35 143 PHE C N 1
ATOM 10079 C CA . PHE C 1 151 ? 93.822 7.354 43.623 1.00 82.40 143 PHE C CA 1
ATOM 10080 C C . PHE C 1 151 ? 95.139 7.939 43.117 1.00 81.64 143 PHE C C 1
ATOM 10081 O O . PHE C 1 151 ? 96.003 7.207 42.616 1.00 80.52 143 PHE C O 1
ATOM 10083 N N . ARG C 1 152 ? 95.317 9.254 43.265 1.00 81.78 144 ARG C N 1
ATOM 10084 C CA . ARG C 1 152 ? 96.535 9.927 42.809 1.00 83.29 144 ARG C CA 1
ATOM 10085 C C . ARG C 1 152 ? 97.800 9.342 43.433 1.00 84.68 144 ARG C C 1
ATOM 10086 O O . ARG C 1 152 ? 98.845 9.259 42.774 1.00 80.72 144 ARG C O 1
ATOM 10094 N N . HIS C 1 153 ? 97.745 8.981 44.717 1.00 85.82 145 HIS C N 1
ATOM 10095 C CA . HIS C 1 153 ? 98.934 8.434 45.370 1.00 89.91 145 HIS C CA 1
ATOM 10096 C C . HIS C 1 153 ? 99.418 7.156 44.696 1.00 90.15 145 HIS C C 1
ATOM 10097 O O . HIS C 1 153 ? 100.629 6.962 44.521 1.00 88.12 145 HIS C O 1
ATOM 10104 N N . LYS C 1 154 ? 98.494 6.260 44.339 1.00 90.98 146 LYS C N 1
ATOM 10105 C CA . LYS C 1 154 ? 98.893 4.978 43.766 1.00 90.89 146 LYS C CA 1
ATOM 10106 C C . LYS C 1 154 ? 99.778 5.152 42.534 1.00 88.05 146 LYS C C 1
ATOM 10107 O O . LYS C 1 154 ? 100.803 4.472 42.396 1.00 87.84 146 LYS C O 1
ATOM 10109 N N . ILE C 1 155 ? 99.423 6.083 41.645 1.00 84.34 147 ILE C N 1
ATOM 10110 C CA . ILE C 1 155 ? 100.215 6.293 40.435 1.00 85.93 147 ILE C CA 1
ATOM 10111 C C . ILE C 1 155 ? 101.602 6.828 40.777 1.00 80.12 147 ILE C C 1
ATOM 10112 O O . ILE C 1 155 ? 102.608 6.414 40.182 1.00 78.90 147 ILE C O 1
ATOM 10114 N N . ALA C 1 156 ? 101.683 7.735 41.752 1.00 83.39 148 ALA C N 1
ATOM 10115 C CA . ALA C 1 156 ? 102.970 8.339 42.099 1.00 87.04 148 ALA C CA 1
ATOM 10116 C C . ALA C 1 156 ? 104.039 7.289 42.387 1.00 86.03 148 ALA C C 1
ATOM 10117 O O . ALA C 1 156 ? 105.168 7.397 41.894 1.00 86.17 148 ALA C O 1
ATOM 10119 N N . GLN C 1 157 ? 103.687 6.235 43.128 1.00 90.15 149 GLN C N 1
ATOM 10120 C CA . GLN C 1 157 ? 104.688 5.246 43.530 1.00 91.89 149 GLN C CA 1
ATOM 10121 C C . GLN C 1 157 ? 105.223 4.453 42.341 1.00 90.26 149 GLN C C 1
ATOM 10122 O O . GLN C 1 157 ? 106.417 4.123 42.292 1.00 86.65 149 GLN C O 1
ATOM 10128 N N . LYS C 1 158 ? 104.355 4.129 41.382 1.00 94.49 150 LYS C N 1
ATOM 10129 C CA . LYS C 1 158 ? 104.743 3.244 40.290 1.00 88.29 150 LYS C CA 1
ATOM 10130 C C . LYS C 1 158 ? 105.782 3.896 39.385 1.00 90.77 150 LYS C C 1
ATOM 10131 O O . LYS C 1 158 ? 106.685 3.219 38.873 1.00 88.26 150 LYS C O 1
ATOM 10133 N N . VAL C 1 159 ? 105.643 5.203 39.144 1.00 93.07 151 VAL C N 1
ATOM 10134 C CA . VAL C 1 159 ? 106.563 5.916 38.257 1.00 93.50 151 VAL C CA 1
ATOM 10135 C C . VAL C 1 159 ? 107.995 5.825 38.777 1.00 90.83 151 VAL C C 1
ATOM 10136 O O . VAL C 1 159 ? 108.922 5.458 38.041 1.00 88.40 151 VAL C O 1
ATOM 10140 N N . ARG C 1 160 ? 108.195 6.159 40.057 1.00 90.61 152 ARG C N 1
ATOM 10141 C CA . ARG C 1 160 ? 109.542 6.196 40.627 1.00 86.46 152 ARG C CA 1
ATOM 10142 C C . ARG C 1 160 ? 110.183 4.813 40.636 1.00 86.73 152 ARG C C 1
ATOM 10143 O O . ARG C 1 160 ? 111.378 4.673 40.349 1.00 85.35 152 ARG C O 1
ATOM 10151 N N . ASN C 1 161 ? 109.399 3.777 40.944 1.00 85.13 153 ASN C N 1
ATOM 10152 C CA . ASN C 1 161 ? 109.928 2.417 40.973 1.00 82.65 153 ASN C CA 1
ATOM 10153 C C . ASN C 1 161 ? 110.447 1.997 39.600 1.00 87.49 153 ASN C C 1
ATOM 10154 O O . ASN C 1 161 ? 111.553 1.451 39.486 1.00 81.92 153 ASN C O 1
ATOM 10159 N N . TYR C 1 162 ? 109.664 2.270 38.538 1.00 84.42 154 TYR C N 1
ATOM 10160 C CA . TYR C 1 162 ? 110.033 1.864 37.183 1.00 81.97 154 TYR C CA 1
ATOM 10161 C C . TYR C 1 162 ? 111.283 2.587 36.681 1.00 89.48 154 TYR C C 1
ATOM 10162 O O . TYR C 1 162 ? 112.200 1.957 36.137 1.00 89.79 154 TYR C O 1
ATOM 10164 N N . LEU C 1 163 ? 111.328 3.916 36.829 1.00 83.60 155 LEU C N 1
ATOM 10165 C CA . LEU C 1 163 ? 112.446 4.689 36.283 1.00 88.77 155 LEU C CA 1
ATOM 10166 C C . LEU C 1 163 ? 113.757 4.428 37.023 1.00 88.25 155 LEU C C 1
ATOM 10167 O O . LEU C 1 163 ? 114.833 4.569 36.432 1.00 91.28 155 LEU C O 1
ATOM 10169 N N . SER C 1 164 ? 113.695 4.107 38.317 1.00 88.65 156 SER C N 1
ATOM 10170 C CA . SER C 1 164 ? 114.906 3.734 39.051 1.00 89.00 156 SER C CA 1
ATOM 10171 C C . SER C 1 164 ? 115.537 2.468 38.474 1.00 93.98 156 SER C C 1
ATOM 10172 O O . SER C 1 164 ? 116.765 2.366 38.366 1.00 89.60 156 SER C O 1
ATOM 10175 N N . ASP C 1 165 ? 114.705 1.492 38.099 1.00 89.59 157 ASP C N 1
ATOM 10176 C CA . ASP C 1 165 ? 115.202 0.235 37.547 1.00 89.43 157 ASP C CA 1
ATOM 10177 C C . ASP C 1 165 ? 115.996 0.443 36.259 1.00 94.02 157 ASP C C 1
ATOM 10178 O O . ASP C 1 165 ? 116.938 -0.311 35.984 1.00 98.75 157 ASP C O 1
ATOM 10183 N N . GLN C 1 166 ? 115.639 1.452 35.458 1.00 91.64 158 GLN C N 1
ATOM 10184 C CA . GLN C 1 166 ? 116.367 1.765 34.231 1.00 94.17 158 GLN C CA 1
ATOM 10185 C C . GLN C 1 166 ? 117.698 2.470 34.480 1.00 103.52 158 GLN C C 1
ATOM 10186 O O . GLN C 1 166 ? 118.439 2.707 33.520 1.00 102.60 158 GLN C O 1
ATOM 10188 N N . GLY C 1 167 ? 118.012 2.817 35.731 1.00 114.88 159 GLY C N 1
ATOM 10189 C CA . GLY C 1 167 ? 119.238 3.510 36.074 1.00 115.00 159 GLY C CA 1
ATOM 10190 C C . GLY C 1 167 ? 119.108 5.006 36.277 1.00 109.34 159 GLY C C 1
ATOM 10191 O O . GLY C 1 167 ? 120.129 5.671 36.499 1.00 106.75 159 GLY C O 1
ATOM 10192 N N . PHE C 1 168 ? 117.896 5.553 36.207 1.00 102.46 160 PHE C N 1
ATOM 10193 C CA . PHE C 1 168 ? 117.697 6.970 36.467 1.00 97.32 160 PHE C CA 1
ATOM 10194 C C . PHE C 1 168 ? 117.824 7.249 37.956 1.00 96.15 160 PHE C C 1
ATOM 10195 O O . PHE C 1 168 ? 117.366 6.470 38.795 1.00 95.27 160 PHE C O 1
ATOM 10203 N N . ILE C 1 169 ? 118.423 8.384 38.284 1.00 94.74 161 ILE C N 1
ATOM 10204 C CA . ILE C 1 169 ? 118.562 8.827 39.663 1.00 93.37 161 ILE C CA 1
ATOM 10205 C C . ILE C 1 169 ? 117.590 9.978 39.874 1.00 90.99 161 ILE C C 1
ATOM 10206 O O . ILE C 1 169 ? 117.574 10.938 39.093 1.00 89.04 161 ILE C O 1
ATOM 10208 N N . GLU C 1 170 ? 116.753 9.867 40.902 1.00 90.31 162 GLU C N 1
ATOM 10209 C CA . GLU C 1 170 ? 115.894 10.981 41.272 1.00 83.63 162 GLU C CA 1
ATOM 10210 C C . GLU C 1 170 ? 116.734 11.997 42.027 1.00 81.28 162 GLU C C 1
ATOM 10211 O O . GLU C 1 170 ? 117.353 11.671 43.042 1.00 80.22 162 GLU C O 1
ATOM 10217 N N . VAL C 1 171 ? 116.763 13.223 41.526 1.00 79.54 163 VAL C N 1
ATOM 10218 C CA . VAL C 1 171 ? 117.542 14.299 42.120 1.00 79.08 163 VAL C CA 1
ATOM 10219 C C . VAL C 1 171 ? 116.584 15.446 42.393 1.00 73.49 163 VAL C C 1
ATOM 10220 O O . VAL C 1 171 ? 115.932 15.949 41.468 1.00 63.04 163 VAL C O 1
ATOM 10224 N N . GLU C 1 172 ? 116.495 15.862 43.653 1.00 64.59 164 GLU C N 1
ATOM 10225 C CA . GLU C 1 172 ? 115.736 17.066 43.945 1.00 66.85 164 GLU C CA 1
ATOM 10226 C C . GLU C 1 172 ? 116.500 18.262 43.405 1.00 62.08 164 GLU C C 1
ATOM 10227 O O . GLU C 1 172 ? 117.700 18.405 43.646 1.00 62.51 164 GLU C O 1
ATOM 10233 N N . THR C 1 173 ? 115.816 19.109 42.664 1.00 62.36 165 THR C N 1
ATOM 10234 C CA . THR C 1 173 ? 116.438 20.300 42.133 1.00 62.39 165 THR C CA 1
ATOM 10235 C C . THR C 1 173 ? 115.953 21.519 42.909 1.00 61.60 165 THR C C 1
ATOM 10236 O O . THR C 1 173 ? 114.920 21.462 43.580 1.00 63.57 165 THR C O 1
ATOM 10240 N N . PRO C 1 174 ? 116.705 22.620 42.900 1.00 61.76 166 PRO C N 1
ATOM 10241 C CA . PRO C 1 174 ? 116.332 23.756 43.749 1.00 64.62 166 PRO C CA 1
ATOM 10242 C C . PRO C 1 174 ? 115.028 24.375 43.286 1.00 61.83 166 PRO C C 1
ATOM 10243 O O . PRO C 1 174 ? 114.714 24.388 42.092 1.00 56.62 166 PRO C O 1
ATOM 10247 N N . VAL C 1 175 ? 114.288 24.932 44.247 1.00 57.12 167 VAL C N 1
ATOM 10248 C CA . VAL C 1 175 ? 113.069 25.667 43.932 1.00 62.91 167 VAL C CA 1
ATOM 10249 C C . VAL C 1 175 ? 113.347 27.167 43.853 1.00 69.38 167 VAL C C 1
ATOM 10250 O O . VAL C 1 175 ? 112.725 27.883 43.058 1.00 68.47 167 VAL C O 1
ATOM 10254 N N . LEU C 1 176 ? 114.294 27.659 44.650 1.00 66.03 168 LEU C N 1
ATOM 10255 C CA . LEU C 1 176 ? 114.629 29.084 44.647 1.00 71.19 168 LEU C CA 1
ATOM 10256 C C . LEU C 1 176 ? 115.781 29.315 43.677 1.00 72.67 168 LEU C C 1
ATOM 10257 O O . LEU C 1 176 ? 116.945 29.107 44.022 1.00 73.95 168 LEU C O 1
ATOM 10262 N N . ILE C 1 177 ? 115.462 29.745 42.453 1.00 76.45 169 ILE C N 1
ATOM 10263 C CA . ILE C 1 177 ? 116.494 29.918 41.437 1.00 73.51 169 ILE C CA 1
ATOM 10264 C C . ILE C 1 177 ? 116.465 31.334 40.863 1.00 78.95 169 ILE C C 1
ATOM 10265 O O . ILE C 1 177 ? 115.842 32.236 41.436 1.00 80.10 169 ILE C O 1
ATOM 10270 N N . LYS C 1 178 ? 117.150 31.539 39.734 1.00 81.13 170 LYS C N 1
ATOM 10271 C CA . LYS C 1 178 ? 117.343 32.860 39.143 1.00 78.72 170 LYS C CA 1
ATOM 10272 C C . LYS C 1 178 ? 116.372 33.099 37.995 1.00 85.29 170 LYS C C 1
ATOM 10273 O O . LYS C 1 178 ? 116.232 32.255 37.103 1.00 84.18 170 LYS C O 1
ATOM 10275 N N . SER C 1 179 ? 115.745 34.270 37.997 1.00 90.33 171 SER C N 1
ATOM 10276 C CA . SER C 1 179 ? 114.841 34.663 36.929 1.00 98.39 171 SER C CA 1
ATOM 10277 C C . SER C 1 179 ? 115.629 35.080 35.694 1.00 107.16 171 SER C C 1
ATOM 10278 O O . SER C 1 179 ? 116.732 35.626 35.787 1.00 111.00 171 SER C O 1
ATOM 10281 N N . THR C 1 180 ? 115.066 34.784 34.538 1.00 111.91 172 THR C N 1
ATOM 10282 C CA . THR C 1 180 ? 115.607 35.132 33.237 1.00 119.20 172 THR C CA 1
ATOM 10283 C C . THR C 1 180 ? 114.695 36.128 32.534 1.00 129.63 172 THR C C 1
ATOM 10284 O O . THR C 1 180 ? 113.467 36.034 32.657 1.00 126.02 172 THR C O 1
ATOM 10288 N N . PRO C 1 181 ? 115.258 37.108 31.823 1.00 151.99 173 PRO C N 1
ATOM 10289 C CA . PRO C 1 181 ? 114.401 38.085 31.136 1.00 151.78 173 PRO C CA 1
ATOM 10290 C C . PRO C 1 181 ? 113.492 37.438 30.108 1.00 150.75 173 PRO C C 1
ATOM 10291 O O . PRO C 1 181 ? 112.371 37.915 29.889 1.00 149.84 173 PRO C O 1
ATOM 10295 N N . GLU C 1 182 ? 113.947 36.362 29.473 1.00 137.68 174 GLU C N 1
ATOM 10296 C CA . GLU C 1 182 ? 113.220 35.707 28.402 1.00 134.08 174 GLU C CA 1
ATOM 10297 C C . GLU C 1 182 ? 112.188 34.728 28.963 1.00 135.14 174 GLU C C 1
ATOM 10298 O O . GLU C 1 182 ? 112.111 34.476 30.169 1.00 134.65 174 GLU C O 1
ATOM 10300 N N . GLY C 1 183 ? 111.365 34.198 28.061 1.00 141.01 175 GLY C N 1
ATOM 10301 C CA . GLY C 1 183 ? 110.433 33.132 28.371 1.00 133.04 175 GLY C CA 1
ATOM 10302 C C . GLY C 1 183 ? 109.148 33.584 29.042 1.00 131.32 175 GLY C C 1
ATOM 10303 O O . GLY C 1 183 ? 108.793 34.766 29.087 1.00 131.49 175 GLY C O 1
ATOM 10304 N N . ALA C 1 184 ? 108.440 32.592 29.578 1.00 128.34 176 ALA C N 1
ATOM 10305 C CA . ALA C 1 184 ? 107.171 32.802 30.259 1.00 121.90 176 ALA C CA 1
ATOM 10306 C C . ALA C 1 184 ? 107.388 33.531 31.587 1.00 121.54 176 ALA C C 1
ATOM 10307 O O . ALA C 1 184 ? 108.512 33.665 32.079 1.00 118.21 176 ALA C O 1
ATOM 10309 N N . ARG C 1 185 ? 106.290 34.039 32.153 1.00 110.26 177 ARG C N 1
ATOM 10310 C CA . ARG C 1 185 ? 106.369 34.833 33.373 1.00 103.17 177 ARG C CA 1
ATOM 10311 C C . ARG C 1 185 ? 106.730 33.955 34.570 1.00 97.83 177 ARG C C 1
ATOM 10312 O O . ARG C 1 185 ? 106.044 32.971 34.869 1.00 89.02 177 ARG C O 1
ATOM 10314 N N . ASP C 1 186 ? 107.801 34.330 35.263 1.00 96.66 178 ASP C N 1
ATOM 10315 C CA . ASP C 1 186 ? 108.208 33.707 36.515 1.00 91.81 178 ASP C CA 1
ATOM 10316 C C . ASP C 1 186 ? 107.466 34.309 37.704 1.00 86.23 178 ASP C C 1
ATOM 10317 O O . ASP C 1 186 ? 107.124 35.493 37.720 1.00 90.79 178 ASP C O 1
ATOM 10322 N N . PHE C 1 187 ? 107.194 33.466 38.691 1.00 88.09 179 PHE C N 1
ATOM 10323 C CA . PHE C 1 187 ? 106.958 33.953 40.041 1.00 82.14 179 PHE C CA 1
ATOM 10324 C C . PHE C 1 187 ? 108.279 34.397 40.660 1.00 83.11 179 PHE C C 1
ATOM 10325 O O . PHE C 1 187 ? 109.331 33.819 40.389 1.00 76.11 179 PHE C O 1
ATOM 10333 N N . VAL C 1 188 ? 108.231 35.444 41.492 1.00 89.44 180 VAL C N 1
ATOM 10334 C CA . VAL C 1 188 ? 109.462 36.002 42.046 1.00 94.91 180 VAL C CA 1
ATOM 10335 C C . VAL C 1 188 ? 109.456 35.960 43.574 1.00 93.53 180 VAL C C 1
ATOM 10336 O O . VAL C 1 188 ? 108.399 35.943 44.211 1.00 98.02 180 VAL C O 1
ATOM 10340 N N . VAL C 1 189 ? 110.659 35.915 44.157 1.00 98.50 181 VAL C N 1
ATOM 10341 C CA . VAL C 1 189 ? 110.867 35.786 45.606 1.00 100.66 181 VAL C CA 1
ATOM 10342 C C . VAL C 1 189 ? 111.960 36.722 46.123 1.00 100.81 181 VAL C C 1
ATOM 10343 O O . VAL C 1 189 ? 113.145 36.482 45.854 1.00 102.78 181 VAL C O 1
ATOM 10347 N N . PRO C 1 190 ? 111.628 37.775 46.875 1.00 104.64 182 PRO C N 1
ATOM 10348 C CA . PRO C 1 190 ? 112.673 38.653 47.435 1.00 112.88 182 PRO C CA 1
ATOM 10349 C C . PRO C 1 190 ? 113.505 37.993 48.536 1.00 122.86 182 PRO C C 1
ATOM 10350 O O . PRO C 1 190 ? 112.988 37.242 49.369 1.00 118.71 182 PRO C O 1
ATOM 10354 N N . SER C 1 191 ? 114.810 38.295 48.537 1.00 130.92 183 SER C N 1
ATOM 10355 C CA . SER C 1 191 ? 115.771 37.795 49.522 1.00 138.86 183 SER C CA 1
ATOM 10356 C C . SER C 1 191 ? 116.348 38.915 50.380 1.00 145.88 183 SER C C 1
ATOM 10357 O O . SER C 1 191 ? 116.709 39.981 49.870 1.00 148.26 183 SER C O 1
ATOM 10360 N N . ARG C 1 192 ? 116.460 38.645 51.683 1.00 139.01 184 ARG C N 1
ATOM 10361 C CA . ARG C 1 192 ? 116.994 39.621 52.631 1.00 138.29 184 ARG C CA 1
ATOM 10362 C C . ARG C 1 192 ? 118.513 39.779 52.530 1.00 140.95 184 ARG C C 1
ATOM 10363 O O . ARG C 1 192 ? 119.029 40.885 52.716 1.00 142.25 184 ARG C O 1
ATOM 10365 N N . MET C 1 193 ? 119.254 38.696 52.258 1.00 140.07 185 MET C N 1
ATOM 10366 C CA . MET C 1 193 ? 120.712 38.762 52.374 1.00 139.32 185 MET C CA 1
ATOM 10367 C C . MET C 1 193 ? 121.351 39.718 51.366 1.00 143.00 185 MET C C 1
ATOM 10368 O O . MET C 1 193 ? 122.400 40.296 51.652 1.00 149.19 185 MET C O 1
ATOM 10370 N N . ASN C 1 194 ? 120.762 39.899 50.189 1.00 138.49 186 ASN C N 1
ATOM 10371 C CA . ASN C 1 194 ? 121.235 40.895 49.227 1.00 133.74 186 ASN C CA 1
ATOM 10372 C C . ASN C 1 194 ? 120.021 41.730 48.856 1.00 140.70 186 ASN C C 1
ATOM 10373 O O . ASN C 1 194 ? 119.295 41.404 47.909 1.00 140.23 186 ASN C O 1
ATOM 10375 N N . PRO C 1 195 ? 119.766 42.808 49.593 1.00 151.45 187 PRO C N 1
ATOM 10376 C CA . PRO C 1 195 ? 118.453 43.468 49.548 1.00 156.24 187 PRO C CA 1
ATOM 10377 C C . PRO C 1 195 ? 118.036 43.943 48.161 1.00 153.91 187 PRO C C 1
ATOM 10378 O O . PRO C 1 195 ? 118.866 44.251 47.302 1.00 148.31 187 PRO C O 1
ATOM 10382 N N . GLY C 1 196 ? 116.714 43.980 47.950 1.00 147.34 188 GLY C N 1
ATOM 10383 C CA . GLY C 1 196 ? 116.118 44.435 46.709 1.00 140.77 188 GLY C CA 1
ATOM 10384 C C . GLY C 1 196 ? 116.101 43.451 45.558 1.00 132.02 188 GLY C C 1
ATOM 10385 O O . GLY C 1 196 ? 115.638 43.810 44.469 1.00 124.11 188 GLY C O 1
ATOM 10386 N N . GLN C 1 197 ? 116.570 42.228 45.760 1.00 137.37 189 GLN C N 1
ATOM 10387 C CA . GLN C 1 197 ? 116.696 41.232 44.706 1.00 130.58 189 GLN C CA 1
ATOM 10388 C C . GLN C 1 197 ? 115.610 40.163 44.835 1.00 125.22 189 GLN C C 1
ATOM 10389 O O . GLN C 1 197 ? 114.925 40.062 45.855 1.00 123.31 189 GLN C O 1
ATOM 10395 N N . PHE C 1 198 ? 115.432 39.376 43.767 1.00 113.63 190 PHE C N 1
ATOM 10396 C CA . PHE C 1 198 ? 114.375 38.373 43.715 1.00 106.07 190 PHE C CA 1
ATOM 10397 C C . PHE C 1 198 ? 114.929 37.022 43.274 1.00 101.54 190 PHE C C 1
ATOM 10398 O O . PHE C 1 198 ? 115.903 36.950 42.525 1.00 103.07 190 PHE C O 1
ATOM 10406 N N . TYR C 1 199 ? 114.291 35.949 43.747 1.00 99.30 191 TYR C N 1
ATOM 10407 C CA . TYR C 1 199 ? 114.387 34.624 43.143 1.00 94.96 191 TYR C CA 1
ATOM 10408 C C . TYR C 1 199 ? 113.237 34.391 42.180 1.00 93.40 191 TYR C C 1
ATOM 10409 O O . TYR C 1 199 ? 112.210 35.072 42.221 1.00 91.02 191 TYR C O 1
ATOM 10418 N N . ALA C 1 200 ? 113.401 33.371 41.345 1.00 89.03 192 ALA C N 1
ATOM 10419 C CA . ALA C 1 200 ? 112.295 32.813 40.588 1.00 86.20 192 ALA C CA 1
ATOM 10420 C C . ALA C 1 200 ? 112.052 31.370 41.007 1.00 73.93 192 ALA C C 1
ATOM 10421 O O . ALA C 1 200 ? 112.986 30.634 41.344 1.00 69.54 192 ALA C O 1
ATOM 10423 N N . LEU C 1 201 ? 110.785 30.973 40.966 1.00 70.85 193 LEU C N 1
ATOM 10424 C CA . LEU C 1 201 ? 110.395 29.576 41.044 1.00 66.16 193 LEU C CA 1
ATOM 10425 C C . LEU C 1 201 ? 110.522 28.913 39.672 1.00 64.27 193 LEU C C 1
ATOM 10426 O O . LEU C 1 201 ? 110.330 29.561 38.640 1.00 66.16 193 LEU C O 1
ATOM 10431 N N . PRO C 1 202 ? 110.855 27.623 39.630 1.00 62.03 194 PRO C N 1
ATOM 10432 C CA . PRO C 1 202 ? 111.160 26.991 38.345 1.00 57.50 194 PRO C CA 1
ATOM 10433 C C . PRO C 1 202 ? 109.896 26.680 37.547 1.00 60.90 194 PRO C C 1
ATOM 10434 O O . PRO C 1 202 ? 108.970 26.035 38.043 1.00 55.16 194 PRO C O 1
ATOM 10438 N N . GLN C 1 203 ? 109.885 27.098 36.278 1.00 61.08 195 GLN C N 1
ATOM 10439 C CA . GLN C 1 203 ? 108.871 26.605 35.350 1.00 61.65 195 GLN C CA 1
ATOM 10440 C C . GLN C 1 203 ? 109.064 25.130 35.044 1.00 61.80 195 GLN C C 1
ATOM 10441 O O . GLN C 1 203 ? 108.096 24.451 34.683 1.00 61.24 195 GLN C O 1
ATOM 10447 N N . SER C 1 204 ? 110.290 24.632 35.181 1.00 61.28 196 SER C N 1
ATOM 10448 C CA . SER C 1 204 ? 110.657 23.235 35.007 1.00 60.04 196 SER C CA 1
ATOM 10449 C C . SER C 1 204 ? 112.073 23.090 35.549 1.00 61.32 196 SER C C 1
ATOM 10450 O O . SER C 1 204 ? 112.728 24.100 35.828 1.00 58.58 196 SER C O 1
ATOM 10453 N N . PRO C 1 205 ? 112.575 21.884 35.738 1.00 64.24 197 PRO C N 1
ATOM 10454 C CA . PRO C 1 205 ? 113.965 21.748 36.191 1.00 68.22 197 PRO C CA 1
ATOM 10455 C C . PRO C 1 205 ? 114.976 21.836 35.047 1.00 71.21 197 PRO C C 1
ATOM 10456 O O . PRO C 1 205 ? 116.100 21.348 35.190 1.00 71.18 197 PRO C O 1
ATOM 10460 N N . GLN C 1 206 ? 114.598 22.489 33.941 1.00 68.85 198 GLN C N 1
ATOM 10461 C CA . GLN C 1 206 ? 115.350 22.400 32.685 1.00 73.27 198 GLN C CA 1
ATOM 10462 C C . GLN C 1 206 ? 116.832 22.726 32.877 1.00 78.05 198 GLN C C 1
ATOM 10463 O O . GLN C 1 206 ? 117.704 21.889 32.613 1.00 78.45 198 GLN C O 1
ATOM 10469 N N . THR C 1 207 ? 117.133 23.943 33.344 1.00 78.26 199 THR C N 1
ATOM 10470 C CA . THR C 1 207 ? 118.515 24.358 33.588 1.00 75.10 199 THR C CA 1
ATOM 10471 C C . THR C 1 207 ? 119.286 23.316 34.390 1.00 73.57 199 THR C C 1
ATOM 10472 O O . THR C 1 207 ? 120.432 22.985 34.070 1.00 70.93 199 THR C O 1
ATOM 10476 N N . PHE C 1 208 ? 118.674 22.804 35.457 1.00 74.27 200 PHE C N 1
ATOM 10477 C CA . PHE C 1 208 ? 119.367 21.894 36.359 1.00 74.09 200 PHE C CA 1
ATOM 10478 C C . PHE C 1 208 ? 119.448 20.479 35.806 1.00 75.74 200 PHE C C 1
ATOM 10479 O O . PHE C 1 208 ? 120.451 19.793 36.016 1.00 78.07 200 PHE C O 1
ATOM 10487 N N . LYS C 1 209 ? 118.423 20.023 35.092 1.00 73.38 201 LYS C N 1
ATOM 10488 C CA . LYS C 1 209 ? 118.493 18.678 34.537 1.00 78.63 201 LYS C CA 1
ATOM 10489 C C . LYS C 1 209 ? 119.524 18.590 33.415 1.00 82.60 201 LYS C C 1
ATOM 10490 O O . LYS C 1 209 ? 120.095 17.515 33.181 1.00 80.17 201 LYS C O 1
ATOM 10496 N N . GLN C 1 210 ? 119.732 19.684 32.673 1.00 82.53 202 GLN C N 1
ATOM 10497 C CA . GLN C 1 210 ? 120.836 19.718 31.718 1.00 83.81 202 GLN C CA 1
ATOM 10498 C C . GLN C 1 210 ? 122.186 19.859 32.421 1.00 83.94 202 GLN C C 1
ATOM 10499 O O . GLN C 1 210 ? 123.159 19.214 32.016 1.00 88.82 202 GLN C O 1
ATOM 10505 N N . LEU C 1 211 ? 122.279 20.698 33.466 1.00 83.50 203 LEU C N 1
ATOM 10506 C CA . LEU C 1 211 ? 123.533 20.756 34.221 1.00 84.13 203 LEU C CA 1
ATOM 10507 C C . LEU C 1 211 ? 123.873 19.401 34.820 1.00 77.84 203 LEU C C 1
ATOM 10508 O O . LEU C 1 211 ? 125.048 19.045 34.910 1.00 82.23 203 LEU C O 1
ATOM 10513 N N . LEU C 1 212 ? 122.865 18.615 35.195 1.00 81.21 204 LEU C N 1
ATOM 10514 C CA . LEU C 1 212 ? 123.133 17.272 35.695 1.00 78.03 204 LEU C CA 1
ATOM 10515 C C . LEU C 1 212 ? 123.706 16.382 34.604 1.00 83.49 204 LEU C C 1
ATOM 10516 O O . LEU C 1 212 ? 124.438 15.435 34.904 1.00 74.27 204 LEU C O 1
ATOM 10521 N N . MET C 1 213 ? 123.390 16.668 33.339 1.00 79.32 205 MET C N 1
ATOM 10522 C CA . MET C 1 213 ? 124.027 15.937 32.252 1.00 84.90 205 MET C CA 1
ATOM 10523 C C . MET C 1 213 ? 125.473 16.385 32.054 1.00 85.84 205 MET C C 1
ATOM 10524 O O . MET C 1 213 ? 126.362 15.546 31.874 1.00 82.54 205 MET C O 1
ATOM 10529 N N . VAL C 1 214 ? 125.725 17.697 32.112 1.00 84.36 206 VAL C N 1
ATOM 10530 C CA . VAL C 1 214 ? 127.094 18.207 32.076 1.00 89.31 206 VAL C CA 1
ATOM 10531 C C . VAL C 1 214 ? 127.933 17.566 33.177 1.00 91.79 206 VAL C C 1
ATOM 10532 O O . VAL C 1 214 ? 129.116 17.256 32.979 1.00 92.02 206 VAL C O 1
ATOM 10536 N N . GLY C 1 215 ? 127.325 17.327 34.339 1.00 92.15 207 GLY C N 1
ATOM 10537 C CA . GLY C 1 215 ? 127.943 16.737 35.504 1.00 89.77 207 GLY C CA 1
ATOM 10538 C C . GLY C 1 215 ? 128.012 15.227 35.523 1.00 94.23 207 GLY C C 1
ATOM 10539 O O . GLY C 1 215 ? 128.420 14.656 36.541 1.00 91.73 207 GLY C O 1
ATOM 10540 N N . GLY C 1 216 ? 127.604 14.562 34.439 1.00 91.94 208 GLY C N 1
ATOM 10541 C CA . GLY C 1 216 ? 127.788 13.131 34.320 1.00 86.53 208 GLY C CA 1
ATOM 10542 C C . GLY C 1 216 ? 126.737 12.275 34.983 1.00 89.07 208 GLY C C 1
ATOM 10543 O O . GLY C 1 216 ? 126.958 11.074 35.156 1.00 86.72 208 GLY C O 1
ATOM 10544 N N . MET C 1 217 ? 125.579 12.841 35.333 1.00 95.40 209 MET C N 1
ATOM 10545 C CA . MET C 1 217 ? 124.560 12.048 36.015 1.00 98.62 209 MET C CA 1
ATOM 10546 C C . MET C 1 217 ? 123.906 11.035 35.088 1.00 98.13 209 MET C C 1
ATOM 10547 O O . MET C 1 217 ? 123.265 10.098 35.576 1.00 99.56 209 MET C O 1
ATOM 10552 N N . ASP C 1 218 ? 124.052 11.213 33.771 1.00 99.85 210 ASP C N 1
ATOM 10553 C CA . ASP C 1 218 ? 123.700 10.224 32.756 1.00 100.16 210 ASP C CA 1
ATOM 10554 C C . ASP C 1 218 ? 122.194 10.021 32.607 1.00 103.77 210 ASP C C 1
ATOM 10555 O O . ASP C 1 218 ? 121.660 10.107 31.494 1.00 101.39 210 ASP C O 1
ATOM 10560 N N . LYS C 1 219 ? 121.493 9.776 33.712 1.00 101.99 211 LYS C N 1
ATOM 10561 C CA . LYS C 1 219 ? 120.056 9.510 33.678 1.00 99.35 211 LYS C CA 1
ATOM 10562 C C . LYS C 1 219 ? 119.429 10.165 34.898 1.00 98.35 211 LYS C C 1
ATOM 10563 O O . LYS C 1 219 ? 119.713 9.762 36.030 1.00 101.61 211 LYS C O 1
ATOM 10569 N N . TYR C 1 220 ? 118.583 11.165 34.665 1.00 94.64 212 TYR C N 1
ATOM 10570 C CA . TYR C 1 220 ? 117.929 11.932 35.715 1.00 90.72 212 TYR C CA 1
ATOM 10571 C C . TYR C 1 220 ? 116.414 11.840 35.565 1.00 87.74 212 TYR C C 1
ATOM 10572 O O . TYR C 1 220 ? 115.889 11.764 34.445 1.00 88.64 212 TYR C O 1
ATOM 10581 N N . PHE C 1 221 ? 115.710 11.831 36.698 1.00 83.99 213 PHE C N 1
ATOM 10582 C CA . PHE C 1 221 ? 114.266 12.026 36.669 1.00 83.06 213 PHE C CA 1
ATOM 10583 C C . PHE C 1 221 ? 113.810 12.673 37.975 1.00 79.81 213 PHE C C 1
ATOM 10584 O O . PHE C 1 221 ? 114.582 12.800 38.929 1.00 80.75 213 PHE C O 1
ATOM 10592 N N . GLN C 1 222 ? 112.538 13.099 37.996 1.00 79.60 214 GLN C N 1
ATOM 10593 C CA . GLN C 1 222 ? 111.914 13.706 39.174 1.00 71.48 214 GLN C CA 1
ATOM 10594 C C . GLN C 1 222 ? 110.402 13.841 38.997 1.00 75.55 214 GLN C C 1
ATOM 10595 O O . GLN C 1 222 ? 109.938 14.274 37.935 1.00 72.93 214 GLN C O 1
ATOM 10601 N N . ILE C 1 223 ? 109.614 13.471 40.006 1.00 73.26 215 ILE C N 1
ATOM 10602 C CA . ILE C 1 223 ? 108.229 13.930 40.089 1.00 70.18 215 ILE C CA 1
ATOM 10603 C C . ILE C 1 223 ? 108.249 15.206 40.928 1.00 69.21 215 ILE C C 1
ATOM 10604 O O . ILE C 1 223 ? 108.562 15.170 42.123 1.00 64.43 215 ILE C O 1
ATOM 10609 N N . VAL C 1 224 ? 107.939 16.339 40.296 1.00 62.99 216 VAL C N 1
ATOM 10610 C CA . VAL C 1 224 ? 108.393 17.631 40.803 1.00 61.92 216 VAL C CA 1
ATOM 10611 C C . VAL C 1 224 ? 107.341 18.694 40.515 1.00 60.17 216 VAL C C 1
ATOM 10612 O O . VAL C 1 224 ? 106.729 18.714 39.439 1.00 59.39 216 VAL C O 1
ATOM 10616 N N . LYS C 1 225 ? 107.141 19.579 41.491 1.00 53.39 217 LYS C N 1
ATOM 10617 C CA . LYS C 1 225 ? 106.288 20.757 41.341 1.00 54.34 217 LYS C CA 1
ATOM 10618 C C . LYS C 1 225 ? 106.969 21.821 40.497 1.00 55.46 217 LYS C C 1
ATOM 10619 O O . LYS C 1 225 ? 108.124 22.174 40.741 1.00 52.80 217 LYS C O 1
ATOM 10625 N N . CYS C 1 226 ? 106.217 22.395 39.562 1.00 48.45 218 CYS C N 1
ATOM 10626 C CA . CYS C 1 226 ? 106.688 23.494 38.733 1.00 54.95 218 CYS C CA 1
ATOM 10627 C C . CYS C 1 226 ? 105.709 24.654 38.842 1.00 57.06 218 CYS C C 1
ATOM 10628 O O . CYS C 1 226 ? 104.587 24.491 39.322 1.00 55.32 218 CYS C O 1
ATOM 10631 N N . PHE C 1 227 ? 106.164 25.849 38.457 1.00 59.82 219 PHE C N 1
ATOM 10632 C CA . PHE C 1 227 ? 105.409 27.068 38.738 1.00 60.41 219 PHE C CA 1
ATOM 10633 C C . PHE C 1 227 ? 105.381 27.978 37.515 1.00 67.07 219 PHE C C 1
ATOM 10634 O O . PHE C 1 227 ? 106.426 28.229 36.908 1.00 64.65 219 PHE C O 1
ATOM 10642 N N . ARG C 1 228 ? 104.191 28.474 37.159 1.00 63.51 220 ARG C N 1
ATOM 10643 C CA . ARG C 1 228 ? 104.023 29.362 36.012 1.00 73.54 220 ARG C CA 1
ATOM 10644 C C . ARG C 1 228 ? 102.956 30.418 36.293 1.00 78.08 220 ARG C C 1
ATOM 10645 O O . ARG C 1 228 ? 101.864 30.089 36.765 1.00 79.68 220 ARG C O 1
ATOM 10653 N N . ASP C 1 229 ? 103.283 31.686 36.026 1.00 83.85 221 ASP C N 1
ATOM 10654 C CA . ASP C 1 229 ? 102.386 32.819 36.304 1.00 91.64 221 ASP C CA 1
ATOM 10655 C C . ASP C 1 229 ? 101.726 33.308 35.009 1.00 100.93 221 ASP C C 1
ATOM 10656 O O . ASP C 1 229 ? 102.026 34.385 34.486 1.00 100.03 221 ASP C O 1
ATOM 10661 N N . GLU C 1 230 ? 100.821 32.483 34.481 1.00 110.72 222 GLU C N 1
ATOM 10662 C CA . GLU C 1 230 ? 100.087 32.790 33.256 1.00 119.38 222 GLU C CA 1
ATOM 10663 C C . GLU C 1 230 ? 98.583 32.714 33.504 1.00 132.01 222 GLU C C 1
ATOM 10664 O O . GLU C 1 230 ? 98.124 32.338 34.587 1.00 130.97 222 GLU C O 1
ATOM 10666 N N . ASP C 1 231 ? 97.815 33.086 32.479 1.00 137.96 223 ASP C N 1
ATOM 10667 C CA . ASP C 1 231 ? 96.361 32.988 32.552 1.00 140.36 223 ASP C CA 1
ATOM 10668 C C . ASP C 1 231 ? 95.945 31.535 32.738 1.00 140.09 223 ASP C C 1
ATOM 10669 O O . ASP C 1 231 ? 96.403 30.646 32.015 1.00 147.47 223 ASP C O 1
ATOM 10671 N N . LEU C 1 232 ? 95.070 31.294 33.708 1.00 124.99 224 LEU C N 1
ATOM 10672 C CA . LEU C 1 232 ? 94.603 29.949 34.039 1.00 120.11 224 LEU C CA 1
ATOM 10673 C C . LEU C 1 232 ? 93.239 29.718 33.400 1.00 123.78 224 LEU C C 1
ATOM 10674 O O . LEU C 1 232 ? 92.218 30.188 33.906 1.00 124.28 224 LEU C O 1
ATOM 10676 N N . ARG C 1 233 ? 93.220 28.975 32.294 1.00 129.42 225 ARG C N 1
ATOM 10677 C CA . ARG C 1 233 ? 91.986 28.778 31.543 1.00 138.89 225 ARG C CA 1
ATOM 10678 C C . ARG C 1 233 ? 91.238 27.587 32.124 1.00 143.50 225 ARG C C 1
ATOM 10679 O O . ARG C 1 233 ? 90.532 27.720 33.129 1.00 142.68 225 ARG C O 1
ATOM 10681 N N . ALA C 1 234 ? 91.381 26.421 31.508 1.00 151.04 226 ALA C N 1
ATOM 10682 C CA . ALA C 1 234 ? 90.830 25.186 32.046 1.00 151.30 226 ALA C CA 1
ATOM 10683 C C . ALA C 1 234 ? 91.994 24.298 32.462 1.00 149.57 226 ALA C C 1
ATOM 10684 O O . ALA C 1 234 ? 92.825 23.928 31.625 1.00 152.75 226 ALA C O 1
ATOM 10686 N N . ASP C 1 235 ? 92.047 23.958 33.751 1.00 133.50 227 ASP C N 1
ATOM 10687 C CA . ASP C 1 235 ? 93.074 23.065 34.289 1.00 118.19 227 ASP C CA 1
ATOM 10688 C C . ASP C 1 235 ? 94.484 23.638 34.123 1.00 111.90 227 ASP C C 1
ATOM 10689 O O . ASP C 1 235 ? 95.427 22.919 33.783 1.00 109.42 227 ASP C O 1
ATOM 10691 N N . ARG C 1 236 ? 94.640 24.942 34.360 1.00 108.83 228 ARG C N 1
ATOM 10692 C CA . ARG C 1 236 ? 95.952 25.590 34.321 1.00 97.88 228 ARG C CA 1
ATOM 10693 C C . ARG C 1 236 ? 96.192 26.132 35.725 1.00 82.88 228 ARG C C 1
ATOM 10694 O O . ARG C 1 236 ? 95.667 27.183 36.092 1.00 86.04 228 ARG C O 1
ATOM 10702 N N . GLN C 1 237 ? 96.944 25.492 36.437 1.00 77.51 229 GLN C N 1
ATOM 10703 C CA . GLN C 1 237 ? 97.204 25.876 37.814 1.00 71.05 229 GLN C CA 1
ATOM 10704 C C . GLN C 1 237 ? 98.518 26.641 37.930 1.00 65.01 229 GLN C C 1
ATOM 10705 O O . GLN C 1 237 ? 99.470 26.352 37.204 1.00 65.09 229 GLN C O 1
ATOM 10711 N N . PRO C 1 238 ? 98.629 27.606 38.849 1.00 64.79 230 PRO C N 1
ATOM 10712 C CA . PRO C 1 238 ? 99.910 28.316 38.985 1.00 66.67 230 PRO C CA 1
ATOM 10713 C C . PRO C 1 238 ? 101.044 27.392 39.391 1.00 61.94 230 PRO C C 1
ATOM 10714 O O . PRO C 1 238 ? 102.207 27.692 39.102 1.00 61.68 230 PRO C O 1
ATOM 10718 N N . GLU C 1 239 ? 100.736 26.281 40.055 1.00 54.74 231 GLU C N 1
ATOM 10719 C CA . GLU C 1 239 ? 101.699 25.235 40.353 1.00 53.96 231 GLU C CA 1
ATOM 10720 C C . GLU C 1 239 ? 101.125 23.901 39.904 1.00 52.56 231 GLU C C 1
ATOM 10721 O O . GLU C 1 239 ? 99.913 23.689 39.958 1.00 58.98 231 GLU C O 1
ATOM 10727 N N . PHE C 1 240 ? 101.995 23.019 39.424 1.00 55.22 232 PHE C N 1
ATOM 10728 C CA . PHE C 1 240 ? 101.582 21.761 38.812 1.00 52.31 232 PHE C CA 1
ATOM 10729 C C . PHE C 1 240 ? 102.734 20.775 38.928 1.00 55.11 232 PHE C C 1
ATOM 10730 O O . PHE C 1 240 ? 103.875 21.162 39.175 1.00 50.22 232 PHE C O 1
ATOM 10738 N N . THR C 1 241 ? 102.435 19.496 38.739 1.00 56.30 233 THR C N 1
ATOM 10739 C CA . THR C 1 241 ? 103.411 18.440 38.978 1.00 59.95 233 THR C CA 1
ATOM 10740 C C . THR C 1 241 ? 103.767 17.767 37.659 1.00 58.84 233 THR C C 1
ATOM 10741 O O . THR C 1 241 ? 102.881 17.453 36.861 1.00 58.37 233 THR C O 1
ATOM 10745 N N . GLN C 1 242 ? 105.063 17.543 37.446 1.00 61.50 234 GLN C N 1
ATOM 10746 C CA . GLN C 1 242 ? 105.606 16.939 36.240 1.00 56.34 234 GLN C CA 1
ATOM 10747 C C . GLN C 1 242 ? 106.433 15.711 36.572 1.00 63.71 234 GLN C C 1
ATOM 10748 O O . GLN C 1 242 ? 107.007 15.606 37.662 1.00 67.64 234 GLN C O 1
ATOM 10754 N N . ILE C 1 243 ? 106.521 14.800 35.612 1.00 64.60 235 ILE C N 1
ATOM 10755 C CA . ILE C 1 243 ? 107.566 13.779 35.589 1.00 70.59 235 ILE C CA 1
ATOM 10756 C C . ILE C 1 243 ? 108.643 14.283 34.634 1.00 75.97 235 ILE C C 1
ATOM 10757 O O . ILE C 1 243 ? 108.426 14.313 33.417 1.00 73.08 235 ILE C O 1
ATOM 10762 N N . ASP C 1 244 ? 109.785 14.726 35.165 1.00 68.32 236 ASP C N 1
ATOM 10763 C CA . ASP C 1 244 ? 110.824 15.374 34.365 1.00 77.60 236 ASP C CA 1
ATOM 10764 C C . ASP C 1 244 ? 112.033 14.465 34.190 1.00 82.34 236 ASP C C 1
ATOM 10765 O O . ASP C 1 244 ? 112.532 13.915 35.170 1.00 80.52 236 ASP C O 1
ATOM 10770 N N . CYS C 1 245 ? 112.500 14.311 32.943 1.00 87.35 237 CYS C N 1
ATOM 10771 C CA . CYS C 1 245 ? 113.600 13.404 32.621 1.00 93.37 237 CYS C CA 1
ATOM 10772 C C . CYS 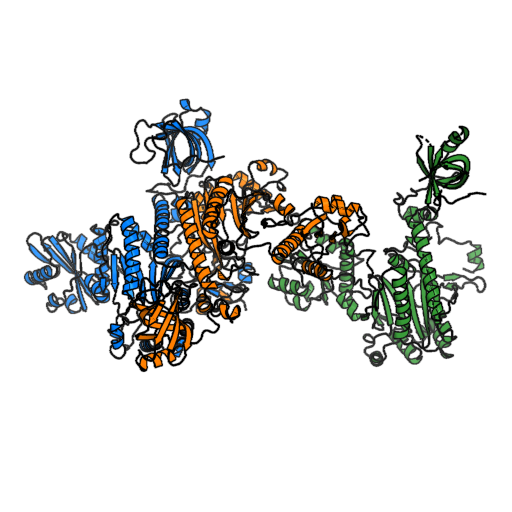C 1 245 ? 114.566 14.016 31.616 1.00 96.77 237 CYS C C 1
ATOM 10773 O O . CYS C 1 245 ? 114.198 14.869 30.803 1.00 97.58 237 CYS C O 1
ATOM 10776 N N . GLU C 1 246 ? 115.815 13.553 31.690 1.00 89.28 238 GLU C N 1
ATOM 10777 C CA . GLU C 1 246 ? 116.894 13.943 30.793 1.00 87.05 238 GLU C CA 1
ATOM 10778 C C . GLU C 1 246 ? 117.888 12.792 30.750 1.00 86.76 238 GLU C C 1
ATOM 10779 O O . GLU C 1 246 ? 118.059 12.090 31.749 1.00 90.15 238 GLU C O 1
ATOM 10785 N N . MET C 1 247 ? 118.483 12.555 29.576 1.00 87.42 239 MET C N 1
ATOM 10786 C CA . MET C 1 247 ? 119.451 11.477 29.381 1.00 90.38 239 MET C CA 1
ATOM 10787 C C . MET C 1 247 ? 120.600 11.964 28.504 1.00 86.09 239 MET C C 1
ATOM 10788 O O . MET C 1 247 ? 120.426 12.847 27.665 1.00 81.31 239 MET C O 1
ATOM 10793 N N . ALA C 1 248 ? 121.783 11.389 28.714 1.00 86.50 240 ALA C N 1
ATOM 10794 C CA . ALA C 1 248 ? 122.963 11.742 27.937 1.00 96.62 240 ALA C CA 1
ATOM 10795 C C . ALA C 1 248 ? 123.306 10.642 26.938 1.00 96.43 240 ALA C C 1
ATOM 10796 O O . ALA C 1 248 ? 122.982 9.467 27.131 1.00 90.69 240 ALA C O 1
ATOM 10798 N N . PHE C 1 249 ? 124.002 11.046 25.877 1.00 97.43 241 PHE C N 1
ATOM 10799 C CA . PHE C 1 249 ? 124.509 10.124 24.865 1.00 105.84 241 PHE C CA 1
ATOM 10800 C C . PHE C 1 249 ? 123.390 9.249 24.298 1.00 104.72 241 PHE C C 1
ATOM 10801 O O . PHE C 1 249 ? 123.523 8.029 24.180 1.00 104.44 241 PHE C O 1
ATOM 10809 N N . VAL C 1 250 ? 122.277 9.885 23.928 1.00 106.12 242 VAL C N 1
ATOM 10810 C CA . VAL C 1 250 ? 121.084 9.173 23.482 1.00 103.79 242 VAL C CA 1
ATOM 10811 C C . VAL C 1 250 ? 120.720 9.595 22.066 1.00 105.79 242 VAL C C 1
ATOM 10812 O O . VAL C 1 250 ? 120.975 10.727 21.641 1.00 103.50 242 VAL C O 1
ATOM 10816 N N . GLU C 1 251 ? 120.114 8.662 21.336 1.00 109.09 243 GLU C N 1
ATOM 10817 C CA . GLU C 1 251 ? 119.420 8.962 20.093 1.00 110.38 243 GLU C CA 1
ATOM 10818 C C . GLU C 1 251 ? 117.938 9.190 20.387 1.00 110.34 243 GLU C C 1
ATOM 10819 O O . GLU C 1 251 ? 117.427 8.813 21.446 1.00 108.14 243 GLU C O 1
ATOM 10821 N N . GLN C 1 252 ? 117.255 9.852 19.447 1.00 110.93 244 GLN C N 1
ATOM 10822 C CA . GLN C 1 252 ? 115.826 10.115 19.616 1.00 108.47 244 GLN C CA 1
ATOM 10823 C C . GLN C 1 252 ? 115.058 8.838 19.931 1.00 107.78 244 GLN C C 1
ATOM 10824 O O . GLN C 1 252 ? 114.200 8.815 20.822 1.00 96.63 244 GLN C O 1
ATOM 10830 N N . GLU C 1 253 ? 115.364 7.760 19.210 1.00 114.29 245 GLU C N 1
ATOM 10831 C CA . GLU C 1 253 ? 114.645 6.508 19.398 1.00 115.46 245 GLU C CA 1
ATOM 10832 C C . GLU C 1 253 ? 114.832 5.967 20.813 1.00 112.88 245 GLU C C 1
ATOM 10833 O O . GLU C 1 253 ? 113.908 5.367 21.372 1.00 112.27 245 GLU C O 1
ATOM 10839 N N . ASP C 1 254 ? 116.011 6.187 21.412 1.00 105.70 246 ASP C N 1
ATOM 10840 C CA . ASP C 1 254 ? 116.280 5.674 22.755 1.00 110.46 246 ASP C CA 1
ATOM 10841 C C . ASP C 1 254 ? 115.331 6.272 23.787 1.00 104.90 246 ASP C C 1
ATOM 10842 O O . ASP C 1 254 ? 114.678 5.541 24.542 1.00 104.54 246 ASP C O 1
ATOM 10847 N N . VAL C 1 255 ? 115.237 7.606 23.828 1.00 103.59 247 VAL C N 1
ATOM 10848 C CA . VAL C 1 255 ? 114.392 8.270 24.822 1.00 99.36 247 VAL C CA 1
ATOM 10849 C C . VAL C 1 255 ? 112.932 7.880 24.625 1.00 102.04 247 VAL C C 1
ATOM 10850 O O . VAL C 1 255 ? 112.190 7.678 25.594 1.00 95.09 247 VAL C O 1
ATOM 10852 N N . MET C 1 256 ? 112.494 7.781 23.365 1.00 106.88 248 MET C N 1
ATOM 10853 C CA . MET C 1 256 ? 111.123 7.367 23.084 1.00 107.50 248 MET C CA 1
ATOM 10854 C C . MET C 1 256 ? 110.886 5.948 23.586 1.00 105.71 248 MET C C 1
ATOM 10855 O O . MET C 1 256 ? 109.892 5.674 24.265 1.00 103.68 248 MET C O 1
ATOM 10860 N N . ASN C 1 257 ? 111.827 5.043 23.299 1.00 111.32 249 ASN C N 1
ATOM 10861 C CA . ASN C 1 257 ? 111.678 3.648 23.699 1.00 112.98 249 ASN C CA 1
ATOM 10862 C C . ASN C 1 257 ? 111.623 3.505 25.212 1.00 108.39 249 ASN C C 1
ATOM 10863 O O . ASN C 1 257 ? 110.791 2.755 25.737 1.00 111.00 249 ASN C O 1
ATOM 10868 N N . ILE C 1 258 ? 112.505 4.207 25.931 1.00 97.55 250 ILE C N 1
ATOM 10869 C CA . ILE C 1 258 ? 112.489 4.139 27.392 1.00 104.79 250 ILE C CA 1
ATOM 10870 C C . ILE C 1 258 ? 111.120 4.555 27.918 1.00 104.23 250 ILE C C 1
ATOM 10871 O O . ILE C 1 258 ? 110.487 3.829 28.694 1.00 104.50 250 ILE C O 1
ATOM 10876 N N . PHE C 1 259 ? 110.631 5.722 27.486 1.00 104.35 251 PHE C N 1
ATOM 10877 C CA . PHE C 1 259 ? 109.371 6.222 28.019 1.00 102.82 251 PHE C CA 1
ATOM 10878 C C . PHE C 1 259 ? 108.166 5.560 27.355 1.00 107.32 251 PHE C C 1
ATOM 10879 O O . PHE C 1 259 ? 107.088 5.516 27.960 1.00 101.42 251 PHE C O 1
ATOM 10881 N N . GLU C 1 260 ? 108.315 5.040 26.127 1.00 116.01 252 GLU C N 1
ATOM 10882 C CA . GLU C 1 260 ? 107.302 4.124 25.607 1.00 117.75 252 GLU C CA 1
ATOM 10883 C C . GLU C 1 260 ? 107.241 2.872 26.462 1.00 120.30 252 GLU C C 1
ATOM 10884 O O . GLU C 1 260 ? 106.153 2.393 26.804 1.00 120.68 252 GLU C O 1
ATOM 10890 N N . GLY C 1 261 ? 108.409 2.332 26.822 1.00 108.79 253 GLY C N 1
ATOM 10891 C CA . GLY C 1 261 ? 108.436 1.214 27.742 1.00 104.52 253 GLY C CA 1
ATOM 10892 C C . GLY C 1 261 ? 107.765 1.551 29.058 1.00 108.03 253 GLY C C 1
ATOM 10893 O O . GLY C 1 261 ? 106.999 0.749 29.595 1.00 112.56 253 GLY C O 1
ATOM 10894 N N . LEU C 1 262 ? 108.018 2.753 29.584 1.00 94.37 254 LEU C N 1
ATOM 10895 C CA . LEU C 1 262 ? 107.340 3.162 30.810 1.00 102.56 254 LEU C CA 1
ATOM 10896 C C . LEU C 1 262 ? 105.832 3.207 30.621 1.00 102.91 254 LEU C C 1
ATOM 10897 O O . LEU C 1 262 ? 105.081 2.611 31.401 1.00 102.40 254 LEU C O 1
ATOM 10902 N N . THR C 1 263 ? 105.370 3.910 29.584 1.00 103.75 255 THR C N 1
ATOM 10903 C CA . THR C 1 263 ? 103.933 4.042 29.378 1.00 103.31 255 THR C CA 1
ATOM 10904 C C . THR C 1 263 ? 103.304 2.707 29.000 1.00 107.55 255 THR C C 1
ATOM 10905 O O . THR C 1 263 ? 102.198 2.388 29.458 1.00 104.40 255 THR C O 1
ATOM 10909 N N . GLN C 1 264 ? 103.979 1.921 28.156 1.00 114.76 256 GLN C N 1
ATOM 10910 C CA . GLN C 1 264 ? 103.499 0.569 27.890 1.00 119.97 256 GLN C CA 1
ATOM 10911 C C . GLN C 1 264 ? 103.375 -0.208 29.194 1.00 124.06 256 GLN C C 1
ATOM 10912 O O . GLN C 1 264 ? 102.353 -0.855 29.448 1.00 129.86 256 GLN C O 1
ATOM 10914 N N . ASN C 1 265 ? 104.412 -0.146 30.039 1.00 112.62 257 ASN C N 1
ATOM 10915 C CA . ASN C 1 265 ? 104.329 -0.736 31.373 1.00 110.22 257 ASN C CA 1
ATOM 10916 C C . ASN C 1 265 ? 103.236 -0.061 32.193 1.00 111.77 257 ASN C C 1
ATOM 10917 O O . ASN C 1 265 ? 102.407 -0.730 32.820 1.00 115.60 257 ASN C O 1
ATOM 10922 N N . LEU C 1 266 ? 103.216 1.275 32.191 1.00 108.90 258 LEU C N 1
ATOM 10923 C CA . LEU C 1 266 ? 102.211 1.989 32.967 1.00 99.57 258 LEU C CA 1
ATOM 10924 C C . LEU C 1 266 ? 100.812 1.655 32.479 1.00 117.69 258 LEU C C 1
ATOM 10925 O O . LEU C 1 266 ? 99.918 1.384 33.287 1.00 121.35 258 LEU C O 1
ATOM 10927 N N . LEU C 1 267 ? 100.605 1.645 31.159 1.00 109.83 259 LEU C N 1
ATOM 10928 C CA . LEU C 1 267 ? 99.278 1.338 30.638 1.00 115.13 259 LEU C CA 1
ATOM 10929 C C . LEU C 1 267 ? 98.882 -0.099 30.960 1.00 122.39 259 LEU C C 1
ATOM 10930 O O . LEU C 1 267 ? 97.774 -0.354 31.444 1.00 130.93 259 LEU C O 1
ATOM 10932 N N . LYS C 1 268 ? 99.783 -1.053 30.716 1.00 122.62 260 LYS C N 1
ATOM 10933 C CA . LYS C 1 268 ? 99.470 -2.451 31.000 1.00 132.19 260 LYS C CA 1
ATOM 10934 C C . LYS C 1 268 ? 99.200 -2.666 32.485 1.00 140.30 260 LYS C C 1
ATOM 10935 O O . LYS C 1 268 ? 98.230 -3.334 32.861 1.00 146.45 260 LYS C O 1
ATOM 10937 N N . ASP C 1 269 ? 100.048 -2.095 33.346 1.00 162.57 261 ASP C N 1
ATOM 10938 C CA . ASP C 1 269 ? 99.891 -2.283 34.785 1.00 166.11 261 ASP C CA 1
ATOM 10939 C C . ASP C 1 269 ? 98.679 -1.534 35.322 1.00 155.70 261 ASP C C 1
ATOM 10940 O O . ASP C 1 269 ? 97.966 -2.044 36.192 1.00 162.44 261 ASP C O 1
ATOM 10942 N N . ILE C 1 270 ? 98.429 -0.323 34.824 1.00 137.06 262 ILE C N 1
ATOM 10943 C CA . ILE C 1 270 ? 97.373 0.503 35.405 1.00 133.62 262 ILE C CA 1
ATOM 10944 C C . ILE C 1 270 ? 96.000 0.180 34.827 1.00 138.16 262 ILE C C 1
ATOM 10945 O O . ILE C 1 270 ? 94.997 0.249 35.543 1.00 136.71 262 ILE C O 1
ATOM 10947 N N . ALA C 1 271 ? 95.915 -0.190 33.552 1.00 142.13 263 ALA C N 1
ATOM 10948 C CA . ALA C 1 271 ? 94.617 -0.288 32.899 1.00 150.89 263 ALA C CA 1
ATOM 10949 C C . ALA C 1 271 ? 94.039 -1.696 32.860 1.00 172.11 263 ALA C C 1
ATOM 10950 O O . ALA C 1 271 ? 92.863 -1.849 32.513 1.00 175.82 263 ALA C O 1
ATOM 10952 N N . GLY C 1 272 ? 94.817 -2.719 33.196 1.00 201.02 264 GLY C N 1
ATOM 10953 C CA . GLY C 1 272 ? 94.306 -4.073 33.183 1.00 217.97 264 GLY C CA 1
ATOM 10954 C C . GLY C 1 272 ? 94.132 -4.689 31.814 1.00 222.86 264 GLY C C 1
ATOM 10955 O O . GLY C 1 272 ? 93.603 -5.803 31.717 1.00 235.01 264 GLY C O 1
ATOM 10956 N N . GLN C 1 273 ? 94.532 -3.996 30.754 1.00 191.74 265 GLN C N 1
ATOM 10957 C CA . GLN C 1 273 ? 94.494 -4.513 29.394 1.00 186.39 265 GLN C CA 1
ATOM 10958 C C . GLN C 1 273 ? 95.895 -4.357 28.828 1.00 175.95 265 GLN C C 1
ATOM 10959 O O . GLN C 1 273 ? 96.507 -3.296 28.987 1.00 172.12 265 GLN C O 1
ATOM 10961 N N . GLU C 1 274 ? 96.412 -5.399 28.185 1.00 163.60 266 GLU C N 1
ATOM 10962 C CA . GLU C 1 274 ? 97.698 -5.263 27.515 1.00 151.19 266 GLU C CA 1
ATOM 10963 C C . GLU C 1 274 ? 97.562 -4.387 26.275 1.00 149.12 266 GLU C C 1
ATOM 10964 O O . GLU C 1 274 ? 96.591 -4.495 25.522 1.00 147.65 266 GLU C O 1
ATOM 10966 N N . PHE C 1 275 ? 98.543 -3.508 26.072 1.00 147.90 267 PHE C N 1
ATOM 10967 C CA . PHE C 1 275 ? 98.596 -2.625 24.913 1.00 145.28 267 PHE C CA 1
ATOM 10968 C C . PHE C 1 275 ? 99.852 -2.896 24.094 1.00 141.87 267 PHE C C 1
ATOM 10969 O O . PHE C 1 275 ? 100.922 -3.166 24.650 1.00 141.69 267 PHE C O 1
ATOM 10977 N N . GLY C 1 276 ? 99.713 -2.821 22.769 1.00 144.50 268 GLY C N 1
ATOM 10978 C CA . GLY C 1 276 ? 100.817 -3.038 21.857 1.00 140.47 268 GLY C CA 1
ATOM 10979 C C . GLY C 1 276 ? 101.644 -1.794 21.582 1.00 130.01 268 GLY C C 1
ATOM 10980 O O . GLY C 1 276 ? 101.524 -0.762 22.246 1.00 129.77 268 GLY C O 1
ATOM 10981 N N . LYS C 1 277 ? 102.504 -1.914 20.566 1.00 121.61 269 LYS C N 1
ATOM 10982 C CA . LYS C 1 277 ? 103.377 -0.824 20.139 1.00 112.76 269 LYS C CA 1
ATOM 10983 C C . LYS C 1 277 ? 102.575 0.435 19.825 1.00 111.18 269 LYS C C 1
ATOM 10984 O O . LYS C 1 277 ? 101.454 0.368 19.308 1.00 103.30 269 LYS C O 1
ATOM 10986 N N . PHE C 1 278 ? 103.154 1.595 20.172 1.00 103.86 270 PHE C N 1
ATOM 10987 C CA . PHE C 1 278 ? 102.469 2.871 20.004 1.00 103.27 270 PHE C CA 1
ATOM 10988 C C . PHE C 1 278 ? 102.458 3.311 18.539 1.00 96.88 270 PHE C C 1
ATOM 10989 O O . PHE C 1 278 ? 103.487 3.245 17.858 1.00 91.42 270 PHE C O 1
ATOM 10997 N N . PRO C 1 279 ? 101.312 3.782 18.040 1.00 96.53 271 PRO C N 1
ATOM 10998 C CA . PRO C 1 279 ? 101.278 4.383 16.702 1.00 88.18 271 PRO C CA 1
ATOM 10999 C C . PRO C 1 279 ? 102.075 5.677 16.655 1.00 89.00 271 PRO C C 1
ATOM 11000 O O . PRO C 1 279 ? 102.246 6.365 17.664 1.00 89.33 271 PRO C O 1
ATOM 11004 N N . ARG C 1 280 ? 102.578 6.002 15.467 1.00 87.05 272 ARG C N 1
ATOM 11005 C CA . ARG C 1 280 ? 103.313 7.243 15.262 1.00 87.96 272 ARG C CA 1
ATOM 11006 C C . ARG C 1 280 ? 102.728 8.009 14.082 1.00 89.04 272 ARG C C 1
ATOM 11007 O O . ARG C 1 280 ? 102.529 7.441 13.004 1.00 91.01 272 ARG C O 1
ATOM 11009 N N . MET C 1 281 ? 102.469 9.296 14.282 1.00 78.60 273 MET C N 1
ATOM 11010 C CA . MET C 1 281 ? 102.081 10.198 13.211 1.00 79.18 273 MET C CA 1
ATOM 11011 C C . MET C 1 281 ? 103.077 11.342 13.155 1.00 76.05 273 MET C C 1
ATOM 11012 O O . MET C 1 281 ? 103.593 11.783 14.186 1.00 75.91 273 MET C O 1
ATOM 11017 N N . THR C 1 282 ? 103.350 11.822 11.951 1.00 74.30 274 THR C N 1
ATOM 11018 C CA . THR C 1 282 ? 104.081 13.072 11.839 1.00 73.16 274 THR C CA 1
ATOM 11019 C C . THR C 1 282 ? 103.176 14.241 12.224 1.00 70.17 274 THR C C 1
ATOM 11020 O O . THR C 1 282 ? 101.944 14.140 12.228 1.00 64.50 274 THR C O 1
ATOM 11024 N N . PHE C 1 283 ? 103.813 15.360 12.571 1.00 68.45 275 PHE C N 1
ATOM 11025 C CA . PHE C 1 283 ? 103.072 16.592 12.808 1.00 65.21 275 PHE C CA 1
ATOM 11026 C C . PHE C 1 283 ? 102.201 16.938 11.603 1.00 69.98 275 PHE C C 1
ATOM 11027 O O . PHE C 1 283 ? 101.034 17.324 11.755 1.00 69.01 275 PHE C O 1
ATOM 11035 N N . ALA C 1 284 ? 102.759 16.800 10.394 1.00 66.66 276 ALA C N 1
ATOM 11036 C CA . ALA C 1 284 ? 102.016 17.097 9.174 1.00 67.38 276 ALA C CA 1
ATOM 11037 C C . ALA C 1 284 ? 100.836 16.142 8.992 1.00 68.77 276 ALA C C 1
ATOM 11038 O O . ALA C 1 284 ? 99.750 16.558 8.559 1.00 62.79 276 ALA C O 1
ATOM 11040 N N . GLU C 1 285 ? 101.035 14.853 9.295 1.00 64.37 277 GLU C N 1
ATOM 11041 C CA . GLU C 1 285 ? 99.935 13.895 9.223 1.00 63.51 277 GLU C CA 1
ATOM 11042 C C . GLU C 1 285 ? 98.827 14.229 10.222 1.00 66.78 277 GLU C C 1
ATOM 11043 O O . GLU C 1 285 ? 97.640 14.146 9.891 1.00 60.86 277 GLU C O 1
ATOM 11045 N N . ALA C 1 286 ? 99.193 14.588 11.460 1.00 65.58 278 ALA C N 1
ATOM 11046 C CA . ALA C 1 286 ? 98.180 14.868 12.476 1.00 66.76 278 ALA C CA 1
ATOM 11047 C C . ALA C 1 286 ? 97.351 16.102 12.130 1.00 63.47 278 ALA C C 1
ATOM 11048 O O . ALA C 1 286 ? 96.123 16.087 12.271 1.00 58.79 278 ALA C O 1
ATOM 11050 N N . MET C 1 287 ? 98.008 17.183 11.698 1.00 58.45 279 MET C N 1
ATOM 11051 C CA . MET C 1 287 ? 97.297 18.419 11.385 1.00 63.12 279 MET C CA 1
ATOM 11052 C C . MET C 1 287 ? 96.311 18.226 10.238 1.00 63.61 279 MET C C 1
ATOM 11053 O O . MET C 1 287 ? 95.229 18.828 10.234 1.00 63.02 279 MET C O 1
ATOM 11058 N N . LYS C 1 288 ? 96.682 17.415 9.239 1.00 63.61 280 LYS C N 1
ATOM 11059 C CA . LYS C 1 288 ? 95.842 17.235 8.060 1.00 64.92 280 LYS C CA 1
ATOM 11060 C C . LYS C 1 288 ? 94.620 16.378 8.366 1.00 65.09 280 LYS C C 1
ATOM 11061 O O . LYS C 1 288 ? 93.510 16.690 7.917 1.00 65.23 280 LYS C O 1
ATOM 11063 N N . LYS C 1 289 ? 94.796 15.305 9.146 1.00 66.46 281 LYS C N 1
ATOM 11064 C CA . LYS C 1 289 ? 93.689 14.390 9.411 1.00 62.87 281 LYS C CA 1
ATOM 11065 C C . LYS C 1 289 ? 92.807 14.852 10.560 1.00 65.60 281 LYS C C 1
ATOM 11066 O O . LYS C 1 289 ? 91.600 14.585 10.551 1.00 63.76 281 LYS C O 1
ATOM 11072 N N . TYR C 1 290 ? 93.378 15.537 11.554 1.00 64.77 282 TYR C N 1
ATOM 11073 C CA . TYR C 1 290 ? 92.638 15.889 12.755 1.00 57.96 282 TYR C CA 1
ATOM 11074 C C . TYR C 1 290 ? 92.691 17.358 13.136 1.00 56.02 282 TYR C C 1
ATOM 11075 O O . TYR C 1 290 ? 91.986 17.748 14.076 1.00 52.24 282 TYR C O 1
ATOM 11084 N N . GLY C 1 291 ? 93.506 18.175 12.470 1.00 55.87 283 GLY C N 1
ATOM 11085 C CA . GLY C 1 291 ? 93.548 19.587 12.792 1.00 52.76 283 GLY C CA 1
ATOM 11086 C C . GLY C 1 291 ? 94.243 19.938 14.083 1.00 57.28 283 GLY C C 1
ATOM 11087 O O . GLY C 1 291 ? 94.101 21.068 14.554 1.00 56.43 283 GLY C O 1
ATOM 11088 N N . ASN C 1 292 ? 94.986 19.010 14.676 1.00 57.14 284 ASN C N 1
ATOM 11089 C CA . ASN C 1 292 ? 95.757 19.321 15.870 1.00 58.68 284 ASN C CA 1
ATOM 11090 C C . ASN C 1 292 ? 96.858 18.275 16.003 1.00 59.76 284 ASN C C 1
ATOM 11091 O O . ASN C 1 292 ? 96.821 17.223 15.363 1.00 65.08 284 ASN C O 1
ATOM 11096 N N . ASP C 1 293 ? 97.828 18.563 16.870 1.00 61.55 285 ASP C N 1
ATOM 11097 C CA . ASP C 1 293 ? 98.979 17.692 17.051 1.00 61.70 285 ASP C CA 1
ATOM 11098 C C . ASP C 1 293 ? 98.879 16.828 18.306 1.00 65.10 285 ASP C C 1
ATOM 11099 O O . ASP C 1 293 ? 99.899 16.312 18.772 1.00 61.95 285 ASP C O 1
ATOM 11104 N N . LYS C 1 294 ? 97.679 16.670 18.866 1.00 64.01 286 LYS C N 1
ATOM 11105 C CA . LYS C 1 294 ? 97.431 15.743 19.973 1.00 65.91 286 LYS C CA 1
ATOM 11106 C C . LYS C 1 294 ? 96.079 15.086 19.742 1.00 66.74 286 LYS C C 1
ATOM 11107 O O . LYS C 1 294 ? 95.111 15.326 20.471 1.00 68.27 286 LYS C O 1
ATOM 11113 N N . PRO C 1 295 ? 95.982 14.235 18.722 1.00 67.75 287 PRO C N 1
ATOM 11114 C CA . PRO C 1 295 ? 94.665 13.817 18.232 1.00 66.70 287 PRO C CA 1
ATOM 11115 C C . PRO C 1 295 ? 94.032 12.733 19.083 1.00 72.66 287 PRO C C 1
ATOM 11116 O O . PRO C 1 295 ? 94.707 11.830 19.580 1.00 77.47 287 PRO C O 1
ATOM 11120 N N . ASP C 1 296 ? 92.711 12.830 19.228 1.00 73.96 288 ASP C N 1
ATOM 11121 C CA . ASP C 1 296 ? 91.889 11.754 19.776 1.00 73.19 288 ASP C CA 1
ATOM 11122 C C . ASP C 1 296 ? 91.499 10.882 18.590 1.00 80.38 288 ASP C C 1
ATOM 11123 O O . ASP C 1 296 ? 90.615 11.237 17.803 1.00 76.17 288 ASP C O 1
ATOM 11128 N N . ILE C 1 297 ? 92.157 9.734 18.463 1.00 77.35 289 ILE C N 1
ATOM 11129 C CA . ILE C 1 297 ? 91.995 8.875 17.299 1.00 82.77 289 ILE C CA 1
ATOM 11130 C C . ILE C 1 297 ? 91.044 7.710 17.582 1.00 81.89 289 ILE C C 1
ATOM 11131 O O . ILE C 1 297 ? 91.014 6.745 16.824 1.00 81.43 289 ILE C O 1
ATOM 11136 N N . ARG C 1 298 ? 90.248 7.795 18.649 1.00 88.01 290 ARG C N 1
ATOM 11137 C CA . ARG C 1 298 ? 89.358 6.692 18.988 1.00 85.97 290 ARG C CA 1
ATOM 11138 C C . ARG C 1 298 ? 88.143 6.602 18.066 1.00 89.41 290 ARG C C 1
ATOM 11139 O O . ARG C 1 298 ? 87.446 5.579 18.076 1.00 86.62 290 ARG C O 1
ATOM 11147 N N . PHE C 1 299 ? 87.868 7.640 17.277 1.00 88.90 291 PHE C N 1
ATOM 11148 C CA . PHE C 1 299 ? 86.743 7.637 16.353 1.00 79.10 291 PHE C CA 1
ATOM 11149 C C . PHE C 1 299 ? 87.144 8.348 15.064 1.00 77.37 291 PHE C C 1
ATOM 11150 O O . PHE C 1 299 ? 88.272 8.830 14.913 1.00 76.05 291 PHE C O 1
ATOM 11158 N N . GLY C 1 300 ? 86.208 8.388 14.120 1.00 77.30 292 GLY C N 1
ATOM 11159 C CA . GLY C 1 300 ? 86.472 8.908 12.795 1.00 73.23 292 GLY C CA 1
ATOM 11160 C C . GLY C 1 300 ? 86.311 10.412 12.700 1.00 73.57 292 GLY C C 1
ATOM 11161 O O . GLY C 1 300 ? 87.034 11.168 13.362 1.00 65.43 292 GLY C O 1
ATOM 11162 N N . MET C 1 301 ? 85.368 10.856 11.866 1.00 70.73 293 MET C N 1
ATOM 11163 C CA . MET C 1 301 ? 85.198 12.273 11.547 1.00 61.27 293 MET C CA 1
ATOM 11164 C C . MET C 1 301 ? 86.524 12.890 11.143 1.00 61.03 293 MET C C 1
ATOM 11165 O O . MET C 1 301 ? 86.822 14.040 11.470 1.00 63.46 293 MET C O 1
ATOM 11170 N N . GLU C 1 302 ? 87.340 12.100 10.448 1.00 63.64 294 GLU C N 1
ATOM 11171 C CA . GLU C 1 302 ? 88.610 12.599 9.953 1.00 65.10 294 GLU C CA 1
ATOM 11172 C C . GLU C 1 302 ? 88.359 13.769 9.011 1.00 64.31 294 GLU C C 1
ATOM 11173 O O . GLU C 1 302 ? 87.281 13.903 8.428 1.00 62.81 294 GLU C O 1
ATOM 11175 N N . PHE C 1 303 ? 89.351 14.646 8.895 1.00 65.79 295 PHE C N 1
ATOM 11176 C CA . PHE C 1 303 ? 89.217 15.785 8.001 1.00 59.37 295 PHE C CA 1
ATOM 11177 C C . PHE C 1 303 ? 89.277 15.314 6.555 1.00 62.58 295 PHE C C 1
ATOM 11178 O O . PHE C 1 303 ? 90.089 14.454 6.204 1.00 62.80 295 PHE C O 1
ATOM 11186 N N . HIS C 1 304 ? 88.418 15.888 5.714 1.00 58.51 296 HIS C N 1
ATOM 11187 C CA . HIS C 1 304 ? 88.481 15.700 4.269 1.00 61.10 296 HIS C CA 1
ATOM 11188 C C . HIS C 1 304 ? 88.623 17.070 3.621 1.00 57.33 296 HIS C C 1
ATOM 11189 O O . HIS C 1 304 ? 87.741 17.921 3.776 1.00 53.78 296 HIS C O 1
ATOM 11196 N N . GLU C 1 305 ? 89.731 17.294 2.916 1.00 55.07 297 GLU C N 1
ATOM 11197 C CA . GLU C 1 305 ? 89.925 18.566 2.230 1.00 55.31 297 GLU C CA 1
ATOM 11198 C C . GLU C 1 305 ? 89.184 18.550 0.900 1.00 56.55 297 GLU C C 1
ATOM 11199 O O . GLU C 1 305 ? 89.142 17.529 0.208 1.00 57.18 297 GLU C O 1
ATOM 11205 N N . LEU C 1 306 ? 88.559 19.683 0.564 1.00 54.24 298 LEU C N 1
ATOM 11206 C CA . LEU C 1 306 ? 87.567 19.712 -0.505 1.00 57.56 298 LEU C CA 1
ATOM 11207 C C . LEU C 1 306 ? 87.848 20.731 -1.607 1.00 52.49 298 LEU C C 1
ATOM 11208 O O . LEU C 1 306 ? 86.975 20.939 -2.453 1.00 56.22 298 LEU C O 1
ATOM 11213 N N . ASN C 1 307 ? 89.027 21.365 -1.622 1.00 49.82 299 ASN C N 1
ATOM 11214 C CA . ASN C 1 307 ? 89.285 22.482 -2.533 1.00 54.62 299 ASN C CA 1
ATOM 11215 C C . ASN C 1 307 ? 88.928 22.132 -3.980 1.00 59.81 299 ASN C C 1
ATOM 11216 O O . ASN C 1 307 ? 88.255 22.905 -4.674 1.00 61.46 299 ASN C O 1
ATOM 11221 N N . ASP C 1 308 ? 89.399 20.979 -4.463 1.00 58.50 300 ASP C N 1
ATOM 11222 C CA . ASP C 1 308 ? 89.144 20.601 -5.854 1.00 64.89 300 ASP C CA 1
ATOM 11223 C C . ASP C 1 308 ? 87.666 20.359 -6.130 1.00 63.90 300 ASP C C 1
ATOM 11224 O O . ASP C 1 308 ? 87.203 20.601 -7.249 1.00 61.55 300 ASP C O 1
ATOM 11229 N N . LEU C 1 309 ? 86.917 19.865 -5.141 1.00 59.38 301 LEU C N 1
ATOM 11230 C CA . LEU C 1 309 ? 85.512 19.524 -5.354 1.00 58.42 301 LEU C CA 1
ATOM 11231 C C . LEU C 1 309 ? 84.576 20.721 -5.244 1.00 57.40 301 LEU C C 1
ATOM 11232 O O . LEU C 1 309 ? 83.421 20.622 -5.663 1.00 61.61 301 LEU C O 1
ATOM 11237 N N . VAL C 1 310 ? 85.021 21.838 -4.680 1.00 54.65 302 VAL C N 1
ATOM 11238 C CA . VAL C 1 310 ? 84.098 22.939 -4.427 1.00 52.63 302 VAL C CA 1
ATOM 11239 C C . VAL C 1 310 ? 84.463 24.201 -5.196 1.00 55.59 302 VAL C C 1
ATOM 11240 O O . VAL C 1 310 ? 83.596 25.040 -5.460 1.00 55.74 302 VAL C O 1
ATOM 11244 N N . LYS C 1 311 ? 85.727 24.358 -5.570 1.00 54.29 303 LYS C N 1
ATOM 11245 C CA . LYS C 1 311 ? 86.155 25.616 -6.164 1.00 57.61 303 LYS C CA 1
ATOM 11246 C C . LYS C 1 311 ? 85.730 25.722 -7.627 1.00 55.32 303 LYS C C 1
ATOM 11247 O O . LYS C 1 311 ? 85.570 24.716 -8.337 1.00 50.55 303 LYS C O 1
ATOM 11253 N N . GLY C 1 312 ? 85.536 26.963 -8.068 1.00 50.75 304 GLY C N 1
ATOM 11254 C CA . GLY C 1 312 ? 85.173 27.225 -9.448 1.00 56.76 304 GLY C CA 1
ATOM 11255 C C . GLY C 1 312 ? 83.691 27.244 -9.744 1.00 56.63 304 GLY C C 1
ATOM 11256 O O . GLY C 1 312 ? 83.307 27.152 -10.915 1.00 50.82 304 GLY C O 1
ATOM 11257 N N . LYS C 1 313 ? 82.835 27.321 -8.723 1.00 54.44 305 LYS C N 1
ATOM 11258 C CA . LYS C 1 313 ? 81.395 27.349 -8.947 1.00 54.20 305 LYS C CA 1
ATOM 11259 C C . LYS C 1 313 ? 80.781 28.665 -8.485 1.00 52.40 305 LYS C C 1
ATOM 11260 O O . LYS C 1 313 ? 79.569 28.743 -8.289 1.00 54.92 305 LYS C O 1
ATOM 11262 N N . ASP C 1 314 ? 81.602 29.703 -8.337 1.00 52.35 306 ASP C N 1
ATOM 11263 C CA . ASP C 1 314 ? 81.180 31.066 -8.032 1.00 55.58 306 ASP C CA 1
ATOM 11264 C C . ASP C 1 314 ? 80.628 31.236 -6.612 1.00 54.27 306 ASP C C 1
ATOM 11265 O O . ASP C 1 314 ? 79.975 32.243 -6.320 1.00 54.31 306 ASP C O 1
ATOM 11270 N N . PHE C 1 315 ? 80.890 30.289 -5.708 1.00 52.63 307 PHE C N 1
ATOM 11271 C CA . PHE C 1 315 ? 80.592 30.470 -4.289 1.00 50.07 307 PHE C CA 1
ATOM 11272 C C . PHE C 1 315 ? 81.801 31.159 -3.676 1.00 53.37 307 PHE C C 1
ATOM 11273 O O . PHE C 1 315 ? 82.848 30.528 -3.485 1.00 50.35 307 PHE C O 1
ATOM 11281 N N . LYS C 1 316 ? 81.654 32.461 -3.389 1.00 50.28 308 LYS C N 1
ATOM 11282 C CA . LYS C 1 316 ? 82.815 33.303 -3.101 1.00 54.27 308 LYS C CA 1
ATOM 11283 C C . LYS C 1 316 ? 83.596 32.796 -1.897 1.00 56.26 308 LYS C C 1
ATOM 11284 O O . LYS C 1 316 ? 84.834 32.753 -1.930 1.00 54.97 308 LYS C O 1
ATOM 11286 N N . ILE C 1 317 ? 82.888 32.391 -0.833 1.00 51.55 309 ILE C N 1
ATOM 11287 C CA . ILE C 1 317 ? 83.543 31.949 0.401 1.00 49.99 309 ILE C CA 1
ATOM 11288 C C . ILE C 1 317 ? 84.512 30.799 0.125 1.00 53.84 309 ILE C C 1
ATOM 11289 O O . ILE C 1 317 ? 85.661 30.810 0.581 1.00 52.41 309 ILE C O 1
ATOM 11294 N N . PHE C 1 318 ? 84.065 29.791 -0.632 1.00 49.97 310 PHE C N 1
ATOM 11295 C CA . PHE C 1 318 ? 84.947 28.665 -0.936 1.00 46.23 310 PHE C CA 1
ATOM 11296 C C . PHE C 1 318 ? 86.014 29.046 -1.960 1.00 54.49 310 PHE C C 1
ATOM 11297 O O . PHE C 1 318 ? 87.157 28.586 -1.864 1.00 49.30 310 PHE C O 1
ATOM 11305 N N . ASP C 1 319 ? 85.669 29.900 -2.934 1.00 52.28 311 ASP C N 1
ATOM 11306 C CA . ASP C 1 319 ? 86.638 30.259 -3.971 1.00 58.22 311 ASP C CA 1
ATOM 11307 C C . ASP C 1 319 ? 87.854 30.957 -3.371 1.00 56.60 311 ASP C C 1
ATOM 11308 O O . ASP C 1 319 ? 88.999 30.640 -3.714 1.00 56.11 311 ASP C O 1
ATOM 11313 N N . GLU C 1 320 ? 87.623 31.889 -2.455 1.00 58.20 312 GLU C N 1
ATOM 11314 C CA . GLU C 1 320 ? 88.688 32.692 -1.879 1.00 59.48 312 GLU C CA 1
ATOM 11315 C C . GLU C 1 320 ? 89.385 32.031 -0.704 1.00 60.84 312 GLU C C 1
ATOM 11316 O O . GLU C 1 320 ? 90.417 32.540 -0.261 1.00 66.50 312 GLU C O 1
ATOM 11322 N N . ALA C 1 321 ? 88.857 30.931 -0.183 1.00 59.98 313 ALA C N 1
ATOM 11323 C CA . ALA C 1 321 ? 89.416 30.351 1.028 1.00 58.36 313 ALA C CA 1
ATOM 11324 C C . ALA C 1 321 ? 90.691 29.594 0.704 1.00 56.21 313 ALA C C 1
ATOM 11325 O O . ALA C 1 321 ? 90.790 28.923 -0.327 1.00 59.40 313 ALA C O 1
ATOM 11327 N N . GLU C 1 322 ? 91.680 29.716 1.587 1.00 53.79 314 GLU C N 1
ATOM 11328 C CA . GLU C 1 322 ? 92.890 28.924 1.417 1.00 54.65 314 GLU C CA 1
ATOM 11329 C C . GLU C 1 322 ? 92.585 27.435 1.499 1.00 53.51 314 GLU C C 1
ATOM 11330 O O . GLU C 1 322 ? 93.051 26.648 0.665 1.00 53.36 314 GLU C O 1
ATOM 11336 N N . LEU C 1 323 ? 91.772 27.031 2.473 1.00 55.07 315 LEU C N 1
ATOM 11337 C CA . LEU C 1 323 ? 91.493 25.619 2.685 1.00 54.22 315 LEU C CA 1
ATOM 11338 C C . LEU C 1 323 ? 90.016 25.447 2.993 1.00 51.90 315 LEU C C 1
ATOM 11339 O O . LEU C 1 323 ? 89.476 26.141 3.861 1.00 50.21 315 LEU C O 1
ATOM 11344 N N . VAL C 1 324 ? 89.370 24.530 2.279 1.00 48.49 316 VAL C N 1
ATOM 11345 C CA . VAL C 1 324 ? 87.998 24.118 2.555 1.00 46.72 316 VAL C CA 1
ATOM 11346 C C . VAL C 1 324 ? 88.062 22.691 3.080 1.00 48.73 316 VAL C C 1
ATOM 11347 O O . VAL C 1 324 ? 88.570 21.794 2.398 1.00 51.87 316 VAL C O 1
ATOM 11351 N N . VAL C 1 325 ? 87.552 22.470 4.287 1.00 48.76 317 VAL C N 1
ATOM 11352 C CA . VAL C 1 325 ? 87.721 21.180 4.937 1.00 46.88 317 VAL C CA 1
ATOM 11353 C C . VAL C 1 325 ? 86.480 20.893 5.771 1.00 46.72 317 VAL C C 1
ATOM 11354 O O . VAL C 1 325 ? 85.893 21.801 6.376 1.00 47.89 317 VAL C O 1
ATOM 11358 N N . GLY C 1 326 ? 86.088 19.618 5.817 1.00 46.19 318 GLY C N 1
ATOM 11359 C CA . GLY C 1 326 ? 84.902 19.245 6.558 1.00 49.55 318 GLY C CA 1
ATOM 11360 C C . GLY C 1 326 ? 85.008 17.864 7.173 1.00 56.26 318 GLY C C 1
ATOM 11361 O O . GLY C 1 326 ? 85.969 17.119 6.953 1.00 55.66 318 GLY C O 1
ATOM 11362 N N . ILE C 1 327 ? 83.981 17.533 7.953 1.00 57.25 319 ILE C N 1
ATOM 11363 C CA . ILE C 1 327 ? 83.857 16.243 8.613 1.00 56.45 319 ILE C CA 1
ATOM 11364 C C . ILE C 1 327 ? 82.474 15.683 8.323 1.00 59.65 319 ILE C C 1
ATOM 11365 O O . ILE C 1 327 ? 81.502 16.428 8.164 1.00 57.52 319 ILE C O 1
ATOM 11370 N N . ASN C 1 328 ? 82.381 14.357 8.307 1.00 65.20 320 ASN C N 1
ATOM 11371 C CA . ASN C 1 328 ? 81.110 13.662 8.146 1.00 66.93 320 ASN C CA 1
ATOM 11372 C C . ASN C 1 328 ? 80.630 13.176 9.504 1.00 67.49 320 ASN C C 1
ATOM 11373 O O . ASN C 1 328 ? 81.264 12.314 10.119 1.00 71.05 320 ASN C O 1
ATOM 11378 N N . VAL C 1 329 ? 79.498 13.713 9.949 1.00 70.19 321 VAL C N 1
ATOM 11379 C CA . VAL C 1 329 ? 78.898 13.353 11.227 1.00 74.33 321 VAL C CA 1
ATOM 11380 C C . VAL C 1 329 ? 77.911 12.230 10.921 1.00 78.72 321 VAL C C 1
ATOM 11381 O O . VAL C 1 329 ? 76.782 12.481 10.493 1.00 77.89 321 VAL C O 1
ATOM 11385 N N . GLU C 1 330 ? 78.339 10.987 11.149 1.00 78.85 322 GLU C N 1
ATOM 11386 C CA . GLU C 1 330 ? 77.564 9.836 10.706 1.00 80.61 322 GLU C CA 1
ATOM 11387 C C . GLU C 1 330 ? 76.229 9.770 11.425 1.00 82.49 322 GLU C C 1
ATOM 11388 O O . GLU C 1 330 ? 76.139 10.034 12.625 1.00 69.94 322 GLU C O 1
ATOM 11394 N N . GLY C 1 331 ? 75.179 9.450 10.664 1.00 84.38 323 GLY C N 1
ATOM 11395 C CA . GLY C 1 331 ? 73.867 9.243 11.239 1.00 83.11 323 GLY C CA 1
ATOM 11396 C C . GLY C 1 331 ? 73.156 10.498 11.686 1.00 77.45 323 GLY C C 1
ATOM 11397 O O . GLY C 1 331 ? 72.161 10.407 12.410 1.00 76.45 323 GLY C O 1
ATOM 11398 N N . CYS C 1 332 ? 73.627 11.675 11.289 1.00 75.62 324 CYS C N 1
ATOM 11399 C CA . CYS C 1 332 ? 73.057 12.910 11.806 1.00 77.89 324 CYS C CA 1
ATOM 11400 C C . CYS C 1 332 ? 72.388 13.788 10.746 1.00 80.36 324 CYS C C 1
ATOM 11401 O O . CYS C 1 332 ? 72.140 14.968 11.012 1.00 76.94 324 CYS C O 1
ATOM 11404 N N . ALA C 1 333 ? 72.056 13.258 9.561 1.00 81.43 325 ALA C N 1
ATOM 11405 C CA . ALA C 1 333 ? 71.380 14.116 8.585 1.00 83.04 325 ALA C CA 1
ATOM 11406 C C . ALA C 1 333 ? 70.028 14.590 9.092 1.00 80.68 325 ALA C C 1
ATOM 11407 O O . ALA C 1 333 ? 69.568 15.663 8.691 1.00 75.26 325 ALA C O 1
ATOM 11409 N N . GLU C 1 334 ? 69.424 13.857 10.023 1.00 87.28 326 GLU C N 1
ATOM 11410 C CA . GLU C 1 334 ? 68.135 14.251 10.566 1.00 96.88 326 GLU C CA 1
ATOM 11411 C C . GLU C 1 334 ? 68.261 15.367 11.586 1.00 91.71 326 GLU C C 1
ATOM 11412 O O . GLU C 1 334 ? 67.258 15.740 12.204 1.00 98.86 326 GLU C O 1
ATOM 11414 N N . TYR C 1 335 ? 69.470 15.888 11.782 1.00 89.79 327 TYR C N 1
ATOM 11415 C CA . TYR C 1 335 ? 69.659 17.072 12.603 1.00 87.04 327 TYR C CA 1
ATOM 11416 C C . TYR C 1 335 ? 68.786 18.205 12.086 1.00 79.03 327 TYR C C 1
ATOM 11417 O O . TYR C 1 335 ? 68.694 18.441 10.881 1.00 83.20 327 TYR C O 1
ATOM 11426 N N . THR C 1 336 ? 68.162 18.920 13.006 1.00 81.15 328 THR C N 1
ATOM 11427 C CA . THR C 1 336 ? 67.279 20.006 12.632 1.00 79.32 328 THR C CA 1
ATOM 11428 C C . THR C 1 336 ? 68.087 21.249 12.281 1.00 75.92 328 THR C C 1
ATOM 11429 O O . THR C 1 336 ? 69.280 21.358 12.584 1.00 81.43 328 THR C O 1
ATOM 11433 N N . ARG C 1 337 ? 67.415 22.211 11.649 1.00 74.23 329 ARG C N 1
ATOM 11434 C CA . ARG C 1 337 ? 68.073 23.479 11.347 1.00 72.47 329 ARG C CA 1
ATOM 11435 C C . ARG C 1 337 ? 68.419 24.239 12.615 1.00 73.45 329 ARG C C 1
ATOM 11436 O O . ARG C 1 337 ? 69.474 24.881 12.691 1.00 73.11 329 ARG C O 1
ATOM 11444 N N . LYS C 1 338 ? 67.536 24.188 13.617 1.00 85.52 330 LYS C N 1
ATOM 11445 C CA . LYS C 1 338 ? 67.826 24.824 14.896 1.00 87.96 330 LYS C CA 1
ATOM 11446 C C . LYS C 1 338 ? 69.090 24.244 15.503 1.00 77.48 330 LYS C C 1
ATOM 11447 O O . LYS C 1 338 ? 69.915 24.976 16.059 1.00 74.02 330 LYS C O 1
ATOM 11449 N N . GLN C 1 339 ? 69.264 22.928 15.394 1.00 68.15 331 GLN C N 1
ATOM 11450 C CA . GLN C 1 339 ? 70.491 22.308 15.867 1.00 71.09 331 GLN C CA 1
ATOM 11451 C C . GLN C 1 339 ? 71.699 22.837 15.096 1.00 69.44 331 GLN C C 1
ATOM 11452 O O . GLN C 1 339 ? 72.771 23.041 15.677 1.00 67.15 331 GLN C O 1
ATOM 11454 N N . ILE C 1 340 ? 71.542 23.071 13.786 1.00 67.53 332 ILE C N 1
ATOM 11455 C CA . ILE C 1 340 ? 72.658 23.543 12.966 1.00 66.88 332 ILE C CA 1
ATOM 11456 C C . ILE C 1 340 ? 73.076 24.960 13.348 1.00 61.98 332 ILE C C 1
ATOM 11457 O O . ILE C 1 340 ? 74.264 25.229 13.554 1.00 61.94 332 ILE C O 1
ATOM 11462 N N . ASP C 1 341 ? 72.122 25.891 13.445 1.00 69.45 333 ASP C N 1
ATOM 11463 C CA . ASP C 1 341 ? 72.506 27.258 13.796 1.00 66.91 333 ASP C CA 1
ATOM 11464 C C . ASP C 1 341 ? 73.123 27.330 15.198 1.00 66.52 333 ASP C C 1
ATOM 11465 O O . ASP C 1 341 ? 73.988 28.178 15.448 1.00 64.99 333 ASP C O 1
ATOM 11470 N N . GLU C 1 342 ? 72.697 26.467 16.127 1.00 65.85 334 GLU C N 1
ATOM 11471 C CA . GLU C 1 342 ? 73.342 26.451 17.442 1.00 68.79 334 GLU C CA 1
ATOM 11472 C C . GLU C 1 342 ? 74.815 26.073 17.316 1.00 64.36 334 GLU C C 1
ATOM 11473 O O . GLU C 1 342 ? 75.680 26.674 17.973 1.00 59.64 334 GLU C O 1
ATOM 11475 N N . LEU C 1 343 ? 75.117 25.073 16.479 1.00 60.27 335 LEU C N 1
ATOM 11476 C CA . LEU C 1 343 ? 76.508 24.694 16.243 1.00 60.80 335 LEU C CA 1
ATOM 11477 C C . LEU C 1 343 ? 77.284 25.825 15.579 1.00 54.12 335 LEU C C 1
ATOM 11478 O O . LEU C 1 343 ? 78.437 26.088 15.930 1.00 58.14 335 LEU C O 1
ATOM 11483 N N . THR C 1 344 ? 76.661 26.511 14.623 1.00 60.35 336 THR C N 1
ATOM 11484 C CA . THR C 1 344 ? 77.307 27.651 13.986 1.00 57.41 336 THR C CA 1
ATOM 11485 C C . THR C 1 344 ? 77.620 28.732 15.014 1.00 56.18 336 THR C C 1
ATOM 11486 O O . THR C 1 344 ? 78.720 29.295 15.010 1.00 54.71 336 THR C O 1
ATOM 11490 N N . ASP C 1 345 ? 76.686 28.997 15.938 1.00 57.59 337 ASP C N 1
ATOM 11491 C CA . ASP C 1 345 ? 76.963 29.954 17.011 1.00 57.99 337 ASP C CA 1
ATOM 11492 C C . ASP C 1 345 ? 78.108 29.484 17.900 1.00 55.25 337 ASP C C 1
ATOM 11493 O O . ASP C 1 345 ? 78.925 30.296 18.354 1.00 51.03 337 ASP C O 1
ATOM 11498 N N . TRP C 1 346 ? 78.163 28.183 18.189 1.00 53.17 338 TRP C N 1
ATOM 11499 C CA . TRP C 1 346 ? 79.201 27.681 19.080 1.00 55.42 338 TRP C CA 1
ATOM 11500 C C . TRP C 1 346 ? 80.597 27.885 18.486 1.00 58.78 338 TRP C C 1
ATOM 11501 O O . TRP C 1 346 ? 81.517 28.329 19.186 1.00 56.66 338 TRP C O 1
ATOM 11512 N N . ILE C 1 347 ? 80.771 27.608 17.188 1.00 48.72 339 ILE C N 1
ATOM 11513 C CA . ILE C 1 347 ? 82.088 27.794 16.574 1.00 51.62 339 ILE C CA 1
ATOM 11514 C C . ILE C 1 347 ? 82.366 29.261 16.281 1.00 50.52 339 ILE C C 1
ATOM 11515 O O . ILE C 1 347 ? 83.528 29.632 16.096 1.00 50.73 339 ILE C O 1
ATOM 11520 N N . LYS C 1 348 ? 81.332 30.107 16.245 1.00 50.68 340 LYS C N 1
ATOM 11521 C CA . LYS C 1 348 ? 81.500 31.550 16.091 1.00 48.58 340 LYS C CA 1
ATOM 11522 C C . LYS C 1 348 ? 81.896 32.251 17.392 1.00 55.68 340 LYS C C 1
ATOM 11523 O O . LYS C 1 348 ? 82.215 33.445 17.360 1.00 54.66 340 LYS C O 1
ATOM 11529 N N . ARG C 1 349 ? 81.865 31.561 18.529 1.00 50.89 341 ARG C N 1
ATOM 11530 C CA . ARG C 1 349 ? 82.329 32.191 19.754 1.00 53.89 341 ARG C CA 1
ATOM 11531 C C . ARG C 1 349 ? 83.785 32.620 19.588 1.00 56.33 341 ARG C C 1
ATOM 11532 O O . ARG C 1 349 ? 84.560 31.965 18.883 1.00 57.19 341 ARG C O 1
ATOM 11540 N N . PRO C 1 350 ? 84.183 33.724 20.217 1.00 60.40 342 PRO C N 1
ATOM 11541 C CA . PRO C 1 350 ? 85.584 34.160 20.115 1.00 55.75 342 PRO C CA 1
ATOM 11542 C C . PRO C 1 350 ? 86.588 33.087 20.508 1.00 55.58 342 PRO C C 1
ATOM 11543 O O . PRO C 1 350 ? 87.709 33.092 19.987 1.00 51.66 342 PRO C O 1
ATOM 11547 N N . GLN C 1 351 ? 86.227 32.169 21.417 1.00 55.30 343 GLN C N 1
ATOM 11548 C CA . GLN C 1 351 ? 87.119 31.059 21.755 1.00 55.47 343 GLN C CA 1
ATOM 11549 C C . GLN C 1 351 ? 87.522 30.259 20.516 1.00 57.27 343 GLN C C 1
ATOM 11550 O O . GLN C 1 351 ? 88.657 29.781 20.427 1.00 53.50 343 GLN C O 1
ATOM 11556 N N . ILE C 1 352 ? 86.612 30.098 19.558 1.00 54.15 344 ILE C N 1
ATOM 11557 C CA . ILE C 1 352 ? 86.870 29.322 18.340 1.00 51.15 344 ILE C CA 1
ATOM 11558 C C . ILE C 1 352 ? 87.221 30.229 17.170 1.00 50.22 344 ILE C C 1
ATOM 11559 O O . ILE C 1 352 ? 88.224 30.019 16.486 1.00 48.02 344 ILE C O 1
ATOM 11564 N N . GLY C 1 353 ? 86.406 31.251 16.933 1.00 50.02 345 GLY C N 1
ATOM 11565 C CA . GLY C 1 353 ? 86.727 32.260 15.947 1.00 51.49 345 GLY C CA 1
ATOM 11566 C C . GLY C 1 353 ? 86.300 31.967 14.527 1.00 50.89 345 GLY C C 1
ATOM 11567 O O . GLY C 1 353 ? 86.755 32.667 13.614 1.00 48.32 345 GLY C O 1
ATOM 11568 N N . ALA C 1 354 ? 85.424 30.983 14.310 1.00 49.15 346 ALA C N 1
ATOM 11569 C CA . ALA C 1 354 ? 84.942 30.687 12.962 1.00 51.41 346 ALA C CA 1
ATOM 11570 C C . ALA C 1 354 ? 83.987 31.765 12.476 1.00 52.18 346 ALA C C 1
ATOM 11571 O O . ALA C 1 354 ? 83.309 32.436 13.261 1.00 49.70 346 ALA C O 1
ATOM 11573 N N . THR C 1 355 ? 83.969 31.943 11.160 1.00 53.64 347 THR C N 1
ATOM 11574 C CA . THR C 1 355 ? 83.119 32.922 10.508 1.00 46.41 347 THR C CA 1
ATOM 11575 C C . THR C 1 355 ? 81.790 32.338 10.051 1.00 48.59 347 THR C C 1
ATOM 11576 O O . THR C 1 355 ? 80.832 33.087 9.862 1.00 47.69 347 THR C O 1
ATOM 11580 N N . GLY C 1 356 ? 81.739 31.037 9.794 1.00 47.47 348 GLY C N 1
ATOM 11581 C CA . GLY C 1 356 ? 80.520 30.408 9.321 1.00 50.14 348 GLY C CA 1
ATOM 11582 C C . GLY C 1 356 ? 80.733 28.921 9.141 1.00 44.92 348 GLY C C 1
ATOM 11583 O O . GLY C 1 356 ? 81.809 28.379 9.417 1.00 43.52 348 GLY C O 1
ATOM 11584 N N . MET C 1 357 ? 79.688 28.271 8.647 1.00 39.50 349 MET C N 1
ATOM 11585 C CA . MET C 1 357 ? 79.706 26.843 8.405 1.00 40.55 349 MET C CA 1
ATOM 11586 C C . MET C 1 357 ? 78.777 26.541 7.239 1.00 46.30 349 MET C C 1
ATOM 11587 O O . MET C 1 357 ? 77.695 27.127 7.136 1.00 44.10 349 MET C O 1
ATOM 11592 N N . VAL C 1 358 ? 79.214 25.655 6.347 1.00 43.37 350 VAL C N 1
ATOM 11593 C CA . VAL C 1 358 ? 78.352 25.101 5.304 1.00 43.30 350 VAL C CA 1
ATOM 11594 C C . VAL C 1 358 ? 77.978 23.691 5.731 1.00 40.67 350 VAL C C 1
ATOM 11595 O O . VAL C 1 358 ? 78.804 22.974 6.314 1.00 44.26 350 VAL C O 1
ATOM 11599 N N . TRP C 1 359 ? 76.731 23.295 5.478 1.00 42.93 351 TRP C N 1
ATOM 11600 C CA . TRP C 1 359 ? 76.279 21.945 5.798 1.00 47.23 351 TRP C CA 1
ATOM 11601 C C . TRP C 1 359 ? 75.730 21.265 4.555 1.00 45.39 351 TRP C C 1
ATOM 11602 O O . TRP C 1 359 ? 75.184 21.921 3.663 1.00 47.63 351 TRP C O 1
ATOM 11613 N N . ILE C 1 360 ? 75.884 19.941 4.517 1.00 49.22 352 ILE C N 1
ATOM 11614 C CA . ILE C 1 360 ? 75.385 19.086 3.442 1.00 51.88 352 ILE C CA 1
ATOM 11615 C C . ILE C 1 360 ? 74.675 17.902 4.091 1.00 57.53 352 ILE C C 1
ATOM 11616 O O . ILE C 1 360 ? 75.306 17.122 4.814 1.00 55.45 352 ILE C O 1
ATOM 11621 N N . LYS C 1 361 ? 73.384 17.740 3.800 1.00 57.30 353 LYS C N 1
ATOM 11622 C CA . LYS C 1 361 ? 72.583 16.654 4.354 1.00 64.00 353 LYS C CA 1
ATOM 11623 C C . LYS C 1 361 ? 72.480 15.531 3.331 1.00 65.82 353 LYS C C 1
ATOM 11624 O O . LYS C 1 361 ? 72.040 15.756 2.200 1.00 61.74 353 LYS C O 1
ATOM 11630 N N . TYR C 1 362 ? 72.888 14.327 3.727 1.00 68.95 354 TYR C N 1
ATOM 11631 C CA . TYR C 1 362 ? 72.592 13.124 2.951 1.00 75.15 354 TYR C CA 1
ATOM 11632 C C . TYR C 1 362 ? 71.297 12.569 3.526 1.00 77.93 354 TYR C C 1
ATOM 11633 O O . TYR C 1 362 ? 71.306 11.757 4.452 1.00 76.08 354 TYR C O 1
ATOM 11642 N N . GLN C 1 363 ? 70.171 13.002 2.960 1.00 77.31 355 GLN C N 1
ATOM 11643 C CA . GLN C 1 363 ? 68.876 12.738 3.576 1.00 82.33 355 GLN C CA 1
ATOM 11644 C C . GLN C 1 363 ? 68.532 11.247 3.542 1.00 83.96 355 GLN C C 1
ATOM 11645 O O . GLN C 1 363 ? 69.103 10.459 2.780 1.00 81.27 355 GLN C O 1
ATOM 11651 N N . ALA C 1 364 ? 67.590 10.867 4.413 1.00 88.16 356 ALA C N 1
ATOM 11652 C CA . ALA C 1 364 ? 67.212 9.463 4.555 1.00 91.17 356 ALA C CA 1
ATOM 11653 C C . ALA C 1 364 ? 66.634 8.887 3.272 1.00 89.52 356 ALA C C 1
ATOM 11654 O O . ALA C 1 364 ? 66.753 7.682 3.030 1.00 92.53 356 ALA C O 1
ATOM 11656 N N . ASP C 1 365 ? 66.014 9.718 2.445 1.00 88.35 357 ASP C N 1
ATOM 11657 C CA . ASP C 1 365 ? 65.435 9.268 1.187 1.00 95.45 357 ASP C CA 1
ATOM 11658 C C . ASP C 1 365 ? 66.425 9.242 0.025 1.00 90.55 357 ASP C C 1
ATOM 11659 O O . ASP C 1 365 ? 66.022 8.952 -1.106 1.00 86.40 357 ASP C O 1
ATOM 11664 N N . GLY C 1 366 ? 67.704 9.523 0.266 1.00 84.74 358 GLY C N 1
ATOM 11665 C CA . GLY C 1 366 ? 68.691 9.485 -0.787 1.00 80.77 358 GLY C CA 1
ATOM 11666 C C . GLY C 1 366 ? 68.940 10.808 -1.485 1.00 72.07 358 GLY C C 1
ATOM 11667 O O . GLY C 1 366 ? 69.878 10.897 -2.289 1.00 68.49 358 GLY C O 1
ATOM 11668 N N . ILE C 1 367 ? 68.141 11.834 -1.210 1.00 68.52 359 ILE C N 1
ATOM 11669 C CA . ILE C 1 367 ? 68.366 13.150 -1.799 1.00 72.77 359 ILE C CA 1
ATOM 11670 C C . ILE C 1 367 ? 69.425 13.875 -0.973 1.00 74.79 359 ILE C C 1
ATOM 11671 O O . ILE C 1 367 ? 69.270 14.043 0.240 1.00 73.12 359 ILE C O 1
ATOM 11673 N N . VAL C 1 368 ? 70.490 14.321 -1.632 1.00 72.21 360 VAL C N 1
ATOM 11674 C CA . VAL C 1 368 ? 71.509 15.150 -1.001 1.00 69.64 360 VAL C CA 1
ATOM 11675 C C . VAL C 1 368 ? 71.128 16.609 -1.191 1.00 66.43 360 VAL C C 1
ATOM 11676 O O . VAL C 1 368 ? 70.883 17.047 -2.321 1.00 62.91 360 VAL C O 1
ATOM 11680 N N . THR C 1 369 ? 71.048 17.351 -0.082 1.00 62.36 361 THR C N 1
ATOM 11681 C CA . THR C 1 369 ? 70.759 18.780 -0.094 1.00 56.10 361 THR C CA 1
ATOM 11682 C C . THR C 1 369 ? 71.799 19.497 0.764 1.00 52.63 361 THR C C 1
ATOM 11683 O O . THR C 1 369 ? 72.536 18.868 1.528 1.00 57.00 361 THR C O 1
ATOM 11687 N N . SER C 1 370 ? 71.870 20.826 0.644 1.00 48.06 362 SER C N 1
ATOM 11688 C CA . SER C 1 370 ? 72.940 21.578 1.294 1.00 50.41 362 SER C CA 1
ATOM 11689 C C . SER C 1 370 ? 72.472 22.994 1.606 1.00 46.27 362 SER C C 1
ATOM 11690 O O . SER C 1 370 ? 71.376 23.404 1.227 1.00 43.59 362 SER C O 1
ATOM 11693 N N . SER C 1 371 ? 73.332 23.752 2.298 1.00 44.18 363 SER C N 1
ATOM 11694 C CA . SER C 1 371 ? 73.108 25.182 2.488 1.00 41.80 363 SER C CA 1
ATOM 11695 C C . SER C 1 371 ? 73.674 26.017 1.346 1.00 45.73 363 SER C C 1
ATOM 11696 O O . SER C 1 371 ? 73.719 27.250 1.453 1.00 40.46 363 SER C O 1
ATOM 11699 N N . VAL C 1 372 ? 74.148 25.370 0.279 1.00 43.06 364 VAL C N 1
ATOM 11700 C CA . VAL C 1 372 ? 74.729 26.054 -0.869 1.00 37.80 364 VAL C CA 1
ATOM 11701 C C . VAL C 1 372 ? 74.083 25.524 -2.145 1.00 44.00 364 VAL C C 1
ATOM 11702 O O . VAL C 1 372 ? 74.757 25.360 -3.169 1.00 42.26 364 VAL C O 1
ATOM 11706 N N . ASN C 1 373 ? 72.769 25.274 -2.103 1.00 40.73 365 ASN C N 1
ATOM 11707 C CA . ASN C 1 373 ? 72.075 24.753 -3.285 1.00 45.46 365 ASN C CA 1
ATOM 11708 C C . ASN C 1 373 ? 72.051 25.737 -4.454 1.00 45.60 365 ASN C C 1
ATOM 11709 O O . ASN C 1 373 ? 71.855 25.310 -5.597 1.00 44.63 365 ASN C O 1
ATOM 11714 N N . LYS C 1 374 ? 72.184 27.043 -4.200 1.00 41.89 366 LYS C N 1
ATOM 11715 C CA . LYS C 1 374 ? 72.255 27.997 -5.310 1.00 41.80 366 LYS C CA 1
ATOM 11716 C C . LYS C 1 374 ? 73.519 27.826 -6.152 1.00 44.38 366 LYS C C 1
ATOM 11717 O O . LYS C 1 374 ? 73.573 28.327 -7.280 1.00 48.61 366 LYS C O 1
ATOM 11723 N N . PHE C 1 375 ? 74.549 27.163 -5.625 1.00 44.49 367 PHE C N 1
ATOM 11724 C CA . PHE C 1 375 ? 75.827 27.057 -6.312 1.00 45.96 367 PHE C CA 1
ATOM 11725 C C . PHE C 1 375 ? 76.188 25.641 -6.750 1.00 48.28 367 PHE C C 1
ATOM 11726 O O . PHE C 1 375 ? 76.926 25.489 -7.725 1.00 43.64 367 PHE C O 1
ATOM 11734 N N . TYR C 1 376 ? 75.653 24.617 -6.096 1.00 44.04 368 TYR C N 1
ATOM 11735 C CA . TYR C 1 376 ? 76.037 23.229 -6.309 1.00 45.13 368 TYR C CA 1
ATOM 11736 C C . TYR C 1 376 ? 74.783 22.410 -6.560 1.00 52.55 368 TYR C C 1
ATOM 11737 O O . TYR C 1 376 ? 73.811 22.504 -5.805 1.00 53.16 368 TYR C O 1
ATOM 11746 N N . ASN C 1 377 ? 74.792 21.636 -7.635 1.00 50.31 369 ASN C N 1
ATOM 11747 C CA . ASN C 1 377 ? 73.644 20.806 -7.952 1.00 61.94 369 ASN C CA 1
ATOM 11748 C C . ASN C 1 377 ? 73.759 19.459 -7.239 1.00 61.86 369 ASN C C 1
ATOM 11749 O O . ASN C 1 377 ? 74.691 19.207 -6.470 1.00 61.08 369 ASN C O 1
ATOM 11754 N N . GLU C 1 378 ? 72.792 18.578 -7.499 1.00 67.74 370 GLU C N 1
ATOM 11755 C CA . GLU C 1 378 ? 72.783 17.280 -6.834 1.00 71.03 370 GLU C CA 1
ATOM 11756 C C . GLU C 1 378 ? 74.042 16.497 -7.161 1.00 65.63 370 GLU C C 1
ATOM 11757 O O . GLU C 1 378 ? 74.622 15.846 -6.285 1.00 68.09 370 GLU C O 1
ATOM 11763 N N . GLU C 1 379 ? 74.491 16.565 -8.418 1.00 64.34 371 GLU C N 1
ATOM 11764 C CA . GLU C 1 379 ? 75.683 15.825 -8.818 1.00 68.22 371 GLU C CA 1
ATOM 11765 C C . GLU C 1 379 ? 76.935 16.375 -8.144 1.00 61.88 371 GLU C C 1
ATOM 11766 O O . GLU C 1 379 ? 77.834 15.608 -7.781 1.00 58.43 371 GLU C O 1
ATOM 11772 N N . ASP C 1 380 ? 77.023 17.698 -7.988 1.00 60.49 372 ASP C N 1
ATOM 11773 C CA . ASP C 1 380 ? 78.118 18.271 -7.216 1.00 55.21 372 ASP C CA 1
ATOM 11774 C C . ASP C 1 380 ? 78.066 17.772 -5.781 1.00 51.56 372 ASP C C 1
ATOM 11775 O O . ASP C 1 380 ? 79.078 17.326 -5.232 1.00 58.78 372 ASP C O 1
ATOM 11780 N N . LEU C 1 381 ? 76.881 17.826 -5.159 1.00 55.03 373 LEU C N 1
ATOM 11781 C CA . LEU C 1 381 ? 76.759 17.419 -3.756 1.00 58.50 373 LEU C CA 1
ATOM 11782 C C . LEU C 1 381 ? 77.049 15.936 -3.571 1.00 60.88 373 LEU C C 1
ATOM 11783 O O . LEU C 1 381 ? 77.620 15.541 -2.542 1.00 59.56 373 LEU C O 1
ATOM 11788 N N . LYS C 1 382 ? 76.669 15.104 -4.550 1.00 60.49 374 LYS C N 1
ATOM 11789 C CA . LYS C 1 382 ? 76.923 13.666 -4.449 1.00 63.50 374 LYS C CA 1
ATOM 11790 C C . LYS C 1 382 ? 78.415 13.351 -4.511 1.00 63.59 374 LYS C C 1
ATOM 11791 O O . LYS C 1 382 ? 78.890 12.455 -3.802 1.00 65.81 374 LYS C O 1
ATOM 11793 N N . LYS C 1 383 ? 79.171 14.064 -5.356 1.00 59.57 375 LYS C N 1
ATOM 11794 C CA . LYS C 1 383 ? 80.620 13.855 -5.405 1.00 60.43 375 LYS C CA 1
ATOM 11795 C C . LYS C 1 383 ? 81.272 14.206 -4.075 1.00 68.08 375 LYS C C 1
ATOM 11796 O O . LYS C 1 383 ? 82.230 13.548 -3.649 1.00 69.21 375 LYS C O 1
ATOM 11798 N N . ILE C 1 384 ? 80.778 15.253 -3.412 1.00 63.34 376 ILE C N 1
ATOM 11799 C CA . ILE C 1 384 ? 81.305 15.595 -2.100 1.00 63.60 376 ILE C CA 1
ATOM 11800 C C . ILE C 1 384 ? 80.924 14.518 -1.096 1.00 66.87 376 ILE C C 1
ATOM 11801 O O . ILE C 1 384 ? 81.753 14.069 -0.298 1.00 68.17 376 ILE C O 1
ATOM 11806 N N . ALA C 1 385 ? 79.669 14.070 -1.137 1.00 66.04 377 ALA C N 1
ATOM 11807 C CA . ALA C 1 385 ? 79.235 12.998 -0.250 1.00 69.59 377 ALA C CA 1
ATOM 11808 C C . ALA C 1 385 ? 80.051 11.731 -0.475 1.00 74.60 377 ALA C C 1
ATOM 11809 O O . ALA C 1 385 ? 80.367 11.012 0.482 1.00 76.92 377 ALA C O 1
ATOM 11811 N N . GLU C 1 386 ? 80.422 11.454 -1.730 1.00 71.21 378 GLU C N 1
ATOM 11812 C CA . GLU C 1 386 ? 81.249 10.285 -2.017 1.00 78.54 378 GLU C CA 1
ATOM 11813 C C . GLU C 1 386 ? 82.646 10.446 -1.427 1.00 75.63 378 GLU C C 1
ATOM 11814 O O . GLU C 1 386 ? 83.241 9.470 -0.957 1.00 78.38 378 GLU C O 1
ATOM 11820 N N . GLU C 1 387 ? 83.185 11.669 -1.461 1.00 73.53 379 GLU C N 1
ATOM 11821 C CA . GLU C 1 387 ? 84.504 11.933 -0.894 1.00 76.82 379 GLU C CA 1
ATOM 11822 C C . GLU C 1 387 ? 84.546 11.600 0.593 1.00 75.94 379 GLU C C 1
ATOM 11823 O O . GLU C 1 387 ? 85.533 11.045 1.087 1.00 74.57 379 GLU C O 1
ATOM 11829 N N . PHE C 1 388 ? 83.490 11.944 1.325 1.00 76.04 380 PHE C N 1
ATOM 11830 C CA . PHE C 1 388 ? 83.382 11.607 2.740 1.00 76.99 380 PHE C CA 1
ATOM 11831 C C . PHE C 1 388 ? 83.036 10.145 2.994 1.00 81.63 380 PHE C C 1
ATOM 11832 O O . PHE C 1 388 ? 83.079 9.712 4.152 1.00 85.19 380 PHE C O 1
ATOM 11840 N N . GLY C 1 389 ? 82.655 9.390 1.966 1.00 78.28 381 GLY C N 1
ATOM 11841 C CA . GLY C 1 389 ? 82.074 8.079 2.196 1.00 79.97 381 GLY C CA 1
ATOM 11842 C C . GLY C 1 389 ? 80.773 8.140 2.960 1.00 84.37 381 GLY C C 1
ATOM 11843 O O . GLY C 1 389 ? 80.429 7.194 3.678 1.00 86.64 381 GLY C O 1
ATOM 11844 N N . ALA C 1 390 ? 80.031 9.231 2.811 1.00 84.90 382 ALA C N 1
ATOM 11845 C CA . ALA C 1 390 ? 78.788 9.399 3.538 1.00 85.79 382 ALA C CA 1
ATOM 11846 C C . ALA C 1 390 ? 77.690 8.519 2.953 1.00 85.57 382 ALA C C 1
ATOM 11847 O O . ALA C 1 390 ? 77.712 8.122 1.784 1.00 87.02 382 ALA C O 1
ATOM 11849 N N . LYS C 1 391 ? 76.722 8.225 3.796 1.00 81.72 383 LYS C N 1
ATOM 11850 C CA . LYS C 1 391 ? 75.598 7.362 3.493 1.00 85.86 383 LYS C CA 1
ATOM 11851 C C . LYS C 1 391 ? 74.340 8.111 3.892 1.00 82.63 383 LYS C C 1
ATOM 11852 O O . LYS C 1 391 ? 74.407 9.086 4.651 1.00 81.02 383 LYS C O 1
ATOM 11854 N N . PRO C 1 392 ? 73.182 7.702 3.380 1.00 79.22 384 PRO C N 1
ATOM 11855 C CA . PRO C 1 392 ? 71.930 8.357 3.772 1.00 81.25 384 PRO C CA 1
ATOM 11856 C C . PRO C 1 392 ? 71.779 8.407 5.282 1.00 82.30 384 PRO C C 1
ATOM 11857 O O . PRO C 1 392 ? 71.954 7.407 5.977 1.00 79.06 384 PRO C O 1
ATOM 11861 N N . GLY C 1 393 ? 71.442 9.583 5.787 1.00 91.00 385 GLY C N 1
ATOM 11862 C CA . GLY C 1 393 ? 71.402 9.821 7.210 1.00 98.34 385 GLY C CA 1
ATOM 11863 C C . GLY C 1 393 ? 72.603 10.564 7.752 1.00 91.69 385 GLY C C 1
ATOM 11864 O O . GLY C 1 393 ? 72.559 11.017 8.899 1.00 93.30 385 GLY C O 1
ATOM 11865 N N . ASP C 1 394 ? 73.650 10.742 6.951 1.00 82.99 386 ASP C N 1
ATOM 11866 C CA . ASP C 1 394 ? 74.863 11.403 7.410 1.00 79.33 386 ASP C CA 1
ATOM 11867 C C . ASP C 1 394 ? 74.775 12.900 7.148 1.00 77.77 386 ASP C C 1
ATOM 11868 O O . ASP C 1 394 ? 74.140 13.346 6.186 1.00 77.06 386 ASP C O 1
ATOM 11873 N N . LEU C 1 395 ? 75.468 13.669 7.983 1.00 72.08 387 LEU C N 1
ATOM 11874 C CA . LEU C 1 395 ? 75.523 15.120 7.870 1.00 65.08 387 LEU C CA 1
ATOM 11875 C C . LEU C 1 395 ? 76.976 15.556 7.780 1.00 67.99 387 LEU C C 1
ATOM 11876 O O . LEU C 1 395 ? 77.765 15.282 8.691 1.00 67.56 387 LEU C O 1
ATOM 11881 N N . MET C 1 396 ? 77.325 16.242 6.695 1.00 60.32 388 MET C N 1
ATOM 11882 C CA . MET C 1 396 ? 78.663 16.786 6.512 1.00 56.68 388 MET C CA 1
ATOM 11883 C C . MET C 1 396 ? 78.676 18.273 6.871 1.00 51.99 388 MET C C 1
ATOM 11884 O O . MET C 1 396 ? 77.785 19.023 6.466 1.00 50.68 388 MET C O 1
ATOM 11889 N N . LEU C 1 397 ? 79.669 18.684 7.659 1.00 47.89 389 LEU C N 1
ATOM 11890 C CA . LEU C 1 397 ? 79.828 20.065 8.105 1.00 49.36 389 LEU C CA 1
ATOM 11891 C C . LEU C 1 397 ? 81.152 20.587 7.583 1.00 46.80 389 LEU C C 1
ATOM 11892 O O . LEU C 1 397 ? 82.191 19.955 7.788 1.00 48.60 389 LEU C O 1
ATOM 11897 N N . VAL C 1 398 ? 81.127 21.746 6.938 1.00 42.85 390 VAL C N 1
ATOM 11898 C CA . VAL C 1 398 ? 82.283 22.215 6.191 1.00 44.31 390 VAL C CA 1
ATOM 11899 C C . VAL C 1 398 ? 82.656 23.616 6.647 1.00 43.72 390 VAL C C 1
ATOM 11900 O O . VAL C 1 398 ? 81.811 24.516 6.643 1.00 46.21 390 VAL C O 1
ATOM 11904 N N . LEU C 1 399 ? 83.928 23.807 6.994 1.00 41.14 391 LEU C N 1
ATOM 11905 C CA . LEU C 1 399 ? 84.465 25.124 7.293 1.00 42.90 391 LEU C CA 1
ATOM 11906 C C . LEU C 1 399 ? 85.457 25.523 6.207 1.00 44.77 391 LEU C C 1
ATOM 11907 O O . LEU C 1 399 ? 85.938 24.687 5.438 1.00 43.95 391 LEU C O 1
ATOM 11912 N N . SER C 1 400 ? 85.787 26.811 6.163 1.00 41.57 392 SER C N 1
ATOM 11913 C CA . SER C 1 400 ? 86.794 27.268 5.213 1.00 45.59 392 SER C CA 1
ATOM 11914 C C . SER C 1 400 ? 87.520 28.484 5.771 1.00 49.06 392 SER C C 1
ATOM 11915 O O . SER C 1 400 ? 86.967 29.238 6.578 1.00 48.07 392 SER C O 1
ATOM 11918 N N . GLY C 1 401 ? 88.761 28.667 5.325 1.00 51.11 393 GLY C N 1
ATOM 11919 C CA . GLY C 1 401 ? 89.555 29.817 5.725 1.00 53.52 393 GLY C CA 1
ATOM 11920 C C . GLY C 1 401 ? 91.044 29.527 5.574 1.00 55.26 393 GLY C C 1
ATOM 11921 O O . GLY C 1 401 ? 91.445 28.632 4.833 1.00 54.73 393 GLY C O 1
ATOM 11922 N N . ASN C 1 402 ? 91.847 30.304 6.295 1.00 55.52 394 ASN C N 1
ATOM 11923 C CA . ASN C 1 402 ? 93.282 30.044 6.299 1.00 59.47 394 ASN C CA 1
ATOM 11924 C C . ASN C 1 402 ? 93.552 28.665 6.893 1.00 58.86 394 ASN C C 1
ATOM 11925 O O . ASN C 1 402 ? 92.834 28.196 7.783 1.00 53.95 394 ASN C O 1
ATOM 11930 N N . GLU C 1 403 ? 94.593 28.011 6.377 1.00 57.25 395 GLU C N 1
ATOM 11931 C CA . GLU C 1 403 ? 94.837 26.604 6.687 1.00 60.62 395 GLU C CA 1
ATOM 11932 C C . GLU C 1 403 ? 94.936 26.345 8.186 1.00 61.79 395 GLU C C 1
ATOM 11933 O O . GLU C 1 403 ? 94.289 25.432 8.711 1.00 60.11 395 GLU C O 1
ATOM 11939 N N . ASN C 1 404 ? 95.774 27.100 8.890 1.00 62.32 396 ASN C N 1
ATOM 11940 C CA . ASN C 1 404 ? 95.981 26.774 10.295 1.00 62.16 396 ASN C CA 1
ATOM 11941 C C . ASN C 1 404 ? 94.764 27.141 11.134 1.00 54.07 396 ASN C C 1
ATOM 11942 O O . ASN C 1 404 ? 94.364 26.373 12.014 1.00 54.16 396 ASN C O 1
ATOM 11947 N N . LYS C 1 405 ? 94.144 28.289 10.859 1.00 51.70 397 LYS C N 1
ATOM 11948 C CA . LYS C 1 405 ? 92.972 28.685 11.627 1.00 55.57 397 LYS C CA 1
ATOM 11949 C C . LYS C 1 405 ? 91.818 27.710 11.421 1.00 51.47 397 LYS C C 1
ATOM 11950 O O . LYS C 1 405 ? 91.168 27.301 12.389 1.00 48.73 397 LYS C O 1
ATOM 11956 N N . VAL C 1 406 ? 91.572 27.288 10.177 1.00 53.23 398 VAL C N 1
ATOM 11957 C CA . VAL C 1 406 ? 90.377 26.489 9.915 1.00 49.88 398 VAL C CA 1
ATOM 11958 C C . VAL C 1 406 ? 90.540 25.073 10.441 1.00 51.26 398 VAL C C 1
ATOM 11959 O O . VAL C 1 406 ? 89.560 24.460 10.882 1.00 44.53 398 VAL C O 1
ATOM 11963 N N . ARG C 1 407 ? 91.769 24.543 10.455 1.00 45.44 399 ARG C N 1
ATOM 11964 C CA . ARG C 1 407 ? 91.984 23.210 11.022 1.00 51.33 399 ARG C CA 1
ATOM 11965 C C . ARG C 1 407 ? 91.720 23.172 12.527 1.00 47.33 399 ARG C C 1
ATOM 11966 O O . ARG C 1 407 ? 91.168 22.190 13.042 1.00 44.70 399 ARG C O 1
ATOM 11974 N N . ALA C 1 408 ? 92.139 24.211 13.256 1.00 47.34 400 ALA C N 1
ATOM 11975 C CA . ALA C 1 408 ? 91.847 24.265 14.688 1.00 48.26 400 ALA C CA 1
ATOM 11976 C C . ALA C 1 408 ? 90.358 24.468 14.934 1.00 43.63 400 ALA C C 1
ATOM 11977 O O . ALA C 1 408 ? 89.803 23.897 15.880 1.00 46.83 400 ALA C O 1
ATOM 11979 N N . GLN C 1 409 ? 89.699 25.290 14.106 1.00 43.83 401 GLN C N 1
ATOM 11980 C CA . GLN C 1 409 ? 88.260 25.493 14.259 1.00 45.02 401 GLN C CA 1
ATOM 11981 C C . GLN C 1 409 ? 87.508 24.185 14.066 1.00 46.62 401 GLN C C 1
ATOM 11982 O O . GLN C 1 409 ? 86.646 23.822 14.876 1.00 45.94 401 GLN C O 1
ATOM 11988 N N . LEU C 1 410 ? 87.819 23.468 12.990 1.00 45.86 402 LEU C N 1
ATOM 11989 C CA . LEU C 1 410 ? 87.159 22.196 12.719 1.00 49.25 402 LEU C CA 1
ATOM 11990 C C . LEU C 1 410 ? 87.521 21.149 13.767 1.00 46.58 402 LEU C C 1
ATOM 11991 O O . LEU C 1 410 ? 86.687 20.308 14.117 1.00 52.18 402 LEU C O 1
ATOM 11996 N N . SER C 1 411 ? 88.752 21.181 14.276 1.00 45.26 403 SER C N 1
ATOM 11997 C CA . SER C 1 411 ? 89.122 20.242 15.328 1.00 48.96 403 SER C CA 1
ATOM 11998 C C . SER C 1 411 ? 88.318 20.490 16.599 1.00 49.21 403 SER C C 1
ATOM 11999 O O . SER C 1 411 ? 87.873 19.540 17.254 1.00 52.58 403 SER C O 1
ATOM 12002 N N . ALA C 1 412 ? 88.147 21.758 16.986 1.00 45.88 404 ALA C N 1
ATOM 12003 C CA . ALA C 1 412 ? 87.287 22.052 18.127 1.00 49.83 404 ALA C CA 1
ATOM 12004 C C . ALA C 1 412 ? 85.865 21.566 17.870 1.00 52.36 404 ALA C C 1
ATOM 12005 O O . ALA C 1 412 ? 85.223 21.004 18.766 1.00 54.86 404 ALA C O 1
ATOM 12007 N N . LEU C 1 413 ? 85.355 21.769 16.645 1.00 50.64 405 LEU C N 1
ATOM 12008 C CA . LEU C 1 413 ? 84.014 21.278 16.322 1.00 49.71 405 LEU C CA 1
ATOM 12009 C C . LEU C 1 413 ? 83.954 19.755 16.362 1.00 55.67 405 LEU C C 1
ATOM 12010 O O . LEU C 1 413 ? 82.990 19.183 16.883 1.00 56.89 405 LEU C O 1
ATOM 12015 N N . ARG C 1 414 ? 84.966 19.079 15.815 1.00 55.70 406 ARG C N 1
ATOM 12016 C CA . ARG C 1 414 ? 84.977 17.618 15.842 1.00 57.55 406 ARG C CA 1
ATOM 12017 C C . ARG C 1 414 ? 84.935 17.079 17.271 1.00 60.78 406 ARG C C 1
ATOM 12018 O O . ARG C 1 414 ? 84.168 16.157 17.578 1.00 65.25 406 ARG C O 1
ATOM 12026 N N . MET C 1 415 ? 85.770 17.627 18.156 1.00 54.84 407 MET C N 1
ATOM 12027 C CA . MET C 1 415 ? 85.819 17.136 19.531 1.00 60.63 407 MET C CA 1
ATOM 12028 C C . MET C 1 415 ? 84.538 17.470 20.291 1.00 62.60 407 MET C C 1
ATOM 12029 O O . MET C 1 415 ? 84.032 16.643 21.059 1.00 58.86 407 MET C O 1
ATOM 12034 N N . GLU C 1 416 ? 84.008 18.683 20.094 1.00 60.75 408 GLU C N 1
ATOM 12035 C CA . GLU C 1 416 ? 82.779 19.075 20.771 1.00 58.43 408 GLU C CA 1
ATOM 12036 C C . GLU C 1 416 ? 81.614 18.183 20.362 1.00 64.57 408 GLU C C 1
ATOM 12037 O O . GLU C 1 416 ? 80.768 17.840 21.197 1.00 67.33 408 GLU C O 1
ATOM 12043 N N . LEU C 1 417 ? 81.553 17.794 19.084 1.00 59.80 409 LEU C N 1
ATOM 12044 C CA . LEU C 1 417 ? 80.504 16.871 18.661 1.00 66.06 409 LEU C CA 1
ATOM 12045 C C . LEU C 1 417 ? 80.719 15.489 19.267 1.00 70.88 409 LEU C C 1
ATOM 12046 O O . LEU C 1 417 ? 79.753 14.803 19.617 1.00 69.82 409 LEU C O 1
ATOM 12051 N N . GLY C 1 418 ? 81.977 15.069 19.408 1.00 68.61 410 GLY C N 1
ATOM 12052 C CA . GLY C 1 418 ? 82.247 13.792 20.050 1.00 77.77 410 GLY C CA 1
ATOM 12053 C C . GLY C 1 418 ? 81.724 13.741 21.474 1.00 77.86 410 GLY C C 1
ATOM 12054 O O . GLY C 1 418 ? 81.153 12.735 21.902 1.00 78.27 410 GLY C O 1
ATOM 12055 N N . ASN C 1 419 ? 81.891 14.836 22.217 1.00 76.05 411 ASN C N 1
ATOM 12056 C CA . ASN C 1 419 ? 81.345 14.909 23.568 1.00 84.56 411 ASN C CA 1
ATOM 12057 C C . ASN C 1 419 ? 79.820 14.863 23.538 1.00 88.32 411 ASN C C 1
ATOM 12058 O O . ASN C 1 419 ? 79.198 14.080 24.265 1.00 97.56 411 ASN C O 1
ATOM 12063 N N . ARG C 1 420 ? 79.199 15.707 22.708 1.00 81.23 412 ARG C N 1
ATOM 12064 C CA . ARG C 1 420 ? 77.739 15.754 22.653 1.00 85.86 412 ARG C CA 1
ATOM 12065 C C . ARG C 1 420 ? 77.152 14.423 22.192 1.00 86.86 412 ARG C C 1
ATOM 12066 O O . ARG C 1 420 ? 76.132 13.971 22.721 1.00 97.58 412 ARG C O 1
ATOM 12074 N N . LEU C 1 421 ? 77.789 13.772 21.219 1.00 83.66 413 LEU C N 1
ATOM 12075 C CA . LEU C 1 421 ? 77.270 12.534 20.650 1.00 87.49 413 LEU C CA 1
ATOM 12076 C C . LEU C 1 421 ? 77.660 11.309 21.452 1.00 84.47 413 LEU C C 1
ATOM 12077 O O . LEU C 1 421 ? 77.328 10.190 21.046 1.00 86.01 413 LEU C O 1
ATOM 12079 N N . GLY C 1 422 ? 78.338 11.486 22.581 1.00 87.21 414 GLY C N 1
ATOM 12080 C CA . GLY C 1 422 ? 78.687 10.349 23.406 1.00 84.40 414 GLY C CA 1
ATOM 12081 C C . GLY C 1 422 ? 79.698 9.396 22.807 1.00 84.16 414 GLY C C 1
ATOM 12082 O O . GLY C 1 422 ? 79.670 8.203 23.122 1.00 84.76 414 GLY C O 1
ATOM 12083 N N . LEU C 1 423 ? 80.578 9.873 21.928 1.00 80.84 415 LEU C N 1
ATOM 12084 C CA . LEU C 1 423 ? 81.611 9.001 21.386 1.00 81.48 415 LEU C CA 1
ATOM 12085 C C . LEU C 1 423 ? 82.902 9.047 22.200 1.00 90.52 415 LEU C C 1
ATOM 12086 O O . LEU C 1 423 ? 83.818 8.263 21.926 1.00 87.80 415 LEU C O 1
ATOM 12091 N N . ARG C 1 424 ? 83.012 9.954 23.172 1.00 83.82 416 ARG C N 1
ATOM 12092 C CA . ARG C 1 424 ? 84.196 10.058 24.021 1.00 88.11 416 ARG C CA 1
ATOM 12093 C C . ARG C 1 424 ? 83.842 9.468 25.383 1.00 89.78 416 ARG C C 1
ATOM 12094 O O . ARG C 1 424 ? 83.240 10.137 26.227 1.00 93.54 416 ARG C O 1
ATOM 12102 N N . LYS C 1 425 ? 84.239 8.216 25.599 1.00 89.96 417 LYS C N 1
ATOM 12103 C CA . LYS C 1 425 ? 83.899 7.466 26.804 1.00 101.02 417 LYS C CA 1
ATOM 12104 C C . LYS C 1 425 ? 85.116 7.374 27.719 1.00 101.14 417 LYS C C 1
ATOM 12105 O O . LYS C 1 425 ? 86.217 7.038 27.268 1.00 98.47 417 LYS C O 1
ATOM 12107 N N . GLY C 1 426 ? 84.910 7.675 29.004 1.00 104.65 418 GLY C N 1
ATOM 12108 C CA . GLY C 1 426 ? 86.010 7.651 29.956 1.00 113.66 418 GLY C CA 1
ATOM 12109 C C . GLY C 1 426 ? 86.733 6.318 30.028 1.00 122.19 418 GLY C C 1
ATOM 12110 O O . GLY C 1 426 ? 87.907 6.266 30.401 1.00 123.37 418 GLY C O 1
ATOM 12111 N N . ASN C 1 427 ? 86.054 5.228 29.668 1.00 138.83 419 ASN C N 1
ATOM 12112 C CA . ASN C 1 427 ? 86.605 3.880 29.765 1.00 150.16 419 ASN C CA 1
ATOM 12113 C C . ASN C 1 427 ? 87.387 3.428 28.532 1.00 143.66 419 ASN C C 1
ATOM 12114 O O . ASN C 1 427 ? 87.863 2.288 28.514 1.00 149.30 419 ASN C O 1
ATOM 12116 N N . GLU C 1 428 ? 87.527 4.264 27.504 1.00 128.28 420 GLU C N 1
ATOM 12117 C CA . GLU C 1 428 ? 88.269 3.915 26.296 1.00 124.30 420 GLU C CA 1
ATOM 12118 C C . GLU C 1 428 ? 89.584 4.688 26.236 1.00 117.15 420 GLU C C 1
ATOM 12119 O O . GLU C 1 428 ? 89.616 5.887 26.532 1.00 114.43 420 GLU C O 1
ATOM 12121 N N . PHE C 1 429 ? 90.673 4.000 25.867 1.00 113.91 421 PHE C N 1
ATOM 12122 C CA . PHE C 1 429 ? 92.018 4.575 25.910 1.00 114.32 421 PHE C CA 1
ATOM 12123 C C . PHE C 1 429 ? 92.795 4.285 24.623 1.00 105.70 421 PHE C C 1
ATOM 12124 O O . PHE C 1 429 ? 92.881 3.126 24.205 1.00 107.32 421 PHE C O 1
ATOM 12132 N N . ALA C 1 430 ? 93.379 5.345 23.998 1.00 99.16 422 ALA C N 1
ATOM 12133 C CA . ALA C 1 430 ? 94.197 5.259 22.776 1.00 101.93 422 ALA C CA 1
ATOM 12134 C C . ALA C 1 430 ? 95.495 6.076 22.795 1.00 99.90 422 ALA C C 1
ATOM 12135 O O . ALA C 1 430 ? 95.445 7.304 22.650 1.00 95.55 422 ALA C O 1
ATOM 12137 N N . PRO C 1 431 ? 96.661 5.448 22.972 1.00 102.78 423 PRO C N 1
ATOM 12138 C CA . PRO C 1 431 ? 97.945 6.167 22.928 1.00 98.91 423 PRO C CA 1
ATOM 12139 C C . PRO C 1 431 ? 98.558 6.307 21.535 1.00 96.69 423 PRO C C 1
ATOM 12140 O O . PRO C 1 431 ? 98.266 5.537 20.617 1.00 103.95 423 PRO C O 1
ATOM 12144 N N . LEU C 1 432 ? 99.414 7.330 21.387 1.00 86.17 424 LEU C N 1
ATOM 12145 C CA . LEU C 1 432 ? 100.212 7.489 20.170 1.00 88.07 424 LEU C CA 1
ATOM 12146 C C . LEU C 1 432 ? 101.344 8.489 20.392 1.00 83.19 424 LEU C C 1
ATOM 12147 O O . LEU C 1 432 ? 101.334 9.256 21.355 1.00 89.49 424 LEU C O 1
ATOM 12152 N N . TRP C 1 433 ? 102.319 8.470 19.475 1.00 87.66 425 TRP C N 1
ATOM 12153 C CA . TRP C 1 433 ? 103.393 9.462 19.374 1.00 88.15 425 TRP C CA 1
ATOM 12154 C C . TRP C 1 433 ? 103.189 10.377 18.170 1.00 84.44 425 TRP C C 1
ATOM 12155 O O . TRP C 1 433 ? 102.755 9.925 17.110 1.00 86.49 425 TRP C O 1
ATOM 12166 N N . VAL C 1 434 ? 103.524 11.658 18.330 1.00 80.69 426 VAL C N 1
ATOM 12167 C CA . VAL C 1 434 ? 103.626 12.611 17.223 1.00 82.06 426 VAL C CA 1
ATOM 12168 C C . VAL C 1 434 ? 105.083 13.051 17.063 1.00 83.19 426 VAL C C 1
ATOM 12169 O O . VAL C 1 434 ? 105.706 13.505 18.034 1.00 79.12 426 VAL C O 1
ATOM 12173 N N . ILE C 1 435 ? 105.624 12.938 15.837 1.00 79.11 427 ILE C N 1
ATOM 12174 C CA . ILE C 1 435 ? 107.040 13.186 15.557 1.00 79.21 427 ILE C CA 1
ATOM 12175 C C . ILE C 1 435 ? 107.200 14.140 14.371 1.00 76.75 427 ILE C C 1
ATOM 12176 O O . ILE C 1 435 ? 106.232 14.559 13.746 1.00 79.64 427 ILE C O 1
ATOM 12181 N N . ASP C 1 436 ? 108.463 14.454 14.052 1.00 81.44 428 ASP C N 1
ATOM 12182 C CA . ASP C 1 436 ? 108.830 15.289 12.898 1.00 82.52 428 ASP C CA 1
ATOM 12183 C C . ASP C 1 436 ? 108.186 16.670 12.956 1.00 77.88 428 ASP C C 1
ATOM 12184 O O . ASP C 1 436 ? 107.732 17.208 11.945 1.00 78.55 428 ASP C O 1
ATOM 12189 N N . PHE C 1 437 ? 108.155 17.256 14.141 1.00 73.65 429 PHE C N 1
ATOM 12190 C CA . PHE C 1 437 ? 107.744 18.640 14.241 1.00 78.96 429 PHE C CA 1
ATOM 12191 C C . PHE C 1 437 ? 108.728 19.539 13.494 1.00 79.62 429 PHE C C 1
ATOM 12192 O O . PHE C 1 437 ? 109.931 19.266 13.454 1.00 80.51 429 PHE C O 1
ATOM 12200 N N . PRO C 1 438 ? 108.236 20.609 12.875 1.00 84.45 430 PRO C N 1
ATOM 12201 C CA . PRO C 1 438 ? 109.133 21.662 12.385 1.00 84.89 430 PRO C CA 1
ATOM 12202 C C . PRO C 1 438 ? 109.901 22.291 13.539 1.00 83.94 430 PRO C C 1
ATOM 12203 O O . PRO C 1 438 ? 109.413 22.366 14.667 1.00 82.68 430 PRO C O 1
ATOM 12207 N N . LEU C 1 439 ? 111.138 22.710 13.259 1.00 83.36 431 LEU C N 1
ATOM 12208 C CA . LEU C 1 439 ? 111.947 23.322 14.307 1.00 80.72 431 LEU C CA 1
ATOM 12209 C C . LEU C 1 439 ? 111.342 24.643 14.770 1.00 89.40 431 LEU C C 1
ATOM 12210 O O . LEU C 1 439 ? 111.358 24.953 15.968 1.00 89.81 431 LEU C O 1
ATOM 12212 N N . LEU C 1 440 ? 110.792 25.430 13.847 1.00 87.65 432 LEU C N 1
ATOM 12213 C CA . LEU C 1 440 ? 110.281 26.750 14.183 1.00 87.68 432 LEU C CA 1
ATOM 12214 C C . LEU C 1 440 ? 108.850 26.913 13.677 1.00 86.60 432 LEU C C 1
ATOM 12215 O O . LEU C 1 440 ? 108.359 26.131 12.856 1.00 82.57 432 LEU C O 1
ATOM 12217 N N . GLU C 1 441 ? 108.179 27.929 14.219 1.00 86.80 433 GLU C N 1
ATOM 12218 C CA . GLU C 1 441 ? 106.850 28.354 13.799 1.00 86.15 433 GLU C CA 1
ATOM 12219 C C . GLU C 1 441 ? 106.831 29.874 13.707 1.00 98.01 433 GLU C C 1
ATOM 12220 O O . GLU C 1 441 ? 107.289 30.555 14.629 1.00 98.50 433 GLU C O 1
ATOM 12222 N N . TRP C 1 442 ? 106.296 30.405 12.610 1.00 98.94 434 TRP C N 1
ATOM 12223 C CA . TRP C 1 442 ? 106.334 31.843 12.372 1.00 106.82 434 TRP C CA 1
ATOM 12224 C C . TRP C 1 442 ? 105.174 32.522 13.092 1.00 108.19 434 TRP C C 1
ATOM 12225 O O . TRP C 1 442 ? 104.060 31.992 13.142 1.00 108.51 434 TRP C O 1
ATOM 12236 N N . ASP C 1 443 ? 105.443 33.698 13.656 1.00 112.26 435 ASP C N 1
ATOM 12237 C CA . ASP C 1 443 ? 104.413 34.461 14.365 1.00 117.03 435 ASP C CA 1
ATOM 12238 C C . ASP C 1 443 ? 103.986 35.727 13.619 1.00 115.94 435 ASP C C 1
ATOM 12239 O O . ASP C 1 443 ? 104.804 36.414 13.011 1.00 113.20 435 ASP C O 1
ATOM 12241 N N . GLN C 1 447 ? 106.155 39.037 14.923 1.00 97.90 439 GLN C N 1
ATOM 12242 C CA . GLN C 1 447 ? 106.621 38.958 13.541 1.00 100.24 439 GLN C CA 1
ATOM 12243 C C . GLN C 1 447 ? 108.037 38.382 13.456 1.00 107.26 439 GLN C C 1
ATOM 12244 O O . GLN C 1 447 ? 108.902 38.911 12.752 1.00 105.35 439 GLN C O 1
ATOM 12246 N N . ARG C 1 448 ? 108.254 37.293 14.194 1.00 111.70 440 ARG C N 1
ATOM 12247 C CA . ARG C 1 448 ? 109.523 36.575 14.268 1.00 111.71 440 ARG C CA 1
ATOM 12248 C C . ARG C 1 448 ? 109.223 35.080 14.274 1.00 112.83 440 ARG C C 1
ATOM 12249 O O . ARG C 1 448 ? 108.061 34.661 14.280 1.00 109.56 440 ARG C O 1
ATOM 12251 N N . TYR C 1 449 ? 110.277 34.269 14.256 1.00 113.47 441 TYR C N 1
ATOM 12252 C CA . TYR C 1 449 ? 110.131 32.830 14.429 1.00 108.89 441 TYR C CA 1
ATOM 12253 C C . TYR C 1 449 ? 110.164 32.438 15.903 1.00 104.59 441 TYR C C 1
ATOM 12254 O O . TYR C 1 449 ? 110.848 33.059 16.721 1.00 106.50 441 TYR C O 1
ATOM 12263 N N . HIS C 1 450 ? 109.403 31.388 16.229 1.00 98.39 442 HIS C N 1
ATOM 12264 C CA . HIS C 1 450 ? 109.332 30.821 17.568 1.00 90.20 442 HIS C CA 1
ATOM 12265 C C . HIS C 1 450 ? 109.557 29.313 17.500 1.00 90.99 442 HIS C C 1
ATOM 12266 O O . HIS C 1 450 ? 109.291 28.673 16.479 1.00 88.34 442 HIS C O 1
ATOM 12268 N N . ALA C 1 451 ? 110.039 28.750 18.608 1.00 88.97 443 ALA C N 1
ATOM 12269 C CA . ALA C 1 451 ? 110.453 27.351 18.681 1.00 89.29 443 ALA C CA 1
ATOM 12270 C C . ALA C 1 451 ? 109.299 26.441 19.093 1.00 88.82 443 ALA C C 1
ATOM 12271 O O . ALA C 1 451 ? 108.528 26.772 20.000 1.00 89.64 443 ALA C O 1
ATOM 12273 N N . MET C 1 452 ? 109.208 25.269 18.447 1.00 89.64 444 MET C N 1
ATOM 12274 C CA . MET C 1 452 ? 108.180 24.288 18.790 1.00 87.76 444 MET C CA 1
ATOM 12275 C C . MET C 1 452 ? 108.553 23.452 20.002 1.00 82.29 444 MET C C 1
ATOM 12276 O O . MET C 1 452 ? 107.662 22.894 20.651 1.00 84.64 444 MET C O 1
ATOM 12281 N N . HIS C 1 453 ? 109.836 23.367 20.329 1.00 82.90 445 HIS C N 1
ATOM 12282 C CA . HIS C 1 453 ? 110.326 22.678 21.520 1.00 82.44 445 HIS C CA 1
ATOM 12283 C C . HIS C 1 453 ? 111.385 23.561 22.155 1.00 75.27 445 HIS C C 1
ATOM 12284 O O . HIS C 1 453 ? 111.527 24.730 21.787 1.00 74.72 445 HIS C O 1
ATOM 12291 N N . HIS C 1 454 ? 112.116 23.007 23.120 1.00 73.36 446 HIS C N 1
ATOM 12292 C CA . HIS C 1 454 ? 113.142 23.782 23.801 1.00 75.57 446 HIS C CA 1
ATOM 12293 C C . HIS C 1 454 ? 114.106 24.378 22.778 1.00 75.54 446 HIS C C 1
ATOM 12294 O O . HIS C 1 454 ? 114.459 23.709 21.803 1.00 72.81 446 HIS C O 1
ATOM 12301 N N . PRO C 1 455 ? 114.552 25.626 22.965 1.00 78.27 447 PRO C N 1
ATOM 12302 C CA . PRO C 1 455 ? 115.456 26.241 21.975 1.00 75.78 447 PRO C CA 1
ATOM 12303 C C . PRO C 1 455 ? 116.736 25.458 21.732 1.00 74.51 447 PRO C C 1
ATOM 12304 O O . PRO C 1 455 ? 117.414 25.734 20.739 1.00 80.33 447 PRO C O 1
ATOM 12308 N N . PHE C 1 456 ? 117.095 24.510 22.592 1.00 75.11 448 PHE C N 1
ATOM 12309 C CA . PHE C 1 456 ? 118.266 23.676 22.350 1.00 80.75 448 PHE C CA 1
ATOM 12310 C C . PHE C 1 456 ? 117.942 22.465 21.479 1.00 73.86 448 PHE C C 1
ATOM 12311 O O . PHE C 1 456 ? 118.817 21.625 21.256 1.00 75.13 448 PHE C O 1
ATOM 12319 N N . THR C 1 457 ? 116.713 22.364 20.982 1.00 71.28 449 THR C N 1
ATOM 12320 C CA . THR C 1 457 ? 116.286 21.193 20.225 1.00 77.63 449 THR C CA 1
ATOM 12321 C C . THR C 1 457 ? 117.067 21.032 18.922 1.00 80.80 449 THR C C 1
ATOM 12322 O O . THR C 1 457 ? 117.322 21.995 18.195 1.00 73.28 449 THR C O 1
ATOM 12326 N N . SER C 1 458 ? 117.433 19.787 18.640 1.00 81.76 450 SER C N 1
ATOM 12327 C CA . SER C 1 458 ? 118.321 19.444 17.545 1.00 87.81 450 SER C CA 1
ATOM 12328 C C . SER C 1 458 ? 117.533 19.344 16.241 1.00 95.17 450 SER C C 1
ATOM 12329 O O . SER C 1 458 ? 116.456 18.738 16.220 1.00 93.33 450 SER C O 1
ATOM 12332 N N . PRO C 1 459 ? 118.018 19.933 15.146 1.00 92.70 451 PRO C N 1
ATOM 12333 C CA . PRO C 1 459 ? 117.379 19.693 13.847 1.00 96.23 451 PRO C CA 1
ATOM 12334 C C . PRO C 1 459 ? 117.724 18.309 13.315 1.00 95.93 451 PRO C C 1
ATOM 12335 O O . PRO C 1 459 ? 118.782 17.752 13.608 1.00 90.89 451 PRO C O 1
ATOM 12339 N N . LYS C 1 460 ? 116.806 17.751 12.535 1.00 111.87 452 LYS C N 1
ATOM 12340 C CA . LYS C 1 460 ? 117.071 16.482 11.871 1.00 119.73 452 LYS C CA 1
ATOM 12341 C C . LYS C 1 460 ? 118.320 16.597 10.998 1.00 129.77 452 LYS C C 1
ATOM 12342 O O . LYS C 1 460 ? 118.532 17.631 10.355 1.00 136.66 452 LYS C O 1
ATOM 12344 N N . PRO C 1 461 ? 119.190 15.580 10.994 1.00 115.42 453 PRO C N 1
ATOM 12345 C CA . PRO C 1 461 ? 120.400 15.639 10.150 1.00 113.93 453 PRO C CA 1
ATOM 12346 C C . PRO C 1 461 ? 120.141 16.000 8.691 1.00 110.47 453 PRO C C 1
ATOM 12347 O O . PRO C 1 461 ? 120.868 16.821 8.122 1.00 110.28 453 PRO C O 1
ATOM 12351 N N . GLU C 1 462 ? 119.115 15.417 8.071 1.00 110.23 454 GLU C N 1
ATOM 12352 C CA . GLU C 1 462 ? 118.853 15.662 6.658 1.00 116.12 454 GLU C CA 1
ATOM 12353 C C . GLU C 1 462 ? 118.292 17.050 6.374 1.00 115.49 454 GLU C C 1
ATOM 12354 O O . GLU C 1 462 ? 118.125 17.399 5.199 1.00 114.63 454 GLU C O 1
ATOM 12360 N N . ASP C 1 463 ? 118.004 17.849 7.400 1.00 112.13 455 ASP C N 1
ATOM 12361 C CA . ASP C 1 463 ? 117.425 19.173 7.210 1.00 109.56 455 ASP C CA 1
ATOM 12362 C C . ASP C 1 463 ? 118.379 20.318 7.517 1.00 106.85 455 ASP C C 1
ATOM 12363 O O . ASP C 1 463 ? 117.964 21.479 7.443 1.00 104.08 455 ASP C O 1
ATOM 12368 N N . ILE C 1 464 ? 119.635 20.032 7.868 1.00 105.18 456 ILE C N 1
ATOM 12369 C CA . ILE C 1 464 ? 120.557 21.102 8.246 1.00 107.41 456 ILE C CA 1
ATOM 12370 C C . ILE C 1 464 ? 120.731 22.090 7.098 1.00 113.37 456 ILE C C 1
ATOM 12371 O O . ILE C 1 464 ? 120.826 23.305 7.314 1.00 112.18 456 ILE C O 1
ATOM 12373 N N . HIS C 1 465 ? 120.741 21.591 5.859 1.00 113.90 457 HIS C N 1
ATOM 12374 C CA . HIS C 1 465 ? 120.902 22.451 4.691 1.00 120.65 457 HIS C CA 1
ATOM 12375 C C . HIS C 1 465 ? 119.790 23.488 4.548 1.00 119.89 457 HIS C C 1
ATOM 12376 O O . HIS C 1 465 ? 119.977 24.483 3.837 1.00 123.22 457 HIS C O 1
ATOM 12383 N N . LEU C 1 466 ? 118.643 23.290 5.202 1.00 119.28 458 LEU C N 1
ATOM 12384 C CA . LEU C 1 466 ? 117.538 24.235 5.084 1.00 113.48 458 LEU C CA 1
ATOM 12385 C C . LEU C 1 466 ? 117.720 25.482 5.941 1.00 117.29 458 LEU C C 1
ATOM 12386 O O . LEU C 1 466 ? 116.979 26.450 5.754 1.00 114.02 458 LEU C O 1
ATOM 12388 N N . LEU C 1 467 ? 118.678 25.491 6.871 1.00 117.55 459 LEU C N 1
ATOM 12389 C CA . LEU C 1 467 ? 118.805 26.628 7.778 1.00 119.29 459 LEU C CA 1
ATOM 12390 C C . LEU C 1 467 ? 119.260 27.891 7.052 1.00 131.26 459 LEU C C 1
ATOM 12391 O O . LEU C 1 467 ? 118.920 29.001 7.479 1.00 131.17 459 LEU C O 1
ATOM 12393 N N . GLU C 1 468 ? 120.029 27.744 5.967 1.00 145.05 460 GLU C N 1
ATOM 12394 C CA . GLU C 1 468 ? 120.600 28.904 5.282 1.00 153.78 460 GLU C CA 1
ATOM 12395 C C . GLU C 1 468 ? 119.521 29.815 4.700 1.00 150.94 460 GLU C C 1
ATOM 12396 O O . GLU C 1 468 ? 119.555 31.035 4.899 1.00 154.81 460 GLU C O 1
ATOM 12398 N N . ASN C 1 469 ? 118.561 29.247 3.969 1.00 140.63 461 ASN C N 1
ATOM 12399 C CA . ASN C 1 469 ? 117.588 30.076 3.262 1.00 140.53 461 ASN C CA 1
ATOM 12400 C C . ASN C 1 469 ? 116.140 29.662 3.510 1.00 130.16 461 ASN C C 1
ATOM 12401 O O . ASN C 1 469 ? 115.231 30.493 3.409 1.00 130.97 461 ASN C O 1
ATOM 12403 N N . GLU C 1 470 ? 115.909 28.389 3.829 1.00 123.72 462 GLU C N 1
ATOM 12404 C CA . GLU C 1 470 ? 114.554 27.877 4.014 1.00 118.18 462 GLU C CA 1
ATOM 12405 C C . GLU C 1 470 ? 114.363 27.329 5.425 1.00 116.68 462 GLU C C 1
ATOM 12406 O O . GLU C 1 470 ? 113.921 26.188 5.600 1.00 108.61 462 GLU C O 1
ATOM 12408 N N . ALA C 1 471 ? 114.702 28.145 6.432 1.00 116.61 463 ALA C N 1
ATOM 12409 C CA . ALA C 1 471 ? 114.749 27.683 7.819 1.00 112.76 463 ALA C CA 1
ATOM 12410 C C . ALA C 1 471 ? 113.406 27.156 8.312 1.00 109.41 463 ALA C C 1
ATOM 12411 O O . ALA C 1 471 ? 113.368 26.299 9.205 1.00 96.44 463 ALA C O 1
ATOM 12413 N N . GLY C 1 472 ? 112.299 27.656 7.757 1.00 110.32 464 GLY C N 1
ATOM 12414 C CA . GLY C 1 472 ? 110.977 27.263 8.215 1.00 104.16 464 GLY C CA 1
ATOM 12415 C C . GLY C 1 472 ? 110.575 25.833 7.897 1.00 98.81 464 GLY C C 1
ATOM 12416 O O . GLY C 1 472 ? 109.610 25.334 8.487 1.00 93.46 464 GLY C O 1
ATOM 12417 N N . LYS C 1 473 ? 111.269 25.167 6.974 1.00 98.84 465 LYS C N 1
ATOM 12418 C CA . LYS C 1 473 ? 110.914 23.806 6.582 1.00 97.79 465 LYS C CA 1
ATOM 12419 C C . LYS C 1 473 ? 111.717 22.722 7.293 1.00 92.07 465 LYS C C 1
ATOM 12420 O O . LYS C 1 473 ? 111.428 21.536 7.101 1.00 90.26 465 LYS C O 1
ATOM 12422 N N . ALA C 1 474 ? 112.687 23.089 8.125 1.00 91.04 466 ALA C N 1
ATOM 12423 C CA . ALA C 1 474 ? 113.543 22.102 8.770 1.00 87.80 466 ALA C CA 1
ATOM 12424 C C . ALA C 1 474 ? 112.813 21.413 9.921 1.00 84.79 466 ALA C C 1
ATOM 12425 O O . ALA C 1 474 ? 112.133 22.061 10.722 1.00 82.92 466 ALA C O 1
ATOM 12427 N N . ARG C 1 475 ? 112.984 20.096 10.020 1.00 81.14 467 ARG C N 1
ATOM 12428 C CA . ARG C 1 475 ? 112.331 19.315 11.060 1.00 82.38 467 ARG C CA 1
ATOM 12429 C C . ARG C 1 475 ? 113.209 19.147 12.296 1.00 87.98 467 ARG C C 1
ATOM 12430 O O . ARG C 1 475 ? 114.437 19.066 12.214 1.00 87.33 467 ARG C O 1
ATOM 12438 N N . ALA C 1 476 ? 112.552 19.108 13.451 1.00 82.77 468 ALA C N 1
ATOM 12439 C CA . ALA C 1 476 ? 113.199 18.914 14.737 1.00 81.10 468 ALA C CA 1
ATOM 12440 C C . ALA C 1 476 ? 113.263 17.438 15.124 1.00 79.72 468 ALA C C 1
ATOM 12441 O O . ALA C 1 476 ? 112.435 16.621 14.712 1.00 77.97 468 ALA C O 1
ATOM 12443 N N . ASN C 1 477 ? 114.280 17.105 15.919 1.00 85.00 469 ASN C N 1
ATOM 12444 C CA . ASN C 1 477 ? 114.399 15.800 16.578 1.00 86.24 469 ASN C CA 1
ATOM 12445 C C . ASN C 1 477 ? 113.599 15.811 17.892 1.00 86.63 469 ASN C C 1
ATOM 12446 O O . ASN C 1 477 ? 114.141 15.882 18.998 1.00 75.04 469 ASN C O 1
ATOM 12451 N N . ALA C 1 478 ? 112.269 15.748 17.756 1.00 84.46 470 ALA C N 1
ATOM 12452 C CA . ALA C 1 478 ? 111.370 15.949 18.891 1.00 77.50 470 ALA C CA 1
ATOM 12453 C C . ALA C 1 478 ? 110.202 14.966 18.838 1.00 78.23 470 ALA C C 1
ATOM 12454 O O . ALA C 1 478 ? 109.905 14.374 17.795 1.00 84.39 470 ALA C O 1
ATOM 12456 N N . TYR C 1 479 ? 109.536 14.800 19.985 1.00 74.53 471 TYR C N 1
ATOM 12457 C CA . TYR C 1 479 ? 108.562 13.731 20.191 1.00 75.46 471 TYR C CA 1
ATOM 12458 C C . TYR C 1 479 ? 107.563 14.119 21.286 1.00 79.87 471 TYR C C 1
ATOM 12459 O O . TYR C 1 479 ? 107.956 14.699 22.302 1.00 74.90 471 TYR C O 1
ATOM 12468 N N . ASP C 1 480 ? 106.273 13.798 21.066 1.00 79.19 472 ASP C N 1
ATOM 12469 C CA . ASP C 1 480 ? 105.171 14.044 22.001 1.00 77.85 472 ASP C CA 1
ATOM 12470 C C . ASP C 1 480 ? 104.306 12.796 22.174 1.00 80.87 472 ASP C C 1
ATOM 12471 O O . ASP C 1 480 ? 103.913 12.170 21.185 1.00 84.81 472 ASP C O 1
ATOM 12476 N N . LEU C 1 481 ? 103.964 12.468 23.421 1.00 79.27 473 LEU C N 1
ATOM 12477 C CA . LEU C 1 481 ? 103.066 11.360 23.749 1.00 80.70 473 LEU C CA 1
ATOM 12478 C C . LEU C 1 481 ? 101.643 11.846 24.007 1.00 81.75 473 LEU C C 1
ATOM 12479 O O . LEU C 1 481 ? 101.435 12.756 24.818 1.00 80.46 473 LEU C O 1
ATOM 12484 N N . VAL C 1 482 ? 100.664 11.198 23.359 1.00 83.48 474 VAL C N 1
ATOM 12485 C CA . VAL C 1 482 ? 99.262 11.613 23.391 1.00 80.73 474 VAL C CA 1
ATOM 12486 C C . VAL C 1 482 ? 98.372 10.440 23.801 1.00 82.53 474 VAL C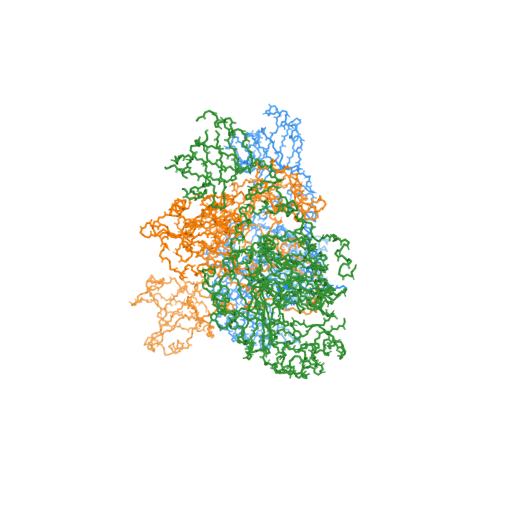 C 1
ATOM 12487 O O . VAL C 1 482 ? 98.623 9.295 23.410 1.00 84.09 474 VAL C O 1
ATOM 12491 N N . ILE C 1 483 ? 97.336 10.728 24.597 1.00 81.42 475 ILE C N 1
ATOM 12492 C CA . ILE C 1 483 ? 96.317 9.751 24.985 1.00 80.86 475 ILE C CA 1
ATOM 12493 C C . ILE C 1 483 ? 94.937 10.407 24.933 1.00 80.25 475 ILE C C 1
ATOM 12494 O O . ILE C 1 483 ? 94.685 11.383 25.648 1.00 80.98 475 ILE C O 1
ATOM 12496 N N . ASN C 1 484 ? 94.040 9.864 24.097 1.00 85.36 476 ASN C N 1
ATOM 12497 C CA . ASN C 1 484 ? 92.627 10.278 24.015 1.00 79.83 476 ASN C CA 1
ATOM 12498 C C . ASN C 1 484 ? 92.466 11.761 23.699 1.00 78.96 476 ASN C C 1
ATOM 12499 O O . ASN C 1 484 ? 91.508 12.402 24.155 1.00 71.93 476 ASN C O 1
ATOM 12504 N N . GLY C 1 485 ? 93.370 12.304 22.892 1.00 73.32 477 GLY C N 1
ATOM 12505 C CA . GLY C 1 485 ? 93.349 13.719 22.603 1.00 74.55 477 GLY C CA 1
ATOM 12506 C C . GLY C 1 485 ? 93.932 14.599 23.687 1.00 73.38 477 GLY C C 1
ATOM 12507 O O . GLY C 1 485 ? 93.840 15.826 23.581 1.00 71.39 477 GLY C O 1
ATOM 12508 N N . ASN C 1 486 ? 94.544 14.017 24.714 1.00 77.70 478 ASN C N 1
ATOM 12509 C CA . ASN C 1 486 ? 95.214 14.764 25.773 1.00 75.12 478 ASN C CA 1
ATOM 12510 C C . ASN C 1 486 ? 96.716 14.654 25.562 1.00 74.46 478 ASN C C 1
ATOM 12511 O O . ASN C 1 486 ? 97.242 13.547 25.424 1.00 74.45 478 ASN C O 1
ATOM 12516 N N . GLU C 1 487 ? 97.405 15.792 25.530 1.00 68.71 479 GLU C N 1
ATOM 12517 C CA . GLU C 1 487 ? 98.855 15.755 25.446 1.00 73.45 479 GLU C CA 1
ATOM 12518 C C . GLU C 1 487 ? 99.420 15.418 26.816 1.00 76.58 479 GLU C C 1
ATOM 12519 O O . GLU C 1 487 ? 99.182 16.143 27.790 1.00 71.75 479 GLU C O 1
ATOM 12525 N N . ILE C 1 488 ? 100.131 14.297 26.898 1.00 77.23 480 ILE C N 1
ATOM 12526 C CA . ILE C 1 488 ? 100.679 13.873 28.176 1.00 78.71 480 ILE C CA 1
ATOM 12527 C C . ILE C 1 488 ? 102.056 14.480 28.411 1.00 76.41 480 ILE C C 1
ATOM 12528 O O . ILE C 1 488 ? 102.365 14.887 29.532 1.00 75.22 480 ILE C O 1
ATOM 12533 N N . GLY C 1 489 ? 102.868 14.616 27.365 1.00 78.71 481 GLY C N 1
ATOM 12534 C CA . GLY C 1 489 ? 104.186 15.204 27.515 1.00 78.50 481 GLY C CA 1
ATOM 12535 C C . GLY C 1 489 ? 105.030 15.066 26.262 1.00 78.80 481 GLY C C 1
ATOM 12536 O O . GLY C 1 489 ? 104.606 14.496 25.253 1.00 78.40 481 GLY C O 1
ATOM 12537 N N . GLY C 1 490 ? 106.248 15.599 26.353 1.00 77.69 482 GLY C N 1
ATOM 12538 C CA . GLY C 1 490 ? 107.152 15.583 25.215 1.00 78.62 482 GLY C CA 1
ATOM 12539 C C . GLY C 1 490 ? 108.548 16.064 25.567 1.00 74.09 482 GLY C C 1
ATOM 12540 O O . GLY C 1 490 ? 108.831 16.456 26.703 1.00 66.04 482 GLY C O 1
ATOM 12541 N N . GLY C 1 491 ? 109.416 16.024 24.557 1.00 74.43 483 GLY C N 1
ATOM 12542 C CA . GLY C 1 491 ? 110.790 16.481 24.703 1.00 71.35 483 GLY C CA 1
ATOM 12543 C C . GLY C 1 491 ? 111.541 16.403 23.388 1.00 72.25 483 GLY C C 1
ATOM 12544 O O . GLY C 1 491 ? 110.934 16.295 22.322 1.00 71.81 483 GLY C O 1
ATOM 12545 N N . SER C 1 492 ? 112.872 16.489 23.460 1.00 69.30 484 SER C N 1
ATOM 12546 C CA . SER C 1 492 ? 113.702 16.492 22.259 1.00 67.95 484 SER C CA 1
ATOM 12547 C C . SER C 1 492 ? 115.146 16.148 22.617 1.00 77.15 484 SER C C 1
ATOM 12548 O O . SER C 1 492 ? 115.539 16.122 23.788 1.00 70.91 484 SER C O 1
ATOM 12551 N N . ILE C 1 493 ? 115.937 15.885 21.574 1.00 76.22 485 ILE C N 1
ATOM 12552 C CA . ILE C 1 493 ? 117.384 15.749 21.696 1.00 78.97 485 ILE C CA 1
ATOM 12553 C C . ILE C 1 493 ? 117.997 17.138 21.567 1.00 75.69 485 ILE C C 1
ATOM 12554 O O . ILE C 1 493 ? 117.537 17.958 20.766 1.00 78.57 485 ILE C O 1
ATOM 12559 N N . ARG C 1 494 ? 119.003 17.429 22.377 1.00 71.01 486 ARG C N 1
ATOM 12560 C CA . ARG C 1 494 ? 119.544 18.779 22.446 1.00 76.38 486 ARG C CA 1
ATOM 12561 C C . ARG C 1 494 ? 120.793 18.929 21.573 1.00 81.03 486 ARG C C 1
ATOM 12562 O O . ARG C 1 494 ? 121.413 17.947 21.144 1.00 80.60 486 ARG C O 1
ATOM 12564 N N . ILE C 1 495 ? 121.121 20.187 21.271 1.00 76.12 487 ILE C N 1
ATOM 12565 C CA . ILE C 1 495 ? 122.318 20.526 20.505 1.00 84.87 487 ILE C CA 1
ATOM 12566 C C . ILE C 1 495 ? 123.522 20.521 21.439 1.00 83.04 487 ILE C C 1
ATOM 12567 O O . ILE C 1 495 ? 123.455 21.044 22.558 1.00 76.20 487 ILE C O 1
ATOM 12572 N N . PHE C 1 496 ? 124.621 19.913 20.990 1.00 84.32 488 PHE C N 1
ATOM 12573 C CA . PHE C 1 496 ? 125.903 19.994 21.687 1.00 89.20 488 PHE C CA 1
ATOM 12574 C C . PHE C 1 496 ? 126.965 20.711 20.857 1.00 98.45 488 PHE C C 1
ATOM 12575 O O . PHE C 1 496 ? 128.100 20.871 21.327 1.00 94.39 488 PHE C O 1
ATOM 12583 N N . ASP C 1 497 ? 126.629 21.128 19.633 1.00 96.51 489 ASP C N 1
ATOM 12584 C CA . ASP C 1 497 ? 127.519 21.890 18.764 1.00 98.36 489 ASP C CA 1
ATOM 12585 C C . ASP C 1 497 ? 127.277 23.376 19.028 1.00 100.27 489 ASP C C 1
ATOM 12586 O O . ASP C 1 497 ? 126.226 23.913 18.662 1.00 98.47 489 ASP C O 1
ATOM 12591 N N . LYS C 1 498 ? 128.267 24.046 19.635 1.00 102.02 490 LYS C N 1
ATOM 12592 C CA . LYS C 1 498 ? 128.082 25.423 20.097 1.00 100.36 490 LYS C CA 1
ATOM 12593 C C . LYS C 1 498 ? 127.801 26.395 18.955 1.00 103.11 490 LYS C C 1
ATOM 12594 O O . LYS C 1 498 ? 127.018 27.340 19.126 1.00 98.37 490 LYS C O 1
ATOM 12596 N N . ASP C 1 499 ? 128.412 26.175 17.787 1.00 104.62 491 ASP C N 1
ATOM 12597 C CA . ASP C 1 499 ? 128.163 27.044 16.639 1.00 106.93 491 ASP C CA 1
ATOM 12598 C C . ASP C 1 499 ? 126.757 26.835 16.092 1.00 104.88 491 ASP C C 1
ATOM 12599 O O . ASP C 1 499 ? 126.080 27.799 15.708 1.00 99.52 491 ASP C O 1
ATOM 12601 N N . LEU C 1 500 ? 126.306 25.579 16.057 1.00 102.82 492 LEU C N 1
ATOM 12602 C CA . LEU C 1 500 ? 124.944 25.273 15.637 1.00 99.50 492 LEU C CA 1
ATOM 12603 C C . LEU C 1 500 ? 123.915 25.948 16.537 1.00 97.65 492 LEU C C 1
ATOM 12604 O O . LEU C 1 500 ? 122.900 26.465 16.053 1.00 101.50 492 LEU C O 1
ATOM 12609 N N . GLN C 1 501 ? 124.157 25.951 17.852 1.00 95.43 493 GLN C N 1
ATOM 12610 C CA . GLN C 1 501 ? 123.224 26.584 18.782 1.00 95.20 493 GLN C CA 1
ATOM 12611 C C . GLN C 1 501 ? 123.107 28.083 18.521 1.00 97.34 493 GLN C C 1
ATOM 12612 O O . GLN C 1 501 ? 122.001 28.638 18.550 1.00 91.52 493 GLN C O 1
ATOM 12618 N N . ALA C 1 502 ? 124.240 28.757 18.282 1.00 97.77 494 ALA C N 1
ATOM 12619 C CA . ALA C 1 502 ? 124.217 30.197 18.029 1.00 98.45 494 ALA C CA 1
ATOM 12620 C C . ALA C 1 502 ? 123.440 30.523 16.760 1.00 100.63 494 ALA C C 1
ATOM 12621 O O . ALA C 1 502 ? 122.755 31.550 16.685 1.00 99.27 494 ALA C O 1
ATOM 12623 N N . GLN C 1 503 ? 123.556 29.668 15.743 1.00 101.56 495 GLN C N 1
ATOM 12624 C CA . GLN C 1 503 ? 122.774 29.841 14.525 1.00 105.43 495 GLN C CA 1
ATOM 12625 C C . GLN C 1 503 ? 121.285 29.688 14.808 1.00 103.57 495 GLN C C 1
ATOM 12626 O O . GLN C 1 503 ? 120.455 30.387 14.213 1.00 105.58 495 GLN C O 1
ATOM 12632 N N . MET C 1 504 ? 120.927 28.766 15.704 1.00 101.19 496 MET C N 1
ATOM 12633 C CA . MET C 1 504 ? 119.527 28.595 16.077 1.00 102.82 496 MET C CA 1
ATOM 12634 C C . MET C 1 504 ? 119.001 29.810 16.835 1.00 104.84 496 MET C C 1
ATOM 12635 O O . MET C 1 504 ? 117.848 30.214 16.637 1.00 105.27 496 MET C O 1
ATOM 12640 N N . PHE C 1 505 ? 119.820 30.391 17.721 1.00 101.47 497 PHE C N 1
ATOM 12641 C CA . PHE C 1 505 ? 119.405 31.597 18.434 1.00 104.36 497 PHE C CA 1
ATOM 12642 C C . PHE C 1 505 ? 119.086 32.724 17.457 1.00 111.48 497 PHE C C 1
ATOM 12643 O O . PHE C 1 505 ? 118.096 33.446 17.625 1.00 112.29 497 PHE C O 1
ATOM 12651 N N . SER C 1 506 ? 119.909 32.870 16.415 1.00 114.57 498 SER C N 1
ATOM 12652 C CA . SER C 1 506 ? 119.684 33.904 15.409 1.00 119.11 498 SER C CA 1
ATOM 12653 C C . SER C 1 506 ? 118.402 33.648 14.633 1.00 120.00 498 SER C C 1
ATOM 12654 O O . SER C 1 506 ? 117.621 34.576 14.388 1.00 119.56 498 SER C O 1
ATOM 12657 N N . LEU C 1 507 ? 118.172 32.395 14.235 1.00 128.29 499 LEU C N 1
ATOM 12658 C CA . LEU C 1 507 ? 116.931 32.049 13.557 1.00 125.00 499 LEU C CA 1
ATOM 12659 C C . LEU C 1 507 ? 115.717 32.422 14.399 1.00 121.67 499 LEU C C 1
ATOM 12660 O O . LEU C 1 507 ? 114.664 32.769 13.850 1.00 124.57 499 LEU C O 1
ATOM 12662 N N . LEU C 1 508 ? 115.844 32.364 15.724 1.00 114.27 500 LEU C N 1
ATOM 12663 C CA . LEU C 1 508 ? 114.743 32.693 16.621 1.00 113.93 500 LEU C CA 1
ATOM 12664 C C . LEU C 1 508 ? 114.624 34.186 16.910 1.00 113.38 500 LEU C C 1
ATOM 12665 O O . LEU C 1 508 ? 113.720 34.588 17.653 1.00 111.16 500 LEU C O 1
ATOM 12670 N N . GLY C 1 509 ? 115.487 35.016 16.332 1.00 115.03 501 GLY C N 1
ATOM 12671 C CA . GLY C 1 509 ? 115.377 36.447 16.513 1.00 119.23 501 GLY C CA 1
ATOM 12672 C C . GLY C 1 509 ? 116.142 37.036 17.676 1.00 119.15 501 GLY C C 1
ATOM 12673 O O . GLY C 1 509 ? 115.830 38.159 18.088 1.00 119.98 501 GLY C O 1
ATOM 12674 N N . PHE C 1 510 ? 117.114 36.318 18.237 1.00 116.54 502 PHE C N 1
ATOM 12675 C CA . PHE C 1 510 ? 117.919 36.839 19.335 1.00 119.90 502 PHE C CA 1
ATOM 12676 C C . PHE C 1 510 ? 119.180 37.502 18.788 1.00 122.95 502 PHE C C 1
ATOM 12677 O O . PHE C 1 510 ? 119.894 36.919 17.964 1.00 122.67 502 PHE C O 1
ATOM 12685 N N . THR C 1 511 ? 119.455 38.715 19.265 1.00 128.27 503 THR C N 1
ATOM 12686 C CA . THR C 1 511 ? 120.723 39.377 19.020 1.00 132.46 503 THR C CA 1
ATOM 12687 C C . THR C 1 511 ? 121.859 38.667 19.762 1.00 133.52 503 THR C C 1
ATOM 12688 O O . THR C 1 511 ? 121.606 37.854 20.655 1.00 132.87 503 THR C O 1
ATOM 12690 N N . PRO C 1 512 ? 123.121 38.924 19.380 1.00 134.22 504 PRO C N 1
ATOM 12691 C CA . PRO C 1 512 ? 124.224 38.364 20.165 1.00 132.59 504 PRO C CA 1
ATOM 12692 C C . PRO C 1 512 ? 124.139 38.751 21.627 1.00 128.98 504 PRO C C 1
ATOM 12693 O O . PRO C 1 512 ? 124.410 37.928 22.509 1.00 126.48 504 PRO C O 1
ATOM 12697 N N . GLU C 1 513 ? 123.748 39.999 21.902 1.00 129.89 505 GLU C N 1
ATOM 12698 C CA . GLU C 1 513 ? 123.574 40.446 23.280 1.00 129.03 505 GLU C CA 1
ATOM 12699 C C . GLU C 1 513 ? 122.311 39.847 23.885 1.00 132.32 505 GLU C C 1
ATOM 12700 O O . GLU C 1 513 ? 122.274 39.534 25.081 1.00 129.00 505 GLU C O 1
ATOM 12702 N N . GLU C 1 514 ? 121.260 39.698 23.074 1.00 161.68 506 GLU C N 1
ATOM 12703 C CA . GLU C 1 514 ? 120.019 39.099 23.558 1.00 159.63 506 GLU C CA 1
ATOM 12704 C C . GLU C 1 514 ? 120.201 37.623 23.897 1.00 153.30 506 GLU C C 1
ATOM 12705 O O . GLU C 1 514 ? 119.637 37.137 24.884 1.00 152.08 506 GLU C O 1
ATOM 12707 N N . ALA C 1 515 ? 120.970 36.891 23.085 1.00 131.19 507 ALA C N 1
ATOM 12708 C CA . ALA C 1 515 ? 121.187 35.472 23.349 1.00 121.38 507 ALA C CA 1
ATOM 12709 C C . ALA C 1 515 ? 121.958 35.252 24.645 1.00 115.45 507 ALA C C 1
ATOM 12710 O O . ALA C 1 515 ? 121.662 34.317 25.399 1.00 107.80 507 ALA C O 1
ATOM 12712 N N . GLU C 1 516 ? 122.963 36.088 24.913 1.00 114.92 508 GLU C N 1
ATOM 12713 C CA . GLU C 1 516 ? 123.719 35.961 26.155 1.00 109.60 508 GLU C CA 1
ATOM 12714 C C . GLU C 1 516 ? 122.846 36.239 27.377 1.00 108.25 508 GLU C C 1
ATOM 12715 O O . GLU C 1 516 ? 122.997 35.587 28.415 1.00 101.81 508 GLU C O 1
ATOM 12717 N N . ALA C 1 517 ? 121.928 37.205 27.277 1.00 115.06 509 ALA C N 1
ATOM 12718 C CA . ALA C 1 517 ? 121.112 37.570 28.434 1.00 113.93 509 ALA C CA 1
ATOM 12719 C C . ALA C 1 517 ? 120.209 36.424 28.877 1.00 112.15 509 ALA C C 1
ATOM 12720 O O . ALA C 1 517 ? 120.013 36.210 30.079 1.00 111.97 509 ALA C O 1
ATOM 12722 N N . GLN C 1 518 ? 119.650 35.675 27.925 1.00 114.25 510 GLN C N 1
ATOM 12723 C CA . GLN C 1 518 ? 118.719 34.605 28.262 1.00 109.37 510 GLN C CA 1
ATOM 12724 C C . GLN C 1 518 ? 119.394 33.249 28.415 1.00 103.04 510 GLN C C 1
ATOM 12725 O O . GLN C 1 518 ? 118.940 32.435 29.226 1.00 101.37 510 GLN C O 1
ATOM 12727 N N . PHE C 1 519 ? 120.466 32.981 27.659 1.00 100.89 511 PHE C N 1
ATOM 12728 C CA . PHE C 1 519 ? 121.086 31.662 27.669 1.00 95.11 511 PHE C CA 1
ATOM 12729 C C . PHE C 1 519 ? 122.581 31.699 27.957 1.00 91.89 511 PHE C C 1
ATOM 12730 O O . PHE C 1 519 ? 123.241 30.659 27.828 1.00 89.72 511 PHE C O 1
ATOM 12738 N N . GLY C 1 520 ? 123.131 32.851 28.354 1.00 94.52 512 GLY C N 1
ATOM 12739 C CA . GLY C 1 520 ? 124.578 32.966 28.468 1.00 88.44 512 GLY C CA 1
ATOM 12740 C C . GLY C 1 520 ? 125.178 32.086 29.547 1.00 88.09 512 GLY C C 1
ATOM 12741 O O . GLY C 1 520 ? 126.302 31.592 29.397 1.00 85.27 512 GLY C O 1
ATOM 12742 N N . PHE C 1 521 ? 124.445 31.883 30.647 1.00 83.40 513 PHE C N 1
ATOM 12743 C CA . PHE C 1 521 ? 124.947 31.065 31.749 1.00 81.83 513 PHE C CA 1
ATOM 12744 C C . PHE C 1 521 ? 125.135 29.615 31.315 1.00 84.23 513 PHE C C 1
ATOM 12745 O O . PHE C 1 521 ? 126.168 28.995 31.596 1.00 80.44 513 PHE C O 1
ATOM 12753 N N . LEU C 1 522 ? 124.128 29.052 30.640 1.00 85.52 514 LEU C N 1
ATOM 12754 C CA . LEU C 1 522 ? 124.221 27.674 30.167 1.00 88.68 514 LEU C CA 1
ATOM 12755 C C . LEU C 1 522 ? 125.256 27.536 29.054 1.00 85.10 514 LEU C C 1
ATOM 12756 O O . LEU C 1 522 ? 125.983 26.536 29.003 1.00 81.52 514 LEU C O 1
ATOM 12761 N N . MET C 1 523 ? 125.334 28.524 28.154 1.00 84.80 515 MET C N 1
ATOM 12762 C CA . MET C 1 523 ? 126.322 28.476 27.078 1.00 91.51 515 MET C CA 1
ATOM 12763 C C . MET C 1 523 ? 127.736 28.409 27.642 1.00 89.46 515 MET C C 1
ATOM 12764 O O . MET C 1 523 ? 128.562 27.607 27.193 1.00 86.02 515 MET C O 1
ATOM 12769 N N . ASN C 1 524 ? 128.031 29.251 28.631 1.00 90.51 516 ASN C N 1
ATOM 12770 C CA . ASN C 1 524 ? 129.341 29.204 29.264 1.00 94.39 516 ASN C CA 1
ATOM 12771 C C . ASN C 1 524 ? 129.547 27.885 29.999 1.00 91.84 516 ASN C C 1
ATOM 12772 O O . ASN C 1 524 ? 130.655 27.335 29.995 1.00 90.46 516 ASN C O 1
ATOM 12777 N N . ALA C 1 525 ? 128.491 27.366 30.635 1.00 90.80 517 ALA C N 1
ATOM 12778 C CA . ALA C 1 525 ? 128.591 26.081 31.322 1.00 88.93 517 ALA C CA 1
ATOM 12779 C C . ALA C 1 525 ? 128.919 24.948 30.352 1.00 88.57 517 ALA C C 1
ATOM 12780 O O . ALA C 1 525 ? 129.728 24.065 30.662 1.00 85.01 517 ALA C O 1
ATOM 12782 N N . PHE C 1 526 ? 128.294 24.951 29.174 1.00 85.68 518 PHE C N 1
ATOM 12783 C CA . PHE C 1 526 ? 128.522 23.868 28.226 1.00 81.77 518 PHE C CA 1
ATOM 12784 C C . PHE C 1 526 ? 129.962 23.829 27.746 1.00 88.40 518 PHE C C 1
ATOM 12785 O O . PHE C 1 526 ? 130.462 22.757 27.389 1.00 91.68 518 PHE C O 1
ATOM 12793 N N . LYS C 1 527 ? 130.654 24.972 27.757 1.00 90.17 519 LYS C N 1
ATOM 12794 C CA . LYS C 1 527 ? 132.018 25.029 27.239 1.00 87.28 519 LYS C CA 1
ATOM 12795 C C . LYS C 1 527 ? 132.994 24.179 28.046 1.00 92.97 519 LYS C C 1
ATOM 12796 O O . LYS C 1 527 ? 134.079 23.869 27.546 1.00 95.71 519 LYS C O 1
ATOM 12798 N N . TYR C 1 528 ? 132.639 23.782 29.269 1.00 91.47 520 TYR C N 1
ATOM 12799 C CA . TYR C 1 528 ? 133.495 22.921 30.081 1.00 93.81 520 TYR C CA 1
ATOM 12800 C C . TYR C 1 528 ? 133.235 21.433 29.858 1.00 93.29 520 TYR C C 1
ATOM 12801 O O . TYR C 1 528 ? 133.756 20.610 30.617 1.00 88.27 520 TYR C O 1
ATOM 12810 N N . GLY C 1 529 ? 132.426 21.069 28.860 1.00 91.83 521 GLY C N 1
ATOM 12811 C CA . GLY C 1 529 ? 132.285 19.676 28.482 1.00 90.85 521 GLY C CA 1
ATOM 12812 C C . GLY C 1 529 ? 130.889 19.092 28.564 1.00 87.98 521 GLY C C 1
ATOM 12813 O O . GLY C 1 529 ? 130.722 17.972 29.054 1.00 90.44 521 GLY C O 1
ATOM 12814 N N . ALA C 1 530 ? 129.884 19.826 28.102 1.00 87.92 522 ALA C N 1
ATOM 12815 C CA . ALA C 1 530 ? 128.553 19.249 27.972 1.00 88.54 522 ALA C CA 1
ATOM 12816 C C . ALA C 1 530 ? 128.596 18.066 27.007 1.00 90.87 522 ALA C C 1
ATOM 12817 O O . ALA C 1 530 ? 129.258 18.143 25.965 1.00 91.60 522 ALA C O 1
ATOM 12819 N N . PRO C 1 531 ? 127.951 16.948 27.335 1.00 91.04 523 PRO C N 1
ATOM 12820 C CA . PRO C 1 531 ? 127.852 15.844 26.380 1.00 89.75 523 PRO C CA 1
ATOM 12821 C C . PRO C 1 531 ? 126.647 16.028 25.480 1.00 89.55 523 PRO C C 1
ATOM 12822 O O . PRO C 1 531 ? 125.827 16.925 25.720 1.00 89.65 523 PRO C O 1
ATOM 12826 N N . PRO C 1 532 ? 126.504 15.221 24.428 1.00 94.51 524 PRO C N 1
ATOM 12827 C CA . PRO C 1 532 ? 125.181 15.071 23.812 1.00 83.35 524 PRO C CA 1
ATOM 12828 C C . PRO C 1 532 ? 124.178 14.582 24.847 1.00 88.14 524 PRO C C 1
ATOM 12829 O O . PRO C 1 532 ? 124.502 13.762 25.712 1.00 90.95 524 PRO C O 1
ATOM 12833 N N . HIS C 1 533 ? 122.959 15.118 24.769 1.00 83.66 525 HIS C N 1
ATOM 12834 C CA . HIS C 1 533 ? 121.881 14.738 25.675 1.00 85.25 525 HIS C CA 1
ATOM 12835 C C . HIS C 1 533 ? 120.531 15.144 25.083 1.00 81.49 525 HIS C C 1
ATOM 12836 O O . HIS C 1 533 ? 120.450 16.004 24.203 1.00 79.39 525 HIS C O 1
ATOM 12843 N N . GLY C 1 534 ? 119.470 14.505 25.587 1.00 79.52 526 GLY C N 1
ATOM 12844 C CA . GLY C 1 534 ? 118.106 14.842 25.217 1.00 76.50 526 GLY C CA 1
ATOM 12845 C C . GLY C 1 534 ? 117.171 14.576 26.382 1.00 81.20 526 GLY C C 1
ATOM 12846 O O . GLY C 1 534 ? 117.542 13.907 27.354 1.00 82.21 526 GLY C O 1
ATOM 12847 N N . GLY C 1 535 ? 115.953 15.127 26.292 1.00 75.32 527 GLY C N 1
ATOM 12848 C CA . GLY C 1 535 ? 115.020 15.036 27.405 1.00 75.39 527 GLY C CA 1
ATOM 12849 C C . GLY C 1 535 ? 113.547 14.871 27.083 1.00 75.69 527 GLY C C 1
ATOM 12850 O O . GLY C 1 535 ? 113.173 14.739 25.910 1.00 67.69 527 GLY C O 1
ATOM 12851 N N . LEU C 1 536 ? 112.703 14.913 28.123 1.00 73.24 528 LEU C N 1
ATOM 12852 C CA . LEU C 1 536 ? 111.267 14.644 28.052 1.00 75.75 528 LEU C CA 1
ATOM 12853 C C . LEU C 1 536 ? 110.599 15.017 29.374 1.00 82.59 528 LEU C C 1
ATOM 12854 O O . LEU C 1 536 ? 111.180 14.790 30.438 1.00 80.82 528 LEU C O 1
ATOM 12859 N N . ALA C 1 537 ? 109.396 15.611 29.309 1.00 78.80 529 ALA C N 1
ATOM 12860 C CA . ALA C 1 537 ? 108.609 15.909 30.507 1.00 74.58 529 ALA C CA 1
ATOM 12861 C C . ALA C 1 537 ? 107.150 15.501 30.324 1.00 80.31 529 ALA C C 1
ATOM 12862 O O . ALA C 1 537 ? 106.572 15.721 29.254 1.00 76.86 529 ALA C O 1
ATOM 12864 N N . PHE C 1 538 ? 106.542 14.941 31.378 1.00 74.62 530 PHE C N 1
ATOM 12865 C CA . PHE C 1 538 ? 105.128 14.559 31.372 1.00 77.66 530 PHE C CA 1
ATOM 12866 C C . PHE C 1 538 ? 104.314 15.394 32.360 1.00 73.39 530 PHE C C 1
ATOM 12867 O O . PHE C 1 538 ? 104.815 15.810 33.404 1.00 69.04 530 PHE C O 1
ATOM 12875 N N . GLY C 1 539 ? 103.038 15.612 32.032 1.00 71.19 531 GLY C N 1
ATOM 12876 C CA . GLY C 1 539 ? 102.112 16.279 32.932 1.00 65.99 531 GLY C CA 1
ATOM 12877 C C . GLY C 1 539 ? 101.420 15.311 33.873 1.00 68.14 531 GLY C C 1
ATOM 12878 O O . GLY C 1 539 ? 100.528 14.569 33.455 1.00 68.16 531 GLY C O 1
ATOM 12879 N N . PHE C 1 540 ? 101.822 15.308 35.150 1.00 67.30 532 PHE C N 1
ATOM 12880 C CA . PHE C 1 540 ? 101.334 14.302 36.094 1.00 63.61 532 PHE C CA 1
ATOM 12881 C C . PHE C 1 540 ? 99.862 14.495 36.434 1.00 61.30 532 PHE C C 1
ATOM 12882 O O . PHE C 1 540 ? 99.107 13.522 36.506 1.00 66.66 532 PHE C O 1
ATOM 12890 N N . ASP C 1 541 ? 99.451 15.735 36.706 1.00 61.80 533 ASP C N 1
ATOM 12891 C CA . ASP C 1 541 ? 98.050 16.011 37.014 1.00 66.20 533 ASP C CA 1
ATOM 12892 C C . ASP C 1 541 ? 97.129 15.512 35.910 1.00 71.17 533 ASP C C 1
ATOM 12893 O O . ASP C 1 541 ? 96.109 14.869 36.179 1.00 76.55 533 ASP C O 1
ATOM 12898 N N . ARG C 1 542 ? 97.468 15.809 34.656 1.00 71.45 534 ARG C N 1
ATOM 12899 C CA . ARG C 1 542 ? 96.615 15.375 33.558 1.00 75.03 534 ARG C CA 1
ATOM 12900 C C . ARG C 1 542 ? 96.666 13.864 33.397 1.00 77.85 534 ARG C C 1
ATOM 12901 O O . ARG C 1 542 ? 95.634 13.228 33.167 1.00 82.23 534 ARG C O 1
ATOM 12909 N N . LEU C 1 543 ? 97.852 13.271 33.539 1.00 75.55 535 LEU C N 1
ATOM 12910 C CA . LEU C 1 543 ? 97.970 11.824 33.396 1.00 79.15 535 LEU C CA 1
ATOM 12911 C C . LEU C 1 543 ? 97.091 11.101 34.411 1.00 82.23 535 LEU C C 1
ATOM 12912 O O . LEU C 1 543 ? 96.370 10.161 34.066 1.00 83.94 535 LEU C O 1
ATOM 12917 N N . VAL C 1 544 ? 97.120 11.544 35.667 1.00 81.57 536 VAL C N 1
ATOM 12918 C CA . VAL C 1 544 ? 96.274 10.929 36.689 1.00 84.58 536 VAL C CA 1
ATOM 12919 C C . VAL C 1 544 ? 94.799 11.145 36.363 1.00 88.60 536 VAL C C 1
ATOM 12920 O O . VAL C 1 544 ? 93.989 10.212 36.425 1.00 92.80 536 VAL C O 1
ATOM 12924 N N . ALA C 1 545 ? 94.423 12.387 36.039 1.00 85.77 537 ALA C N 1
ATOM 12925 C CA . ALA C 1 545 ? 93.039 12.685 35.684 1.00 89.19 537 ALA C CA 1
ATOM 12926 C C . ALA C 1 545 ? 92.561 11.790 34.546 1.00 90.89 537 ALA C C 1
ATOM 12927 O O . ALA C 1 545 ? 91.458 11.237 34.595 1.00 92.64 537 ALA C O 1
ATOM 12929 N N . VAL C 1 546 ? 93.383 11.649 33.503 1.00 88.96 538 VAL C N 1
ATOM 12930 C CA . VAL C 1 546 ? 93.005 10.837 32.349 1.00 96.10 538 VAL C CA 1
ATOM 12931 C C . VAL C 1 546 ? 92.856 9.372 32.741 1.00 99.80 538 VAL C C 1
ATOM 12932 O O . VAL C 1 546 ? 91.890 8.703 32.350 1.00 106.60 538 VAL C O 1
ATOM 12936 N N . LEU C 1 547 ? 93.791 8.858 33.543 1.00 92.27 539 LEU C N 1
ATOM 12937 C CA . LEU C 1 547 ? 93.742 7.455 33.943 1.00 90.30 539 LEU C CA 1
ATOM 12938 C C . LEU C 1 547 ? 92.492 7.136 34.748 1.00 94.04 539 LEU C C 1
ATOM 12939 O O . LEU C 1 547 ? 92.017 5.995 34.733 1.00 97.51 539 LEU C O 1
ATOM 12944 N N . ASP C 1 548 ? 91.940 8.122 35.443 1.00 93.43 540 ASP C N 1
ATOM 12945 C CA . ASP C 1 548 ? 90.716 7.937 36.205 1.00 96.44 540 ASP C CA 1
ATOM 12946 C C . ASP C 1 548 ? 89.466 8.184 35.362 1.00 105.71 540 ASP C C 1
ATOM 12947 O O . ASP C 1 548 ? 88.367 8.310 35.918 1.00 101.23 540 ASP C O 1
ATOM 12952 N N . GLY C 1 549 ? 89.609 8.268 34.039 1.00 127.01 541 GLY C N 1
ATOM 12953 C CA . GLY C 1 549 ? 88.468 8.495 33.175 1.00 126.41 541 GLY C CA 1
ATOM 12954 C C . GLY C 1 549 ? 87.930 9.903 33.223 1.00 119.02 541 GLY C C 1
ATOM 12955 O O . GLY C 1 549 ? 86.761 10.126 32.896 1.00 125.59 541 GLY C O 1
ATOM 12956 N N . ASN C 1 550 ? 88.756 10.861 33.628 1.00 105.27 542 ASN C N 1
ATOM 12957 C CA . ASN C 1 550 ? 88.349 12.241 33.819 1.00 98.68 542 ASN C CA 1
ATOM 12958 C C . ASN C 1 550 ? 89.238 13.135 32.970 1.00 90.74 542 ASN C C 1
ATOM 12959 O O . ASN C 1 550 ? 90.316 12.735 32.526 1.00 89.47 542 ASN C O 1
ATOM 12964 N N . GLU C 1 551 ? 88.754 14.339 32.702 1.00 89.31 543 GLU C N 1
ATOM 12965 C CA . GLU C 1 551 ? 89.551 15.314 31.985 1.00 88.86 543 GLU C CA 1
ATOM 12966 C C . GLU C 1 551 ? 89.621 16.657 32.702 1.00 90.58 543 GLU C C 1
ATOM 12967 O O . GLU C 1 551 ? 90.251 17.583 32.181 1.00 94.10 543 GLU C O 1
ATOM 12973 N N . VAL C 1 552 ? 89.023 16.780 33.887 1.00 93.98 544 VAL C N 1
ATOM 12974 C CA . VAL C 1 552 ? 89.176 17.949 34.752 1.00 92.58 544 VAL C CA 1
ATOM 12975 C C . VAL C 1 552 ? 90.140 17.574 35.868 1.00 89.41 544 VAL C C 1
ATOM 12976 O O . VAL C 1 552 ? 89.898 16.614 36.609 1.00 92.65 544 VAL C O 1
ATOM 12978 N N . ILE C 1 553 ? 91.246 18.313 35.983 1.00 87.37 545 ILE C N 1
ATOM 12979 C CA . ILE C 1 553 ? 92.265 17.983 36.980 1.00 87.58 545 ILE C CA 1
ATOM 12980 C C . ILE C 1 553 ? 92.039 18.623 38.344 1.00 84.57 545 ILE C C 1
ATOM 12981 O O . ILE C 1 553 ? 92.696 18.216 39.311 1.00 84.23 545 ILE C O 1
ATOM 12986 N N . ARG C 1 554 ? 91.133 19.599 38.459 1.00 90.49 546 ARG C N 1
ATOM 12987 C CA . ARG C 1 554 ? 90.986 20.360 39.702 1.00 84.74 546 ARG C CA 1
ATOM 12988 C C . ARG C 1 554 ? 90.772 19.450 40.905 1.00 91.95 546 ARG C C 1
ATOM 12989 O O . ARG C 1 554 ? 91.413 19.617 41.949 1.00 86.53 546 ARG C O 1
ATOM 12991 N N . ASP C 1 555 ? 89.880 18.473 40.775 1.00 99.50 547 ASP C N 1
ATOM 12992 C CA . ASP C 1 555 ? 89.500 17.651 41.915 1.00 106.07 547 ASP C CA 1
ATOM 12993 C C . ASP C 1 555 ? 90.501 16.548 42.212 1.00 96.13 547 ASP C C 1
ATOM 12994 O O . ASP C 1 555 ? 90.253 15.740 43.112 1.00 104.48 547 ASP C O 1
ATOM 12999 N N . TYR C 1 556 ? 91.609 16.482 41.483 1.00 85.95 548 TYR C N 1
ATOM 13000 C CA . TYR C 1 556 ? 92.729 15.632 41.859 1.00 86.26 548 TYR C CA 1
ATOM 13001 C C . TYR C 1 556 ? 93.836 16.392 42.574 1.00 77.59 548 TYR C C 1
ATOM 13002 O O . TYR C 1 556 ? 94.863 15.798 42.898 1.00 74.08 548 TYR C O 1
ATOM 13011 N N . ILE C 1 557 ? 93.653 17.684 42.820 1.00 78.07 549 ILE C N 1
ATOM 13012 C CA . ILE C 1 557 ? 94.605 18.502 43.563 1.00 77.10 549 ILE C CA 1
ATOM 13013 C C . ILE C 1 557 ? 93.966 18.857 44.898 1.00 75.50 549 ILE C C 1
ATOM 13014 O O . ILE C 1 557 ? 92.833 19.366 44.934 1.00 69.04 549 ILE C O 1
ATOM 13019 N N . ALA C 1 558 ? 94.675 18.558 45.994 1.00 67.00 550 ALA C N 1
ATOM 13020 C CA . ALA C 1 558 ? 94.103 18.738 47.324 1.00 66.80 550 ALA C CA 1
ATOM 13021 C C . ALA C 1 558 ? 93.620 20.168 47.537 1.00 75.62 550 ALA C C 1
ATOM 13022 O O . ALA C 1 558 ? 92.464 20.394 47.919 1.00 75.58 550 ALA C O 1
ATOM 13024 N N . PHE C 1 559 ? 94.472 21.152 47.266 1.00 73.31 551 PHE C N 1
ATOM 13025 C CA . PHE C 1 559 ? 94.147 22.553 47.541 1.00 78.21 551 PHE C CA 1
ATOM 13026 C C . PHE C 1 559 ? 94.492 23.415 46.334 1.00 76.86 551 PHE C C 1
ATOM 13027 O O . PHE C 1 559 ? 95.525 24.103 46.323 1.00 69.47 551 PHE C O 1
ATOM 13035 N N . PRO C 1 560 ? 93.633 23.419 45.314 1.00 73.17 552 PRO C N 1
ATOM 13036 C CA . PRO C 1 560 ? 93.902 24.148 44.068 1.00 74.34 552 PRO C CA 1
ATOM 13037 C C . PRO C 1 560 ? 93.625 25.645 44.198 1.00 75.56 552 PRO C C 1
ATOM 13038 O O . PRO C 1 560 ? 93.142 26.130 45.215 1.00 86.92 552 PRO C O 1
ATOM 13042 N N . LYS C 1 561 ? 93.939 26.374 43.133 1.00 73.07 553 LYS C N 1
ATOM 13043 C CA . LYS C 1 561 ? 93.676 27.802 43.023 1.00 83.30 553 LYS C CA 1
ATOM 13044 C C . LYS C 1 561 ? 92.513 28.052 42.065 1.00 86.29 553 LYS C C 1
ATOM 13045 O O . LYS C 1 561 ? 92.026 27.143 41.387 1.00 85.59 553 LYS C O 1
ATOM 13047 N N . ASN C 1 562 ? 92.043 29.299 42.034 1.00 94.60 554 ASN C N 1
ATOM 13048 C CA . ASN C 1 562 ? 90.961 29.651 41.127 1.00 91.11 554 ASN C CA 1
ATOM 13049 C C . ASN C 1 562 ? 91.539 29.927 39.743 1.00 92.29 554 ASN C C 1
ATOM 13050 O O . ASN C 1 562 ? 92.738 29.762 39.501 1.00 93.51 554 ASN C O 1
ATOM 13055 N N . ASN C 1 563 ? 90.673 30.351 38.817 1.00 91.09 555 ASN C N 1
ATOM 13056 C CA . ASN C 1 563 ? 91.103 30.599 37.445 1.00 96.32 555 ASN C CA 1
ATOM 13057 C C . ASN C 1 563 ? 92.101 31.756 37.335 1.00 99.29 555 ASN C C 1
ATOM 13058 O O . ASN C 1 563 ? 92.706 31.928 36.273 1.00 99.30 555 ASN C O 1
ATOM 13060 N N . SER C 1 564 ? 92.246 32.593 38.368 1.00 95.63 556 SER C N 1
ATOM 13061 C CA . SER C 1 564 ? 93.257 33.650 38.377 1.00 98.48 556 SER C CA 1
ATOM 13062 C C . SER C 1 564 ? 94.457 33.343 39.269 1.00 102.85 556 SER C C 1
ATOM 13063 O O . SER C 1 564 ? 95.308 34.217 39.459 1.00 100.84 556 SER C O 1
ATOM 13066 N N . GLY C 1 565 ? 94.561 32.128 39.802 1.00 107.02 557 GLY C N 1
ATOM 13067 C CA . GLY C 1 565 ? 95.677 31.776 40.659 1.00 105.69 557 GLY C CA 1
ATOM 13068 C C . GLY C 1 565 ? 95.555 32.125 42.126 1.00 105.14 557 GLY C C 1
ATOM 13069 O O . GLY C 1 565 ? 96.566 32.096 42.837 1.00 102.78 557 GLY C O 1
ATOM 13070 N N . ARG C 1 566 ? 94.362 32.445 42.612 1.00 97.58 558 ARG C N 1
ATOM 13071 C CA . ARG C 1 566 ? 94.169 32.765 44.019 1.00 100.15 558 ARG C CA 1
ATOM 13072 C C . ARG C 1 566 ? 93.558 31.560 44.719 1.00 97.54 558 ARG C C 1
ATOM 13073 O O . ARG C 1 566 ? 92.660 30.906 44.178 1.00 89.97 558 ARG C O 1
ATOM 13081 N N . ASP C 1 567 ? 94.031 31.276 45.933 1.00 101.53 559 ASP C N 1
ATOM 13082 C CA . ASP C 1 567 ? 93.398 30.268 46.772 1.00 99.53 559 ASP C CA 1
ATOM 13083 C C . ASP C 1 567 ? 92.337 30.987 47.589 1.00 103.01 559 ASP C C 1
ATOM 13084 O O . ASP C 1 567 ? 92.657 31.709 48.540 1.00 110.37 559 ASP C O 1
ATOM 13089 N N . VAL C 1 568 ? 91.071 30.786 47.218 1.00 98.02 560 VAL C N 1
ATOM 13090 C CA . VAL C 1 568 ? 89.987 31.517 47.857 1.00 101.15 560 VAL C CA 1
ATOM 13091 C C . VAL C 1 568 ? 89.733 31.037 49.275 1.00 96.23 560 VAL C C 1
ATOM 13092 O O . VAL C 1 568 ? 88.962 31.667 50.004 1.00 101.13 560 VAL C O 1
ATOM 13094 N N . MET C 1 569 ? 90.386 29.950 49.690 1.00 92.85 561 MET C N 1
ATOM 13095 C CA . MET C 1 569 ? 90.193 29.424 51.033 1.00 88.36 561 MET C CA 1
ATOM 13096 C C . MET C 1 569 ? 91.061 30.152 52.054 1.00 88.70 561 MET C C 1
ATOM 13097 O O . MET C 1 569 ? 90.586 30.512 53.135 1.00 96.83 561 MET C O 1
ATOM 13102 N N . ILE C 1 570 ? 92.338 30.374 51.742 1.00 87.28 562 ILE C N 1
ATOM 13103 C CA . ILE C 1 570 ? 93.221 31.090 52.653 1.00 90.72 562 ILE C CA 1
ATOM 13104 C C . ILE C 1 570 ? 93.410 32.534 52.232 1.00 87.93 562 ILE C C 1
ATOM 13105 O O . ILE C 1 570 ? 94.060 33.307 52.951 1.00 90.15 562 ILE C O 1
ATOM 13107 N N . ASP C 1 571 ? 92.841 32.916 51.090 1.00 84.82 563 ASP C N 1
ATOM 13108 C CA . ASP C 1 571 ? 92.875 34.272 50.541 1.00 92.04 563 ASP C CA 1
ATOM 13109 C C . ASP C 1 571 ? 94.318 34.728 50.324 1.00 92.41 563 ASP C C 1
ATOM 13110 O O . ASP C 1 571 ? 94.784 35.735 50.863 1.00 94.40 563 ASP C O 1
ATOM 13115 N N . ALA C 1 572 ? 95.019 33.961 49.500 1.00 97.13 564 ALA C N 1
ATOM 13116 C CA . ALA C 1 572 ? 96.340 34.336 49.061 1.00 99.40 564 ALA C CA 1
ATOM 13117 C C . ALA C 1 572 ? 96.329 34.547 47.557 1.00 99.06 564 ALA C C 1
ATOM 13118 O O . ALA C 1 572 ? 95.596 33.862 46.839 1.00 93.86 564 ALA C O 1
ATOM 13120 N N . PRO C 1 573 ? 97.133 35.492 47.047 1.00 108.21 565 PRO C N 1
ATOM 13121 C CA . PRO C 1 573 ? 98.086 36.361 47.757 1.00 114.23 565 PRO C CA 1
ATOM 13122 C C . PRO C 1 573 ? 97.448 37.479 48.582 1.00 120.71 565 PRO C C 1
ATOM 13123 O O . PRO C 1 573 ? 96.248 37.733 48.461 1.00 127.76 565 PRO C O 1
ATOM 13127 N N . ALA C 1 574 ? 98.257 38.140 49.409 1.00 112.62 566 ALA C N 1
ATOM 13128 C CA . ALA C 1 574 ? 97.780 39.223 50.258 1.00 112.59 566 ALA C CA 1
ATOM 13129 C C . ALA C 1 574 ? 98.933 40.177 50.545 1.00 114.23 566 ALA C C 1
ATOM 13130 O O . ALA C 1 574 ? 100.072 39.961 50.118 1.00 112.97 566 ALA C O 1
ATOM 13132 N N . SER C 1 575 ? 98.612 41.271 51.232 1.00 116.14 567 SER C N 1
ATOM 13133 C CA . SER C 1 575 ? 99.618 42.239 51.644 1.00 117.90 567 SER C CA 1
ATOM 13134 C C . SER C 1 575 ? 100.523 41.648 52.724 1.00 119.45 567 SER C C 1
ATOM 13135 O O . SER C 1 575 ? 100.108 40.803 53.523 1.00 114.39 567 SER C O 1
ATOM 13138 N N . ILE C 1 576 ? 101.769 42.115 52.751 1.00 118.68 568 ILE C N 1
ATOM 13139 C CA . ILE C 1 576 ? 102.745 41.673 53.734 1.00 122.03 568 ILE C CA 1
ATOM 13140 C C . ILE C 1 576 ? 103.016 42.816 54.709 1.00 126.52 568 ILE C C 1
ATOM 13141 O O . ILE C 1 576 ? 102.580 43.950 54.512 1.00 126.89 568 ILE C O 1
ATOM 13143 N N . ALA C 1 577 ? 103.748 42.504 55.774 1.00 129.70 569 ALA C N 1
ATOM 13144 C CA . ALA C 1 577 ? 103.999 43.488 56.817 1.00 129.98 569 ALA C CA 1
ATOM 13145 C C . ALA C 1 577 ? 105.007 44.527 56.344 1.00 126.65 569 ALA C C 1
ATOM 13146 O O . ALA C 1 577 ? 105.875 44.251 55.509 1.00 123.22 569 ALA C O 1
ATOM 13148 N N . ASN C 1 578 ? 104.870 45.746 56.874 1.00 122.68 570 ASN C N 1
ATOM 13149 C CA . ASN C 1 578 ? 105.830 46.795 56.554 1.00 120.62 570 ASN C CA 1
ATOM 13150 C C . ASN C 1 578 ? 107.243 46.389 56.940 1.00 119.38 570 ASN C C 1
ATOM 13151 O O . ASN C 1 578 ? 108.204 46.749 56.249 1.00 118.23 570 ASN C O 1
ATOM 13156 N N . GLU C 1 579 ? 107.387 45.644 58.039 1.00 118.00 571 GLU C N 1
ATOM 13157 C CA . GLU C 1 579 ? 108.700 45.156 58.443 1.00 119.93 571 GLU C CA 1
ATOM 13158 C C . GLU C 1 579 ? 109.271 44.188 57.417 1.00 123.48 571 GLU C C 1
ATOM 13159 O O . GLU C 1 579 ? 110.492 44.120 57.240 1.00 122.50 571 GLU C O 1
ATOM 13161 N N . GLN C 1 580 ? 108.409 43.430 56.738 1.00 140.45 572 GLN C N 1
ATOM 13162 C CA . GLN C 1 580 ? 108.882 42.537 55.685 1.00 134.09 572 GLN C CA 1
ATOM 13163 C C . GLN C 1 580 ? 109.358 43.328 54.471 1.00 132.16 572 GLN C C 1
ATOM 13164 O O . GLN C 1 580 ? 110.454 43.087 53.952 1.00 133.14 572 GLN C O 1
ATOM 13166 N N . LEU C 1 581 ? 108.543 44.277 54.003 1.00 117.89 573 LEU C N 1
ATOM 13167 C CA . LEU C 1 581 ? 108.951 45.122 52.886 1.00 114.33 573 LEU C CA 1
ATOM 13168 C C . LEU C 1 581 ? 110.253 45.848 53.191 1.00 121.77 573 LEU C C 1
ATOM 13169 O O . LEU C 1 581 ? 111.156 45.911 52.348 1.00 123.66 573 LEU C O 1
ATOM 13174 N N . ASP C 1 582 ? 110.358 46.416 54.394 1.00 117.69 574 ASP C N 1
ATOM 13175 C CA . ASP C 1 582 ? 111.558 47.149 54.785 1.00 123.83 574 ASP C CA 1
ATOM 13176 C C . ASP C 1 582 ? 112.775 46.231 54.899 1.00 131.37 574 ASP C C 1
ATOM 13177 O O . ASP C 1 582 ? 113.861 46.567 54.414 1.00 136.62 574 ASP C O 1
ATOM 13179 N N . GLU C 1 583 ? 112.619 45.069 55.549 1.00 130.19 575 GLU C N 1
ATOM 13180 C CA . GLU C 1 583 ? 113.768 44.193 55.784 1.00 131.63 575 GLU C CA 1
ATOM 13181 C C . GLU C 1 583 ? 114.328 43.601 54.495 1.00 137.73 575 GLU C C 1
ATOM 13182 O O . GLU C 1 583 ? 115.503 43.219 54.456 1.00 138.61 575 GLU C O 1
ATOM 13184 N N . LEU C 1 584 ? 113.515 43.495 53.444 1.00 137.41 576 LEU C N 1
ATOM 13185 C CA . LEU C 1 584 ? 113.989 43.079 52.129 1.00 142.26 576 LEU C CA 1
ATOM 13186 C C . LEU C 1 584 ? 114.315 44.259 51.220 1.00 152.78 576 LEU C C 1
ATOM 13187 O O . LEU C 1 584 ? 114.757 44.045 50.086 1.00 149.72 576 LEU C O 1
ATOM 13189 N N . ALA C 1 585 ? 114.110 45.491 51.699 1.00 202.89 577 ALA C N 1
ATOM 13190 C CA . ALA C 1 585 ? 114.350 46.715 50.928 1.00 207.87 577 ALA C CA 1
ATOM 13191 C C . ALA C 1 585 ? 113.455 46.791 49.690 1.00 204.30 577 ALA C C 1
ATOM 13192 O O . ALA C 1 585 ? 113.911 47.083 48.582 1.00 208.33 577 ALA C O 1
ATOM 13194 N N . LEU C 1 586 ? 112.166 46.526 49.884 1.00 138.55 578 LEU C N 1
ATOM 13195 C CA . LEU C 1 586 ? 111.208 46.569 48.781 1.00 119.46 578 LEU C CA 1
ATOM 13196 C C . LEU C 1 586 ? 110.111 47.598 49.029 1.00 101.10 578 LEU C C 1
ATOM 13197 O O . LEU C 1 586 ? 109.79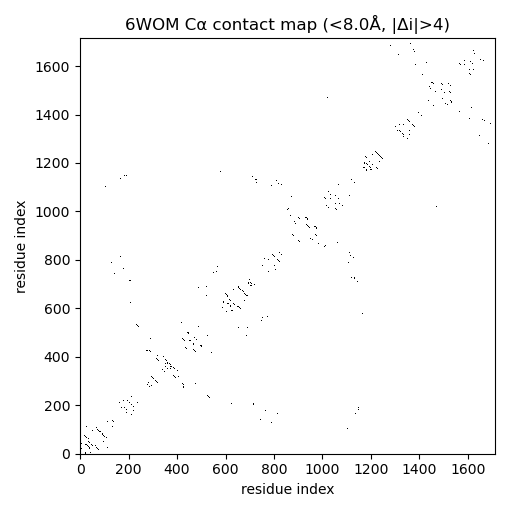0 47.907 50.173 1.00 103.15 578 LEU C O 1
#

Radius of gyration: 48.49 Å; Cα contacts (8 Å, |Δi|>4): 3497; chains: 3; bounding box: 132×95×162 Å